Protein 2CTR (pdb70)

Nearest PDB structures (foldseek):
  2ctr-assembly1_A  TM=8.666E-01  e=2.419E-10  Homo sapiens
  2ctp-assembly1_A  TM=8.392E-01  e=1.784E-05  Homo sapiens
  8j07-assembly1_u  TM=8.004E-01  e=1.489E-04  Homo sapiens
  8j07-assembly1_v  TM=8.008E-01  e=2.301E-04  Homo sapiens
  2cug-assembly1_A  TM=6.894E-01  e=6.582E-05  Mus musculus

Structure (mmCIF, N/CA/C/O backbone):
data_2CTR
#
_entry.id   2CTR
#
loop_
_atom_site.group_PDB
_atom_site.id
_atom_site.type_symbol
_atom_site.label_atom_id
_atom_site.label_alt_id
_atom_site.label_comp_id
_atom_site.label_asym_id
_atom_site.label_entity_id
_atom_site.label_seq_id
_atom_site.pdbx_PDB_ins_code
_atom_site.Cartn_x
_atom_site.Cartn_y
_atom_site.Cartn_z
_atom_site.occupancy
_atom_site.B_iso_or_equiv
_atom_site.auth_seq_id
_atom_site.auth_comp_id
_atom_site.auth_asym_id
_atom_site.auth_atom_id
_atom_site.pdbx_PDB_model_num
ATOM 1 N N . GLY A 1 1 ? 17.436 15.731 -9.823 1.00 0.00 1 GLY A N 1
ATOM 2 C CA . GLY A 1 1 ? 16.545 16.265 -8.809 1.00 0.00 1 GLY A CA 1
ATOM 3 C C . GLY A 1 1 ? 16.286 15.279 -7.687 1.00 0.00 1 GLY A C 1
ATOM 4 O O . GLY A 1 1 ? 16.982 14.272 -7.564 1.00 0.00 1 GLY A O 1
ATOM 8 N N . SER A 1 2 ? 15.282 15.570 -6.866 1.00 0.00 2 SER A N 1
ATOM 9 C CA . SER A 1 2 ? 14.936 14.704 -5.745 1.00 0.00 2 SER A CA 1
ATOM 10 C C . SER A 1 2 ? 14.693 13.274 -6.218 1.00 0.00 2 SER A C 1
ATOM 11 O O . SER A 1 2 ? 14.506 13.026 -7.409 1.00 0.00 2 SER A O 1
ATOM 19 N N . SER A 1 3 ? 14.698 12.337 -5.276 1.00 0.00 3 SER A N 1
ATOM 20 C CA . SER A 1 3 ? 14.482 10.931 -5.595 1.00 0.00 3 SER A CA 1
ATOM 21 C C . SER A 1 3 ? 13.245 10.395 -4.879 1.00 0.00 3 SER A C 1
ATOM 22 O O . SER A 1 3 ? 13.216 9.244 -4.445 1.00 0.00 3 SER A O 1
ATOM 30 N N . GLY A 1 4 ? 12.225 11.239 -4.761 1.00 0.00 4 GLY A N 1
ATOM 31 C CA . GLY A 1 4 ? 11.000 10.834 -4.097 1.00 0.00 4 GLY A CA 1
ATOM 32 C C . GLY A 1 4 ? 9.760 11.255 -4.861 1.00 0.00 4 GLY A C 1
ATOM 33 O O . GLY A 1 4 ? 9.032 12.150 -4.432 1.00 0.00 4 GLY A O 1
ATOM 37 N N . SER A 1 5 ? 9.520 10.611 -5.999 1.00 0.00 5 SER A N 1
ATOM 38 C CA . SER A 1 5 ? 8.363 10.928 -6.827 1.00 0.00 5 SER A CA 1
ATOM 39 C C . SER A 1 5 ? 7.105 10.259 -6.282 1.00 0.00 5 SER A C 1
ATOM 40 O O . SER A 1 5 ? 6.826 9.098 -6.583 1.00 0.00 5 SER A O 1
ATOM 48 N N . SER A 1 6 ? 6.349 11.000 -5.479 1.00 0.00 6 SER A N 1
ATOM 49 C CA . SER A 1 6 ? 5.122 10.478 -4.888 1.00 0.00 6 SER A CA 1
ATOM 50 C C . SER A 1 6 ? 3.898 11.178 -5.471 1.00 0.00 6 SER A C 1
ATOM 51 O O . SER A 1 6 ? 4.013 12.004 -6.376 1.00 0.00 6 SER A O 1
ATOM 59 N N . GLY A 1 7 ? 2.724 10.840 -4.946 1.00 0.00 7 GLY A N 1
ATOM 60 C CA . GLY A 1 7 ? 1.495 11.443 -5.426 1.00 0.00 7 GLY A CA 1
ATOM 61 C C . GLY A 1 7 ? 0.280 10.578 -5.155 1.00 0.00 7 GLY A C 1
ATOM 62 O O . GLY A 1 7 ? -0.358 10.702 -4.109 1.00 0.00 7 GLY A O 1
ATOM 66 N N . SER A 1 8 ? -0.043 9.702 -6.100 1.00 0.00 8 SER A N 1
ATOM 67 C CA . SER A 1 8 ? -1.193 8.816 -5.961 1.00 0.00 8 SER A CA 1
ATOM 68 C C . SER A 1 8 ? -0.808 7.537 -5.225 1.00 0.00 8 SER A C 1
ATOM 69 O O . SER A 1 8 ? 0.284 7.002 -5.416 1.00 0.00 8 SER A O 1
ATOM 77 N N . TYR A 1 9 ? -1.713 7.052 -4.382 1.00 0.00 9 TYR A N 1
ATOM 78 C CA . TYR A 1 9 ? -1.469 5.837 -3.614 1.00 0.00 9 TYR A CA 1
ATOM 79 C C . TYR A 1 9 ? -0.870 4.746 -4.496 1.00 0.00 9 TYR A C 1
ATOM 80 O O . TYR A 1 9 ? 0.211 4.227 -4.214 1.00 0.00 9 TYR A O 1
ATOM 98 N N . TYR A 1 10 ? -1.579 4.404 -5.566 1.00 0.00 10 TYR A N 1
ATOM 99 C CA . TYR A 1 10 ? -1.119 3.374 -6.490 1.00 0.00 10 TYR A CA 1
ATOM 100 C C . TYR A 1 10 ? 0.386 3.478 -6.717 1.00 0.00 10 TYR A C 1
ATOM 101 O O . TYR A 1 10 ? 1.069 2.469 -6.895 1.00 0.00 10 TYR A O 1
ATOM 119 N N . ASP A 1 11 ? 0.895 4.705 -6.709 1.00 0.00 11 ASP A N 1
ATOM 120 C CA . ASP A 1 11 ? 2.319 4.942 -6.912 1.00 0.00 11 ASP A CA 1
ATOM 121 C C . ASP A 1 11 ? 3.110 4.620 -5.648 1.00 0.00 11 ASP A C 1
ATOM 122 O O . ASP A 1 11 ? 4.103 3.893 -5.694 1.00 0.00 11 ASP A O 1
ATOM 131 N N . ILE A 1 12 ? 2.664 5.167 -4.522 1.00 0.00 12 ILE A N 1
ATOM 132 C CA . ILE A 1 12 ? 3.330 4.938 -3.246 1.00 0.00 12 ILE A CA 1
ATOM 133 C C . ILE A 1 12 ? 3.397 3.450 -2.920 1.00 0.00 12 ILE A C 1
ATOM 134 O O . ILE A 1 12 ? 4.391 2.965 -2.379 1.00 0.00 12 ILE A O 1
ATOM 150 N N . LEU A 1 13 ? 2.333 2.728 -3.256 1.00 0.00 13 LEU A N 1
ATOM 151 C CA . LEU A 1 13 ? 2.270 1.293 -3.001 1.00 0.00 13 LEU A CA 1
ATOM 152 C C . LEU A 1 13 ? 2.896 0.509 -4.149 1.00 0.00 13 LEU A C 1
ATOM 153 O O . LEU A 1 13 ? 3.534 -0.521 -3.936 1.00 0.00 13 LEU A O 1
ATOM 169 N N . GLY A 1 14 ? 2.710 1.004 -5.369 1.00 0.00 14 GLY A N 1
ATOM 170 C CA . GLY A 1 14 ? 3.264 0.338 -6.533 1.00 0.00 14 GLY A CA 1
ATOM 171 C C . GLY A 1 14 ? 2.305 -0.668 -7.137 1.00 0.00 14 GLY A C 1
ATOM 172 O O . GLY A 1 14 ? 2.725 -1.688 -7.683 1.00 0.00 14 GLY A O 1
ATOM 176 N N . VAL A 1 15 ? 1.010 -0.382 -7.038 1.00 0.00 15 VAL A N 1
ATOM 177 C CA . VAL A 1 15 ? -0.012 -1.270 -7.578 1.00 0.00 15 VAL A CA 1
ATOM 178 C C . VAL A 1 15 ? -0.770 -0.604 -8.721 1.00 0.00 15 VAL A C 1
ATOM 179 O O . VAL A 1 15 ? -0.892 0.619 -8.788 1.00 0.00 15 VAL A O 1
ATOM 192 N N . PRO A 1 16 ? -1.294 -1.426 -9.642 1.00 0.00 16 PRO A N 1
ATOM 193 C CA . PRO A 1 16 ? -2.050 -0.939 -10.799 1.00 0.00 16 PRO A CA 1
ATOM 194 C C . PRO A 1 16 ? -3.405 -0.361 -10.404 1.00 0.00 16 PRO A C 1
ATOM 195 O O . PRO A 1 16 ? -3.893 -0.594 -9.298 1.00 0.00 16 PRO A O 1
ATOM 206 N N . LYS A 1 17 ? -4.008 0.395 -11.315 1.00 0.00 17 LYS A N 1
ATOM 207 C CA . LYS A 1 17 ? -5.308 1.006 -11.064 1.00 0.00 17 LYS A CA 1
ATOM 208 C C . LYS A 1 17 ? -6.389 -0.058 -10.905 1.00 0.00 17 LYS A C 1
ATOM 209 O O . LYS A 1 17 ? -7.418 0.178 -10.273 1.00 0.00 17 LYS A O 1
ATOM 228 N N . SER A 1 18 ? -6.146 -1.232 -11.480 1.00 0.00 18 SER A N 1
ATOM 229 C CA . SER A 1 18 ? -7.100 -2.332 -11.404 1.00 0.00 18 SER A CA 1
ATOM 230 C C . SER A 1 18 ? -6.575 -3.444 -10.500 1.00 0.00 18 SER A C 1
ATOM 231 O O . SER A 1 18 ? -7.044 -4.580 -10.560 1.00 0.00 18 SER A O 1
ATOM 239 N N . ALA A 1 19 ? -5.600 -3.107 -9.663 1.00 0.00 19 ALA A N 1
ATOM 240 C CA . ALA A 1 19 ? -5.012 -4.075 -8.745 1.00 0.00 19 ALA A CA 1
ATOM 241 C C . ALA A 1 19 ? -6.077 -4.700 -7.851 1.00 0.00 19 ALA A C 1
ATOM 242 O O . ALA A 1 19 ? -6.916 -3.999 -7.285 1.00 0.00 19 ALA A O 1
ATOM 249 N N . SER A 1 20 ? -6.039 -6.023 -7.729 1.00 0.00 20 SER A N 1
ATOM 250 C CA . SER A 1 20 ? -7.004 -6.743 -6.906 1.00 0.00 20 SER A CA 1
ATOM 251 C C . SER A 1 20 ? -6.710 -6.542 -5.423 1.00 0.00 20 SER A C 1
ATOM 252 O O . SER A 1 20 ? -5.557 -6.384 -5.024 1.00 0.00 20 SER A O 1
ATOM 260 N N . GLU A 1 21 ? -7.763 -6.550 -4.611 1.00 0.00 21 GLU A N 1
ATOM 261 C CA . GLU A 1 21 ? -7.619 -6.368 -3.172 1.00 0.00 21 GLU A CA 1
ATOM 262 C C . GLU A 1 21 ? -6.401 -7.123 -2.647 1.00 0.00 21 GLU A C 1
ATOM 263 O O . GLU A 1 21 ? -5.630 -6.597 -1.845 1.00 0.00 21 GLU A O 1
ATOM 275 N N . ARG A 1 22 ? -6.236 -8.359 -3.106 1.00 0.00 22 ARG A N 1
ATOM 276 C CA . ARG A 1 22 ? -5.113 -9.188 -2.683 1.00 0.00 22 ARG A CA 1
ATOM 277 C C . ARG A 1 22 ? -3.788 -8.579 -3.133 1.00 0.00 22 ARG A C 1
ATOM 278 O O . ARG A 1 22 ? -2.786 -8.657 -2.422 1.00 0.00 22 ARG A O 1
ATOM 299 N N . GLN A 1 23 ? -3.792 -7.975 -4.316 1.00 0.00 23 GLN A N 1
ATOM 300 C CA . GLN A 1 23 ? -2.590 -7.354 -4.861 1.00 0.00 23 GLN A CA 1
ATOM 301 C C . GLN A 1 23 ? -2.209 -6.112 -4.062 1.00 0.00 23 GLN A C 1
ATOM 302 O O . GLN A 1 23 ? -1.044 -5.923 -3.710 1.00 0.00 23 GLN A O 1
ATOM 316 N N . ILE A 1 24 ? -3.197 -5.270 -3.779 1.00 0.00 24 ILE A N 1
ATOM 317 C CA . ILE A 1 24 ? -2.964 -4.047 -3.021 1.00 0.00 24 ILE A CA 1
ATOM 318 C C . ILE A 1 24 ? -2.309 -4.349 -1.678 1.00 0.00 24 ILE A C 1
ATOM 319 O O . ILE A 1 24 ? -1.186 -3.922 -1.412 1.00 0.00 24 ILE A O 1
ATOM 335 N N . LYS A 1 25 ? -3.019 -5.090 -0.833 1.00 0.00 25 LYS A N 1
ATOM 336 C CA . LYS A 1 25 ? -2.507 -5.454 0.483 1.00 0.00 25 LYS A CA 1
ATOM 337 C C . LYS A 1 25 ? -1.171 -6.180 0.365 1.00 0.00 25 LYS A C 1
ATOM 338 O O . LYS A 1 25 ? -0.272 -5.986 1.184 1.00 0.00 25 LYS A O 1
ATOM 357 N N . LYS A 1 26 ? -1.046 -7.017 -0.659 1.00 0.00 26 LYS A N 1
ATOM 358 C CA . LYS A 1 26 ? 0.181 -7.771 -0.887 1.00 0.00 26 LYS A CA 1
ATOM 359 C C . LYS A 1 26 ? 1.364 -6.833 -1.104 1.00 0.00 26 LYS A C 1
ATOM 360 O O . LYS A 1 26 ? 2.398 -6.962 -0.449 1.00 0.00 26 LYS A O 1
ATOM 379 N N . ALA A 1 27 ? 1.204 -5.889 -2.025 1.00 0.00 27 ALA A N 1
ATOM 380 C CA . ALA A 1 27 ? 2.257 -4.928 -2.325 1.00 0.00 27 ALA A CA 1
ATOM 381 C C . ALA A 1 27 ? 2.572 -4.061 -1.111 1.00 0.00 27 ALA A C 1
ATOM 382 O O . ALA A 1 27 ? 3.728 -3.936 -0.707 1.00 0.00 27 ALA A O 1
ATOM 389 N N . PHE A 1 28 ? 1.535 -3.464 -0.531 1.00 0.00 28 PHE A N 1
ATOM 390 C CA . PHE A 1 28 ? 1.702 -2.607 0.637 1.00 0.00 28 PHE A CA 1
ATOM 391 C C . PHE A 1 28 ? 2.500 -3.320 1.725 1.00 0.00 28 PHE A C 1
ATOM 392 O O . PHE A 1 28 ? 3.597 -2.893 2.086 1.00 0.00 28 PHE A O 1
ATOM 409 N N . HIS A 1 29 ? 1.941 -4.408 2.244 1.00 0.00 29 HIS A N 1
ATOM 410 C CA . HIS A 1 29 ? 2.600 -5.181 3.290 1.00 0.00 29 HIS A CA 1
ATOM 411 C C . HIS A 1 29 ? 4.113 -5.175 3.100 1.00 0.00 29 HIS A C 1
ATOM 412 O O . HIS A 1 29 ? 4.853 -4.655 3.935 1.00 0.00 29 HIS A O 1
ATOM 426 N N . LYS A 1 30 ? 4.568 -5.756 1.995 1.00 0.00 30 LYS A N 1
ATOM 427 C CA . LYS A 1 30 ? 5.993 -5.817 1.693 1.00 0.00 30 LYS A CA 1
ATOM 428 C C . LYS A 1 30 ? 6.657 -4.463 1.923 1.00 0.00 30 LYS A C 1
ATOM 429 O O . LYS A 1 30 ? 7.690 -4.372 2.587 1.00 0.00 30 LYS A O 1
ATOM 448 N N . LEU A 1 31 ? 6.057 -3.414 1.371 1.00 0.00 31 LEU A N 1
ATOM 449 C CA . LEU A 1 31 ? 6.589 -2.064 1.517 1.00 0.00 31 LEU A CA 1
ATOM 450 C C . LEU A 1 31 ? 6.701 -1.680 2.989 1.00 0.00 31 LEU A C 1
ATOM 451 O O . LEU A 1 31 ? 7.797 -1.449 3.499 1.00 0.00 31 LEU A O 1
ATOM 467 N N . ALA A 1 32 ? 5.560 -1.614 3.667 1.00 0.00 32 ALA A N 1
ATOM 468 C CA . ALA A 1 32 ? 5.531 -1.262 5.081 1.00 0.00 32 ALA A CA 1
ATOM 469 C C . ALA A 1 32 ? 6.734 -1.843 5.817 1.00 0.00 32 ALA A C 1
ATOM 470 O O . ALA A 1 32 ? 7.284 -1.214 6.720 1.00 0.00 32 ALA A O 1
ATOM 477 N N . MET A 1 33 ? 7.136 -3.048 5.425 1.00 0.00 33 MET A N 1
ATOM 478 C CA . MET A 1 33 ? 8.274 -3.713 6.048 1.00 0.00 33 MET A CA 1
ATOM 479 C C . MET A 1 33 ? 9.571 -2.971 5.742 1.00 0.00 33 MET A C 1
ATOM 480 O O . MET A 1 33 ? 10.402 -2.762 6.626 1.00 0.00 33 MET A O 1
ATOM 494 N N . LYS A 1 34 ? 9.739 -2.574 4.485 1.00 0.00 34 LYS A N 1
ATOM 495 C CA . LYS A 1 34 ? 10.934 -1.854 4.062 1.00 0.00 34 LYS A CA 1
ATOM 496 C C . LYS A 1 34 ? 10.985 -0.466 4.694 1.00 0.00 34 LYS A C 1
ATOM 497 O O . LYS A 1 34 ? 12.056 0.126 4.828 1.00 0.00 34 LYS A O 1
ATOM 516 N N . TYR A 1 35 ? 9.822 0.046 5.081 1.00 0.00 35 TYR A N 1
ATOM 517 C CA . TYR A 1 35 ? 9.735 1.364 5.697 1.00 0.00 35 TYR A CA 1
ATOM 518 C C . TYR A 1 35 ? 9.208 1.263 7.125 1.00 0.00 35 TYR A C 1
ATOM 519 O O . TYR A 1 35 ? 8.785 2.258 7.715 1.00 0.00 35 TYR A O 1
ATOM 537 N N . HIS A 1 36 ? 9.238 0.054 7.677 1.00 0.00 36 HIS A N 1
ATOM 538 C CA . HIS A 1 36 ? 8.766 -0.178 9.037 1.00 0.00 36 HIS A CA 1
ATOM 539 C C . HIS A 1 36 ? 9.724 0.430 10.056 1.00 0.00 36 HIS A C 1
ATOM 540 O O . HIS A 1 36 ? 10.945 0.349 9.922 1.00 0.00 36 HIS A O 1
ATOM 554 N N . PRO A 1 37 ? 9.160 1.056 11.100 1.00 0.00 37 PRO A N 1
ATOM 555 C CA . PRO A 1 37 ? 9.946 1.690 12.162 1.00 0.00 37 PRO A CA 1
ATOM 556 C C . PRO A 1 37 ? 10.667 0.671 13.037 1.00 0.00 37 PRO A C 1
ATOM 557 O O . PRO A 1 37 ? 11.707 0.969 13.626 1.00 0.00 37 PRO A O 1
ATOM 568 N N . ASP A 1 38 ? 10.109 -0.532 13.119 1.00 0.00 38 ASP A N 1
ATOM 569 C CA . ASP A 1 38 ? 10.701 -1.596 13.921 1.00 0.00 38 ASP A CA 1
ATOM 570 C C . ASP A 1 38 ? 11.975 -2.124 13.270 1.00 0.00 38 ASP A C 1
ATOM 571 O O . ASP A 1 38 ? 12.899 -2.564 13.955 1.00 0.00 38 ASP A O 1
ATOM 580 N N . LYS A 1 39 ? 12.019 -2.078 11.943 1.00 0.00 39 LYS A N 1
ATOM 581 C CA . LYS A 1 39 ? 13.180 -2.550 11.198 1.00 0.00 39 LYS A CA 1
ATOM 582 C C . LYS A 1 39 ? 14.025 -1.379 10.708 1.00 0.00 39 LYS A C 1
ATOM 583 O O . LYS A 1 39 ? 15.212 -1.286 11.017 1.00 0.00 39 LYS A O 1
ATOM 602 N N . ASN A 1 40 ? 13.405 -0.486 9.943 1.00 0.00 40 ASN A N 1
ATOM 603 C CA . ASN A 1 40 ? 14.101 0.680 9.412 1.00 0.00 40 ASN A CA 1
ATOM 604 C C . ASN A 1 40 ? 14.674 1.533 10.540 1.00 0.00 40 ASN A C 1
ATOM 605 O O . ASN A 1 40 ? 13.971 1.878 11.490 1.00 0.00 40 ASN A O 1
ATOM 616 N N . LYS A 1 41 ? 15.954 1.870 10.427 1.00 0.00 41 LYS A N 1
ATOM 617 C CA . LYS A 1 41 ? 16.622 2.684 11.435 1.00 0.00 41 LYS A CA 1
ATOM 618 C C . LYS A 1 41 ? 16.470 4.170 11.124 1.00 0.00 41 LYS A C 1
ATOM 619 O O . LYS A 1 41 ? 16.172 4.972 12.008 1.00 0.00 41 LYS A O 1
ATOM 638 N N . SER A 1 42 ? 16.675 4.529 9.860 1.00 0.00 42 SER A N 1
ATOM 639 C CA . SER A 1 42 ? 16.564 5.918 9.432 1.00 0.00 42 SER A CA 1
ATOM 640 C C . SER A 1 42 ? 15.290 6.554 9.980 1.00 0.00 42 SER A C 1
ATOM 641 O O . SER A 1 42 ? 14.243 5.916 10.087 1.00 0.00 42 SER A O 1
ATOM 649 N N . PRO A 1 43 ? 15.380 7.844 10.336 1.00 0.00 43 PRO A N 1
ATOM 650 C CA . PRO A 1 43 ? 14.244 8.597 10.879 1.00 0.00 43 PRO A CA 1
ATOM 651 C C . PRO A 1 43 ? 13.169 8.860 9.831 1.00 0.00 43 PRO A C 1
ATOM 652 O O . PRO A 1 43 ? 11.987 8.979 10.156 1.00 0.00 43 PRO A O 1
ATOM 663 N N . ASP A 1 44 ? 13.585 8.948 8.572 1.00 0.00 44 ASP A N 1
ATOM 664 C CA . ASP A 1 44 ? 12.656 9.195 7.475 1.00 0.00 44 ASP A CA 1
ATOM 665 C C . ASP A 1 44 ? 11.681 8.033 7.317 1.00 0.00 44 ASP A C 1
ATOM 666 O O . ASP A 1 44 ? 10.511 8.232 6.993 1.00 0.00 44 ASP A O 1
ATOM 675 N N . ALA A 1 45 ? 12.172 6.820 7.547 1.00 0.00 45 ALA A N 1
ATOM 676 C CA . ALA A 1 45 ? 11.343 5.626 7.430 1.00 0.00 45 ALA A CA 1
ATOM 677 C C . ALA A 1 45 ? 9.988 5.831 8.100 1.00 0.00 45 ALA A C 1
ATOM 678 O O . ALA A 1 45 ? 8.945 5.711 7.458 1.00 0.00 45 ALA A O 1
ATOM 685 N N . GLU A 1 46 ? 10.013 6.140 9.392 1.00 0.00 46 GLU A N 1
ATOM 686 C CA . GLU A 1 46 ? 8.785 6.359 10.148 1.00 0.00 46 GLU A CA 1
ATOM 687 C C . GLU A 1 46 ? 7.821 7.252 9.372 1.00 0.00 46 GLU A C 1
ATOM 688 O O . GLU A 1 46 ? 6.633 6.952 9.262 1.00 0.00 46 GLU A O 1
ATOM 700 N N . ALA A 1 47 ? 8.343 8.351 8.837 1.00 0.00 47 ALA A N 1
ATOM 701 C CA . ALA A 1 47 ? 7.530 9.287 8.070 1.00 0.00 47 ALA A CA 1
ATOM 702 C C . ALA A 1 47 ? 7.010 8.642 6.790 1.00 0.00 47 ALA A C 1
ATOM 703 O O . ALA A 1 47 ? 5.813 8.683 6.504 1.00 0.00 47 ALA A O 1
ATOM 710 N N . LYS A 1 48 ? 7.916 8.048 6.022 1.00 0.00 48 LYS A N 1
ATOM 711 C CA . LYS A 1 48 ? 7.550 7.393 4.772 1.00 0.00 48 LYS A CA 1
ATOM 712 C C . LYS A 1 48 ? 6.360 6.461 4.974 1.00 0.00 48 LYS A C 1
ATOM 713 O O . LYS A 1 48 ? 5.365 6.542 4.254 1.00 0.00 48 LYS A O 1
ATOM 732 N N . PHE A 1 49 ? 6.469 5.575 5.959 1.00 0.00 49 PHE A N 1
ATOM 733 C CA . PHE A 1 49 ? 5.401 4.628 6.257 1.00 0.00 49 PHE A CA 1
ATOM 734 C C . PHE A 1 49 ? 4.082 5.354 6.501 1.00 0.00 49 PHE A C 1
ATOM 735 O O . PHE A 1 49 ? 3.005 4.794 6.290 1.00 0.00 49 PHE A O 1
ATOM 752 N N . ARG A 1 50 ? 4.174 6.603 6.945 1.00 0.00 50 ARG A N 1
ATOM 753 C CA . ARG A 1 50 ? 2.988 7.405 7.220 1.00 0.00 50 ARG A CA 1
ATOM 754 C C . ARG A 1 50 ? 2.201 7.668 5.939 1.00 0.00 50 ARG A C 1
ATOM 755 O O . ARG A 1 50 ? 1.019 8.007 5.984 1.00 0.00 50 ARG A O 1
ATOM 776 N N . GLU A 1 51 ? 2.866 7.510 4.799 1.00 0.00 51 GLU A N 1
ATOM 777 C CA . GLU A 1 51 ? 2.229 7.732 3.506 1.00 0.00 51 GLU A CA 1
ATOM 778 C C . GLU A 1 51 ? 1.813 6.408 2.870 1.00 0.00 51 GLU A C 1
ATOM 779 O O . GLU A 1 51 ? 0.820 6.341 2.146 1.00 0.00 51 GLU A O 1
ATOM 791 N N . ILE A 1 52 ? 2.580 5.359 3.147 1.00 0.00 52 ILE A N 1
ATOM 792 C CA . ILE A 1 52 ? 2.292 4.038 2.603 1.00 0.00 52 ILE A CA 1
ATOM 793 C C . ILE A 1 52 ? 1.017 3.460 3.209 1.00 0.00 52 ILE A C 1
ATOM 794 O O . ILE A 1 52 ? 0.164 2.930 2.498 1.00 0.00 52 ILE A O 1
ATOM 810 N N . ALA A 1 53 ? 0.894 3.568 4.528 1.00 0.00 53 ALA A N 1
ATOM 811 C CA . ALA A 1 53 ? -0.278 3.060 5.230 1.00 0.00 53 ALA A CA 1
ATOM 812 C C . ALA A 1 53 ? -1.549 3.750 4.747 1.00 0.00 53 ALA A C 1
ATOM 813 O O . ALA A 1 53 ? -2.414 3.121 4.139 1.00 0.00 53 ALA A O 1
ATOM 820 N N . GLU A 1 54 ? -1.654 5.046 5.024 1.00 0.00 54 GLU A N 1
ATOM 821 C CA . GLU A 1 54 ? -2.821 5.820 4.618 1.00 0.00 54 GLU A CA 1
ATOM 822 C C . GLU A 1 54 ? -3.249 5.458 3.199 1.00 0.00 54 GLU A C 1
ATOM 823 O O . GLU A 1 54 ? -4.439 5.382 2.898 1.00 0.00 54 GLU A O 1
ATOM 835 N N . ALA A 1 55 ? -2.267 5.236 2.331 1.00 0.00 55 ALA A N 1
ATOM 836 C CA . ALA A 1 55 ? -2.541 4.880 0.944 1.00 0.00 55 ALA A CA 1
ATOM 837 C C . ALA A 1 55 ? -3.260 3.538 0.853 1.00 0.00 55 ALA A C 1
ATOM 838 O O . ALA A 1 55 ? -4.170 3.364 0.041 1.00 0.00 55 ALA A O 1
ATOM 845 N N . TYR A 1 56 ? -2.847 2.593 1.689 1.00 0.00 56 TYR A N 1
ATOM 846 C CA . TYR A 1 56 ? -3.450 1.265 1.701 1.00 0.00 56 TYR A CA 1
ATOM 847 C C . TYR A 1 56 ? -4.864 1.315 2.272 1.00 0.00 56 TYR A C 1
ATOM 848 O O . TYR A 1 56 ? -5.817 0.867 1.636 1.00 0.00 56 TYR A O 1
ATOM 866 N N . GLU A 1 57 ? -4.990 1.863 3.476 1.00 0.00 57 GLU A N 1
ATOM 867 C CA . GLU A 1 57 ? -6.287 1.970 4.134 1.00 0.00 57 GLU A CA 1
ATOM 868 C C . GLU A 1 57 ? -7.394 2.222 3.115 1.00 0.00 57 GLU A C 1
ATOM 869 O O . GLU A 1 57 ? -8.436 1.566 3.137 1.00 0.00 57 GLU A O 1
ATOM 881 N N . THR A 1 58 ? -7.162 3.179 2.221 1.00 0.00 58 THR A N 1
ATOM 882 C CA . THR A 1 58 ? -8.139 3.520 1.195 1.00 0.00 58 THR A CA 1
ATOM 883 C C . THR A 1 58 ? -8.295 2.387 0.187 1.00 0.00 58 THR A C 1
ATOM 884 O O . THR A 1 58 ? -9.411 1.970 -0.125 1.00 0.00 58 THR A O 1
ATOM 895 N N . LEU A 1 59 ? -7.171 1.893 -0.320 1.00 0.00 59 LEU A N 1
ATOM 896 C CA . LEU A 1 59 ? -7.183 0.807 -1.293 1.00 0.00 59 LEU A CA 1
ATOM 897 C C . LEU A 1 59 ? -7.336 -0.543 -0.601 1.00 0.00 59 LEU A C 1
ATOM 898 O O . LEU A 1 59 ? -7.142 -1.593 -1.214 1.00 0.00 59 LEU A O 1
ATOM 914 N N . SER A 1 60 ? -7.687 -0.509 0.681 1.00 0.00 60 SER A N 1
ATOM 915 C CA . SER A 1 60 ? -7.864 -1.730 1.458 1.00 0.00 60 SER A CA 1
ATOM 916 C C . SER A 1 60 ? -9.330 -2.154 1.476 1.00 0.00 60 SER A C 1
ATOM 917 O O . SER A 1 60 ? -9.654 -3.318 1.243 1.00 0.00 60 SER A O 1
ATOM 925 N N . ASP A 1 61 ? -10.211 -1.200 1.756 1.00 0.00 61 ASP A N 1
ATOM 926 C CA . ASP A 1 61 ? -11.643 -1.472 1.804 1.00 0.00 61 ASP A CA 1
ATOM 927 C C . ASP A 1 61 ? -12.238 -1.503 0.400 1.00 0.00 61 ASP A C 1
ATOM 928 O O . ASP A 1 61 ? -11.518 -1.405 -0.593 1.00 0.00 61 ASP A O 1
ATOM 937 N N . ALA A 1 62 ? -13.558 -1.641 0.325 1.00 0.00 62 ALA A N 1
ATOM 938 C CA . ALA A 1 62 ? -14.250 -1.684 -0.957 1.00 0.00 62 ALA A CA 1
ATOM 939 C C . ALA A 1 62 ? -14.700 -0.291 -1.385 1.00 0.00 62 ALA A C 1
ATOM 940 O O . ALA A 1 62 ? -14.206 0.255 -2.370 1.00 0.00 62 ALA A O 1
ATOM 947 N N . ASN A 1 63 ? -15.640 0.277 -0.638 1.00 0.00 63 ASN A N 1
ATOM 948 C CA . ASN A 1 63 ? -16.158 1.607 -0.941 1.00 0.00 63 ASN A CA 1
ATOM 949 C C . ASN A 1 63 ? -15.032 2.636 -0.967 1.00 0.00 63 ASN A C 1
ATOM 950 O O . ASN A 1 63 ? -14.963 3.472 -1.868 1.00 0.00 63 ASN A O 1
ATOM 961 N N . ARG A 1 64 ? -14.151 2.567 0.026 1.00 0.00 64 ARG A N 1
ATOM 962 C CA . ARG A 1 64 ? -13.029 3.492 0.117 1.00 0.00 64 ARG A CA 1
ATOM 963 C C . ARG A 1 64 ? -12.216 3.491 -1.174 1.00 0.00 64 ARG A C 1
ATOM 964 O O . ARG A 1 64 ? -11.894 4.547 -1.718 1.00 0.00 64 ARG A O 1
ATOM 985 N N . ARG A 1 65 ? -11.888 2.297 -1.659 1.00 0.00 65 ARG A N 1
ATOM 986 C CA . ARG A 1 65 ? -11.111 2.158 -2.885 1.00 0.00 65 ARG A CA 1
ATOM 987 C C . ARG A 1 65 ? -11.959 2.499 -4.107 1.00 0.00 65 ARG A C 1
ATOM 988 O O . ARG A 1 65 ? -11.451 3.007 -5.107 1.00 0.00 65 ARG A O 1
ATOM 1009 N N . LYS A 1 66 ? -13.254 2.216 -4.020 1.00 0.00 66 LYS A N 1
ATOM 1010 C CA . LYS A 1 66 ? -14.174 2.492 -5.117 1.00 0.00 66 LYS A CA 1
ATOM 1011 C C . LYS A 1 66 ? -14.269 3.991 -5.383 1.00 0.00 66 LYS A C 1
ATOM 1012 O O . LYS A 1 66 ? -14.352 4.422 -6.533 1.00 0.00 66 LYS A O 1
ATOM 1031 N N . GLU A 1 67 ? -14.254 4.780 -4.313 1.00 0.00 67 GLU A N 1
ATOM 1032 C CA . GLU A 1 67 ? -14.338 6.230 -4.433 1.00 0.00 67 GLU A CA 1
ATOM 1033 C C . GLU A 1 67 ? -13.029 6.809 -4.963 1.00 0.00 67 GLU A C 1
ATOM 1034 O O . GLU A 1 67 ? -13.027 7.628 -5.883 1.00 0.00 67 GLU A O 1
ATOM 1046 N N . TYR A 1 68 ? -11.918 6.377 -4.377 1.00 0.00 68 TYR A N 1
ATOM 1047 C CA . TYR A 1 68 ? -10.603 6.853 -4.787 1.00 0.00 68 TYR A CA 1
ATOM 1048 C C . TYR A 1 68 ? -10.317 6.482 -6.239 1.00 0.00 68 TYR A C 1
ATOM 1049 O O . TYR A 1 68 ? -9.328 6.926 -6.822 1.00 0.00 68 TYR A O 1
ATOM 1067 N N . ASP A 1 69 ? -11.191 5.664 -6.816 1.00 0.00 69 ASP A N 1
ATOM 1068 C CA . ASP A 1 69 ? -11.035 5.233 -8.200 1.00 0.00 69 ASP A CA 1
ATOM 1069 C C . ASP A 1 69 ? -12.062 5.913 -9.100 1.00 0.00 69 ASP A C 1
ATOM 1070 O O . ASP A 1 69 ? -11.829 6.103 -10.294 1.00 0.00 69 ASP A O 1
ATOM 1079 N N . THR A 1 70 ? -13.201 6.276 -8.520 1.00 0.00 70 THR A N 1
ATOM 1080 C CA . THR A 1 70 ? -14.265 6.933 -9.269 1.00 0.00 70 THR A CA 1
ATOM 1081 C C . THR A 1 70 ? -14.119 8.449 -9.218 1.00 0.00 70 THR A C 1
ATOM 1082 O O . THR A 1 70 ? -14.633 9.162 -10.080 1.00 0.00 70 THR A O 1
ATOM 1093 N N . LEU A 1 71 ? -13.414 8.937 -8.203 1.00 0.00 71 LEU A N 1
ATOM 1094 C CA . LEU A 1 71 ? -13.198 10.370 -8.040 1.00 0.00 71 LEU A CA 1
ATOM 1095 C C . LEU A 1 71 ? -11.781 10.758 -8.449 1.00 0.00 71 LEU A C 1
ATOM 1096 O O . LEU A 1 71 ? -11.579 11.717 -9.193 1.00 0.00 71 LEU A O 1
ATOM 1112 N N . GLY A 1 72 ? -10.801 10.004 -7.959 1.00 0.00 72 GLY A N 1
ATOM 1113 C CA . GLY A 1 72 ? -9.416 10.283 -8.286 1.00 0.00 72 GLY A CA 1
ATOM 1114 C C . GLY A 1 72 ? -8.594 10.649 -7.066 1.00 0.00 72 GLY A C 1
ATOM 1115 O O . GLY A 1 72 ? -9.104 10.661 -5.946 1.00 0.00 72 GLY A O 1
ATOM 1119 N N . HIS A 1 73 ? -7.316 10.946 -7.282 1.00 0.00 73 HIS A N 1
ATOM 1120 C CA . HIS A 1 73 ? -6.421 11.313 -6.190 1.00 0.00 73 HIS A CA 1
ATOM 1121 C C . HIS A 1 73 ? -6.786 12.682 -5.626 1.00 0.00 73 HIS A C 1
ATOM 1122 O O . HIS A 1 73 ? -7.223 12.796 -4.480 1.00 0.00 73 HIS A O 1
ATOM 1136 N N . SER A 1 74 ? -6.602 13.719 -6.437 1.00 0.00 74 SER A N 1
ATOM 1137 C CA . SER A 1 74 ? -6.908 15.082 -6.016 1.00 0.00 74 SER A CA 1
ATOM 1138 C C . SER A 1 74 ? -8.410 15.268 -5.826 1.00 0.00 74 SER A C 1
ATOM 1139 O O . SER A 1 74 ? -8.848 16.115 -5.048 1.00 0.00 74 SER A O 1
ATOM 1147 N N . ALA A 1 75 ? -9.194 14.470 -6.543 1.00 0.00 75 ALA A N 1
ATOM 1148 C CA . ALA A 1 75 ? -10.647 14.544 -6.453 1.00 0.00 75 ALA A CA 1
ATOM 1149 C C . ALA A 1 75 ? -11.144 13.983 -5.125 1.00 0.00 75 ALA A C 1
ATOM 1150 O O . ALA A 1 75 ? -11.835 14.668 -4.370 1.00 0.00 75 ALA A O 1
ATOM 1157 N N . PHE A 1 76 ? -10.788 12.734 -4.845 1.00 0.00 76 PHE A N 1
ATOM 1158 C CA . PHE A 1 76 ? -11.200 12.080 -3.609 1.00 0.00 76 PHE A CA 1
ATOM 1159 C C . PHE A 1 76 ? -10.638 12.812 -2.394 1.00 0.00 76 PHE A C 1
ATOM 1160 O O . PHE A 1 76 ? -11.219 12.776 -1.308 1.00 0.00 76 PHE A O 1
ATOM 1177 N N . THR A 1 77 ? -9.501 13.475 -2.583 1.00 0.00 77 THR A N 1
ATOM 1178 C CA . THR A 1 77 ? -8.858 14.214 -1.504 1.00 0.00 77 THR A CA 1
ATOM 1179 C C . THR A 1 77 ? -9.292 15.675 -1.503 1.00 0.00 77 THR A C 1
ATOM 1180 O O . THR A 1 77 ? -8.459 16.580 -1.452 1.00 0.00 77 THR A O 1
ATOM 1191 N N . SER A 1 78 ? -10.601 15.899 -1.560 1.00 0.00 78 SER A N 1
ATOM 1192 C CA . SER A 1 78 ? -11.146 17.252 -1.569 1.00 0.00 78 SER A CA 1
ATOM 1193 C C . SER A 1 78 ? -12.178 17.429 -0.459 1.00 0.00 78 SER A C 1
ATOM 1194 O O . SER A 1 78 ? -13.378 17.270 -0.681 1.00 0.00 78 SER A O 1
ATOM 1202 N N . GLY A 1 79 ? -11.702 17.761 0.737 1.00 0.00 79 GLY A N 1
ATOM 1203 C CA . GLY A 1 79 ? -12.595 17.954 1.864 1.00 0.00 79 GLY A CA 1
ATOM 1204 C C . GLY A 1 79 ? -12.346 19.265 2.583 1.00 0.00 79 GLY A C 1
ATOM 1205 O O . GLY A 1 79 ? -12.515 20.340 2.006 1.00 0.00 79 GLY A O 1
ATOM 1209 N N . LYS A 1 80 ? -11.944 19.178 3.846 1.00 0.00 80 LYS A N 1
ATOM 1210 C CA . LYS A 1 80 ? -11.672 20.366 4.646 1.00 0.00 80 LYS A CA 1
ATOM 1211 C C . LYS A 1 80 ? -10.170 20.581 4.808 1.00 0.00 80 LYS A C 1
ATOM 1212 O O . LYS A 1 80 ? -9.581 20.181 5.811 1.00 0.00 80 LYS A O 1
ATOM 1231 N N . GLY A 1 81 ? -9.557 21.216 3.814 1.00 0.00 81 GLY A N 1
ATOM 1232 C CA . GLY A 1 81 ? -8.129 21.473 3.866 1.00 0.00 81 GLY A CA 1
ATOM 1233 C C . GLY A 1 81 ? -7.583 21.982 2.547 1.00 0.00 81 GLY A C 1
ATOM 1234 O O . GLY A 1 81 ? -8.337 22.204 1.601 1.00 0.00 81 GLY A O 1
ATOM 1238 N N . GLN A 1 82 ? -6.268 22.167 2.485 1.00 0.00 82 GLN A N 1
ATOM 1239 C CA . GLN A 1 82 ? -5.622 22.655 1.272 1.00 0.00 82 GLN A CA 1
ATOM 1240 C C . GLN A 1 82 ? -5.530 21.552 0.223 1.00 0.00 82 GLN A C 1
ATOM 1241 O O . GLN A 1 82 ? -4.918 20.510 0.455 1.00 0.00 82 GLN A O 1
ATOM 1255 N N . SER A 1 83 ? -6.144 21.789 -0.932 1.00 0.00 83 SER A N 1
ATOM 1256 C CA . SER A 1 83 ? -6.134 20.814 -2.016 1.00 0.00 83 SER A CA 1
ATOM 1257 C C . SER A 1 83 ? -5.282 21.306 -3.182 1.00 0.00 83 SER A C 1
ATOM 1258 O O . SER A 1 83 ? -4.641 22.352 -3.099 1.00 0.00 83 SER A O 1
ATOM 1266 N N . GLY A 1 84 ? -5.280 20.541 -4.270 1.00 0.00 84 GLY A N 1
ATOM 1267 C CA . GLY A 1 84 ? -4.504 20.914 -5.438 1.00 0.00 84 GLY A CA 1
ATOM 1268 C C . GLY A 1 84 ? -5.376 21.317 -6.610 1.00 0.00 84 GLY A C 1
ATOM 1269 O O . GLY A 1 84 ? -5.664 20.517 -7.501 1.00 0.00 84 GLY A O 1
ATOM 1273 N N . PRO A 1 85 ? -5.815 22.584 -6.618 1.00 0.00 85 PRO A N 1
ATOM 1274 C CA . PRO A 1 85 ? -6.668 23.120 -7.683 1.00 0.00 85 PRO A CA 1
ATOM 1275 C C . PRO A 1 85 ? -5.921 23.267 -9.004 1.00 0.00 85 PRO A C 1
ATOM 1276 O O . PRO A 1 85 ? -6.506 23.643 -10.020 1.00 0.00 85 PRO A O 1
ATOM 1287 N N . SER A 1 86 ? -4.626 22.968 -8.984 1.00 0.00 86 SER A N 1
ATOM 1288 C CA . SER A 1 86 ? -3.799 23.070 -10.180 1.00 0.00 86 SER A CA 1
ATOM 1289 C C . SER A 1 86 ? -4.538 22.529 -11.400 1.00 0.00 86 SER A C 1
ATOM 1290 O O . SER A 1 86 ? -5.135 21.453 -11.351 1.00 0.00 86 SER A O 1
ATOM 1298 N N . SER A 1 87 ? -4.494 23.283 -12.494 1.00 0.00 87 SER A N 1
ATOM 1299 C CA . SER A 1 87 ? -5.163 22.882 -13.726 1.00 0.00 87 SER A CA 1
ATOM 1300 C C . SER A 1 87 ? -4.579 21.578 -14.262 1.00 0.00 87 SER A C 1
ATOM 1301 O O . SER A 1 87 ? -5.301 20.610 -14.492 1.00 0.00 87 SER A O 1
ATOM 1309 N N . GLY A 1 88 ? -3.264 21.563 -14.457 1.00 0.00 88 GLY A N 1
ATOM 1310 C CA . GLY A 1 88 ? -2.603 20.374 -14.965 1.00 0.00 88 GLY A CA 1
ATOM 1311 C C . GLY A 1 88 ? -1.201 20.658 -15.465 1.00 0.00 88 GLY A C 1
ATOM 1312 O O . GLY A 1 88 ? -0.916 20.506 -16.652 1.00 0.00 88 GLY A O 1
ATOM 1316 N N . GLY A 1 1 ? 14.990 15.760 -7.924 1.00 0.00 1 GLY A N 2
ATOM 1317 C CA . GLY A 1 1 ? 15.749 14.712 -7.266 1.00 0.00 1 GLY A CA 2
ATOM 1318 C C . GLY A 1 1 ? 15.238 13.326 -7.605 1.00 0.00 1 GLY A C 2
ATOM 1319 O O . GLY A 1 1 ? 14.253 13.180 -8.329 1.00 0.00 1 GLY A O 2
ATOM 1323 N N . SER A 1 2 ? 15.910 12.305 -7.083 1.00 0.00 2 SER A N 2
ATOM 1324 C CA . SER A 1 2 ? 15.521 10.923 -7.339 1.00 0.00 2 SER A CA 2
ATOM 1325 C C . SER A 1 2 ? 14.844 10.314 -6.115 1.00 0.00 2 SER A C 2
ATOM 1326 O O . SER A 1 2 ? 15.094 9.161 -5.763 1.00 0.00 2 SER A O 2
ATOM 1334 N N . SER A 1 3 ? 13.983 11.096 -5.472 1.00 0.00 3 SER A N 2
ATOM 1335 C CA . SER A 1 3 ? 13.272 10.637 -4.285 1.00 0.00 3 SER A CA 2
ATOM 1336 C C . SER A 1 3 ? 11.961 11.397 -4.109 1.00 0.00 3 SER A C 2
ATOM 1337 O O . SER A 1 3 ? 11.855 12.567 -4.474 1.00 0.00 3 SER A O 2
ATOM 1345 N N . GLY A 1 4 ? 10.963 10.721 -3.547 1.00 0.00 4 GLY A N 2
ATOM 1346 C CA . GLY A 1 4 ? 9.671 11.347 -3.333 1.00 0.00 4 GLY A CA 2
ATOM 1347 C C . GLY A 1 4 ? 8.753 11.206 -4.530 1.00 0.00 4 GLY A C 2
ATOM 1348 O O . GLY A 1 4 ? 8.418 10.094 -4.937 1.00 0.00 4 GLY A O 2
ATOM 1352 N N . SER A 1 5 ? 8.342 12.337 -5.095 1.00 0.00 5 SER A N 2
ATOM 1353 C CA . SER A 1 5 ? 7.452 12.335 -6.250 1.00 0.00 5 SER A CA 2
ATOM 1354 C C . SER A 1 5 ? 6.204 11.502 -5.973 1.00 0.00 5 SER A C 2
ATOM 1355 O O . SER A 1 5 ? 5.694 10.813 -6.856 1.00 0.00 5 SER A O 2
ATOM 1363 N N . SER A 1 6 ? 5.717 11.571 -4.738 1.00 0.00 6 SER A N 2
ATOM 1364 C CA . SER A 1 6 ? 4.531 10.821 -4.341 1.00 0.00 6 SER A CA 2
ATOM 1365 C C . SER A 1 6 ? 3.262 11.619 -4.627 1.00 0.00 6 SER A C 2
ATOM 1366 O O . SER A 1 6 ? 3.070 12.712 -4.096 1.00 0.00 6 SER A O 2
ATOM 1374 N N . GLY A 1 7 ? 2.399 11.063 -5.472 1.00 0.00 7 GLY A N 2
ATOM 1375 C CA . GLY A 1 7 ? 1.160 11.736 -5.816 1.00 0.00 7 GLY A CA 2
ATOM 1376 C C . GLY A 1 7 ? -0.064 10.915 -5.458 1.00 0.00 7 GLY A C 2
ATOM 1377 O O . GLY A 1 7 ? -0.837 11.293 -4.578 1.00 0.00 7 GLY A O 2
ATOM 1381 N N . SER A 1 8 ? -0.240 9.790 -6.143 1.00 0.00 8 SER A N 2
ATOM 1382 C CA . SER A 1 8 ? -1.382 8.916 -5.897 1.00 0.00 8 SER A CA 2
ATOM 1383 C C . SER A 1 8 ? -0.949 7.651 -5.162 1.00 0.00 8 SER A C 2
ATOM 1384 O O . SER A 1 8 ? 0.228 7.289 -5.167 1.00 0.00 8 SER A O 2
ATOM 1392 N N . TYR A 1 9 ? -1.909 6.984 -4.531 1.00 0.00 9 TYR A N 2
ATOM 1393 C CA . TYR A 1 9 ? -1.628 5.760 -3.789 1.00 0.00 9 TYR A CA 2
ATOM 1394 C C . TYR A 1 9 ? -0.967 4.719 -4.686 1.00 0.00 9 TYR A C 2
ATOM 1395 O O . TYR A 1 9 ? 0.150 4.274 -4.422 1.00 0.00 9 TYR A O 2
ATOM 1413 N N . TYR A 1 10 ? -1.665 4.335 -5.749 1.00 0.00 10 TYR A N 2
ATOM 1414 C CA . TYR A 1 10 ? -1.148 3.344 -6.686 1.00 0.00 10 TYR A CA 2
ATOM 1415 C C . TYR A 1 10 ? 0.347 3.542 -6.918 1.00 0.00 10 TYR A C 2
ATOM 1416 O O . TYR A 1 10 ? 1.070 2.593 -7.221 1.00 0.00 10 TYR A O 2
ATOM 1434 N N . ASP A 1 11 ? 0.802 4.781 -6.773 1.00 0.00 11 ASP A N 2
ATOM 1435 C CA . ASP A 1 11 ? 2.211 5.105 -6.965 1.00 0.00 11 ASP A CA 2
ATOM 1436 C C . ASP A 1 11 ? 3.003 4.868 -5.683 1.00 0.00 11 ASP A C 2
ATOM 1437 O O . ASP A 1 11 ? 4.058 4.232 -5.702 1.00 0.00 11 ASP A O 2
ATOM 1446 N N . ILE A 1 12 ? 2.488 5.382 -4.572 1.00 0.00 12 ILE A N 2
ATOM 1447 C CA . ILE A 1 12 ? 3.147 5.226 -3.281 1.00 0.00 12 ILE A CA 2
ATOM 1448 C C . ILE A 1 12 ? 3.318 3.752 -2.926 1.00 0.00 12 ILE A C 2
ATOM 1449 O O . ILE A 1 12 ? 4.359 3.343 -2.412 1.00 0.00 12 ILE A O 2
ATOM 1465 N N . LEU A 1 13 ? 2.290 2.959 -3.206 1.00 0.00 13 LEU A N 2
ATOM 1466 C CA . LEU A 1 13 ? 2.326 1.529 -2.918 1.00 0.00 13 LEU A CA 2
ATOM 1467 C C . LEU A 1 13 ? 3.056 0.770 -4.022 1.00 0.00 13 LEU A C 2
ATOM 1468 O O . LEU A 1 13 ? 3.879 -0.102 -3.749 1.00 0.00 13 LEU A O 2
ATOM 1484 N N . GLY A 1 14 ? 2.749 1.111 -5.270 1.00 0.00 14 GLY A N 2
ATOM 1485 C CA . GLY A 1 14 ? 3.387 0.454 -6.396 1.00 0.00 14 GLY A CA 2
ATOM 1486 C C . GLY A 1 14 ? 2.505 -0.609 -7.022 1.00 0.00 14 GLY A C 2
ATOM 1487 O O . GLY A 1 14 ? 2.990 -1.658 -7.447 1.00 0.00 14 GLY A O 2
ATOM 1491 N N . VAL A 1 15 ? 1.205 -0.339 -7.078 1.00 0.00 15 VAL A N 2
ATOM 1492 C CA . VAL A 1 15 ? 0.253 -1.280 -7.656 1.00 0.00 15 VAL A CA 2
ATOM 1493 C C . VAL A 1 15 ? -0.593 -0.614 -8.735 1.00 0.00 15 VAL A C 2
ATOM 1494 O O . VAL A 1 15 ? -0.837 0.593 -8.711 1.00 0.00 15 VAL A O 2
ATOM 1507 N N . PRO A 1 16 ? -1.052 -1.417 -9.707 1.00 0.00 16 PRO A N 2
ATOM 1508 C CA . PRO A 1 16 ? -1.879 -0.927 -10.814 1.00 0.00 16 PRO A CA 2
ATOM 1509 C C . PRO A 1 16 ? -3.275 -0.517 -10.358 1.00 0.00 16 PRO A C 2
ATOM 1510 O O . PRO A 1 16 ? -3.699 -0.846 -9.250 1.00 0.00 16 PRO A O 2
ATOM 1521 N N . LYS A 1 17 ? -3.986 0.203 -11.219 1.00 0.00 17 LYS A N 2
ATOM 1522 C CA . LYS A 1 17 ? -5.336 0.656 -10.906 1.00 0.00 17 LYS A CA 2
ATOM 1523 C C . LYS A 1 17 ? -6.294 -0.525 -10.791 1.00 0.00 17 LYS A C 2
ATOM 1524 O O . LYS A 1 17 ? -7.272 -0.473 -10.045 1.00 0.00 17 LYS A O 2
ATOM 1543 N N . SER A 1 18 ? -6.006 -1.589 -11.533 1.00 0.00 18 SER A N 2
ATOM 1544 C CA . SER A 1 18 ? -6.844 -2.783 -11.516 1.00 0.00 18 SER A CA 2
ATOM 1545 C C . SER A 1 18 ? -6.318 -3.801 -10.509 1.00 0.00 18 SER A C 2
ATOM 1546 O O . SER A 1 18 ? -6.782 -4.939 -10.461 1.00 0.00 18 SER A O 2
ATOM 1554 N N . ALA A 1 19 ? -5.346 -3.381 -9.706 1.00 0.00 19 ALA A N 2
ATOM 1555 C CA . ALA A 1 19 ? -4.757 -4.255 -8.698 1.00 0.00 19 ALA A CA 2
ATOM 1556 C C . ALA A 1 19 ? -5.835 -4.901 -7.835 1.00 0.00 19 ALA A C 2
ATOM 1557 O O . ALA A 1 19 ? -6.790 -4.243 -7.420 1.00 0.00 19 ALA A O 2
ATOM 1564 N N . SER A 1 20 ? -5.677 -6.194 -7.567 1.00 0.00 20 SER A N 2
ATOM 1565 C CA . SER A 1 20 ? -6.640 -6.930 -6.757 1.00 0.00 20 SER A CA 2
ATOM 1566 C C . SER A 1 20 ? -6.253 -6.888 -5.282 1.00 0.00 20 SER A C 2
ATOM 1567 O O . SER A 1 20 ? -5.105 -6.610 -4.939 1.00 0.00 20 SER A O 2
ATOM 1575 N N . GLU A 1 21 ? -7.221 -7.166 -4.414 1.00 0.00 21 GLU A N 2
ATOM 1576 C CA . GLU A 1 21 ? -6.982 -7.160 -2.976 1.00 0.00 21 GLU A CA 2
ATOM 1577 C C . GLU A 1 21 ? -5.649 -7.823 -2.643 1.00 0.00 21 GLU A C 2
ATOM 1578 O O . GLU A 1 21 ? -4.792 -7.225 -1.991 1.00 0.00 21 GLU A O 2
ATOM 1590 N N . ARG A 1 22 ? -5.482 -9.062 -3.094 1.00 0.00 22 ARG A N 2
ATOM 1591 C CA . ARG A 1 22 ? -4.255 -9.807 -2.843 1.00 0.00 22 ARG A CA 2
ATOM 1592 C C . ARG A 1 22 ? -3.031 -8.996 -3.258 1.00 0.00 22 ARG A C 2
ATOM 1593 O O . ARG A 1 22 ? -2.008 -9.005 -2.574 1.00 0.00 22 ARG A O 2
ATOM 1614 N N . GLN A 1 23 ? -3.145 -8.296 -4.382 1.00 0.00 23 GLN A N 2
ATOM 1615 C CA . GLN A 1 23 ? -2.047 -7.480 -4.888 1.00 0.00 23 GLN A CA 2
ATOM 1616 C C . GLN A 1 23 ? -1.781 -6.293 -3.968 1.00 0.00 23 GLN A C 2
ATOM 1617 O O . GLN A 1 23 ? -0.640 -6.039 -3.581 1.00 0.00 23 GLN A O 2
ATOM 1631 N N . ILE A 1 24 ? -2.841 -5.571 -3.621 1.00 0.00 24 ILE A N 2
ATOM 1632 C CA . ILE A 1 24 ? -2.721 -4.412 -2.745 1.00 0.00 24 ILE A CA 2
ATOM 1633 C C . ILE A 1 24 ? -2.162 -4.807 -1.383 1.00 0.00 24 ILE A C 2
ATOM 1634 O O . ILE A 1 24 ? -1.334 -4.099 -0.809 1.00 0.00 24 ILE A O 2
ATOM 1650 N N . LYS A 1 25 ? -2.617 -5.945 -0.870 1.00 0.00 25 LYS A N 2
ATOM 1651 C CA . LYS A 1 25 ? -2.161 -6.439 0.424 1.00 0.00 25 LYS A CA 2
ATOM 1652 C C . LYS A 1 25 ? -0.674 -6.776 0.384 1.00 0.00 25 LYS A C 2
ATOM 1653 O O . LYS A 1 25 ? 0.105 -6.297 1.209 1.00 0.00 25 LYS A O 2
ATOM 1672 N N . LYS A 1 26 ? -0.285 -7.602 -0.582 1.00 0.00 26 LYS A N 2
ATOM 1673 C CA . LYS A 1 26 ? 1.109 -8.002 -0.732 1.00 0.00 26 LYS A CA 2
ATOM 1674 C C . LYS A 1 26 ? 2.003 -6.786 -0.954 1.00 0.00 26 LYS A C 2
ATOM 1675 O O . LYS A 1 26 ? 3.062 -6.662 -0.339 1.00 0.00 26 LYS A O 2
ATOM 1694 N N . ALA A 1 27 ? 1.568 -5.890 -1.834 1.00 0.00 27 ALA A N 2
ATOM 1695 C CA . ALA A 1 27 ? 2.328 -4.683 -2.134 1.00 0.00 27 ALA A CA 2
ATOM 1696 C C . ALA A 1 27 ? 2.525 -3.834 -0.882 1.00 0.00 27 ALA A C 2
ATOM 1697 O O . ALA A 1 27 ? 3.641 -3.416 -0.572 1.00 0.00 27 ALA A O 2
ATOM 1704 N N . PHE A 1 28 ? 1.434 -3.581 -0.167 1.00 0.00 28 PHE A N 2
ATOM 1705 C CA . PHE A 1 28 ? 1.487 -2.780 1.051 1.00 0.00 28 PHE A CA 2
ATOM 1706 C C . PHE A 1 28 ? 2.274 -3.499 2.142 1.00 0.00 28 PHE A C 2
ATOM 1707 O O . PHE A 1 28 ? 3.336 -3.039 2.563 1.00 0.00 28 PHE A O 2
ATOM 1724 N N . HIS A 1 29 ? 1.746 -4.632 2.595 1.00 0.00 29 HIS A N 2
ATOM 1725 C CA . HIS A 1 29 ? 2.398 -5.416 3.637 1.00 0.00 29 HIS A CA 2
ATOM 1726 C C . HIS A 1 29 ? 3.912 -5.421 3.446 1.00 0.00 29 HIS A C 2
ATOM 1727 O O . HIS A 1 29 ? 4.657 -4.921 4.290 1.00 0.00 29 HIS A O 2
ATOM 1741 N N . LYS A 1 30 ? 4.361 -5.989 2.332 1.00 0.00 30 LYS A N 2
ATOM 1742 C CA . LYS A 1 30 ? 5.786 -6.059 2.029 1.00 0.00 30 LYS A CA 2
ATOM 1743 C C . LYS A 1 30 ? 6.453 -4.703 2.232 1.00 0.00 30 LYS A C 2
ATOM 1744 O O . LYS A 1 30 ? 7.495 -4.603 2.880 1.00 0.00 30 LYS A O 2
ATOM 1763 N N . LEU A 1 31 ? 5.845 -3.660 1.676 1.00 0.00 31 LEU A N 2
ATOM 1764 C CA . LEU A 1 31 ? 6.379 -2.308 1.798 1.00 0.00 31 LEU A CA 2
ATOM 1765 C C . LEU A 1 31 ? 6.542 -1.917 3.264 1.00 0.00 31 LEU A C 2
ATOM 1766 O O . LEU A 1 31 ? 7.654 -1.679 3.733 1.00 0.00 31 LEU A O 2
ATOM 1782 N N . ALA A 1 32 ? 5.425 -1.856 3.982 1.00 0.00 32 ALA A N 2
ATOM 1783 C CA . ALA A 1 32 ? 5.444 -1.498 5.395 1.00 0.00 32 ALA A CA 2
ATOM 1784 C C . ALA A 1 32 ? 6.684 -2.056 6.086 1.00 0.00 32 ALA A C 2
ATOM 1785 O O . ALA A 1 32 ? 7.261 -1.411 6.960 1.00 0.00 32 ALA A O 2
ATOM 1792 N N . MET A 1 33 ? 7.086 -3.259 5.688 1.00 0.00 33 MET A N 2
ATOM 1793 C CA . MET A 1 33 ? 8.258 -3.903 6.269 1.00 0.00 33 MET A CA 2
ATOM 1794 C C . MET A 1 33 ? 9.528 -3.129 5.930 1.00 0.00 33 MET A C 2
ATOM 1795 O O . MET A 1 33 ? 10.342 -2.835 6.806 1.00 0.00 33 MET A O 2
ATOM 1809 N N . LYS A 1 34 ? 9.693 -2.803 4.652 1.00 0.00 34 LYS A N 2
ATOM 1810 C CA . LYS A 1 34 ? 10.863 -2.062 4.196 1.00 0.00 34 LYS A CA 2
ATOM 1811 C C . LYS A 1 34 ? 10.900 -0.668 4.813 1.00 0.00 34 LYS A C 2
ATOM 1812 O O . LYS A 1 34 ? 11.972 -0.109 5.044 1.00 0.00 34 LYS A O 2
ATOM 1831 N N . TYR A 1 35 ? 9.723 -0.113 5.080 1.00 0.00 35 TYR A N 2
ATOM 1832 C CA . TYR A 1 35 ? 9.621 1.216 5.670 1.00 0.00 35 TYR A CA 2
ATOM 1833 C C . TYR A 1 35 ? 9.117 1.137 7.108 1.00 0.00 35 TYR A C 2
ATOM 1834 O O . TYR A 1 35 ? 8.685 2.137 7.683 1.00 0.00 35 TYR A O 2
ATOM 1852 N N . HIS A 1 36 ? 9.176 -0.060 7.684 1.00 0.00 36 HIS A N 2
ATOM 1853 C CA . HIS A 1 36 ? 8.727 -0.271 9.055 1.00 0.00 36 HIS A CA 2
ATOM 1854 C C . HIS A 1 36 ? 9.614 0.484 10.040 1.00 0.00 36 HIS A C 2
ATOM 1855 O O . HIS A 1 36 ? 10.842 0.468 9.945 1.00 0.00 36 HIS A O 2
ATOM 1869 N N . PRO A 1 37 ? 8.981 1.162 11.008 1.00 0.00 37 PRO A N 2
ATOM 1870 C CA . PRO A 1 37 ? 9.693 1.937 12.029 1.00 0.00 37 PRO A CA 2
ATOM 1871 C C . PRO A 1 37 ? 10.447 1.046 13.011 1.00 0.00 37 PRO A C 2
ATOM 1872 O O . PRO A 1 37 ? 11.303 1.518 13.760 1.00 0.00 37 PRO A O 2
ATOM 1883 N N . ASP A 1 38 ? 10.125 -0.242 13.001 1.00 0.00 38 ASP A N 2
ATOM 1884 C CA . ASP A 1 38 ? 10.773 -1.199 13.890 1.00 0.00 38 ASP A CA 2
ATOM 1885 C C . ASP A 1 38 ? 12.039 -1.762 13.252 1.00 0.00 38 ASP A C 2
ATOM 1886 O O . ASP A 1 38 ? 13.094 -1.819 13.885 1.00 0.00 38 ASP A O 2
ATOM 1895 N N . LYS A 1 39 ? 11.927 -2.179 11.996 1.00 0.00 39 LYS A N 2
ATOM 1896 C CA . LYS A 1 39 ? 13.062 -2.738 11.271 1.00 0.00 39 LYS A CA 2
ATOM 1897 C C . LYS A 1 39 ? 13.958 -1.631 10.725 1.00 0.00 39 LYS A C 2
ATOM 1898 O O . LYS A 1 39 ? 15.183 -1.714 10.806 1.00 0.00 39 LYS A O 2
ATOM 1917 N N . ASN A 1 40 ? 13.339 -0.594 10.171 1.00 0.00 40 ASN A N 2
ATOM 1918 C CA . ASN A 1 40 ? 14.081 0.531 9.614 1.00 0.00 40 ASN A CA 2
ATOM 1919 C C . ASN A 1 40 ? 14.646 1.413 10.722 1.00 0.00 40 ASN A C 2
ATOM 1920 O O . ASN A 1 40 ? 13.900 1.985 11.518 1.00 0.00 40 ASN A O 2
ATOM 1931 N N . LYS A 1 41 ? 15.970 1.520 10.769 1.00 0.00 41 LYS A N 2
ATOM 1932 C CA . LYS A 1 41 ? 16.637 2.334 11.778 1.00 0.00 41 LYS A CA 2
ATOM 1933 C C . LYS A 1 41 ? 16.916 3.737 11.249 1.00 0.00 41 LYS A C 2
ATOM 1934 O O . LYS A 1 41 ? 17.999 4.285 11.456 1.00 0.00 41 LYS A O 2
ATOM 1953 N N . SER A 1 42 ? 15.932 4.313 10.566 1.00 0.00 42 SER A N 2
ATOM 1954 C CA . SER A 1 42 ? 16.073 5.652 10.005 1.00 0.00 42 SER A CA 2
ATOM 1955 C C . SER A 1 42 ? 14.856 6.510 10.334 1.00 0.00 42 SER A C 2
ATOM 1956 O O . SER A 1 42 ? 13.746 6.011 10.524 1.00 0.00 42 SER A O 2
ATOM 1964 N N . PRO A 1 43 ? 15.066 7.832 10.405 1.00 0.00 43 PRO A N 2
ATOM 1965 C CA . PRO A 1 43 ? 13.999 8.789 10.711 1.00 0.00 43 PRO A CA 2
ATOM 1966 C C . PRO A 1 43 ? 12.987 8.911 9.576 1.00 0.00 43 PRO A C 2
ATOM 1967 O O . PRO A 1 43 ? 11.779 8.835 9.798 1.00 0.00 43 PRO A O 2
ATOM 1978 N N . ASP A 1 44 ? 13.489 9.102 8.361 1.00 0.00 44 ASP A N 2
ATOM 1979 C CA . ASP A 1 44 ? 12.628 9.233 7.191 1.00 0.00 44 ASP A CA 2
ATOM 1980 C C . ASP A 1 44 ? 11.681 8.043 7.076 1.00 0.00 44 ASP A C 2
ATOM 1981 O O . ASP A 1 44 ? 10.501 8.204 6.764 1.00 0.00 44 ASP A O 2
ATOM 1990 N N . ALA A 1 45 ? 12.206 6.849 7.330 1.00 0.00 45 ALA A N 2
ATOM 1991 C CA . ALA A 1 45 ? 11.407 5.632 7.257 1.00 0.00 45 ALA A CA 2
ATOM 1992 C C . ALA A 1 45 ? 10.044 5.830 7.912 1.00 0.00 45 ALA A C 2
ATOM 1993 O O . ALA A 1 45 ? 9.008 5.571 7.299 1.00 0.00 45 ALA A O 2
ATOM 2000 N N . GLU A 1 46 ? 10.053 6.288 9.159 1.00 0.00 46 GLU A N 2
ATOM 2001 C CA . GLU A 1 46 ? 8.816 6.518 9.897 1.00 0.00 46 GLU A CA 2
ATOM 2002 C C . GLU A 1 46 ? 7.819 7.308 9.053 1.00 0.00 46 GLU A C 2
ATOM 2003 O O . GLU A 1 46 ? 6.640 6.961 8.980 1.00 0.00 46 GLU A O 2
ATOM 2015 N N . ALA A 1 47 ? 8.301 8.371 8.419 1.00 0.00 47 ALA A N 2
ATOM 2016 C CA . ALA A 1 47 ? 7.453 9.210 7.580 1.00 0.00 47 ALA A CA 2
ATOM 2017 C C . ALA A 1 47 ? 6.935 8.433 6.374 1.00 0.00 47 ALA A C 2
ATOM 2018 O O . ALA A 1 47 ? 5.730 8.384 6.124 1.00 0.00 47 ALA A O 2
ATOM 2025 N N . LYS A 1 48 ? 7.852 7.827 5.628 1.00 0.00 48 LYS A N 2
ATOM 2026 C CA . LYS A 1 48 ? 7.489 7.052 4.447 1.00 0.00 48 LYS A CA 2
ATOM 2027 C C . LYS A 1 48 ? 6.264 6.185 4.722 1.00 0.00 48 LYS A C 2
ATOM 2028 O O . LYS A 1 48 ? 5.266 6.259 4.005 1.00 0.00 48 LYS A O 2
ATOM 2047 N N . PHE A 1 49 ? 6.347 5.364 5.764 1.00 0.00 49 PHE A N 2
ATOM 2048 C CA . PHE A 1 49 ? 5.245 4.484 6.133 1.00 0.00 49 PHE A CA 2
ATOM 2049 C C . PHE A 1 49 ? 3.945 5.270 6.278 1.00 0.00 49 PHE A C 2
ATOM 2050 O O . PHE A 1 49 ? 2.876 4.801 5.889 1.00 0.00 49 PHE A O 2
ATOM 2067 N N . ARG A 1 50 ? 4.047 6.469 6.842 1.00 0.00 50 ARG A N 2
ATOM 2068 C CA . ARG A 1 50 ? 2.880 7.321 7.041 1.00 0.00 50 ARG A CA 2
ATOM 2069 C C . ARG A 1 50 ? 2.143 7.550 5.725 1.00 0.00 50 ARG A C 2
ATOM 2070 O O . ARG A 1 50 ? 0.953 7.861 5.715 1.00 0.00 50 ARG A O 2
ATOM 2091 N N . GLU A 1 51 ? 2.861 7.394 4.616 1.00 0.00 51 GLU A N 2
ATOM 2092 C CA . GLU A 1 51 ? 2.275 7.586 3.295 1.00 0.00 51 GLU A CA 2
ATOM 2093 C C . GLU A 1 51 ? 1.845 6.252 2.692 1.00 0.00 51 GLU A C 2
ATOM 2094 O O . GLU A 1 51 ? 0.932 6.197 1.867 1.00 0.00 51 GLU A O 2
ATOM 2106 N N . ILE A 1 52 ? 2.510 5.179 3.108 1.00 0.00 52 ILE A N 2
ATOM 2107 C CA . ILE A 1 52 ? 2.197 3.846 2.610 1.00 0.00 52 ILE A CA 2
ATOM 2108 C C . ILE A 1 52 ? 0.862 3.353 3.159 1.00 0.00 52 ILE A C 2
ATOM 2109 O O . ILE A 1 52 ? 0.050 2.786 2.428 1.00 0.00 52 ILE A O 2
ATOM 2125 N N . ALA A 1 53 ? 0.642 3.574 4.451 1.00 0.00 53 ALA A N 2
ATOM 2126 C CA . ALA A 1 53 ? -0.596 3.157 5.097 1.00 0.00 53 ALA A CA 2
ATOM 2127 C C . ALA A 1 53 ? -1.803 3.841 4.466 1.00 0.00 53 ALA A C 2
ATOM 2128 O O . ALA A 1 53 ? -2.657 3.186 3.870 1.00 0.00 53 ALA A O 2
ATOM 2135 N N . GLU A 1 54 ? -1.867 5.162 4.602 1.00 0.00 54 GLU A N 2
ATOM 2136 C CA . GLU A 1 54 ? -2.972 5.934 4.046 1.00 0.00 54 GLU A CA 2
ATOM 2137 C C . GLU A 1 54 ? -3.294 5.477 2.626 1.00 0.00 54 GLU A C 2
ATOM 2138 O O . GLU A 1 54 ? -4.457 5.438 2.225 1.00 0.00 54 GLU A O 2
ATOM 2150 N N . ALA A 1 55 ? -2.256 5.132 1.871 1.00 0.00 55 ALA A N 2
ATOM 2151 C CA . ALA A 1 55 ? -2.429 4.676 0.498 1.00 0.00 55 ALA A CA 2
ATOM 2152 C C . ALA A 1 55 ? -3.170 3.345 0.450 1.00 0.00 55 ALA A C 2
ATOM 2153 O O . ALA A 1 55 ? -4.009 3.121 -0.423 1.00 0.00 55 ALA A O 2
ATOM 2160 N N . TYR A 1 56 ? -2.856 2.464 1.394 1.00 0.00 56 TYR A N 2
ATOM 2161 C CA . TYR A 1 56 ? -3.491 1.153 1.457 1.00 0.00 56 TYR A CA 2
ATOM 2162 C C . TYR A 1 56 ? -4.900 1.257 2.033 1.00 0.00 56 TYR A C 2
ATOM 2163 O O . TYR A 1 56 ? -5.857 0.739 1.458 1.00 0.00 56 TYR A O 2
ATOM 2181 N N . GLU A 1 57 ? -5.019 1.933 3.171 1.00 0.00 57 GLU A N 2
ATOM 2182 C CA . GLU A 1 57 ? -6.311 2.106 3.825 1.00 0.00 57 GLU A CA 2
ATOM 2183 C C . GLU A 1 57 ? -7.410 2.362 2.799 1.00 0.00 57 GLU A C 2
ATOM 2184 O O . GLU A 1 57 ? -8.484 1.761 2.858 1.00 0.00 57 GLU A O 2
ATOM 2196 N N . THR A 1 58 ? -7.135 3.259 1.857 1.00 0.00 58 THR A N 2
ATOM 2197 C CA . THR A 1 58 ? -8.100 3.597 0.818 1.00 0.00 58 THR A CA 2
ATOM 2198 C C . THR A 1 58 ? -8.287 2.439 -0.156 1.00 0.00 58 THR A C 2
ATOM 2199 O O . THR A 1 58 ? -9.414 2.086 -0.507 1.00 0.00 58 THR A O 2
ATOM 2210 N N . LEU A 1 59 ? -7.177 1.852 -0.590 1.00 0.00 59 LEU A N 2
ATOM 2211 C CA . LEU A 1 59 ? -7.219 0.733 -1.524 1.00 0.00 59 LEU A CA 2
ATOM 2212 C C . LEU A 1 59 ? -7.400 -0.588 -0.783 1.00 0.00 59 LEU A C 2
ATOM 2213 O O . LEU A 1 59 ? -7.219 -1.663 -1.356 1.00 0.00 59 LEU A O 2
ATOM 2229 N N . SER A 1 60 ? -7.762 -0.500 0.493 1.00 0.00 60 SER A N 2
ATOM 2230 C CA . SER A 1 60 ? -7.967 -1.689 1.313 1.00 0.00 60 SER A CA 2
ATOM 2231 C C . SER A 1 60 ? -9.448 -2.048 1.388 1.00 0.00 60 SER A C 2
ATOM 2232 O O . SER A 1 60 ? -9.825 -3.209 1.225 1.00 0.00 60 SER A O 2
ATOM 2240 N N . ASP A 1 61 ? -10.282 -1.044 1.636 1.00 0.00 61 ASP A N 2
ATOM 2241 C CA . ASP A 1 61 ? -11.722 -1.253 1.733 1.00 0.00 61 ASP A CA 2
ATOM 2242 C C . ASP A 1 61 ? -12.365 -1.252 0.349 1.00 0.00 61 ASP A C 2
ATOM 2243 O O . ASP A 1 61 ? -11.674 -1.181 -0.667 1.00 0.00 61 ASP A O 2
ATOM 2252 N N . ALA A 1 62 ? -13.691 -1.331 0.318 1.00 0.00 62 ALA A N 2
ATOM 2253 C CA . ALA A 1 62 ? -14.427 -1.338 -0.940 1.00 0.00 62 ALA A CA 2
ATOM 2254 C C . ALA A 1 62 ? -14.826 0.075 -1.350 1.00 0.00 62 ALA A C 2
ATOM 2255 O O . ALA A 1 62 ? -14.353 0.596 -2.359 1.00 0.00 62 ALA A O 2
ATOM 2262 N N . ASN A 1 63 ? -15.700 0.691 -0.560 1.00 0.00 63 ASN A N 2
ATOM 2263 C CA . ASN A 1 63 ? -16.164 2.044 -0.843 1.00 0.00 63 ASN A CA 2
ATOM 2264 C C . ASN A 1 63 ? -14.992 3.018 -0.912 1.00 0.00 63 ASN A C 2
ATOM 2265 O O . ASN A 1 63 ? -14.898 3.828 -1.834 1.00 0.00 63 ASN A O 2
ATOM 2276 N N . ARG A 1 64 ? -14.100 2.932 0.070 1.00 0.00 64 ARG A N 2
ATOM 2277 C CA . ARG A 1 64 ? -12.934 3.805 0.121 1.00 0.00 64 ARG A CA 2
ATOM 2278 C C . ARG A 1 64 ? -12.191 3.800 -1.212 1.00 0.00 64 ARG A C 2
ATOM 2279 O O . ARG A 1 64 ? -11.837 4.854 -1.741 1.00 0.00 64 ARG A O 2
ATOM 2300 N N . ARG A 1 65 ? -11.959 2.607 -1.749 1.00 0.00 65 ARG A N 2
ATOM 2301 C CA . ARG A 1 65 ? -11.257 2.464 -3.019 1.00 0.00 65 ARG A CA 2
ATOM 2302 C C . ARG A 1 65 ? -12.141 2.907 -4.181 1.00 0.00 65 ARG A C 2
ATOM 2303 O O . ARG A 1 65 ? -11.666 3.517 -5.140 1.00 0.00 65 ARG A O 2
ATOM 2324 N N . LYS A 1 66 ? -13.430 2.596 -4.090 1.00 0.00 66 LYS A N 2
ATOM 2325 C CA . LYS A 1 66 ? -14.381 2.962 -5.132 1.00 0.00 66 LYS A CA 2
ATOM 2326 C C . LYS A 1 66 ? -14.425 4.475 -5.323 1.00 0.00 66 LYS A C 2
ATOM 2327 O O . LYS A 1 66 ? -14.458 4.966 -6.451 1.00 0.00 66 LYS A O 2
ATOM 2346 N N . GLU A 1 67 ? -14.423 5.207 -4.213 1.00 0.00 67 GLU A N 2
ATOM 2347 C CA . GLU A 1 67 ? -14.462 6.664 -4.260 1.00 0.00 67 GLU A CA 2
ATOM 2348 C C . GLU A 1 67 ? -13.124 7.228 -4.728 1.00 0.00 67 GLU A C 2
ATOM 2349 O O . GLU A 1 67 ? -13.076 8.234 -5.437 1.00 0.00 67 GLU A O 2
ATOM 2361 N N . TYR A 1 68 ? -12.040 6.575 -4.327 1.00 0.00 68 TYR A N 2
ATOM 2362 C CA . TYR A 1 68 ? -10.700 7.013 -4.702 1.00 0.00 68 TYR A CA 2
ATOM 2363 C C . TYR A 1 68 ? -10.477 6.856 -6.203 1.00 0.00 68 TYR A C 2
ATOM 2364 O O . TYR A 1 68 ? -9.643 7.544 -6.793 1.00 0.00 68 TYR A O 2
ATOM 2382 N N . ASP A 1 69 ? -11.229 5.948 -6.815 1.00 0.00 69 ASP A N 2
ATOM 2383 C CA . ASP A 1 69 ? -11.116 5.701 -8.248 1.00 0.00 69 ASP A CA 2
ATOM 2384 C C . ASP A 1 69 ? -12.150 6.512 -9.023 1.00 0.00 69 ASP A C 2
ATOM 2385 O O . ASP A 1 69 ? -11.843 7.105 -10.057 1.00 0.00 69 ASP A O 2
ATOM 2394 N N . THR A 1 70 ? -13.379 6.532 -8.515 1.00 0.00 70 THR A N 2
ATOM 2395 C CA . THR A 1 70 ? -14.459 7.268 -9.160 1.00 0.00 70 THR A CA 2
ATOM 2396 C C . THR A 1 70 ? -14.233 8.772 -9.066 1.00 0.00 70 THR A C 2
ATOM 2397 O O . THR A 1 70 ? -14.688 9.534 -9.921 1.00 0.00 70 THR A O 2
ATOM 2408 N N . LEU A 1 71 ? -13.528 9.196 -8.023 1.00 0.00 71 LEU A N 2
ATOM 2409 C CA . LEU A 1 71 ? -13.240 10.611 -7.818 1.00 0.00 71 LEU A CA 2
ATOM 2410 C C . LEU A 1 71 ? -11.816 10.945 -8.249 1.00 0.00 71 LEU A C 2
ATOM 2411 O O . LEU A 1 71 ? -11.592 11.880 -9.018 1.00 0.00 71 LEU A O 2
ATOM 2427 N N . GLY A 1 72 ? -10.855 10.173 -7.751 1.00 0.00 72 GLY A N 2
ATOM 2428 C CA . GLY A 1 72 ? -9.464 10.403 -8.097 1.00 0.00 72 GLY A CA 2
ATOM 2429 C C . GLY A 1 72 ? -8.592 10.627 -6.878 1.00 0.00 72 GLY A C 2
ATOM 2430 O O . GLY A 1 72 ? -8.711 9.915 -5.881 1.00 0.00 72 GLY A O 2
ATOM 2434 N N . HIS A 1 73 ? -7.710 11.618 -6.958 1.00 0.00 73 HIS A N 2
ATOM 2435 C CA . HIS A 1 73 ? -6.813 11.934 -5.852 1.00 0.00 73 HIS A CA 2
ATOM 2436 C C . HIS A 1 73 ? -6.948 13.397 -5.443 1.00 0.00 73 HIS A C 2
ATOM 2437 O O . HIS A 1 73 ? -6.900 13.728 -4.258 1.00 0.00 73 HIS A O 2
ATOM 2451 N N . SER A 1 74 ? -7.116 14.270 -6.432 1.00 0.00 74 SER A N 2
ATOM 2452 C CA . SER A 1 74 ? -7.254 15.699 -6.175 1.00 0.00 74 SER A CA 2
ATOM 2453 C C . SER A 1 74 ? -8.626 16.015 -5.587 1.00 0.00 74 SER A C 2
ATOM 2454 O O . SER A 1 74 ? -8.831 17.077 -4.999 1.00 0.00 74 SER A O 2
ATOM 2462 N N . ALA A 1 75 ? -9.562 15.086 -5.752 1.00 0.00 75 ALA A N 2
ATOM 2463 C CA . ALA A 1 75 ? -10.914 15.264 -5.237 1.00 0.00 75 ALA A CA 2
ATOM 2464 C C . ALA A 1 75 ? -11.143 14.413 -3.992 1.00 0.00 75 ALA A C 2
ATOM 2465 O O . ALA A 1 75 ? -11.313 14.938 -2.892 1.00 0.00 75 ALA A O 2
ATOM 2472 N N . PHE A 1 76 ? -11.148 13.097 -4.174 1.00 0.00 76 PHE A N 2
ATOM 2473 C CA . PHE A 1 76 ? -11.359 12.173 -3.066 1.00 0.00 76 PHE A CA 2
ATOM 2474 C C . PHE A 1 76 ? -10.650 12.663 -1.807 1.00 0.00 76 PHE A C 2
ATOM 2475 O O . PHE A 1 76 ? -11.284 12.920 -0.782 1.00 0.00 76 PHE A O 2
ATOM 2492 N N . THR A 1 77 ? -9.329 12.790 -1.890 1.00 0.00 77 THR A N 2
ATOM 2493 C CA . THR A 1 77 ? -8.533 13.247 -0.758 1.00 0.00 77 THR A CA 2
ATOM 2494 C C . THR A 1 77 ? -7.819 14.555 -1.081 1.00 0.00 77 THR A C 2
ATOM 2495 O O . THR A 1 77 ? -6.607 14.576 -1.293 1.00 0.00 77 THR A O 2
ATOM 2506 N N . SER A 1 78 ? -8.579 15.645 -1.116 1.00 0.00 78 SER A N 2
ATOM 2507 C CA . SER A 1 78 ? -8.019 16.958 -1.415 1.00 0.00 78 SER A CA 2
ATOM 2508 C C . SER A 1 78 ? -7.330 17.548 -0.189 1.00 0.00 78 SER A C 2
ATOM 2509 O O . SER A 1 78 ? -7.982 17.903 0.792 1.00 0.00 78 SER A O 2
ATOM 2517 N N . GLY A 1 79 ? -6.006 17.648 -0.253 1.00 0.00 79 GLY A N 2
ATOM 2518 C CA . GLY A 1 79 ? -5.249 18.195 0.858 1.00 0.00 79 GLY A CA 2
ATOM 2519 C C . GLY A 1 79 ? -4.554 17.121 1.671 1.00 0.00 79 GLY A C 2
ATOM 2520 O O . GLY A 1 79 ? -3.776 16.332 1.135 1.00 0.00 79 GLY A O 2
ATOM 2524 N N . LYS A 1 80 ? -4.835 17.089 2.969 1.00 0.00 80 LYS A N 2
ATOM 2525 C CA . LYS A 1 80 ? -4.231 16.104 3.859 1.00 0.00 80 LYS A CA 2
ATOM 2526 C C . LYS A 1 80 ? -4.983 16.037 5.185 1.00 0.00 80 LYS A C 2
ATOM 2527 O O . LYS A 1 80 ? -5.268 17.062 5.801 1.00 0.00 80 LYS A O 2
ATOM 2546 N N . GLY A 1 81 ? -5.300 14.820 5.619 1.00 0.00 81 GLY A N 2
ATOM 2547 C CA . GLY A 1 81 ? -6.014 14.642 6.870 1.00 0.00 81 GLY A CA 2
ATOM 2548 C C . GLY A 1 81 ? -5.261 15.214 8.054 1.00 0.00 81 GLY A C 2
ATOM 2549 O O . GLY A 1 81 ? -5.593 16.292 8.547 1.00 0.00 81 GLY A O 2
ATOM 2553 N N . GLN A 1 82 ? -4.246 14.489 8.513 1.00 0.00 82 GLN A N 2
ATOM 2554 C CA . GLN A 1 82 ? -3.445 14.930 9.649 1.00 0.00 82 GLN A CA 2
ATOM 2555 C C . GLN A 1 82 ? -2.498 16.055 9.244 1.00 0.00 82 GLN A C 2
ATOM 2556 O O . GLN A 1 82 ? -1.436 15.810 8.672 1.00 0.00 82 GLN A O 2
ATOM 2570 N N . SER A 1 83 ? -2.891 17.289 9.544 1.00 0.00 83 SER A N 2
ATOM 2571 C CA . SER A 1 83 ? -2.078 18.453 9.207 1.00 0.00 83 SER A CA 2
ATOM 2572 C C . SER A 1 83 ? -1.331 18.967 10.434 1.00 0.00 83 SER A C 2
ATOM 2573 O O . SER A 1 83 ? -1.716 18.693 11.570 1.00 0.00 83 SER A O 2
ATOM 2581 N N . GLY A 1 84 ? -0.258 19.715 10.195 1.00 0.00 84 GLY A N 2
ATOM 2582 C CA . GLY A 1 84 ? 0.528 20.256 11.288 1.00 0.00 84 GLY A CA 2
ATOM 2583 C C . GLY A 1 84 ? 1.035 19.178 12.226 1.00 0.00 84 GLY A C 2
ATOM 2584 O O . GLY A 1 84 ? 0.613 19.080 13.378 1.00 0.00 84 GLY A O 2
ATOM 2588 N N . PRO A 1 85 ? 1.962 18.345 11.730 1.00 0.00 85 PRO A N 2
ATOM 2589 C CA . PRO A 1 85 ? 2.547 17.254 12.515 1.00 0.00 85 PRO A CA 2
ATOM 2590 C C . PRO A 1 85 ? 3.458 17.763 13.627 1.00 0.00 85 PRO A C 2
ATOM 2591 O O . PRO A 1 85 ? 3.989 18.871 13.549 1.00 0.00 85 PRO A O 2
ATOM 2602 N N . SER A 1 86 ? 3.635 16.947 14.661 1.00 0.00 86 SER A N 2
ATOM 2603 C CA . SER A 1 86 ? 4.479 17.317 15.791 1.00 0.00 86 SER A CA 2
ATOM 2604 C C . SER A 1 86 ? 5.880 17.697 15.321 1.00 0.00 86 SER A C 2
ATOM 2605 O O . SER A 1 86 ? 6.490 16.991 14.518 1.00 0.00 86 SER A O 2
ATOM 2613 N N . SER A 1 87 ? 6.383 18.818 15.827 1.00 0.00 87 SER A N 2
ATOM 2614 C CA . SER A 1 87 ? 7.710 19.296 15.457 1.00 0.00 87 SER A CA 2
ATOM 2615 C C . SER A 1 87 ? 8.755 18.839 16.471 1.00 0.00 87 SER A C 2
ATOM 2616 O O . SER A 1 87 ? 8.610 19.064 17.672 1.00 0.00 87 SER A O 2
ATOM 2624 N N . GLY A 1 88 ? 9.808 18.195 15.977 1.00 0.00 88 GLY A N 2
ATOM 2625 C CA . GLY A 1 88 ? 10.862 17.716 16.853 1.00 0.00 88 GLY A CA 2
ATOM 2626 C C . GLY A 1 88 ? 11.551 16.481 16.308 1.00 0.00 88 GLY A C 2
ATOM 2627 O O . GLY A 1 88 ? 11.500 16.211 15.109 1.00 0.00 88 GLY A O 2
ATOM 2631 N N . GLY A 1 1 ? 11.365 14.876 -6.309 1.00 0.00 1 GLY A N 3
ATOM 2632 C CA . GLY A 1 1 ? 11.975 15.504 -5.152 1.00 0.00 1 GLY A CA 3
ATOM 2633 C C . GLY A 1 1 ? 12.896 14.563 -4.400 1.00 0.00 1 GLY A C 3
ATOM 2634 O O . GLY A 1 1 ? 12.907 13.359 -4.655 1.00 0.00 1 GLY A O 3
ATOM 2638 N N . SER A 1 2 ? 13.671 15.114 -3.471 1.00 0.00 2 SER A N 3
ATOM 2639 C CA . SER A 1 2 ? 14.604 14.316 -2.683 1.00 0.00 2 SER A CA 3
ATOM 2640 C C . SER A 1 2 ? 13.867 13.232 -1.903 1.00 0.00 2 SER A C 3
ATOM 2641 O O . SER A 1 2 ? 13.158 13.518 -0.939 1.00 0.00 2 SER A O 3
ATOM 2649 N N . SER A 1 3 ? 14.040 11.984 -2.329 1.00 0.00 3 SER A N 3
ATOM 2650 C CA . SER A 1 3 ? 13.389 10.856 -1.674 1.00 0.00 3 SER A CA 3
ATOM 2651 C C . SER A 1 3 ? 11.887 11.091 -1.553 1.00 0.00 3 SER A C 3
ATOM 2652 O O . SER A 1 3 ? 11.297 10.875 -0.495 1.00 0.00 3 SER A O 3
ATOM 2660 N N . GLY A 1 4 ? 11.273 11.536 -2.645 1.00 0.00 4 GLY A N 3
ATOM 2661 C CA . GLY A 1 4 ? 9.845 11.794 -2.641 1.00 0.00 4 GLY A CA 3
ATOM 2662 C C . GLY A 1 4 ? 9.107 10.986 -3.690 1.00 0.00 4 GLY A C 3
ATOM 2663 O O . GLY A 1 4 ? 8.758 9.828 -3.459 1.00 0.00 4 GLY A O 3
ATOM 2667 N N . SER A 1 5 ? 8.867 11.597 -4.845 1.00 0.00 5 SER A N 3
ATOM 2668 C CA . SER A 1 5 ? 8.161 10.929 -5.932 1.00 0.00 5 SER A CA 3
ATOM 2669 C C . SER A 1 5 ? 6.853 10.320 -5.436 1.00 0.00 5 SER A C 3
ATOM 2670 O O . SER A 1 5 ? 6.507 9.192 -5.789 1.00 0.00 5 SER A O 3
ATOM 2678 N N . SER A 1 6 ? 6.130 11.074 -4.614 1.00 0.00 6 SER A N 3
ATOM 2679 C CA . SER A 1 6 ? 4.862 10.609 -4.065 1.00 0.00 6 SER A CA 3
ATOM 2680 C C . SER A 1 6 ? 3.696 11.412 -4.634 1.00 0.00 6 SER A C 3
ATOM 2681 O O . SER A 1 6 ? 3.881 12.510 -5.157 1.00 0.00 6 SER A O 3
ATOM 2689 N N . GLY A 1 7 ? 2.494 10.855 -4.526 1.00 0.00 7 GLY A N 3
ATOM 2690 C CA . GLY A 1 7 ? 1.315 11.532 -5.034 1.00 0.00 7 GLY A CA 3
ATOM 2691 C C . GLY A 1 7 ? 0.062 10.687 -4.910 1.00 0.00 7 GLY A C 3
ATOM 2692 O O . GLY A 1 7 ? -0.770 10.924 -4.035 1.00 0.00 7 GLY A O 3
ATOM 2696 N N . SER A 1 8 ? -0.073 9.699 -5.789 1.00 0.00 8 SER A N 3
ATOM 2697 C CA . SER A 1 8 ? -1.236 8.819 -5.777 1.00 0.00 8 SER A CA 3
ATOM 2698 C C . SER A 1 8 ? -0.918 7.508 -5.065 1.00 0.00 8 SER A C 3
ATOM 2699 O O . SER A 1 8 ? 0.205 7.007 -5.134 1.00 0.00 8 SER A O 3
ATOM 2707 N N . TYR A 1 9 ? -1.914 6.958 -4.379 1.00 0.00 9 TYR A N 3
ATOM 2708 C CA . TYR A 1 9 ? -1.742 5.707 -3.651 1.00 0.00 9 TYR A CA 3
ATOM 2709 C C . TYR A 1 9 ? -1.059 4.658 -4.524 1.00 0.00 9 TYR A C 3
ATOM 2710 O O . TYR A 1 9 ? 0.077 4.261 -4.265 1.00 0.00 9 TYR A O 3
ATOM 2728 N N . TYR A 1 10 ? -1.761 4.214 -5.561 1.00 0.00 10 TYR A N 3
ATOM 2729 C CA . TYR A 1 10 ? -1.226 3.210 -6.473 1.00 0.00 10 TYR A CA 3
ATOM 2730 C C . TYR A 1 10 ? 0.271 3.413 -6.689 1.00 0.00 10 TYR A C 3
ATOM 2731 O O . TYR A 1 10 ? 1.032 2.451 -6.782 1.00 0.00 10 TYR A O 3
ATOM 2749 N N . ASP A 1 11 ? 0.684 4.673 -6.768 1.00 0.00 11 ASP A N 3
ATOM 2750 C CA . ASP A 1 11 ? 2.089 5.006 -6.972 1.00 0.00 11 ASP A CA 3
ATOM 2751 C C . ASP A 1 11 ? 2.894 4.771 -5.697 1.00 0.00 11 ASP A C 3
ATOM 2752 O O . ASP A 1 11 ? 3.973 4.181 -5.733 1.00 0.00 11 ASP A O 3
ATOM 2761 N N . ILE A 1 12 ? 2.361 5.239 -4.573 1.00 0.00 12 ILE A N 3
ATOM 2762 C CA . ILE A 1 12 ? 3.029 5.080 -3.288 1.00 0.00 12 ILE A CA 3
ATOM 2763 C C . ILE A 1 12 ? 3.195 3.606 -2.933 1.00 0.00 12 ILE A C 3
ATOM 2764 O O . ILE A 1 12 ? 4.200 3.207 -2.343 1.00 0.00 12 ILE A O 3
ATOM 2780 N N . LEU A 1 13 ? 2.204 2.800 -3.298 1.00 0.00 13 LEU A N 3
ATOM 2781 C CA . LEU A 1 13 ? 2.240 1.368 -3.020 1.00 0.00 13 LEU A CA 3
ATOM 2782 C C . LEU A 1 13 ? 2.948 0.614 -4.141 1.00 0.00 13 LEU A C 3
ATOM 2783 O O . LEU A 1 13 ? 3.662 -0.357 -3.895 1.00 0.00 13 LEU A O 3
ATOM 2799 N N . GLY A 1 14 ? 2.745 1.069 -5.374 1.00 0.00 14 GLY A N 3
ATOM 2800 C CA . GLY A 1 14 ? 3.372 0.427 -6.514 1.00 0.00 14 GLY A CA 3
ATOM 2801 C C . GLY A 1 14 ? 2.481 -0.620 -7.153 1.00 0.00 14 GLY A C 3
ATOM 2802 O O . GLY A 1 14 ? 2.963 -1.641 -7.643 1.00 0.00 14 GLY A O 3
ATOM 2806 N N . VAL A 1 15 ? 1.176 -0.368 -7.146 1.00 0.00 15 VAL A N 3
ATOM 2807 C CA . VAL A 1 15 ? 0.215 -1.297 -7.728 1.00 0.00 15 VAL A CA 3
ATOM 2808 C C . VAL A 1 15 ? -0.514 -0.665 -8.908 1.00 0.00 15 VAL A C 3
ATOM 2809 O O . VAL A 1 15 ? -0.645 0.555 -9.008 1.00 0.00 15 VAL A O 3
ATOM 2822 N N . PRO A 1 16 ? -1.002 -1.514 -9.825 1.00 0.00 16 PRO A N 3
ATOM 2823 C CA . PRO A 1 16 ? -1.728 -1.062 -11.016 1.00 0.00 16 PRO A CA 3
ATOM 2824 C C . PRO A 1 16 ? -3.099 -0.487 -10.676 1.00 0.00 16 PRO A C 3
ATOM 2825 O O . PRO A 1 16 ? -3.637 -0.735 -9.597 1.00 0.00 16 PRO A O 3
ATOM 2836 N N . LYS A 1 17 ? -3.660 0.281 -11.604 1.00 0.00 17 LYS A N 3
ATOM 2837 C CA . LYS A 1 17 ? -4.970 0.889 -11.404 1.00 0.00 17 LYS A CA 3
ATOM 2838 C C . LYS A 1 17 ? -6.046 -0.179 -11.237 1.00 0.00 17 LYS A C 3
ATOM 2839 O O . LYS A 1 17 ? -7.102 0.076 -10.657 1.00 0.00 17 LYS A O 3
ATOM 2858 N N . SER A 1 18 ? -5.771 -1.375 -11.747 1.00 0.00 18 SER A N 3
ATOM 2859 C CA . SER A 1 18 ? -6.717 -2.480 -11.657 1.00 0.00 18 SER A CA 3
ATOM 2860 C C . SER A 1 18 ? -6.219 -3.544 -10.683 1.00 0.00 18 SER A C 3
ATOM 2861 O O . SER A 1 18 ? -6.679 -4.685 -10.704 1.00 0.00 18 SER A O 3
ATOM 2869 N N . ALA A 1 19 ? -5.274 -3.160 -9.830 1.00 0.00 19 ALA A N 3
ATOM 2870 C CA . ALA A 1 19 ? -4.714 -4.078 -8.847 1.00 0.00 19 ALA A CA 3
ATOM 2871 C C . ALA A 1 19 ? -5.809 -4.693 -7.983 1.00 0.00 19 ALA A C 3
ATOM 2872 O O . ALA A 1 19 ? -6.661 -3.985 -7.446 1.00 0.00 19 ALA A O 3
ATOM 2879 N N . SER A 1 20 ? -5.783 -6.016 -7.855 1.00 0.00 20 SER A N 3
ATOM 2880 C CA . SER A 1 20 ? -6.777 -6.727 -7.060 1.00 0.00 20 SER A CA 3
ATOM 2881 C C . SER A 1 20 ? -6.460 -6.620 -5.571 1.00 0.00 20 SER A C 3
ATOM 2882 O O . SER A 1 20 ? -5.296 -6.561 -5.177 1.00 0.00 20 SER A O 3
ATOM 2890 N N . GLU A 1 21 ? -7.506 -6.595 -4.750 1.00 0.00 21 GLU A N 3
ATOM 2891 C CA . GLU A 1 21 ? -7.339 -6.493 -3.305 1.00 0.00 21 GLU A CA 3
ATOM 2892 C C . GLU A 1 21 ? -6.098 -7.252 -2.846 1.00 0.00 21 GLU A C 3
ATOM 2893 O O . GLU A 1 21 ? -5.265 -6.717 -2.115 1.00 0.00 21 GLU A O 3
ATOM 2905 N N . ARG A 1 22 ? -5.982 -8.503 -3.280 1.00 0.00 22 ARG A N 3
ATOM 2906 C CA . ARG A 1 22 ? -4.844 -9.337 -2.912 1.00 0.00 22 ARG A CA 3
ATOM 2907 C C . ARG A 1 22 ? -3.529 -8.650 -3.267 1.00 0.00 22 ARG A C 3
ATOM 2908 O O . ARG A 1 22 ? -2.582 -8.659 -2.482 1.00 0.00 22 ARG A O 3
ATOM 2929 N N . GLN A 1 23 ? -3.480 -8.055 -4.455 1.00 0.00 23 GLN A N 3
ATOM 2930 C CA . GLN A 1 23 ? -2.280 -7.365 -4.914 1.00 0.00 23 GLN A CA 3
ATOM 2931 C C . GLN A 1 23 ? -1.994 -6.140 -4.051 1.00 0.00 23 GLN A C 3
ATOM 2932 O O . GLN A 1 23 ? -0.865 -5.932 -3.606 1.00 0.00 23 GLN A O 3
ATOM 2946 N N . ILE A 1 24 ? -3.023 -5.331 -3.821 1.00 0.00 24 ILE A N 3
ATOM 2947 C CA . ILE A 1 24 ? -2.882 -4.128 -3.011 1.00 0.00 24 ILE A CA 3
ATOM 2948 C C . ILE A 1 24 ? -2.224 -4.440 -1.671 1.00 0.00 24 ILE A C 3
ATOM 2949 O O . ILE A 1 24 ? -1.152 -3.922 -1.358 1.00 0.00 24 ILE A O 3
ATOM 2965 N N . LYS A 1 25 ? -2.872 -5.293 -0.885 1.00 0.00 25 LYS A N 3
ATOM 2966 C CA . LYS A 1 25 ? -2.349 -5.678 0.421 1.00 0.00 25 LYS A CA 3
ATOM 2967 C C . LYS A 1 25 ? -1.008 -6.391 0.281 1.00 0.00 25 LYS A C 3
ATOM 2968 O O . LYS A 1 25 ? -0.121 -6.237 1.121 1.00 0.00 25 LYS A O 3
ATOM 2987 N N . LYS A 1 26 ? -0.866 -7.170 -0.786 1.00 0.00 26 LYS A N 3
ATOM 2988 C CA . LYS A 1 26 ? 0.368 -7.905 -1.038 1.00 0.00 26 LYS A CA 3
ATOM 2989 C C . LYS A 1 26 ? 1.548 -6.951 -1.194 1.00 0.00 26 LYS A C 3
ATOM 2990 O O . LYS A 1 26 ? 2.619 -7.176 -0.632 1.00 0.00 26 LYS A O 3
ATOM 3009 N N . ALA A 1 27 ? 1.343 -5.883 -1.958 1.00 0.00 27 ALA A N 3
ATOM 3010 C CA . ALA A 1 27 ? 2.388 -4.893 -2.184 1.00 0.00 27 ALA A CA 3
ATOM 3011 C C . ALA A 1 27 ? 2.613 -4.039 -0.941 1.00 0.00 27 ALA A C 3
ATOM 3012 O O . ALA A 1 27 ? 3.752 -3.767 -0.561 1.00 0.00 27 ALA A O 3
ATOM 3019 N N . PHE A 1 28 ? 1.521 -3.618 -0.312 1.00 0.00 28 PHE A N 3
ATOM 3020 C CA . PHE A 1 28 ? 1.600 -2.794 0.888 1.00 0.00 28 PHE A CA 3
ATOM 3021 C C . PHE A 1 28 ? 2.347 -3.523 2.001 1.00 0.00 28 PHE A C 3
ATOM 3022 O O . PHE A 1 28 ? 3.370 -3.045 2.494 1.00 0.00 28 PHE A O 3
ATOM 3039 N N . HIS A 1 29 ? 1.829 -4.683 2.392 1.00 0.00 29 HIS A N 3
ATOM 3040 C CA . HIS A 1 29 ? 2.447 -5.479 3.447 1.00 0.00 29 HIS A CA 3
ATOM 3041 C C . HIS A 1 29 ? 3.966 -5.476 3.311 1.00 0.00 29 HIS A C 3
ATOM 3042 O O . HIS A 1 29 ? 4.681 -5.058 4.222 1.00 0.00 29 HIS A O 3
ATOM 3056 N N . LYS A 1 30 ? 4.454 -5.946 2.168 1.00 0.00 30 LYS A N 3
ATOM 3057 C CA . LYS A 1 30 ? 5.888 -5.998 1.911 1.00 0.00 30 LYS A CA 3
ATOM 3058 C C . LYS A 1 30 ? 6.525 -4.625 2.104 1.00 0.00 30 LYS A C 3
ATOM 3059 O O . LYS A 1 30 ? 7.561 -4.497 2.759 1.00 0.00 30 LYS A O 3
ATOM 3078 N N . LEU A 1 31 ? 5.901 -3.602 1.532 1.00 0.00 31 LEU A N 3
ATOM 3079 C CA . LEU A 1 31 ? 6.406 -2.238 1.643 1.00 0.00 31 LEU A CA 3
ATOM 3080 C C . LEU A 1 31 ? 6.566 -1.834 3.105 1.00 0.00 31 LEU A C 3
ATOM 3081 O O . LEU A 1 31 ? 7.672 -1.550 3.564 1.00 0.00 31 LEU A O 3
ATOM 3097 N N . ALA A 1 32 ? 5.454 -1.812 3.833 1.00 0.00 32 ALA A N 3
ATOM 3098 C CA . ALA A 1 32 ? 5.470 -1.447 5.244 1.00 0.00 32 ALA A CA 3
ATOM 3099 C C . ALA A 1 32 ? 6.707 -2.004 5.940 1.00 0.00 32 ALA A C 3
ATOM 3100 O O . ALA A 1 32 ? 7.301 -1.345 6.793 1.00 0.00 32 ALA A O 3
ATOM 3107 N N . MET A 1 33 ? 7.090 -3.223 5.571 1.00 0.00 33 MET A N 3
ATOM 3108 C CA . MET A 1 33 ? 8.257 -3.868 6.161 1.00 0.00 33 MET A CA 3
ATOM 3109 C C . MET A 1 33 ? 9.539 -3.142 5.763 1.00 0.00 33 MET A C 3
ATOM 3110 O O . MET A 1 33 ? 10.445 -2.970 6.578 1.00 0.00 33 MET A O 3
ATOM 3124 N N . LYS A 1 34 ? 9.607 -2.719 4.506 1.00 0.00 34 LYS A N 3
ATOM 3125 C CA . LYS A 1 34 ? 10.777 -2.011 3.999 1.00 0.00 34 LYS A CA 3
ATOM 3126 C C . LYS A 1 34 ? 10.893 -0.628 4.633 1.00 0.00 34 LYS A C 3
ATOM 3127 O O . LYS A 1 34 ? 11.994 -0.109 4.815 1.00 0.00 34 LYS A O 3
ATOM 3146 N N . TYR A 1 35 ? 9.751 -0.039 4.969 1.00 0.00 35 TYR A N 3
ATOM 3147 C CA . TYR A 1 35 ? 9.725 1.284 5.583 1.00 0.00 35 TYR A CA 3
ATOM 3148 C C . TYR A 1 35 ? 9.204 1.210 7.015 1.00 0.00 35 TYR A C 3
ATOM 3149 O O . TYR A 1 35 ? 8.760 2.211 7.579 1.00 0.00 35 TYR A O 3
ATOM 3167 N N . HIS A 1 36 ? 9.262 0.017 7.598 1.00 0.00 36 HIS A N 3
ATOM 3168 C CA . HIS A 1 36 ? 8.797 -0.189 8.965 1.00 0.00 36 HIS A CA 3
ATOM 3169 C C . HIS A 1 36 ? 9.710 0.519 9.962 1.00 0.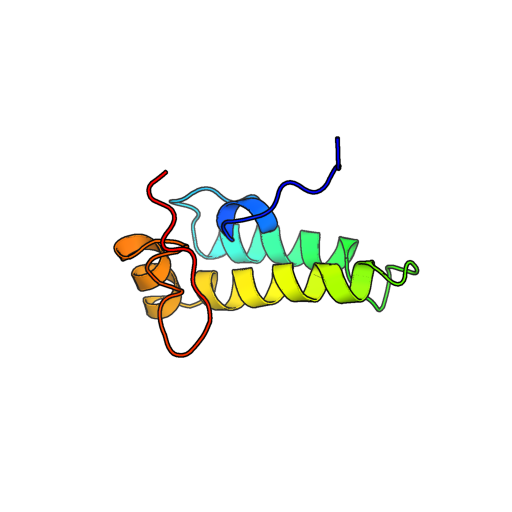00 36 HIS A C 3
ATOM 3170 O O . HIS A 1 36 ? 10.936 0.476 9.857 1.00 0.00 36 HIS A O 3
ATOM 3184 N N . PRO A 1 37 ? 9.100 1.187 10.952 1.00 0.00 37 PRO A N 3
ATOM 3185 C CA . PRO A 1 37 ? 9.839 1.917 11.986 1.00 0.00 37 PRO A CA 3
ATOM 3186 C C . PRO A 1 37 ? 10.578 0.984 12.939 1.00 0.00 37 PRO A C 3
ATOM 3187 O O . PRO A 1 37 ? 11.562 1.375 13.568 1.00 0.00 37 PRO A O 3
ATOM 3198 N N . ASP A 1 38 ? 10.099 -0.251 13.040 1.00 0.00 38 ASP A N 3
ATOM 3199 C CA . ASP A 1 38 ? 10.717 -1.241 13.915 1.00 0.00 38 ASP A CA 3
ATOM 3200 C C . ASP A 1 38 ? 11.941 -1.864 13.252 1.00 0.00 38 ASP A C 3
ATOM 3201 O O . ASP A 1 38 ? 13.000 -1.986 13.868 1.00 0.00 38 ASP A O 3
ATOM 3210 N N . LYS A 1 39 ? 11.789 -2.259 11.993 1.00 0.00 39 LYS A N 3
ATOM 3211 C CA . LYS A 1 39 ? 12.881 -2.870 11.245 1.00 0.00 39 LYS A CA 3
ATOM 3212 C C . LYS A 1 39 ? 13.853 -1.810 10.738 1.00 0.00 39 LYS A C 3
ATOM 3213 O O . LYS A 1 39 ? 15.067 -1.948 10.881 1.00 0.00 39 LYS A O 3
ATOM 3232 N N . ASN A 1 40 ? 13.311 -0.750 10.146 1.00 0.00 40 ASN A N 3
ATOM 3233 C CA . ASN A 1 40 ? 14.131 0.334 9.619 1.00 0.00 40 ASN A CA 3
ATOM 3234 C C . ASN A 1 40 ? 14.788 1.119 10.750 1.00 0.00 40 ASN A C 3
ATOM 3235 O O . ASN A 1 40 ? 15.951 1.510 10.656 1.00 0.00 40 ASN A O 3
ATOM 3246 N N . LYS A 1 41 ? 14.034 1.345 11.821 1.00 0.00 41 LYS A N 3
ATOM 3247 C CA . LYS A 1 41 ? 14.542 2.081 12.973 1.00 0.00 41 LYS A CA 3
ATOM 3248 C C . LYS A 1 41 ? 15.179 3.397 12.540 1.00 0.00 41 LYS A C 3
ATOM 3249 O O . LYS A 1 41 ? 16.297 3.719 12.943 1.00 0.00 41 LYS A O 3
ATOM 3268 N N . SER A 1 42 ? 14.461 4.156 11.717 1.00 0.00 42 SER A N 3
ATOM 3269 C CA . SER A 1 42 ? 14.958 5.436 11.228 1.00 0.00 42 SER A CA 3
ATOM 3270 C C . SER A 1 42 ? 13.870 6.503 11.295 1.00 0.00 42 SER A C 3
ATOM 3271 O O . SER A 1 42 ? 12.676 6.215 11.211 1.00 0.00 42 SER A O 3
ATOM 3279 N N . PRO A 1 43 ? 14.291 7.767 11.449 1.00 0.00 43 PRO A N 3
ATOM 3280 C CA . PRO A 1 43 ? 13.369 8.904 11.530 1.00 0.00 43 PRO A CA 3
ATOM 3281 C C . PRO A 1 43 ? 12.684 9.191 10.198 1.00 0.00 43 PRO A C 3
ATOM 3282 O O . PRO A 1 43 ? 11.474 9.415 10.147 1.00 0.00 43 PRO A O 3
ATOM 3293 N N . ASP A 1 44 ? 13.464 9.183 9.123 1.00 0.00 44 ASP A N 3
ATOM 3294 C CA . ASP A 1 44 ? 12.932 9.441 7.790 1.00 0.00 44 ASP A CA 3
ATOM 3295 C C . ASP A 1 44 ? 12.007 8.311 7.347 1.00 0.00 44 ASP A C 3
ATOM 3296 O O . ASP A 1 44 ? 10.990 8.548 6.695 1.00 0.00 44 ASP A O 3
ATOM 3305 N N . ALA A 1 45 ? 12.368 7.083 7.703 1.00 0.00 45 ALA A N 3
ATOM 3306 C CA . ALA A 1 45 ? 11.571 5.917 7.342 1.00 0.00 45 ALA A CA 3
ATOM 3307 C C . ALA A 1 45 ? 10.148 6.038 7.878 1.00 0.00 45 ALA A C 3
ATOM 3308 O O . ALA A 1 45 ? 9.181 5.822 7.149 1.00 0.00 45 ALA A O 3
ATOM 3315 N N . GLU A 1 46 ? 10.029 6.384 9.156 1.00 0.00 46 GLU A N 3
ATOM 3316 C CA . GLU A 1 46 ? 8.724 6.532 9.788 1.00 0.00 46 GLU A CA 3
ATOM 3317 C C . GLU A 1 46 ? 7.789 7.367 8.918 1.00 0.00 46 GLU A C 3
ATOM 3318 O O . GLU A 1 46 ? 6.632 7.006 8.706 1.00 0.00 46 GLU A O 3
ATOM 3330 N N . ALA A 1 47 ? 8.300 8.487 8.417 1.00 0.00 47 ALA A N 3
ATOM 3331 C CA . ALA A 1 47 ? 7.513 9.374 7.569 1.00 0.00 47 ALA A CA 3
ATOM 3332 C C . ALA A 1 47 ? 7.008 8.643 6.329 1.00 0.00 47 ALA A C 3
ATOM 3333 O O . ALA A 1 47 ? 5.813 8.648 6.036 1.00 0.00 47 ALA A O 3
ATOM 3340 N N . LYS A 1 48 ? 7.927 8.014 5.604 1.00 0.00 48 LYS A N 3
ATOM 3341 C CA . LYS A 1 48 ? 7.577 7.277 4.396 1.00 0.00 48 LYS A CA 3
ATOM 3342 C C . LYS A 1 48 ? 6.396 6.346 4.649 1.00 0.00 48 LYS A C 3
ATOM 3343 O O . LYS A 1 48 ? 5.399 6.380 3.928 1.00 0.00 48 LYS A O 3
ATOM 3362 N N . PHE A 1 49 ? 6.514 5.515 5.680 1.00 0.00 49 PHE A N 3
ATOM 3363 C CA . PHE A 1 49 ? 5.456 4.575 6.030 1.00 0.00 49 PHE A CA 3
ATOM 3364 C C . PHE A 1 49 ? 4.119 5.294 6.185 1.00 0.00 49 PHE A C 3
ATOM 3365 O O . PHE A 1 49 ? 3.067 4.752 5.845 1.00 0.00 49 PHE A O 3
ATOM 3382 N N . ARG A 1 50 ? 4.169 6.517 6.702 1.00 0.00 50 ARG A N 3
ATOM 3383 C CA . ARG A 1 50 ? 2.962 7.310 6.905 1.00 0.00 50 ARG A CA 3
ATOM 3384 C C . ARG A 1 50 ? 2.210 7.501 5.591 1.00 0.00 50 ARG A C 3
ATOM 3385 O O . ARG A 1 50 ? 1.006 7.754 5.586 1.00 0.00 50 ARG A 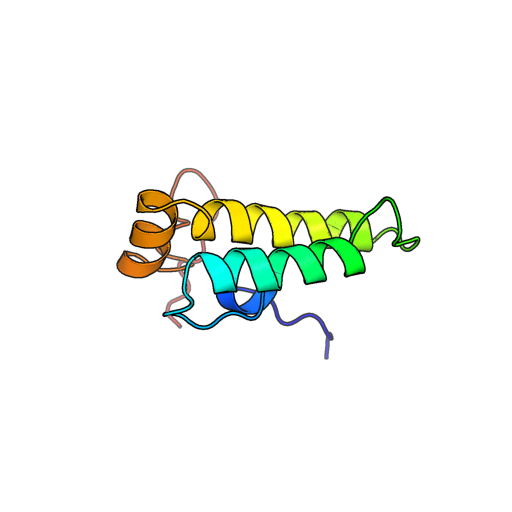O 3
ATOM 3406 N N . GLU A 1 51 ? 2.930 7.379 4.480 1.00 0.00 51 GLU A N 3
ATOM 3407 C CA . GLU A 1 51 ? 2.330 7.540 3.161 1.00 0.00 51 GLU A CA 3
ATOM 3408 C C . GLU A 1 51 ? 1.930 6.188 2.576 1.00 0.00 51 GLU A C 3
ATOM 3409 O O . GLU A 1 51 ? 1.057 6.108 1.711 1.00 0.00 51 GLU A O 3
ATOM 3421 N N . ILE A 1 52 ? 2.574 5.130 3.055 1.00 0.00 52 ILE A N 3
ATOM 3422 C CA . ILE A 1 52 ? 2.285 3.782 2.581 1.00 0.00 52 ILE A CA 3
ATOM 3423 C C . ILE A 1 52 ? 0.965 3.270 3.148 1.00 0.00 52 ILE A C 3
ATOM 3424 O O . ILE A 1 52 ? 0.119 2.760 2.415 1.00 0.00 52 ILE A O 3
ATOM 3440 N N . ALA A 1 53 ? 0.796 3.412 4.459 1.00 0.00 53 ALA A N 3
ATOM 3441 C CA . ALA A 1 53 ? -0.422 2.968 5.125 1.00 0.00 53 ALA A CA 3
ATOM 3442 C C . ALA A 1 53 ? -1.646 3.683 4.563 1.00 0.00 53 ALA A C 3
ATOM 3443 O O . ALA A 1 53 ? -2.507 3.062 3.940 1.00 0.00 53 ALA A O 3
ATOM 3450 N N . GLU A 1 54 ? -1.717 4.991 4.789 1.00 0.00 54 GLU A N 3
ATOM 3451 C CA . GLU A 1 54 ? -2.838 5.789 4.306 1.00 0.00 54 GLU A CA 3
ATOM 3452 C C . GLU A 1 54 ? -3.262 5.343 2.910 1.00 0.00 54 GLU A C 3
ATOM 3453 O O . GLU A 1 54 ? -4.452 5.244 2.613 1.00 0.00 54 GLU A O 3
ATOM 3465 N N . ALA A 1 55 ? -2.279 5.075 2.056 1.00 0.00 55 ALA A N 3
ATOM 3466 C CA . ALA A 1 55 ? -2.550 4.637 0.692 1.00 0.00 55 ALA A CA 3
ATOM 3467 C C . ALA A 1 55 ? -3.331 3.328 0.681 1.00 0.00 55 ALA A C 3
ATOM 3468 O O . ALA A 1 55 ? -4.357 3.212 0.010 1.00 0.00 55 ALA A O 3
ATOM 3475 N N . TYR A 1 56 ? -2.838 2.344 1.425 1.00 0.00 56 TYR A N 3
ATOM 3476 C CA . TYR A 1 56 ? -3.488 1.041 1.497 1.00 0.00 56 TYR A CA 3
ATOM 3477 C C . TYR A 1 56 ? -4.866 1.155 2.142 1.00 0.00 56 TYR A C 3
ATOM 3478 O O . TYR A 1 56 ? -5.867 0.722 1.573 1.00 0.00 56 TYR A O 3
ATOM 3496 N N . GLU A 1 57 ? -4.908 1.742 3.335 1.00 0.00 57 GLU A N 3
ATOM 3497 C CA . GLU A 1 57 ? -6.162 1.913 4.058 1.00 0.00 57 GLU A CA 3
ATOM 3498 C C . GLU A 1 57 ? -7.300 2.254 3.100 1.00 0.00 57 GLU A C 3
ATOM 3499 O O . GLU A 1 57 ? -8.398 1.704 3.200 1.00 0.00 57 GLU A O 3
ATOM 3511 N N . THR A 1 58 ? -7.031 3.166 2.171 1.00 0.00 58 THR A N 3
ATOM 3512 C CA . THR A 1 58 ? -8.031 3.583 1.197 1.00 0.00 58 THR A CA 3
ATOM 3513 C C . THR A 1 58 ? -8.276 2.493 0.160 1.00 0.00 58 THR A C 3
ATOM 3514 O O . THR A 1 58 ? -9.417 2.232 -0.225 1.00 0.00 58 THR A O 3
ATOM 3525 N N . LEU A 1 59 ? -7.199 1.858 -0.289 1.00 0.00 59 LEU A N 3
ATOM 3526 C CA . LEU A 1 59 ? -7.297 0.794 -1.282 1.00 0.00 59 LEU A CA 3
ATOM 3527 C C . LEU A 1 59 ? -7.639 -0.538 -0.622 1.00 0.00 59 LEU A C 3
ATOM 3528 O O . LEU A 1 59 ? -7.763 -1.562 -1.294 1.00 0.00 59 LEU A O 3
ATOM 3544 N N . SER A 1 60 ? -7.791 -0.516 0.698 1.00 0.00 60 SER A N 3
ATOM 3545 C CA . SER A 1 60 ? -8.118 -1.722 1.451 1.00 0.00 60 SER A CA 3
ATOM 3546 C C . SER A 1 60 ? -9.629 -1.900 1.563 1.00 0.00 60 SER A C 3
ATOM 3547 O O . SER A 1 60 ? -10.159 -2.979 1.299 1.00 0.00 60 SER A O 3
ATOM 3555 N N . ASP A 1 61 ? -10.316 -0.833 1.957 1.00 0.00 61 ASP A N 3
ATOM 3556 C CA . ASP A 1 61 ? -11.766 -0.870 2.104 1.00 0.00 61 ASP A CA 3
ATOM 3557 C C . ASP A 1 61 ? -12.452 -0.791 0.743 1.00 0.00 61 ASP A C 3
ATOM 3558 O O . ASP A 1 61 ? -11.868 -0.318 -0.231 1.00 0.00 61 ASP A O 3
ATOM 3567 N N . ALA A 1 62 ? -13.695 -1.260 0.685 1.00 0.00 62 ALA A N 3
ATOM 3568 C CA . ALA A 1 62 ? -14.460 -1.242 -0.555 1.00 0.00 62 ALA A CA 3
ATOM 3569 C C . ALA A 1 62 ? -14.805 0.185 -0.967 1.00 0.00 62 ALA A C 3
ATOM 3570 O O . ALA A 1 62 ? -14.272 0.704 -1.946 1.00 0.00 62 ALA A O 3
ATOM 3577 N N . ASN A 1 63 ? -15.701 0.814 -0.213 1.00 0.00 63 ASN A N 3
ATOM 3578 C CA . ASN A 1 63 ? -16.118 2.181 -0.501 1.00 0.00 63 ASN A CA 3
ATOM 3579 C C . ASN A 1 63 ? -14.907 3.096 -0.666 1.00 0.00 63 ASN A C 3
ATOM 3580 O O . ASN A 1 63 ? -14.813 3.848 -1.636 1.00 0.00 63 ASN A O 3
ATOM 3591 N N . ARG A 1 64 ? -13.984 3.023 0.286 1.00 0.00 64 ARG A N 3
ATOM 3592 C CA . ARG A 1 64 ? -12.779 3.844 0.247 1.00 0.00 64 ARG A CA 3
ATOM 3593 C C . ARG A 1 64 ? -12.072 3.708 -1.098 1.00 0.00 64 ARG A C 3
ATOM 3594 O O . ARG A 1 64 ? -11.796 4.702 -1.770 1.00 0.00 64 ARG A O 3
ATOM 3615 N N . ARG A 1 65 ? -11.781 2.470 -1.485 1.00 0.00 65 ARG A N 3
ATOM 3616 C CA . ARG A 1 65 ? -11.104 2.203 -2.748 1.00 0.00 65 ARG A CA 3
ATOM 3617 C C . ARG A 1 65 ? -12.023 2.498 -3.930 1.00 0.00 65 ARG A C 3
ATOM 3618 O O . ARG A 1 65 ? -11.561 2.803 -5.030 1.00 0.00 65 ARG A O 3
ATOM 3639 N N . LYS A 1 66 ? -13.328 2.406 -3.696 1.00 0.00 66 LYS A N 3
ATOM 3640 C CA . LYS A 1 66 ? -14.313 2.664 -4.739 1.00 0.00 66 LYS A CA 3
ATOM 3641 C C . LYS A 1 66 ? -14.383 4.152 -5.067 1.00 0.00 66 LYS A C 3
ATOM 3642 O O . LYS A 1 66 ? -14.538 4.534 -6.226 1.00 0.00 66 LYS A O 3
ATOM 3661 N N . GLU A 1 67 ? -14.266 4.986 -4.038 1.00 0.00 67 GLU A N 3
ATOM 3662 C CA . GLU A 1 67 ? -14.315 6.432 -4.218 1.00 0.00 67 GLU A CA 3
ATOM 3663 C C . GLU A 1 67 ? -12.992 6.957 -4.766 1.00 0.00 67 GLU A C 3
ATOM 3664 O O . GLU A 1 67 ? -12.970 7.813 -5.652 1.00 0.00 67 GLU A O 3
ATOM 3676 N N . TYR A 1 68 ? -11.891 6.439 -4.234 1.00 0.00 68 TYR A N 3
ATOM 3677 C CA . TYR A 1 68 ? -10.563 6.857 -4.667 1.00 0.00 68 TYR A CA 3
ATOM 3678 C C . TYR A 1 68 ? -10.364 6.584 -6.155 1.00 0.00 68 TYR A C 3
ATOM 3679 O O . TYR A 1 68 ? -9.566 7.247 -6.818 1.00 0.00 68 TYR A O 3
ATOM 3697 N N . ASP A 1 69 ? -11.095 5.604 -6.672 1.00 0.00 69 ASP A N 3
ATOM 3698 C CA . ASP A 1 69 ? -11.002 5.243 -8.082 1.00 0.00 69 ASP A CA 3
ATOM 3699 C C . ASP A 1 69 ? -12.024 6.016 -8.910 1.00 0.00 69 ASP A C 3
ATOM 3700 O O . ASP A 1 69 ? -11.696 6.577 -9.956 1.00 0.00 69 ASP A O 3
ATOM 3709 N N . THR A 1 70 ? -13.266 6.040 -8.436 1.00 0.00 70 THR A N 3
ATOM 3710 C CA . THR A 1 70 ? -14.336 6.742 -9.132 1.00 0.00 70 THR A CA 3
ATOM 3711 C C . THR A 1 70 ? -14.115 8.250 -9.103 1.00 0.00 70 THR A C 3
ATOM 3712 O O . THR A 1 70 ? -14.602 8.976 -9.971 1.00 0.00 70 THR A O 3
ATOM 3723 N N . LEU A 1 71 ? -13.378 8.716 -8.101 1.00 0.00 71 LEU A N 3
ATOM 3724 C CA . LEU A 1 71 ? -13.092 10.139 -7.959 1.00 0.00 71 LEU A CA 3
ATOM 3725 C C . LEU A 1 71 ? -11.644 10.443 -8.329 1.00 0.00 71 LEU A C 3
ATOM 3726 O O . LEU A 1 71 ? -11.369 11.351 -9.111 1.00 0.00 71 LEU A O 3
ATOM 3742 N N . GLY A 1 72 ? -10.719 9.673 -7.761 1.00 0.00 72 GLY A N 3
ATOM 3743 C CA . GLY A 1 72 ? -9.310 9.874 -8.045 1.00 0.00 72 GLY A CA 3
ATOM 3744 C C . GLY A 1 72 ? -8.509 10.201 -6.801 1.00 0.00 72 GLY A C 3
ATOM 3745 O O . GLY A 1 72 ? -8.748 9.635 -5.733 1.00 0.00 72 GLY A O 3
ATOM 3749 N N . HIS A 1 73 ? -7.554 11.115 -6.937 1.00 0.00 73 HIS A N 3
ATOM 3750 C CA . HIS A 1 73 ? -6.713 11.515 -5.814 1.00 0.00 73 HIS A CA 3
ATOM 3751 C C . HIS A 1 73 ? -6.960 12.975 -5.444 1.00 0.00 73 HIS A C 3
ATOM 3752 O O . HIS A 1 73 ? -7.231 13.294 -4.286 1.00 0.00 73 HIS A O 3
ATOM 3766 N N . SER A 1 74 ? -6.865 13.856 -6.434 1.00 0.00 74 SER A N 3
ATOM 3767 C CA . SER A 1 74 ? -7.073 15.282 -6.211 1.00 0.00 74 SER A CA 3
ATOM 3768 C C . SER A 1 74 ? -8.496 15.554 -5.731 1.00 0.00 74 SER A C 3
ATOM 3769 O O . SER A 1 74 ? -8.724 16.430 -4.897 1.00 0.00 74 SER A O 3
ATOM 3777 N N . ALA A 1 75 ? -9.449 14.797 -6.265 1.00 0.00 75 ALA A N 3
ATOM 3778 C CA . ALA A 1 75 ? -10.848 14.955 -5.890 1.00 0.00 75 ALA A CA 3
ATOM 3779 C C . ALA A 1 75 ? -11.162 14.196 -4.605 1.00 0.00 75 ALA A C 3
ATOM 3780 O O . ALA A 1 75 ? -11.520 14.794 -3.590 1.00 0.00 75 ALA A O 3
ATOM 3787 N N . PHE A 1 76 ? -11.025 12.875 -4.655 1.00 0.00 76 PHE A N 3
ATOM 3788 C CA . PHE A 1 76 ? -11.295 12.034 -3.495 1.00 0.00 76 PHE A CA 3
ATOM 3789 C C . PHE A 1 76 ? -10.734 12.664 -2.223 1.00 0.00 76 PHE A C 3
ATOM 3790 O O . PHE A 1 76 ? -11.437 12.801 -1.221 1.00 0.00 76 PHE A O 3
ATOM 3807 N N . THR A 1 77 ? -9.462 13.048 -2.272 1.00 0.00 77 THR A N 3
ATOM 3808 C CA . THR A 1 77 ? -8.805 13.662 -1.125 1.00 0.00 77 THR A CA 3
ATOM 3809 C C . THR A 1 77 ? -8.247 15.035 -1.481 1.00 0.00 77 THR A C 3
ATOM 3810 O O . THR A 1 77 ? -7.051 15.184 -1.732 1.00 0.00 77 THR A O 3
ATOM 3821 N N . SER A 1 78 ? -9.121 16.037 -1.502 1.00 0.00 78 SER A N 3
ATOM 3822 C CA . SER A 1 78 ? -8.716 17.398 -1.831 1.00 0.00 78 SER A CA 3
ATOM 3823 C C . SER A 1 78 ? -8.236 18.138 -0.586 1.00 0.00 78 SER A C 3
ATOM 3824 O O . SER A 1 78 ? -8.951 18.227 0.411 1.00 0.00 78 SER A O 3
ATOM 3832 N N . GLY A 1 79 ? -7.018 18.668 -0.653 1.00 0.00 79 GLY A N 3
ATOM 3833 C CA . GLY A 1 79 ? -6.462 19.393 0.475 1.00 0.00 79 GLY A CA 3
ATOM 3834 C C . GLY A 1 79 ? -5.727 18.486 1.441 1.00 0.00 79 GLY A C 3
ATOM 3835 O O . GLY A 1 79 ? -5.879 18.608 2.657 1.00 0.00 79 GLY A O 3
ATOM 3839 N N . LYS A 1 80 ? -4.927 17.573 0.901 1.00 0.00 80 LYS A N 3
ATOM 3840 C CA . LYS A 1 80 ? -4.165 16.641 1.723 1.00 0.00 80 LYS A CA 3
ATOM 3841 C C . LYS A 1 80 ? -2.804 16.351 1.098 1.00 0.00 80 LYS A C 3
ATOM 3842 O O . LYS A 1 80 ? -2.672 16.288 -0.123 1.00 0.00 80 LYS A O 3
ATOM 3861 N N . GLY A 1 81 ? -1.794 16.175 1.945 1.00 0.00 81 GLY A N 3
ATOM 3862 C CA . GLY A 1 81 ? -0.457 15.893 1.456 1.00 0.00 81 GLY A CA 3
ATOM 3863 C C . GLY A 1 81 ? 0.561 16.912 1.930 1.00 0.00 81 GLY A C 3
ATOM 3864 O O . GLY A 1 81 ? 1.677 16.554 2.306 1.00 0.00 81 GLY A O 3
ATOM 3868 N N . GLN A 1 82 ? 0.176 18.184 1.911 1.00 0.00 82 GLN A N 3
ATOM 3869 C CA . GLN A 1 82 ? 1.065 19.257 2.340 1.00 0.00 82 GLN A CA 3
ATOM 3870 C C . GLN A 1 82 ? 1.714 18.923 3.679 1.00 0.00 82 GLN A C 3
ATOM 3871 O O . GLN A 1 82 ? 2.920 19.097 3.856 1.00 0.00 82 GLN A O 3
ATOM 3885 N N . SER A 1 83 ? 0.907 18.442 4.619 1.00 0.00 83 SER A N 3
ATOM 3886 C CA . SER A 1 83 ? 1.403 18.087 5.944 1.00 0.00 83 SER A CA 3
ATOM 3887 C C . SER A 1 83 ? 2.411 16.945 5.859 1.00 0.00 83 SER A C 3
ATOM 3888 O O . SER A 1 83 ? 2.049 15.802 5.581 1.00 0.00 83 SER A O 3
ATOM 3896 N N . GLY A 1 84 ? 3.679 17.263 6.101 1.00 0.00 84 GLY A N 3
ATOM 3897 C CA . GLY A 1 84 ? 4.720 16.254 6.047 1.00 0.00 84 GLY A CA 3
ATOM 3898 C C . GLY A 1 84 ? 6.038 16.750 6.608 1.00 0.00 84 GLY A C 3
ATOM 3899 O O . GLY A 1 84 ? 6.086 17.699 7.390 1.00 0.00 84 GLY A O 3
ATOM 3903 N N . PRO A 1 85 ? 7.139 16.098 6.206 1.00 0.00 85 PRO A N 3
ATOM 3904 C CA . PRO A 1 85 ? 8.484 16.461 6.663 1.00 0.00 85 PRO A CA 3
ATOM 3905 C C . PRO A 1 85 ? 8.949 17.797 6.094 1.00 0.00 85 PRO A C 3
ATOM 3906 O O . PRO A 1 85 ? 9.586 17.847 5.042 1.00 0.00 85 PRO A O 3
ATOM 3917 N N . SER A 1 86 ? 8.627 18.878 6.797 1.00 0.00 86 SER A N 3
ATOM 3918 C CA . SER A 1 86 ? 9.009 20.216 6.360 1.00 0.00 86 SER A CA 3
ATOM 3919 C C . SER A 1 86 ? 10.078 20.803 7.277 1.00 0.00 86 SER A C 3
ATOM 3920 O O . SER A 1 86 ? 9.890 20.891 8.490 1.00 0.00 86 SER A O 3
ATOM 3928 N N . SER A 1 87 ? 11.200 21.202 6.688 1.00 0.00 87 SER A N 3
ATOM 3929 C CA . SER A 1 87 ? 12.302 21.777 7.451 1.00 0.00 87 SER A CA 3
ATOM 3930 C C . SER A 1 87 ? 12.288 23.300 7.360 1.00 0.00 87 SER A C 3
ATOM 3931 O O . SER A 1 87 ? 12.383 23.994 8.372 1.00 0.00 87 SER A O 3
ATOM 3939 N N . GLY A 1 88 ? 12.170 23.813 6.140 1.00 0.00 88 GLY A N 3
ATOM 3940 C CA . GLY A 1 88 ? 12.147 25.250 5.938 1.00 0.00 88 GLY A CA 3
ATOM 3941 C C . GLY A 1 88 ? 10.750 25.776 5.672 1.00 0.00 88 GLY A C 3
ATOM 3942 O O . GLY A 1 88 ? 10.583 26.895 5.188 1.00 0.00 88 GLY A O 3
ATOM 3946 N N . GLY A 1 1 ? 1.882 19.434 -9.143 1.00 0.00 1 GLY A N 4
ATOM 3947 C CA . GLY A 1 1 ? 1.677 18.466 -8.081 1.00 0.00 1 GLY A CA 4
ATOM 3948 C C . GLY A 1 1 ? 2.114 18.989 -6.727 1.00 0.00 1 GLY A C 4
ATOM 3949 O O . GLY A 1 1 ? 2.907 19.926 -6.643 1.00 0.00 1 GLY A O 4
ATOM 3953 N N . SER A 1 2 ? 1.595 18.383 -5.665 1.00 0.00 2 SER A N 4
ATOM 3954 C CA . SER A 1 2 ? 1.933 18.797 -4.308 1.00 0.00 2 SER A CA 4
ATOM 3955 C C . SER A 1 2 ? 3.224 18.130 -3.842 1.00 0.00 2 SER A C 4
ATOM 3956 O O . SER A 1 2 ? 4.216 18.802 -3.561 1.00 0.00 2 SER A O 4
ATOM 3964 N N . SER A 1 3 ? 3.202 16.803 -3.762 1.00 0.00 3 SER A N 4
ATOM 3965 C CA . SER A 1 3 ? 4.368 16.045 -3.326 1.00 0.00 3 SER A CA 4
ATOM 3966 C C . SER A 1 3 ? 5.057 15.378 -4.513 1.00 0.00 3 SER A C 4
ATOM 3967 O O . SER A 1 3 ? 5.997 14.603 -4.344 1.00 0.00 3 SER A O 4
ATOM 3975 N N . GLY A 1 4 ? 4.580 15.686 -5.715 1.00 0.00 4 GLY A N 4
ATOM 3976 C CA . GLY A 1 4 ? 5.160 15.108 -6.914 1.00 0.00 4 GLY A CA 4
ATOM 3977 C C . GLY A 1 4 ? 5.319 13.604 -6.814 1.00 0.00 4 GLY A C 4
ATOM 3978 O O . GLY A 1 4 ? 4.392 12.854 -7.120 1.00 0.00 4 GLY A O 4
ATOM 3982 N N . SER A 1 5 ? 6.497 13.162 -6.387 1.00 0.00 5 SER A N 4
ATOM 3983 C CA . SER A 1 5 ? 6.776 11.737 -6.253 1.00 0.00 5 SER A CA 4
ATOM 3984 C C . SER A 1 5 ? 5.542 10.985 -5.763 1.00 0.00 5 SER A C 4
ATOM 3985 O O . SER A 1 5 ? 4.892 10.271 -6.527 1.00 0.00 5 SER A O 4
ATOM 3993 N N . SER A 1 6 ? 5.224 11.152 -4.483 1.00 0.00 6 SER A N 4
ATOM 3994 C CA . SER A 1 6 ? 4.071 10.487 -3.889 1.00 0.00 6 SER A CA 4
ATOM 3995 C C . SER A 1 6 ? 2.910 10.427 -4.877 1.00 0.00 6 SER A C 4
ATOM 3996 O O . SER A 1 6 ? 2.489 9.348 -5.293 1.00 0.00 6 SER A O 4
ATOM 4004 N N . GLY A 1 7 ? 2.395 11.596 -5.248 1.00 0.00 7 GLY A N 4
ATOM 4005 C CA . GLY A 1 7 ? 1.288 11.655 -6.184 1.00 0.00 7 GLY A CA 4
ATOM 4006 C C . GLY A 1 7 ? 0.084 10.867 -5.708 1.00 0.00 7 GLY A C 4
ATOM 4007 O O . GLY A 1 7 ? -0.526 11.203 -4.693 1.00 0.00 7 GLY A O 4
ATOM 4011 N N . SER A 1 8 ? -0.261 9.814 -6.443 1.00 0.00 8 SER A N 4
ATOM 4012 C CA . SER A 1 8 ? -1.404 8.979 -6.093 1.00 0.00 8 SER A CA 4
ATOM 4013 C C . SER A 1 8 ? -0.954 7.733 -5.337 1.00 0.00 8 SER A C 4
ATOM 4014 O O . SER A 1 8 ? 0.186 7.287 -5.473 1.00 0.00 8 SER A O 4
ATOM 4022 N N . TYR A 1 9 ? -1.858 7.175 -4.539 1.00 0.00 9 TYR A N 4
ATOM 4023 C CA . TYR A 1 9 ? -1.555 5.982 -3.757 1.00 0.00 9 TYR A CA 4
ATOM 4024 C C . TYR A 1 9 ? -0.946 4.894 -4.638 1.00 0.00 9 TYR A C 4
ATOM 4025 O O . TYR A 1 9 ? 0.120 4.358 -4.334 1.00 0.00 9 TYR A O 4
ATOM 4043 N N . TYR A 1 10 ? -1.631 4.575 -5.730 1.00 0.00 10 TYR A N 4
ATOM 4044 C CA . TYR A 1 10 ? -1.161 3.550 -6.655 1.00 0.00 10 TYR A CA 4
ATOM 4045 C C . TYR A 1 10 ? 0.346 3.659 -6.867 1.00 0.00 10 TYR A C 4
ATOM 4046 O O . TYR A 1 10 ? 1.024 2.660 -7.108 1.00 0.00 10 TYR A O 4
ATOM 4064 N N . ASP A 1 11 ? 0.863 4.879 -6.775 1.00 0.00 11 ASP A N 4
ATOM 4065 C CA . ASP A 1 11 ? 2.290 5.120 -6.956 1.00 0.00 11 ASP A CA 4
ATOM 4066 C C . ASP A 1 11 ? 3.055 4.847 -5.664 1.00 0.00 11 ASP A C 4
ATOM 4067 O O . ASP A 1 11 ? 4.074 4.156 -5.669 1.00 0.00 11 ASP A O 4
ATOM 4076 N N . ILE A 1 12 ? 2.556 5.394 -4.561 1.00 0.00 12 ILE A N 4
ATOM 4077 C CA . ILE A 1 12 ? 3.193 5.209 -3.263 1.00 0.00 12 ILE A CA 4
ATOM 4078 C C . ILE A 1 12 ? 3.291 3.731 -2.904 1.00 0.00 12 ILE A C 4
ATOM 4079 O O . ILE A 1 12 ? 4.340 3.255 -2.466 1.00 0.00 12 ILE A O 4
ATOM 4095 N N . LEU A 1 13 ? 2.194 3.007 -3.095 1.00 0.00 13 LEU A N 4
ATOM 4096 C CA . LEU A 1 13 ? 2.156 1.580 -2.793 1.00 0.00 13 LEU A CA 4
ATOM 4097 C C . LEU A 1 13 ? 2.862 0.775 -3.880 1.00 0.00 13 LEU A C 4
ATOM 4098 O O . LEU A 1 13 ? 3.580 -0.181 -3.591 1.00 0.00 13 LEU A O 4
ATOM 4114 N N . GLY A 1 14 ? 2.653 1.171 -5.132 1.00 0.00 14 GLY A N 4
ATOM 4115 C CA . GLY A 1 14 ? 3.278 0.477 -6.243 1.00 0.00 14 GLY A CA 4
ATOM 4116 C C . GLY A 1 14 ? 2.354 -0.538 -6.886 1.00 0.00 14 GLY A C 4
ATOM 4117 O O . GLY A 1 14 ? 2.795 -1.602 -7.321 1.00 0.00 14 GLY A O 4
ATOM 4121 N N . VAL A 1 15 ? 1.067 -0.210 -6.945 1.00 0.00 15 VAL A N 4
ATOM 4122 C CA . VAL A 1 15 ? 0.078 -1.101 -7.539 1.00 0.00 15 VAL A CA 4
ATOM 4123 C C . VAL A 1 15 ? -0.671 -0.413 -8.675 1.00 0.00 15 VAL A C 4
ATOM 4124 O O . VAL A 1 15 ? -0.822 0.809 -8.701 1.00 0.00 15 VAL A O 4
ATOM 4137 N N . PRO A 1 16 ? -1.153 -1.213 -9.637 1.00 0.00 16 PRO A N 4
ATOM 4138 C CA . PRO A 1 16 ? -1.896 -0.703 -10.793 1.00 0.00 16 PRO A CA 4
ATOM 4139 C C . PRO A 1 16 ? -3.273 -0.172 -10.409 1.00 0.00 16 PRO A C 4
ATOM 4140 O O . PRO A 1 16 ? -3.811 -0.515 -9.357 1.00 0.00 16 PRO A O 4
ATOM 4151 N N . LYS A 1 17 ? -3.839 0.668 -11.270 1.00 0.00 17 LYS A N 4
ATOM 4152 C CA . LYS A 1 17 ? -5.154 1.246 -11.022 1.00 0.00 17 LYS A CA 4
ATOM 4153 C C . LYS A 1 17 ? -6.210 0.154 -10.879 1.00 0.00 17 LYS A C 4
ATOM 4154 O O . LYS A 1 17 ? -7.196 0.322 -10.162 1.00 0.00 17 LYS A O 4
ATOM 4173 N N . SER A 1 18 ? -5.996 -0.964 -11.566 1.00 0.00 18 SER A N 4
ATOM 4174 C CA . SER A 1 18 ? -6.930 -2.082 -11.516 1.00 0.00 18 SER A CA 4
ATOM 4175 C C . SER A 1 18 ? -6.369 -3.223 -10.673 1.00 0.00 18 SER A C 4
ATOM 4176 O O . SER A 1 18 ? -6.772 -4.376 -10.822 1.00 0.00 18 SER A O 4
ATOM 4184 N N . ALA A 1 19 ? -5.435 -2.891 -9.787 1.00 0.00 19 ALA A N 4
ATOM 4185 C CA . ALA A 1 19 ? -4.819 -3.886 -8.918 1.00 0.00 19 ALA A CA 4
ATOM 4186 C C . ALA A 1 19 ? -5.871 -4.634 -8.107 1.00 0.00 19 ALA A C 4
ATOM 4187 O O . ALA A 1 19 ? -6.851 -4.045 -7.650 1.00 0.00 19 ALA A O 4
ATOM 4194 N N . SER A 1 20 ? -5.663 -5.935 -7.933 1.00 0.00 20 SER A N 4
ATOM 4195 C CA . SER A 1 20 ? -6.597 -6.765 -7.181 1.00 0.00 20 SER A CA 4
ATOM 4196 C C . SER A 1 20 ? -6.364 -6.621 -5.680 1.00 0.00 20 SER A C 4
ATOM 4197 O O . SER A 1 20 ? -5.238 -6.406 -5.234 1.00 0.00 20 SER A O 4
ATOM 4205 N N . GLU A 1 21 ? -7.439 -6.741 -4.907 1.00 0.00 21 GLU A N 4
ATOM 4206 C CA . GLU A 1 21 ? -7.352 -6.624 -3.456 1.00 0.00 21 GLU A CA 4
ATOM 4207 C C . GLU A 1 21 ? -6.094 -7.308 -2.929 1.00 0.00 21 GLU A C 4
ATOM 4208 O O . GLU A 1 21 ? -5.349 -6.734 -2.134 1.00 0.00 21 GLU A O 4
ATOM 4220 N N . ARG A 1 22 ? -5.864 -8.537 -3.378 1.00 0.00 22 ARG A N 4
ATOM 4221 C CA . ARG A 1 22 ? -4.697 -9.301 -2.950 1.00 0.00 22 ARG A CA 4
ATOM 4222 C C . ARG A 1 22 ? -3.408 -8.565 -3.302 1.00 0.00 22 ARG A C 4
ATOM 4223 O O . ARG A 1 22 ? -2.451 -8.566 -2.527 1.00 0.00 22 ARG A O 4
ATOM 4244 N N . GLN A 1 23 ? -3.390 -7.938 -4.474 1.00 0.00 23 GLN A N 4
ATOM 4245 C CA . GLN A 1 23 ? -2.218 -7.200 -4.927 1.00 0.00 23 GLN A CA 4
ATOM 4246 C C . GLN A 1 23 ? -1.940 -6.008 -4.017 1.00 0.00 23 GLN A C 4
ATOM 4247 O O . GLN A 1 23 ? -0.790 -5.732 -3.673 1.00 0.00 23 GLN A O 4
ATOM 4261 N N . ILE A 1 24 ? -2.999 -5.304 -3.632 1.00 0.00 24 ILE A N 4
ATOM 4262 C CA . ILE A 1 24 ? -2.869 -4.142 -2.762 1.00 0.00 24 ILE A CA 4
ATOM 4263 C C . ILE A 1 24 ? -2.310 -4.536 -1.399 1.00 0.00 24 ILE A C 4
ATOM 4264 O O . ILE A 1 24 ? -1.250 -4.062 -0.989 1.00 0.00 24 ILE A O 4
ATOM 4280 N N . LYS A 1 25 ? -3.029 -5.408 -0.700 1.00 0.00 25 LYS A N 4
ATOM 4281 C CA . LYS A 1 25 ? -2.605 -5.870 0.616 1.00 0.00 25 LYS A CA 4
ATOM 4282 C C . LYS A 1 25 ? -1.174 -6.394 0.574 1.00 0.00 25 LYS A C 4
ATOM 4283 O O . LYS A 1 25 ? -0.386 -6.155 1.490 1.00 0.00 25 LYS A O 4
ATOM 4302 N N . LYS A 1 26 ? -0.841 -7.109 -0.496 1.00 0.00 26 LYS A N 4
ATOM 4303 C CA . LYS A 1 26 ? 0.497 -7.665 -0.660 1.00 0.00 26 LYS A CA 4
ATOM 4304 C C . LYS A 1 26 ? 1.526 -6.557 -0.854 1.00 0.00 26 LYS A C 4
ATOM 4305 O O . LYS A 1 26 ? 2.566 -6.540 -0.195 1.00 0.00 26 LYS A O 4
ATOM 4324 N N . ALA A 1 27 ? 1.230 -5.632 -1.761 1.00 0.00 27 ALA A N 4
ATOM 4325 C CA . ALA A 1 27 ? 2.129 -4.518 -2.038 1.00 0.00 27 ALA A CA 4
ATOM 4326 C C . ALA A 1 27 ? 2.353 -3.670 -0.791 1.00 0.00 27 ALA A C 4
ATOM 4327 O O . ALA A 1 27 ? 3.463 -3.200 -0.538 1.00 0.00 27 ALA A O 4
ATOM 4334 N N . PHE A 1 28 ? 1.292 -3.477 -0.013 1.00 0.00 28 PHE A N 4
ATOM 4335 C CA . PHE A 1 28 ? 1.374 -2.683 1.207 1.00 0.00 28 PHE A CA 4
ATOM 4336 C C . PHE A 1 28 ? 2.150 -3.428 2.290 1.00 0.00 28 PHE A C 4
ATOM 4337 O O . PHE A 1 28 ? 3.167 -2.943 2.785 1.00 0.00 28 PHE A O 4
ATOM 4354 N N . HIS A 1 29 ? 1.662 -4.610 2.652 1.00 0.00 29 HIS A N 4
ATOM 4355 C CA . HIS A 1 29 ? 2.309 -5.423 3.676 1.00 0.00 29 HIS A CA 4
ATOM 4356 C C . HIS A 1 29 ? 3.820 -5.454 3.470 1.00 0.00 29 HIS A C 4
ATOM 4357 O O . HIS A 1 29 ? 4.583 -4.996 4.322 1.00 0.00 29 HIS A O 4
ATOM 4371 N N . LYS A 1 30 ? 4.247 -5.996 2.335 1.00 0.00 30 LYS A N 4
ATOM 4372 C CA . LYS A 1 30 ? 5.667 -6.086 2.016 1.00 0.00 30 LYS A CA 4
ATOM 4373 C C . LYS A 1 30 ? 6.361 -4.746 2.238 1.00 0.00 30 LYS A C 4
ATOM 4374 O O . LYS A 1 30 ? 7.400 -4.674 2.896 1.00 0.00 30 LYS A O 4
ATOM 4393 N N . LEU A 1 31 ? 5.780 -3.685 1.688 1.00 0.00 31 LEU A N 4
ATOM 4394 C CA . LEU A 1 31 ? 6.341 -2.346 1.827 1.00 0.00 31 LEU A CA 4
ATOM 4395 C C . LEU A 1 31 ? 6.511 -1.977 3.298 1.00 0.00 31 LEU A C 4
ATOM 4396 O O . LEU A 1 31 ? 7.630 -1.811 3.781 1.00 0.00 31 LEU A O 4
ATOM 4412 N N . ALA A 1 32 ? 5.392 -1.853 4.004 1.00 0.00 32 ALA A N 4
ATOM 4413 C CA . ALA A 1 32 ? 5.417 -1.508 5.420 1.00 0.00 32 ALA A CA 4
ATOM 4414 C C . ALA A 1 32 ? 6.638 -2.106 6.109 1.00 0.00 32 ALA A C 4
ATOM 4415 O O . ALA A 1 32 ? 7.239 -1.480 6.981 1.00 0.00 32 ALA A O 4
ATOM 4422 N N . MET A 1 33 ? 7.000 -3.322 5.713 1.00 0.00 33 MET A N 4
ATOM 4423 C CA . MET A 1 33 ? 8.150 -4.004 6.293 1.00 0.00 33 MET A CA 4
ATOM 4424 C C . MET A 1 33 ? 9.446 -3.278 5.944 1.00 0.00 33 MET A C 4
ATOM 4425 O O . MET A 1 33 ? 10.279 -3.021 6.813 1.00 0.00 33 MET A O 4
ATOM 4439 N N . LYS A 1 34 ? 9.610 -2.951 4.666 1.00 0.00 34 LYS A N 4
ATOM 4440 C CA . LYS A 1 34 ? 10.803 -2.254 4.202 1.00 0.00 34 LYS A CA 4
ATOM 4441 C C . LYS A 1 34 ? 10.902 -0.867 4.830 1.00 0.00 34 LYS A C 4
ATOM 4442 O O . LYS A 1 34 ? 11.998 -0.358 5.063 1.00 0.00 34 LYS A O 4
ATOM 4461 N N . TYR A 1 35 ? 9.751 -0.263 5.102 1.00 0.00 35 TYR A N 4
ATOM 4462 C CA . TYR A 1 35 ? 9.708 1.065 5.702 1.00 0.00 35 TYR A CA 4
ATOM 4463 C C . TYR A 1 35 ? 9.178 1.001 7.131 1.00 0.00 35 TYR A C 4
ATOM 4464 O O . TYR A 1 35 ? 8.738 2.007 7.688 1.00 0.00 35 TYR A O 4
ATOM 4482 N N . HIS A 1 36 ? 9.225 -0.190 7.719 1.00 0.00 36 HIS A N 4
ATOM 4483 C CA . HIS A 1 36 ? 8.751 -0.388 9.085 1.00 0.00 36 HIS A CA 4
ATOM 4484 C C . HIS A 1 36 ? 9.655 0.330 10.083 1.00 0.00 36 HIS A C 4
ATOM 4485 O O . HIS A 1 36 ? 10.882 0.260 10.008 1.00 0.00 36 HIS A O 4
ATOM 4499 N N . PRO A 1 37 ? 9.037 1.038 11.039 1.00 0.00 37 PRO A N 4
ATOM 4500 C CA . PRO A 1 37 ? 9.766 1.782 12.070 1.00 0.00 37 PRO A CA 4
ATOM 4501 C C . PRO A 1 37 ? 10.464 0.861 13.066 1.00 0.00 37 PRO A C 4
ATOM 4502 O O . PRO A 1 37 ? 11.498 1.214 13.633 1.00 0.00 37 PRO A O 4
ATOM 4513 N N . ASP A 1 38 ? 9.892 -0.320 13.273 1.00 0.00 38 ASP A N 4
ATOM 4514 C CA . ASP A 1 38 ? 10.460 -1.292 14.199 1.00 0.00 38 ASP A CA 4
ATOM 4515 C C . ASP A 1 38 ? 11.667 -1.991 13.581 1.00 0.00 38 ASP A C 4
ATOM 4516 O O . ASP A 1 38 ? 12.741 -2.048 14.181 1.00 0.00 38 ASP A O 4
ATOM 4525 N N . LYS A 1 39 ? 11.484 -2.523 12.377 1.00 0.00 39 LYS A N 4
ATOM 4526 C CA . LYS A 1 39 ? 12.557 -3.218 11.675 1.00 0.00 39 LYS A CA 4
ATOM 4527 C C . LYS A 1 39 ? 13.577 -2.227 11.122 1.00 0.00 39 LYS A C 4
ATOM 4528 O O . LYS A 1 39 ? 14.784 -2.426 11.255 1.00 0.00 39 LYS A O 4
ATOM 4547 N N . ASN A 1 40 ? 13.083 -1.160 10.504 1.00 0.00 40 ASN A N 4
ATOM 4548 C CA . ASN A 1 40 ? 13.951 -0.138 9.931 1.00 0.00 40 ASN A CA 4
ATOM 4549 C C . ASN A 1 40 ? 14.395 0.859 10.998 1.00 0.00 40 ASN A C 4
ATOM 4550 O O . ASN A 1 40 ? 13.606 1.262 11.853 1.00 0.00 40 ASN A O 4
ATOM 4561 N N . LYS A 1 41 ? 15.662 1.253 10.941 1.00 0.00 41 LYS A N 4
ATOM 4562 C CA . LYS A 1 41 ? 16.212 2.204 11.900 1.00 0.00 41 LYS A CA 4
ATOM 4563 C C . LYS A 1 41 ? 16.671 3.479 11.200 1.00 0.00 41 LYS A C 4
ATOM 4564 O O . LYS A 1 41 ? 17.869 3.720 11.051 1.00 0.00 41 LYS A O 4
ATOM 4583 N N . SER A 1 42 ? 15.710 4.293 10.773 1.00 0.00 42 SER A N 4
ATOM 4584 C CA . SER A 1 42 ? 16.016 5.543 10.087 1.00 0.00 42 SER A CA 4
ATOM 4585 C C . SER A 1 42 ? 14.930 6.583 10.342 1.00 0.00 42 SER A C 4
ATOM 4586 O O . SER A 1 42 ? 13.759 6.260 10.541 1.00 0.00 42 SER A O 4
ATOM 4594 N N . PRO A 1 43 ? 15.326 7.865 10.338 1.00 0.00 43 PRO A N 4
ATOM 4595 C CA . PRO A 1 43 ? 14.403 8.980 10.567 1.00 0.00 43 PRO A CA 4
ATOM 4596 C C . PRO A 1 43 ? 13.430 9.174 9.409 1.00 0.00 43 PRO A C 4
ATOM 4597 O O . PRO A 1 43 ? 12.321 9.676 9.594 1.00 0.00 43 PRO A O 4
ATOM 4608 N N . ASP A 1 44 ? 13.851 8.773 8.214 1.00 0.00 44 ASP A N 4
ATOM 4609 C CA . ASP A 1 44 ? 13.016 8.902 7.026 1.00 0.00 44 ASP A CA 4
ATOM 4610 C C . ASP A 1 44 ? 12.037 7.737 6.921 1.00 0.00 44 ASP A C 4
ATOM 4611 O O . ASP A 1 44 ? 10.920 7.894 6.429 1.00 0.00 44 ASP A O 4
ATOM 4620 N N . ALA A 1 45 ? 12.464 6.568 7.386 1.00 0.00 45 ALA A N 4
ATOM 4621 C CA . ALA A 1 45 ? 11.625 5.377 7.346 1.00 0.00 45 ALA A CA 4
ATOM 4622 C C . ALA A 1 45 ? 10.263 5.643 7.977 1.00 0.00 45 ALA A C 4
ATOM 4623 O O . ALA A 1 45 ? 9.226 5.385 7.367 1.00 0.00 45 ALA A O 4
ATOM 4630 N N . GLU A 1 46 ? 10.274 6.160 9.202 1.00 0.00 46 GLU A N 4
ATOM 4631 C CA . GLU A 1 46 ? 9.038 6.460 9.915 1.00 0.00 46 GLU A CA 4
ATOM 4632 C C . GLU A 1 46 ? 8.078 7.252 9.032 1.00 0.00 46 GLU A C 4
ATOM 4633 O O . GLU A 1 46 ? 6.906 6.902 8.902 1.00 0.00 46 GLU A O 4
ATOM 4645 N N . ALA A 1 47 ? 8.586 8.321 8.428 1.00 0.00 47 ALA A N 4
ATOM 4646 C CA . ALA A 1 47 ? 7.775 9.162 7.556 1.00 0.00 47 ALA A CA 4
ATOM 4647 C C . ALA A 1 47 ? 7.280 8.381 6.344 1.00 0.00 47 ALA A C 4
ATOM 4648 O O . ALA A 1 47 ? 6.098 8.426 6.003 1.00 0.00 47 ALA A O 4
ATOM 4655 N N . LYS A 1 48 ? 8.192 7.664 5.695 1.00 0.00 48 LYS A N 4
ATOM 4656 C CA . LYS A 1 48 ? 7.849 6.871 4.521 1.00 0.00 48 LYS A CA 4
ATOM 4657 C C . LYS A 1 48 ? 6.567 6.078 4.755 1.00 0.00 48 LYS A C 4
ATOM 4658 O O . LYS A 1 48 ? 5.604 6.198 3.998 1.00 0.00 48 LYS A O 4
ATOM 4677 N N . PHE A 1 49 ? 6.562 5.268 5.809 1.00 0.00 49 PHE A N 4
ATOM 4678 C CA . PHE A 1 49 ? 5.399 4.455 6.144 1.00 0.00 49 PHE A CA 4
ATOM 4679 C C . PHE A 1 49 ? 4.143 5.317 6.240 1.00 0.00 49 PHE A C 4
ATOM 4680 O O . PHE A 1 49 ? 3.068 4.920 5.790 1.00 0.00 49 PHE A O 4
ATOM 4697 N N . ARG A 1 50 ? 4.288 6.499 6.831 1.00 0.00 50 ARG A N 4
ATOM 4698 C CA . ARG A 1 50 ? 3.166 7.416 6.989 1.00 0.00 50 ARG A CA 4
ATOM 4699 C C . ARG A 1 50 ? 2.481 7.673 5.650 1.00 0.00 50 ARG A C 4
ATOM 4700 O O . ARG A 1 50 ? 1.316 8.067 5.604 1.00 0.00 50 ARG A O 4
ATOM 4721 N N . GLU A 1 51 ? 3.212 7.446 4.564 1.00 0.00 51 GLU A N 4
ATOM 4722 C CA . GLU A 1 51 ? 2.675 7.655 3.224 1.00 0.00 51 GLU A CA 4
ATOM 4723 C C . GLU A 1 51 ? 2.163 6.344 2.634 1.00 0.00 51 GLU A C 4
ATOM 4724 O O . GLU A 1 51 ? 1.271 6.340 1.784 1.00 0.00 51 GLU A O 4
ATOM 4736 N N . ILE A 1 52 ? 2.733 5.234 3.090 1.00 0.00 52 ILE A N 4
ATOM 4737 C CA . ILE A 1 52 ? 2.334 3.917 2.608 1.00 0.00 52 ILE A CA 4
ATOM 4738 C C . ILE A 1 52 ? 0.999 3.493 3.208 1.00 0.00 52 ILE A C 4
ATOM 4739 O O . ILE A 1 52 ? 0.124 2.987 2.507 1.00 0.00 52 ILE A O 4
ATOM 4755 N N . ALA A 1 53 ? 0.848 3.704 4.512 1.00 0.00 53 ALA A N 4
ATOM 4756 C CA . ALA A 1 53 ? -0.382 3.348 5.207 1.00 0.00 53 ALA A CA 4
ATOM 4757 C C . ALA A 1 53 ? -1.574 4.112 4.640 1.00 0.00 53 ALA A C 4
ATOM 4758 O O . ALA A 1 53 ? -2.483 3.519 4.061 1.00 0.00 53 ALA A O 4
ATOM 4765 N N . GLU A 1 54 ? -1.562 5.430 4.813 1.00 0.00 54 GLU A N 4
ATOM 4766 C CA . GLU A 1 54 ? -2.644 6.274 4.319 1.00 0.00 54 GLU A CA 4
ATOM 4767 C C . GLU A 1 54 ? -3.050 5.867 2.905 1.00 0.00 54 GLU A C 4
ATOM 4768 O O . GLU A 1 54 ? -4.233 5.861 2.565 1.00 0.00 54 GLU A O 4
ATOM 4780 N N . ALA A 1 55 ? -2.060 5.527 2.087 1.00 0.00 55 ALA A N 4
ATOM 4781 C CA . ALA A 1 55 ? -2.313 5.117 0.711 1.00 0.00 55 ALA A CA 4
ATOM 4782 C C . ALA A 1 55 ? -3.086 3.804 0.662 1.00 0.00 55 ALA A C 4
ATOM 4783 O O . ALA A 1 55 ? -4.009 3.645 -0.137 1.00 0.00 55 ALA A O 4
ATOM 4790 N N . TYR A 1 56 ? -2.704 2.866 1.521 1.00 0.00 56 TYR A N 4
ATOM 4791 C CA . TYR A 1 56 ? -3.361 1.565 1.574 1.00 0.00 56 TYR A CA 4
ATOM 4792 C C . TYR A 1 56 ? -4.770 1.688 2.145 1.00 0.00 56 TYR A C 4
ATOM 4793 O O . TYR A 1 56 ? -5.735 1.204 1.554 1.00 0.00 56 TYR A O 4
ATOM 4811 N N . GLU A 1 57 ? -4.879 2.341 3.298 1.00 0.00 57 GLU A N 4
ATOM 4812 C CA . GLU A 1 57 ? -6.170 2.529 3.949 1.00 0.00 57 GLU A CA 4
ATOM 4813 C C . GLU A 1 57 ? -7.280 2.707 2.917 1.00 0.00 57 GLU A C 4
ATOM 4814 O O . GLU A 1 57 ? -8.317 2.045 2.982 1.00 0.00 57 GLU A O 4
ATOM 4826 N N . THR A 1 58 ? -7.055 3.605 1.963 1.00 0.00 58 THR A N 4
ATOM 4827 C CA . THR A 1 58 ? -8.035 3.872 0.918 1.00 0.00 58 THR A CA 4
ATOM 4828 C C . THR A 1 58 ? -8.207 2.664 0.004 1.00 0.00 58 THR A C 4
ATOM 4829 O O . THR A 1 58 ? -9.328 2.225 -0.256 1.00 0.00 58 THR A O 4
ATOM 4840 N N . LEU A 1 59 ? -7.091 2.130 -0.480 1.00 0.00 59 LEU A N 4
ATOM 4841 C CA . LEU A 1 59 ? -7.118 0.971 -1.365 1.00 0.00 59 LEU A CA 4
ATOM 4842 C C . LEU A 1 59 ? -7.233 -0.322 -0.564 1.00 0.00 59 LEU A C 4
ATOM 4843 O O . LEU A 1 59 ? -7.001 -1.412 -1.089 1.00 0.00 59 LEU A O 4
ATOM 4859 N N . SER A 1 60 ? -7.594 -0.195 0.709 1.00 0.00 60 SER A N 4
ATOM 4860 C CA . SER A 1 60 ? -7.739 -1.353 1.582 1.00 0.00 60 SER A CA 4
ATOM 4861 C C . SER A 1 60 ? -9.186 -1.835 1.610 1.00 0.00 60 SER A C 4
ATOM 4862 O O . SER A 1 60 ? -9.466 -3.008 1.362 1.00 0.00 60 SER A O 4
ATOM 4870 N N . ASP A 1 61 ? -10.102 -0.922 1.914 1.00 0.00 61 ASP A N 4
ATOM 4871 C CA . ASP A 1 61 ? -11.521 -1.253 1.974 1.00 0.00 61 ASP A CA 4
ATOM 4872 C C . ASP A 1 61 ? -12.125 -1.308 0.574 1.00 0.00 61 ASP A C 4
ATOM 4873 O O . ASP A 1 61 ? -11.445 -1.047 -0.417 1.00 0.00 61 ASP A O 4
ATOM 4882 N N . ALA A 1 62 ? -13.407 -1.653 0.502 1.00 0.00 62 ALA A N 4
ATOM 4883 C CA . ALA A 1 62 ? -14.103 -1.742 -0.776 1.00 0.00 62 ALA A CA 4
ATOM 4884 C C . ALA A 1 62 ? -14.565 -0.367 -1.247 1.00 0.00 62 ALA A C 4
ATOM 4885 O O . ALA A 1 62 ? -14.072 0.155 -2.245 1.00 0.00 62 ALA A O 4
ATOM 4892 N N . ASN A 1 63 ? -15.515 0.213 -0.521 1.00 0.00 63 ASN A N 4
ATOM 4893 C CA . ASN A 1 63 ? -16.045 1.527 -0.865 1.00 0.00 63 ASN A CA 4
ATOM 4894 C C . ASN A 1 63 ? -14.920 2.548 -1.005 1.00 0.00 63 ASN A C 4
ATOM 4895 O O . ASN A 1 63 ? -14.856 3.286 -1.988 1.00 0.00 63 ASN A O 4
ATOM 4906 N N . ARG A 1 64 ? -14.034 2.583 -0.015 1.00 0.00 64 ARG A N 4
ATOM 4907 C CA . ARG A 1 64 ? -12.912 3.513 -0.026 1.00 0.00 64 ARG A CA 4
ATOM 4908 C C . ARG A 1 64 ? -12.146 3.424 -1.343 1.00 0.00 64 ARG A C 4
ATOM 4909 O O . ARG A 1 64 ? -11.904 4.436 -2.002 1.00 0.00 64 ARG A O 4
ATOM 4930 N N . ARG A 1 65 ? -11.766 2.207 -1.719 1.00 0.00 65 ARG A N 4
ATOM 4931 C CA . ARG A 1 65 ? -11.025 1.987 -2.956 1.00 0.00 65 ARG A CA 4
ATOM 4932 C C . ARG A 1 65 ? -11.920 2.210 -4.172 1.00 0.00 65 ARG A C 4
ATOM 4933 O O . ARG A 1 65 ? -11.442 2.557 -5.252 1.00 0.00 65 ARG A O 4
ATOM 4954 N N . LYS A 1 66 ? -13.220 2.008 -3.989 1.00 0.00 66 LYS A N 4
ATOM 4955 C CA . LYS A 1 66 ? -14.182 2.188 -5.069 1.00 0.00 66 LYS A CA 4
ATOM 4956 C C . LYS A 1 66 ? -14.349 3.665 -5.410 1.00 0.00 66 LYS A C 4
ATOM 4957 O O . LYS A 1 66 ? -14.484 4.030 -6.577 1.00 0.00 66 LYS A O 4
ATOM 4976 N N . GLU A 1 67 ? -14.337 4.510 -4.383 1.00 0.00 67 GLU A N 4
ATOM 4977 C CA . GLU A 1 67 ? -14.486 5.947 -4.575 1.00 0.00 67 GLU A CA 4
ATOM 4978 C C . GLU A 1 67 ? -13.187 6.566 -5.082 1.00 0.00 67 GLU A C 4
ATOM 4979 O O . GLU A 1 67 ? -13.202 7.479 -5.908 1.00 0.00 67 GLU A O 4
ATOM 4991 N N . TYR A 1 68 ? -12.064 6.062 -4.582 1.00 0.00 68 TYR A N 4
ATOM 4992 C CA . TYR A 1 68 ? -10.755 6.567 -4.981 1.00 0.00 68 TYR A CA 4
ATOM 4993 C C . TYR A 1 68 ? -10.516 6.342 -6.471 1.00 0.00 68 TYR A C 4
ATOM 4994 O O . TYR A 1 68 ? -9.675 7.000 -7.083 1.00 0.00 68 TYR A O 4
ATOM 5012 N N . ASP A 1 69 ? -11.263 5.407 -7.049 1.00 0.00 69 ASP A N 4
ATOM 5013 C CA . ASP A 1 69 ? -11.134 5.094 -8.467 1.00 0.00 69 ASP A CA 4
ATOM 5014 C C . ASP A 1 69 ? -12.171 5.855 -9.287 1.00 0.00 69 ASP A C 4
ATOM 5015 O O . ASP A 1 69 ? -11.909 6.260 -10.420 1.00 0.00 69 ASP A O 4
ATOM 5024 N N . THR A 1 70 ? -13.353 6.046 -8.708 1.00 0.00 70 THR A N 4
ATOM 5025 C CA . THR A 1 70 ? -14.430 6.756 -9.385 1.00 0.00 70 THR A CA 4
ATOM 5026 C C . THR A 1 70 ? -14.272 8.265 -9.239 1.00 0.00 70 THR A C 4
ATOM 5027 O O . THR A 1 70 ? -14.818 9.036 -10.029 1.00 0.00 70 THR A O 4
ATOM 5038 N N . LEU A 1 71 ? -13.521 8.680 -8.225 1.00 0.00 71 LEU A N 4
ATOM 5039 C CA . LEU A 1 71 ? -13.289 10.099 -7.975 1.00 0.00 71 LEU A CA 4
ATOM 5040 C C . LEU A 1 71 ? -11.852 10.483 -8.311 1.00 0.00 71 LEU A C 4
ATOM 5041 O O . LEU A 1 71 ? -11.607 11.482 -8.986 1.00 0.00 71 LEU A O 4
ATOM 5057 N N . GLY A 1 72 ? -10.904 9.681 -7.836 1.00 0.00 72 GLY A N 4
ATOM 5058 C CA . GLY A 1 72 ? -9.503 9.953 -8.098 1.00 0.00 72 GLY A CA 4
ATOM 5059 C C . GLY A 1 72 ? -8.730 10.279 -6.835 1.00 0.00 72 GLY A C 4
ATOM 5060 O O . GLY A 1 72 ? -8.956 9.675 -5.786 1.00 0.00 72 GLY A O 4
ATOM 5064 N N . HIS A 1 73 ? -7.813 11.236 -6.935 1.00 0.00 73 HIS A N 4
ATOM 5065 C CA . HIS A 1 73 ? -7.003 11.641 -5.792 1.00 0.00 73 HIS A CA 4
ATOM 5066 C C . HIS A 1 73 ? -7.145 13.137 -5.528 1.00 0.00 73 HIS A C 4
ATOM 5067 O O . HIS A 1 73 ? -6.864 13.612 -4.427 1.00 0.00 73 HIS A O 4
ATOM 5081 N N . SER A 1 74 ? -7.581 13.874 -6.544 1.00 0.00 74 SER A N 4
ATOM 5082 C CA . SER A 1 74 ? -7.756 15.316 -6.423 1.00 0.00 74 SER A CA 4
ATOM 5083 C C . SER A 1 74 ? -9.119 15.650 -5.825 1.00 0.00 74 SER A C 4
ATOM 5084 O O . SER A 1 74 ? -9.303 16.708 -5.223 1.00 0.00 74 SER A O 4
ATOM 5092 N N . ALA A 1 75 ? -10.072 14.740 -5.996 1.00 0.00 75 ALA A N 4
ATOM 5093 C CA . ALA A 1 75 ? -11.418 14.935 -5.472 1.00 0.00 75 ALA A CA 4
ATOM 5094 C C . ALA A 1 75 ? -11.641 14.109 -4.210 1.00 0.00 75 ALA A C 4
ATOM 5095 O O . ALA A 1 75 ? -11.915 14.653 -3.140 1.00 0.00 75 ALA A O 4
ATOM 5102 N N . PHE A 1 76 ? -11.524 12.792 -4.343 1.00 0.00 76 PHE A N 4
ATOM 5103 C CA . PHE A 1 76 ? -11.715 11.890 -3.213 1.00 0.00 76 PHE A CA 4
ATOM 5104 C C . PHE A 1 76 ? -11.081 12.461 -1.947 1.00 0.00 76 PHE A C 4
ATOM 5105 O O . PHE A 1 76 ? -11.759 12.674 -0.941 1.00 0.00 76 PHE A O 4
ATOM 5122 N N . THR A 1 77 ? -9.776 12.708 -2.005 1.00 0.00 77 THR A N 4
ATOM 5123 C CA . THR A 1 77 ? -9.050 13.253 -0.865 1.00 0.00 77 THR A CA 4
ATOM 5124 C C . THR A 1 77 ? -8.751 14.735 -1.061 1.00 0.00 77 THR A C 4
ATOM 5125 O O . THR A 1 77 ? -8.892 15.534 -0.135 1.00 0.00 77 THR A O 4
ATOM 5136 N N . SER A 1 78 ? -8.339 15.096 -2.272 1.00 0.00 78 SER A N 4
ATOM 5137 C CA . SER A 1 78 ? -8.017 16.482 -2.588 1.00 0.00 78 SER A CA 4
ATOM 5138 C C . SER A 1 78 ? -6.960 17.027 -1.631 1.00 0.00 78 SER A C 4
ATOM 5139 O O . SER A 1 78 ? -7.139 18.084 -1.028 1.00 0.00 78 SER A O 4
ATOM 5147 N N . GLY A 1 79 ? -5.859 16.294 -1.497 1.00 0.00 79 GLY A N 4
ATOM 5148 C CA . GLY A 1 79 ? -4.789 16.718 -0.613 1.00 0.00 79 GLY A CA 4
ATOM 5149 C C . GLY A 1 79 ? -3.806 17.648 -1.296 1.00 0.00 79 GLY A C 4
ATOM 5150 O O . GLY A 1 79 ? -2.778 17.208 -1.811 1.00 0.00 79 GLY A O 4
ATOM 5154 N N . LYS A 1 80 ? -4.122 18.939 -1.303 1.00 0.00 80 LYS A N 4
ATOM 5155 C CA . LYS A 1 80 ? -3.259 19.934 -1.928 1.00 0.00 80 LYS A CA 4
ATOM 5156 C C . LYS A 1 80 ? -3.045 21.127 -1.002 1.00 0.00 80 LYS A C 4
ATOM 5157 O O . LYS A 1 80 ? -3.948 21.527 -0.269 1.00 0.00 80 LYS A O 4
ATOM 5176 N N . GLY A 1 81 ? -1.842 21.692 -1.041 1.00 0.00 81 GLY A N 4
ATOM 5177 C CA . GLY A 1 81 ? -1.531 22.834 -0.201 1.00 0.00 81 GLY A CA 4
ATOM 5178 C C . GLY A 1 81 ? -0.123 22.777 0.358 1.00 0.00 81 GLY A C 4
ATOM 5179 O O . GLY A 1 81 ? 0.849 22.952 -0.375 1.00 0.00 81 GLY A O 4
ATOM 5183 N N . GLN A 1 82 ? -0.015 22.533 1.660 1.00 0.00 82 GLN A N 4
ATOM 5184 C CA . GLN A 1 82 ? 1.284 22.456 2.317 1.00 0.00 82 GLN A CA 4
ATOM 5185 C C . GLN A 1 82 ? 2.275 21.661 1.472 1.00 0.00 82 GLN A C 4
ATOM 5186 O O . GLN A 1 82 ? 1.965 20.568 0.998 1.00 0.00 82 GLN A O 4
ATOM 5200 N N . SER A 1 83 ? 3.467 22.219 1.286 1.00 0.00 83 SER A N 4
ATOM 5201 C CA . SER A 1 83 ? 4.502 21.565 0.495 1.00 0.00 83 SER A CA 4
ATOM 5202 C C . SER A 1 83 ? 5.732 21.268 1.347 1.00 0.00 83 SER A C 4
ATOM 5203 O O . SER A 1 83 ? 6.030 21.989 2.299 1.00 0.00 83 SER A O 4
ATOM 5211 N N . GLY A 1 84 ? 6.443 20.200 0.998 1.00 0.00 84 GLY A N 4
ATOM 5212 C CA . GLY A 1 84 ? 7.633 19.825 1.741 1.00 0.00 84 GLY A CA 4
ATOM 5213 C C . GLY A 1 84 ? 8.819 19.556 0.837 1.00 0.00 84 GLY A C 4
ATOM 5214 O O . GLY A 1 84 ? 8.681 19.012 -0.259 1.00 0.00 84 GLY A O 4
ATOM 5218 N N . PRO A 1 85 ? 10.018 19.943 1.297 1.00 0.00 85 PRO A N 4
ATOM 5219 C CA . PRO A 1 85 ? 11.257 19.751 0.537 1.00 0.00 85 PRO A CA 4
ATOM 5220 C C . PRO A 1 85 ? 11.658 18.283 0.443 1.00 0.00 85 PRO A C 4
ATOM 5221 O O . PRO A 1 85 ? 12.653 17.941 -0.195 1.00 0.00 85 PRO A O 4
ATOM 5232 N N . SER A 1 86 ? 10.877 17.418 1.083 1.00 0.00 86 SER A N 4
ATOM 5233 C CA . SER A 1 86 ? 11.152 15.987 1.074 1.00 0.00 86 SER A CA 4
ATOM 5234 C C . SER A 1 86 ? 11.667 15.541 -0.291 1.00 0.00 86 SER A C 4
ATOM 5235 O O . SER A 1 86 ? 11.018 15.760 -1.314 1.00 0.00 86 SER A O 4
ATOM 5243 N N . SER A 1 87 ? 12.840 14.915 -0.299 1.00 0.00 87 SER A N 4
ATOM 5244 C CA . SER A 1 87 ? 13.445 14.441 -1.538 1.00 0.00 87 SER A CA 4
ATOM 5245 C C . SER A 1 87 ? 13.167 12.956 -1.746 1.00 0.00 87 SER A C 4
ATOM 5246 O O . SER A 1 87 ? 12.609 12.553 -2.766 1.00 0.00 87 SER A O 4
ATOM 5254 N N . GLY A 1 88 ? 13.562 12.144 -0.769 1.00 0.00 88 GLY A N 4
ATOM 5255 C CA . GLY A 1 88 ? 13.347 10.712 -0.863 1.00 0.00 88 GLY A CA 4
ATOM 5256 C C . GLY A 1 88 ? 14.177 10.071 -1.958 1.00 0.00 88 GLY A C 4
ATOM 5257 O O . GLY A 1 88 ? 13.869 10.211 -3.141 1.00 0.00 88 GLY A O 4
ATOM 5261 N N . GLY A 1 1 ? 20.199 9.552 -9.339 1.00 0.00 1 GLY A N 5
ATOM 5262 C CA . GLY A 1 1 ? 19.895 8.344 -8.595 1.00 0.00 1 GLY A CA 5
ATOM 5263 C C . GLY A 1 1 ? 18.410 8.181 -8.335 1.00 0.00 1 GLY A C 5
ATOM 5264 O O . GLY A 1 1 ? 17.582 8.593 -9.147 1.00 0.00 1 GLY A O 5
ATOM 5268 N N . SER A 1 2 ? 18.072 7.578 -7.200 1.00 0.00 2 SER A N 5
ATOM 5269 C CA . SER A 1 2 ? 16.677 7.356 -6.838 1.00 0.00 2 SER A CA 5
ATOM 5270 C C . SER A 1 2 ? 15.944 8.683 -6.666 1.00 0.00 2 SER A C 5
ATOM 5271 O O . SER A 1 2 ? 16.485 9.636 -6.105 1.00 0.00 2 SER A O 5
ATOM 5279 N N . SER A 1 3 ? 14.708 8.736 -7.152 1.00 0.00 3 SER A N 5
ATOM 5280 C CA . SER A 1 3 ? 13.900 9.946 -7.057 1.00 0.00 3 SER A CA 5
ATOM 5281 C C . SER A 1 3 ? 12.510 9.629 -6.514 1.00 0.00 3 SER A C 5
ATOM 5282 O O . SER A 1 3 ? 12.116 8.467 -6.424 1.00 0.00 3 SER A O 5
ATOM 5290 N N . GLY A 1 4 ? 11.770 10.674 -6.153 1.00 0.00 4 GLY A N 5
ATOM 5291 C CA . GLY A 1 4 ? 10.432 10.487 -5.623 1.00 0.00 4 GLY A CA 5
ATOM 5292 C C . GLY A 1 4 ? 9.363 10.605 -6.692 1.00 0.00 4 GLY A C 5
ATOM 5293 O O . GLY A 1 4 ? 8.990 9.614 -7.318 1.00 0.00 4 GLY A O 5
ATOM 5297 N N . SER A 1 5 ? 8.869 11.821 -6.900 1.00 0.00 5 SER A N 5
ATOM 5298 C CA . SER A 1 5 ? 7.832 12.065 -7.897 1.00 0.00 5 SER A CA 5
ATOM 5299 C C . SER A 1 5 ? 6.560 11.296 -7.556 1.00 0.00 5 SER A C 5
ATOM 5300 O O . SER A 1 5 ? 5.918 10.716 -8.432 1.00 0.00 5 SER A O 5
ATOM 5308 N N . SER A 1 6 ? 6.201 11.295 -6.276 1.00 0.00 6 SER A N 5
ATOM 5309 C CA . SER A 1 6 ? 5.007 10.595 -5.817 1.00 0.00 6 SER A CA 5
ATOM 5310 C C . SER A 1 6 ? 3.760 11.445 -6.038 1.00 0.00 6 SER A C 5
ATOM 5311 O O . SER A 1 6 ? 3.805 12.671 -5.942 1.00 0.00 6 SER A O 5
ATOM 5319 N N . GLY A 1 7 ? 2.645 10.784 -6.336 1.00 0.00 7 GLY A N 5
ATOM 5320 C CA . GLY A 1 7 ? 1.400 11.493 -6.566 1.00 0.00 7 GLY A CA 5
ATOM 5321 C C . GLY A 1 7 ? 0.201 10.758 -6.004 1.00 0.00 7 GLY A C 5
ATOM 5322 O O . GLY A 1 7 ? -0.333 11.133 -4.960 1.00 0.00 7 GLY A O 5
ATOM 5326 N N . SER A 1 8 ? -0.226 9.707 -6.697 1.00 0.00 8 SER A N 5
ATOM 5327 C CA . SER A 1 8 ? -1.374 8.920 -6.264 1.00 0.00 8 SER A CA 5
ATOM 5328 C C . SER A 1 8 ? -0.924 7.663 -5.525 1.00 0.00 8 SER A C 5
ATOM 5329 O O . SER A 1 8 ? 0.183 7.167 -5.739 1.00 0.00 8 SER A O 5
ATOM 5337 N N . TYR A 1 9 ? -1.789 7.154 -4.655 1.00 0.00 9 TYR A N 5
ATOM 5338 C CA . TYR A 1 9 ? -1.480 5.956 -3.883 1.00 0.00 9 TYR A CA 5
ATOM 5339 C C . TYR A 1 9 ? -0.820 4.897 -4.760 1.00 0.00 9 TYR A C 5
ATOM 5340 O O . TYR A 1 9 ? 0.292 4.448 -4.481 1.00 0.00 9 TYR A O 5
ATOM 5358 N N . TYR A 1 10 ? -1.514 4.502 -5.821 1.00 0.00 10 TYR A N 5
ATOM 5359 C CA . TYR A 1 10 ? -0.997 3.494 -6.740 1.00 0.00 10 TYR A CA 5
ATOM 5360 C C . TYR A 1 10 ? 0.518 3.607 -6.877 1.00 0.00 10 TYR A C 5
ATOM 5361 O O . TYR A 1 10 ? 1.217 2.603 -7.014 1.00 0.00 10 TYR A O 5
ATOM 5379 N N . ASP A 1 11 ? 1.018 4.837 -6.839 1.00 0.00 11 ASP A N 5
ATOM 5380 C CA . ASP A 1 11 ? 2.451 5.084 -6.957 1.00 0.00 11 ASP A CA 5
ATOM 5381 C C . ASP A 1 11 ? 3.163 4.791 -5.640 1.00 0.00 11 ASP A C 5
ATOM 5382 O O . ASP A 1 11 ? 4.160 4.068 -5.610 1.00 0.00 11 ASP A O 5
ATOM 5391 N N . ILE A 1 12 ? 2.646 5.357 -4.555 1.00 0.00 12 ILE A N 5
ATOM 5392 C CA . ILE A 1 12 ? 3.233 5.156 -3.236 1.00 0.00 12 ILE A CA 5
ATOM 5393 C C . ILE A 1 12 ? 3.298 3.674 -2.883 1.00 0.00 12 ILE A C 5
ATOM 5394 O O . ILE A 1 12 ? 4.254 3.215 -2.257 1.00 0.00 12 ILE A O 5
ATOM 5410 N N . LEU A 1 13 ? 2.275 2.930 -3.290 1.00 0.00 13 LEU A N 5
ATOM 5411 C CA . LEU A 1 13 ? 2.216 1.498 -3.018 1.00 0.00 13 LEU A CA 5
ATOM 5412 C C . LEU A 1 13 ? 2.931 0.707 -4.109 1.00 0.00 13 LEU A C 5
ATOM 5413 O O . LEU A 1 13 ? 3.538 -0.329 -3.842 1.00 0.00 13 LEU A O 5
ATOM 5429 N N . GLY A 1 14 ? 2.855 1.204 -5.340 1.00 0.00 14 GLY A N 5
ATOM 5430 C CA . GLY A 1 14 ? 3.501 0.532 -6.452 1.00 0.00 14 GLY A CA 5
ATOM 5431 C C . GLY A 1 14 ? 2.593 -0.476 -7.127 1.00 0.00 14 GLY A C 5
ATOM 5432 O O . GLY A 1 14 ? 3.059 -1.482 -7.663 1.00 0.00 14 GLY A O 5
ATOM 5436 N N . VAL A 1 15 ? 1.291 -0.210 -7.099 1.00 0.00 15 VAL A N 5
ATOM 5437 C CA . VAL A 1 15 ? 0.314 -1.102 -7.712 1.00 0.00 15 VAL A CA 5
ATOM 5438 C C . VAL A 1 15 ? -0.394 -0.424 -8.879 1.00 0.00 15 VAL A C 5
ATOM 5439 O O . VAL A 1 15 ? -0.489 0.801 -8.952 1.00 0.00 15 VAL A O 5
ATOM 5452 N N . PRO A 1 16 ? -0.905 -1.238 -9.815 1.00 0.00 16 PRO A N 5
ATOM 5453 C CA . PRO A 1 16 ? -1.615 -0.738 -10.996 1.00 0.00 16 PRO A CA 5
ATOM 5454 C C . PRO A 1 16 ? -2.969 -0.132 -10.644 1.00 0.00 16 PRO A C 5
ATOM 5455 O O . PRO A 1 16 ? -3.474 -0.313 -9.536 1.00 0.00 16 PRO A O 5
ATOM 5466 N N . LYS A 1 17 ? -3.554 0.589 -11.595 1.00 0.00 17 LYS A N 5
ATOM 5467 C CA . LYS A 1 17 ? -4.851 1.222 -11.388 1.00 0.00 17 LYS A CA 5
ATOM 5468 C C . LYS A 1 17 ? -5.950 0.175 -11.244 1.00 0.00 17 LYS A C 5
ATOM 5469 O O . LYS A 1 17 ? -7.010 0.447 -10.679 1.00 0.00 17 LYS A O 5
ATOM 5488 N N . SER A 1 18 ? -5.690 -1.024 -11.756 1.00 0.00 18 SER A N 5
ATOM 5489 C CA . SER A 1 18 ? -6.659 -2.112 -11.686 1.00 0.00 18 SER A CA 5
ATOM 5490 C C . SER A 1 18 ? -6.189 -3.197 -10.722 1.00 0.00 18 SER A C 5
ATOM 5491 O O . SER A 1 18 ? -6.679 -4.325 -10.754 1.00 0.00 18 SER A O 5
ATOM 5499 N N . ALA A 1 19 ? -5.236 -2.846 -9.866 1.00 0.00 19 ALA A N 5
ATOM 5500 C CA . ALA A 1 19 ? -4.700 -3.788 -8.891 1.00 0.00 19 ALA A CA 5
ATOM 5501 C C . ALA A 1 19 ? -5.813 -4.388 -8.038 1.00 0.00 19 ALA A C 5
ATOM 5502 O O . ALA A 1 19 ? -6.672 -3.669 -7.527 1.00 0.00 19 ALA A O 5
ATOM 5509 N N . SER A 1 20 ? -5.791 -5.708 -7.889 1.00 0.00 20 SER A N 5
ATOM 5510 C CA . SER A 1 20 ? -6.802 -6.405 -7.102 1.00 0.00 20 SER A CA 5
ATOM 5511 C C . SER A 1 20 ? -6.515 -6.272 -5.609 1.00 0.00 20 SER A C 5
ATOM 5512 O O . SER A 1 20 ? -5.361 -6.158 -5.196 1.00 0.00 20 SER A O 5
ATOM 5520 N N . GLU A 1 21 ? -7.574 -6.286 -4.806 1.00 0.00 21 GLU A N 5
ATOM 5521 C CA . GLU A 1 21 ? -7.436 -6.166 -3.359 1.00 0.00 21 GLU A CA 5
ATOM 5522 C C . GLU A 1 21 ? -6.251 -6.985 -2.855 1.00 0.00 21 GLU A C 5
ATOM 5523 O O . GLU A 1 21 ? -5.463 -6.516 -2.034 1.00 0.00 21 GLU A O 5
ATOM 5535 N N . ARG A 1 22 ? -6.133 -8.211 -3.354 1.00 0.00 22 ARG A N 5
ATOM 5536 C CA . ARG A 1 22 ? -5.046 -9.097 -2.953 1.00 0.00 22 ARG A CA 5
ATOM 5537 C C . ARG A 1 22 ? -3.696 -8.528 -3.380 1.00 0.00 22 ARG A C 5
ATOM 5538 O O . ARG A 1 22 ? -2.697 -8.683 -2.678 1.00 0.00 22 ARG A O 5
ATOM 5559 N N . GLN A 1 23 ? -3.675 -7.871 -4.536 1.00 0.00 23 GLN A N 5
ATOM 5560 C CA . GLN A 1 23 ? -2.447 -7.281 -5.056 1.00 0.00 23 GLN A CA 5
ATOM 5561 C C . GLN A 1 23 ? -2.038 -6.064 -4.234 1.00 0.00 23 GLN A C 5
ATOM 5562 O O . GLN A 1 23 ? -0.864 -5.894 -3.902 1.00 0.00 23 GLN A O 5
ATOM 5576 N N . ILE A 1 24 ? -3.012 -5.220 -3.910 1.00 0.00 24 ILE A N 5
ATOM 5577 C CA . ILE A 1 24 ? -2.752 -4.019 -3.126 1.00 0.00 24 ILE A CA 5
ATOM 5578 C C . ILE A 1 24 ? -2.158 -4.368 -1.766 1.00 0.00 24 ILE A C 5
ATOM 5579 O O . ILE A 1 24 ? -1.023 -4.001 -1.458 1.00 0.00 24 ILE A O 5
ATOM 5595 N N . LYS A 1 25 ? -2.931 -5.081 -0.954 1.00 0.00 25 LYS A N 5
ATOM 5596 C CA . LYS A 1 25 ? -2.481 -5.484 0.373 1.00 0.00 25 LYS A CA 5
ATOM 5597 C C . LYS A 1 25 ? -1.176 -6.268 0.291 1.00 0.00 25 LYS A C 5
ATOM 5598 O O . LYS A 1 25 ? -0.352 -6.221 1.205 1.00 0.00 25 LYS A O 5
ATOM 5617 N N . LYS A 1 26 ? -0.992 -6.988 -0.811 1.00 0.00 26 LYS A N 5
ATOM 5618 C CA . LYS A 1 26 ? 0.215 -7.781 -1.014 1.00 0.00 26 LYS A CA 5
ATOM 5619 C C . LYS A 1 26 ? 1.435 -6.881 -1.187 1.00 0.00 26 LYS A C 5
ATOM 5620 O O . LYS A 1 26 ? 2.447 -7.054 -0.509 1.00 0.00 26 LYS A O 5
ATOM 5639 N N . ALA A 1 27 ? 1.330 -5.918 -2.098 1.00 0.00 27 ALA A N 5
ATOM 5640 C CA . ALA A 1 27 ? 2.423 -4.989 -2.356 1.00 0.00 27 ALA A CA 5
ATOM 5641 C C . ALA A 1 27 ? 2.672 -4.086 -1.153 1.00 0.00 27 ALA A C 5
ATOM 5642 O O . ALA A 1 27 ? 3.817 -3.792 -0.811 1.00 0.00 27 ALA A O 5
ATOM 5649 N N . PHE A 1 28 ? 1.592 -3.648 -0.514 1.00 0.00 28 PHE A N 5
ATOM 5650 C CA . PHE A 1 28 ? 1.693 -2.776 0.650 1.00 0.00 28 PHE A CA 5
ATOM 5651 C C . PHE A 1 28 ? 2.389 -3.490 1.805 1.00 0.00 28 PHE A C 5
ATOM 5652 O O . PHE A 1 28 ? 3.417 -3.032 2.304 1.00 0.00 28 PHE A O 5
ATOM 5669 N N . HIS A 1 29 ? 1.820 -4.616 2.226 1.00 0.00 29 HIS A N 5
ATOM 5670 C CA . HIS A 1 29 ? 2.384 -5.394 3.323 1.00 0.00 29 HIS A CA 5
ATOM 5671 C C . HIS A 1 29 ? 3.907 -5.437 3.231 1.00 0.00 29 HIS A C 5
ATOM 5672 O O . HIS A 1 29 ? 4.606 -4.955 4.123 1.00 0.00 29 HIS A O 5
ATOM 5686 N N . LYS A 1 30 ? 4.414 -6.016 2.148 1.00 0.00 30 LYS A N 5
ATOM 5687 C CA . LYS A 1 30 ? 5.853 -6.121 1.939 1.00 0.00 30 LYS A CA 5
ATOM 5688 C C . LYS A 1 30 ? 6.530 -4.768 2.126 1.00 0.00 30 LYS A C 5
ATOM 5689 O O . LYS A 1 30 ? 7.544 -4.660 2.818 1.00 0.00 30 LYS A O 5
ATOM 5708 N N . LEU A 1 31 ? 5.965 -3.738 1.507 1.00 0.00 31 LEU A N 5
ATOM 5709 C CA . LEU A 1 31 ? 6.513 -2.390 1.607 1.00 0.00 31 LEU A CA 5
ATOM 5710 C C . LEU A 1 31 ? 6.619 -1.951 3.064 1.00 0.00 31 LEU A C 5
ATOM 5711 O O . LEU A 1 31 ? 7.714 -1.719 3.575 1.00 0.00 31 LEU A O 5
ATOM 5727 N N . ALA A 1 32 ? 5.473 -1.842 3.728 1.00 0.00 32 ALA A N 5
ATOM 5728 C CA . ALA A 1 32 ? 5.437 -1.436 5.128 1.00 0.00 32 ALA A CA 5
ATOM 5729 C C . ALA A 1 32 ? 6.613 -2.023 5.900 1.00 0.00 32 ALA A C 5
ATOM 5730 O O . ALA A 1 32 ? 7.180 -1.370 6.776 1.00 0.00 32 ALA A O 5
ATOM 5737 N N . MET A 1 33 ? 6.974 -3.258 5.570 1.00 0.00 33 MET A N 5
ATOM 5738 C CA . MET A 1 33 ? 8.084 -3.933 6.234 1.00 0.00 33 MET A CA 5
ATOM 5739 C C . MET A 1 33 ? 9.407 -3.243 5.916 1.00 0.00 33 MET A C 5
ATOM 5740 O O . MET A 1 33 ? 10.246 -3.051 6.797 1.00 0.00 33 MET A O 5
ATOM 5754 N N . LYS A 1 34 ? 9.588 -2.872 4.653 1.00 0.00 34 LYS A N 5
ATOM 5755 C CA . LYS A 1 34 ? 10.809 -2.203 4.219 1.00 0.00 34 LYS A CA 5
ATOM 5756 C C . LYS A 1 34 ? 10.926 -0.821 4.854 1.00 0.00 34 LYS A C 5
ATOM 5757 O O . LYS A 1 34 ? 12.025 -0.364 5.171 1.00 0.00 34 LYS A O 5
ATOM 5776 N N . TYR A 1 35 ? 9.789 -0.161 5.038 1.00 0.00 35 TYR A N 5
ATOM 5777 C CA . TYR A 1 35 ? 9.765 1.170 5.635 1.00 0.00 35 TYR A CA 5
ATOM 5778 C C . TYR A 1 35 ? 9.136 1.133 7.024 1.00 0.00 35 TYR A C 5
ATOM 5779 O O . TYR A 1 35 ? 8.673 2.152 7.536 1.00 0.00 35 TYR A O 5
ATOM 5797 N N . HIS A 1 36 ? 9.124 -0.051 7.630 1.00 0.00 36 HIS A N 5
ATOM 5798 C CA . HIS A 1 36 ? 8.554 -0.222 8.961 1.00 0.00 36 HIS A CA 5
ATOM 5799 C C . HIS A 1 36 ? 9.375 0.528 10.005 1.00 0.00 36 HIS A C 5
ATOM 5800 O O . HIS A 1 36 ? 10.606 0.542 9.969 1.00 0.00 36 HIS A O 5
ATOM 5814 N N . PRO A 1 37 ? 8.680 1.168 10.957 1.00 0.00 37 PRO A N 5
ATOM 5815 C CA . PRO A 1 37 ? 9.325 1.933 12.029 1.00 0.00 37 PRO A CA 5
ATOM 5816 C C . PRO A 1 37 ? 10.052 1.036 13.025 1.00 0.00 37 PRO A C 5
ATOM 5817 O O . PRO A 1 37 ? 11.172 1.334 13.441 1.00 0.00 37 PRO A O 5
ATOM 5828 N N . ASP A 1 38 ? 9.408 -0.063 13.403 1.00 0.00 38 ASP A N 5
ATOM 5829 C CA . ASP A 1 38 ? 9.994 -1.005 14.349 1.00 0.00 38 ASP A CA 5
ATOM 5830 C C . ASP A 1 38 ? 11.271 -1.619 13.784 1.00 0.00 38 ASP A C 5
ATOM 5831 O O . ASP A 1 38 ? 12.330 -1.566 14.411 1.00 0.00 38 ASP A O 5
ATOM 5840 N N . LYS A 1 39 ? 11.165 -2.204 12.596 1.00 0.00 39 LYS A N 5
ATOM 5841 C CA . LYS A 1 39 ? 12.310 -2.830 11.945 1.00 0.00 39 LYS A CA 5
ATOM 5842 C C . LYS A 1 39 ? 13.350 -1.785 11.553 1.00 0.00 39 LYS A C 5
ATOM 5843 O O . LYS A 1 39 ? 14.523 -1.903 11.903 1.00 0.00 39 LYS A O 5
ATOM 5862 N N . ASN A 1 40 ? 12.911 -0.763 10.826 1.00 0.00 40 ASN A N 5
ATOM 5863 C CA . ASN A 1 40 ? 13.805 0.303 10.388 1.00 0.00 40 ASN A CA 5
ATOM 5864 C C . ASN A 1 40 ? 14.211 1.189 11.561 1.00 0.00 40 ASN A C 5
ATOM 5865 O O . ASN A 1 40 ? 13.362 1.742 12.260 1.00 0.00 40 ASN A O 5
ATOM 5876 N N . LYS A 1 41 ? 15.517 1.320 11.772 1.00 0.00 41 LYS A N 5
ATOM 5877 C CA . LYS A 1 41 ? 16.039 2.140 12.859 1.00 0.00 41 LYS A CA 5
ATOM 5878 C C . LYS A 1 41 ? 16.431 3.525 12.355 1.00 0.00 41 LYS A C 5
ATOM 5879 O O . LYS A 1 41 ? 17.432 4.094 12.791 1.00 0.00 41 LYS A O 5
ATOM 5898 N N . SER A 1 42 ? 15.636 4.063 11.436 1.00 0.00 42 SER A N 5
ATOM 5899 C CA . SER A 1 42 ? 15.902 5.381 10.871 1.00 0.00 42 SER A CA 5
ATOM 5900 C C . SER A 1 42 ? 14.688 6.292 11.023 1.00 0.00 42 SER A C 5
ATOM 5901 O O . SER A 1 42 ? 13.544 5.841 11.077 1.00 0.00 42 SER A O 5
ATOM 5909 N N . PRO A 1 43 ? 14.941 7.608 11.094 1.00 0.00 43 PRO A N 5
ATOM 5910 C CA . PRO A 1 43 ? 13.883 8.611 11.240 1.00 0.00 43 PRO A CA 5
ATOM 5911 C C . PRO A 1 43 ? 13.031 8.743 9.981 1.00 0.00 43 PRO A C 5
ATOM 5912 O O . PRO A 1 43 ? 11.803 8.769 10.052 1.00 0.00 43 PRO A O 5
ATOM 5923 N N . ASP A 1 44 ? 13.692 8.825 8.832 1.00 0.00 44 ASP A N 5
ATOM 5924 C CA . ASP A 1 44 ? 12.996 8.952 7.557 1.00 0.00 44 ASP A CA 5
ATOM 5925 C C . ASP A 1 44 ? 12.012 7.803 7.358 1.00 0.00 44 ASP A C 5
ATOM 5926 O O . ASP A 1 44 ? 10.882 8.010 6.917 1.00 0.00 44 ASP A O 5
ATOM 5935 N N . ALA A 1 45 ? 12.450 6.592 7.684 1.00 0.00 45 ALA A N 5
ATOM 5936 C CA . ALA A 1 45 ? 11.609 5.411 7.542 1.00 0.00 45 ALA A CA 5
ATOM 5937 C C . ALA A 1 45 ? 10.222 5.651 8.131 1.00 0.00 45 ALA A C 5
ATOM 5938 O O . ALA A 1 45 ? 9.211 5.470 7.453 1.00 0.00 45 ALA A O 5
ATOM 5945 N N . GLU A 1 46 ? 10.184 6.058 9.396 1.00 0.00 46 GLU A N 5
ATOM 5946 C CA . GLU A 1 46 ? 8.920 6.321 10.075 1.00 0.00 46 GLU A CA 5
ATOM 5947 C C . GLU A 1 46 ? 8.007 7.185 9.210 1.00 0.00 46 GLU A C 5
ATOM 5948 O O . GLU A 1 46 ? 6.811 6.921 9.096 1.00 0.00 46 GLU A O 5
ATOM 5960 N N . ALA A 1 47 ? 8.581 8.219 8.603 1.00 0.00 47 ALA A N 5
ATOM 5961 C CA . ALA A 1 47 ? 7.821 9.121 7.747 1.00 0.00 47 ALA A CA 5
ATOM 5962 C C . ALA A 1 47 ? 7.312 8.400 6.504 1.00 0.00 47 ALA A C 5
ATOM 5963 O O . ALA A 1 47 ? 6.117 8.421 6.207 1.00 0.00 47 ALA A O 5
ATOM 5970 N N . LYS A 1 48 ? 8.225 7.762 5.779 1.00 0.00 48 LYS A N 5
ATOM 5971 C CA . LYS A 1 48 ? 7.869 7.033 4.568 1.00 0.00 48 LYS A CA 5
ATOM 5972 C C . LYS A 1 48 ? 6.635 6.167 4.797 1.00 0.00 48 LYS A C 5
ATOM 5973 O O . LYS A 1 48 ? 5.680 6.212 4.021 1.00 0.00 48 LYS A O 5
ATOM 5992 N N . PHE A 1 49 ? 6.661 5.380 5.867 1.00 0.00 49 PHE A N 5
ATOM 5993 C CA . PHE A 1 49 ? 5.543 4.503 6.198 1.00 0.00 49 PHE A CA 5
ATOM 5994 C C . PHE A 1 49 ? 4.251 5.301 6.343 1.00 0.00 49 PHE A C 5
ATOM 5995 O O . PHE A 1 49 ? 3.159 4.783 6.104 1.00 0.00 49 PHE A O 5
ATOM 6012 N N . ARG A 1 50 ? 4.382 6.563 6.736 1.00 0.00 50 ARG A N 5
ATOM 6013 C CA . ARG A 1 50 ? 3.226 7.433 6.915 1.00 0.00 50 ARG A CA 5
ATOM 6014 C C . ARG A 1 50 ? 2.527 7.688 5.583 1.00 0.00 50 ARG A C 5
ATOM 6015 O O . ARG A 1 50 ? 1.377 8.126 5.548 1.00 0.00 50 ARG A O 5
ATOM 6036 N N . GLU A 1 51 ? 3.229 7.411 4.489 1.00 0.00 51 GLU A N 5
ATOM 6037 C CA . GLU A 1 51 ? 2.676 7.613 3.155 1.00 0.00 51 GLU A CA 5
ATOM 6038 C C . GLU A 1 51 ? 2.215 6.289 2.551 1.00 0.00 51 GLU A C 5
ATOM 6039 O O . GLU A 1 51 ? 1.347 6.262 1.678 1.00 0.00 51 GLU A O 5
ATOM 6051 N N . ILE A 1 52 ? 2.803 5.195 3.022 1.00 0.00 52 ILE A N 5
ATOM 6052 C CA . ILE A 1 52 ? 2.453 3.868 2.530 1.00 0.00 52 ILE A CA 5
ATOM 6053 C C . ILE A 1 52 ? 1.128 3.395 3.118 1.00 0.00 52 ILE A C 5
ATOM 6054 O O . ILE A 1 52 ? 0.265 2.889 2.402 1.00 0.00 52 ILE A O 5
ATOM 6070 N N . ALA A 1 53 ? 0.973 3.567 4.427 1.00 0.00 53 ALA A N 5
ATOM 6071 C CA . ALA A 1 53 ? -0.248 3.161 5.111 1.00 0.00 53 ALA A CA 5
ATOM 6072 C C . ALA A 1 53 ? -1.458 3.914 4.567 1.00 0.00 53 ALA A C 5
ATOM 6073 O O . ALA A 1 53 ? -2.377 3.312 4.013 1.00 0.00 53 ALA A O 5
ATOM 6080 N N . GLU A 1 54 ? -1.451 5.233 4.730 1.00 0.00 54 GLU A N 5
ATOM 6081 C CA . GLU A 1 54 ? -2.549 6.067 4.255 1.00 0.00 54 GLU A CA 5
ATOM 6082 C C . GLU A 1 54 ? -2.951 5.680 2.835 1.00 0.00 54 GLU A C 5
ATOM 6083 O O . GLU A 1 54 ? -4.129 5.719 2.480 1.00 0.00 54 GLU A O 5
ATOM 6095 N N . ALA A 1 55 ? -1.964 5.309 2.027 1.00 0.00 55 ALA A N 5
ATOM 6096 C CA . ALA A 1 55 ? -2.214 4.914 0.646 1.00 0.00 55 ALA A CA 5
ATOM 6097 C C . ALA A 1 55 ? -3.020 3.621 0.583 1.00 0.00 55 ALA A C 5
ATOM 6098 O O . ALA A 1 55 ? -3.936 3.489 -0.229 1.00 0.00 55 ALA A O 5
ATOM 6105 N N . TYR A 1 56 ? -2.673 2.670 1.442 1.00 0.00 56 TYR A N 5
ATOM 6106 C CA . TYR A 1 56 ? -3.362 1.386 1.481 1.00 0.00 56 TYR A CA 5
ATOM 6107 C C . TYR A 1 56 ? -4.736 1.525 2.130 1.00 0.00 56 TYR A C 5
ATOM 6108 O O . TYR A 1 56 ? -5.746 1.107 1.564 1.00 0.00 56 TYR A O 5
ATOM 6126 N N . GLU A 1 57 ? -4.764 2.115 3.320 1.00 0.00 57 GLU A N 5
ATOM 6127 C CA . GLU A 1 57 ? -6.013 2.309 4.047 1.00 0.00 57 GLU A CA 5
ATOM 6128 C C . GLU A 1 57 ? -7.166 2.581 3.084 1.00 0.00 57 GLU A C 5
ATOM 6129 O O . GLU A 1 57 ? -8.281 2.097 3.279 1.00 0.00 57 GLU A O 5
ATOM 6141 N N . THR A 1 58 ? -6.889 3.361 2.044 1.00 0.00 58 THR A N 5
ATOM 6142 C CA . THR A 1 58 ? -7.901 3.700 1.051 1.00 0.00 58 THR A CA 5
ATOM 6143 C C . THR A 1 58 ? -8.127 2.546 0.080 1.00 0.00 58 THR A C 5
ATOM 6144 O O . THR A 1 58 ? -9.261 2.118 -0.138 1.00 0.00 58 THR A O 5
ATOM 6155 N N . LEU A 1 59 ? -7.041 2.046 -0.499 1.00 0.00 59 LEU A N 5
ATOM 6156 C CA . LEU A 1 59 ? -7.121 0.940 -1.447 1.00 0.00 59 LEU A CA 5
ATOM 6157 C C . LEU A 1 59 ? -7.325 -0.386 -0.721 1.00 0.00 59 LEU A C 5
ATOM 6158 O O . LEU A 1 59 ? -7.330 -1.450 -1.340 1.00 0.00 59 LEU A O 5
ATOM 6174 N N . SER A 1 60 ? -7.495 -0.314 0.595 1.00 0.00 60 SER A N 5
ATOM 6175 C CA . SER A 1 60 ? -7.698 -1.509 1.406 1.00 0.00 60 SER A CA 5
ATOM 6176 C C . SER A 1 60 ? -9.185 -1.788 1.599 1.00 0.00 60 SER A C 5
ATOM 6177 O O . SER A 1 60 ? -9.660 -2.893 1.335 1.00 0.00 60 SER A O 5
ATOM 6185 N N . ASP A 1 61 ? -9.915 -0.779 2.061 1.00 0.00 61 ASP A N 5
ATOM 6186 C CA . ASP A 1 61 ? -11.349 -0.913 2.289 1.00 0.00 61 ASP A CA 5
ATOM 6187 C C . ASP A 1 61 ? -12.111 -0.919 0.968 1.00 0.00 61 ASP A C 5
ATOM 6188 O O . ASP A 1 61 ? -11.603 -0.461 -0.055 1.00 0.00 61 ASP A O 5
ATOM 6197 N N . ALA A 1 62 ? -13.333 -1.441 0.997 1.00 0.00 62 ALA A N 5
ATOM 6198 C CA . ALA A 1 62 ? -14.165 -1.506 -0.198 1.00 0.00 62 ALA A CA 5
ATOM 6199 C C . ALA A 1 62 ? -14.667 -0.121 -0.592 1.00 0.00 62 ALA A C 5
ATOM 6200 O O . ALA A 1 62 ? -14.224 0.449 -1.589 1.00 0.00 62 ALA A O 5
ATOM 6207 N N . ASN A 1 63 ? -15.593 0.415 0.196 1.00 0.00 63 ASN A N 5
ATOM 6208 C CA . ASN A 1 63 ? -16.156 1.733 -0.073 1.00 0.00 63 ASN A CA 5
ATOM 6209 C C . ASN A 1 63 ? -15.051 2.756 -0.319 1.00 0.00 63 ASN A C 5
ATOM 6210 O O . ASN A 1 63 ? -15.122 3.547 -1.260 1.00 0.00 63 ASN A O 5
ATOM 6221 N N . ARG A 1 64 ? -14.031 2.734 0.532 1.00 0.00 64 ARG A N 5
ATOM 6222 C CA . ARG A 1 64 ? -12.912 3.660 0.408 1.00 0.00 64 ARG A CA 5
ATOM 6223 C C . ARG A 1 64 ? -12.248 3.529 -0.960 1.00 0.00 64 ARG A C 5
ATOM 6224 O O . ARG A 1 64 ? -12.131 4.506 -1.701 1.00 0.00 64 ARG A O 5
ATOM 6245 N N . ARG A 1 65 ? -11.814 2.316 -1.288 1.00 0.00 65 ARG A N 5
ATOM 6246 C CA . ARG A 1 65 ? -11.160 2.058 -2.565 1.00 0.00 65 ARG A CA 5
ATOM 6247 C C . ARG A 1 65 ? -12.111 2.328 -3.727 1.00 0.00 65 ARG A C 5
ATOM 6248 O O . ARG A 1 65 ? -11.684 2.697 -4.821 1.00 0.00 65 ARG A O 5
ATOM 6269 N N . LYS A 1 66 ? -13.404 2.140 -3.482 1.00 0.00 66 LYS A N 5
ATOM 6270 C CA . LYS A 1 66 ? -14.417 2.363 -4.507 1.00 0.00 66 LYS A CA 5
ATOM 6271 C C . LYS A 1 66 ? -14.505 3.841 -4.873 1.00 0.00 66 LYS A C 5
ATOM 6272 O O . LYS A 1 66 ? -14.459 4.202 -6.048 1.00 0.00 66 LYS A O 5
ATOM 6291 N N . GLU A 1 67 ? -14.629 4.691 -3.858 1.00 0.00 67 GLU A N 5
ATOM 6292 C CA . GLU A 1 67 ? -14.721 6.130 -4.075 1.00 0.00 67 GLU A CA 5
ATOM 6293 C C . GLU A 1 67 ? -13.424 6.676 -4.665 1.00 0.00 67 GLU A C 5
ATOM 6294 O O . GLU A 1 67 ? -13.443 7.562 -5.519 1.00 0.00 67 GLU A O 5
ATOM 6306 N N . TYR A 1 68 ? -12.300 6.142 -4.202 1.00 0.00 68 TYR A N 5
ATOM 6307 C CA . TYR A 1 68 ? -10.993 6.577 -4.680 1.00 0.00 68 TYR A CA 5
ATOM 6308 C C . TYR A 1 68 ? -10.797 6.201 -6.146 1.00 0.00 68 TYR A C 5
ATOM 6309 O O . TYR A 1 68 ? -9.867 6.674 -6.800 1.00 0.00 68 TYR A O 5
ATOM 6327 N N . ASP A 1 69 ? -11.679 5.348 -6.654 1.00 0.00 69 ASP A N 5
ATOM 6328 C CA . ASP A 1 69 ? -11.605 4.909 -8.043 1.00 0.00 69 ASP A CA 5
ATOM 6329 C C . ASP A 1 69 ? -12.644 5.630 -8.896 1.00 0.00 69 ASP A C 5
ATOM 6330 O O . ASP A 1 69 ? -12.375 6.003 -10.039 1.00 0.00 69 ASP A O 5
ATOM 6339 N N . THR A 1 70 ? -13.834 5.822 -8.335 1.00 0.00 70 THR A N 5
ATOM 6340 C CA . THR A 1 70 ? -14.914 6.496 -9.045 1.00 0.00 70 THR A CA 5
ATOM 6341 C C . THR A 1 70 ? -14.702 8.005 -9.063 1.00 0.00 70 THR A C 5
ATOM 6342 O O . THR A 1 70 ? -15.270 8.712 -9.897 1.00 0.00 70 THR A O 5
ATOM 6353 N N . LEU A 1 71 ? -13.882 8.494 -8.139 1.00 0.00 71 LEU A N 5
ATOM 6354 C CA . LEU A 1 71 ? -13.594 9.922 -8.050 1.00 0.00 71 LEU A CA 5
ATOM 6355 C C . LEU A 1 71 ? -12.176 10.222 -8.524 1.00 0.00 71 LEU A C 5
ATOM 6356 O O . LEU A 1 71 ? -11.953 11.155 -9.294 1.00 0.00 71 LEU A O 5
ATOM 6372 N N . GLY A 1 72 ? -11.221 9.422 -8.060 1.00 0.00 72 GLY A N 5
ATOM 6373 C CA . GLY A 1 72 ? -9.836 9.618 -8.449 1.00 0.00 72 GLY A CA 5
ATOM 6374 C C . GLY A 1 72 ? -8.930 9.872 -7.261 1.00 0.00 72 GLY A C 5
ATOM 6375 O O . GLY A 1 72 ? -9.100 9.268 -6.201 1.00 0.00 72 GLY A O 5
ATOM 6379 N N . HIS A 1 73 ? -7.964 10.768 -7.436 1.00 0.00 73 HIS A N 5
ATOM 6380 C CA . HIS A 1 73 ? -7.027 11.101 -6.369 1.00 0.00 73 HIS A CA 5
ATOM 6381 C C . HIS A 1 73 ? -7.185 12.557 -5.941 1.00 0.00 73 HIS A C 5
ATOM 6382 O O . HIS A 1 73 ? -7.267 12.859 -4.751 1.00 0.00 73 HIS A O 5
ATOM 6396 N N . SER A 1 74 ? -7.226 13.455 -6.920 1.00 0.00 74 SER A N 5
ATOM 6397 C CA . SER A 1 74 ? -7.369 14.880 -6.645 1.00 0.00 74 SER A CA 5
ATOM 6398 C C . SER A 1 74 ? -8.779 15.200 -6.157 1.00 0.00 74 SER A C 5
ATOM 6399 O O . SER A 1 74 ? -8.978 16.113 -5.357 1.00 0.00 74 SER A O 5
ATOM 6407 N N . ALA A 1 75 ? -9.754 14.440 -6.646 1.00 0.00 75 ALA A N 5
ATOM 6408 C CA . ALA A 1 75 ? -11.145 14.640 -6.259 1.00 0.00 75 ALA A CA 5
ATOM 6409 C C . ALA A 1 75 ? -11.467 13.900 -4.965 1.00 0.00 75 ALA A C 5
ATOM 6410 O O . ALA A 1 75 ? -12.003 14.482 -4.022 1.00 0.00 75 ALA A O 5
ATOM 6417 N N . PHE A 1 76 ? -11.137 12.613 -4.928 1.00 0.00 76 PHE A N 5
ATOM 6418 C CA . PHE A 1 76 ? -11.393 11.792 -3.750 1.00 0.00 76 PHE A CA 5
ATOM 6419 C C . PHE A 1 76 ? -10.772 12.419 -2.505 1.00 0.00 76 PHE A C 5
ATOM 6420 O O . PHE A 1 76 ? -11.142 12.088 -1.378 1.00 0.00 76 PHE A O 5
ATOM 6437 N N . THR A 1 77 ? -9.824 13.326 -2.717 1.00 0.00 77 THR A N 5
ATOM 6438 C CA . THR A 1 77 ? -9.149 13.998 -1.614 1.00 0.00 77 THR A CA 5
ATOM 6439 C C . THR A 1 77 ? -9.721 15.393 -1.387 1.00 0.00 77 THR A C 5
ATOM 6440 O O . THR A 1 77 ? -8.984 16.377 -1.343 1.00 0.00 77 THR A O 5
ATOM 6451 N N . SER A 1 78 ? -11.040 15.469 -1.242 1.00 0.00 78 SER A N 5
ATOM 6452 C CA . SER A 1 78 ? -11.712 16.745 -1.022 1.00 0.00 78 SER A CA 5
ATOM 6453 C C . SER A 1 78 ? -12.686 16.651 0.149 1.00 0.00 78 SER A C 5
ATOM 6454 O O . SER A 1 78 ? -13.196 15.576 0.462 1.00 0.00 78 SER A O 5
ATOM 6462 N N . GLY A 1 79 ? -12.940 17.787 0.792 1.00 0.00 79 GLY A N 5
ATOM 6463 C CA . GLY A 1 79 ? -13.852 17.812 1.921 1.00 0.00 79 GLY A CA 5
ATOM 6464 C C . GLY A 1 79 ? -13.229 18.432 3.156 1.00 0.00 79 GLY A C 5
ATOM 6465 O O . GLY A 1 79 ? -13.780 19.369 3.735 1.00 0.00 79 GLY A O 5
ATOM 6469 N N . LYS A 1 80 ? -12.077 17.909 3.562 1.00 0.00 80 LYS A N 5
ATOM 6470 C CA . LYS A 1 80 ? -11.378 18.416 4.736 1.00 0.00 80 LYS A CA 5
ATOM 6471 C C . LYS A 1 80 ? -10.709 19.753 4.436 1.00 0.00 80 LYS A C 5
ATOM 6472 O O . LYS A 1 80 ? -10.928 20.739 5.139 1.00 0.00 80 LYS A O 5
ATOM 6491 N N . GLY A 1 81 ? -9.894 19.780 3.386 1.00 0.00 81 GLY A N 5
ATOM 6492 C CA . GLY A 1 81 ? -9.207 21.002 3.010 1.00 0.00 81 GLY A CA 5
ATOM 6493 C C . GLY A 1 81 ? -8.536 20.898 1.655 1.00 0.00 81 GLY A C 5
ATOM 6494 O O . GLY A 1 81 ? -9.209 20.850 0.626 1.00 0.00 81 GLY A O 5
ATOM 6498 N N . GLN A 1 82 ? -7.208 20.864 1.655 1.00 0.00 82 GLN A N 5
ATOM 6499 C CA . GLN A 1 82 ? -6.447 20.767 0.416 1.00 0.00 82 GLN A CA 5
ATOM 6500 C C . GLN A 1 82 ? -5.379 19.682 0.516 1.00 0.00 82 GLN A C 5
ATOM 6501 O O . GLN A 1 82 ? -4.490 19.749 1.365 1.00 0.00 82 GLN A O 5
ATOM 6515 N N . SER A 1 83 ? -5.473 18.684 -0.357 1.00 0.00 83 SER A N 5
ATOM 6516 C CA . SER A 1 83 ? -4.518 17.582 -0.364 1.00 0.00 83 SER A CA 5
ATOM 6517 C C . SER A 1 83 ? -3.469 17.780 -1.454 1.00 0.00 83 SER A C 5
ATOM 6518 O O . SER A 1 83 ? -3.686 18.518 -2.413 1.00 0.00 83 SER A O 5
ATOM 6526 N N . GLY A 1 84 ? -2.329 17.113 -1.298 1.00 0.00 84 GLY A N 5
ATOM 6527 C CA . GLY A 1 84 ? -1.263 17.228 -2.275 1.00 0.00 84 GLY A CA 5
ATOM 6528 C C . GLY A 1 84 ? 0.091 17.452 -1.632 1.00 0.00 84 GLY A C 5
ATOM 6529 O O . GLY A 1 84 ? 0.564 18.582 -1.509 1.00 0.00 84 GLY A O 5
ATOM 6533 N N . PRO A 1 85 ? 0.738 16.356 -1.207 1.00 0.00 85 PRO A N 5
ATOM 6534 C CA . PRO A 1 85 ? 2.054 16.413 -0.564 1.00 0.00 85 PRO A CA 5
ATOM 6535 C C . PRO A 1 85 ? 3.159 16.806 -1.539 1.00 0.00 85 PRO A C 5
ATOM 6536 O O . PRO A 1 85 ? 3.140 16.410 -2.705 1.00 0.00 85 PRO A O 5
ATOM 6547 N N . SER A 1 86 ? 4.120 17.586 -1.055 1.00 0.00 86 SER A N 5
ATOM 6548 C CA . SER A 1 86 ? 5.231 18.035 -1.885 1.00 0.00 86 SER A CA 5
ATOM 6549 C C . SER A 1 86 ? 6.299 16.951 -1.996 1.00 0.00 86 SER A C 5
ATOM 6550 O O . SER A 1 86 ? 7.015 16.669 -1.035 1.00 0.00 86 SER A O 5
ATOM 6558 N N . SER A 1 87 ? 6.400 16.347 -3.175 1.00 0.00 87 SER A N 5
ATOM 6559 C CA . SER A 1 87 ? 7.378 15.291 -3.412 1.00 0.00 87 SER A CA 5
ATOM 6560 C C . SER A 1 87 ? 7.584 14.450 -2.156 1.00 0.00 87 SER A C 5
ATOM 6561 O O . SER A 1 87 ? 8.714 14.136 -1.784 1.00 0.00 87 SER A O 5
ATOM 6569 N N . GLY A 1 88 ? 6.482 14.089 -1.505 1.00 0.00 88 GLY A N 5
ATOM 6570 C CA . GLY A 1 88 ? 6.563 13.289 -0.297 1.00 0.00 88 GLY A CA 5
ATOM 6571 C C . GLY A 1 88 ? 7.656 12.241 -0.368 1.00 0.00 88 GLY A C 5
ATOM 6572 O O . GLY A 1 88 ? 8.764 12.456 0.122 1.00 0.00 88 GLY A O 5
ATOM 6576 N N . GLY A 1 1 ? 8.413 2.136 -14.980 1.00 0.00 1 GLY A N 6
ATOM 6577 C CA . GLY A 1 1 ? 9.851 2.331 -14.983 1.00 0.00 1 GLY A CA 6
ATOM 6578 C C . GLY A 1 1 ? 10.415 2.505 -13.587 1.00 0.00 1 GLY A C 6
ATOM 6579 O O . GLY A 1 1 ? 10.603 1.529 -12.860 1.00 0.00 1 GLY A O 6
ATOM 6583 N N . SER A 1 2 ? 10.688 3.750 -13.212 1.00 0.00 2 SER A N 6
ATOM 6584 C CA . SER A 1 2 ? 11.240 4.048 -11.895 1.00 0.00 2 SER A CA 6
ATOM 6585 C C . SER A 1 2 ? 10.439 5.149 -11.207 1.00 0.00 2 SER A C 6
ATOM 6586 O O . SER A 1 2 ? 9.667 5.863 -11.847 1.00 0.00 2 SER A O 6
ATOM 6594 N N . SER A 1 3 ? 10.629 5.281 -9.898 1.00 0.00 3 SER A N 6
ATOM 6595 C CA . SER A 1 3 ? 9.923 6.292 -9.121 1.00 0.00 3 SER A CA 6
ATOM 6596 C C . SER A 1 3 ? 10.400 7.693 -9.490 1.00 0.00 3 SER A C 6
ATOM 6597 O O . SER A 1 3 ? 11.536 7.880 -9.924 1.00 0.00 3 SER A O 6
ATOM 6605 N N . GLY A 1 4 ? 9.522 8.676 -9.315 1.00 0.00 4 GLY A N 6
ATOM 6606 C CA . GLY A 1 4 ? 9.870 10.048 -9.635 1.00 0.00 4 GLY A CA 6
ATOM 6607 C C . GLY A 1 4 ? 9.295 11.038 -8.642 1.00 0.00 4 GLY A C 6
ATOM 6608 O O . GLY A 1 4 ? 10.037 11.754 -7.968 1.00 0.00 4 GLY A O 6
ATOM 6612 N N . SER A 1 5 ? 7.970 11.082 -8.551 1.00 0.00 5 SER A N 6
ATOM 6613 C CA . SER A 1 5 ? 7.296 11.997 -7.637 1.00 0.00 5 SER A CA 6
ATOM 6614 C C . SER A 1 5 ? 6.041 11.354 -7.053 1.00 0.00 5 SER A C 6
ATOM 6615 O O . SER A 1 5 ? 5.216 10.803 -7.782 1.00 0.00 5 SER A O 6
ATOM 6623 N N . SER A 1 6 ? 5.904 11.431 -5.733 1.00 0.00 6 SER A N 6
ATOM 6624 C CA . SER A 1 6 ? 4.752 10.854 -5.050 1.00 0.00 6 SER A CA 6
ATOM 6625 C C . SER A 1 6 ? 3.462 11.543 -5.483 1.00 0.00 6 SER A C 6
ATOM 6626 O O . SER A 1 6 ? 3.489 12.629 -6.061 1.00 0.00 6 SER A O 6
ATOM 6634 N N . GLY A 1 7 ? 2.332 10.903 -5.199 1.00 0.00 7 GLY A N 6
ATOM 6635 C CA . GLY A 1 7 ? 1.047 11.468 -5.566 1.00 0.00 7 GLY A CA 6
ATOM 6636 C C . GLY A 1 7 ? -0.106 10.534 -5.259 1.00 0.00 7 GLY A C 6
ATOM 6637 O O . GLY A 1 7 ? -0.616 10.513 -4.139 1.00 0.00 7 GLY A O 6
ATOM 6641 N N . SER A 1 8 ? -0.521 9.759 -6.257 1.00 0.00 8 SER A N 6
ATOM 6642 C CA . SER A 1 8 ? -1.625 8.822 -6.089 1.00 0.00 8 SER A CA 6
ATOM 6643 C C . SER A 1 8 ? -1.159 7.554 -5.382 1.00 0.00 8 SER A C 6
ATOM 6644 O O . SER A 1 8 ? -0.058 7.061 -5.628 1.00 0.00 8 SER A O 6
ATOM 6652 N N . TYR A 1 9 ? -2.005 7.030 -4.501 1.00 0.00 9 TYR A N 6
ATOM 6653 C CA . TYR A 1 9 ? -1.679 5.820 -3.755 1.00 0.00 9 TYR A CA 6
ATOM 6654 C C . TYR A 1 9 ? -1.004 4.790 -4.655 1.00 0.00 9 TYR A C 6
ATOM 6655 O O . TYR A 1 9 ? 0.150 4.420 -4.437 1.00 0.00 9 TYR A O 6
ATOM 6673 N N . TYR A 1 10 ? -1.732 4.331 -5.667 1.00 0.00 10 TYR A N 6
ATOM 6674 C CA . TYR A 1 10 ? -1.206 3.342 -6.600 1.00 0.00 10 TYR A CA 6
ATOM 6675 C C . TYR A 1 10 ? 0.288 3.552 -6.831 1.00 0.00 10 TYR A C 6
ATOM 6676 O O . TYR A 1 10 ? 1.037 2.596 -7.031 1.00 0.00 10 TYR A O 6
ATOM 6694 N N . ASP A 1 11 ? 0.713 4.810 -6.802 1.00 0.00 11 ASP A N 6
ATOM 6695 C CA . ASP A 1 11 ? 2.117 5.148 -7.007 1.00 0.00 11 ASP A CA 6
ATOM 6696 C C . ASP A 1 11 ? 2.926 4.901 -5.737 1.00 0.00 11 ASP A C 6
ATOM 6697 O O . ASP A 1 11 ? 3.975 4.258 -5.774 1.00 0.00 11 ASP A O 6
ATOM 6706 N N . ILE A 1 12 ? 2.431 5.416 -4.617 1.00 0.00 12 ILE A N 6
ATOM 6707 C CA . ILE A 1 12 ? 3.108 5.251 -3.337 1.00 0.00 12 ILE A CA 6
ATOM 6708 C C . ILE A 1 12 ? 3.254 3.776 -2.978 1.00 0.00 12 ILE A C 6
ATOM 6709 O O . ILE A 1 12 ? 4.289 3.351 -2.463 1.00 0.00 12 ILE A O 6
ATOM 6725 N N . LEU A 1 13 ? 2.212 3.000 -3.256 1.00 0.00 13 LEU A N 6
ATOM 6726 C CA . LEU A 1 13 ? 2.224 1.571 -2.964 1.00 0.00 13 LEU A CA 6
ATOM 6727 C C . LEU A 1 13 ? 2.973 0.800 -4.047 1.00 0.00 13 LEU A C 6
ATOM 6728 O O . LEU A 1 13 ? 3.715 -0.137 -3.756 1.00 0.00 13 LEU A O 6
ATOM 6744 N N . GLY A 1 14 ? 2.774 1.204 -5.298 1.00 0.00 14 GLY A N 6
ATOM 6745 C CA . GLY A 1 14 ? 3.439 0.543 -6.406 1.00 0.00 14 GLY A CA 6
ATOM 6746 C C . GLY A 1 14 ? 2.569 -0.515 -7.056 1.00 0.00 14 GLY A C 6
ATOM 6747 O O . GLY A 1 14 ? 3.059 -1.567 -7.466 1.00 0.00 14 GLY A O 6
ATOM 6751 N N . VAL A 1 15 ? 1.273 -0.236 -7.150 1.00 0.00 15 VAL A N 6
ATOM 6752 C CA . VAL A 1 15 ? 0.332 -1.172 -7.755 1.00 0.00 15 VAL A CA 6
ATOM 6753 C C . VAL A 1 15 ? -0.412 -0.527 -8.919 1.00 0.00 15 VAL A C 6
ATOM 6754 O O . VAL A 1 15 ? -0.561 0.692 -8.995 1.00 0.00 15 VAL A O 6
ATOM 6767 N N . PRO A 1 16 ? -0.892 -1.365 -9.851 1.00 0.00 16 PRO A N 6
ATOM 6768 C CA . PRO A 1 16 ? -1.630 -0.900 -11.029 1.00 0.00 16 PRO A CA 6
ATOM 6769 C C . PRO A 1 16 ? -3.007 -0.352 -10.671 1.00 0.00 16 PRO A C 6
ATOM 6770 O O . PRO A 1 16 ? -3.538 -0.631 -9.596 1.00 0.00 16 PRO A O 6
ATOM 6781 N N . LYS A 1 17 ? -3.582 0.429 -11.579 1.00 0.00 17 LYS A N 6
ATOM 6782 C CA . LYS A 1 17 ? -4.899 1.015 -11.362 1.00 0.00 17 LYS A CA 6
ATOM 6783 C C . LYS A 1 17 ? -5.959 -0.071 -11.209 1.00 0.00 17 LYS A C 6
ATOM 6784 O O . LYS A 1 17 ? -6.984 0.136 -10.559 1.00 0.00 17 LYS A O 6
ATOM 6803 N N . SER A 1 18 ? -5.706 -1.228 -11.811 1.00 0.00 18 SER A N 6
ATOM 6804 C CA . SER A 1 18 ? -6.640 -2.346 -11.744 1.00 0.00 18 SER A CA 6
ATOM 6805 C C . SER A 1 18 ? -6.193 -3.365 -10.700 1.00 0.00 18 SER A C 6
ATOM 6806 O O . SER A 1 18 ? -6.692 -4.489 -10.661 1.00 0.00 18 SER A O 6
ATOM 6814 N N . ALA A 1 19 ? -5.249 -2.962 -9.856 1.00 0.00 19 ALA A N 6
ATOM 6815 C CA . ALA A 1 19 ? -4.735 -3.839 -8.810 1.00 0.00 19 ALA A CA 6
ATOM 6816 C C . ALA A 1 19 ? -5.870 -4.409 -7.966 1.00 0.00 19 ALA A C 6
ATOM 6817 O O . ALA A 1 19 ? -6.744 -3.675 -7.505 1.00 0.00 19 ALA A O 6
ATOM 6824 N N . SER A 1 20 ? -5.851 -5.724 -7.768 1.00 0.00 20 SER A N 6
ATOM 6825 C CA . SER A 1 20 ? -6.881 -6.393 -6.983 1.00 0.00 20 SER A CA 6
ATOM 6826 C C . SER A 1 20 ? -6.572 -6.303 -5.491 1.00 0.00 20 SER A C 6
ATOM 6827 O O . SER A 1 20 ? -5.412 -6.204 -5.093 1.00 0.00 20 SER A O 6
ATOM 6835 N N . GLU A 1 21 ? -7.619 -6.339 -4.673 1.00 0.00 21 GLU A N 6
ATOM 6836 C CA . GLU A 1 21 ? -7.460 -6.261 -3.226 1.00 0.00 21 GLU A CA 6
ATOM 6837 C C . GLU A 1 21 ? -6.218 -7.024 -2.773 1.00 0.00 21 GLU A C 6
ATOM 6838 O O . GLU A 1 21 ? -5.389 -6.498 -2.031 1.00 0.00 21 GLU A O 6
ATOM 6850 N N . ARG A 1 22 ? -6.100 -8.269 -3.224 1.00 0.00 22 ARG A N 6
ATOM 6851 C CA . ARG A 1 22 ? -4.962 -9.106 -2.864 1.00 0.00 22 ARG A CA 6
ATOM 6852 C C . ARG A 1 22 ? -3.649 -8.444 -3.272 1.00 0.00 22 ARG A C 6
ATOM 6853 O O . ARG A 1 22 ? -2.671 -8.473 -2.526 1.00 0.00 22 ARG A O 6
ATOM 6874 N N . GLN A 1 23 ? -3.636 -7.849 -4.461 1.00 0.00 23 GLN A N 6
ATOM 6875 C CA . GLN A 1 23 ? -2.443 -7.182 -4.967 1.00 0.00 23 GLN A CA 6
ATOM 6876 C C . GLN A 1 23 ? -2.063 -6.000 -4.082 1.00 0.00 23 GLN A C 6
ATOM 6877 O O . GLN A 1 23 ? -0.895 -5.820 -3.738 1.00 0.00 23 GLN A O 6
ATOM 6891 N N . ILE A 1 24 ? -3.057 -5.197 -3.716 1.00 0.00 24 ILE A N 6
ATOM 6892 C CA . ILE A 1 24 ? -2.826 -4.033 -2.869 1.00 0.00 24 ILE A CA 6
ATOM 6893 C C . ILE A 1 24 ? -2.282 -4.444 -1.505 1.00 0.00 24 ILE A C 6
ATOM 6894 O O . ILE A 1 24 ? -1.325 -3.855 -1.003 1.00 0.00 24 ILE A O 6
ATOM 6910 N N . LYS A 1 25 ? -2.897 -5.461 -0.911 1.00 0.00 25 LYS A N 6
ATOM 6911 C CA . LYS A 1 25 ? -2.474 -5.955 0.394 1.00 0.00 25 LYS A CA 6
ATOM 6912 C C . LYS A 1 25 ? -0.997 -6.337 0.378 1.00 0.00 25 LYS A C 6
ATOM 6913 O O . LYS A 1 25 ? -0.201 -5.812 1.158 1.00 0.00 25 LYS A O 6
ATOM 6932 N N . LYS A 1 26 ? -0.636 -7.251 -0.516 1.00 0.00 26 LYS A N 6
ATOM 6933 C CA . LYS A 1 26 ? 0.745 -7.701 -0.636 1.00 0.00 26 LYS A CA 6
ATOM 6934 C C . LYS A 1 26 ? 1.682 -6.523 -0.886 1.00 0.00 26 LYS A C 6
ATOM 6935 O O . LYS A 1 26 ? 2.760 -6.440 -0.299 1.00 0.00 26 LYS A O 6
ATOM 6954 N N . ALA A 1 27 ? 1.261 -5.615 -1.761 1.00 0.00 27 ALA A N 6
ATOM 6955 C CA . ALA A 1 27 ? 2.061 -4.440 -2.086 1.00 0.00 27 ALA A CA 6
ATOM 6956 C C . ALA A 1 27 ? 2.322 -3.594 -0.844 1.00 0.00 27 ALA A C 6
ATOM 6957 O O . ALA A 1 27 ? 3.435 -3.111 -0.633 1.00 0.00 27 ALA A O 6
ATOM 6964 N N . PHE A 1 28 ? 1.290 -3.417 -0.026 1.00 0.00 28 PHE A N 6
ATOM 6965 C CA . PHE A 1 28 ? 1.409 -2.627 1.194 1.00 0.00 28 PHE A CA 6
ATOM 6966 C C . PHE A 1 28 ? 2.239 -3.364 2.241 1.00 0.00 28 PHE A C 6
ATOM 6967 O O . PHE A 1 28 ? 3.250 -2.851 2.722 1.00 0.00 28 PHE A O 6
ATOM 6984 N N . HIS A 1 29 ? 1.804 -4.571 2.590 1.00 0.00 29 HIS A N 6
ATOM 6985 C CA . HIS A 1 29 ? 2.505 -5.380 3.580 1.00 0.00 29 HIS A CA 6
ATOM 6986 C C . HIS A 1 29 ? 4.014 -5.314 3.365 1.00 0.00 29 HIS A C 6
ATOM 6987 O O . HIS A 1 29 ? 4.748 -4.775 4.193 1.00 0.00 29 HIS A O 6
ATOM 7001 N N . LYS A 1 30 ? 4.472 -5.867 2.246 1.00 0.00 30 LYS A N 6
ATOM 7002 C CA . LYS A 1 30 ? 5.893 -5.871 1.920 1.00 0.00 30 LYS A CA 6
ATOM 7003 C C . LYS A 1 30 ? 6.507 -4.492 2.143 1.00 0.00 30 LYS A C 6
ATOM 7004 O O . LYS A 1 30 ? 7.535 -4.359 2.808 1.00 0.00 30 LYS A O 6
ATOM 7023 N N . LEU A 1 31 ? 5.870 -3.469 1.585 1.00 0.00 31 LEU A N 6
ATOM 7024 C CA . LEU A 1 31 ? 6.352 -2.100 1.724 1.00 0.00 31 LEU A CA 6
ATOM 7025 C C . LEU A 1 31 ? 6.554 -1.740 3.193 1.00 0.00 31 LEU A C 6
ATOM 7026 O O . LEU A 1 31 ? 7.675 -1.479 3.629 1.00 0.00 31 LEU A O 6
ATOM 7042 N N . ALA A 1 32 ? 5.462 -1.732 3.950 1.00 0.00 32 ALA A N 6
ATOM 7043 C CA . ALA A 1 32 ? 5.521 -1.409 5.371 1.00 0.00 32 ALA A CA 6
ATOM 7044 C C . ALA A 1 32 ? 6.774 -1.991 6.015 1.00 0.00 32 ALA A C 6
ATOM 7045 O O . ALA A 1 32 ? 7.362 -1.385 6.910 1.00 0.00 32 ALA A O 6
ATOM 7052 N N . MET A 1 33 ? 7.176 -3.171 5.555 1.00 0.00 33 MET A N 6
ATOM 7053 C CA . MET A 1 33 ? 8.361 -3.835 6.087 1.00 0.00 33 MET A CA 6
ATOM 7054 C C . MET A 1 33 ? 9.629 -3.091 5.682 1.00 0.00 33 MET A C 6
ATOM 7055 O O . MET A 1 33 ? 10.548 -2.927 6.485 1.00 0.00 33 MET A O 6
ATOM 7069 N N . LYS A 1 34 ? 9.673 -2.642 4.433 1.00 0.00 34 LYS A N 6
ATOM 7070 C CA . LYS A 1 34 ? 10.828 -1.914 3.921 1.00 0.00 34 LYS A CA 6
ATOM 7071 C C . LYS A 1 34 ? 10.955 -0.551 4.596 1.00 0.00 34 LYS A C 6
ATOM 7072 O O . LYS A 1 34 ? 12.056 -0.019 4.739 1.00 0.00 34 LYS A O 6
ATOM 7091 N N . TYR A 1 35 ? 9.823 0.007 5.009 1.00 0.00 35 TYR A N 6
ATOM 7092 C CA . TYR A 1 35 ? 9.808 1.307 5.668 1.00 0.00 35 TYR A CA 6
ATOM 7093 C C . TYR A 1 35 ? 9.287 1.188 7.097 1.00 0.00 35 TYR A C 6
ATOM 7094 O O . TYR A 1 35 ? 8.832 2.168 7.688 1.00 0.00 35 TYR A O 6
ATOM 7112 N N . HIS A 1 36 ? 9.358 -0.020 7.647 1.00 0.00 36 HIS A N 6
ATOM 7113 C CA . HIS A 1 36 ? 8.895 -0.269 9.008 1.00 0.00 36 HIS A CA 6
ATOM 7114 C C . HIS A 1 36 ? 9.777 0.453 10.022 1.00 0.00 36 HIS A C 6
ATOM 7115 O O . HIS A 1 36 ? 11.004 0.465 9.917 1.00 0.00 36 HIS A O 6
ATOM 7129 N N . PRO A 1 37 ? 9.139 1.071 11.027 1.00 0.00 37 PRO A N 6
ATOM 7130 C CA . PRO A 1 37 ? 9.846 1.807 12.080 1.00 0.00 37 PRO A CA 6
ATOM 7131 C C . PRO A 1 37 ? 10.624 0.883 13.010 1.00 0.00 37 PRO A C 6
ATOM 7132 O O . PRO A 1 37 ? 11.607 1.293 13.628 1.00 0.00 37 PRO A O 6
ATOM 7143 N N . ASP A 1 38 ? 10.179 -0.365 13.106 1.00 0.00 38 ASP A N 6
ATOM 7144 C CA . ASP A 1 38 ? 10.835 -1.348 13.960 1.00 0.00 38 ASP A CA 6
ATOM 7145 C C . ASP A 1 38 ? 12.021 -1.986 13.243 1.00 0.00 38 ASP A C 6
ATOM 7146 O O . ASP A 1 38 ? 13.125 -2.052 13.784 1.00 0.00 38 ASP A O 6
ATOM 7155 N N . LYS A 1 39 ? 11.785 -2.456 12.023 1.00 0.00 39 LYS A N 6
ATOM 7156 C CA . LYS A 1 39 ? 12.833 -3.089 11.231 1.00 0.00 39 LYS A CA 6
ATOM 7157 C C . LYS A 1 39 ? 13.855 -2.060 10.758 1.00 0.00 39 LYS A C 6
ATOM 7158 O O . LYS A 1 39 ? 15.059 -2.304 10.801 1.00 0.00 39 LYS A O 6
ATOM 7177 N N . ASN A 1 40 ? 13.365 -0.909 10.310 1.00 0.00 40 ASN A N 6
ATOM 7178 C CA . ASN A 1 40 ? 14.236 0.157 9.831 1.00 0.00 40 ASN A CA 6
ATOM 7179 C C . ASN A 1 40 ? 14.758 0.997 10.993 1.00 0.00 40 ASN A C 6
ATOM 7180 O O . ASN A 1 40 ? 14.003 1.378 11.887 1.00 0.00 40 ASN A O 6
ATOM 7191 N N . LYS A 1 41 ? 16.056 1.283 10.973 1.00 0.00 41 LYS A N 6
ATOM 7192 C CA . LYS A 1 41 ? 16.680 2.079 12.022 1.00 0.00 41 LYS A CA 6
ATOM 7193 C C . LYS A 1 41 ? 16.899 3.516 11.559 1.00 0.00 41 LYS A C 6
ATOM 7194 O O . LYS A 1 41 ? 17.838 4.182 11.993 1.00 0.00 41 LYS A O 6
ATOM 7213 N N . SER A 1 42 ? 16.025 3.987 10.675 1.00 0.00 42 SER A N 6
ATOM 7214 C CA . SER A 1 42 ? 16.124 5.344 10.150 1.00 0.00 42 SER A CA 6
ATOM 7215 C C . SER A 1 42 ? 14.917 6.177 10.568 1.00 0.00 42 SER A C 6
ATOM 7216 O O . SER A 1 42 ? 13.790 5.688 10.648 1.00 0.00 42 SER A O 6
ATOM 7224 N N . PRO A 1 43 ? 15.156 7.469 10.842 1.00 0.00 43 PRO A N 6
ATOM 7225 C CA . PRO A 1 43 ? 14.101 8.399 11.256 1.00 0.00 43 PRO A CA 6
ATOM 7226 C C . PRO A 1 43 ? 13.132 8.717 10.123 1.00 0.00 43 PRO A C 6
ATOM 7227 O O . PRO A 1 43 ? 11.939 8.916 10.352 1.00 0.00 43 PRO A O 6
ATOM 7238 N N . ASP A 1 44 ? 13.651 8.763 8.901 1.00 0.00 44 ASP A N 6
ATOM 7239 C CA . ASP A 1 44 ? 12.831 9.055 7.731 1.00 0.00 44 ASP A CA 6
ATOM 7240 C C . ASP A 1 44 ? 11.867 7.908 7.443 1.00 0.00 44 ASP A C 6
ATOM 7241 O O . ASP A 1 44 ? 10.735 8.129 7.013 1.00 0.00 44 ASP A O 6
ATOM 7250 N N . ALA A 1 45 ? 12.325 6.684 7.681 1.00 0.00 45 ALA A N 6
ATOM 7251 C CA . ALA A 1 45 ? 11.504 5.502 7.448 1.00 0.00 45 ALA A CA 6
ATOM 7252 C C . ALA A 1 45 ? 10.097 5.693 8.004 1.00 0.00 45 ALA A C 6
ATOM 7253 O O . ALA A 1 45 ? 9.109 5.470 7.306 1.00 0.00 45 ALA A O 6
ATOM 7260 N N . GLU A 1 46 ? 10.016 6.106 9.265 1.00 0.00 46 GLU A N 6
ATOM 7261 C CA . GLU A 1 46 ? 8.729 6.324 9.915 1.00 0.00 46 GLU A CA 6
ATOM 7262 C C . GLU A 1 46 ? 7.805 7.155 9.028 1.00 0.00 46 GLU A C 6
ATOM 7263 O O . GLU A 1 46 ? 6.636 6.818 8.844 1.00 0.00 46 GLU A O 6
ATOM 7275 N N . ALA A 1 47 ? 8.340 8.242 8.482 1.00 0.00 47 ALA A N 6
ATOM 7276 C CA . ALA A 1 47 ? 7.566 9.120 7.613 1.00 0.00 47 ALA A CA 6
ATOM 7277 C C . ALA A 1 47 ? 7.046 8.366 6.393 1.00 0.00 47 ALA A C 6
ATOM 7278 O O . ALA A 1 47 ? 5.853 8.401 6.091 1.00 0.00 47 ALA A O 6
ATOM 7285 N N . LYS A 1 48 ? 7.949 7.687 5.695 1.00 0.00 48 LYS A N 6
ATOM 7286 C CA . LYS A 1 48 ? 7.583 6.924 4.507 1.00 0.00 48 LYS A CA 6
ATOM 7287 C C . LYS A 1 48 ? 6.333 6.088 4.762 1.00 0.00 48 LYS A C 6
ATOM 7288 O O . LYS A 1 48 ? 5.339 6.206 4.045 1.00 0.00 48 LYS A O 6
ATOM 7307 N N . PHE A 1 49 ? 6.389 5.245 5.787 1.00 0.00 49 PHE A N 6
ATOM 7308 C CA . PHE A 1 49 ? 5.261 4.390 6.136 1.00 0.00 49 PHE A CA 6
ATOM 7309 C C . PHE A 1 49 ? 3.974 5.204 6.245 1.00 0.00 49 PHE A C 6
ATOM 7310 O O . PHE A 1 49 ? 2.914 4.772 5.792 1.00 0.00 49 PHE A O 6
ATOM 7327 N N . ARG A 1 50 ? 4.077 6.383 6.850 1.00 0.00 50 ARG A N 6
ATOM 7328 C CA . ARG A 1 50 ? 2.923 7.257 7.020 1.00 0.00 50 ARG A CA 6
ATOM 7329 C C . ARG A 1 50 ? 2.229 7.508 5.684 1.00 0.00 50 ARG A C 6
ATOM 7330 O O . ARG A 1 50 ? 1.033 7.795 5.640 1.00 0.00 50 ARG A O 6
ATOM 7351 N N . GLU A 1 51 ? 2.988 7.397 4.599 1.00 0.00 51 GLU A N 6
ATOM 7352 C CA . GLU A 1 51 ? 2.446 7.614 3.263 1.00 0.00 51 GLU A CA 6
ATOM 7353 C C . GLU A 1 51 ? 1.988 6.297 2.641 1.00 0.00 51 GLU A C 6
ATOM 7354 O O . GLU A 1 51 ? 1.128 6.281 1.760 1.00 0.00 51 GLU A O 6
ATOM 7366 N N . ILE A 1 52 ? 2.569 5.197 3.107 1.00 0.00 52 ILE A N 6
ATOM 7367 C CA . ILE A 1 52 ? 2.221 3.876 2.598 1.00 0.00 52 ILE A CA 6
ATOM 7368 C C . ILE A 1 52 ? 0.867 3.421 3.132 1.00 0.00 52 ILE A C 6
ATOM 7369 O O . ILE A 1 52 ? 0.036 2.903 2.386 1.00 0.00 52 ILE A O 6
ATOM 7385 N N . ALA A 1 53 ? 0.651 3.619 4.428 1.00 0.00 53 ALA A N 6
ATOM 7386 C CA . ALA A 1 53 ? -0.603 3.232 5.062 1.00 0.00 53 ALA A CA 6
ATOM 7387 C C . ALA A 1 53 ? -1.777 4.012 4.477 1.00 0.00 53 ALA A C 6
ATOM 7388 O O . ALA A 1 53 ? -2.670 3.434 3.859 1.00 0.00 53 ALA A O 6
ATOM 7395 N N . GLU A 1 54 ? -1.767 5.326 4.678 1.00 0.00 54 GLU A N 6
ATOM 7396 C CA . GLU A 1 54 ? -2.832 6.183 4.171 1.00 0.00 54 GLU A CA 6
ATOM 7397 C C . GLU A 1 54 ? -3.269 5.742 2.777 1.00 0.00 54 GLU A C 6
ATOM 7398 O O . GLU A 1 54 ? -4.458 5.737 2.460 1.00 0.00 54 GLU A O 6
ATOM 7410 N N . ALA A 1 55 ? -2.297 5.374 1.948 1.00 0.00 55 ALA A N 6
ATOM 7411 C CA . ALA A 1 55 ? -2.580 4.930 0.589 1.00 0.00 55 ALA A CA 6
ATOM 7412 C C . ALA A 1 55 ? -3.309 3.591 0.589 1.00 0.00 55 ALA A C 6
ATOM 7413 O O . ALA A 1 55 ? -4.219 3.369 -0.210 1.00 0.00 55 ALA A O 6
ATOM 7420 N N . TYR A 1 56 ? -2.904 2.702 1.489 1.00 0.00 56 TYR A N 6
ATOM 7421 C CA . TYR A 1 56 ? -3.518 1.384 1.590 1.00 0.00 56 TYR A CA 6
ATOM 7422 C C . TYR A 1 56 ? -4.910 1.476 2.208 1.00 0.00 56 TYR A C 6
ATOM 7423 O O . TYR A 1 56 ? -5.892 1.024 1.620 1.00 0.00 56 TYR A O 6
ATOM 7441 N N . GLU A 1 57 ? -4.985 2.067 3.396 1.00 0.00 57 GLU A N 6
ATOM 7442 C CA . GLU A 1 57 ? -6.256 2.220 4.094 1.00 0.00 57 GLU A CA 6
ATOM 7443 C C . GLU A 1 57 ? -7.385 2.515 3.110 1.00 0.00 57 GLU A C 6
ATOM 7444 O O . GLU A 1 57 ? -8.481 1.966 3.222 1.00 0.00 57 GLU A O 6
ATOM 7456 N N . THR A 1 58 ? -7.108 3.388 2.146 1.00 0.00 58 THR A N 6
ATOM 7457 C CA . THR A 1 58 ? -8.099 3.758 1.143 1.00 0.00 58 THR A CA 6
ATOM 7458 C C . THR A 1 58 ? -8.311 2.633 0.138 1.00 0.00 58 THR A C 6
ATOM 7459 O O . THR A 1 58 ? -9.444 2.326 -0.237 1.00 0.00 58 THR A O 6
ATOM 7470 N N . LEU A 1 59 ? -7.216 2.019 -0.296 1.00 0.00 59 LEU A N 6
ATOM 7471 C CA . LEU A 1 59 ? -7.282 0.926 -1.259 1.00 0.00 59 LEU A CA 6
ATOM 7472 C C . LEU A 1 59 ? -7.399 -0.419 -0.549 1.00 0.00 59 LEU A C 6
ATOM 7473 O O . LEU A 1 59 ? -7.219 -1.473 -1.159 1.00 0.00 59 LEU A O 6
ATOM 7489 N N . SER A 1 60 ? -7.705 -0.375 0.744 1.00 0.00 60 SER A N 6
ATOM 7490 C CA . SER A 1 60 ? -7.845 -1.590 1.538 1.00 0.00 60 SER A CA 6
ATOM 7491 C C . SER A 1 60 ? -9.306 -2.023 1.614 1.00 0.00 60 SER A C 6
ATOM 7492 O O . SER A 1 60 ? -9.635 -3.182 1.360 1.00 0.00 60 SER A O 6
ATOM 7500 N N . ASP A 1 61 ? -10.178 -1.084 1.965 1.00 0.00 61 ASP A N 6
ATOM 7501 C CA . ASP A 1 61 ? -11.604 -1.368 2.073 1.00 0.00 61 ASP A CA 6
ATOM 7502 C C . ASP A 1 61 ? -12.255 -1.418 0.694 1.00 0.00 61 ASP A C 6
ATOM 7503 O O . ASP A 1 61 ? -11.579 -1.295 -0.326 1.00 0.00 61 ASP A O 6
ATOM 7512 N N . ALA A 1 62 ? -13.571 -1.600 0.673 1.00 0.00 62 ALA A N 6
ATOM 7513 C CA . ALA A 1 62 ? -14.313 -1.665 -0.580 1.00 0.00 62 ALA A CA 6
ATOM 7514 C C . ALA A 1 62 ? -14.759 -0.277 -1.026 1.00 0.00 62 ALA A C 6
ATOM 7515 O O . ALA A 1 62 ? -14.292 0.239 -2.040 1.00 0.00 62 ALA A O 6
ATOM 7522 N N . ASN A 1 63 ? -15.668 0.321 -0.263 1.00 0.00 63 ASN A N 6
ATOM 7523 C CA . ASN A 1 63 ? -16.178 1.650 -0.581 1.00 0.00 63 ASN A CA 6
ATOM 7524 C C . ASN A 1 63 ? -15.039 2.658 -0.696 1.00 0.00 63 ASN A C 6
ATOM 7525 O O . ASN A 1 63 ? -14.980 3.438 -1.647 1.00 0.00 63 ASN A O 6
ATOM 7536 N N . ARG A 1 64 ? -14.135 2.635 0.278 1.00 0.00 64 ARG A N 6
ATOM 7537 C CA . ARG A 1 64 ? -12.997 3.546 0.286 1.00 0.00 64 ARG A CA 6
ATOM 7538 C C . ARG A 1 64 ? -12.242 3.485 -1.038 1.00 0.00 64 ARG A C 6
ATOM 7539 O O . ARG A 1 64 ? -11.954 4.515 -1.648 1.00 0.00 64 ARG A O 6
ATOM 7560 N N . ARG A 1 65 ? -11.924 2.271 -1.476 1.00 0.00 65 ARG A N 6
ATOM 7561 C CA . ARG A 1 65 ? -11.200 2.076 -2.727 1.00 0.00 65 ARG A CA 6
ATOM 7562 C C . ARG A 1 65 ? -12.099 2.367 -3.926 1.00 0.00 65 ARG A C 6
ATOM 7563 O O . ARG A 1 65 ? -11.629 2.805 -4.976 1.00 0.00 65 ARG A O 6
ATOM 7584 N N . LYS A 1 66 ? -13.394 2.120 -3.761 1.00 0.00 66 LYS A N 6
ATOM 7585 C CA . LYS A 1 66 ? -14.359 2.356 -4.828 1.00 0.00 66 LYS A CA 6
ATOM 7586 C C . LYS A 1 66 ? -14.510 3.848 -5.106 1.00 0.00 66 LYS A C 6
ATOM 7587 O O . LYS A 1 66 ? -14.865 4.249 -6.214 1.00 0.00 66 LYS A O 6
ATOM 7606 N N . GLU A 1 67 ? -14.236 4.665 -4.094 1.00 0.00 67 GLU A N 6
ATOM 7607 C CA . GLU A 1 67 ? -14.341 6.113 -4.231 1.00 0.00 67 GLU A CA 6
ATOM 7608 C C . GLU A 1 67 ? -13.046 6.702 -4.781 1.00 0.00 67 GLU A C 6
ATOM 7609 O O . GLU A 1 67 ? -13.060 7.471 -5.743 1.00 0.00 67 GLU A O 6
ATOM 7621 N N . TYR A 1 68 ? -11.927 6.337 -4.165 1.00 0.00 68 TYR A N 6
ATOM 7622 C CA . TYR A 1 68 ? -10.623 6.831 -4.590 1.00 0.00 68 TYR A CA 6
ATOM 7623 C C . TYR A 1 68 ? -10.389 6.547 -6.071 1.00 0.00 68 TYR A C 6
ATOM 7624 O O . TYR A 1 68 ? -9.481 7.105 -6.686 1.00 0.00 68 TYR A O 6
ATOM 7642 N N . ASP A 1 69 ? -11.216 5.675 -6.636 1.00 0.00 69 ASP A N 6
ATOM 7643 C CA . ASP A 1 69 ? -11.102 5.316 -8.045 1.00 0.00 69 ASP A CA 6
ATOM 7644 C C . ASP A 1 69 ? -12.097 6.107 -8.890 1.00 0.00 69 ASP A C 6
ATOM 7645 O O . ASP A 1 69 ? -11.736 6.683 -9.917 1.00 0.00 69 ASP A O 6
ATOM 7654 N N . THR A 1 70 ? -13.352 6.129 -8.451 1.00 0.00 70 THR A N 6
ATOM 7655 C CA . THR A 1 70 ? -14.399 6.847 -9.167 1.00 0.00 70 THR A CA 6
ATOM 7656 C C . THR A 1 70 ? -14.195 8.355 -9.073 1.00 0.00 70 THR A C 6
ATOM 7657 O O . THR A 1 70 ? -14.728 9.115 -9.882 1.00 0.00 70 THR A O 6
ATOM 7668 N N . LEU A 1 71 ? -13.419 8.782 -8.083 1.00 0.00 71 LEU A N 6
ATOM 7669 C CA . LEU A 1 71 ? -13.143 10.200 -7.885 1.00 0.00 71 LEU A CA 6
ATOM 7670 C C . LEU A 1 71 ? -11.673 10.511 -8.144 1.00 0.00 71 LEU A C 6
ATOM 7671 O O . LEU A 1 71 ? -11.341 11.514 -8.774 1.00 0.00 71 LEU A O 6
ATOM 7687 N N . GLY A 1 72 ? -10.794 9.641 -7.655 1.00 0.00 72 GLY A N 6
ATOM 7688 C CA . GLY A 1 72 ? -9.369 9.839 -7.846 1.00 0.00 72 GLY A CA 6
ATOM 7689 C C . GLY A 1 72 ? -8.754 10.707 -6.766 1.00 0.00 72 GLY A C 6
ATOM 7690 O O . GLY A 1 72 ? -9.403 11.614 -6.244 1.00 0.00 72 GLY A O 6
ATOM 7694 N N . HIS A 1 73 ? -7.499 10.428 -6.428 1.00 0.00 73 HIS A N 6
ATOM 7695 C CA . HIS A 1 73 ? -6.797 11.190 -5.402 1.00 0.00 73 HIS A CA 6
ATOM 7696 C C . HIS A 1 73 ? -6.941 12.690 -5.645 1.00 0.00 73 HIS A C 6
ATOM 7697 O O . HIS A 1 73 ? -7.020 13.476 -4.701 1.00 0.00 73 HIS A O 6
ATOM 7711 N N . SER A 1 74 ? -6.973 13.078 -6.916 1.00 0.00 74 SER A N 6
ATOM 7712 C CA . SER A 1 74 ? -7.103 14.484 -7.282 1.00 0.00 74 SER A CA 6
ATOM 7713 C C . SER A 1 74 ? -8.399 15.071 -6.733 1.00 0.00 74 SER A C 6
ATOM 7714 O O . SER A 1 74 ? -8.462 16.251 -6.388 1.00 0.00 74 SER A O 6
ATOM 7722 N N . ALA A 1 75 ? -9.432 14.239 -6.655 1.00 0.00 75 ALA A N 6
ATOM 7723 C CA . ALA A 1 75 ? -10.727 14.673 -6.146 1.00 0.00 75 ALA A CA 6
ATOM 7724 C C . ALA A 1 75 ? -11.007 14.073 -4.773 1.00 0.00 75 ALA A C 6
ATOM 7725 O O . ALA A 1 75 ? -11.160 14.795 -3.788 1.00 0.00 75 ALA A O 6
ATOM 7732 N N . PHE A 1 76 ? -11.074 12.747 -4.715 1.00 0.00 76 PHE A N 6
ATOM 7733 C CA . PHE A 1 76 ? -11.338 12.049 -3.462 1.00 0.00 76 PHE A CA 6
ATOM 7734 C C . PHE A 1 76 ? -10.697 12.781 -2.286 1.00 0.00 76 PHE A C 6
ATOM 7735 O O . PHE A 1 76 ? -11.391 13.333 -1.431 1.00 0.00 76 PHE A O 6
ATOM 7752 N N . THR A 1 77 ? -9.368 12.782 -2.250 1.00 0.00 77 THR A N 6
ATOM 7753 C CA . THR A 1 77 ? -8.633 13.444 -1.179 1.00 0.00 77 THR A CA 6
ATOM 7754 C C . THR A 1 77 ? -8.162 14.828 -1.611 1.00 0.00 77 THR A C 6
ATOM 7755 O O . THR A 1 77 ? -7.969 15.715 -0.779 1.00 0.00 77 THR A O 6
ATOM 7766 N N . SER A 1 78 ? -7.979 15.006 -2.915 1.00 0.00 78 SER A N 6
ATOM 7767 C CA . SER A 1 78 ? -7.528 16.283 -3.456 1.00 0.00 78 SER A CA 6
ATOM 7768 C C . SER A 1 78 ? -6.492 16.926 -2.539 1.00 0.00 78 SER A C 6
ATOM 7769 O O . SER A 1 78 ? -6.605 18.098 -2.182 1.00 0.00 78 SER A O 6
ATOM 7777 N N . GLY A 1 79 ? -5.482 16.149 -2.159 1.00 0.00 79 GLY A N 6
ATOM 7778 C CA . GLY A 1 79 ? -4.441 16.659 -1.286 1.00 0.00 79 GLY A CA 6
ATOM 7779 C C . GLY A 1 79 ? -3.351 17.386 -2.048 1.00 0.00 79 GLY A C 6
ATOM 7780 O O . GLY A 1 79 ? -3.274 17.298 -3.274 1.00 0.00 79 GLY A O 6
ATOM 7784 N N . LYS A 1 80 ? -2.506 18.109 -1.321 1.00 0.00 80 LYS A N 6
ATOM 7785 C CA . LYS A 1 80 ? -1.414 18.857 -1.935 1.00 0.00 80 LYS A CA 6
ATOM 7786 C C . LYS A 1 80 ? -0.191 17.967 -2.135 1.00 0.00 80 LYS A C 6
ATOM 7787 O O . LYS A 1 80 ? 0.667 18.254 -2.969 1.00 0.00 80 LYS A O 6
ATOM 7806 N N . GLY A 1 81 ? -0.119 16.885 -1.366 1.00 0.00 81 GLY A N 6
ATOM 7807 C CA . GLY A 1 81 ? 1.001 15.970 -1.477 1.00 0.00 81 GLY A CA 6
ATOM 7808 C C . GLY A 1 81 ? 1.964 16.088 -0.312 1.00 0.00 81 GLY A C 6
ATOM 7809 O O . GLY A 1 81 ? 1.558 16.004 0.847 1.00 0.00 81 GLY A O 6
ATOM 7813 N N . GLN A 1 82 ? 3.242 16.282 -0.620 1.00 0.00 82 GLN A N 6
ATOM 7814 C CA . GLN A 1 82 ? 4.265 16.410 0.412 1.00 0.00 82 GLN A CA 6
ATOM 7815 C C . GLN A 1 82 ? 5.620 16.743 -0.204 1.00 0.00 82 GLN A C 6
ATOM 7816 O O . GLN A 1 82 ? 6.176 15.954 -0.968 1.00 0.00 82 GLN A O 6
ATOM 7830 N N . SER A 1 83 ? 6.146 17.916 0.134 1.00 0.00 83 SER A N 6
ATOM 7831 C CA . SER A 1 83 ? 7.435 18.354 -0.389 1.00 0.00 83 SER A CA 6
ATOM 7832 C C . SER A 1 83 ? 8.582 17.679 0.356 1.00 0.00 83 SER A C 6
ATOM 7833 O O . SER A 1 83 ? 8.598 17.635 1.585 1.00 0.00 83 SER A O 6
ATOM 7841 N N . GLY A 1 84 ? 9.542 17.153 -0.399 1.00 0.00 84 GLY A N 6
ATOM 7842 C CA . GLY A 1 84 ? 10.680 16.486 0.205 1.00 0.00 84 GLY A CA 6
ATOM 7843 C C . GLY A 1 84 ? 11.126 15.270 -0.583 1.00 0.00 84 GLY A C 6
ATOM 7844 O O . GLY A 1 84 ? 10.754 14.137 -0.279 1.00 0.00 84 GLY A O 6
ATOM 7848 N N . PRO A 1 85 ? 11.941 15.500 -1.623 1.00 0.00 85 PRO A N 6
ATOM 7849 C CA . PRO A 1 85 ? 12.454 14.427 -2.479 1.00 0.00 85 PRO A CA 6
ATOM 7850 C C . PRO A 1 85 ? 13.465 13.543 -1.757 1.00 0.00 85 PRO A C 6
ATOM 7851 O O . PRO A 1 85 ? 14.170 13.998 -0.857 1.00 0.00 85 PRO A O 6
ATOM 7862 N N . SER A 1 86 ? 13.530 12.277 -2.158 1.00 0.00 86 SER A N 6
ATOM 7863 C CA . SER A 1 86 ? 14.453 11.328 -1.546 1.00 0.00 86 SER A CA 6
ATOM 7864 C C . SER A 1 86 ? 15.426 10.773 -2.582 1.00 0.00 86 SER A C 6
ATOM 7865 O O . SER A 1 86 ? 16.640 10.784 -2.377 1.00 0.00 86 SER A O 6
ATOM 7873 N N . SER A 1 87 ? 14.884 10.287 -3.694 1.00 0.00 87 SER A N 6
ATOM 7874 C CA . SER A 1 87 ? 15.703 9.723 -4.761 1.00 0.00 87 SER A CA 6
ATOM 7875 C C . SER A 1 87 ? 15.637 10.592 -6.013 1.00 0.00 87 SER A C 6
ATOM 7876 O O . SER A 1 87 ? 14.823 11.511 -6.103 1.00 0.00 87 SER A O 6
ATOM 7884 N N . GLY A 1 88 ? 16.500 10.294 -6.979 1.00 0.00 88 GLY A N 6
ATOM 7885 C CA . GLY A 1 88 ? 16.524 11.056 -8.214 1.00 0.00 88 GLY A CA 6
ATOM 7886 C C . GLY A 1 88 ? 17.909 11.577 -8.546 1.00 0.00 88 GLY A C 6
ATOM 7887 O O . GLY A 1 88 ? 18.913 10.992 -8.142 1.00 0.00 88 GLY A O 6
ATOM 7891 N N . GLY A 1 1 ? 15.591 18.322 -9.842 1.00 0.00 1 GLY A N 7
ATOM 7892 C CA . GLY A 1 1 ? 14.515 17.469 -9.372 1.00 0.00 1 GLY A CA 7
ATOM 7893 C C . GLY A 1 1 ? 15.008 16.365 -8.458 1.00 0.00 1 GLY A C 7
ATOM 7894 O O . GLY A 1 1 ? 14.661 15.198 -8.641 1.00 0.00 1 GLY A O 7
ATOM 7898 N N . SER A 1 2 ? 15.821 16.732 -7.473 1.00 0.00 2 SER A N 7
ATOM 7899 C CA . SER A 1 2 ? 16.367 15.762 -6.531 1.00 0.00 2 SER A CA 7
ATOM 7900 C C . SER A 1 2 ? 15.543 15.728 -5.247 1.00 0.00 2 SER A C 7
ATOM 7901 O O . SER A 1 2 ? 15.837 16.443 -4.289 1.00 0.00 2 SER A O 7
ATOM 7909 N N . SER A 1 3 ? 14.510 14.892 -5.237 1.00 0.00 3 SER A N 7
ATOM 7910 C CA . SER A 1 3 ? 13.640 14.766 -4.074 1.00 0.00 3 SER A CA 7
ATOM 7911 C C . SER A 1 3 ? 12.761 13.524 -4.185 1.00 0.00 3 SER A C 7
ATOM 7912 O O . SER A 1 3 ? 12.748 12.849 -5.212 1.00 0.00 3 SER A O 7
ATOM 7920 N N . GLY A 1 4 ? 12.025 13.231 -3.117 1.00 0.00 4 GLY A N 7
ATOM 7921 C CA . GLY A 1 4 ? 11.152 12.071 -3.114 1.00 0.00 4 GLY A CA 7
ATOM 7922 C C . GLY A 1 4 ? 9.714 12.428 -2.793 1.00 0.00 4 GLY A C 7
ATOM 7923 O O . GLY A 1 4 ? 9.194 12.054 -1.742 1.00 0.00 4 GLY A O 7
ATOM 7927 N N . SER A 1 5 ? 9.070 13.156 -3.700 1.00 0.00 5 SER A N 7
ATOM 7928 C CA . SER A 1 5 ? 7.686 13.569 -3.506 1.00 0.00 5 SER A CA 7
ATOM 7929 C C . SER A 1 5 ? 6.734 12.396 -3.717 1.00 0.00 5 SER A C 7
ATOM 7930 O O . SER A 1 5 ? 7.109 11.375 -4.294 1.00 0.00 5 SER A O 7
ATOM 7938 N N . SER A 1 6 ? 5.500 12.550 -3.247 1.00 0.00 6 SER A N 7
ATOM 7939 C CA . SER A 1 6 ? 4.495 11.503 -3.381 1.00 0.00 6 SER A CA 7
ATOM 7940 C C . SER A 1 6 ? 3.272 12.017 -4.136 1.00 0.00 6 SER A C 7
ATOM 7941 O O . SER A 1 6 ? 2.729 13.072 -3.814 1.00 0.00 6 SER A O 7
ATOM 7949 N N . GLY A 1 7 ? 2.845 11.261 -5.143 1.00 0.00 7 GLY A N 7
ATOM 7950 C CA . GLY A 1 7 ? 1.690 11.655 -5.928 1.00 0.00 7 GLY A CA 7
ATOM 7951 C C . GLY A 1 7 ? 0.432 10.916 -5.520 1.00 0.00 7 GLY A C 7
ATOM 7952 O O . GLY A 1 7 ? -0.262 11.324 -4.588 1.00 0.00 7 GLY A O 7
ATOM 7956 N N . SER A 1 8 ? 0.134 9.825 -6.219 1.00 0.00 8 SER A N 7
ATOM 7957 C CA . SER A 1 8 ? -1.053 9.031 -5.928 1.00 0.00 8 SER A CA 7
ATOM 7958 C C . SER A 1 8 ? -0.681 7.750 -5.187 1.00 0.00 8 SER A C 7
ATOM 7959 O O . SER A 1 8 ? 0.489 7.373 -5.124 1.00 0.00 8 SER A O 7
ATOM 7967 N N . TYR A 1 9 ? -1.686 7.085 -4.627 1.00 0.00 9 TYR A N 7
ATOM 7968 C CA . TYR A 1 9 ? -1.465 5.847 -3.888 1.00 0.00 9 TYR A CA 7
ATOM 7969 C C . TYR A 1 9 ? -0.861 4.775 -4.789 1.00 0.00 9 TYR A C 7
ATOM 7970 O O . TYR A 1 9 ? 0.215 4.246 -4.509 1.00 0.00 9 TYR A O 7
ATOM 7988 N N . TYR A 1 10 ? -1.562 4.459 -5.873 1.00 0.00 10 TYR A N 7
ATOM 7989 C CA . TYR A 1 10 ? -1.097 3.448 -6.816 1.00 0.00 10 TYR A CA 7
ATOM 7990 C C . TYR A 1 10 ? 0.406 3.570 -7.048 1.00 0.00 10 TYR A C 7
ATOM 7991 O O . TYR A 1 10 ? 1.080 2.586 -7.352 1.00 0.00 10 TYR A O 7
ATOM 8009 N N . ASP A 1 11 ? 0.923 4.785 -6.903 1.00 0.00 11 ASP A N 7
ATOM 8010 C CA . ASP A 1 11 ? 2.347 5.038 -7.096 1.00 0.00 11 ASP A CA 7
ATOM 8011 C C . ASP A 1 11 ? 3.124 4.774 -5.810 1.00 0.00 11 ASP A C 7
ATOM 8012 O O . ASP A 1 11 ? 4.166 4.119 -5.827 1.00 0.00 11 ASP A O 7
ATOM 8021 N N . ILE A 1 12 ? 2.610 5.289 -4.698 1.00 0.00 12 ILE A N 7
ATOM 8022 C CA . ILE A 1 12 ? 3.256 5.109 -3.404 1.00 0.00 12 ILE A CA 7
ATOM 8023 C C . ILE A 1 12 ? 3.367 3.631 -3.046 1.00 0.00 12 ILE A C 7
ATOM 8024 O O . ILE A 1 12 ? 4.414 3.167 -2.592 1.00 0.00 12 ILE A O 7
ATOM 8040 N N . LEU A 1 13 ? 2.281 2.895 -3.254 1.00 0.00 13 LEU A N 7
ATOM 8041 C CA . LEU A 1 13 ? 2.256 1.467 -2.955 1.00 0.00 13 LEU A CA 7
ATOM 8042 C C . LEU A 1 13 ? 2.949 0.668 -4.054 1.00 0.00 13 LEU A C 7
ATOM 8043 O O . LEU A 1 13 ? 3.612 -0.333 -3.785 1.00 0.00 13 LEU A O 7
ATOM 8059 N N . GLY A 1 14 ? 2.793 1.120 -5.295 1.00 0.00 14 GLY A N 7
ATOM 8060 C CA . GLY A 1 14 ? 3.412 0.436 -6.417 1.00 0.00 14 GLY A CA 7
ATOM 8061 C C . GLY A 1 14 ? 2.481 -0.566 -7.070 1.00 0.00 14 GLY A C 7
ATOM 8062 O O . GLY A 1 14 ? 2.922 -1.603 -7.565 1.00 0.00 14 GLY A O 7
ATOM 8066 N N . VAL A 1 15 ? 1.188 -0.257 -7.070 1.00 0.00 15 VAL A N 7
ATOM 8067 C CA . VAL A 1 15 ? 0.192 -1.139 -7.667 1.00 0.00 15 VAL A CA 7
ATOM 8068 C C . VAL A 1 15 ? -0.584 -0.426 -8.769 1.00 0.00 15 VAL A C 7
ATOM 8069 O O . VAL A 1 15 ? -0.717 0.798 -8.776 1.00 0.00 15 VAL A O 7
ATOM 8082 N N . PRO A 1 16 ? -1.110 -1.208 -9.724 1.00 0.00 16 PRO A N 7
ATOM 8083 C CA . PRO A 1 16 ? -1.883 -0.673 -10.848 1.00 0.00 16 PRO A CA 7
ATOM 8084 C C . PRO A 1 16 ? -3.238 -0.126 -10.412 1.00 0.00 16 PRO A C 7
ATOM 8085 O O . PRO A 1 16 ? -3.706 -0.406 -9.308 1.00 0.00 16 PRO A O 7
ATOM 8096 N N . LYS A 1 17 ? -3.865 0.654 -11.286 1.00 0.00 17 LYS A N 7
ATOM 8097 C CA . LYS A 1 17 ? -5.168 1.239 -10.993 1.00 0.00 17 LYS A CA 7
ATOM 8098 C C . LYS A 1 17 ? -6.234 0.156 -10.864 1.00 0.00 17 LYS A C 7
ATOM 8099 O O . LYS A 1 17 ? -7.232 0.334 -10.165 1.00 0.00 17 LYS A O 7
ATOM 8118 N N . SER A 1 18 ? -6.016 -0.966 -11.541 1.00 0.00 18 SER A N 7
ATOM 8119 C CA . SER A 1 18 ? -6.960 -2.077 -11.504 1.00 0.00 18 SER A CA 7
ATOM 8120 C C . SER A 1 18 ? -6.428 -3.213 -10.635 1.00 0.00 18 SER A C 7
ATOM 8121 O O . SER A 1 18 ? -6.888 -4.350 -10.730 1.00 0.00 18 SER A O 7
ATOM 8129 N N . ALA A 1 19 ? -5.454 -2.895 -9.788 1.00 0.00 19 ALA A N 7
ATOM 8130 C CA . ALA A 1 19 ? -4.860 -3.887 -8.900 1.00 0.00 19 ALA A CA 7
ATOM 8131 C C . ALA A 1 19 ? -5.927 -4.583 -8.062 1.00 0.00 19 ALA A C 7
ATOM 8132 O O . ALA A 1 19 ? -6.860 -3.946 -7.573 1.00 0.00 19 ALA A O 7
ATOM 8139 N N . SER A 1 20 ? -5.784 -5.895 -7.902 1.00 0.00 20 SER A N 7
ATOM 8140 C CA . SER A 1 20 ? -6.739 -6.679 -7.126 1.00 0.00 20 SER A CA 7
ATOM 8141 C C . SER A 1 20 ? -6.410 -6.619 -5.638 1.00 0.00 20 SER A C 7
ATOM 8142 O O . SER A 1 20 ? -5.245 -6.515 -5.253 1.00 0.00 20 SER A O 7
ATOM 8150 N N . GLU A 1 21 ? -7.444 -6.686 -4.806 1.00 0.00 21 GLU A N 7
ATOM 8151 C CA . GLU A 1 21 ? -7.265 -6.638 -3.360 1.00 0.00 21 GLU A CA 7
ATOM 8152 C C . GLU A 1 21 ? -5.984 -7.357 -2.946 1.00 0.00 21 GLU A C 7
ATOM 8153 O O . GLU A 1 21 ? -5.168 -6.815 -2.202 1.00 0.00 21 GLU A O 7
ATOM 8165 N N . ARG A 1 22 ? -5.816 -8.582 -3.435 1.00 0.00 22 ARG A N 7
ATOM 8166 C CA . ARG A 1 22 ? -4.637 -9.377 -3.115 1.00 0.00 22 ARG A CA 7
ATOM 8167 C C . ARG A 1 22 ? -3.360 -8.625 -3.479 1.00 0.00 22 ARG A C 7
ATOM 8168 O O . ARG A 1 22 ? -2.397 -8.612 -2.713 1.00 0.00 22 ARG A O 7
ATOM 8189 N N . GLN A 1 23 ? -3.360 -8.002 -4.653 1.00 0.00 23 GLN A N 7
ATOM 8190 C CA . GLN A 1 23 ? -2.201 -7.250 -5.119 1.00 0.00 23 GLN A CA 7
ATOM 8191 C C . GLN A 1 23 ? -1.914 -6.068 -4.199 1.00 0.00 23 GLN A C 7
ATOM 8192 O O . GLN A 1 23 ? -0.770 -5.840 -3.805 1.00 0.00 23 GLN A O 7
ATOM 8206 N N . ILE A 1 24 ? -2.959 -5.320 -3.862 1.00 0.00 24 ILE A N 7
ATOM 8207 C CA . ILE A 1 24 ? -2.818 -4.162 -2.988 1.00 0.00 24 ILE A CA 7
ATOM 8208 C C . ILE A 1 24 ? -2.252 -4.563 -1.630 1.00 0.00 24 ILE A C 7
ATOM 8209 O O . ILE A 1 24 ? -1.276 -3.982 -1.156 1.00 0.00 24 ILE A O 7
ATOM 8225 N N . LYS A 1 25 ? -2.869 -5.563 -1.010 1.00 0.00 25 LYS A N 7
ATOM 8226 C CA . LYS A 1 25 ? -2.426 -6.046 0.292 1.00 0.00 25 LYS A CA 7
ATOM 8227 C C . LYS A 1 25 ? -0.996 -6.573 0.219 1.00 0.00 25 LYS A C 7
ATOM 8228 O O . LYS A 1 25 ? -0.160 -6.250 1.063 1.00 0.00 25 LYS A O 7
ATOM 8247 N N . LYS A 1 26 ? -0.721 -7.385 -0.796 1.00 0.00 26 LYS A N 7
ATOM 8248 C CA . LYS A 1 26 ? 0.608 -7.955 -0.982 1.00 0.00 26 LYS A CA 7
ATOM 8249 C C . LYS A 1 26 ? 1.642 -6.859 -1.217 1.00 0.00 26 LYS A C 7
ATOM 8250 O O . LYS A 1 26 ? 2.752 -6.916 -0.689 1.00 0.00 26 LYS A O 7
ATOM 8269 N N . ALA A 1 27 ? 1.270 -5.861 -2.012 1.00 0.00 27 ALA A N 7
ATOM 8270 C CA . ALA A 1 27 ? 2.164 -4.750 -2.314 1.00 0.00 27 ALA A CA 7
ATOM 8271 C C . ALA A 1 27 ? 2.429 -3.906 -1.072 1.00 0.00 27 ALA A C 7
ATOM 8272 O O . ALA A 1 27 ? 3.577 -3.591 -0.756 1.00 0.00 27 ALA A O 7
ATOM 8279 N N . PHE A 1 28 ? 1.360 -3.541 -0.372 1.00 0.00 28 PHE A N 7
ATOM 8280 C CA . PHE A 1 28 ? 1.478 -2.731 0.835 1.00 0.00 28 PHE A CA 7
ATOM 8281 C C . PHE A 1 28 ? 2.305 -3.452 1.896 1.00 0.00 28 PHE A C 7
ATOM 8282 O O . PHE A 1 28 ? 3.390 -3.001 2.265 1.00 0.00 28 PHE A O 7
ATOM 8299 N N . HIS A 1 29 ? 1.784 -4.573 2.383 1.00 0.00 29 HIS A N 7
ATOM 8300 C CA . HIS A 1 29 ? 2.473 -5.358 3.401 1.00 0.00 29 HIS A CA 7
ATOM 8301 C C . HIS A 1 29 ? 3.982 -5.333 3.177 1.00 0.00 29 HIS A C 7
ATOM 8302 O O . HIS A 1 29 ? 4.737 -4.842 4.016 1.00 0.00 29 HIS A O 7
ATOM 8316 N N . LYS A 1 30 ? 4.415 -5.867 2.040 1.00 0.00 30 LYS A N 7
ATOM 8317 C CA . LYS A 1 30 ? 5.833 -5.906 1.703 1.00 0.00 30 LYS A CA 7
ATOM 8318 C C . LYS A 1 30 ? 6.491 -4.555 1.963 1.00 0.00 30 LYS A C 7
ATOM 8319 O O . LYS A 1 30 ? 7.549 -4.478 2.589 1.00 0.00 30 LYS A O 7
ATOM 8338 N N . LEU A 1 31 ? 5.859 -3.491 1.479 1.00 0.00 31 LEU A N 7
ATOM 8339 C CA . LEU A 1 31 ? 6.383 -2.142 1.660 1.00 0.00 31 LEU A CA 7
ATOM 8340 C C . LEU A 1 31 ? 6.505 -1.799 3.141 1.00 0.00 31 LEU A C 7
ATOM 8341 O O . LEU A 1 31 ? 7.604 -1.572 3.647 1.00 0.00 31 LEU A O 7
ATOM 8357 N N . ALA A 1 32 ? 5.370 -1.767 3.832 1.00 0.00 32 ALA A N 7
ATOM 8358 C CA . ALA A 1 32 ? 5.350 -1.456 5.256 1.00 0.00 32 ALA A CA 7
ATOM 8359 C C . ALA A 1 32 ? 6.555 -2.064 5.966 1.00 0.00 32 ALA A C 7
ATOM 8360 O O . ALA A 1 32 ? 7.094 -1.478 6.905 1.00 0.00 32 ALA A O 7
ATOM 8367 N N . MET A 1 33 ? 6.971 -3.242 5.514 1.00 0.00 33 MET A N 7
ATOM 8368 C CA . MET A 1 33 ? 8.112 -3.929 6.107 1.00 0.00 33 MET A CA 7
ATOM 8369 C C . MET A 1 33 ? 9.409 -3.182 5.813 1.00 0.00 33 MET A C 7
ATOM 8370 O O . MET A 1 33 ? 10.259 -3.022 6.690 1.00 0.00 33 MET A O 7
ATOM 8384 N N . LYS A 1 34 ? 9.556 -2.726 4.573 1.00 0.00 34 LYS A N 7
ATOM 8385 C CA . LYS A 1 34 ? 10.748 -1.995 4.162 1.00 0.00 34 LYS A CA 7
ATOM 8386 C C . LYS A 1 34 ? 10.847 -0.660 4.894 1.00 0.00 34 LYS A C 7
ATOM 8387 O O . LYS A 1 34 ? 11.942 -0.191 5.205 1.00 0.00 34 LYS A O 7
ATOM 8406 N N . TYR A 1 35 ? 9.697 -0.054 5.167 1.00 0.00 35 TYR A N 7
ATOM 8407 C CA . TYR A 1 35 ? 9.654 1.228 5.861 1.00 0.00 35 TYR A CA 7
ATOM 8408 C C . TYR A 1 35 ? 9.010 1.081 7.236 1.00 0.00 35 TYR A C 7
ATOM 8409 O O . TYR A 1 35 ? 8.502 2.049 7.803 1.00 0.00 35 TYR A O 7
ATOM 8427 N N . HIS A 1 36 ? 9.036 -0.137 7.768 1.00 0.00 36 HIS A N 7
ATOM 8428 C CA . HIS A 1 36 ? 8.456 -0.412 9.077 1.00 0.00 36 HIS A CA 7
ATOM 8429 C C . HIS A 1 36 ? 9.210 0.334 10.173 1.00 0.00 36 HIS A C 7
ATOM 8430 O O . HIS A 1 36 ? 10.432 0.236 10.297 1.00 0.00 36 HIS A O 7
ATOM 8444 N N . PRO A 1 37 ? 8.469 1.098 10.988 1.00 0.00 37 PRO A N 7
ATOM 8445 C CA . PRO A 1 37 ? 9.047 1.876 12.088 1.00 0.00 37 PRO A CA 7
ATOM 8446 C C . PRO A 1 37 ? 9.554 0.990 13.221 1.00 0.00 37 PRO A C 7
ATOM 8447 O O . PRO A 1 37 ? 10.088 1.482 14.215 1.00 0.00 37 PRO A O 7
ATOM 8458 N N . ASP A 1 38 ? 9.385 -0.318 13.063 1.00 0.00 38 ASP A N 7
ATOM 8459 C CA . ASP A 1 38 ? 9.828 -1.274 14.072 1.00 0.00 38 ASP A CA 7
ATOM 8460 C C . ASP A 1 38 ? 11.186 -1.862 13.705 1.00 0.00 38 ASP A C 7
ATOM 8461 O O . ASP A 1 38 ? 12.051 -2.039 14.563 1.00 0.00 38 ASP A O 7
ATOM 8470 N N . LYS A 1 39 ? 11.368 -2.164 12.423 1.00 0.00 39 LYS A N 7
ATOM 8471 C CA . LYS A 1 39 ? 12.620 -2.733 11.941 1.00 0.00 39 LYS A CA 7
ATOM 8472 C C . LYS A 1 39 ? 13.550 -1.640 11.422 1.00 0.00 39 LYS A C 7
ATOM 8473 O O . LYS A 1 39 ? 14.765 -1.710 11.600 1.00 0.00 39 LYS A O 7
ATOM 8492 N N . ASN A 1 40 ? 12.969 -0.630 10.782 1.00 0.00 40 ASN A N 7
ATOM 8493 C CA . ASN A 1 40 ? 13.746 0.478 10.239 1.00 0.00 40 ASN A CA 7
ATOM 8494 C C . ASN A 1 40 ? 14.183 1.431 11.347 1.00 0.00 40 ASN A C 7
ATOM 8495 O O . ASN A 1 40 ? 13.373 2.183 11.890 1.00 0.00 40 ASN A O 7
ATOM 8506 N N . LYS A 1 41 ? 15.469 1.394 11.678 1.00 0.00 41 LYS A N 7
ATOM 8507 C CA . LYS A 1 41 ? 16.016 2.255 12.720 1.00 0.00 41 LYS A CA 7
ATOM 8508 C C . LYS A 1 41 ? 16.413 3.613 12.152 1.00 0.00 41 LYS A C 7
ATOM 8509 O O . LYS A 1 41 ? 17.493 4.127 12.441 1.00 0.00 41 LYS A O 7
ATOM 8528 N N . SER A 1 42 ? 15.531 4.191 11.342 1.00 0.00 42 SER A N 7
ATOM 8529 C CA . SER A 1 42 ? 15.790 5.489 10.731 1.00 0.00 42 SER A CA 7
ATOM 8530 C C . SER A 1 42 ? 14.577 6.404 10.864 1.00 0.00 42 SER A C 7
ATOM 8531 O O . SER A 1 42 ? 13.429 5.959 10.874 1.00 0.00 42 SER A O 7
ATOM 8539 N N . PRO A 1 43 ? 14.835 7.716 10.969 1.00 0.00 43 PRO A N 7
ATOM 8540 C CA . PRO A 1 43 ? 13.778 8.723 11.102 1.00 0.00 43 PRO A CA 7
ATOM 8541 C C . PRO A 1 43 ? 12.966 8.885 9.822 1.00 0.00 43 PRO A C 7
ATOM 8542 O O . PRO A 1 43 ? 11.742 9.011 9.863 1.00 0.00 43 PRO A O 7
ATOM 8553 N N . ASP A 1 44 ? 13.655 8.881 8.686 1.00 0.00 44 ASP A N 7
ATOM 8554 C CA . ASP A 1 44 ? 12.997 9.026 7.392 1.00 0.00 44 ASP A CA 7
ATOM 8555 C C . ASP A 1 44 ? 11.994 7.900 7.164 1.00 0.00 44 ASP A C 7
ATOM 8556 O O . ASP A 1 44 ? 10.928 8.114 6.587 1.00 0.00 44 ASP A O 7
ATOM 8565 N N . ALA A 1 45 ? 12.343 6.702 7.619 1.00 0.00 45 ALA A N 7
ATOM 8566 C CA . ALA A 1 45 ? 11.472 5.543 7.465 1.00 0.00 45 ALA A CA 7
ATOM 8567 C C . ALA A 1 45 ? 10.087 5.817 8.040 1.00 0.00 45 ALA A C 7
ATOM 8568 O O . ALA A 1 45 ? 9.074 5.554 7.392 1.00 0.00 45 ALA A O 7
ATOM 8575 N N . GLU A 1 46 ? 10.051 6.345 9.259 1.00 0.00 46 GLU A N 7
ATOM 8576 C CA . GLU A 1 46 ? 8.788 6.653 9.920 1.00 0.00 46 GLU A CA 7
ATOM 8577 C C . GLU A 1 46 ? 7.848 7.400 8.978 1.00 0.00 46 GLU A C 7
ATOM 8578 O O . GLU A 1 46 ? 6.687 7.026 8.817 1.00 0.00 46 GLU A O 7
ATOM 8590 N N . ALA A 1 47 ? 8.360 8.460 8.360 1.00 0.00 47 ALA A N 7
ATOM 8591 C CA . ALA A 1 47 ? 7.568 9.259 7.433 1.00 0.00 47 ALA A CA 7
ATOM 8592 C C . ALA A 1 47 ? 7.085 8.418 6.257 1.00 0.00 47 ALA A C 7
ATOM 8593 O O . ALA A 1 47 ? 5.887 8.353 5.977 1.00 0.00 47 ALA A O 7
ATOM 8600 N N . LYS A 1 48 ? 8.023 7.776 5.569 1.00 0.00 48 LYS A N 7
ATOM 8601 C CA . LYS A 1 48 ? 7.694 6.938 4.423 1.00 0.00 48 LYS A CA 7
ATOM 8602 C C . LYS A 1 48 ? 6.427 6.129 4.685 1.00 0.00 48 LYS A C 7
ATOM 8603 O O . LYS A 1 48 ? 5.473 6.182 3.909 1.00 0.00 48 LYS A O 7
ATOM 8622 N N . PHE A 1 49 ? 6.425 5.383 5.785 1.00 0.00 49 PHE A N 7
ATOM 8623 C CA . PHE A 1 49 ? 5.275 4.564 6.150 1.00 0.00 49 PHE A CA 7
ATOM 8624 C C . PHE A 1 49 ? 3.999 5.400 6.180 1.00 0.00 49 PHE A C 7
ATOM 8625 O O . PHE A 1 49 ? 2.924 4.923 5.818 1.00 0.00 49 PHE A O 7
ATOM 8642 N N . ARG A 1 50 ? 4.128 6.649 6.615 1.00 0.00 50 ARG A N 7
ATOM 8643 C CA . ARG A 1 50 ? 2.986 7.551 6.695 1.00 0.00 50 ARG A CA 7
ATOM 8644 C C . ARG A 1 50 ? 2.342 7.737 5.324 1.00 0.00 50 ARG A C 7
ATOM 8645 O O . ARG A 1 50 ? 1.165 8.081 5.222 1.00 0.00 50 ARG A O 7
ATOM 8666 N N . GLU A 1 51 ? 3.123 7.506 4.273 1.00 0.00 51 GLU A N 7
ATOM 8667 C CA . GLU A 1 51 ? 2.629 7.649 2.909 1.00 0.00 51 GLU A CA 7
ATOM 8668 C C . GLU A 1 51 ? 2.143 6.309 2.363 1.00 0.00 51 GLU A C 7
ATOM 8669 O O . GLU A 1 51 ? 1.248 6.260 1.518 1.00 0.00 51 GLU A O 7
ATOM 8681 N N . ILE A 1 52 ? 2.738 5.227 2.852 1.00 0.00 52 ILE A N 7
ATOM 8682 C 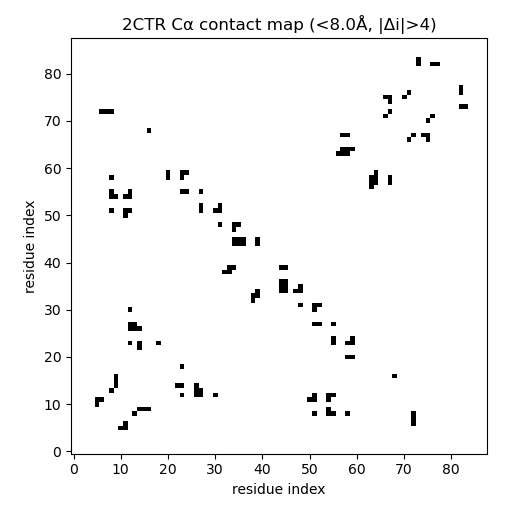CA . ILE A 1 52 ? 2.365 3.887 2.414 1.00 0.00 52 ILE A CA 7
ATOM 8683 C C . ILE A 1 52 ? 1.047 3.450 3.043 1.00 0.00 52 ILE A C 7
ATOM 8684 O O . ILE A 1 52 ? 0.144 2.978 2.353 1.00 0.00 52 ILE A O 7
ATOM 8700 N N . ALA A 1 53 ? 0.942 3.613 4.358 1.00 0.00 53 ALA A N 7
ATOM 8701 C CA . ALA A 1 53 ? -0.268 3.239 5.080 1.00 0.00 53 ALA A CA 7
ATOM 8702 C C . ALA A 1 53 ? -1.492 3.939 4.501 1.00 0.00 53 ALA A C 7
ATOM 8703 O O . ALA A 1 53 ? -2.410 3.291 4.001 1.00 0.00 53 ALA A O 7
ATOM 8710 N N . GLU A 1 54 ? -1.497 5.267 4.572 1.00 0.00 54 GLU A N 7
ATOM 8711 C CA . GLU A 1 54 ? -2.610 6.054 4.054 1.00 0.00 54 GLU A CA 7
ATOM 8712 C C . GLU A 1 54 ? -3.004 5.587 2.656 1.00 0.00 54 GLU A C 7
ATOM 8713 O O . GLU A 1 54 ? -4.187 5.504 2.328 1.00 0.00 54 GLU A O 7
ATOM 8725 N N . ALA A 1 55 ? -2.003 5.283 1.836 1.00 0.00 55 ALA A N 7
ATOM 8726 C CA . ALA A 1 55 ? -2.244 4.823 0.474 1.00 0.00 55 ALA A CA 7
ATOM 8727 C C . ALA A 1 55 ? -2.997 3.497 0.468 1.00 0.00 55 ALA A C 7
ATOM 8728 O O . ALA A 1 55 ? -3.866 3.270 -0.374 1.00 0.00 55 ALA A O 7
ATOM 8735 N N . TYR A 1 56 ? -2.657 2.625 1.411 1.00 0.00 56 TYR A N 7
ATOM 8736 C CA . TYR A 1 56 ? -3.299 1.320 1.511 1.00 0.00 56 TYR A CA 7
ATOM 8737 C C . TYR A 1 56 ? -4.708 1.449 2.082 1.00 0.00 56 TYR A C 7
ATOM 8738 O O . TYR A 1 56 ? -5.674 0.961 1.496 1.00 0.00 56 TYR A O 7
ATOM 8756 N N . GLU A 1 57 ? -4.816 2.110 3.231 1.00 0.00 57 GLU A N 7
ATOM 8757 C CA . GLU A 1 57 ? -6.107 2.303 3.882 1.00 0.00 57 GLU A CA 7
ATOM 8758 C C . GLU A 1 57 ? -7.217 2.474 2.849 1.00 0.00 57 GLU A C 7
ATOM 8759 O O . GLU A 1 57 ? -8.236 1.784 2.896 1.00 0.00 57 GLU A O 7
ATOM 8771 N N . THR A 1 58 ? -7.012 3.399 1.916 1.00 0.00 58 THR A N 7
ATOM 8772 C CA . THR A 1 58 ? -7.995 3.663 0.873 1.00 0.00 58 THR A CA 7
ATOM 8773 C C . THR A 1 58 ? -8.179 2.448 -0.030 1.00 0.00 58 THR A C 7
ATOM 8774 O O . THR A 1 58 ? -9.302 2.000 -0.263 1.00 0.00 58 THR A O 7
ATOM 8785 N N . LEU A 1 59 ? -7.070 1.918 -0.534 1.00 0.00 59 LEU A N 7
ATOM 8786 C CA . LEU A 1 59 ? -7.109 0.753 -1.411 1.00 0.00 59 LEU A CA 7
ATOM 8787 C C . LEU A 1 59 ? -7.360 -0.522 -0.612 1.00 0.00 59 LEU A C 7
ATOM 8788 O O . LEU A 1 59 ? -7.362 -1.622 -1.164 1.00 0.00 59 LEU A O 7
ATOM 8804 N N . SER A 1 60 ? -7.574 -0.365 0.690 1.00 0.00 60 SER A N 7
ATOM 8805 C CA . SER A 1 60 ? -7.825 -1.504 1.566 1.00 0.00 60 SER A CA 7
ATOM 8806 C C . SER A 1 60 ? -9.323 -1.754 1.716 1.00 0.00 60 SER A C 7
ATOM 8807 O O . SER A 1 60 ? -9.811 -2.852 1.444 1.00 0.00 60 SER A O 7
ATOM 8815 N N . ASP A 1 61 ? -10.047 -0.728 2.149 1.00 0.00 61 ASP A N 7
ATOM 8816 C CA . ASP A 1 61 ? -11.490 -0.834 2.334 1.00 0.00 61 ASP A CA 7
ATOM 8817 C C . ASP A 1 61 ? -12.213 -0.822 0.991 1.00 0.00 61 ASP A C 7
ATOM 8818 O O . ASP A 1 61 ? -11.712 -0.272 0.011 1.00 0.00 61 ASP A O 7
ATOM 8827 N N . ALA A 1 62 ? -13.392 -1.433 0.954 1.00 0.00 62 ALA A N 7
ATOM 8828 C CA . ALA A 1 62 ? -14.184 -1.491 -0.268 1.00 0.00 62 ALA A CA 7
ATOM 8829 C C . ALA A 1 62 ? -14.674 -0.105 -0.672 1.00 0.00 62 ALA A C 7
ATOM 8830 O O . ALA A 1 62 ? -14.217 0.461 -1.664 1.00 0.00 62 ALA A O 7
ATOM 8837 N N . ASN A 1 63 ? -15.607 0.437 0.104 1.00 0.00 63 ASN A N 7
ATOM 8838 C CA . ASN A 1 63 ? -16.160 1.758 -0.174 1.00 0.00 63 ASN A CA 7
ATOM 8839 C C . ASN A 1 63 ? -15.047 2.777 -0.397 1.00 0.00 63 ASN A C 7
ATOM 8840 O O . ASN A 1 63 ? -15.092 3.563 -1.344 1.00 0.00 63 ASN A O 7
ATOM 8851 N N . ARG A 1 64 ? -14.049 2.758 0.480 1.00 0.00 64 ARG A N 7
ATOM 8852 C CA . ARG A 1 64 ? -12.925 3.680 0.380 1.00 0.00 64 ARG A CA 7
ATOM 8853 C C . ARG A 1 64 ? -12.255 3.574 -0.987 1.00 0.00 64 ARG A C 7
ATOM 8854 O O . ARG A 1 64 ? -12.147 4.560 -1.715 1.00 0.00 64 ARG A O 7
ATOM 8875 N N . ARG A 1 65 ? -11.806 2.370 -1.328 1.00 0.00 65 ARG A N 7
ATOM 8876 C CA . ARG A 1 65 ? -11.144 2.135 -2.605 1.00 0.00 65 ARG A CA 7
ATOM 8877 C C . ARG A 1 65 ? -12.092 2.417 -3.768 1.00 0.00 65 ARG A C 7
ATOM 8878 O O . ARG A 1 65 ? -11.665 2.836 -4.844 1.00 0.00 65 ARG A O 7
ATOM 8899 N N . LYS A 1 66 ? -13.381 2.183 -3.544 1.00 0.00 66 LYS A N 7
ATOM 8900 C CA . LYS A 1 66 ? -14.390 2.412 -4.571 1.00 0.00 66 LYS A CA 7
ATOM 8901 C C . LYS A 1 66 ? -14.494 3.895 -4.911 1.00 0.00 66 LYS A C 7
ATOM 8902 O O . LYS A 1 66 ? -14.717 4.262 -6.064 1.00 0.00 66 LYS A O 7
ATOM 8921 N N . GLU A 1 67 ? -14.329 4.743 -3.900 1.00 0.00 67 GLU A N 7
ATOM 8922 C CA . GLU A 1 67 ? -14.403 6.186 -4.094 1.00 0.00 67 GLU A CA 7
ATOM 8923 C C . GLU A 1 67 ? -13.106 6.722 -4.693 1.00 0.00 67 GLU A C 7
ATOM 8924 O O . GLU A 1 67 ? -13.125 7.489 -5.656 1.00 0.00 67 GLU A O 7
ATOM 8936 N N . TYR A 1 68 ? -11.982 6.314 -4.115 1.00 0.00 68 TYR A N 7
ATOM 8937 C CA . TYR A 1 68 ? -10.675 6.755 -4.589 1.00 0.00 68 TYR A CA 7
ATOM 8938 C C . TYR A 1 68 ? -10.476 6.389 -6.057 1.00 0.00 68 TYR A C 7
ATOM 8939 O O . TYR A 1 68 ? -9.657 6.990 -6.752 1.00 0.00 68 TYR A O 7
ATOM 8957 N N . ASP A 1 69 ? -11.231 5.399 -6.520 1.00 0.00 69 ASP A N 7
ATOM 8958 C CA . ASP A 1 69 ? -11.140 4.953 -7.906 1.00 0.00 69 ASP A CA 7
ATOM 8959 C C . ASP A 1 69 ? -12.148 5.689 -8.782 1.00 0.00 69 ASP A C 7
ATOM 8960 O O . ASP A 1 69 ? -11.847 6.061 -9.916 1.00 0.00 69 ASP A O 7
ATOM 8969 N N . THR A 1 70 ? -13.348 5.896 -8.248 1.00 0.00 70 THR A N 7
ATOM 8970 C CA . THR A 1 70 ? -14.402 6.585 -8.981 1.00 0.00 70 THR A CA 7
ATOM 8971 C C . THR A 1 70 ? -14.190 8.094 -8.960 1.00 0.00 70 THR A C 7
ATOM 8972 O O . THR A 1 70 ? -14.765 8.824 -9.768 1.00 0.00 70 THR A O 7
ATOM 8983 N N . LEU A 1 71 ? -13.361 8.557 -8.030 1.00 0.00 71 LEU A N 7
ATOM 8984 C CA . LEU A 1 71 ? -13.072 9.982 -7.904 1.00 0.00 71 LEU A CA 7
ATOM 8985 C C . LEU A 1 71 ? -11.647 10.290 -8.350 1.00 0.00 71 LEU A C 7
ATOM 8986 O O . LEU A 1 71 ? -11.419 11.187 -9.160 1.00 0.00 71 LEU A O 7
ATOM 9002 N N . GLY A 1 72 ? -10.689 9.537 -7.817 1.00 0.00 72 GLY A N 7
ATOM 9003 C CA . GLY A 1 72 ? -9.298 9.744 -8.173 1.00 0.00 72 GLY A CA 7
ATOM 9004 C C . GLY A 1 72 ? -8.421 10.001 -6.964 1.00 0.00 72 GLY A C 7
ATOM 9005 O O . GLY A 1 72 ? -8.614 9.397 -5.908 1.00 0.00 72 GLY A O 7
ATOM 9009 N N . HIS A 1 73 ? -7.454 10.900 -7.117 1.00 0.00 73 HIS A N 7
ATOM 9010 C CA . HIS A 1 73 ? -6.543 11.236 -6.028 1.00 0.00 73 HIS A CA 7
ATOM 9011 C C . HIS A 1 73 ? -6.672 12.707 -5.647 1.00 0.00 73 HIS A C 7
ATOM 9012 O O . HIS A 1 73 ? -6.479 13.077 -4.488 1.00 0.00 73 HIS A O 7
ATOM 9026 N N . SER A 1 74 ? -6.997 13.542 -6.628 1.00 0.00 74 SER A N 7
ATOM 9027 C CA . SER A 1 74 ? -7.147 14.974 -6.396 1.00 0.00 74 SER A CA 7
ATOM 9028 C C . SER A 1 74 ? -8.560 15.303 -5.925 1.00 0.00 74 SER A C 7
ATOM 9029 O O . SER A 1 74 ? -8.785 16.315 -5.261 1.00 0.00 74 SER A O 7
ATOM 9037 N N . ALA A 1 75 ? -9.509 14.440 -6.273 1.00 0.00 75 ALA A N 7
ATOM 9038 C CA . ALA A 1 75 ? -10.900 14.637 -5.885 1.00 0.00 75 ALA A CA 7
ATOM 9039 C C . ALA A 1 75 ? -11.193 13.981 -4.540 1.00 0.00 75 ALA A C 7
ATOM 9040 O O . ALA A 1 75 ? -11.572 14.651 -3.580 1.00 0.00 75 ALA A O 7
ATOM 9047 N N . PHE A 1 76 ? -11.015 12.665 -4.478 1.00 0.00 76 PHE A N 7
ATOM 9048 C CA . PHE A 1 76 ? -11.261 11.917 -3.251 1.00 0.00 76 PHE A CA 7
ATOM 9049 C C . PHE A 1 76 ? -10.551 12.566 -2.066 1.00 0.00 76 PHE A C 7
ATOM 9050 O O . PHE A 1 76 ? -11.088 12.623 -0.960 1.00 0.00 76 PHE A O 7
ATOM 9067 N N . THR A 1 77 ? -9.338 13.055 -2.306 1.00 0.00 77 THR A N 7
ATOM 9068 C CA . THR A 1 77 ? -8.553 13.698 -1.261 1.00 0.00 77 THR A CA 7
ATOM 9069 C C . THR A 1 77 ? -7.944 15.005 -1.756 1.00 0.00 77 THR A C 7
ATOM 9070 O O . THR A 1 77 ? -6.759 15.066 -2.080 1.00 0.00 77 THR A O 7
ATOM 9081 N N . SER A 1 78 ? -8.764 16.050 -1.811 1.00 0.00 78 SER A N 7
ATOM 9082 C CA . SER A 1 78 ? -8.307 17.357 -2.269 1.00 0.00 78 SER A CA 7
ATOM 9083 C C . SER A 1 78 ? -7.647 18.132 -1.132 1.00 0.00 78 SER A C 7
ATOM 9084 O O . SER A 1 78 ? -8.080 18.058 0.017 1.00 0.00 78 SER A O 7
ATOM 9092 N N . GLY A 1 79 ? -6.596 18.875 -1.463 1.00 0.00 79 GLY A N 7
ATOM 9093 C CA . GLY A 1 79 ? -5.892 19.653 -0.460 1.00 0.00 79 GLY A CA 7
ATOM 9094 C C . GLY A 1 79 ? -4.561 19.037 -0.078 1.00 0.00 79 GLY A C 7
ATOM 9095 O O . GLY A 1 79 ? -4.481 18.245 0.861 1.00 0.00 79 GLY A O 7
ATOM 9099 N N . LYS A 1 80 ? -3.511 19.400 -0.808 1.00 0.00 80 LYS A N 7
ATOM 9100 C CA . LYS A 1 80 ? -2.176 18.879 -0.541 1.00 0.00 80 LYS A CA 7
ATOM 9101 C C . LYS A 1 80 ? -1.450 19.742 0.486 1.00 0.00 80 LYS A C 7
ATOM 9102 O O . LYS A 1 80 ? -0.383 19.375 0.976 1.00 0.00 80 LYS A O 7
ATOM 9121 N N . GLY A 1 81 ? -2.038 20.890 0.810 1.00 0.00 81 GLY A N 7
ATOM 9122 C CA . GLY A 1 81 ? -1.433 21.785 1.779 1.00 0.00 81 GLY A CA 7
ATOM 9123 C C . GLY A 1 81 ? 0.066 21.913 1.593 1.00 0.00 81 GLY A C 7
ATOM 9124 O O . GLY A 1 81 ? 0.843 21.433 2.418 1.00 0.00 81 GLY A O 7
ATOM 9128 N N . GLN A 1 82 ? 0.473 22.562 0.506 1.00 0.00 82 GLN A N 7
ATOM 9129 C CA . GLN A 1 82 ? 1.889 22.749 0.214 1.00 0.00 82 GLN A CA 7
ATOM 9130 C C . GLN A 1 82 ? 2.138 24.113 -0.420 1.00 0.00 82 GLN A C 7
ATOM 9131 O O . GLN A 1 82 ? 1.241 24.702 -1.022 1.00 0.00 82 GLN A O 7
ATOM 9145 N N . SER A 1 83 ? 3.363 24.610 -0.280 1.00 0.00 83 SER A N 7
ATOM 9146 C CA . SER A 1 83 ? 3.729 25.908 -0.836 1.00 0.00 83 SER A CA 7
ATOM 9147 C C . SER A 1 83 ? 4.661 25.743 -2.033 1.00 0.00 83 SER A C 7
ATOM 9148 O O . SER A 1 83 ? 5.623 24.978 -1.985 1.00 0.00 83 SER A O 7
ATOM 9156 N N . GLY A 1 84 ? 4.366 26.467 -3.109 1.00 0.00 84 GLY A N 7
ATOM 9157 C CA . GLY A 1 84 ? 5.185 26.387 -4.304 1.00 0.00 84 GLY A CA 7
ATOM 9158 C C . GLY A 1 84 ? 4.699 25.325 -5.270 1.00 0.00 84 GLY A C 7
ATOM 9159 O O . GLY A 1 84 ? 4.184 24.280 -4.871 1.00 0.00 84 GLY A O 7
ATOM 9163 N N . PRO A 1 85 ? 4.858 25.589 -6.576 1.00 0.00 85 PRO A N 7
ATOM 9164 C CA . PRO A 1 85 ? 4.437 24.661 -7.629 1.00 0.00 85 PRO A CA 7
ATOM 9165 C C . PRO A 1 85 ? 5.303 23.407 -7.676 1.00 0.00 85 PRO A C 7
ATOM 9166 O O . PRO A 1 85 ? 6.290 23.295 -6.951 1.00 0.00 85 PRO A O 7
ATOM 9177 N N . SER A 1 86 ? 4.926 22.465 -8.536 1.00 0.00 86 SER A N 7
ATOM 9178 C CA . SER A 1 86 ? 5.666 21.217 -8.675 1.00 0.00 86 SER A CA 7
ATOM 9179 C C . SER A 1 86 ? 5.294 20.507 -9.973 1.00 0.00 86 SER A C 7
ATOM 9180 O O . SER A 1 86 ? 4.117 20.385 -10.311 1.00 0.00 86 SER A O 7
ATOM 9188 N N . SER A 1 87 ? 6.307 20.039 -10.696 1.00 0.00 87 SER A N 7
ATOM 9189 C CA . SER A 1 87 ? 6.087 19.344 -11.959 1.00 0.00 87 SER A CA 7
ATOM 9190 C C . SER A 1 87 ? 5.008 18.276 -11.811 1.00 0.00 87 SER A C 7
ATOM 9191 O O . SER A 1 87 ? 4.597 17.943 -10.701 1.00 0.00 87 SER A O 7
ATOM 9199 N N . GLY A 1 88 ? 4.553 17.742 -12.941 1.00 0.00 88 GLY A N 7
ATOM 9200 C CA . GLY A 1 88 ? 3.526 16.717 -12.916 1.00 0.00 88 GLY A CA 7
ATOM 9201 C C . GLY A 1 88 ? 3.198 16.192 -14.300 1.00 0.00 88 GLY A C 7
ATOM 9202 O O . GLY A 1 88 ? 2.366 15.298 -14.450 1.00 0.00 88 GLY A O 7
ATOM 9206 N N . GLY A 1 1 ? 12.730 19.298 -9.552 1.00 0.00 1 GLY A N 8
ATOM 9207 C CA . GLY A 1 1 ? 12.580 18.122 -8.714 1.00 0.00 1 GLY A CA 8
ATOM 9208 C C . GLY A 1 1 ? 12.094 16.915 -9.491 1.00 0.00 1 GLY A C 8
ATOM 9209 O O . GLY A 1 1 ? 10.895 16.760 -9.724 1.00 0.00 1 GLY A O 8
ATOM 9213 N N . SER A 1 2 ? 13.027 16.058 -9.894 1.00 0.00 2 SER A N 8
ATOM 9214 C CA . SER A 1 2 ? 12.687 14.860 -10.654 1.00 0.00 2 SER A CA 8
ATOM 9215 C C . SER A 1 2 ? 12.411 13.685 -9.721 1.00 0.00 2 SER A C 8
ATOM 9216 O O . SER A 1 2 ? 11.360 13.049 -9.801 1.00 0.00 2 SER A O 8
ATOM 9224 N N . SER A 1 3 ? 13.362 13.403 -8.837 1.00 0.00 3 SER A N 8
ATOM 9225 C CA . SER A 1 3 ? 13.224 12.302 -7.891 1.00 0.00 3 SER A CA 8
ATOM 9226 C C . SER A 1 3 ? 12.786 12.814 -6.522 1.00 0.00 3 SER A C 8
ATOM 9227 O O . SER A 1 3 ? 13.187 13.895 -6.094 1.00 0.00 3 SER A O 8
ATOM 9235 N N . GLY A 1 4 ? 11.960 12.027 -5.839 1.00 0.00 4 GLY A N 8
ATOM 9236 C CA . GLY A 1 4 ? 11.481 12.417 -4.526 1.00 0.00 4 GLY A CA 8
ATOM 9237 C C . GLY A 1 4 ? 10.067 12.961 -4.563 1.00 0.00 4 GLY A C 8
ATOM 9238 O O . GLY A 1 4 ? 9.858 14.171 -4.474 1.00 0.00 4 GLY A O 8
ATOM 9242 N N . SER A 1 5 ? 9.093 12.067 -4.695 1.00 0.00 5 SER A N 8
ATOM 9243 C CA . SER A 1 5 ? 7.691 12.465 -4.749 1.00 0.00 5 SER A CA 8
ATOM 9244 C C . SER A 1 5 ? 6.777 11.264 -4.531 1.00 0.00 5 SER A C 8
ATOM 9245 O O . SER A 1 5 ? 7.085 10.150 -4.954 1.00 0.00 5 SER A O 8
ATOM 9253 N N . SER A 1 6 ? 5.649 11.499 -3.867 1.00 0.00 6 SER A N 8
ATOM 9254 C CA . SER A 1 6 ? 4.690 10.436 -3.588 1.00 0.00 6 SER A CA 8
ATOM 9255 C C . SER A 1 6 ? 3.648 10.341 -4.698 1.00 0.00 6 SER A C 8
ATOM 9256 O O . SER A 1 6 ? 3.524 9.313 -5.362 1.00 0.00 6 SER A O 8
ATOM 9264 N N . GLY A 1 7 ? 2.899 11.423 -4.893 1.00 0.00 7 GLY A N 8
ATOM 9265 C CA . GLY A 1 7 ? 1.876 11.442 -5.922 1.00 0.00 7 GLY A CA 8
ATOM 9266 C C . GLY A 1 7 ? 0.602 10.745 -5.487 1.00 0.00 7 GLY A C 8
ATOM 9267 O O . GLY A 1 7 ? 0.031 11.074 -4.447 1.00 0.00 7 GLY A O 8
ATOM 9271 N N . SER A 1 8 ? 0.155 9.780 -6.284 1.00 0.00 8 SER A N 8
ATOM 9272 C CA . SER A 1 8 ? -1.063 9.039 -5.978 1.00 0.00 8 SER A CA 8
ATOM 9273 C C . SER A 1 8 ? -0.737 7.724 -5.278 1.00 0.00 8 SER A C 8
ATOM 9274 O O . SER A 1 8 ? 0.348 7.169 -5.449 1.00 0.00 8 SER A O 8
ATOM 9282 N N . TYR A 1 9 ? -1.685 7.231 -4.488 1.00 0.00 9 TYR A N 8
ATOM 9283 C CA . TYR A 1 9 ? -1.499 5.982 -3.758 1.00 0.00 9 TYR A CA 8
ATOM 9284 C C . TYR A 1 9 ? -0.881 4.914 -4.656 1.00 0.00 9 TYR A C 8
ATOM 9285 O O . TYR A 1 9 ? 0.237 4.456 -4.416 1.00 0.00 9 TYR A O 8
ATOM 9303 N N . TYR A 1 10 ? -1.616 4.523 -5.690 1.00 0.00 10 TYR A N 8
ATOM 9304 C CA . TYR A 1 10 ? -1.143 3.507 -6.624 1.00 0.00 10 TYR A CA 8
ATOM 9305 C C . TYR A 1 10 ? 0.363 3.625 -6.839 1.00 0.00 10 TYR A C 8
ATOM 9306 O O . TYR A 1 10 ? 1.065 2.620 -6.954 1.00 0.00 10 TYR A O 8
ATOM 9324 N N . ASP A 1 11 ? 0.852 4.859 -6.892 1.00 0.00 11 ASP A N 8
ATOM 9325 C CA . ASP A 1 11 ? 2.274 5.110 -7.091 1.00 0.00 11 ASP A CA 8
ATOM 9326 C C . ASP A 1 11 ? 3.053 4.881 -5.800 1.00 0.00 11 ASP A C 8
ATOM 9327 O O . ASP A 1 11 ? 4.131 4.287 -5.811 1.00 0.00 11 ASP A O 8
ATOM 9336 N N . ILE A 1 12 ? 2.500 5.357 -4.689 1.00 0.00 12 ILE A N 8
ATOM 9337 C CA . ILE A 1 12 ? 3.143 5.204 -3.390 1.00 0.00 12 ILE A CA 8
ATOM 9338 C C . ILE A 1 12 ? 3.282 3.733 -3.015 1.00 0.00 12 ILE A C 8
ATOM 9339 O O . ILE A 1 12 ? 4.347 3.288 -2.585 1.00 0.00 12 ILE A O 8
ATOM 9355 N N . LEU A 1 13 ? 2.200 2.981 -3.183 1.00 0.00 13 LEU A N 8
ATOM 9356 C CA . LEU A 1 13 ? 2.201 1.557 -2.864 1.00 0.00 13 LEU A CA 8
ATOM 9357 C C . LEU A 1 13 ? 2.943 0.760 -3.932 1.00 0.00 13 LEU A C 8
ATOM 9358 O O . LEU A 1 13 ? 3.718 -0.143 -3.621 1.00 0.00 13 LEU A O 8
ATOM 9374 N N . GLY A 1 14 ? 2.703 1.104 -5.194 1.00 0.00 14 GLY A N 8
ATOM 9375 C CA . GLY A 1 14 ? 3.358 0.412 -6.289 1.00 0.00 14 GLY A CA 8
ATOM 9376 C C . GLY A 1 14 ? 2.433 -0.556 -6.999 1.00 0.00 14 GLY A C 8
ATOM 9377 O O . GLY A 1 14 ? 2.862 -1.619 -7.448 1.00 0.00 14 GLY A O 8
ATOM 9381 N N . VAL A 1 15 ? 1.159 -0.190 -7.100 1.00 0.00 15 VAL A N 8
ATOM 9382 C CA . VAL A 1 15 ? 0.171 -1.035 -7.760 1.00 0.00 15 VAL A CA 8
ATOM 9383 C C . VAL A 1 15 ? -0.550 -0.275 -8.867 1.00 0.00 15 VAL A C 8
ATOM 9384 O O . VAL A 1 15 ? -0.688 0.948 -8.826 1.00 0.00 15 VAL A O 8
ATOM 9397 N N . PRO A 1 16 ? -1.023 -1.014 -9.881 1.00 0.00 16 PRO A N 8
ATOM 9398 C CA . PRO A 1 16 ? -1.740 -0.431 -11.019 1.00 0.00 16 PRO A CA 8
ATOM 9399 C C . PRO A 1 16 ? -3.118 0.092 -10.629 1.00 0.00 16 PRO A C 8
ATOM 9400 O O . PRO A 1 16 ? -3.672 -0.293 -9.599 1.00 0.00 16 PRO A O 8
ATOM 9411 N N . LYS A 1 17 ? -3.668 0.973 -11.459 1.00 0.00 17 LYS A N 8
ATOM 9412 C CA . LYS A 1 17 ? -4.983 1.548 -11.202 1.00 0.00 17 LYS A CA 8
ATOM 9413 C C . LYS A 1 17 ? -6.050 0.461 -11.139 1.00 0.00 17 LYS A C 8
ATOM 9414 O O . LYS A 1 17 ? -7.069 0.615 -10.465 1.00 0.00 17 LYS A O 8
ATOM 9433 N N . SER A 1 18 ? -5.810 -0.640 -11.844 1.00 0.00 18 SER A N 8
ATOM 9434 C CA . SER A 1 18 ? -6.752 -1.753 -11.869 1.00 0.00 18 SER A CA 8
ATOM 9435 C C . SER A 1 18 ? -6.254 -2.906 -11.003 1.00 0.00 18 SER A C 8
ATOM 9436 O O . SER A 1 18 ? -6.674 -4.050 -11.171 1.00 0.00 18 SER A O 8
ATOM 9444 N N . ALA A 1 19 ? -5.354 -2.596 -10.075 1.00 0.00 19 ALA A N 8
ATOM 9445 C CA . ALA A 1 19 ? -4.799 -3.604 -9.181 1.00 0.00 19 ALA A CA 8
ATOM 9446 C C . ALA A 1 19 ? -5.880 -4.195 -8.282 1.00 0.00 19 ALA A C 8
ATOM 9447 O O . ALA A 1 19 ? -6.744 -3.477 -7.780 1.00 0.00 19 ALA A O 8
ATOM 9454 N N . SER A 1 20 ? -5.826 -5.508 -8.085 1.00 0.00 20 SER A N 8
ATOM 9455 C CA . SER A 1 20 ? -6.804 -6.197 -7.250 1.00 0.00 20 SER A CA 8
ATOM 9456 C C . SER A 1 20 ? -6.358 -6.211 -5.791 1.00 0.00 20 SER A C 8
ATOM 9457 O O . SER A 1 20 ? -5.163 -6.228 -5.496 1.00 0.00 20 SER A O 8
ATOM 9465 N N . GLU A 1 21 ? -7.328 -6.204 -4.882 1.00 0.00 21 GLU A N 8
ATOM 9466 C CA . GLU A 1 21 ? -7.036 -6.216 -3.454 1.00 0.00 21 GLU A CA 8
ATOM 9467 C C . GLU A 1 21 ? -5.778 -7.029 -3.162 1.00 0.00 21 GLU A C 8
ATOM 9468 O O . GLU A 1 21 ? -4.797 -6.505 -2.633 1.00 0.00 21 GLU A O 8
ATOM 9480 N N . ARG A 1 22 ? -5.815 -8.311 -3.510 1.00 0.00 22 ARG A N 8
ATOM 9481 C CA . ARG A 1 22 ? -4.679 -9.197 -3.285 1.00 0.00 22 ARG A CA 8
ATOM 9482 C C . ARG A 1 22 ? -3.365 -8.485 -3.591 1.00 0.00 22 ARG A C 8
ATOM 9483 O O . ARG A 1 22 ? -2.400 -8.591 -2.835 1.00 0.00 22 ARG A O 8
ATOM 9504 N N . GLN A 1 23 ? -3.336 -7.760 -4.705 1.00 0.00 23 GLN A N 8
ATOM 9505 C CA . GLN A 1 23 ? -2.140 -7.032 -5.111 1.00 0.00 23 GLN A CA 8
ATOM 9506 C C . GLN A 1 23 ? -1.855 -5.877 -4.157 1.00 0.00 23 GLN A C 8
ATOM 9507 O O . GLN A 1 23 ? -0.701 -5.599 -3.831 1.00 0.00 23 GLN A O 8
ATOM 9521 N N . ILE A 1 24 ? -2.914 -5.207 -3.714 1.00 0.00 24 ILE A N 8
ATOM 9522 C CA . ILE A 1 24 ? -2.777 -4.083 -2.797 1.00 0.00 24 ILE A CA 8
ATOM 9523 C C . ILE A 1 24 ? -2.236 -4.538 -1.446 1.00 0.00 24 ILE A C 8
ATOM 9524 O O . ILE A 1 24 ? -1.157 -4.123 -1.024 1.00 0.00 24 ILE A O 8
ATOM 9540 N N . LYS A 1 25 ? -2.993 -5.397 -0.771 1.00 0.00 25 LYS A N 8
ATOM 9541 C CA . LYS A 1 25 ? -2.590 -5.913 0.532 1.00 0.00 25 LYS A CA 8
ATOM 9542 C C . LYS A 1 25 ? -1.147 -6.408 0.498 1.00 0.00 25 LYS A C 8
ATOM 9543 O O . LYS A 1 25 ? -0.358 -6.115 1.396 1.00 0.00 25 LYS A O 8
ATOM 9562 N N . LYS A 1 26 ? -0.809 -7.160 -0.544 1.00 0.00 26 LYS A N 8
ATOM 9563 C CA . LYS A 1 26 ? 0.539 -7.694 -0.697 1.00 0.00 26 LYS A CA 8
ATOM 9564 C C . LYS A 1 26 ? 1.542 -6.574 -0.953 1.00 0.00 26 LYS A C 8
ATOM 9565 O O . LYS A 1 26 ? 2.537 -6.445 -0.241 1.00 0.00 26 LYS A O 8
ATOM 9584 N N . ALA A 1 27 ? 1.273 -5.767 -1.974 1.00 0.00 27 ALA A N 8
ATOM 9585 C CA . ALA A 1 27 ? 2.150 -4.656 -2.322 1.00 0.00 27 ALA A CA 8
ATOM 9586 C C . ALA A 1 27 ? 2.409 -3.762 -1.114 1.00 0.00 27 ALA A C 8
ATOM 9587 O O . ALA A 1 27 ? 3.503 -3.221 -0.952 1.00 0.00 27 ALA A O 8
ATOM 9594 N N . PHE A 1 28 ? 1.395 -3.611 -0.268 1.00 0.00 28 PHE A N 8
ATOM 9595 C CA . PHE A 1 28 ? 1.513 -2.780 0.925 1.00 0.00 28 PHE A CA 8
ATOM 9596 C C . PHE A 1 28 ? 2.251 -3.524 2.035 1.00 0.00 28 PHE A C 8
ATOM 9597 O O . PHE A 1 28 ? 3.320 -3.102 2.476 1.00 0.00 28 PHE A O 8
ATOM 9614 N N . HIS A 1 29 ? 1.670 -4.633 2.483 1.00 0.00 29 HIS A N 8
ATOM 9615 C CA . HIS A 1 29 ? 2.272 -5.437 3.541 1.00 0.00 29 HIS A CA 8
ATOM 9616 C C . HIS A 1 29 ? 3.788 -5.500 3.381 1.00 0.00 29 HIS A C 8
ATOM 9617 O O . HIS A 1 29 ? 4.535 -5.147 4.293 1.00 0.00 29 HIS A O 8
ATOM 9631 N N . LYS A 1 30 ? 4.236 -5.953 2.215 1.00 0.00 30 LYS A N 8
ATOM 9632 C CA . LYS A 1 30 ? 5.662 -6.062 1.933 1.00 0.00 30 LYS A CA 8
ATOM 9633 C C . LYS A 1 30 ? 6.361 -4.721 2.131 1.00 0.00 30 LYS A C 8
ATOM 9634 O O . LYS A 1 30 ? 7.473 -4.660 2.658 1.00 0.00 30 LYS A O 8
ATOM 9653 N N . LEU A 1 31 ? 5.702 -3.648 1.708 1.00 0.00 31 LEU A N 8
ATOM 9654 C CA . LEU A 1 31 ? 6.259 -2.306 1.841 1.00 0.00 31 LEU A CA 8
ATOM 9655 C C . LEU A 1 31 ? 6.383 -1.911 3.309 1.00 0.00 31 LEU A C 8
ATOM 9656 O O . LEU A 1 31 ? 7.474 -1.606 3.790 1.00 0.00 31 LEU A O 8
ATOM 9672 N N . ALA A 1 32 ? 5.258 -1.920 4.016 1.00 0.00 32 ALA A N 8
ATOM 9673 C CA . ALA A 1 32 ? 5.242 -1.567 5.430 1.00 0.00 32 ALA A CA 8
ATOM 9674 C C . ALA A 1 32 ? 6.438 -2.168 6.160 1.00 0.00 32 ALA A C 8
ATOM 9675 O O . ALA A 1 32 ? 7.021 -1.536 7.040 1.00 0.00 32 ALA A O 8
ATOM 9682 N N . MET A 1 33 ? 6.798 -3.392 5.789 1.00 0.00 33 MET A N 8
ATOM 9683 C CA . MET A 1 33 ? 7.926 -4.077 6.409 1.00 0.00 33 MET A CA 8
ATOM 9684 C C . MET A 1 33 ? 9.247 -3.438 5.991 1.00 0.00 33 MET A C 8
ATOM 9685 O O . MET A 1 33 ? 10.199 -3.389 6.770 1.00 0.00 33 MET A O 8
ATOM 9699 N N . LYS A 1 34 ? 9.298 -2.950 4.756 1.00 0.00 34 LYS A N 8
ATOM 9700 C CA . LYS A 1 34 ? 10.502 -2.313 4.234 1.00 0.00 34 LYS A CA 8
ATOM 9701 C C . LYS A 1 34 ? 10.721 -0.950 4.884 1.00 0.00 34 LYS A C 8
ATOM 9702 O O . LYS A 1 34 ? 11.858 -0.541 5.120 1.00 0.00 34 LYS A O 8
ATOM 9721 N N . TYR A 1 35 ? 9.628 -0.254 5.171 1.00 0.00 35 TYR A N 8
ATOM 9722 C CA . TYR A 1 35 ? 9.701 1.063 5.792 1.00 0.00 35 TYR A CA 8
ATOM 9723 C C . TYR A 1 35 ? 9.127 1.032 7.205 1.00 0.00 35 TYR A C 8
ATOM 9724 O O . TYR A 1 35 ? 8.796 2.071 7.777 1.00 0.00 35 TYR A O 8
ATOM 9742 N N . HIS A 1 36 ? 9.011 -0.169 7.763 1.00 0.00 36 HIS A N 8
ATOM 9743 C CA . HIS A 1 36 ? 8.478 -0.338 9.110 1.00 0.00 36 HIS A CA 8
ATOM 9744 C C . HIS A 1 36 ? 9.318 0.429 10.127 1.00 0.00 36 HIS A C 8
ATOM 9745 O O . HIS A 1 36 ? 10.548 0.396 10.103 1.00 0.00 36 HIS A O 8
ATOM 9759 N N . PRO A 1 37 ? 8.639 1.136 11.043 1.00 0.00 37 PRO A N 8
ATOM 9760 C CA . PRO A 1 37 ? 9.303 1.925 12.085 1.00 0.00 37 PRO A CA 8
ATOM 9761 C C . PRO A 1 37 ? 9.988 1.048 13.127 1.00 0.00 37 PRO A C 8
ATOM 9762 O O . PRO A 1 37 ? 10.608 1.550 14.065 1.00 0.00 37 PRO A O 8
ATOM 9773 N N . ASP A 1 38 ? 9.873 -0.265 12.957 1.00 0.00 38 ASP A N 8
ATOM 9774 C CA . ASP A 1 38 ? 10.484 -1.212 13.883 1.00 0.00 38 ASP A CA 8
ATOM 9775 C C . ASP A 1 38 ? 11.629 -1.965 13.214 1.00 0.00 38 ASP A C 8
ATOM 9776 O O . ASP A 1 38 ? 12.498 -2.520 13.886 1.00 0.00 38 ASP A O 8
ATOM 9785 N N . LYS A 1 39 ? 11.624 -1.980 11.885 1.00 0.00 39 LYS A N 8
ATOM 9786 C CA . LYS A 1 39 ? 12.663 -2.663 11.123 1.00 0.00 39 LYS A CA 8
ATOM 9787 C C . LYS A 1 39 ? 13.705 -1.673 10.614 1.00 0.00 39 LYS A C 8
ATOM 9788 O O . LYS A 1 39 ? 14.898 -1.973 10.587 1.00 0.00 39 LYS A O 8
ATOM 9807 N N . ASN A 1 40 ? 13.247 -0.492 10.214 1.00 0.00 40 ASN A N 8
ATOM 9808 C CA . ASN A 1 40 ? 14.141 0.543 9.706 1.00 0.00 40 ASN A CA 8
ATOM 9809 C C . ASN A 1 40 ? 14.748 1.347 10.852 1.00 0.00 40 ASN A C 8
ATOM 9810 O O . ASN A 1 40 ? 14.030 1.937 11.660 1.00 0.00 40 ASN A O 8
ATOM 9821 N N . LYS A 1 41 ? 16.075 1.366 10.916 1.00 0.00 41 LYS A N 8
ATOM 9822 C CA . LYS A 1 41 ? 16.780 2.099 11.961 1.00 0.00 41 LYS A CA 8
ATOM 9823 C C . LYS A 1 41 ? 17.071 3.530 11.520 1.00 0.00 41 LYS A C 8
ATOM 9824 O O . LYS A 1 41 ? 18.115 4.092 11.853 1.00 0.00 41 LYS A O 8
ATOM 9843 N N . SER A 1 42 ? 16.141 4.115 10.772 1.00 0.00 42 SER A N 8
ATOM 9844 C CA . SER A 1 42 ? 16.299 5.480 10.285 1.00 0.00 42 SER A CA 8
ATOM 9845 C C . SER A 1 42 ? 15.052 6.309 10.579 1.00 0.00 42 SER A C 8
ATOM 9846 O O . SER A 1 42 ? 13.944 5.788 10.703 1.00 0.00 42 SER A O 8
ATOM 9854 N N . PRO A 1 43 ? 15.237 7.633 10.695 1.00 0.00 43 PRO A N 8
ATOM 9855 C CA . PRO A 1 43 ? 14.140 8.564 10.976 1.00 0.00 43 PRO A CA 8
ATOM 9856 C C . PRO A 1 43 ? 13.181 8.701 9.798 1.00 0.00 43 PRO A C 8
ATOM 9857 O O . PRO A 1 43 ? 11.963 8.639 9.967 1.00 0.00 43 PRO A O 8
ATOM 9868 N N . ASP A 1 44 ? 13.737 8.888 8.607 1.00 0.00 44 ASP A N 8
ATOM 9869 C CA . ASP A 1 44 ? 12.931 9.033 7.400 1.00 0.00 44 ASP A CA 8
ATOM 9870 C C . ASP A 1 44 ? 11.962 7.864 7.251 1.00 0.00 44 ASP A C 8
ATOM 9871 O O . ASP A 1 44 ? 10.827 8.038 6.809 1.00 0.00 44 ASP A O 8
ATOM 9880 N N . ALA A 1 45 ? 12.420 6.672 7.621 1.00 0.00 45 ALA A N 8
ATOM 9881 C CA . ALA A 1 45 ? 11.594 5.474 7.528 1.00 0.00 45 ALA A CA 8
ATOM 9882 C C . ALA A 1 45 ? 10.193 5.730 8.072 1.00 0.00 45 ALA A C 8
ATOM 9883 O O . ALA A 1 45 ? 9.201 5.549 7.366 1.00 0.00 45 ALA A O 8
ATOM 9890 N N . GLU A 1 46 ? 10.119 6.152 9.331 1.00 0.00 46 GLU A N 8
ATOM 9891 C CA . GLU A 1 46 ? 8.838 6.431 9.968 1.00 0.00 46 GLU A CA 8
ATOM 9892 C C . GLU A 1 46 ? 7.942 7.258 9.051 1.00 0.00 46 GLU A C 8
ATOM 9893 O O . GLU A 1 46 ? 6.761 6.957 8.882 1.00 0.00 46 GLU A O 8
ATOM 9905 N N . ALA A 1 47 ? 8.514 8.303 8.461 1.00 0.00 47 ALA A N 8
ATOM 9906 C CA . ALA A 1 47 ? 7.769 9.174 7.560 1.00 0.00 47 ALA A CA 8
ATOM 9907 C C . ALA A 1 47 ? 7.327 8.420 6.310 1.00 0.00 47 ALA A C 8
ATOM 9908 O O . ALA A 1 47 ? 6.175 8.519 5.887 1.00 0.00 47 ALA A O 8
ATOM 9915 N N . LYS A 1 48 ? 8.251 7.668 5.721 1.00 0.00 48 LYS A N 8
ATOM 9916 C CA . LYS A 1 48 ? 7.957 6.897 4.519 1.00 0.00 48 LYS A CA 8
ATOM 9917 C C . LYS A 1 48 ? 6.670 6.096 4.687 1.00 0.00 48 LYS A C 8
ATOM 9918 O O . LYS A 1 48 ? 5.739 6.225 3.892 1.00 0.00 48 LYS A O 8
ATOM 9937 N N . PHE A 1 49 ? 6.624 5.269 5.726 1.00 0.00 49 PHE A N 8
ATOM 9938 C CA . PHE A 1 49 ? 5.450 4.448 5.998 1.00 0.00 49 PHE A CA 8
ATOM 9939 C C . PHE A 1 49 ? 4.201 5.313 6.135 1.00 0.00 49 PHE A C 8
ATOM 9940 O O . PHE A 1 49 ? 3.109 4.915 5.729 1.00 0.00 49 PHE A O 8
ATOM 9957 N N . ARG A 1 50 ? 4.370 6.499 6.711 1.00 0.00 50 ARG A N 8
ATOM 9958 C CA . ARG A 1 50 ? 3.257 7.420 6.905 1.00 0.00 50 ARG A CA 8
ATOM 9959 C C . ARG A 1 50 ? 2.528 7.676 5.589 1.00 0.00 50 ARG A C 8
ATOM 9960 O O . ARG A 1 50 ? 1.363 8.072 5.580 1.00 0.00 50 ARG A O 8
ATOM 9981 N N . GLU A 1 51 ? 3.223 7.446 4.479 1.00 0.00 51 GLU A N 8
ATOM 9982 C CA . GLU A 1 51 ? 2.642 7.653 3.158 1.00 0.00 51 GLU A CA 8
ATOM 9983 C C . GLU A 1 51 ? 2.130 6.338 2.576 1.00 0.00 51 GLU A C 8
ATOM 9984 O O . GLU A 1 51 ? 1.219 6.327 1.747 1.00 0.00 51 GLU A O 8
ATOM 9996 N N . ILE A 1 52 ? 2.722 5.233 3.017 1.00 0.00 52 ILE A N 8
ATOM 9997 C CA . ILE A 1 52 ? 2.326 3.914 2.541 1.00 0.00 52 ILE A CA 8
ATOM 9998 C C . ILE A 1 52 ? 1.008 3.475 3.171 1.00 0.00 52 ILE A C 8
ATOM 9999 O O . ILE A 1 52 ? 0.104 3.006 2.480 1.00 0.00 52 ILE A O 8
ATOM 10015 N N . ALA A 1 53 ? 0.907 3.632 4.487 1.00 0.00 53 ALA A N 8
ATOM 10016 C CA . ALA A 1 53 ? -0.301 3.255 5.210 1.00 0.00 53 ALA A CA 8
ATOM 10017 C C . ALA A 1 53 ? -1.516 4.009 4.679 1.00 0.00 53 ALA A C 8
ATOM 10018 O O . ALA A 1 53 ? -2.448 3.406 4.148 1.00 0.00 53 ALA A O 8
ATOM 10025 N N . GLU A 1 54 ? -1.498 5.330 4.827 1.00 0.00 54 GLU A N 8
ATOM 10026 C CA . GLU A 1 54 ? -2.601 6.165 4.364 1.00 0.00 54 GLU A CA 8
ATOM 10027 C C . GLU A 1 54 ? -3.018 5.778 2.948 1.00 0.00 54 GLU A C 8
ATOM 10028 O O . GLU A 1 54 ? -4.195 5.843 2.596 1.00 0.00 54 GLU A O 8
ATOM 10040 N N . ALA A 1 55 ? -2.043 5.375 2.139 1.00 0.00 55 ALA A N 8
ATOM 10041 C CA . ALA A 1 55 ? -2.308 4.976 0.762 1.00 0.00 55 ALA A CA 8
ATOM 10042 C C . ALA A 1 55 ? -3.072 3.658 0.710 1.00 0.00 55 ALA A C 8
ATOM 10043 O O . ALA A 1 55 ? -3.940 3.466 -0.141 1.00 0.00 55 ALA A O 8
ATOM 10050 N N . TYR A 1 56 ? -2.744 2.752 1.625 1.00 0.00 56 TYR A N 8
ATOM 10051 C CA . TYR A 1 56 ? -3.398 1.450 1.681 1.00 0.00 56 TYR A CA 8
ATOM 10052 C C . TYR A 1 56 ? -4.783 1.563 2.310 1.00 0.00 56 TYR A C 8
ATOM 10053 O O . TYR A 1 56 ? -5.775 1.115 1.736 1.00 0.00 56 TYR A O 8
ATOM 10071 N N . GLU A 1 57 ? -4.841 2.165 3.494 1.00 0.00 57 GLU A N 8
ATOM 10072 C CA . GLU A 1 57 ? -6.104 2.337 4.202 1.00 0.00 57 GLU A CA 8
ATOM 10073 C C . GLU A 1 57 ? -7.249 2.576 3.221 1.00 0.00 57 GLU A C 8
ATOM 10074 O O . GLU A 1 57 ? -8.327 1.994 3.353 1.00 0.00 57 GLU A O 8
ATOM 10086 N N . THR A 1 58 ? -7.008 3.437 2.238 1.00 0.00 58 THR A N 8
ATOM 10087 C CA . THR A 1 58 ? -8.018 3.755 1.236 1.00 0.00 58 THR A CA 8
ATOM 10088 C C . THR A 1 58 ? -8.189 2.610 0.244 1.00 0.00 58 THR A C 8
ATOM 10089 O O . THR A 1 58 ? -9.309 2.181 -0.037 1.00 0.00 58 THR A O 8
ATOM 10100 N N . LEU A 1 59 ? -7.073 2.117 -0.282 1.00 0.00 59 LEU A N 8
ATOM 10101 C CA . LEU A 1 59 ? -7.099 1.020 -1.242 1.00 0.00 59 LEU A CA 8
ATOM 10102 C C . LEU A 1 59 ? -7.257 -0.321 -0.532 1.00 0.00 59 LEU A C 8
ATOM 10103 O O . LEU A 1 59 ? -7.119 -1.380 -1.146 1.00 0.00 59 LEU A O 8
ATOM 10119 N N . SER A 1 60 ? -7.548 -0.269 0.764 1.00 0.00 60 SER A N 8
ATOM 10120 C CA . SER A 1 60 ? -7.723 -1.479 1.558 1.00 0.00 60 SER A CA 8
ATOM 10121 C C . SER A 1 60 ? -9.203 -1.805 1.732 1.00 0.00 60 SER A C 8
ATOM 10122 O O . SER A 1 60 ? -9.620 -2.952 1.571 1.00 0.00 60 SER A O 8
ATOM 10130 N N . ASP A 1 61 ? -9.991 -0.788 2.062 1.00 0.00 61 ASP A N 8
ATOM 10131 C CA . ASP A 1 61 ? -11.425 -0.965 2.258 1.00 0.00 61 ASP A CA 8
ATOM 10132 C C . ASP A 1 61 ? -12.150 -1.053 0.919 1.00 0.00 61 ASP A C 8
ATOM 10133 O O . ASP A 1 61 ? -11.559 -0.817 -0.135 1.00 0.00 61 ASP A O 8
ATOM 10142 N N . ALA A 1 62 ? -13.433 -1.396 0.967 1.00 0.00 62 ALA A N 8
ATOM 10143 C CA . ALA A 1 62 ? -14.238 -1.515 -0.242 1.00 0.00 62 ALA A CA 8
ATOM 10144 C C . ALA A 1 62 ? -14.791 -0.159 -0.669 1.00 0.00 62 ALA A C 8
ATOM 10145 O O . ALA A 1 62 ? -14.380 0.397 -1.686 1.00 0.00 62 ALA A O 8
ATOM 10152 N N . ASN A 1 63 ? -15.727 0.367 0.116 1.00 0.00 63 ASN A N 8
ATOM 10153 C CA . ASN A 1 63 ? -16.337 1.657 -0.182 1.00 0.00 63 ASN A CA 8
ATOM 10154 C C . ASN A 1 63 ? -15.271 2.727 -0.398 1.00 0.00 63 ASN A C 8
ATOM 10155 O O . ASN A 1 63 ? -15.374 3.546 -1.311 1.00 0.00 63 ASN A O 8
ATOM 10166 N N . ARG A 1 64 ? -14.246 2.712 0.449 1.00 0.00 64 ARG A N 8
ATOM 10167 C CA . ARG A 1 64 ? -13.161 3.681 0.352 1.00 0.00 64 ARG A CA 8
ATOM 10168 C C . ARG A 1 64 ? -12.449 3.567 -0.993 1.00 0.00 64 ARG A C 8
ATOM 10169 O O . ARG A 1 64 ? -12.342 4.543 -1.735 1.00 0.00 64 ARG A O 8
ATOM 10190 N N . ARG A 1 65 ? -11.964 2.368 -1.300 1.00 0.00 65 ARG A N 8
ATOM 10191 C CA . ARG A 1 65 ? -11.261 2.127 -2.555 1.00 0.00 65 ARG A CA 8
ATOM 10192 C C . ARG A 1 65 ? -12.184 2.356 -3.748 1.00 0.00 65 ARG A C 8
ATOM 10193 O O . ARG A 1 65 ? -11.740 2.763 -4.822 1.00 0.00 65 ARG A O 8
ATOM 10214 N N . LYS A 1 66 ? -13.472 2.092 -3.553 1.00 0.00 66 LYS A N 8
ATOM 10215 C CA . LYS A 1 66 ? -14.458 2.269 -4.611 1.00 0.00 66 LYS A CA 8
ATOM 10216 C C . LYS A 1 66 ? -14.570 3.737 -5.011 1.00 0.00 66 LYS A C 8
ATOM 10217 O O . LYS A 1 66 ? -14.677 4.061 -6.193 1.00 0.00 66 LYS A O 8
ATOM 10236 N N . GLU A 1 67 ? -14.541 4.620 -4.018 1.00 0.00 67 GLU A N 8
ATOM 10237 C CA . GLU A 1 67 ? -14.638 6.053 -4.268 1.00 0.00 67 GLU A CA 8
ATOM 10238 C C . GLU A 1 67 ? -13.349 6.586 -4.885 1.00 0.00 67 GLU A C 8
ATOM 10239 O O . GLU A 1 67 ? -13.376 7.284 -5.900 1.00 0.00 67 GLU A O 8
ATOM 10251 N N . TYR A 1 68 ? -12.222 6.253 -4.266 1.00 0.00 68 TYR A N 8
ATOM 10252 C CA . TYR A 1 68 ? -10.922 6.700 -4.753 1.00 0.00 68 TYR A CA 8
ATOM 10253 C C . TYR A 1 68 ? -10.706 6.274 -6.202 1.00 0.00 68 TYR A C 8
ATOM 10254 O O . TYR A 1 68 ? -9.993 6.936 -6.955 1.00 0.00 68 TYR A O 8
ATOM 10272 N N . ASP A 1 69 ? -11.328 5.164 -6.583 1.00 0.00 69 ASP A N 8
ATOM 10273 C CA . ASP A 1 69 ? -11.207 4.649 -7.942 1.00 0.00 69 ASP A CA 8
ATOM 10274 C C . ASP A 1 69 ? -12.209 5.327 -8.872 1.00 0.00 69 ASP A C 8
ATOM 10275 O O . ASP A 1 69 ? -11.873 5.706 -9.994 1.00 0.00 69 ASP A O 8
ATOM 10284 N N . THR A 1 70 ? -13.442 5.476 -8.398 1.00 0.00 70 THR A N 8
ATOM 10285 C CA . THR A 1 70 ? -14.493 6.105 -9.187 1.00 0.00 70 THR A CA 8
ATOM 10286 C C . THR A 1 70 ? -14.296 7.616 -9.259 1.00 0.00 70 THR A C 8
ATOM 10287 O O . THR A 1 70 ? -14.844 8.282 -10.139 1.00 0.00 70 THR A O 8
ATOM 10298 N N . LEU A 1 71 ? -13.512 8.150 -8.330 1.00 0.00 71 LEU A N 8
ATOM 10299 C CA . LEU A 1 71 ? -13.242 9.583 -8.289 1.00 0.00 71 LEU A CA 8
ATOM 10300 C C . LEU A 1 71 ? -11.799 9.877 -8.686 1.00 0.00 71 LEU A C 8
ATOM 10301 O O . LEU A 1 71 ? -11.542 10.692 -9.571 1.00 0.00 71 LEU A O 8
ATOM 10317 N N . GLY A 1 72 ? -10.860 9.206 -8.027 1.00 0.00 72 GLY A N 8
ATOM 10318 C CA . GLY A 1 72 ? -9.454 9.407 -8.327 1.00 0.00 72 GLY A CA 8
ATOM 10319 C C . GLY A 1 72 ? -8.634 9.705 -7.087 1.00 0.00 72 GLY A C 8
ATOM 10320 O O . GLY A 1 72 ? -8.940 9.216 -5.999 1.00 0.00 72 GLY A O 8
ATOM 10324 N N . HIS A 1 73 ? -7.587 10.507 -7.251 1.00 0.00 73 HIS A N 8
ATOM 10325 C CA . HIS A 1 73 ? -6.719 10.868 -6.136 1.00 0.00 73 HIS A CA 8
ATOM 10326 C C . HIS A 1 73 ? -7.022 12.281 -5.646 1.00 0.00 73 HIS A C 8
ATOM 10327 O O . HIS A 1 73 ? -7.389 12.482 -4.488 1.00 0.00 73 HIS A O 8
ATOM 10341 N N . SER A 1 74 ? -6.867 13.257 -6.536 1.00 0.00 74 SER A N 8
ATOM 10342 C CA . SER A 1 74 ? -7.120 14.651 -6.192 1.00 0.00 74 SER A CA 8
ATOM 10343 C C . SER A 1 74 ? -8.609 14.893 -5.962 1.00 0.00 74 SER A C 8
ATOM 10344 O O . SER A 1 74 ? -8.995 15.711 -5.128 1.00 0.00 74 SER A O 8
ATOM 10352 N N . ALA A 1 75 ? -9.441 14.173 -6.708 1.00 0.00 75 ALA A N 8
ATOM 10353 C CA . ALA A 1 75 ? -10.887 14.306 -6.585 1.00 0.00 75 ALA A CA 8
ATOM 10354 C C . ALA A 1 75 ? -11.388 13.674 -5.291 1.00 0.00 75 ALA A C 8
ATOM 10355 O O . ALA A 1 75 ? -12.107 14.307 -4.517 1.00 0.00 75 ALA A O 8
ATOM 10362 N N . PHE A 1 76 ? -11.006 12.422 -5.063 1.00 0.00 76 PHE A N 8
ATOM 10363 C CA . PHE A 1 76 ? -11.419 11.704 -3.863 1.00 0.00 76 PHE A CA 8
ATOM 10364 C C . PHE A 1 76 ? -10.860 12.372 -2.610 1.00 0.00 76 PHE A C 8
ATOM 10365 O O . PHE A 1 76 ? -11.258 12.049 -1.490 1.00 0.00 76 PHE A O 8
ATOM 10382 N N . THR A 1 77 ? -9.934 13.305 -2.807 1.00 0.00 77 THR A N 8
ATOM 10383 C CA . THR A 1 77 ? -9.318 14.018 -1.695 1.00 0.00 77 THR A CA 8
ATOM 10384 C C . THR A 1 77 ? -9.817 15.457 -1.620 1.00 0.00 77 THR A C 8
ATOM 10385 O O . THR A 1 77 ? -9.031 16.388 -1.448 1.00 0.00 77 THR A O 8
ATOM 10396 N N . SER A 1 78 ? -11.128 15.631 -1.751 1.00 0.00 78 SER A N 8
ATOM 10397 C CA . SER A 1 78 ? -11.731 16.958 -1.701 1.00 0.00 78 SER A CA 8
ATOM 10398 C C . SER A 1 78 ? -12.005 17.377 -0.260 1.00 0.00 78 SER A C 8
ATOM 10399 O O . SER A 1 78 ? -12.870 16.813 0.408 1.00 0.00 78 SER A O 8
ATOM 10407 N N . GLY A 1 79 ? -11.260 18.372 0.212 1.00 0.00 79 GLY A N 8
ATOM 10408 C CA . GLY A 1 79 ? -11.437 18.850 1.571 1.00 0.00 79 GLY A CA 8
ATOM 10409 C C . GLY A 1 79 ? -10.123 19.211 2.234 1.00 0.00 79 GLY A C 8
ATOM 10410 O O . GLY A 1 79 ? -9.938 20.339 2.692 1.00 0.00 79 GLY A O 8
ATOM 10414 N N . LYS A 1 80 ? -9.206 18.250 2.288 1.00 0.00 80 LYS A N 8
ATOM 10415 C CA . LYS A 1 80 ? -7.901 18.470 2.901 1.00 0.00 80 LYS A CA 8
ATOM 10416 C C . LYS A 1 80 ? -6.882 17.457 2.390 1.00 0.00 80 LYS A C 8
ATOM 10417 O O . LYS A 1 80 ? -7.226 16.313 2.093 1.00 0.00 80 LYS A O 8
ATOM 10436 N N . GLY A 1 81 ? -5.627 17.884 2.293 1.00 0.00 81 GLY A N 8
ATOM 10437 C CA . GLY A 1 81 ? -4.578 17.000 1.819 1.00 0.00 81 GLY A CA 8
ATOM 10438 C C . GLY A 1 81 ? -3.268 17.727 1.586 1.00 0.00 81 GLY A C 8
ATOM 10439 O O . GLY A 1 81 ? -3.121 18.452 0.602 1.00 0.00 81 GLY A O 8
ATOM 10443 N N . GLN A 1 82 ? -2.316 17.535 2.493 1.00 0.00 82 GLN A N 8
ATOM 10444 C CA . GLN A 1 82 ? -1.014 18.181 2.382 1.00 0.00 82 GLN A CA 8
ATOM 10445 C C . GLN A 1 82 ? -0.054 17.332 1.555 1.00 0.00 82 GLN A C 8
ATOM 10446 O O . GLN A 1 82 ? -0.026 16.108 1.682 1.00 0.00 82 GLN A O 8
ATOM 10460 N N . SER A 1 83 ? 0.731 17.990 0.708 1.00 0.00 83 SER A N 8
ATOM 10461 C CA . SER A 1 83 ? 1.690 17.295 -0.142 1.00 0.00 83 SER A CA 8
ATOM 10462 C C . SER A 1 83 ? 2.728 18.266 -0.696 1.00 0.00 83 SER A C 8
ATOM 10463 O O . SER A 1 83 ? 2.535 19.480 -0.670 1.00 0.00 83 SER A O 8
ATOM 10471 N N . GLY A 1 84 ? 3.832 17.719 -1.197 1.00 0.00 84 GLY A N 8
ATOM 10472 C CA . GLY A 1 84 ? 4.886 18.550 -1.750 1.00 0.00 84 GLY A CA 8
ATOM 10473 C C . GLY A 1 84 ? 5.908 18.960 -0.708 1.00 0.00 84 GLY A C 8
ATOM 10474 O O . GLY A 1 84 ? 6.021 20.132 -0.346 1.00 0.00 84 GLY A O 8
ATOM 10478 N N . PRO A 1 85 ? 6.674 17.980 -0.207 1.00 0.00 85 PRO A N 8
ATOM 10479 C CA . PRO A 1 85 ? 7.705 18.221 0.807 1.00 0.00 85 PRO A CA 8
ATOM 10480 C C . PRO A 1 85 ? 8.892 19.001 0.254 1.00 0.00 85 PRO A C 8
ATOM 10481 O O . PRO A 1 85 ? 9.201 18.919 -0.935 1.00 0.00 85 PRO A O 8
ATOM 10492 N N . SER A 1 86 ? 9.556 19.756 1.123 1.00 0.00 86 SER A N 8
ATOM 10493 C CA . SER A 1 86 ? 10.708 20.553 0.720 1.00 0.00 86 SER A CA 8
ATOM 10494 C C . SER A 1 86 ? 12.002 19.761 0.885 1.00 0.00 86 SER A C 8
ATOM 10495 O O . SER A 1 86 ? 12.549 19.668 1.983 1.00 0.00 86 SER A O 8
ATOM 10503 N N . SER A 1 87 ? 12.484 19.191 -0.215 1.00 0.00 87 SER A N 8
ATOM 10504 C CA . SER A 1 87 ? 13.710 18.403 -0.192 1.00 0.00 87 SER A CA 8
ATOM 10505 C C . SER A 1 87 ? 14.933 19.295 -0.388 1.00 0.00 87 SER A C 8
ATOM 10506 O O . SER A 1 87 ? 15.901 19.214 0.366 1.00 0.00 87 SER A O 8
ATOM 10514 N N . GLY A 1 88 ? 14.879 20.146 -1.408 1.00 0.00 88 GLY A N 8
ATOM 10515 C CA . GLY A 1 88 ? 15.987 21.041 -1.686 1.00 0.00 88 GLY A CA 8
ATOM 10516 C C . GLY A 1 88 ? 15.532 22.363 -2.271 1.00 0.00 88 GLY A C 8
ATOM 10517 O O . GLY A 1 88 ? 14.333 22.624 -2.374 1.00 0.00 88 GLY A O 8
ATOM 10521 N N . GLY A 1 1 ? 19.143 6.547 -8.654 1.00 0.00 1 GLY A N 9
ATOM 10522 C CA . GLY A 1 1 ? 18.349 6.439 -7.444 1.00 0.00 1 GLY A CA 9
ATOM 10523 C C . GLY A 1 1 ? 16.915 6.036 -7.727 1.00 0.00 1 GLY A C 9
ATOM 10524 O O . GLY A 1 1 ? 16.614 4.851 -7.872 1.00 0.00 1 GLY A O 9
ATOM 10528 N N . SER A 1 2 ? 16.028 7.023 -7.803 1.00 0.00 2 SER A N 9
ATOM 10529 C CA . SER A 1 2 ? 14.617 6.764 -8.064 1.00 0.00 2 SER A CA 9
ATOM 10530 C C . SER A 1 2 ? 14.079 7.710 -9.133 1.00 0.00 2 SER A C 9
ATOM 10531 O O . SER A 1 2 ? 14.773 8.628 -9.570 1.00 0.00 2 SER A O 9
ATOM 10539 N N . SER A 1 3 ? 12.839 7.479 -9.550 1.00 0.00 3 SER A N 9
ATOM 10540 C CA . SER A 1 3 ? 12.208 8.307 -10.570 1.00 0.00 3 SER A CA 9
ATOM 10541 C C . SER A 1 3 ? 10.910 8.918 -10.049 1.00 0.00 3 SER A C 9
ATOM 10542 O O . SER A 1 3 ? 10.155 8.272 -9.323 1.00 0.00 3 SER A O 9
ATOM 10550 N N . GLY A 1 4 ? 10.658 10.168 -10.426 1.00 0.00 4 GLY A N 9
ATOM 10551 C CA . GLY A 1 4 ? 9.452 10.845 -9.988 1.00 0.00 4 GLY A CA 9
ATOM 10552 C C . GLY A 1 4 ? 9.366 10.960 -8.479 1.00 0.00 4 GLY A C 9
ATOM 10553 O O . GLY A 1 4 ? 10.283 10.552 -7.766 1.00 0.00 4 GLY A O 9
ATOM 10557 N N . SER A 1 5 ? 8.263 11.518 -7.991 1.00 0.00 5 SER A N 9
ATOM 10558 C CA . SER A 1 5 ? 8.064 11.691 -6.557 1.00 0.00 5 SER A CA 9
ATOM 10559 C C . SER A 1 5 ? 6.708 11.140 -6.127 1.00 0.00 5 SER A C 9
ATOM 10560 O O . SER A 1 5 ? 5.839 10.879 -6.959 1.00 0.00 5 SER A O 9
ATOM 10568 N N . SER A 1 6 ? 6.535 10.965 -4.820 1.00 0.00 6 SER A N 9
ATOM 10569 C CA . SER A 1 6 ? 5.287 10.442 -4.278 1.00 0.00 6 SER A CA 9
ATOM 10570 C C . SER A 1 6 ? 4.116 11.356 -4.629 1.00 0.00 6 SER A C 9
ATOM 10571 O O . SER A 1 6 ? 4.233 12.579 -4.577 1.00 0.00 6 SER A O 9
ATOM 10579 N N . GLY A 1 7 ? 2.987 10.751 -4.986 1.00 0.00 7 GLY A N 9
ATOM 10580 C CA . GLY A 1 7 ? 1.812 11.524 -5.341 1.00 0.00 7 GLY A CA 9
ATOM 10581 C C . GLY A 1 7 ? 0.521 10.789 -5.036 1.00 0.00 7 GLY A C 9
ATOM 10582 O O . GLY A 1 7 ? -0.161 11.098 -4.059 1.00 0.00 7 GLY A O 9
ATOM 10586 N N . SER A 1 8 ? 0.185 9.815 -5.875 1.00 0.00 8 SER A N 9
ATOM 10587 C CA . SER A 1 8 ? -1.036 9.037 -5.693 1.00 0.00 8 SER A CA 9
ATOM 10588 C C . SER A 1 8 ? -0.730 7.689 -5.047 1.00 0.00 8 SER A C 9
ATOM 10589 O O . SER A 1 8 ? 0.351 7.131 -5.232 1.00 0.00 8 SER A O 9
ATOM 10597 N N . TYR A 1 9 ? -1.691 7.172 -4.290 1.00 0.00 9 TYR A N 9
ATOM 10598 C CA . TYR A 1 9 ? -1.526 5.891 -3.614 1.00 0.00 9 TYR A CA 9
ATOM 10599 C C . TYR A 1 9 ? -0.926 4.852 -4.556 1.00 0.00 9 TYR A C 9
ATOM 10600 O O . TYR A 1 9 ? 0.166 4.337 -4.317 1.00 0.00 9 TYR A O 9
ATOM 10618 N N . TYR A 1 10 ? -1.649 4.549 -5.628 1.00 0.00 10 TYR A N 9
ATOM 10619 C CA . TYR A 1 10 ? -1.191 3.570 -6.607 1.00 0.00 10 TYR A CA 9
ATOM 10620 C C . TYR A 1 10 ? 0.319 3.661 -6.803 1.00 0.00 10 TYR A C 9
ATOM 10621 O O . TYR A 1 10 ? 0.984 2.658 -7.063 1.00 0.00 10 TYR A O 9
ATOM 10639 N N . ASP A 1 11 ? 0.854 4.870 -6.676 1.00 0.00 11 ASP A N 9
ATOM 10640 C CA . ASP A 1 11 ? 2.286 5.094 -6.837 1.00 0.00 11 ASP A CA 9
ATOM 10641 C C . ASP A 1 11 ? 3.025 4.846 -5.526 1.00 0.00 11 ASP A C 9
ATOM 10642 O O . ASP A 1 11 ? 4.061 4.180 -5.503 1.00 0.00 11 ASP A O 9
ATOM 10651 N N . ILE A 1 12 ? 2.488 5.387 -4.438 1.00 0.00 12 ILE A N 9
ATOM 10652 C CA . ILE A 1 12 ? 3.097 5.224 -3.124 1.00 0.00 12 ILE A CA 9
ATOM 10653 C C . ILE A 1 12 ? 3.278 3.749 -2.781 1.00 0.00 12 ILE A C 9
ATOM 10654 O O . ILE A 1 12 ? 4.286 3.356 -2.192 1.00 0.00 12 ILE A O 9
ATOM 10670 N N . LEU A 1 13 ? 2.297 2.935 -3.155 1.00 0.00 13 LEU A N 9
ATOM 10671 C CA . LEU A 1 13 ? 2.348 1.502 -2.889 1.00 0.00 13 LEU A CA 9
ATOM 10672 C C . LEU A 1 13 ? 3.001 0.756 -4.048 1.00 0.00 13 LEU A C 9
ATOM 10673 O O . LEU A 1 13 ? 3.648 -0.272 -3.853 1.00 0.00 13 LEU A O 9
ATOM 10689 N N . GLY A 1 14 ? 2.829 1.283 -5.257 1.00 0.00 14 GLY A N 9
ATOM 10690 C CA . GLY A 1 14 ? 3.410 0.656 -6.430 1.00 0.00 14 GLY A CA 9
ATOM 10691 C C . GLY A 1 14 ? 2.469 -0.339 -7.081 1.00 0.00 14 GLY A C 9
ATOM 10692 O O . GLY A 1 14 ? 2.908 -1.329 -7.665 1.00 0.00 14 GLY A O 9
ATOM 10696 N N . VAL A 1 15 ? 1.170 -0.076 -6.978 1.00 0.00 15 VAL A N 9
ATOM 10697 C CA . VAL A 1 15 ? 0.164 -0.956 -7.561 1.00 0.00 15 VAL A CA 9
ATOM 10698 C C . VAL A 1 15 ? -0.639 -0.236 -8.639 1.00 0.00 15 VAL A C 9
ATOM 10699 O O . VAL A 1 15 ? -0.801 0.984 -8.615 1.00 0.00 15 VAL A O 9
ATOM 10712 N N . PRO A 1 16 ? -1.154 -1.007 -9.608 1.00 0.00 16 PRO A N 9
ATOM 10713 C CA . PRO A 1 16 ? -1.950 -0.464 -10.712 1.00 0.00 16 PRO A CA 9
ATOM 10714 C C . PRO A 1 16 ? -3.314 0.039 -10.251 1.00 0.00 16 PRO A C 9
ATOM 10715 O O . PRO A 1 16 ? -3.734 -0.220 -9.123 1.00 0.00 16 PRO A O 9
ATOM 10726 N N . LYS A 1 17 ? -4.002 0.758 -11.131 1.00 0.00 17 LYS A N 9
ATOM 10727 C CA . LYS A 1 17 ? -5.320 1.296 -10.816 1.00 0.00 17 LYS A CA 9
ATOM 10728 C C . LYS A 1 17 ? -6.340 0.174 -10.647 1.00 0.00 17 LYS A C 9
ATOM 10729 O O . LYS A 1 17 ? -7.291 0.298 -9.875 1.00 0.00 17 LYS A O 9
ATOM 10748 N N . SER A 1 18 ? -6.134 -0.920 -11.373 1.00 0.00 18 SER A N 9
ATOM 10749 C CA . SER A 1 18 ? -7.037 -2.063 -11.305 1.00 0.00 18 SER A CA 9
ATOM 10750 C C . SER A 1 18 ? -6.464 -3.155 -10.406 1.00 0.00 18 SER A C 9
ATOM 10751 O O . SER A 1 18 ? -6.915 -4.300 -10.438 1.00 0.00 18 SER A O 9
ATOM 10759 N N . ALA A 1 19 ? -5.468 -2.791 -9.605 1.00 0.00 19 ALA A N 9
ATOM 10760 C CA . ALA A 1 19 ? -4.834 -3.737 -8.696 1.00 0.00 19 ALA A CA 9
ATOM 10761 C C . ALA A 1 19 ? -5.869 -4.431 -7.816 1.00 0.00 19 ALA A C 9
ATOM 10762 O O . ALA A 1 19 ? -6.640 -3.776 -7.115 1.00 0.00 19 ALA A O 9
ATOM 10769 N N . SER A 1 20 ? -5.881 -5.759 -7.860 1.00 0.00 20 SER A N 9
ATOM 10770 C CA . SER A 1 20 ? -6.825 -6.542 -7.070 1.00 0.00 20 SER A CA 9
ATOM 10771 C C . SER A 1 20 ? -6.482 -6.469 -5.586 1.00 0.00 20 SER A C 9
ATOM 10772 O O . SER A 1 20 ? -5.316 -6.353 -5.213 1.00 0.00 20 SER A O 9
ATOM 10780 N N . GLU A 1 21 ? -7.509 -6.538 -4.743 1.00 0.00 21 GLU A N 9
ATOM 10781 C CA . GLU A 1 21 ? -7.316 -6.479 -3.299 1.00 0.00 21 GLU A CA 9
ATOM 10782 C C . GLU A 1 21 ? -6.044 -7.216 -2.889 1.00 0.00 21 GLU A C 9
ATOM 10783 O O . GLU A 1 21 ? -5.251 -6.712 -2.095 1.00 0.00 21 GLU A O 9
ATOM 10795 N N . ARG A 1 22 ? -5.858 -8.413 -3.437 1.00 0.00 22 ARG A N 9
ATOM 10796 C CA . ARG A 1 22 ? -4.684 -9.220 -3.128 1.00 0.00 22 ARG A CA 9
ATOM 10797 C C . ARG A 1 22 ? -3.403 -8.488 -3.514 1.00 0.00 22 ARG A C 9
ATOM 10798 O O . ARG A 1 22 ? -2.417 -8.514 -2.779 1.00 0.00 22 ARG A O 9
ATOM 10819 N N . GLN A 1 23 ? -3.426 -7.836 -4.672 1.00 0.00 23 GLN A N 9
ATOM 10820 C CA . GLN A 1 23 ? -2.266 -7.097 -5.156 1.00 0.00 23 GLN A CA 9
ATOM 10821 C C . GLN A 1 23 ? -1.924 -5.945 -4.218 1.00 0.00 23 GLN A C 9
ATOM 10822 O O . GLN A 1 23 ? -0.757 -5.721 -3.894 1.00 0.00 23 GLN A O 9
ATOM 10836 N N . ILE A 1 24 ? -2.948 -5.217 -3.785 1.00 0.00 24 ILE A N 9
ATOM 10837 C CA . ILE A 1 24 ? -2.755 -4.089 -2.883 1.00 0.00 24 ILE A CA 9
ATOM 10838 C C . ILE A 1 24 ? -2.190 -4.546 -1.543 1.00 0.00 24 ILE A C 9
ATOM 10839 O O . ILE A 1 24 ? -1.152 -4.059 -1.094 1.00 0.00 24 ILE A O 9
ATOM 10855 N N . LYS A 1 25 ? -2.879 -5.488 -0.907 1.00 0.00 25 LYS A N 9
ATOM 10856 C CA . LYS A 1 25 ? -2.446 -6.015 0.382 1.00 0.00 25 LYS A CA 9
ATOM 10857 C C . LYS A 1 25 ? -1.004 -6.507 0.311 1.00 0.00 25 LYS A C 9
ATOM 10858 O O . LYS A 1 25 ? -0.189 -6.200 1.181 1.00 0.00 25 LYS A O 9
ATOM 10877 N N . LYS A 1 26 ? -0.694 -7.271 -0.731 1.00 0.00 26 LYS A N 9
ATOM 10878 C CA . LYS A 1 26 ? 0.650 -7.803 -0.918 1.00 0.00 26 LYS A CA 9
ATOM 10879 C C . LYS A 1 26 ? 1.658 -6.677 -1.123 1.00 0.00 26 LYS A C 9
ATOM 10880 O O . LYS A 1 26 ? 2.688 -6.623 -0.451 1.00 0.00 26 LYS A O 9
ATOM 10899 N N . ALA A 1 27 ? 1.353 -5.778 -2.053 1.00 0.00 27 ALA A N 9
ATOM 10900 C CA . ALA A 1 27 ? 2.231 -4.651 -2.343 1.00 0.00 27 ALA A CA 9
ATOM 10901 C C . ALA A 1 27 ? 2.498 -3.826 -1.088 1.00 0.00 27 ALA A C 9
ATOM 10902 O O . ALA A 1 27 ? 3.632 -3.426 -0.826 1.00 0.00 27 ALA A O 9
ATOM 10909 N N . PHE A 1 28 ? 1.446 -3.575 -0.316 1.00 0.00 28 PHE A N 9
ATOM 10910 C CA . PHE A 1 28 ? 1.567 -2.796 0.911 1.00 0.00 28 PHE A CA 9
ATOM 10911 C C . PHE A 1 28 ? 2.358 -3.563 1.967 1.00 0.00 28 PHE A C 9
ATOM 10912 O O . PHE A 1 28 ? 3.358 -3.070 2.490 1.00 0.00 28 PHE A O 9
ATOM 10929 N N . HIS A 1 29 ? 1.902 -4.773 2.275 1.00 0.00 29 HIS A N 9
ATOM 10930 C CA . HIS A 1 29 ? 2.566 -5.610 3.268 1.00 0.00 29 HIS A CA 9
ATOM 10931 C C . HIS A 1 29 ? 4.082 -5.526 3.123 1.00 0.00 29 HIS A C 9
ATOM 10932 O O . HIS A 1 29 ? 4.773 -5.008 4.002 1.00 0.00 29 HIS A O 9
ATOM 10946 N N . LYS A 1 30 ? 4.595 -6.038 2.010 1.00 0.00 30 LYS A N 9
ATOM 10947 C CA . LYS A 1 30 ? 6.029 -6.021 1.749 1.00 0.00 30 LYS A CA 9
ATOM 10948 C C . LYS A 1 30 ? 6.622 -4.649 2.055 1.00 0.00 30 LYS A C 9
ATOM 10949 O O . LYS A 1 30 ? 7.607 -4.537 2.786 1.00 0.00 30 LYS A O 9
ATOM 10968 N N . LEU A 1 31 ? 6.015 -3.609 1.494 1.00 0.00 31 LEU A N 9
ATOM 10969 C CA . LEU A 1 31 ? 6.482 -2.244 1.709 1.00 0.00 31 LEU A CA 9
ATOM 10970 C C . LEU A 1 31 ? 6.631 -1.947 3.197 1.00 0.00 31 LEU A C 9
ATOM 10971 O O . LEU A 1 31 ? 7.733 -1.695 3.683 1.00 0.00 31 LEU A O 9
ATOM 10987 N N . ALA A 1 32 ? 5.514 -1.981 3.917 1.00 0.00 32 ALA A N 9
ATOM 10988 C CA . ALA A 1 32 ? 5.520 -1.720 5.351 1.00 0.00 32 ALA A CA 9
ATOM 10989 C C . ALA A 1 32 ? 6.745 -2.339 6.016 1.00 0.00 32 ALA A C 9
ATOM 10990 O O . ALA A 1 32 ? 7.289 -1.787 6.972 1.00 0.00 32 ALA A O 9
ATOM 10997 N N . MET A 1 33 ? 7.173 -3.488 5.504 1.00 0.00 33 MET A N 9
ATOM 10998 C CA . MET A 1 33 ? 8.335 -4.182 6.049 1.00 0.00 33 MET A CA 9
ATOM 10999 C C . MET A 1 33 ? 9.623 -3.448 5.691 1.00 0.00 33 MET A C 9
ATOM 11000 O O . MET A 1 33 ? 10.536 -3.341 6.510 1.00 0.00 33 MET A O 9
ATOM 11014 N N . LYS A 1 34 ? 9.691 -2.944 4.464 1.00 0.00 34 LYS A N 9
ATOM 11015 C CA . LYS A 1 34 ? 10.867 -2.219 3.997 1.00 0.00 34 LYS A CA 9
ATOM 11016 C C . LYS A 1 34 ? 11.001 -0.881 4.716 1.00 0.00 34 LYS A C 9
ATOM 11017 O O . LYS A 1 34 ? 12.110 -0.393 4.938 1.00 0.00 34 LYS A O 9
ATOM 11036 N N . TYR A 1 35 ? 9.867 -0.292 5.078 1.00 0.00 35 TYR A N 9
ATOM 11037 C CA . TYR A 1 35 ? 9.858 0.991 5.771 1.00 0.00 35 TYR A CA 9
ATOM 11038 C C . TYR A 1 35 ? 9.273 0.849 7.173 1.00 0.00 35 TYR A C 9
ATOM 11039 O O . TYR A 1 35 ? 8.912 1.839 7.810 1.00 0.00 35 TYR A O 9
ATOM 11057 N N . HIS A 1 36 ? 9.183 -0.390 7.647 1.00 0.00 36 HIS A N 9
ATOM 11058 C CA . HIS A 1 36 ? 8.642 -0.663 8.974 1.00 0.00 36 HIS A CA 9
ATOM 11059 C C . HIS A 1 36 ? 9.370 0.156 10.036 1.00 0.00 36 HIS A C 9
ATOM 11060 O O . HIS A 1 36 ? 10.594 0.110 10.159 1.00 0.00 36 HIS A O 9
ATOM 11074 N N . PRO A 1 37 ? 8.601 0.925 10.821 1.00 0.00 37 PRO A N 9
ATOM 11075 C CA . PRO A 1 37 ? 9.151 1.769 11.886 1.00 0.00 37 PRO A CA 9
ATOM 11076 C C . PRO A 1 37 ? 9.694 0.950 13.052 1.00 0.00 37 PRO A C 9
ATOM 11077 O O . PRO A 1 37 ? 10.184 1.503 14.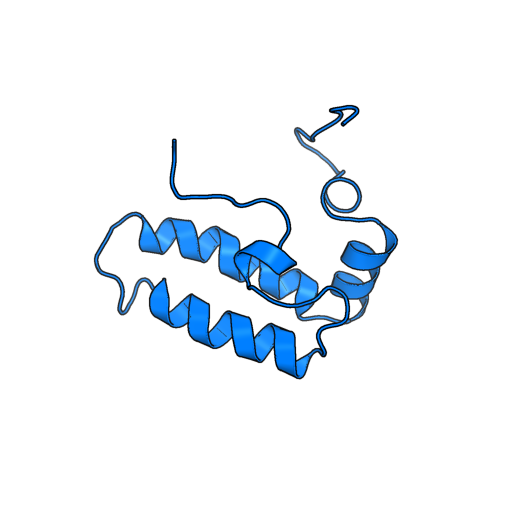036 1.00 0.00 37 PRO A O 9
ATOM 11088 N N . ASP A 1 38 ? 9.603 -0.370 12.935 1.00 0.00 38 ASP A N 9
ATOM 11089 C CA . ASP A 1 38 ? 10.087 -1.266 13.980 1.00 0.00 38 ASP A CA 9
ATOM 11090 C C . ASP A 1 38 ? 11.426 -1.883 13.589 1.00 0.00 38 ASP A C 9
ATOM 11091 O O . ASP A 1 38 ? 12.324 -2.022 14.420 1.00 0.00 38 ASP A O 9
ATOM 11100 N N . LYS A 1 39 ? 11.553 -2.253 12.319 1.00 0.00 39 LYS A N 9
ATOM 11101 C CA . LYS A 1 39 ? 12.783 -2.855 11.817 1.00 0.00 39 LYS A CA 9
ATOM 11102 C C . LYS A 1 39 ? 13.749 -1.785 11.320 1.00 0.00 39 LYS A C 9
ATOM 11103 O O . LYS A 1 39 ? 14.957 -1.878 11.535 1.00 0.00 39 LYS A O 9
ATOM 11122 N N . ASN A 1 40 ? 13.209 -0.770 10.654 1.00 0.00 40 ASN A N 9
ATOM 11123 C CA . ASN A 1 40 ? 14.024 0.318 10.126 1.00 0.00 40 ASN A CA 9
ATOM 11124 C C . ASN A 1 40 ? 14.569 1.187 11.256 1.00 0.00 40 ASN A C 9
ATOM 11125 O O . ASN A 1 40 ? 13.831 1.593 12.154 1.00 0.00 40 ASN A O 9
ATOM 11136 N N . LYS A 1 41 ? 15.867 1.469 11.205 1.00 0.00 41 LYS A N 9
ATOM 11137 C CA . LYS A 1 41 ? 16.512 2.291 12.222 1.00 0.00 41 LYS A CA 9
ATOM 11138 C C . LYS A 1 41 ? 16.835 3.678 11.677 1.00 0.00 41 LYS A C 9
ATOM 11139 O O . LYS A 1 41 ? 17.904 4.227 11.944 1.00 0.00 41 LYS A O 9
ATOM 11158 N N . SER A 1 42 ? 15.904 4.240 10.912 1.00 0.00 42 SER A N 9
ATOM 11159 C CA . SER A 1 42 ? 16.092 5.562 10.327 1.00 0.00 42 SER A CA 9
ATOM 11160 C C . SER A 1 42 ? 14.890 6.457 10.612 1.00 0.00 42 SER A C 9
ATOM 11161 O O . SER A 1 42 ? 13.760 5.993 10.764 1.00 0.00 42 SER A O 9
ATOM 11169 N N . PRO A 1 43 ? 15.138 7.773 10.687 1.00 0.00 43 PRO A N 9
ATOM 11170 C CA . PRO A 1 43 ? 14.090 8.763 10.954 1.00 0.00 43 PRO A CA 9
ATOM 11171 C C . PRO A 1 43 ? 13.123 8.913 9.785 1.00 0.00 43 PRO A C 9
ATOM 11172 O O . PRO A 1 43 ? 11.905 8.899 9.968 1.00 0.00 43 PRO A O 9
ATOM 11183 N N . ASP A 1 44 ? 13.672 9.055 8.583 1.00 0.00 44 ASP A N 9
ATOM 11184 C CA . ASP A 1 44 ? 12.857 9.206 7.383 1.00 0.00 44 ASP A CA 9
ATOM 11185 C C . ASP A 1 44 ? 11.888 8.037 7.234 1.00 0.00 44 ASP A C 9
ATOM 11186 O O . ASP A 1 44 ? 10.745 8.215 6.814 1.00 0.00 44 ASP A O 9
ATOM 11195 N N . ALA A 1 45 ? 12.354 6.841 7.580 1.00 0.00 45 ALA A N 9
ATOM 11196 C CA . ALA A 1 45 ? 11.528 5.644 7.485 1.00 0.00 45 ALA A CA 9
ATOM 11197 C C . ALA A 1 45 ? 10.150 5.877 8.094 1.00 0.00 45 ALA A C 9
ATOM 11198 O O . ALA A 1 45 ? 9.129 5.666 7.441 1.00 0.00 45 ALA A O 9
ATOM 11205 N N . GLU A 1 46 ? 10.129 6.314 9.350 1.00 0.00 46 GLU A N 9
ATOM 11206 C CA . GLU A 1 46 ? 8.874 6.575 10.046 1.00 0.00 46 GLU A CA 9
ATOM 11207 C C . GLU A 1 46 ? 7.928 7.395 9.174 1.00 0.00 46 GLU A C 9
ATOM 11208 O O . GLU A 1 46 ? 6.723 7.145 9.143 1.00 0.00 46 GLU A O 9
ATOM 11220 N N . ALA A 1 47 ? 8.483 8.374 8.468 1.00 0.00 47 ALA A N 9
ATOM 11221 C CA . ALA A 1 47 ? 7.690 9.230 7.594 1.00 0.00 47 ALA A CA 9
ATOM 11222 C C . ALA A 1 47 ? 7.200 8.463 6.371 1.00 0.00 47 ALA A C 9
ATOM 11223 O O . ALA A 1 47 ? 6.005 8.444 6.074 1.00 0.00 47 ALA A O 9
ATOM 11230 N N . LYS A 1 48 ? 8.130 7.830 5.664 1.00 0.00 48 LYS A N 9
ATOM 11231 C CA . LYS A 1 48 ? 7.793 7.060 4.472 1.00 0.00 48 LYS A CA 9
ATOM 11232 C C . LYS A 1 48 ? 6.596 6.151 4.732 1.00 0.00 48 LYS A C 9
ATOM 11233 O O . LYS A 1 48 ? 5.601 6.198 4.009 1.00 0.00 48 LYS A O 9
ATOM 11252 N N . PHE A 1 49 ? 6.699 5.326 5.768 1.00 0.00 49 PHE A N 9
ATOM 11253 C CA . PHE A 1 49 ? 5.625 4.407 6.123 1.00 0.00 49 PHE A CA 9
ATOM 11254 C C . PHE A 1 49 ? 4.315 5.159 6.341 1.00 0.00 49 PHE A C 9
ATOM 11255 O O . PHE A 1 49 ? 3.234 4.635 6.072 1.00 0.00 49 PHE A O 9
ATOM 11272 N N . ARG A 1 50 ? 4.421 6.390 6.830 1.00 0.00 50 ARG A N 9
ATOM 11273 C CA . ARG A 1 50 ? 3.246 7.215 7.086 1.00 0.00 50 ARG A CA 9
ATOM 11274 C C . ARG A 1 50 ? 2.463 7.459 5.799 1.00 0.00 50 ARG A C 9
ATOM 11275 O O . ARG A 1 50 ? 1.274 7.774 5.836 1.00 0.00 50 ARG A O 9
ATOM 11296 N N . GLU A 1 51 ? 3.139 7.312 4.664 1.00 0.00 51 GLU A N 9
ATOM 11297 C CA . GLU A 1 51 ? 2.506 7.519 3.367 1.00 0.00 51 GLU A CA 9
ATOM 11298 C C . GLU A 1 51 ? 2.052 6.192 2.765 1.00 0.00 51 GLU A C 9
ATOM 11299 O O . GLU A 1 51 ? 1.107 6.146 1.978 1.00 0.00 51 GLU A O 9
ATOM 11311 N N . ILE A 1 52 ? 2.734 5.115 3.141 1.00 0.00 52 ILE A N 9
ATOM 11312 C CA . ILE A 1 52 ? 2.401 3.787 2.640 1.00 0.00 52 ILE A CA 9
ATOM 11313 C C . ILE A 1 52 ? 1.086 3.291 3.230 1.00 0.00 52 ILE A C 9
ATOM 11314 O O . ILE A 1 52 ? 0.255 2.717 2.526 1.00 0.00 52 ILE A O 9
ATOM 11330 N N . ALA A 1 53 ? 0.902 3.516 4.527 1.00 0.00 53 ALA A N 9
ATOM 11331 C CA . ALA A 1 53 ? -0.314 3.095 5.211 1.00 0.00 53 ALA A CA 9
ATOM 11332 C C . ALA A 1 53 ? -1.529 3.855 4.689 1.00 0.00 53 ALA A C 9
ATOM 11333 O O . ALA A 1 53 ? -2.452 3.260 4.134 1.00 0.00 53 ALA A O 9
ATOM 11340 N N . GLU A 1 54 ? -1.521 5.171 4.871 1.00 0.00 54 GLU A N 9
ATOM 11341 C CA . GLU A 1 54 ? -2.624 6.011 4.419 1.00 0.00 54 GLU A CA 9
ATOM 11342 C C . GLU A 1 54 ? -3.093 5.591 3.029 1.00 0.00 54 GLU A C 9
ATOM 11343 O O . GLU A 1 54 ? -4.292 5.484 2.773 1.00 0.00 54 GLU A O 9
ATOM 11355 N N . ALA A 1 55 ? -2.138 5.356 2.134 1.00 0.00 55 ALA A N 9
ATOM 11356 C CA . ALA A 1 55 ? -2.452 4.947 0.771 1.00 0.00 55 ALA A CA 9
ATOM 11357 C C . ALA A 1 55 ? -3.183 3.608 0.754 1.00 0.00 55 ALA A C 9
ATOM 11358 O O . ALA A 1 55 ? -4.161 3.433 0.027 1.00 0.00 55 ALA A O 9
ATOM 11365 N N . TYR A 1 56 ? -2.702 2.667 1.559 1.00 0.00 56 TYR A N 9
ATOM 11366 C CA . TYR A 1 56 ? -3.308 1.343 1.634 1.00 0.00 56 TYR A CA 9
ATOM 11367 C C . TYR A 1 56 ? -4.703 1.416 2.247 1.00 0.00 56 TYR A C 9
ATOM 11368 O O . TYR A 1 56 ? -5.679 0.961 1.651 1.00 0.00 56 TYR A O 9
ATOM 11386 N N . GLU A 1 57 ? -4.788 1.994 3.441 1.00 0.00 57 GLU A N 9
ATOM 11387 C CA . GLU A 1 57 ? -6.063 2.127 4.136 1.00 0.00 57 GLU A CA 9
ATOM 11388 C C . GLU A 1 57 ? -7.197 2.384 3.148 1.00 0.00 57 GLU A C 9
ATOM 11389 O O . GLU A 1 57 ? -8.254 1.757 3.220 1.00 0.00 57 GLU A O 9
ATOM 11401 N N . THR A 1 58 ? -6.969 3.312 2.223 1.00 0.00 58 THR A N 9
ATOM 11402 C CA . THR A 1 58 ? -7.970 3.655 1.221 1.00 0.00 58 THR A CA 9
ATOM 11403 C C . THR A 1 58 ? -8.179 2.508 0.239 1.00 0.00 58 THR A C 9
ATOM 11404 O O . THR A 1 58 ? -9.311 2.100 -0.024 1.00 0.00 58 THR A O 9
ATOM 11415 N N . LEU A 1 59 ? -7.081 1.992 -0.303 1.00 0.00 59 LEU A N 9
ATOM 11416 C CA . LEU A 1 59 ? -7.144 0.891 -1.257 1.00 0.00 59 LEU A CA 9
ATOM 11417 C C . LEU A 1 59 ? -7.413 -0.432 -0.546 1.00 0.00 59 LEU A C 9
ATOM 11418 O O . LEU A 1 59 ? -7.458 -1.489 -1.175 1.00 0.00 59 LEU A O 9
ATOM 11434 N N . SER A 1 60 ? -7.592 -0.364 0.769 1.00 0.00 60 SER A N 9
ATOM 11435 C CA . SER A 1 60 ? -7.855 -1.557 1.567 1.00 0.00 60 SER A CA 9
ATOM 11436 C C . SER A 1 60 ? -9.355 -1.816 1.679 1.00 0.00 60 SER A C 9
ATOM 11437 O O . SER A 1 60 ? -9.823 -2.928 1.435 1.00 0.00 60 SER A O 9
ATOM 11445 N N . ASP A 1 61 ? -10.101 -0.781 2.049 1.00 0.00 61 ASP A N 9
ATOM 11446 C CA . ASP A 1 61 ? -11.548 -0.895 2.193 1.00 0.00 61 ASP A CA 9
ATOM 11447 C C . ASP A 1 61 ? -12.228 -0.933 0.828 1.00 0.00 61 ASP A C 9
ATOM 11448 O O . ASP A 1 61 ? -11.608 -0.642 -0.194 1.00 0.00 61 ASP A O 9
ATOM 11457 N N . ALA A 1 62 ? -13.507 -1.295 0.820 1.00 0.00 62 ALA A N 9
ATOM 11458 C CA . ALA A 1 62 ? -14.271 -1.370 -0.419 1.00 0.00 62 ALA A CA 9
ATOM 11459 C C . ALA A 1 62 ? -14.740 0.012 -0.860 1.00 0.00 62 ALA A C 9
ATOM 11460 O O . ALA A 1 62 ? -14.277 0.543 -1.868 1.00 0.00 62 ALA A O 9
ATOM 11467 N N . ASN A 1 63 ? -15.662 0.590 -0.097 1.00 0.00 63 ASN A N 9
ATOM 11468 C CA . ASN A 1 63 ? -16.195 1.911 -0.410 1.00 0.00 63 ASN A CA 9
ATOM 11469 C C . ASN A 1 63 ? -15.067 2.920 -0.606 1.00 0.00 63 ASN A C 9
ATOM 11470 O O . ASN A 1 63 ? -15.082 3.706 -1.554 1.00 0.00 63 ASN A O 9
ATOM 11481 N N . ARG A 1 64 ? -14.091 2.890 0.295 1.00 0.00 64 ARG A N 9
ATOM 11482 C CA . ARG A 1 64 ? -12.956 3.802 0.221 1.00 0.00 64 ARG A CA 9
ATOM 11483 C C . ARG A 1 64 ? -12.234 3.664 -1.116 1.00 0.00 64 ARG A C 9
ATOM 11484 O O . ARG A 1 64 ? -12.074 4.640 -1.850 1.00 0.00 64 ARG A O 9
ATOM 11505 N N . ARG A 1 65 ? -11.799 2.447 -1.425 1.00 0.00 65 ARG A N 9
ATOM 11506 C CA . ARG A 1 65 ? -11.092 2.182 -2.673 1.00 0.00 65 ARG A CA 9
ATOM 11507 C C . ARG A 1 65 ? -12.001 2.423 -3.874 1.00 0.00 65 ARG A C 9
ATOM 11508 O O . ARG A 1 65 ? -11.537 2.784 -4.956 1.00 0.00 65 ARG A O 9
ATOM 11529 N N . LYS A 1 66 ? -13.300 2.221 -3.677 1.00 0.00 66 LYS A N 9
ATOM 11530 C CA . LYS A 1 66 ? -14.276 2.416 -4.743 1.00 0.00 66 LYS A CA 9
ATOM 11531 C C . LYS A 1 66 ? -14.373 3.889 -5.128 1.00 0.00 66 LYS A C 9
ATOM 11532 O O . LYS A 1 66 ? -14.433 4.227 -6.309 1.00 0.00 66 LYS A O 9
ATOM 11551 N N . GLU A 1 67 ? -14.386 4.759 -4.123 1.00 0.00 67 GLU A N 9
ATOM 11552 C CA . GLU A 1 67 ? -14.475 6.196 -4.359 1.00 0.00 67 GLU A CA 9
ATOM 11553 C C . GLU A 1 67 ? -13.191 6.724 -4.991 1.00 0.00 67 GLU A C 9
ATOM 11554 O O . GLU A 1 67 ? -13.227 7.427 -6.001 1.00 0.00 67 GLU A O 9
ATOM 11566 N N . TYR A 1 68 ? -12.058 6.381 -4.389 1.00 0.00 68 TYR A N 9
ATOM 11567 C CA . TYR A 1 68 ? -10.762 6.823 -4.890 1.00 0.00 68 TYR A CA 9
ATOM 11568 C C . TYR A 1 68 ? -10.571 6.407 -6.346 1.00 0.00 68 TYR A C 9
ATOM 11569 O O . TYR A 1 68 ? -9.742 6.972 -7.060 1.00 0.00 68 TYR A O 9
ATOM 11587 N N . ASP A 1 69 ? -11.344 5.417 -6.778 1.00 0.00 69 ASP A N 9
ATOM 11588 C CA . ASP A 1 69 ? -11.262 4.926 -8.149 1.00 0.00 69 ASP A CA 9
ATOM 11589 C C . ASP A 1 69 ? -12.261 5.650 -9.046 1.00 0.00 69 ASP A C 9
ATOM 11590 O O . ASP A 1 69 ? -11.959 5.974 -10.195 1.00 0.00 69 ASP A O 9
ATOM 11599 N N . THR A 1 70 ? -13.453 5.901 -8.514 1.00 0.00 70 THR A N 9
ATOM 11600 C CA . THR A 1 70 ? -14.497 6.585 -9.267 1.00 0.00 70 THR A CA 9
ATOM 11601 C C . THR A 1 70 ? -14.276 8.093 -9.269 1.00 0.00 70 THR A C 9
ATOM 11602 O O . THR A 1 70 ? -14.842 8.812 -10.093 1.00 0.00 70 THR A O 9
ATOM 11613 N N . LEU A 1 71 ? -13.449 8.566 -8.343 1.00 0.00 71 LEU A N 9
ATOM 11614 C CA . LEU A 1 71 ? -13.152 9.990 -8.238 1.00 0.00 71 LEU A CA 9
ATOM 11615 C C . LEU A 1 71 ? -11.705 10.274 -8.627 1.00 0.00 71 LEU A C 9
ATOM 11616 O O . LEU A 1 71 ? -11.429 11.178 -9.416 1.00 0.00 71 LEU A O 9
ATOM 11632 N N . GLY A 1 72 ? -10.783 9.495 -8.070 1.00 0.00 72 GLY A N 9
ATOM 11633 C CA . GLY A 1 72 ? -9.376 9.677 -8.373 1.00 0.00 72 GLY A CA 9
ATOM 11634 C C . GLY A 1 72 ? -8.604 10.263 -7.207 1.00 0.00 72 GLY A C 9
ATOM 11635 O O . GLY A 1 72 ? -9.076 10.250 -6.070 1.00 0.00 72 GLY A O 9
ATOM 11639 N N . HIS A 1 73 ? -7.411 10.778 -7.489 1.00 0.00 73 HIS A N 9
ATOM 11640 C CA . HIS A 1 73 ? -6.571 11.371 -6.454 1.00 0.00 73 HIS A CA 9
ATOM 11641 C C . HIS A 1 73 ? -6.712 12.890 -6.444 1.00 0.00 73 HIS A C 9
ATOM 11642 O O . HIS A 1 73 ? -6.057 13.579 -5.662 1.00 0.00 73 HIS A O 9
ATOM 11656 N N . SER A 1 74 ? -7.570 13.406 -7.318 1.00 0.00 74 SER A N 9
ATOM 11657 C CA . SER A 1 74 ? -7.794 14.843 -7.413 1.00 0.00 74 SER A CA 9
ATOM 11658 C C . SER A 1 74 ? -9.204 15.205 -6.954 1.00 0.00 74 SER A C 9
ATOM 11659 O O . SER A 1 74 ? -9.442 16.303 -6.451 1.00 0.00 74 SER A O 9
ATOM 11667 N N . ALA A 1 75 ? -10.134 14.273 -7.131 1.00 0.00 75 ALA A N 9
ATOM 11668 C CA . ALA A 1 75 ? -11.520 14.492 -6.734 1.00 0.00 75 ALA A CA 9
ATOM 11669 C C . ALA A 1 75 ? -11.783 13.944 -5.336 1.00 0.00 75 ALA A C 9
ATOM 11670 O O . ALA A 1 75 ? -12.355 14.628 -4.488 1.00 0.00 75 ALA A O 9
ATOM 11677 N N . PHE A 1 76 ? -11.362 12.705 -5.102 1.00 0.00 76 PHE A N 9
ATOM 11678 C CA . PHE A 1 76 ? -11.554 12.065 -3.806 1.00 0.00 76 PHE A CA 9
ATOM 11679 C C . PHE A 1 76 ? -10.888 12.872 -2.696 1.00 0.00 76 PHE A C 9
ATOM 11680 O O . PHE A 1 76 ? -11.448 13.041 -1.612 1.00 0.00 76 PHE A O 9
ATOM 11697 N N . THR A 1 77 ? -9.686 13.369 -2.973 1.00 0.00 77 THR A N 9
ATOM 11698 C CA . THR A 1 77 ? -8.942 14.157 -2.000 1.00 0.00 77 THR A CA 9
ATOM 11699 C C . THR A 1 77 ? -9.243 15.644 -2.150 1.00 0.00 77 THR A C 9
ATOM 11700 O O . THR A 1 77 ? -8.382 16.423 -2.561 1.00 0.00 77 THR A O 9
ATOM 11711 N N . SER A 1 78 ? -10.469 16.032 -1.814 1.00 0.00 78 SER A N 9
ATOM 11712 C CA . SER A 1 78 ? -10.884 17.426 -1.914 1.00 0.00 78 SER A CA 9
ATOM 11713 C C . SER A 1 78 ? -11.163 18.011 -0.533 1.00 0.00 78 SER A C 9
ATOM 11714 O O . SER A 1 78 ? -12.295 17.984 -0.053 1.00 0.00 78 SER A O 9
ATOM 11722 N N . GLY A 1 79 ? -10.121 18.539 0.101 1.00 0.00 79 GLY A N 9
ATOM 11723 C CA . GLY A 1 79 ? -10.273 19.123 1.421 1.00 0.00 79 GLY A CA 9
ATOM 11724 C C . GLY A 1 79 ? -8.967 19.662 1.970 1.00 0.00 79 GLY A C 9
ATOM 11725 O O . GLY A 1 79 ? -8.764 20.875 2.032 1.00 0.00 79 GLY A O 9
ATOM 11729 N N . LYS A 1 80 ? -8.079 18.760 2.373 1.00 0.00 80 LYS A N 9
ATOM 11730 C CA . LYS A 1 80 ? -6.786 19.151 2.922 1.00 0.00 80 LYS A CA 9
ATOM 11731 C C . LYS A 1 80 ? -5.668 18.286 2.347 1.00 0.00 80 LYS A C 9
ATOM 11732 O O . LYS A 1 80 ? -5.876 17.116 2.029 1.00 0.00 80 LYS A O 9
ATOM 11751 N N . GLY A 1 81 ? -4.481 18.871 2.218 1.00 0.00 81 GLY A N 9
ATOM 11752 C CA . GLY A 1 81 ? -3.347 18.139 1.683 1.00 0.00 81 GLY A CA 9
ATOM 11753 C C . GLY A 1 81 ? -2.028 18.605 2.267 1.00 0.00 81 GLY A C 9
ATOM 11754 O O . GLY A 1 81 ? -2.004 19.439 3.171 1.00 0.00 81 GLY A O 9
ATOM 11758 N N . GLN A 1 82 ? -0.930 18.063 1.751 1.00 0.00 82 GLN A N 9
ATOM 11759 C CA . GLN A 1 82 ? 0.398 18.427 2.229 1.00 0.00 82 GLN A CA 9
ATOM 11760 C C . GLN A 1 82 ? 1.467 18.045 1.211 1.00 0.00 82 GLN A C 9
ATOM 11761 O O . GLN A 1 82 ? 1.240 17.199 0.346 1.00 0.00 82 GLN A O 9
ATOM 11775 N N . SER A 1 83 ? 2.633 18.674 1.319 1.00 0.00 83 SER A N 9
ATOM 11776 C CA . SER A 1 83 ? 3.736 18.403 0.405 1.00 0.00 83 SER A CA 9
ATOM 11777 C C . SER A 1 83 ? 4.578 17.232 0.902 1.00 0.00 83 SER A C 9
ATOM 11778 O O . SER A 1 83 ? 4.937 16.340 0.134 1.00 0.00 83 SER A O 9
ATOM 11786 N N . GLY A 1 84 ? 4.891 17.242 2.195 1.00 0.00 84 GLY A N 9
ATOM 11787 C CA . GLY A 1 84 ? 5.688 16.177 2.774 1.00 0.00 84 GLY A CA 9
ATOM 11788 C C . GLY A 1 84 ? 7.061 16.071 2.140 1.00 0.00 84 GLY A C 9
ATOM 11789 O O . GLY A 1 84 ? 7.325 16.639 1.080 1.00 0.00 84 GLY A O 9
ATOM 11793 N N . PRO A 1 85 ? 7.965 15.329 2.797 1.00 0.00 85 PRO A N 9
ATOM 11794 C CA . PRO A 1 85 ? 9.334 15.134 2.310 1.00 0.00 85 PRO A CA 9
ATOM 11795 C C . PRO A 1 85 ? 9.385 14.264 1.059 1.00 0.00 85 PRO A C 9
ATOM 11796 O O . PRO A 1 85 ? 9.015 13.091 1.091 1.00 0.00 85 PRO A O 9
ATOM 11807 N N . SER A 1 86 ? 9.848 14.847 -0.043 1.00 0.00 86 SER A N 9
ATOM 11808 C CA . SER A 1 86 ? 9.945 14.125 -1.306 1.00 0.00 86 SER A CA 9
ATOM 11809 C C . SER A 1 86 ? 11.372 13.644 -1.549 1.00 0.00 86 SER A C 9
ATOM 11810 O O . SER A 1 86 ? 12.316 14.433 -1.533 1.00 0.00 86 SER A O 9
ATOM 11818 N N . SER A 1 87 ? 11.521 12.342 -1.772 1.00 0.00 87 SER A N 9
ATOM 11819 C CA . SER A 1 87 ? 12.832 11.753 -2.015 1.00 0.00 87 SER A CA 9
ATOM 11820 C C . SER A 1 87 ? 13.845 12.240 -0.983 1.00 0.00 87 SER A C 9
ATOM 11821 O O . SER A 1 87 ? 14.987 12.555 -1.318 1.00 0.00 87 SER A O 9
ATOM 11829 N N . GLY A 1 88 ? 13.418 12.300 0.275 1.00 0.00 88 GLY A N 9
ATOM 11830 C CA . GLY A 1 88 ? 14.299 12.749 1.337 1.00 0.00 88 GLY A CA 9
ATOM 11831 C C . GLY A 1 88 ? 14.355 14.260 1.443 1.00 0.00 88 GLY A C 9
ATOM 11832 O O . GLY A 1 88 ? 14.811 14.937 0.521 1.00 0.00 88 GLY A O 9
ATOM 11836 N N . GLY A 1 1 ? 14.389 19.652 -9.971 1.00 0.00 1 GLY A N 10
ATOM 11837 C CA . GLY A 1 1 ? 14.082 19.708 -8.554 1.00 0.00 1 GLY A CA 10
ATOM 11838 C C . GLY A 1 1 ? 13.521 18.401 -8.030 1.00 0.00 1 GLY A C 10
ATOM 11839 O O . GLY A 1 1 ? 14.222 17.390 -7.986 1.00 0.00 1 GLY A O 10
ATOM 11843 N N . SER A 1 2 ? 12.253 18.421 -7.630 1.00 0.00 2 SER A N 10
ATOM 11844 C CA . SER A 1 2 ? 11.600 17.229 -7.102 1.00 0.00 2 SER A CA 10
ATOM 11845 C C . SER A 1 2 ? 11.774 16.048 -8.051 1.00 0.00 2 SER A C 10
ATOM 11846 O O . SER A 1 2 ? 11.436 16.131 -9.232 1.00 0.00 2 SER A O 10
ATOM 11854 N N . SER A 1 3 ? 12.304 14.948 -7.526 1.00 0.00 3 SER A N 10
ATOM 11855 C CA . SER A 1 3 ? 12.527 13.749 -8.326 1.00 0.00 3 SER A CA 10
ATOM 11856 C C . SER A 1 3 ? 11.678 12.589 -7.816 1.00 0.00 3 SER A C 10
ATOM 11857 O O . SER A 1 3 ? 12.149 11.749 -7.052 1.00 0.00 3 SER A O 10
ATOM 11865 N N . GLY A 1 4 ? 10.420 12.551 -8.246 1.00 0.00 4 GLY A N 10
ATOM 11866 C CA . GLY A 1 4 ? 9.523 11.491 -7.823 1.00 0.00 4 GLY A CA 10
ATOM 11867 C C . GLY A 1 4 ? 8.678 11.888 -6.629 1.00 0.00 4 GLY A C 10
ATOM 11868 O O . GLY A 1 4 ? 9.073 11.674 -5.482 1.00 0.00 4 GLY A O 10
ATOM 11872 N N . SER A 1 5 ? 7.514 12.470 -6.897 1.00 0.00 5 SER A N 10
ATOM 11873 C CA . SER A 1 5 ? 6.613 12.903 -5.835 1.00 0.00 5 SER A CA 10
ATOM 11874 C C . SER A 1 5 ? 5.674 11.773 -5.424 1.00 0.00 5 SER A C 10
ATOM 11875 O O . SER A 1 5 ? 5.380 10.877 -6.215 1.00 0.00 5 SER A O 10
ATOM 11883 N N . SER A 1 6 ? 5.207 11.823 -4.180 1.00 0.00 6 SER A N 10
ATOM 11884 C CA . SER A 1 6 ? 4.304 10.802 -3.662 1.00 0.00 6 SER A CA 10
ATOM 11885 C C . SER A 1 6 ? 3.308 10.364 -4.731 1.00 0.00 6 SER A C 10
ATOM 11886 O O . SER A 1 6 ? 3.198 9.179 -5.045 1.00 0.00 6 SER A O 10
ATOM 11894 N N . GLY A 1 7 ? 2.583 11.330 -5.286 1.00 0.00 7 GLY A N 10
ATOM 11895 C CA . GLY A 1 7 ? 1.604 11.025 -6.314 1.00 0.00 7 GLY A CA 10
ATOM 11896 C C . GLY A 1 7 ? 0.396 10.292 -5.766 1.00 0.00 7 GLY A C 10
ATOM 11897 O O . GLY A 1 7 ? 0.037 10.458 -4.600 1.00 0.00 7 GLY A O 10
ATOM 11901 N N . SER A 1 8 ? -0.234 9.479 -6.608 1.00 0.00 8 SER A N 10
ATOM 11902 C CA . SER A 1 8 ? -1.412 8.722 -6.202 1.00 0.00 8 SER A CA 10
ATOM 11903 C C . SER A 1 8 ? -1.011 7.435 -5.487 1.00 0.00 8 SER A C 10
ATOM 11904 O O . SER A 1 8 ? 0.075 6.899 -5.710 1.00 0.00 8 SER A O 10
ATOM 11912 N N . TYR A 1 9 ? -1.895 6.945 -4.625 1.00 0.00 9 TYR A N 10
ATOM 11913 C CA . TYR A 1 9 ? -1.634 5.723 -3.874 1.00 0.00 9 TYR A CA 10
ATOM 11914 C C . TYR A 1 9 ? -0.980 4.668 -4.760 1.00 0.00 9 TYR A C 10
ATOM 11915 O O . TYR A 1 9 ? 0.141 4.230 -4.499 1.00 0.00 9 TYR A O 10
ATOM 11933 N N . TYR A 1 10 ? -1.687 4.265 -5.810 1.00 0.00 10 TYR A N 10
ATOM 11934 C CA . TYR A 1 10 ? -1.177 3.261 -6.736 1.00 0.00 10 TYR A CA 10
ATOM 11935 C C . TYR A 1 10 ? 0.328 3.415 -6.932 1.00 0.00 10 TYR A C 10
ATOM 11936 O O . TYR A 1 10 ? 1.047 2.431 -7.105 1.00 0.00 10 TYR A O 10
ATOM 11954 N N . ASP A 1 11 ? 0.797 4.658 -6.905 1.00 0.00 11 ASP A N 10
ATOM 11955 C CA . ASP A 1 11 ? 2.216 4.944 -7.078 1.00 0.00 11 ASP A CA 10
ATOM 11956 C C . ASP A 1 11 ? 2.983 4.695 -5.783 1.00 0.00 11 ASP A C 10
ATOM 11957 O O . ASP A 1 11 ? 4.024 4.038 -5.783 1.00 0.00 11 ASP A O 10
ATOM 11966 N N . ILE A 1 12 ? 2.461 5.226 -4.682 1.00 0.00 12 ILE A N 10
ATOM 11967 C CA . ILE A 1 12 ? 3.097 5.061 -3.380 1.00 0.00 12 ILE A CA 10
ATOM 11968 C C . ILE A 1 12 ? 3.237 3.586 -3.019 1.00 0.00 12 ILE A C 10
ATOM 11969 O O . ILE A 1 12 ? 4.270 3.158 -2.503 1.00 0.00 12 ILE A O 10
ATOM 11985 N N . LEU A 1 13 ? 2.193 2.813 -3.296 1.00 0.00 13 LEU A N 10
ATOM 11986 C CA . LEU A 1 13 ? 2.200 1.384 -3.003 1.00 0.00 13 LEU A CA 10
ATOM 11987 C C . LEU A 1 13 ? 2.917 0.606 -4.102 1.00 0.00 13 LEU A C 10
ATOM 11988 O O . LEU A 1 13 ? 3.573 -0.400 -3.837 1.00 0.00 13 LEU A O 10
ATOM 12004 N N . GLY A 1 14 ? 2.788 1.081 -5.337 1.00 0.00 14 GLY A N 10
ATOM 12005 C CA . GLY A 1 14 ? 3.430 0.419 -6.458 1.00 0.00 14 GLY A CA 10
ATOM 12006 C C . GLY A 1 14 ? 2.540 -0.625 -7.102 1.00 0.00 14 GLY A C 10
ATOM 12007 O O . GLY A 1 14 ? 3.023 -1.646 -7.592 1.00 0.00 14 GLY A O 10
ATOM 12011 N N . VAL A 1 15 ? 1.235 -0.372 -7.099 1.00 0.00 15 VAL A N 10
ATOM 12012 C CA . VAL A 1 15 ? 0.276 -1.299 -7.687 1.00 0.00 15 VAL A CA 10
ATOM 12013 C C . VAL A 1 15 ? -0.479 -0.649 -8.842 1.00 0.00 15 VAL A C 10
ATOM 12014 O O . VAL A 1 15 ? -0.627 0.571 -8.911 1.00 0.00 15 VAL A O 10
ATOM 12027 N N . PRO A 1 16 ? -0.969 -1.482 -9.772 1.00 0.00 16 PRO A N 10
ATOM 12028 C CA . PRO A 1 16 ? -1.718 -1.012 -10.940 1.00 0.00 16 PRO A CA 10
ATOM 12029 C C . PRO A 1 16 ? -3.092 -0.464 -10.567 1.00 0.00 16 PRO A C 10
ATOM 12030 O O . PRO A 1 16 ? -3.598 -0.722 -9.475 1.00 0.00 16 PRO A O 10
ATOM 12041 N N . LYS A 1 17 ? -3.690 0.293 -11.480 1.00 0.00 17 LYS A N 10
ATOM 12042 C CA . LYS A 1 17 ? -5.006 0.876 -11.248 1.00 0.00 17 LYS A CA 10
ATOM 12043 C C . LYS A 1 17 ? -6.065 -0.212 -11.098 1.00 0.00 17 LYS A C 10
ATOM 12044 O O . LYS A 1 17 ? -7.132 0.021 -10.530 1.00 0.00 17 LYS A O 10
ATOM 12063 N N . SER A 1 18 ? -5.762 -1.401 -11.610 1.00 0.00 18 SER A N 10
ATOM 12064 C CA . SER A 1 18 ? -6.688 -2.524 -11.534 1.00 0.00 18 SER A CA 10
ATOM 12065 C C . SER A 1 18 ? -6.165 -3.597 -10.584 1.00 0.00 18 SER A C 10
ATOM 12066 O O . SER A 1 18 ? -6.637 -4.733 -10.593 1.00 0.00 18 SER A O 10
ATOM 12074 N N . ALA A 1 19 ? -5.186 -3.227 -9.765 1.00 0.00 19 ALA A N 10
ATOM 12075 C CA . ALA A 1 19 ? -4.599 -4.156 -8.807 1.00 0.00 19 ALA A CA 10
ATOM 12076 C C . ALA A 1 19 ? -5.674 -4.801 -7.939 1.00 0.00 19 ALA A C 10
ATOM 12077 O O . ALA A 1 19 ? -6.470 -4.110 -7.304 1.00 0.00 19 ALA A O 10
ATOM 12084 N N . SER A 1 20 ? -5.691 -6.130 -7.917 1.00 0.00 20 SER A N 10
ATOM 12085 C CA . SER A 1 20 ? -6.671 -6.869 -7.131 1.00 0.00 20 SER A CA 10
ATOM 12086 C C . SER A 1 20 ? -6.369 -6.755 -5.640 1.00 0.00 20 SER A C 10
ATOM 12087 O O . SER A 1 20 ? -5.212 -6.637 -5.238 1.00 0.00 20 SER A O 10
ATOM 12095 N N . GLU A 1 21 ? -7.419 -6.791 -4.825 1.00 0.00 21 GLU A N 10
ATOM 12096 C CA . GLU A 1 21 ? -7.266 -6.691 -3.378 1.00 0.00 21 GLU A CA 10
ATOM 12097 C C . GLU A 1 21 ? -6.021 -7.440 -2.909 1.00 0.00 21 GLU A C 10
ATOM 12098 O O . GLU A 1 21 ? -5.219 -6.911 -2.140 1.00 0.00 21 GLU A O 10
ATOM 12110 N N . ARG A 1 22 ? -5.868 -8.673 -3.379 1.00 0.00 22 ARG A N 10
ATOM 12111 C CA . ARG A 1 22 ? -4.723 -9.496 -3.007 1.00 0.00 22 ARG A CA 10
ATOM 12112 C C . ARG A 1 22 ? -3.414 -8.806 -3.380 1.00 0.00 22 ARG A C 10
ATOM 12113 O O . ARG A 1 22 ? -2.460 -8.803 -2.603 1.00 0.00 22 ARG A O 10
ATOM 12134 N N . GLN A 1 23 ? -3.378 -8.224 -4.574 1.00 0.00 23 GLN A N 10
ATOM 12135 C CA . GLN A 1 23 ? -2.186 -7.533 -5.050 1.00 0.00 23 GLN A CA 10
ATOM 12136 C C . GLN A 1 23 ? -1.858 -6.338 -4.161 1.00 0.00 23 GLN A C 10
ATOM 12137 O O . GLN A 1 23 ? -0.714 -6.160 -3.740 1.00 0.00 23 GLN A O 10
ATOM 12151 N N . ILE A 1 24 ? -2.868 -5.521 -3.880 1.00 0.00 24 ILE A N 10
ATOM 12152 C CA . ILE A 1 24 ? -2.686 -4.343 -3.041 1.00 0.00 24 ILE A CA 10
ATOM 12153 C C . ILE A 1 24 ? -2.112 -4.722 -1.680 1.00 0.00 24 ILE A C 10
ATOM 12154 O O . ILE A 1 24 ? -1.103 -4.168 -1.243 1.00 0.00 24 ILE A O 10
ATOM 12170 N N . LYS A 1 25 ? -2.760 -5.671 -1.013 1.00 0.00 25 LYS A N 10
ATOM 12171 C CA . LYS A 1 25 ? -2.314 -6.128 0.297 1.00 0.00 25 LYS A CA 10
ATOM 12172 C C . LYS A 1 25 ? -0.860 -6.586 0.248 1.00 0.00 25 LYS A C 10
ATOM 12173 O O . LYS A 1 25 ? -0.049 -6.207 1.093 1.00 0.00 25 LYS A O 10
ATOM 12192 N N . LYS A 1 26 ? -0.535 -7.403 -0.749 1.00 0.00 26 LYS A N 10
ATOM 12193 C CA . LYS A 1 26 ? 0.822 -7.911 -0.911 1.00 0.00 26 LYS A CA 10
ATOM 12194 C C . LYS A 1 26 ? 1.813 -6.767 -1.091 1.00 0.00 26 LYS A C 10
ATOM 12195 O O . LYS A 1 26 ? 2.822 -6.692 -0.390 1.00 0.00 26 LYS A O 10
ATOM 12214 N N . ALA A 1 27 ? 1.519 -5.877 -2.033 1.00 0.00 27 ALA A N 10
ATOM 12215 C CA . ALA A 1 27 ? 2.383 -4.734 -2.301 1.00 0.00 27 ALA A CA 10
ATOM 12216 C C . ALA A 1 27 ? 2.614 -3.911 -1.038 1.00 0.00 27 ALA A C 10
ATOM 12217 O O . ALA A 1 27 ? 3.750 -3.582 -0.698 1.00 0.00 27 ALA A O 10
ATOM 12224 N N . PHE A 1 28 ? 1.528 -3.582 -0.346 1.00 0.00 28 PHE A N 10
ATOM 12225 C CA . PHE A 1 28 ? 1.612 -2.795 0.879 1.00 0.00 28 PHE A CA 10
ATOM 12226 C C . PHE A 1 28 ? 2.417 -3.533 1.945 1.00 0.00 28 PHE A C 10
ATOM 12227 O O . PHE A 1 28 ? 3.364 -2.988 2.513 1.00 0.00 28 PHE A O 10
ATOM 12244 N N . HIS A 1 29 ? 2.033 -4.777 2.212 1.00 0.00 29 HIS A N 10
ATOM 12245 C CA . HIS A 1 29 ? 2.718 -5.591 3.210 1.00 0.00 29 HIS A CA 10
ATOM 12246 C C . HIS A 1 29 ? 4.232 -5.487 3.049 1.00 0.00 29 HIS A C 10
ATOM 12247 O O . HIS A 1 29 ? 4.920 -4.924 3.901 1.00 0.00 29 HIS A O 10
ATOM 12261 N N . LYS A 1 30 ? 4.744 -6.034 1.952 1.00 0.00 30 LYS A N 10
ATOM 12262 C CA . LYS A 1 30 ? 6.176 -6.003 1.679 1.00 0.00 30 LYS A CA 10
ATOM 12263 C C . LYS A 1 30 ? 6.753 -4.618 1.952 1.00 0.00 30 LYS A C 10
ATOM 12264 O O . LYS A 1 30 ? 7.781 -4.482 2.616 1.00 0.00 30 LYS A O 10
ATOM 12283 N N . LEU A 1 31 ? 6.084 -3.592 1.439 1.00 0.00 31 LEU A N 10
ATOM 12284 C CA . LEU A 1 31 ? 6.529 -2.216 1.629 1.00 0.00 31 LEU A CA 10
ATOM 12285 C C . LEU A 1 31 ? 6.661 -1.887 3.112 1.00 0.00 31 LEU A C 10
ATOM 12286 O O . LEU A 1 31 ? 7.756 -1.616 3.603 1.00 0.00 31 LEU A O 10
ATOM 12302 N N . ALA A 1 32 ? 5.537 -1.914 3.822 1.00 0.00 32 ALA A N 10
ATOM 12303 C CA . ALA A 1 32 ? 5.528 -1.623 5.250 1.00 0.00 32 ALA A CA 10
ATOM 12304 C C . ALA A 1 32 ? 6.771 -2.185 5.933 1.00 0.00 32 ALA A C 10
ATOM 12305 O O . ALA A 1 32 ? 7.300 -1.588 6.870 1.00 0.00 32 ALA A O 10
ATOM 12312 N N . MET A 1 33 ? 7.231 -3.338 5.458 1.00 0.00 33 MET A N 10
ATOM 12313 C CA . MET A 1 33 ? 8.412 -3.980 6.023 1.00 0.00 33 MET A CA 10
ATOM 12314 C C . MET A 1 33 ? 9.671 -3.180 5.704 1.00 0.00 33 MET A C 10
ATOM 12315 O O . MET A 1 33 ? 10.523 -2.972 6.569 1.00 0.00 33 MET A O 10
ATOM 12329 N N . LYS A 1 34 ? 9.783 -2.733 4.458 1.00 0.00 34 LYS A N 10
ATOM 12330 C CA . LYS A 1 34 ? 10.937 -1.954 4.024 1.00 0.00 34 LYS A CA 10
ATOM 12331 C C . LYS A 1 34 ? 10.996 -0.616 4.754 1.00 0.00 34 LYS A C 10
ATOM 12332 O O . LYS A 1 34 ? 12.076 -0.076 4.994 1.00 0.00 34 LYS A O 10
ATOM 12351 N N . TYR A 1 35 ? 9.829 -0.088 5.106 1.00 0.00 35 TYR A N 10
ATOM 12352 C CA . TYR A 1 35 ? 9.749 1.187 5.808 1.00 0.00 35 TYR A CA 10
ATOM 12353 C C . TYR A 1 35 ? 9.058 1.023 7.159 1.00 0.00 35 TYR A C 10
ATOM 12354 O O . TYR A 1 35 ? 8.476 1.969 7.690 1.00 0.00 35 TYR A O 10
ATOM 12372 N N . HIS A 1 36 ? 9.127 -0.185 7.708 1.00 0.00 36 HIS A N 10
ATOM 12373 C CA . HIS A 1 36 ? 8.510 -0.474 8.998 1.00 0.00 36 HIS A CA 10
ATOM 12374 C C . HIS A 1 36 ? 9.166 0.339 10.109 1.00 0.00 36 HIS A C 10
ATOM 12375 O O . HIS A 1 36 ? 10.378 0.288 10.316 1.00 0.00 36 HIS A O 10
ATOM 12389 N N . PRO A 1 37 ? 8.347 1.109 10.842 1.00 0.00 37 PRO A N 10
ATOM 12390 C CA . PRO A 1 37 ? 8.826 1.948 11.944 1.00 0.00 37 PRO A CA 10
ATOM 12391 C C . PRO A 1 37 ? 9.285 1.125 13.143 1.00 0.00 37 PRO A C 10
ATOM 12392 O O . PRO A 1 37 ? 9.697 1.674 14.165 1.00 0.00 37 PRO A O 10
ATOM 12403 N N . ASP A 1 38 ? 9.211 -0.195 13.011 1.00 0.00 38 ASP A N 10
ATOM 12404 C CA . ASP A 1 38 ? 9.620 -1.095 14.084 1.00 0.00 38 ASP A CA 10
ATOM 12405 C C . ASP A 1 38 ? 10.966 -1.740 13.768 1.00 0.00 38 ASP A C 10
ATOM 12406 O O . ASP A 1 38 ? 11.774 -1.986 14.663 1.00 0.00 38 ASP A O 10
ATOM 12415 N N . LYS A 1 39 ? 11.199 -2.013 12.488 1.00 0.00 39 LYS A N 10
ATOM 12416 C CA . LYS A 1 39 ? 12.446 -2.630 12.052 1.00 0.00 39 LYS A CA 10
ATOM 12417 C C . LYS A 1 39 ? 13.446 -1.573 11.596 1.00 0.00 39 LYS A C 10
ATOM 12418 O O . LYS A 1 39 ? 14.644 -1.687 11.850 1.00 0.00 39 LYS A O 10
ATOM 12437 N N . ASN A 1 40 ? 12.944 -0.543 10.922 1.00 0.00 40 ASN A N 10
ATOM 12438 C CA . ASN A 1 40 ? 13.794 0.536 10.431 1.00 0.00 40 ASN A CA 10
ATOM 12439 C C . ASN A 1 40 ? 14.301 1.397 11.584 1.00 0.00 40 ASN A C 10
ATOM 12440 O O . ASN A 1 40 ? 13.530 1.813 12.448 1.00 0.00 40 ASN A O 10
ATOM 12451 N N . LYS A 1 41 ? 15.603 1.661 11.590 1.00 0.00 41 LYS A N 10
ATOM 12452 C CA . LYS A 1 41 ? 16.215 2.474 12.634 1.00 0.00 41 LYS A CA 10
ATOM 12453 C C . LYS A 1 41 ? 16.528 3.875 12.120 1.00 0.00 41 LYS A C 10
ATOM 12454 O O . LYS A 1 41 ? 17.595 4.424 12.395 1.00 0.00 41 LYS A O 10
ATOM 12473 N N . SER A 1 42 ? 15.589 4.450 11.374 1.00 0.00 42 SER A N 10
ATOM 12474 C CA . SER A 1 42 ? 15.766 5.787 10.820 1.00 0.00 42 SER A CA 10
ATOM 12475 C C . SER A 1 42 ? 14.485 6.604 10.953 1.00 0.00 42 SER A C 10
ATOM 12476 O O . SER A 1 42 ? 13.374 6.074 10.925 1.00 0.00 42 SER A O 10
ATOM 12484 N N . PRO A 1 43 ? 14.641 7.928 11.102 1.00 0.00 43 PRO A N 10
ATOM 12485 C CA . PRO A 1 43 ? 13.509 8.848 11.243 1.00 0.00 43 PRO A CA 10
ATOM 12486 C C . PRO A 1 43 ? 12.712 8.989 9.950 1.00 0.00 43 PRO A C 10
ATOM 12487 O O . PRO A 1 43 ? 11.485 8.898 9.953 1.00 0.00 43 PRO A O 10
ATOM 12498 N N . ASP A 1 44 ? 13.419 9.210 8.847 1.00 0.00 44 ASP A N 10
ATOM 12499 C CA . ASP A 1 44 ? 12.778 9.362 7.546 1.00 0.00 44 ASP A CA 10
ATOM 12500 C C . ASP A 1 44 ? 11.804 8.217 7.283 1.00 0.00 44 ASP A C 10
ATOM 12501 O O . ASP A 1 44 ? 10.673 8.438 6.852 1.00 0.00 44 ASP A O 10
ATOM 12510 N N . ALA A 1 45 ? 12.253 6.994 7.544 1.00 0.00 45 ALA A N 10
ATOM 12511 C CA . ALA A 1 45 ? 11.421 5.815 7.337 1.00 0.00 45 ALA A CA 10
ATOM 12512 C C . ALA A 1 45 ? 10.036 6.007 7.944 1.00 0.00 45 ALA A C 10
ATOM 12513 O O . ALA A 1 45 ? 9.022 5.785 7.281 1.00 0.00 45 ALA A O 10
ATOM 12520 N N . GLU A 1 46 ? 9.999 6.419 9.207 1.00 0.00 46 GLU A N 10
ATOM 12521 C CA . GLU A 1 46 ? 8.737 6.639 9.903 1.00 0.00 46 GLU A CA 10
ATOM 12522 C C . GLU A 1 46 ? 7.782 7.468 9.048 1.00 0.00 46 GLU A C 10
ATOM 12523 O O . GLU A 1 46 ? 6.582 7.201 9.003 1.00 0.00 46 GLU A O 10
ATOM 12535 N N . ALA A 1 47 ? 8.325 8.475 8.373 1.00 0.00 47 ALA A N 10
ATOM 12536 C CA . ALA A 1 47 ? 7.524 9.343 7.519 1.00 0.00 47 ALA A CA 10
ATOM 12537 C C . ALA A 1 47 ? 7.059 8.605 6.268 1.00 0.00 47 ALA A C 10
ATOM 12538 O O . ALA A 1 47 ? 5.890 8.680 5.888 1.00 0.00 47 ALA A O 10
ATOM 12545 N N . LYS A 1 48 ? 7.981 7.891 5.631 1.00 0.00 48 LYS A N 10
ATOM 12546 C CA . LYS A 1 48 ? 7.666 7.138 4.422 1.00 0.00 48 LYS A CA 10
ATOM 12547 C C . LYS A 1 48 ? 6.440 6.255 4.635 1.00 0.00 48 LYS A C 10
ATOM 12548 O O . LYS A 1 48 ? 5.467 6.335 3.885 1.00 0.00 48 LYS A O 10
ATOM 12567 N N . PHE A 1 49 ? 6.494 5.415 5.663 1.00 0.00 49 PHE A N 10
ATOM 12568 C CA . PHE A 1 49 ? 5.387 4.517 5.975 1.00 0.00 49 PHE A CA 10
ATOM 12569 C C . PHE A 1 49 ? 4.086 5.296 6.143 1.00 0.00 49 PHE A C 10
ATOM 12570 O O . PHE A 1 49 ? 3.001 4.776 5.882 1.00 0.00 49 PHE A O 10
ATOM 12587 N N . ARG A 1 50 ? 4.203 6.546 6.580 1.00 0.00 50 ARG A N 10
ATOM 12588 C CA . ARG A 1 50 ? 3.037 7.396 6.784 1.00 0.00 50 ARG A CA 10
ATOM 12589 C C . ARG A 1 50 ? 2.292 7.622 5.472 1.00 0.00 50 ARG A C 10
ATOM 12590 O O . ARG A 1 50 ? 1.112 7.972 5.470 1.00 0.00 50 ARG A O 10
ATOM 12611 N N . GLU A 1 51 ? 2.989 7.419 4.359 1.00 0.00 51 GLU A N 10
ATOM 12612 C CA . GLU A 1 51 ? 2.393 7.601 3.041 1.00 0.00 51 GLU A CA 10
ATOM 12613 C C . GLU A 1 51 ? 1.944 6.265 2.457 1.00 0.00 51 GLU A C 10
ATOM 12614 O O . GLU A 1 51 ? 1.075 6.217 1.586 1.00 0.00 51 GLU A O 10
ATOM 12626 N N . ILE A 1 52 ? 2.543 5.183 2.942 1.00 0.00 52 ILE A N 10
ATOM 12627 C CA . ILE A 1 52 ? 2.205 3.846 2.469 1.00 0.00 52 ILE A CA 10
ATOM 12628 C C . ILE A 1 52 ? 0.912 3.348 3.107 1.00 0.00 52 ILE A C 10
ATOM 12629 O O . ILE A 1 52 ? 0.004 2.888 2.415 1.00 0.00 52 ILE A O 10
ATOM 12645 N N . ALA A 1 53 ? 0.836 3.445 4.430 1.00 0.00 53 ALA A N 10
ATOM 12646 C CA . ALA A 1 53 ? -0.347 3.008 5.161 1.00 0.00 53 ALA A CA 10
ATOM 12647 C C . ALA A 1 53 ? -1.602 3.700 4.639 1.00 0.00 53 ALA A C 10
ATOM 12648 O O . ALA A 1 53 ? -2.515 3.048 4.133 1.00 0.00 53 ALA A O 10
ATOM 12655 N N . GLU A 1 54 ? -1.639 5.023 4.766 1.00 0.00 54 GLU A N 10
ATOM 12656 C CA . GLU A 1 54 ? -2.784 5.801 4.308 1.00 0.00 54 GLU A CA 10
ATOM 12657 C C . GLU A 1 54 ? -3.166 5.418 2.881 1.00 0.00 54 GLU A C 10
ATOM 12658 O O . GLU A 1 54 ? -4.347 5.326 2.547 1.00 0.00 54 GLU A O 10
ATOM 12670 N N . ALA A 1 55 ? -2.158 5.196 2.044 1.00 0.00 55 ALA A N 10
ATOM 12671 C CA . ALA A 1 55 ? -2.388 4.821 0.654 1.00 0.00 55 ALA A CA 10
ATOM 12672 C C . ALA A 1 55 ? -3.072 3.462 0.558 1.00 0.00 55 ALA A C 10
ATOM 12673 O O . ALA A 1 55 ? -3.873 3.221 -0.346 1.00 0.00 55 ALA A O 10
ATOM 12680 N N . TYR A 1 56 ? -2.751 2.576 1.494 1.00 0.00 56 TYR A N 10
ATOM 12681 C CA . TYR A 1 56 ? -3.332 1.239 1.512 1.00 0.00 56 TYR A CA 10
ATOM 12682 C C . TYR A 1 56 ? -4.733 1.262 2.116 1.00 0.00 56 TYR A C 10
ATOM 12683 O O . TYR A 1 56 ? -5.692 0.794 1.504 1.00 0.00 56 TYR A O 10
ATOM 12701 N N . GLU A 1 57 ? -4.841 1.811 3.322 1.00 0.00 57 GLU A N 10
ATOM 12702 C CA . GLU A 1 57 ? -6.124 1.895 4.010 1.00 0.00 57 GLU A CA 10
ATOM 12703 C C . GLU A 1 57 ? -7.241 2.254 3.035 1.00 0.00 57 GLU A C 10
ATOM 12704 O O . GLU A 1 57 ? -8.365 1.765 3.152 1.00 0.00 57 GLU A O 10
ATOM 12716 N N . THR A 1 58 ? -6.924 3.114 2.072 1.00 0.00 58 THR A N 10
ATOM 12717 C CA . THR A 1 58 ? -7.900 3.541 1.077 1.00 0.00 58 THR A CA 10
ATOM 12718 C C . THR A 1 58 ? -8.126 2.459 0.028 1.00 0.00 58 THR A C 10
ATOM 12719 O O . THR A 1 58 ? -9.258 2.209 -0.389 1.00 0.00 58 THR A O 10
ATOM 12730 N N . LEU A 1 59 ? -7.042 1.818 -0.396 1.00 0.00 59 LEU A N 10
ATOM 12731 C CA . LEU A 1 59 ? -7.122 0.760 -1.397 1.00 0.00 59 LEU A CA 10
ATOM 12732 C C . LEU A 1 59 ? -7.258 -0.608 -0.735 1.00 0.00 59 LEU A C 10
ATOM 12733 O O . LEU A 1 59 ? -7.109 -1.641 -1.387 1.00 0.00 59 LEU A O 10
ATOM 12749 N N . SER A 1 60 ? -7.545 -0.605 0.562 1.00 0.00 60 SER A N 10
ATOM 12750 C CA . SER A 1 60 ? -7.700 -1.846 1.313 1.00 0.00 60 SER A CA 10
ATOM 12751 C C . SER A 1 60 ? -9.176 -2.186 1.501 1.00 0.00 60 SER A C 10
ATOM 12752 O O . SER A 1 60 ? -9.568 -3.351 1.440 1.00 0.00 60 SER A O 10
ATOM 12760 N N . ASP A 1 61 ? -9.988 -1.160 1.730 1.00 0.00 61 ASP A N 10
ATOM 12761 C CA . ASP A 1 61 ? -11.421 -1.348 1.926 1.00 0.00 61 ASP A CA 10
ATOM 12762 C C . ASP A 1 61 ? -12.161 -1.314 0.592 1.00 0.00 61 ASP A C 10
ATOM 12763 O O . ASP A 1 61 ? -11.544 -1.238 -0.470 1.00 0.00 61 ASP A O 10
ATOM 12772 N N . ALA A 1 62 ? -13.487 -1.373 0.655 1.00 0.00 62 ALA A N 10
ATOM 12773 C CA . ALA A 1 62 ? -14.311 -1.348 -0.547 1.00 0.00 62 ALA A CA 10
ATOM 12774 C C . ALA A 1 62 ? -14.758 0.073 -0.876 1.00 0.00 62 ALA A C 10
ATOM 12775 O O . ALA A 1 62 ? -14.363 0.637 -1.896 1.00 0.00 62 ALA A O 10
ATOM 12782 N N . ASN A 1 63 ? -15.585 0.644 -0.007 1.00 0.00 63 ASN A N 10
ATOM 12783 C CA . ASN A 1 63 ? -16.087 1.999 -0.207 1.00 0.00 63 ASN A CA 10
ATOM 12784 C C . ASN A 1 63 ? -14.936 2.992 -0.339 1.00 0.00 63 ASN A C 10
ATOM 12785 O O . ASN A 1 63 ? -14.954 3.866 -1.205 1.00 0.00 63 ASN A O 10
ATOM 12796 N N . ARG A 1 64 ? -13.938 2.850 0.526 1.00 0.00 64 ARG A N 10
ATOM 12797 C CA . ARG A 1 64 ? -12.779 3.734 0.507 1.00 0.00 64 ARG A CA 10
ATOM 12798 C C . ARG A 1 64 ? -12.132 3.753 -0.875 1.00 0.00 64 ARG A C 10
ATOM 12799 O O . ARG A 1 64 ? -11.889 4.818 -1.443 1.00 0.00 64 ARG A O 10
ATOM 12820 N N . ARG A 1 65 ? -11.856 2.568 -1.409 1.00 0.00 65 ARG A N 10
ATOM 12821 C CA . ARG A 1 65 ? -11.236 2.449 -2.724 1.00 0.00 65 ARG A CA 10
ATOM 12822 C C . ARG A 1 65 ? -12.207 2.869 -3.823 1.00 0.00 65 ARG A C 10
ATOM 12823 O O . ARG A 1 65 ? -11.798 3.381 -4.865 1.00 0.00 65 ARG A O 10
ATOM 12844 N N . LYS A 1 66 ? -13.495 2.649 -3.583 1.00 0.00 66 LYS A N 10
ATOM 12845 C CA . LYS A 1 66 ? -14.526 3.005 -4.551 1.00 0.00 66 LYS A CA 10
ATOM 12846 C C . LYS A 1 66 ? -14.598 4.517 -4.738 1.00 0.00 66 LYS A C 10
ATOM 12847 O O . LYS A 1 66 ? -14.853 5.003 -5.839 1.00 0.00 66 LYS A O 10
ATOM 12866 N N . GLU A 1 67 ? -14.370 5.254 -3.655 1.00 0.00 67 GLU A N 10
ATOM 12867 C CA . GLU A 1 67 ? -14.409 6.711 -3.702 1.00 0.00 67 GLU A CA 10
ATOM 12868 C C . GLU A 1 67 ? -13.107 7.272 -4.265 1.00 0.00 67 GLU A C 10
ATOM 12869 O O . GLU A 1 67 ? -13.118 8.163 -5.115 1.00 0.00 67 GLU A O 10
ATOM 12881 N N . TYR A 1 68 ? -11.986 6.745 -3.785 1.00 0.00 68 TYR A N 10
ATOM 12882 C CA . TYR A 1 68 ? -10.675 7.195 -4.238 1.00 0.00 68 TYR A CA 10
ATOM 12883 C C . TYR A 1 68 ? -10.505 6.959 -5.736 1.00 0.00 68 TYR A C 10
ATOM 12884 O O . TYR A 1 68 ? -9.674 7.594 -6.386 1.00 0.00 68 TYR A O 10
ATOM 12902 N N . ASP A 1 69 ? -11.299 6.042 -6.277 1.00 0.00 69 ASP A N 10
ATOM 12903 C CA . ASP A 1 69 ? -11.240 5.722 -7.699 1.00 0.00 69 ASP A CA 10
ATOM 12904 C C . ASP A 1 69 ? -12.325 6.468 -8.470 1.00 0.00 69 ASP A C 10
ATOM 12905 O O . ASP A 1 69 ? -12.065 7.050 -9.523 1.00 0.00 69 ASP A O 10
ATOM 12914 N N . THR A 1 70 ? -13.543 6.446 -7.938 1.00 0.00 70 THR A N 10
ATOM 12915 C CA . THR A 1 70 ? -14.668 7.118 -8.576 1.00 0.00 70 THR A CA 10
ATOM 12916 C C . THR A 1 70 ? -14.471 8.629 -8.587 1.00 0.00 70 THR A C 10
ATOM 12917 O O . THR A 1 70 ? -14.883 9.313 -9.525 1.00 0.00 70 THR A O 10
ATOM 12928 N N . LEU A 1 71 ? -13.840 9.146 -7.538 1.00 0.00 71 LEU A N 10
ATOM 12929 C CA . LEU A 1 71 ? -13.588 10.579 -7.427 1.00 0.00 71 LEU A CA 10
ATOM 12930 C C . LEU A 1 71 ? -12.195 10.928 -7.941 1.00 0.00 71 LEU A C 10
ATOM 12931 O O . LEU A 1 71 ? -12.003 11.950 -8.599 1.00 0.00 71 LEU A O 10
ATOM 12947 N N . GLY A 1 72 ? -11.225 10.070 -7.639 1.00 0.00 72 GLY A N 10
ATOM 12948 C CA . GLY A 1 72 ? -9.863 10.305 -8.080 1.00 0.00 72 GLY A CA 10
ATOM 12949 C C . GLY A 1 72 ? -9.057 11.102 -7.073 1.00 0.00 72 GLY A C 10
ATOM 12950 O O . GLY A 1 72 ? -9.563 12.049 -6.471 1.00 0.00 72 GLY A O 10
ATOM 12954 N N . HIS A 1 73 ? -7.797 10.718 -6.889 1.00 0.00 73 HIS A N 10
ATOM 12955 C CA . HIS A 1 73 ? -6.919 11.403 -5.947 1.00 0.00 73 HIS A CA 10
ATOM 12956 C C . HIS A 1 73 ? -7.095 12.915 -6.042 1.00 0.00 73 HIS A C 10
ATOM 12957 O O . HIS A 1 73 ? -7.201 13.603 -5.027 1.00 0.00 73 HIS A O 10
ATOM 12971 N N . SER A 1 74 ? -7.123 13.427 -7.269 1.00 0.00 74 SER A N 10
ATOM 12972 C CA . SER A 1 74 ? -7.281 14.858 -7.497 1.00 0.00 74 SER A CA 10
ATOM 12973 C C . SER A 1 74 ? -8.483 15.401 -6.731 1.00 0.00 74 SER A C 10
ATOM 12974 O O . SER A 1 74 ? -8.446 16.511 -6.202 1.00 0.00 74 SER A O 10
ATOM 12982 N N . ALA A 1 75 ? -9.549 14.609 -6.677 1.00 0.00 75 ALA A N 10
ATOM 12983 C CA . ALA A 1 75 ? -10.763 15.008 -5.975 1.00 0.00 75 ALA A CA 10
ATOM 12984 C C . ALA A 1 75 ? -10.840 14.356 -4.599 1.00 0.00 75 ALA A C 10
ATOM 12985 O O . ALA A 1 75 ? -10.797 15.038 -3.575 1.00 0.00 75 ALA A O 10
ATOM 12992 N N . PHE A 1 76 ? -10.955 13.033 -4.582 1.00 0.00 76 PHE A N 10
ATOM 12993 C CA . PHE A 1 76 ? -11.040 12.289 -3.330 1.00 0.00 76 PHE A CA 10
ATOM 12994 C C . PHE A 1 76 ? -10.187 12.944 -2.249 1.00 0.00 76 PHE A C 10
ATOM 12995 O O . PHE A 1 76 ? -10.593 13.036 -1.090 1.00 0.00 76 PHE A O 10
ATOM 13012 N N . THR A 1 77 ? -8.999 13.400 -2.636 1.00 0.00 77 THR A N 10
ATOM 13013 C CA . THR A 1 77 ? -8.086 14.045 -1.701 1.00 0.00 77 THR A CA 10
ATOM 13014 C C . THR A 1 77 ? -7.584 15.375 -2.251 1.00 0.00 77 THR A C 10
ATOM 13015 O O . THR A 1 77 ? -6.441 15.483 -2.694 1.00 0.00 77 THR A O 10
ATOM 13026 N N . SER A 1 78 ? -8.447 16.386 -2.221 1.00 0.00 78 SER A N 10
ATOM 13027 C CA . SER A 1 78 ? -8.092 17.709 -2.720 1.00 0.00 78 SER A CA 10
ATOM 13028 C C . SER A 1 78 ? -7.911 18.694 -1.569 1.00 0.00 78 SER A C 10
ATOM 13029 O O . SER A 1 78 ? -8.864 19.336 -1.131 1.00 0.00 78 SER A O 10
ATOM 13037 N N . GLY A 1 79 ? -6.678 18.807 -1.083 1.00 0.00 79 GLY A N 10
ATOM 13038 C CA . GLY A 1 79 ? -6.393 19.714 0.013 1.00 0.00 79 GLY A CA 10
ATOM 13039 C C . GLY A 1 79 ? -5.102 19.371 0.729 1.00 0.00 79 GLY A C 10
ATOM 13040 O O . GLY A 1 79 ? -4.673 18.217 0.734 1.00 0.00 79 GLY A O 10
ATOM 13044 N N . LYS A 1 80 ? -4.479 20.376 1.335 1.00 0.00 80 LYS A N 10
ATOM 13045 C CA . LYS A 1 80 ? -3.228 20.176 2.058 1.00 0.00 80 LYS A CA 10
ATOM 13046 C C . LYS A 1 80 ? -3.085 21.191 3.188 1.00 0.00 80 LYS A C 10
ATOM 13047 O O . LYS A 1 80 ? -3.555 22.323 3.082 1.00 0.00 80 LYS A O 10
ATOM 13066 N N . GLY A 1 81 ? -2.430 20.778 4.269 1.00 0.00 81 GLY A N 10
ATOM 13067 C CA . GLY A 1 81 ? -2.236 21.664 5.402 1.00 0.00 81 GLY A CA 10
ATOM 13068 C C . GLY A 1 81 ? -0.773 21.831 5.763 1.00 0.00 81 GLY A C 10
ATOM 13069 O O . GLY A 1 81 ? 0.088 21.866 4.885 1.00 0.00 81 GLY A O 10
ATOM 13073 N N . GLN A 1 82 ? -0.493 21.936 7.058 1.00 0.00 82 GLN A N 10
ATOM 13074 C CA . GLN A 1 82 ? 0.876 22.103 7.531 1.00 0.00 82 GLN A CA 10
ATOM 13075 C C . GLN A 1 82 ? 1.794 21.045 6.928 1.00 0.00 82 GLN A C 10
ATOM 13076 O O . GLN A 1 82 ? 1.467 19.858 6.920 1.00 0.00 82 GLN A O 10
ATOM 13090 N N . SER A 1 83 ? 2.943 21.483 6.425 1.00 0.00 83 SER A N 10
ATOM 13091 C CA . SER A 1 83 ? 3.907 20.573 5.816 1.00 0.00 83 SER A CA 10
ATOM 13092 C C . SER A 1 83 ? 5.320 21.143 5.899 1.00 0.00 83 SER A C 10
ATOM 13093 O O . SER A 1 83 ? 5.538 22.329 5.653 1.00 0.00 83 SER A O 10
ATOM 13101 N N . GLY A 1 84 ? 6.277 20.288 6.247 1.00 0.00 84 GLY A N 10
ATOM 13102 C CA . GLY A 1 84 ? 7.657 20.724 6.357 1.00 0.00 84 GLY A CA 10
ATOM 13103 C C . GLY A 1 84 ? 8.438 20.504 5.076 1.00 0.00 84 GLY A C 10
ATOM 13104 O O . GLY A 1 84 ? 8.442 21.342 4.175 1.00 0.00 84 GLY A O 10
ATOM 13108 N N . PRO A 1 85 ? 9.120 19.353 4.985 1.00 0.00 85 PRO A N 10
ATOM 13109 C CA . PRO A 1 85 ? 9.922 18.999 3.810 1.00 0.00 85 PRO A CA 10
ATOM 13110 C C . PRO A 1 85 ? 9.060 18.698 2.589 1.00 0.00 85 PRO A C 10
ATOM 13111 O O . PRO A 1 85 ? 8.641 17.560 2.378 1.00 0.00 85 PRO A O 10
ATOM 13122 N N . SER A 1 86 ? 8.799 19.726 1.788 1.00 0.00 86 SER A N 10
ATOM 13123 C CA . SER A 1 86 ? 7.983 19.572 0.588 1.00 0.00 86 SER A CA 10
ATOM 13124 C C . SER A 1 86 ? 8.699 20.142 -0.632 1.00 0.00 86 SER A C 10
ATOM 13125 O O . SER A 1 86 ? 9.096 19.404 -1.534 1.00 0.00 86 SER A O 10
ATOM 13133 N N . SER A 1 87 ? 8.861 21.461 -0.653 1.00 0.00 87 SER A N 10
ATOM 13134 C CA . SER A 1 87 ? 9.526 22.133 -1.764 1.00 0.00 87 SER A CA 10
ATOM 13135 C C . SER A 1 87 ? 11.039 22.139 -1.568 1.00 0.00 87 SER A C 10
ATOM 13136 O O . SER A 1 87 ? 11.540 21.767 -0.508 1.00 0.00 87 SER A O 10
ATOM 13144 N N . GLY A 1 88 ? 11.761 22.564 -2.600 1.00 0.00 88 GLY A N 10
ATOM 13145 C CA . GLY A 1 88 ? 13.210 22.611 -2.522 1.00 0.00 88 GLY A CA 10
ATOM 13146 C C . GLY A 1 88 ? 13.876 21.825 -3.634 1.00 0.00 88 GLY A C 10
ATOM 13147 O O . GLY A 1 88 ? 14.523 22.401 -4.509 1.00 0.00 88 GLY A O 10
ATOM 13151 N N . GLY A 1 1 ? 17.866 14.444 -10.177 1.00 0.00 1 GLY A N 11
ATOM 13152 C CA . GLY A 1 1 ? 17.773 12.997 -10.103 1.00 0.00 1 GLY A CA 11
ATOM 13153 C C . GLY A 1 1 ? 16.366 12.493 -10.357 1.00 0.00 1 GLY A C 11
ATOM 13154 O O . GLY A 1 1 ? 15.841 12.627 -11.463 1.00 0.00 1 GLY A O 11
ATOM 13158 N N . SER A 1 2 ? 15.754 11.910 -9.331 1.00 0.00 2 SER A N 11
ATOM 13159 C CA . SER A 1 2 ? 14.401 11.379 -9.450 1.00 0.00 2 SER A CA 11
ATOM 13160 C C . SER A 1 2 ? 13.433 12.155 -8.562 1.00 0.00 2 SER A C 11
ATOM 13161 O O . SER A 1 2 ? 13.622 12.244 -7.349 1.00 0.00 2 SER A O 11
ATOM 13169 N N . SER A 1 3 ? 12.395 12.714 -9.176 1.00 0.00 3 SER A N 11
ATOM 13170 C CA . SER A 1 3 ? 11.398 13.486 -8.443 1.00 0.00 3 SER A CA 11
ATOM 13171 C C . SER A 1 3 ? 10.638 12.599 -7.462 1.00 0.00 3 SER A C 11
ATOM 13172 O O . SER A 1 3 ? 9.929 11.676 -7.862 1.00 0.00 3 SER A O 11
ATOM 13180 N N . GLY A 1 4 ? 10.792 12.885 -6.172 1.00 0.00 4 GLY A N 11
ATOM 13181 C CA . GLY A 1 4 ? 10.115 12.105 -5.153 1.00 0.00 4 GLY A CA 11
ATOM 13182 C C . GLY A 1 4 ? 8.700 12.587 -4.899 1.00 0.00 4 GLY A C 11
ATOM 13183 O O . GLY A 1 4 ? 8.329 12.869 -3.759 1.00 0.00 4 GLY A O 11
ATOM 13187 N N . SER A 1 5 ? 7.909 12.682 -5.962 1.00 0.00 5 SER A N 11
ATOM 13188 C CA . SER A 1 5 ? 6.529 13.139 -5.849 1.00 0.00 5 SER A CA 11
ATOM 13189 C C . SER A 1 5 ? 5.588 11.966 -5.593 1.00 0.00 5 SER A C 11
ATOM 13190 O O . SER A 1 5 ? 5.144 11.296 -6.525 1.00 0.00 5 SER A O 11
ATOM 13198 N N . SER A 1 6 ? 5.287 11.724 -4.321 1.00 0.00 6 SER A N 11
ATOM 13199 C CA . SER A 1 6 ? 4.402 10.629 -3.939 1.00 0.00 6 SER A CA 11
ATOM 13200 C C . SER A 1 6 ? 3.290 10.447 -4.968 1.00 0.00 6 SER A C 11
ATOM 13201 O O . SER A 1 6 ? 3.081 9.350 -5.485 1.00 0.00 6 SER A O 11
ATOM 13209 N N . GLY A 1 7 ? 2.577 11.531 -5.259 1.00 0.00 7 GLY A N 11
ATOM 13210 C CA . GLY A 1 7 ? 1.495 11.471 -6.223 1.00 0.00 7 GLY A CA 11
ATOM 13211 C C . GLY A 1 7 ? 0.266 10.774 -5.673 1.00 0.00 7 GLY A C 11
ATOM 13212 O O . GLY A 1 7 ? -0.313 11.213 -4.680 1.00 0.00 7 GLY A O 11
ATOM 13216 N N . SER A 1 8 ? -0.134 9.684 -6.321 1.00 0.00 8 SER A N 11
ATOM 13217 C CA . SER A 1 8 ? -1.305 8.928 -5.894 1.00 0.00 8 SER A CA 11
ATOM 13218 C C . SER A 1 8 ? -0.893 7.627 -5.212 1.00 0.00 8 SER A C 11
ATOM 13219 O O . SER A 1 8 ? 0.176 7.081 -5.486 1.00 0.00 8 SER A O 11
ATOM 13227 N N . TYR A 1 9 ? -1.748 7.136 -4.323 1.00 0.00 9 TYR A N 11
ATOM 13228 C CA . TYR A 1 9 ? -1.473 5.900 -3.599 1.00 0.00 9 TYR A CA 11
ATOM 13229 C C . TYR A 1 9 ? -0.844 4.858 -4.519 1.00 0.00 9 TYR A C 11
ATOM 13230 O O . TYR A 1 9 ? 0.284 4.418 -4.297 1.00 0.00 9 TYR A O 11
ATOM 13248 N N . TYR A 1 10 ? -1.581 4.470 -5.554 1.00 0.00 10 TYR A N 11
ATOM 13249 C CA . TYR A 1 10 ? -1.098 3.479 -6.507 1.00 0.00 10 TYR A CA 11
ATOM 13250 C C . TYR A 1 10 ? 0.407 3.616 -6.720 1.00 0.00 10 TYR A C 11
ATOM 13251 O O . TYR A 1 10 ? 1.110 2.624 -6.915 1.00 0.00 10 TYR A O 11
ATOM 13269 N N . ASP A 1 11 ? 0.893 4.851 -6.679 1.00 0.00 11 ASP A N 11
ATOM 13270 C CA . ASP A 1 11 ? 2.315 5.120 -6.865 1.00 0.00 11 ASP A CA 11
ATOM 13271 C C . ASP A 1 11 ? 3.092 4.844 -5.581 1.00 0.00 11 ASP A C 11
ATOM 13272 O O . ASP A 1 11 ? 4.081 4.109 -5.589 1.00 0.00 11 ASP A O 11
ATOM 13281 N N . ILE A 1 12 ? 2.640 5.437 -4.482 1.00 0.00 12 ILE A N 11
ATOM 13282 C CA . ILE A 1 12 ? 3.293 5.255 -3.192 1.00 0.00 12 ILE A CA 11
ATOM 13283 C C . ILE A 1 12 ? 3.428 3.776 -2.848 1.00 0.00 12 ILE A C 11
ATOM 13284 O O . ILE A 1 12 ? 4.468 3.333 -2.359 1.00 0.00 12 ILE A O 11
ATOM 13300 N N . LEU A 1 13 ? 2.371 3.014 -3.109 1.00 0.00 13 LEU A N 11
ATOM 13301 C CA . LEU A 1 13 ? 2.371 1.583 -2.829 1.00 0.00 13 LEU A CA 11
ATOM 13302 C C . LEU A 1 13 ? 3.078 0.811 -3.940 1.00 0.00 13 LEU A C 11
ATOM 13303 O O . LEU A 1 13 ? 3.805 -0.146 -3.679 1.00 0.00 13 LEU A O 11
ATOM 13319 N N . GLY A 1 14 ? 2.859 1.236 -5.181 1.00 0.00 14 GLY A N 11
ATOM 13320 C CA . GLY A 1 14 ? 3.483 0.576 -6.312 1.00 0.00 14 GLY A CA 11
ATOM 13321 C C . GLY A 1 14 ? 2.563 -0.429 -6.976 1.00 0.00 14 GLY A C 11
ATOM 13322 O O . GLY A 1 14 ? 3.021 -1.419 -7.548 1.00 0.00 14 GLY A O 11
ATOM 13326 N N . VAL A 1 15 ? 1.260 -0.177 -6.900 1.00 0.00 15 VAL A N 11
ATOM 13327 C CA . VAL A 1 15 ? 0.273 -1.068 -7.498 1.00 0.00 15 VAL A CA 11
ATOM 13328 C C . VAL A 1 15 ? -0.486 -0.372 -8.623 1.00 0.00 15 VAL A C 11
ATOM 13329 O O . VAL A 1 15 ? -0.630 0.850 -8.644 1.00 0.00 15 VAL A O 11
ATOM 13342 N N . PRO A 1 16 ? -0.983 -1.167 -9.582 1.00 0.00 16 PRO A N 11
ATOM 13343 C CA . PRO A 1 16 ? -1.736 -0.650 -10.728 1.00 0.00 16 PRO A CA 11
ATOM 13344 C C . PRO A 1 16 ? -3.106 -0.112 -10.326 1.00 0.00 16 PRO A C 11
ATOM 13345 O O . PRO A 1 16 ? -3.615 -0.423 -9.250 1.00 0.00 16 PRO A O 11
ATOM 13356 N N . LYS A 1 17 ? -3.698 0.696 -11.199 1.00 0.00 17 LYS A N 11
ATOM 13357 C CA . LYS A 1 17 ? -5.010 1.276 -10.937 1.00 0.00 17 LYS A CA 11
ATOM 13358 C C . LYS A 1 17 ? -6.074 0.188 -10.831 1.00 0.00 17 LYS A C 11
ATOM 13359 O O . LYS A 1 17 ? -7.079 0.355 -10.140 1.00 0.00 17 LYS A O 11
ATOM 13378 N N . SER A 1 18 ? -5.846 -0.926 -11.520 1.00 0.00 18 SER A N 11
ATOM 13379 C CA . SER A 1 18 ? -6.787 -2.040 -11.504 1.00 0.00 18 SER A CA 11
ATOM 13380 C C . SER A 1 18 ? -6.287 -3.160 -10.597 1.00 0.00 18 SER A C 11
ATOM 13381 O O . SER A 1 18 ? -6.754 -4.296 -10.680 1.00 0.00 18 SER A O 11
ATOM 13389 N N . ALA A 1 19 ? -5.334 -2.831 -9.731 1.00 0.00 19 ALA A N 11
ATOM 13390 C CA . ALA A 1 19 ? -4.772 -3.808 -8.807 1.00 0.00 19 ALA A CA 11
ATOM 13391 C C . ALA A 1 19 ? -5.864 -4.463 -7.969 1.00 0.00 19 ALA A C 11
ATOM 13392 O O . ALA A 1 19 ? -6.727 -3.782 -7.415 1.00 0.00 19 ALA A O 11
ATOM 13399 N N . SER A 1 20 ? -5.822 -5.789 -7.882 1.00 0.00 20 SER A N 11
ATOM 13400 C CA . SER A 1 20 ? -6.811 -6.537 -7.115 1.00 0.00 20 SER A CA 11
ATOM 13401 C C . SER A 1 20 ? -6.507 -6.467 -5.621 1.00 0.00 20 SER A C 11
ATOM 13402 O O . SER A 1 20 ? -5.350 -6.356 -5.218 1.00 0.00 20 SER A O 11
ATOM 13410 N N . GLU A 1 21 ? -7.556 -6.532 -4.807 1.00 0.00 21 GLU A N 11
ATOM 13411 C CA . GLU A 1 21 ? -7.401 -6.476 -3.358 1.00 0.00 21 GLU A CA 11
ATOM 13412 C C . GLU A 1 21 ? -6.128 -7.193 -2.918 1.00 0.00 21 GLU A C 11
ATOM 13413 O O . GLU A 1 21 ? -5.366 -6.681 -2.098 1.00 0.00 21 GLU A O 11
ATOM 13425 N N . ARG A 1 22 ? -5.905 -8.382 -3.469 1.00 0.00 22 ARG A N 11
ATOM 13426 C CA . ARG A 1 22 ? -4.727 -9.171 -3.133 1.00 0.00 22 ARG A CA 11
ATOM 13427 C C . ARG A 1 22 ? -3.448 -8.418 -3.490 1.00 0.00 22 ARG A C 11
ATOM 13428 O O . ARG A 1 22 ? -2.496 -8.389 -2.712 1.00 0.00 22 ARG A O 11
ATOM 13449 N N . GLN A 1 23 ? -3.436 -7.811 -4.673 1.00 0.00 23 GLN A N 11
ATOM 13450 C CA . GLN A 1 23 ? -2.275 -7.060 -5.134 1.00 0.00 23 GLN A CA 11
ATOM 13451 C C . GLN A 1 23 ? -1.966 -5.902 -4.190 1.00 0.00 23 GLN A C 11
ATOM 13452 O O . GLN A 1 23 ? -0.806 -5.642 -3.870 1.00 0.00 23 GLN A O 11
ATOM 13466 N N . ILE A 1 24 ? -3.011 -5.210 -3.749 1.00 0.00 24 ILE A N 11
ATOM 13467 C CA . ILE A 1 24 ? -2.851 -4.081 -2.841 1.00 0.00 24 ILE A CA 11
ATOM 13468 C C . ILE A 1 24 ? -2.352 -4.540 -1.475 1.00 0.00 24 ILE A C 11
ATOM 13469 O O . ILE A 1 24 ? -1.378 -4.004 -0.945 1.00 0.00 24 ILE A O 11
ATOM 13485 N N . LYS A 1 25 ? -3.024 -5.537 -0.910 1.00 0.00 25 LYS A N 11
ATOM 13486 C CA . LYS A 1 25 ? -2.648 -6.072 0.393 1.00 0.00 25 LYS A CA 11
ATOM 13487 C C . LYS A 1 25 ? -1.242 -6.662 0.354 1.00 0.00 25 LYS A C 11
ATOM 13488 O O . LYS A 1 25 ? -0.493 -6.573 1.328 1.00 0.00 25 LYS A O 11
ATOM 13507 N N . LYS A 1 26 ? -0.888 -7.262 -0.777 1.00 0.00 26 LYS A N 11
ATOM 13508 C CA . LYS A 1 26 ? 0.430 -7.863 -0.945 1.00 0.00 26 LYS A CA 11
ATOM 13509 C C . LYS A 1 26 ? 1.499 -6.791 -1.124 1.00 0.00 26 LYS A C 11
ATOM 13510 O O . LYS A 1 26 ? 2.530 -6.810 -0.452 1.00 0.00 26 LYS A O 11
ATOM 13529 N N . ALA A 1 27 ? 1.246 -5.855 -2.033 1.00 0.00 27 ALA A N 11
ATOM 13530 C CA . ALA A 1 27 ? 2.185 -4.772 -2.298 1.00 0.00 27 ALA A CA 11
ATOM 13531 C C . ALA A 1 27 ? 2.437 -3.945 -1.042 1.00 0.00 27 ALA A C 11
ATOM 13532 O O . ALA A 1 27 ? 3.581 -3.631 -0.712 1.00 0.00 27 ALA A O 11
ATOM 13539 N N . PHE A 1 28 ? 1.362 -3.595 -0.344 1.00 0.00 28 PHE A N 11
ATOM 13540 C CA . PHE A 1 28 ? 1.467 -2.802 0.875 1.00 0.00 28 PHE A CA 11
ATOM 13541 C C . PHE A 1 28 ? 2.226 -3.566 1.957 1.00 0.00 28 PHE A C 11
ATOM 13542 O O . PHE A 1 28 ? 3.318 -3.168 2.363 1.00 0.00 28 PHE A O 11
ATOM 13559 N N . HIS A 1 29 ? 1.639 -4.665 2.420 1.00 0.00 29 HIS A N 11
ATOM 13560 C CA . HIS A 1 29 ? 2.259 -5.485 3.454 1.00 0.00 29 HIS A CA 11
ATOM 13561 C C . HIS A 1 29 ? 3.775 -5.513 3.289 1.00 0.00 29 HIS A C 11
ATOM 13562 O O . HIS A 1 29 ? 4.516 -5.114 4.188 1.00 0.00 29 HIS A O 11
ATOM 13576 N N . LYS A 1 30 ? 4.232 -5.986 2.135 1.00 0.00 30 LYS A N 11
ATOM 13577 C CA . LYS A 1 30 ? 5.659 -6.066 1.851 1.00 0.00 30 LYS A CA 11
ATOM 13578 C C . LYS A 1 30 ? 6.340 -4.724 2.101 1.00 0.00 30 LYS A C 11
ATOM 13579 O O . LYS A 1 30 ? 7.390 -4.659 2.741 1.00 0.00 30 LYS A O 11
ATOM 13598 N N . LEU A 1 31 ? 5.735 -3.656 1.595 1.00 0.00 31 LEU A N 11
ATOM 13599 C CA . LEU A 1 31 ? 6.281 -2.314 1.765 1.00 0.00 31 LEU A CA 11
ATOM 13600 C C . LEU A 1 31 ? 6.439 -1.974 3.243 1.00 0.00 31 LEU A C 11
ATOM 13601 O O . LEU A 1 31 ? 7.534 -1.652 3.703 1.00 0.00 31 LEU A O 11
ATOM 13617 N N . ALA A 1 32 ? 5.338 -2.049 3.983 1.00 0.00 32 ALA A N 11
ATOM 13618 C CA . ALA A 1 32 ? 5.355 -1.754 5.411 1.00 0.00 32 ALA A CA 11
ATOM 13619 C C . ALA A 1 32 ? 6.612 -2.309 6.071 1.00 0.00 32 ALA A C 11
ATOM 13620 O O . ALA A 1 32 ? 7.182 -1.683 6.965 1.00 0.00 32 ALA A O 11
ATOM 13627 N N . MET A 1 33 ? 7.038 -3.486 5.626 1.00 0.00 33 MET A N 11
ATOM 13628 C CA . MET A 1 33 ? 8.229 -4.125 6.175 1.00 0.00 33 MET A CA 11
ATOM 13629 C C . MET A 1 33 ? 9.493 -3.410 5.709 1.00 0.00 33 MET A C 11
ATOM 13630 O O . MET A 1 33 ? 10.464 -3.291 6.457 1.00 0.00 33 MET A O 11
ATOM 13644 N N . LYS A 1 34 ? 9.475 -2.935 4.468 1.00 0.00 34 LYS A N 11
ATOM 13645 C CA . LYS A 1 34 ? 10.619 -2.231 3.901 1.00 0.00 34 LYS A CA 11
ATOM 13646 C C . LYS A 1 34 ? 10.805 -0.871 4.566 1.00 0.00 34 LYS A C 11
ATOM 13647 O O . LYS A 1 34 ? 11.925 -0.376 4.686 1.00 0.00 34 LYS A O 11
ATOM 13666 N N . TYR A 1 35 ? 9.700 -0.272 4.997 1.00 0.00 35 TYR A N 11
ATOM 13667 C CA . TYR A 1 35 ? 9.741 1.031 5.649 1.00 0.00 35 TYR A CA 11
ATOM 13668 C C . TYR A 1 35 ? 9.122 0.963 7.041 1.00 0.00 35 TYR A C 11
ATOM 13669 O O . TYR A 1 35 ? 8.649 1.968 7.573 1.00 0.00 35 TYR A O 11
ATOM 13687 N N . HIS A 1 36 ? 9.130 -0.230 7.628 1.00 0.00 36 HIS A N 11
ATOM 13688 C CA . HIS A 1 36 ? 8.571 -0.430 8.960 1.00 0.00 36 HIS A CA 11
ATOM 13689 C C . HIS A 1 36 ? 9.308 0.417 9.992 1.00 0.00 36 HIS A C 11
ATOM 13690 O O . HIS A 1 36 ? 10.530 0.350 10.128 1.00 0.00 36 HIS A O 11
ATOM 13704 N N . PRO A 1 37 ? 8.551 1.236 10.737 1.00 0.00 37 PRO A N 11
ATOM 13705 C CA . PRO A 1 37 ? 9.111 2.113 11.769 1.00 0.00 37 PRO A CA 11
ATOM 13706 C C . PRO A 1 37 ? 9.627 1.334 12.974 1.00 0.00 37 PRO A C 11
ATOM 13707 O O . PRO A 1 37 ? 10.216 1.907 13.891 1.00 0.00 37 PRO A O 11
ATOM 13718 N N . ASP A 1 38 ? 9.401 0.025 12.967 1.00 0.00 38 ASP A N 11
ATOM 13719 C CA . ASP A 1 38 ? 9.844 -0.834 14.059 1.00 0.00 38 ASP A CA 11
ATOM 13720 C C . ASP A 1 38 ? 11.165 -1.515 13.714 1.00 0.00 38 ASP A C 11
ATOM 13721 O O . ASP A 1 38 ? 12.089 -1.550 14.526 1.00 0.00 38 ASP A O 11
ATOM 13730 N N . LYS A 1 39 ? 11.247 -2.056 12.503 1.00 0.00 39 LYS A N 11
ATOM 13731 C CA . LYS A 1 39 ? 12.454 -2.736 12.049 1.00 0.00 39 LYS A CA 11
ATOM 13732 C C . LYS A 1 39 ? 13.496 -1.732 11.568 1.00 0.00 39 LYS A C 11
ATOM 13733 O O . LYS A 1 39 ? 14.689 -1.893 11.819 1.00 0.00 39 LYS A O 11
ATOM 13752 N N . ASN A 1 40 ? 13.036 -0.694 10.876 1.00 0.00 40 ASN A N 11
ATOM 13753 C CA . ASN A 1 40 ? 13.930 0.338 10.361 1.00 0.00 40 ASN A CA 11
ATOM 13754 C C . ASN A 1 40 ? 14.351 1.296 11.471 1.00 0.00 40 ASN A C 11
ATOM 13755 O O . ASN A 1 40 ? 13.535 1.700 12.300 1.00 0.00 40 ASN A O 11
ATOM 13766 N N . LYS A 1 41 ? 15.629 1.658 11.480 1.00 0.00 41 LYS A N 11
ATOM 13767 C CA . LYS A 1 41 ? 16.160 2.570 12.485 1.00 0.00 41 LYS A CA 11
ATOM 13768 C C . LYS A 1 41 ? 16.586 3.890 11.851 1.00 0.00 41 LYS A C 11
ATOM 13769 O O . LYS A 1 41 ? 17.706 4.357 12.059 1.00 0.00 41 LYS A O 11
ATOM 13788 N N . SER A 1 42 ? 15.686 4.488 11.077 1.00 0.00 42 SER A N 11
ATOM 13789 C CA . SER A 1 42 ? 15.970 5.754 10.411 1.00 0.00 42 SER A CA 11
ATOM 13790 C C . SER A 1 42 ? 14.763 6.685 10.475 1.00 0.00 42 SER A C 11
ATOM 13791 O O . SER A 1 42 ? 13.617 6.250 10.591 1.00 0.00 42 SER A O 11
ATOM 13799 N N . PRO A 1 43 ? 15.025 7.998 10.397 1.00 0.00 43 PRO A N 11
ATOM 13800 C CA . PRO A 1 43 ? 13.974 9.019 10.443 1.00 0.00 43 PRO A CA 11
ATOM 13801 C C . PRO A 1 43 ? 13.109 9.017 9.188 1.00 0.00 43 PRO A C 11
ATOM 13802 O O . PRO A 1 43 ? 11.881 9.048 9.269 1.00 0.00 43 PRO A O 11
ATOM 13813 N N . ASP A 1 44 ? 13.757 8.981 8.028 1.00 0.00 44 ASP A N 11
ATOM 13814 C CA . ASP A 1 44 ? 13.046 8.974 6.755 1.00 0.00 44 ASP A CA 11
ATOM 13815 C C . ASP A 1 44 ? 12.044 7.825 6.699 1.00 0.00 44 ASP A C 11
ATOM 13816 O O . ASP A 1 44 ? 10.913 7.996 6.243 1.00 0.00 44 ASP A O 11
ATOM 13825 N N . ALA A 1 45 ? 12.466 6.654 7.165 1.00 0.00 45 ALA A N 11
ATOM 13826 C CA . ALA A 1 45 ? 11.606 5.478 7.168 1.00 0.00 45 ALA A CA 11
ATOM 13827 C C . ALA A 1 45 ? 10.258 5.786 7.812 1.00 0.00 45 ALA A C 11
ATOM 13828 O O . ALA A 1 45 ? 9.207 5.482 7.248 1.00 0.00 45 ALA A O 11
ATOM 13835 N N . GLU A 1 46 ? 10.297 6.390 8.996 1.00 0.00 46 GLU A N 11
ATOM 13836 C CA . GLU A 1 46 ? 9.077 6.736 9.716 1.00 0.00 46 GLU A CA 11
ATOM 13837 C C . GLU A 1 46 ? 8.139 7.556 8.834 1.00 0.00 46 GLU A C 11
ATOM 13838 O O . GLU A 1 46 ? 6.928 7.339 8.828 1.00 0.00 46 GLU A O 11
ATOM 13850 N N . ALA A 1 47 ? 8.709 8.500 8.092 1.00 0.00 47 ALA A N 11
ATOM 13851 C CA . ALA A 1 47 ? 7.925 9.352 7.206 1.00 0.00 47 ALA A CA 11
ATOM 13852 C C . ALA A 1 47 ? 7.377 8.558 6.025 1.00 0.00 47 ALA A C 11
ATOM 13853 O O . ALA A 1 47 ? 6.237 8.756 5.606 1.00 0.00 47 ALA A O 11
ATOM 13860 N N . LYS A 1 48 ? 8.197 7.660 5.490 1.00 0.00 48 LYS A N 11
ATOM 13861 C CA . LYS A 1 48 ? 7.796 6.835 4.357 1.00 0.00 48 LYS A CA 11
ATOM 13862 C C . LYS A 1 48 ? 6.534 6.042 4.681 1.00 0.00 48 LYS A C 11
ATOM 13863 O O . LYS A 1 48 ? 5.510 6.185 4.013 1.00 0.00 48 LYS A O 11
ATOM 13882 N N . PHE A 1 49 ? 6.613 5.207 5.712 1.00 0.00 49 PHE A N 11
ATOM 13883 C CA . PHE A 1 49 ? 5.477 4.392 6.125 1.00 0.00 49 PHE A CA 11
ATOM 13884 C C . PHE A 1 49 ? 4.231 5.252 6.314 1.00 0.00 49 PHE A C 11
ATOM 13885 O O . PHE A 1 49 ? 3.124 4.846 5.960 1.00 0.00 49 PHE A O 11
ATOM 13902 N N . ARG A 1 50 ? 4.420 6.442 6.875 1.00 0.00 50 ARG A N 11
ATOM 13903 C CA . ARG A 1 50 ? 3.312 7.359 7.113 1.00 0.00 50 ARG A CA 11
ATOM 13904 C C . ARG A 1 50 ? 2.524 7.605 5.829 1.00 0.00 50 ARG A C 11
ATOM 13905 O O . ARG A 1 50 ? 1.354 7.983 5.871 1.00 0.00 50 ARG A O 11
ATOM 13926 N N . GLU A 1 51 ? 3.176 7.388 4.690 1.00 0.00 51 GLU A N 11
ATOM 13927 C CA . GLU A 1 51 ? 2.536 7.588 3.395 1.00 0.00 51 GLU A CA 11
ATOM 13928 C C . GLU A 1 51 ? 2.044 6.263 2.821 1.00 0.00 51 GLU A C 11
ATOM 13929 O O . GLU A 1 51 ? 1.052 6.220 2.093 1.00 0.00 51 GLU A O 11
ATOM 13941 N N . ILE A 1 52 ? 2.744 5.184 3.155 1.00 0.00 52 ILE A N 11
ATOM 13942 C CA . ILE A 1 52 ? 2.379 3.858 2.673 1.00 0.00 52 ILE A CA 11
ATOM 13943 C C . ILE A 1 52 ? 1.066 3.390 3.293 1.00 0.00 52 ILE A C 11
ATOM 13944 O O . ILE A 1 52 ? 0.199 2.854 2.605 1.00 0.00 52 ILE A O 11
ATOM 13960 N N . ALA A 1 53 ? 0.927 3.599 4.598 1.00 0.00 53 ALA A N 11
ATOM 13961 C CA . ALA A 1 53 ? -0.281 3.203 5.311 1.00 0.00 53 ALA A CA 11
ATOM 13962 C C . ALA A 1 53 ? -1.501 3.945 4.778 1.00 0.00 53 ALA A C 11
ATOM 13963 O O . ALA A 1 53 ? -2.394 3.342 4.183 1.00 0.00 53 ALA A O 11
ATOM 13970 N N . GLU A 1 54 ? -1.533 5.256 4.994 1.00 0.00 54 GLU A N 11
ATOM 13971 C CA . GLU A 1 54 ? -2.646 6.079 4.536 1.00 0.00 54 GLU A CA 11
ATOM 13972 C C . GLU A 1 54 ? -3.051 5.703 3.114 1.00 0.00 54 GLU A C 11
ATOM 13973 O O . GLU A 1 54 ? -4.231 5.726 2.767 1.00 0.00 54 GLU A O 11
ATOM 13985 N N . ALA A 1 55 ? -2.063 5.357 2.295 1.00 0.00 55 ALA A N 11
ATOM 13986 C CA . ALA A 1 55 ? -2.315 4.974 0.912 1.00 0.00 55 ALA A CA 11
ATOM 13987 C C . ALA A 1 55 ? -3.088 3.662 0.837 1.00 0.00 55 ALA A C 11
ATOM 13988 O O . ALA A 1 55 ? -4.006 3.515 0.031 1.00 0.00 55 ALA A O 11
ATOM 13995 N N . TYR A 1 56 ? -2.709 2.709 1.682 1.00 0.00 56 TYR A N 11
ATOM 13996 C CA . TYR A 1 56 ? -3.364 1.407 1.710 1.00 0.00 56 TYR A CA 11
ATOM 13997 C C . TYR A 1 56 ? -4.763 1.514 2.311 1.00 0.00 56 TYR A C 11
ATOM 13998 O O . TYR A 1 56 ? -5.737 1.038 1.729 1.00 0.00 56 TYR A O 11
ATOM 14016 N N . GLU A 1 57 ? -4.852 2.142 3.479 1.00 0.00 57 GLU A N 11
ATOM 14017 C CA . GLU A 1 57 ? -6.131 2.312 4.159 1.00 0.00 57 GLU A CA 11
ATOM 14018 C C . GLU A 1 57 ? -7.256 2.535 3.153 1.00 0.00 57 GLU A C 11
ATOM 14019 O O . GLU A 1 57 ? -8.307 1.896 3.226 1.00 0.00 57 GLU A O 11
ATOM 14031 N N . THR A 1 58 ? -7.030 3.447 2.212 1.00 0.00 58 THR A N 11
ATOM 14032 C CA . THR A 1 58 ? -8.024 3.757 1.193 1.00 0.00 58 THR A CA 11
ATOM 14033 C C . THR A 1 58 ? -8.214 2.585 0.236 1.00 0.00 58 THR A C 11
ATOM 14034 O O . THR A 1 58 ? -9.340 2.158 -0.023 1.00 0.00 58 THR A O 11
ATOM 14045 N N . LEU A 1 59 ? -7.107 2.068 -0.285 1.00 0.00 59 LEU A N 11
ATOM 14046 C CA . LEU A 1 59 ? -7.152 0.943 -1.213 1.00 0.00 59 LEU A CA 11
ATOM 14047 C C . LEU A 1 59 ? -7.300 -0.377 -0.463 1.00 0.00 59 LEU A C 11
ATOM 14048 O O . LEU A 1 59 ? -7.140 -1.452 -1.041 1.00 0.00 59 LEU A O 11
ATOM 14064 N N . SER A 1 60 ? -7.607 -0.287 0.827 1.00 0.00 60 SER A N 11
ATOM 14065 C CA . SER A 1 60 ? -7.775 -1.474 1.657 1.00 0.00 60 SER A CA 11
ATOM 14066 C C . SER A 1 60 ? -9.235 -1.916 1.683 1.00 0.00 60 SER A C 11
ATOM 14067 O O . SER A 1 60 ? -9.547 -3.080 1.431 1.00 0.00 60 SER A O 11
ATOM 14075 N N . ASP A 1 61 ? -10.125 -0.979 1.991 1.00 0.00 61 ASP A N 11
ATOM 14076 C CA . ASP A 1 61 ? -11.553 -1.271 2.050 1.00 0.00 61 ASP A CA 11
ATOM 14077 C C . ASP A 1 61 ? -12.146 -1.367 0.648 1.00 0.00 61 ASP A C 11
ATOM 14078 O O . ASP A 1 61 ? -11.426 -1.298 -0.348 1.00 0.00 61 ASP A O 11
ATOM 14087 N N . ALA A 1 62 ? -13.463 -1.528 0.578 1.00 0.00 62 ALA A N 11
ATOM 14088 C CA . ALA A 1 62 ? -14.153 -1.633 -0.702 1.00 0.00 62 ALA A CA 11
ATOM 14089 C C . ALA A 1 62 ? -14.702 -0.281 -1.142 1.00 0.00 62 ALA A C 11
ATOM 14090 O O . ALA A 1 62 ? -14.267 0.279 -2.147 1.00 0.00 62 ALA A O 11
ATOM 14097 N N . ASN A 1 63 ? -15.662 0.239 -0.383 1.00 0.00 63 ASN A N 11
ATOM 14098 C CA . ASN A 1 63 ? -16.272 1.526 -0.697 1.00 0.00 63 ASN A CA 11
ATOM 14099 C C . ASN A 1 63 ? -15.211 2.616 -0.814 1.00 0.00 63 ASN A C 11
ATOM 14100 O O . ASN A 1 63 ? -15.277 3.467 -1.702 1.00 0.00 63 ASN A O 11
ATOM 14111 N N . ARG A 1 64 ? -14.234 2.583 0.086 1.00 0.00 64 ARG A N 11
ATOM 14112 C CA . ARG A 1 64 ? -13.159 3.569 0.083 1.00 0.00 64 ARG A CA 11
ATOM 14113 C C . ARG A 1 64 ? -12.370 3.509 -1.221 1.00 0.00 64 ARG A C 11
ATOM 14114 O O . ARG A 1 64 ? -12.205 4.519 -1.905 1.00 0.00 64 ARG A O 11
ATOM 14135 N N . ARG A 1 65 ? -11.884 2.319 -1.558 1.00 0.00 65 ARG A N 11
ATOM 14136 C CA . ARG A 1 65 ? -11.110 2.127 -2.779 1.00 0.00 65 ARG A CA 11
ATOM 14137 C C . ARG A 1 65 ? -11.968 2.393 -4.013 1.00 0.00 65 ARG A C 11
ATOM 14138 O O . ARG A 1 65 ? -11.464 2.818 -5.053 1.00 0.00 65 ARG A O 11
ATOM 14159 N N . LYS A 1 66 ? -13.266 2.139 -3.891 1.00 0.00 66 LYS A N 11
ATOM 14160 C CA . LYS A 1 66 ? -14.195 2.351 -4.995 1.00 0.00 66 LYS A CA 11
ATOM 14161 C C . LYS A 1 66 ? -14.290 3.831 -5.350 1.00 0.00 66 LYS A C 11
ATOM 14162 O O . LYS A 1 66 ? -14.254 4.200 -6.523 1.00 0.00 66 LYS A O 11
ATOM 14181 N N . GLU A 1 67 ? -14.410 4.674 -4.328 1.00 0.00 67 GLU A N 11
ATOM 14182 C CA . GLU A 1 67 ? -14.509 6.114 -4.534 1.00 0.00 67 GLU A CA 11
ATOM 14183 C C . GLU A 1 67 ? -13.175 6.689 -5.002 1.00 0.00 67 GLU A C 11
ATOM 14184 O O . GLU A 1 67 ? -13.126 7.489 -5.937 1.00 0.00 67 GLU A O 11
ATOM 14196 N N . TYR A 1 68 ? -12.097 6.278 -4.345 1.00 0.00 68 TYR A N 11
ATOM 14197 C CA . TYR A 1 68 ? -10.763 6.754 -4.691 1.00 0.00 68 TYR A CA 11
ATOM 14198 C C . TYR A 1 68 ? -10.399 6.365 -6.120 1.00 0.00 68 TYR A C 11
ATOM 14199 O O . TYR A 1 68 ? -9.399 6.831 -6.667 1.00 0.00 68 TYR A O 11
ATOM 14217 N N . ASP A 1 69 ? -11.219 5.509 -6.720 1.00 0.00 69 ASP A N 11
ATOM 14218 C CA . ASP A 1 69 ? -10.986 5.058 -8.087 1.00 0.00 69 ASP A CA 11
ATOM 14219 C C . ASP A 1 69 ? -11.958 5.729 -9.054 1.00 0.00 69 ASP A C 11
ATOM 14220 O O . ASP A 1 69 ? -11.596 6.064 -10.182 1.00 0.00 69 ASP A O 11
ATOM 14229 N N . THR A 1 70 ? -13.194 5.921 -8.604 1.00 0.00 70 THR A N 11
ATOM 14230 C CA . THR A 1 70 ? -14.218 6.549 -9.429 1.00 0.00 70 THR A CA 11
ATOM 14231 C C . THR A 1 70 ? -14.072 8.067 -9.427 1.00 0.00 70 THR A C 11
ATOM 14232 O O . THR A 1 70 ? -14.559 8.749 -10.329 1.00 0.00 70 THR A O 11
ATOM 14243 N N . LEU A 1 71 ? -13.397 8.590 -8.408 1.00 0.00 71 LEU A N 11
ATOM 14244 C CA . LEU A 1 71 ? -13.186 10.028 -8.289 1.00 0.00 71 LEU A CA 11
ATOM 14245 C C . LEU A 1 71 ? -11.757 10.402 -8.672 1.00 0.00 71 LEU A C 11
ATOM 14246 O O . LEU A 1 71 ? -11.535 11.327 -9.452 1.00 0.00 71 LEU A O 11
ATOM 14262 N N . GLY A 1 72 ? -10.792 9.674 -8.119 1.00 0.00 72 GLY A N 11
ATOM 14263 C CA . GLY A 1 72 ? -9.397 9.943 -8.417 1.00 0.00 72 GLY A CA 11
ATOM 14264 C C . GLY A 1 72 ? -8.557 10.101 -7.164 1.00 0.00 72 GLY A C 11
ATOM 14265 O O . GLY A 1 72 ? -8.635 9.281 -6.249 1.00 0.00 72 GLY A O 11
ATOM 14269 N N . HIS A 1 73 ? -7.751 11.157 -7.124 1.00 0.00 73 HIS A N 11
ATOM 14270 C CA . HIS A 1 73 ? -6.892 11.419 -5.974 1.00 0.00 73 HIS A CA 11
ATOM 14271 C C . HIS A 1 73 ? -7.131 12.822 -5.426 1.00 0.00 73 HIS A C 11
ATOM 14272 O O . HIS A 1 73 ? -7.363 13.001 -4.231 1.00 0.00 73 HIS A O 11
ATOM 14286 N N . SER A 1 74 ? -7.071 13.815 -6.308 1.00 0.00 74 SER A N 11
ATOM 14287 C CA . SER A 1 74 ? -7.276 15.203 -5.912 1.00 0.00 74 SER A CA 11
ATOM 14288 C C . SER A 1 74 ? -8.738 15.456 -5.558 1.00 0.00 74 SER A C 11
ATOM 14289 O O . SER A 1 74 ? -9.079 16.490 -4.983 1.00 0.00 74 SER A O 11
ATOM 14297 N N . ALA A 1 75 ? -9.598 14.505 -5.905 1.00 0.00 75 ALA A N 11
ATOM 14298 C CA . ALA A 1 75 ? -11.023 14.623 -5.623 1.00 0.00 75 ALA A CA 11
ATOM 14299 C C . ALA A 1 75 ? -11.405 13.820 -4.384 1.00 0.00 75 ALA A C 11
ATOM 14300 O O . ALA A 1 75 ? -11.755 14.387 -3.348 1.00 0.00 75 ALA A O 11
ATOM 14307 N N . PHE A 1 76 ? -11.337 12.498 -4.497 1.00 0.00 76 PHE A N 11
ATOM 14308 C CA . PHE A 1 76 ? -11.678 11.617 -3.385 1.00 0.00 76 PHE A CA 11
ATOM 14309 C C . PHE A 1 76 ? -11.122 12.159 -2.072 1.00 0.00 76 PHE A C 11
ATOM 14310 O O . PHE A 1 76 ? -11.777 12.089 -1.031 1.00 0.00 76 PHE A O 11
ATOM 14327 N N . THR A 1 77 ? -9.909 12.699 -2.127 1.00 0.00 77 THR A N 11
ATOM 14328 C CA . THR A 1 77 ? -9.263 13.252 -0.943 1.00 0.00 77 THR A CA 11
ATOM 14329 C C . THR A 1 77 ? -8.765 14.670 -1.200 1.00 0.00 77 THR A C 11
ATOM 14330 O O . THR A 1 77 ? -7.560 14.909 -1.280 1.00 0.00 77 THR A O 11
ATOM 14341 N N . SER A 1 78 ? -9.699 15.606 -1.327 1.00 0.00 78 SER A N 11
ATOM 14342 C CA . SER A 1 78 ? -9.354 17.001 -1.577 1.00 0.00 78 SER A CA 11
ATOM 14343 C C . SER A 1 78 ? -9.417 17.816 -0.289 1.00 0.00 78 SER A C 11
ATOM 14344 O O . SER A 1 78 ? -10.413 18.480 -0.009 1.00 0.00 78 SER A O 11
ATOM 14352 N N . GLY A 1 79 ? -8.342 17.759 0.493 1.00 0.00 79 GLY A N 11
ATOM 14353 C CA . GLY A 1 79 ? -8.294 18.495 1.743 1.00 0.00 79 GLY A CA 11
ATOM 14354 C C . GLY A 1 79 ? -7.272 19.614 1.717 1.00 0.00 79 GLY A C 11
ATOM 14355 O O . GLY A 1 79 ? -7.371 20.538 0.910 1.00 0.00 79 GLY A O 11
ATOM 14359 N N . LYS A 1 80 ? -6.287 19.533 2.605 1.00 0.00 80 LYS A N 11
ATOM 14360 C CA . LYS A 1 80 ? -5.241 20.547 2.683 1.00 0.00 80 LYS A CA 11
ATOM 14361 C C . LYS A 1 80 ? -4.083 20.206 1.751 1.00 0.00 80 LYS A C 11
ATOM 14362 O O . LYS A 1 80 ? -3.597 21.060 1.011 1.00 0.00 80 LYS A O 11
ATOM 14381 N N . GLY A 1 81 ? -3.646 18.951 1.791 1.00 0.00 81 GLY A N 11
ATOM 14382 C CA . GLY A 1 81 ? -2.549 18.519 0.945 1.00 0.00 81 GLY A CA 11
ATOM 14383 C C . GLY A 1 81 ? -1.194 18.847 1.540 1.00 0.00 81 GLY A C 11
ATOM 14384 O O . GLY A 1 81 ? -0.850 20.017 1.707 1.00 0.00 81 GLY A O 11
ATOM 14388 N N . GLN A 1 82 ? -0.424 17.813 1.861 1.00 0.00 82 GLN A N 11
ATOM 14389 C CA . GLN A 1 82 ? 0.900 17.998 2.443 1.00 0.00 82 GLN A CA 11
ATOM 14390 C C . GLN A 1 82 ? 1.985 17.867 1.380 1.00 0.00 82 GLN A C 11
ATOM 14391 O O . GLN A 1 82 ? 3.038 17.278 1.623 1.00 0.00 82 GLN A O 11
ATOM 14405 N N . SER A 1 83 ? 1.721 18.421 0.201 1.00 0.00 83 SER A N 11
ATOM 14406 C CA . SER A 1 83 ? 2.674 18.363 -0.902 1.00 0.00 83 SER A CA 11
ATOM 14407 C C . SER A 1 83 ? 3.771 19.409 -0.727 1.00 0.00 83 SER A C 11
ATOM 14408 O O . SER A 1 83 ? 3.518 20.610 -0.807 1.00 0.00 83 SER A O 11
ATOM 14416 N N . GLY A 1 84 ? 4.992 18.941 -0.487 1.00 0.00 84 GLY A N 11
ATOM 14417 C CA . GLY A 1 84 ? 6.111 19.848 -0.304 1.00 0.00 84 GLY A CA 11
ATOM 14418 C C . GLY A 1 84 ? 6.595 20.443 -1.612 1.00 0.00 84 GLY A C 11
ATOM 14419 O O . GLY A 1 84 ? 6.557 19.801 -2.662 1.00 0.00 84 GLY A O 11
ATOM 14423 N N . PRO A 1 85 ? 7.061 21.699 -1.559 1.00 0.00 85 PRO A N 11
ATOM 14424 C CA . PRO A 1 85 ? 7.562 22.409 -2.740 1.00 0.00 85 PRO A CA 11
ATOM 14425 C C . PRO A 1 85 ? 8.882 21.836 -3.242 1.00 0.00 85 PRO A C 11
ATOM 14426 O O . PRO A 1 85 ? 9.275 22.069 -4.386 1.00 0.00 85 PRO A O 11
ATOM 14437 N N . SER A 1 86 ? 9.563 21.087 -2.382 1.00 0.00 86 SER A N 11
ATOM 14438 C CA . SER A 1 86 ? 10.842 20.484 -2.738 1.00 0.00 86 SER A CA 11
ATOM 14439 C C . SER A 1 86 ? 10.692 19.565 -3.947 1.00 0.00 86 SER A C 11
ATOM 14440 O O . SER A 1 86 ? 11.319 19.779 -4.984 1.00 0.00 86 SER A O 11
ATOM 14448 N N . SER A 1 87 ? 9.855 18.542 -3.804 1.00 0.00 87 SER A N 11
ATOM 14449 C CA . SER A 1 87 ? 9.624 17.588 -4.882 1.00 0.00 87 SER A CA 11
ATOM 14450 C C . SER A 1 87 ? 9.362 18.310 -6.200 1.00 0.00 87 SER A C 11
ATOM 14451 O O . SER A 1 87 ? 9.040 19.498 -6.217 1.00 0.00 87 SER A O 11
ATOM 14459 N N . GLY A 1 88 ? 9.502 17.583 -7.305 1.00 0.00 88 GLY A N 11
ATOM 14460 C CA . GLY A 1 88 ? 9.277 18.170 -8.613 1.00 0.00 88 GLY A CA 11
ATOM 14461 C C . GLY A 1 88 ? 10.494 18.907 -9.135 1.00 0.00 88 GLY A C 11
ATOM 14462 O O . GLY A 1 88 ? 11.300 18.342 -9.874 1.00 0.00 88 GLY A O 11
ATOM 14466 N N . GLY A 1 1 ? 19.173 13.922 -12.237 1.00 0.00 1 GLY A N 12
ATOM 14467 C CA . GLY A 1 1 ? 17.946 13.567 -11.549 1.00 0.00 1 GLY A CA 12
ATOM 14468 C C . GLY A 1 1 ? 17.369 12.252 -12.033 1.00 0.00 1 GLY A C 12
ATOM 14469 O O . GLY A 1 1 ? 17.852 11.181 -11.664 1.00 0.00 1 GLY A O 12
ATOM 14473 N N . SER A 1 2 ? 16.332 12.330 -12.860 1.00 0.00 2 SER A N 12
ATOM 14474 C CA . SER A 1 2 ? 15.685 11.136 -13.391 1.00 0.00 2 SER A CA 12
ATOM 14475 C C . SER A 1 2 ? 15.330 10.166 -12.268 1.00 0.00 2 SER A C 12
ATOM 14476 O O . SER A 1 2 ? 15.552 8.960 -12.382 1.00 0.00 2 SER A O 12
ATOM 14484 N N . SER A 1 3 ? 14.779 10.701 -11.184 1.00 0.00 3 SER A N 12
ATOM 14485 C CA . SER A 1 3 ? 14.397 9.884 -10.038 1.00 0.00 3 SER A CA 12
ATOM 14486 C C . SER A 1 3 ? 12.894 9.625 -10.033 1.00 0.00 3 SER A C 12
ATOM 14487 O O . SER A 1 3 ? 12.134 10.296 -10.729 1.00 0.00 3 SER A O 12
ATOM 14495 N N . GLY A 1 4 ? 12.472 8.644 -9.241 1.00 0.00 4 GLY A N 12
ATOM 14496 C CA . GLY A 1 4 ? 11.061 8.311 -9.159 1.00 0.00 4 GLY A CA 12
ATOM 14497 C C . GLY A 1 4 ? 10.217 9.479 -8.690 1.00 0.00 4 GLY A C 12
ATOM 14498 O O . GLY A 1 4 ? 10.731 10.574 -8.463 1.00 0.00 4 GLY A O 12
ATOM 14502 N N . SER A 1 5 ? 8.916 9.246 -8.545 1.00 0.00 5 SER A N 12
ATOM 14503 C CA . SER A 1 5 ? 7.997 10.289 -8.105 1.00 0.00 5 SER A CA 12
ATOM 14504 C C . SER A 1 5 ? 6.993 9.739 -7.097 1.00 0.00 5 SER A C 12
ATOM 14505 O O . SER A 1 5 ? 6.968 8.540 -6.820 1.00 0.00 5 SER A O 12
ATOM 14513 N N . SER A 1 6 ? 6.167 10.625 -6.550 1.00 0.00 6 SER A N 12
ATOM 14514 C CA . SER A 1 6 ? 5.163 10.231 -5.569 1.00 0.00 6 SER A CA 12
ATOM 14515 C C . SER A 1 6 ? 3.904 11.082 -5.707 1.00 0.00 6 SER A C 12
ATOM 14516 O O . SER A 1 6 ? 3.929 12.154 -6.310 1.00 0.00 6 SER A O 12
ATOM 14524 N N . GLY A 1 7 ? 2.804 10.596 -5.141 1.00 0.00 7 GLY A N 12
ATOM 14525 C CA . GLY A 1 7 ? 1.550 11.323 -5.212 1.00 0.00 7 GLY A CA 12
ATOM 14526 C C . GLY A 1 7 ? 0.351 10.443 -4.918 1.00 0.00 7 GLY A C 12
ATOM 14527 O O . GLY A 1 7 ? -0.104 10.363 -3.777 1.00 0.00 7 GLY A O 12
ATOM 14531 N N . SER A 1 8 ? -0.163 9.782 -5.950 1.00 0.00 8 SER A N 12
ATOM 14532 C CA . SER A 1 8 ? -1.320 8.907 -5.797 1.00 0.00 8 SER A CA 12
ATOM 14533 C C . SER A 1 8 ? -0.932 7.611 -5.092 1.00 0.00 8 SER A C 12
ATOM 14534 O O . SER A 1 8 ? 0.136 7.051 -5.341 1.00 0.00 8 SER A O 12
ATOM 14542 N N . TYR A 1 9 ? -1.807 7.141 -4.210 1.00 0.00 9 TYR A N 12
ATOM 14543 C CA . TYR A 1 9 ? -1.556 5.912 -3.465 1.00 0.00 9 TYR A CA 12
ATOM 14544 C C . TYR A 1 9 ? -0.938 4.846 -4.365 1.00 0.00 9 TYR A C 12
ATOM 14545 O O . TYR A 1 9 ? 0.177 4.384 -4.124 1.00 0.00 9 TYR A O 12
ATOM 14563 N N . TYR A 1 10 ? -1.672 4.461 -5.404 1.00 0.00 10 TYR A N 12
ATOM 14564 C CA . TYR A 1 10 ? -1.198 3.4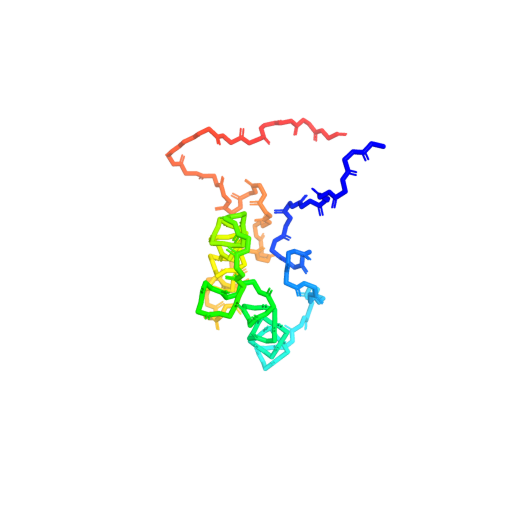49 -6.340 1.00 0.00 10 TYR A CA 12
ATOM 14565 C C . TYR A 1 10 ? 0.296 3.608 -6.605 1.00 0.00 10 TYR A C 12
ATOM 14566 O O . TYR A 1 10 ? 1.017 2.624 -6.769 1.00 0.00 10 TYR A O 12
ATOM 14584 N N . ASP A 1 11 ? 0.752 4.855 -6.647 1.00 0.00 11 ASP A N 12
ATOM 14585 C CA . ASP A 1 11 ? 2.160 5.146 -6.891 1.00 0.00 11 ASP A CA 12
ATOM 14586 C C . ASP A 1 11 ? 2.997 4.865 -5.646 1.00 0.00 11 ASP A C 12
ATOM 14587 O O . ASP A 1 11 ? 4.019 4.182 -5.715 1.00 0.00 11 ASP A O 12
ATOM 14596 N N . ILE A 1 12 ? 2.556 5.397 -4.511 1.00 0.00 12 ILE A N 12
ATOM 14597 C CA . ILE A 1 12 ? 3.264 5.204 -3.252 1.00 0.00 12 ILE A CA 12
ATOM 14598 C C . ILE A 1 12 ? 3.414 3.721 -2.927 1.00 0.00 12 ILE A C 12
ATOM 14599 O O . ILE A 1 12 ? 4.468 3.278 -2.470 1.00 0.00 12 ILE A O 12
ATOM 14615 N N . LEU A 1 13 ? 2.353 2.959 -3.168 1.00 0.00 13 LEU A N 12
ATOM 14616 C CA . LEU A 1 13 ? 2.366 1.524 -2.903 1.00 0.00 13 LEU A CA 12
ATOM 14617 C C . LEU A 1 13 ? 3.033 0.766 -4.046 1.00 0.00 13 LEU A C 12
ATOM 14618 O O . LEU A 1 13 ? 3.827 -0.146 -3.820 1.00 0.00 13 LEU A O 12
ATOM 14634 N N . GLY A 1 14 ? 2.706 1.151 -5.276 1.00 0.00 14 GLY A N 12
ATOM 14635 C CA . GLY A 1 14 ? 3.284 0.498 -6.436 1.00 0.00 14 GLY A CA 12
ATOM 14636 C C . GLY A 1 14 ? 2.345 -0.516 -7.059 1.00 0.00 14 GLY A C 12
ATOM 14637 O O . GLY A 1 14 ? 2.783 -1.546 -7.571 1.00 0.00 14 GLY A O 12
ATOM 14641 N N . VAL A 1 15 ? 1.048 -0.226 -7.013 1.00 0.00 15 VAL A N 12
ATOM 14642 C CA . VAL A 1 15 ? 0.044 -1.121 -7.576 1.00 0.00 15 VAL A CA 12
ATOM 14643 C C . VAL A 1 15 ? -0.712 -0.450 -8.717 1.00 0.00 15 VAL A C 12
ATOM 14644 O O . VAL A 1 15 ? -0.823 0.774 -8.786 1.00 0.00 15 VAL A O 12
ATOM 14657 N N . PRO A 1 16 ? -1.246 -1.269 -9.635 1.00 0.00 16 PRO A N 12
ATOM 14658 C CA . PRO A 1 16 ? -2.003 -0.777 -10.790 1.00 0.00 16 PRO A CA 12
ATOM 14659 C C . PRO A 1 16 ? -3.351 -0.185 -10.391 1.00 0.00 16 PRO A C 12
ATOM 14660 O O . PRO A 1 16 ? -3.880 -0.486 -9.321 1.00 0.00 16 PRO A O 12
ATOM 14671 N N . LYS A 1 17 ? -3.902 0.657 -11.259 1.00 0.00 17 LYS A N 12
ATOM 14672 C CA . LYS A 1 17 ? -5.189 1.290 -10.998 1.00 0.00 17 LYS A CA 12
ATOM 14673 C C . LYS A 1 17 ? -6.284 0.244 -10.820 1.00 0.00 17 LYS A C 12
ATOM 14674 O O . LYS A 1 17 ? -7.285 0.488 -10.146 1.00 0.00 17 LYS A O 12
ATOM 14693 N N . SER A 1 18 ? -6.087 -0.922 -11.426 1.00 0.00 18 SER A N 12
ATOM 14694 C CA . SER A 1 18 ? -7.059 -2.005 -11.336 1.00 0.00 18 SER A CA 12
ATOM 14695 C C . SER A 1 18 ? -6.535 -3.134 -10.453 1.00 0.00 18 SER A C 12
ATOM 14696 O O . SER A 1 18 ? -7.027 -4.260 -10.509 1.00 0.00 18 SER A O 12
ATOM 14704 N N . ALA A 1 19 ? -5.532 -2.822 -9.638 1.00 0.00 19 ALA A N 12
ATOM 14705 C CA . ALA A 1 19 ? -4.941 -3.808 -8.742 1.00 0.00 19 ALA A CA 12
ATOM 14706 C C . ALA A 1 19 ? -6.008 -4.476 -7.881 1.00 0.00 19 ALA A C 12
ATOM 14707 O O . ALA A 1 19 ? -6.907 -3.812 -7.364 1.00 0.00 19 ALA A O 12
ATOM 14714 N N . SER A 1 20 ? -5.903 -5.792 -7.731 1.00 0.00 20 SER A N 12
ATOM 14715 C CA . SER A 1 20 ? -6.862 -6.551 -6.937 1.00 0.00 20 SER A CA 12
ATOM 14716 C C . SER A 1 20 ? -6.561 -6.414 -5.447 1.00 0.00 20 SER A C 12
ATOM 14717 O O . SER A 1 20 ? -5.412 -6.227 -5.050 1.00 0.00 20 SER A O 12
ATOM 14725 N N . GLU A 1 21 ? -7.605 -6.508 -4.629 1.00 0.00 21 GLU A N 12
ATOM 14726 C CA . GLU A 1 21 ? -7.453 -6.394 -3.183 1.00 0.00 21 GLU A CA 12
ATOM 14727 C C . GLU A 1 21 ? -6.203 -7.128 -2.707 1.00 0.00 21 GLU A C 12
ATOM 14728 O O . GLU A 1 21 ? -5.527 -6.687 -1.778 1.00 0.00 21 GLU A O 12
ATOM 14740 N N . ARG A 1 22 ? -5.903 -8.252 -3.351 1.00 0.00 22 ARG A N 12
ATOM 14741 C CA . ARG A 1 22 ? -4.736 -9.049 -2.993 1.00 0.00 22 ARG A CA 12
ATOM 14742 C C . ARG A 1 22 ? -3.451 -8.368 -3.454 1.00 0.00 22 ARG A C 12
ATOM 14743 O O . ARG A 1 22 ? -2.427 -8.431 -2.774 1.00 0.00 22 ARG A O 12
ATOM 14764 N N . GLN A 1 23 ? -3.513 -7.720 -4.612 1.00 0.00 23 GLN A N 12
ATOM 14765 C CA . GLN A 1 23 ? -2.354 -7.029 -5.164 1.00 0.00 23 GLN A CA 12
ATOM 14766 C C . GLN A 1 23 ? -1.997 -5.807 -4.323 1.00 0.00 23 GLN A C 12
ATOM 14767 O O . GLN A 1 23 ? -0.822 -5.477 -4.158 1.00 0.00 23 GLN A O 12
ATOM 14781 N N . ILE A 1 24 ? -3.018 -5.140 -3.796 1.00 0.00 24 ILE A N 12
ATOM 14782 C CA . ILE A 1 24 ? -2.811 -3.955 -2.972 1.00 0.00 24 ILE A CA 12
ATOM 14783 C C . ILE A 1 24 ? -2.164 -4.318 -1.640 1.00 0.00 24 ILE A C 12
ATOM 14784 O O . ILE A 1 24 ? -1.088 -3.822 -1.303 1.00 0.00 24 ILE A O 12
ATOM 14800 N N . LYS A 1 25 ? -2.825 -5.189 -0.885 1.00 0.00 25 LYS A N 12
ATOM 14801 C CA . LYS A 1 25 ? -2.314 -5.622 0.410 1.00 0.00 25 LYS A CA 12
ATOM 14802 C C . LYS A 1 25 ? -0.960 -6.309 0.259 1.00 0.00 25 LYS A C 12
ATOM 14803 O O . LYS A 1 25 ? -0.111 -6.234 1.147 1.00 0.00 25 LYS A O 12
ATOM 14822 N N . LYS A 1 26 ? -0.764 -6.977 -0.873 1.00 0.00 26 LYS A N 12
ATOM 14823 C CA . LYS A 1 26 ? 0.487 -7.675 -1.143 1.00 0.00 26 LYS A CA 12
ATOM 14824 C C . LYS A 1 26 ? 1.630 -6.685 -1.344 1.00 0.00 26 LYS A C 12
ATOM 14825 O O . LYS A 1 26 ? 2.674 -6.789 -0.701 1.00 0.00 26 LYS A O 12
ATOM 14844 N N . ALA A 1 27 ? 1.424 -5.724 -2.238 1.00 0.00 27 ALA A N 12
ATOM 14845 C CA . ALA A 1 27 ? 2.436 -4.714 -2.521 1.00 0.00 27 ALA A CA 12
ATOM 14846 C C . ALA A 1 27 ? 2.734 -3.874 -1.283 1.00 0.00 27 ALA A C 12
ATOM 14847 O O . ALA A 1 27 ? 3.881 -3.502 -1.034 1.00 0.00 27 ALA A O 12
ATOM 14854 N N . PHE A 1 28 ? 1.694 -3.579 -0.510 1.00 0.00 28 PHE A N 12
ATOM 14855 C CA . PHE A 1 28 ? 1.844 -2.781 0.701 1.00 0.00 28 PHE A CA 12
ATOM 14856 C C . PHE A 1 28 ? 2.559 -3.576 1.790 1.00 0.00 28 PHE A C 12
ATOM 14857 O O . PHE A 1 28 ? 3.559 -3.124 2.350 1.00 0.00 28 PHE A O 12
ATOM 14874 N N . HIS A 1 29 ? 2.039 -4.763 2.087 1.00 0.00 29 HIS A N 12
ATOM 14875 C CA . HIS A 1 29 ? 2.627 -5.621 3.109 1.00 0.00 29 HIS A CA 12
ATOM 14876 C C . HIS A 1 29 ? 4.151 -5.596 3.029 1.00 0.00 29 HIS A C 12
ATOM 14877 O O . HIS A 1 29 ? 4.826 -5.189 3.975 1.00 0.00 29 HIS A O 12
ATOM 14891 N N . LYS A 1 30 ? 4.686 -6.033 1.894 1.00 0.00 30 LYS A N 12
ATOM 14892 C CA . LYS A 1 30 ? 6.130 -6.060 1.690 1.00 0.00 30 LYS A CA 12
ATOM 14893 C C . LYS A 1 30 ? 6.747 -4.696 1.983 1.00 0.00 30 LYS A C 12
ATOM 14894 O O . LYS A 1 30 ? 7.751 -4.597 2.690 1.00 0.00 30 LYS A O 12
ATOM 14913 N N . LEU A 1 31 ? 6.140 -3.648 1.438 1.00 0.00 31 LEU A N 12
ATOM 14914 C CA . LEU A 1 31 ? 6.629 -2.289 1.642 1.00 0.00 31 LEU A CA 12
ATOM 14915 C C . LEU A 1 31 ? 6.734 -1.966 3.129 1.00 0.00 31 LEU A C 12
ATOM 14916 O O . LEU A 1 31 ? 7.826 -1.745 3.651 1.00 0.00 31 LEU A O 12
ATOM 14932 N N . ALA A 1 32 ? 5.591 -1.942 3.807 1.00 0.00 32 ALA A N 12
ATOM 14933 C CA . ALA A 1 32 ? 5.555 -1.651 5.234 1.00 0.00 32 ALA A CA 12
ATOM 14934 C C . ALA A 1 32 ? 6.791 -2.200 5.938 1.00 0.00 32 ALA A C 12
ATOM 14935 O O . ALA A 1 32 ? 7.334 -1.567 6.843 1.00 0.00 32 ALA A O 12
ATOM 14942 N N . MET A 1 33 ? 7.231 -3.381 5.517 1.00 0.00 33 MET A N 12
ATOM 14943 C CA . MET A 1 33 ? 8.404 -4.015 6.107 1.00 0.00 33 MET A CA 12
ATOM 14944 C C . MET A 1 33 ? 9.665 -3.210 5.807 1.00 0.00 33 MET A C 12
ATOM 14945 O O . MET A 1 33 ? 10.451 -2.910 6.705 1.00 0.00 33 MET A O 12
ATOM 14959 N N . LYS A 1 34 ? 9.852 -2.865 4.537 1.00 0.00 34 LYS A N 12
ATOM 14960 C CA . LYS A 1 34 ? 11.017 -2.095 4.117 1.00 0.00 34 LYS A CA 12
ATOM 14961 C C . LYS A 1 34 ? 11.027 -0.720 4.778 1.00 0.00 34 LYS A C 12
ATOM 14962 O O . LYS A 1 34 ? 12.089 -0.155 5.041 1.00 0.00 34 LYS A O 12
ATOM 14981 N N . TYR A 1 35 ? 9.839 -0.188 5.044 1.00 0.00 35 TYR A N 12
ATOM 14982 C CA . TYR A 1 35 ? 9.712 1.121 5.673 1.00 0.00 35 TYR A CA 12
ATOM 14983 C C . TYR A 1 35 ? 9.093 1.000 7.062 1.00 0.00 35 TYR A C 12
ATOM 14984 O O . TYR A 1 35 ? 8.535 1.961 7.592 1.00 0.00 35 TYR A O 12
ATOM 15002 N N . HIS A 1 36 ? 9.198 -0.189 7.648 1.00 0.00 36 HIS A N 12
ATOM 15003 C CA . HIS A 1 36 ? 8.650 -0.437 8.977 1.00 0.00 36 HIS A CA 12
ATOM 15004 C C . HIS A 1 36 ? 9.408 0.360 10.035 1.00 0.00 36 HIS A C 12
ATOM 15005 O O . HIS A 1 36 ? 10.630 0.269 10.158 1.00 0.00 36 HIS A O 12
ATOM 15019 N N . PRO A 1 37 ? 8.668 1.160 10.816 1.00 0.00 37 PRO A N 12
ATOM 15020 C CA . PRO A 1 37 ? 9.250 1.989 11.876 1.00 0.00 37 PRO A CA 12
ATOM 15021 C C . PRO A 1 37 ? 9.763 1.157 13.047 1.00 0.00 37 PRO A C 12
ATOM 15022 O O . PRO A 1 37 ? 10.256 1.698 14.036 1.00 0.00 37 PRO A O 12
ATOM 15033 N N . ASP A 1 38 ? 9.644 -0.161 12.927 1.00 0.00 38 ASP A N 12
ATOM 15034 C CA . ASP A 1 38 ? 10.097 -1.068 13.975 1.00 0.00 38 ASP A CA 12
ATOM 15035 C C . ASP A 1 38 ? 11.420 -1.724 13.591 1.00 0.00 38 ASP A C 12
ATOM 15036 O O . ASP A 1 38 ? 12.317 -1.871 14.421 1.00 0.00 38 ASP A O 12
ATOM 15045 N N . LYS A 1 39 ? 11.534 -2.118 12.327 1.00 0.00 39 LYS A N 12
ATOM 15046 C CA . LYS A 1 39 ? 12.747 -2.758 11.831 1.00 0.00 39 LYS A CA 12
ATOM 15047 C C . LYS A 1 39 ? 13.723 -1.723 11.281 1.00 0.00 39 LYS A C 12
ATOM 15048 O O . LYS A 1 39 ? 14.937 -1.866 11.421 1.00 0.00 39 LYS A O 12
ATOM 15067 N N . ASN A 1 40 ? 13.184 -0.681 10.657 1.00 0.00 40 ASN A N 12
ATOM 15068 C CA . ASN A 1 40 ? 14.008 0.378 10.087 1.00 0.00 40 ASN A CA 12
ATOM 15069 C C . ASN A 1 40 ? 14.485 1.340 11.172 1.00 0.00 40 ASN A C 12
ATOM 15070 O O . ASN A 1 40 ? 13.680 1.998 11.831 1.00 0.00 40 ASN A O 12
ATOM 15081 N N . LYS A 1 41 ? 15.799 1.416 11.351 1.00 0.00 41 LYS A N 12
ATOM 15082 C CA . LYS A 1 41 ? 16.385 2.297 12.353 1.00 0.00 41 LYS A CA 12
ATOM 15083 C C . LYS A 1 41 ? 16.693 3.668 11.759 1.00 0.00 41 LYS A C 12
ATOM 15084 O O . LYS A 1 41 ? 17.797 4.189 11.917 1.00 0.00 41 LYS A O 12
ATOM 15103 N N . SER A 1 42 ? 15.710 4.247 11.078 1.00 0.00 42 SER A N 12
ATOM 15104 C CA . SER A 1 42 ? 15.878 5.557 10.458 1.00 0.00 42 SER A CA 12
ATOM 15105 C C . SER A 1 42 ? 14.656 6.436 10.707 1.00 0.00 42 SER A C 12
ATOM 15106 O O . SER A 1 42 ? 13.515 5.973 10.703 1.00 0.00 42 SER A O 12
ATOM 15114 N N . PRO A 1 43 ? 14.899 7.736 10.930 1.00 0.00 43 PRO A N 12
ATOM 15115 C CA . PRO A 1 43 ? 13.832 8.708 11.185 1.00 0.00 43 PRO A CA 12
ATOM 15116 C C . PRO A 1 43 ? 12.986 8.978 9.946 1.00 0.00 43 PRO A C 12
ATOM 15117 O O . PRO A 1 43 ? 11.785 9.232 10.046 1.00 0.00 43 PRO A O 12
ATOM 15128 N N . ASP A 1 44 ? 13.618 8.923 8.779 1.00 0.00 44 ASP A N 12
ATOM 15129 C CA . ASP A 1 44 ? 12.923 9.160 7.520 1.00 0.00 44 ASP A CA 12
ATOM 15130 C C . ASP A 1 44 ? 11.944 8.029 7.218 1.00 0.00 44 ASP A C 12
ATOM 15131 O O . ASP A 1 44 ? 10.866 8.258 6.672 1.00 0.00 44 ASP A O 12
ATOM 15140 N N . ALA A 1 45 ? 12.329 6.809 7.577 1.00 0.00 45 ALA A N 12
ATOM 15141 C CA . ALA A 1 45 ? 11.486 5.643 7.346 1.00 0.00 45 ALA A CA 12
ATOM 15142 C C . ALA A 1 45 ? 10.104 5.833 7.963 1.00 0.00 45 ALA A C 12
ATOM 15143 O O . ALA A 1 45 ? 9.087 5.606 7.310 1.00 0.00 45 ALA A O 12
ATOM 15150 N N . GLU A 1 46 ? 10.077 6.250 9.225 1.00 0.00 46 GLU A N 12
ATOM 15151 C CA . GLU A 1 46 ? 8.820 6.469 9.930 1.00 0.00 46 GLU A CA 12
ATOM 15152 C C . GLU A 1 46 ? 7.874 7.333 9.100 1.00 0.00 46 GLU A C 12
ATOM 15153 O O . GLU A 1 46 ? 6.661 7.125 9.105 1.00 0.00 46 GLU A O 12
ATOM 15165 N N . ALA A 1 47 ? 8.439 8.303 8.388 1.00 0.00 47 ALA A N 12
ATOM 15166 C CA . ALA A 1 47 ? 7.648 9.197 7.552 1.00 0.00 47 ALA A CA 12
ATOM 15167 C C . ALA A 1 47 ? 7.108 8.468 6.326 1.00 0.00 47 ALA A C 12
ATOM 15168 O O . ALA A 1 47 ? 5.909 8.499 6.050 1.00 0.00 47 ALA A O 12
ATOM 15175 N N . LYS A 1 48 ? 8.002 7.813 5.592 1.00 0.00 48 LYS A N 12
ATOM 15176 C CA . LYS A 1 48 ? 7.616 7.075 4.395 1.00 0.00 48 LYS A CA 12
ATOM 15177 C C . LYS A 1 48 ? 6.410 6.184 4.671 1.00 0.00 48 LYS A C 12
ATOM 15178 O O . LYS A 1 48 ? 5.409 6.237 3.955 1.00 0.00 48 LYS A O 12
ATOM 15197 N N . PHE A 1 49 ? 6.510 5.365 5.713 1.00 0.00 49 PHE A N 12
ATOM 15198 C CA . PHE A 1 49 ? 5.427 4.462 6.083 1.00 0.00 49 PHE A CA 12
ATOM 15199 C C . PHE A 1 49 ? 4.119 5.227 6.266 1.00 0.00 49 PHE A C 12
ATOM 15200 O O . PHE A 1 49 ? 3.040 4.712 5.975 1.00 0.00 49 PHE A O 12
ATOM 15217 N N . ARG A 1 50 ? 4.225 6.460 6.752 1.00 0.00 50 ARG A N 12
ATOM 15218 C CA . ARG A 1 50 ? 3.052 7.296 6.976 1.00 0.00 50 ARG A CA 12
ATOM 15219 C C . ARG A 1 50 ? 2.281 7.511 5.676 1.00 0.00 50 ARG A C 12
ATOM 15220 O O . ARG A 1 50 ? 1.091 7.824 5.694 1.00 0.00 50 ARG A O 12
ATOM 15241 N N . GLU A 1 51 ? 2.969 7.342 4.551 1.00 0.00 51 GLU A N 12
ATOM 15242 C CA . GLU A 1 51 ? 2.349 7.518 3.244 1.00 0.00 51 GLU A CA 12
ATOM 15243 C C . GLU A 1 51 ? 1.915 6.176 2.661 1.00 0.00 51 GLU A C 12
ATOM 15244 O O . GLU A 1 51 ? 0.941 6.099 1.911 1.00 0.00 51 GLU A O 12
ATOM 15256 N N . ILE A 1 52 ? 2.644 5.123 3.011 1.00 0.00 52 ILE A N 12
ATOM 15257 C CA . ILE A 1 52 ? 2.335 3.784 2.524 1.00 0.00 52 ILE A CA 12
ATOM 15258 C C . ILE A 1 52 ? 1.046 3.257 3.145 1.00 0.00 52 ILE A C 12
ATOM 15259 O O . ILE A 1 52 ? 0.179 2.730 2.449 1.00 0.00 52 ILE A O 12
ATOM 15275 N N . ALA A 1 53 ? 0.926 3.405 4.461 1.00 0.00 53 ALA A N 12
ATOM 15276 C CA . ALA A 1 53 ? -0.259 2.948 5.176 1.00 0.00 53 ALA A CA 12
ATOM 15277 C C . ALA A 1 53 ? -1.506 3.687 4.701 1.00 0.00 53 ALA A C 12
ATOM 15278 O O . ALA A 1 53 ? -2.411 3.086 4.122 1.00 0.00 53 ALA A O 12
ATOM 15285 N N . GLU A 1 54 ? -1.546 4.992 4.950 1.00 0.00 54 GLU A N 12
ATOM 15286 C CA . GLU A 1 54 ? -2.683 5.811 4.549 1.00 0.00 54 GLU A CA 12
ATOM 15287 C C . GLU A 1 54 ? -3.156 5.436 3.147 1.00 0.00 54 GLU A C 12
ATOM 15288 O O . GLU A 1 54 ? -4.355 5.317 2.896 1.00 0.00 54 GLU A O 12
ATOM 15300 N N . ALA A 1 55 ? -2.205 5.253 2.238 1.00 0.00 55 ALA A N 12
ATOM 15301 C CA . ALA A 1 55 ? -2.523 4.891 0.862 1.00 0.00 55 ALA A CA 12
ATOM 15302 C C . ALA A 1 55 ? -3.311 3.587 0.806 1.00 0.00 55 ALA A C 12
ATOM 15303 O O . ALA A 1 55 ? -4.324 3.492 0.112 1.00 0.00 55 ALA A O 12
ATOM 15310 N N . TYR A 1 56 ? -2.841 2.585 1.540 1.00 0.00 56 TYR A N 12
ATOM 15311 C CA . TYR A 1 56 ? -3.500 1.285 1.571 1.00 0.00 56 TYR A CA 12
ATOM 15312 C C . TYR A 1 56 ? -4.870 1.385 2.236 1.00 0.00 56 TYR A C 12
ATOM 15313 O O . TYR A 1 56 ? -5.861 0.872 1.718 1.00 0.00 56 TYR A O 12
ATOM 15331 N N . GLU A 1 57 ? -4.915 2.049 3.386 1.00 0.00 57 GLU A N 12
ATOM 15332 C CA . GLU A 1 57 ? -6.162 2.217 4.123 1.00 0.00 57 GLU A CA 12
ATOM 15333 C C . GLU A 1 57 ? -7.325 2.481 3.170 1.00 0.00 57 GLU A C 12
ATOM 15334 O O . GLU A 1 57 ? -8.427 1.966 3.359 1.00 0.00 57 GLU A O 12
ATOM 15346 N N . THR A 1 58 ? -7.071 3.290 2.146 1.00 0.00 58 THR A N 12
ATOM 15347 C CA . THR A 1 58 ? -8.095 3.625 1.165 1.00 0.00 58 THR A CA 12
ATOM 15348 C C . THR A 1 58 ? -8.310 2.480 0.181 1.00 0.00 58 THR A C 12
ATOM 15349 O O . THR A 1 58 ? -9.443 2.067 -0.067 1.00 0.00 58 THR A O 12
ATOM 15360 N N . LEU A 1 59 ? -7.217 1.972 -0.375 1.00 0.00 59 LEU A N 12
ATOM 15361 C CA . LEU A 1 59 ? -7.286 0.873 -1.332 1.00 0.00 59 LEU A CA 12
ATOM 15362 C C . LEU A 1 59 ? -7.582 -0.447 -0.626 1.00 0.00 59 LEU A C 12
ATOM 15363 O O . LEU A 1 59 ? -7.706 -1.491 -1.266 1.00 0.00 59 LEU A O 12
ATOM 15379 N N . SER A 1 60 ? -7.696 -0.391 0.697 1.00 0.00 60 SER A N 12
ATOM 15380 C CA . SER A 1 60 ? -7.976 -1.582 1.491 1.00 0.00 60 SER A CA 12
ATOM 15381 C C . SER A 1 60 ? -9.478 -1.835 1.578 1.00 0.00 60 SER A C 12
ATOM 15382 O O . SER A 1 60 ? -9.959 -2.911 1.221 1.00 0.00 60 SER A O 12
ATOM 15390 N N . ASP A 1 61 ? -10.213 -0.837 2.056 1.00 0.00 61 ASP A N 12
ATOM 15391 C CA . ASP A 1 61 ? -11.661 -0.950 2.190 1.00 0.00 61 ASP A CA 12
ATOM 15392 C C . ASP A 1 61 ? -12.339 -0.890 0.825 1.00 0.00 61 ASP A C 12
ATOM 15393 O O . ASP A 1 61 ? -11.802 -0.314 -0.121 1.00 0.00 61 ASP A O 12
ATOM 15402 N N . ALA A 1 62 ? -13.522 -1.489 0.731 1.00 0.00 62 ALA A N 12
ATOM 15403 C CA . ALA A 1 62 ? -14.274 -1.502 -0.518 1.00 0.00 62 ALA A CA 12
ATOM 15404 C C . ALA A 1 62 ? -14.748 -0.101 -0.888 1.00 0.00 62 ALA A C 12
ATOM 15405 O O . ALA A 1 62 ? -14.253 0.501 -1.840 1.00 0.00 62 ALA A O 12
ATOM 15412 N N . ASN A 1 63 ? -15.712 0.412 -0.130 1.00 0.00 63 ASN A N 12
ATOM 15413 C CA . ASN A 1 63 ? -16.254 1.742 -0.380 1.00 0.00 63 ASN A CA 12
ATOM 15414 C C . ASN A 1 63 ? -15.134 2.771 -0.510 1.00 0.00 63 ASN A C 12
ATOM 15415 O O . ASN A 1 63 ? -15.127 3.581 -1.437 1.00 0.00 63 ASN A O 12
ATOM 15426 N N . ARG A 1 64 ? -14.190 2.730 0.424 1.00 0.00 64 ARG A N 12
ATOM 15427 C CA . ARG A 1 64 ? -13.066 3.659 0.415 1.00 0.00 64 ARG A CA 12
ATOM 15428 C C . ARG A 1 64 ? -12.351 3.632 -0.933 1.00 0.00 64 ARG A C 12
ATOM 15429 O O . ARG A 1 64 ? -12.201 4.664 -1.587 1.00 0.00 64 ARG A O 12
ATOM 15450 N N . ARG A 1 65 ? -11.911 2.446 -1.340 1.00 0.00 65 ARG A N 12
ATOM 15451 C CA . ARG A 1 65 ? -11.210 2.286 -2.609 1.00 0.00 65 ARG A CA 12
ATOM 15452 C C . ARG A 1 65 ? -12.147 2.547 -3.784 1.00 0.00 65 ARG A C 12
ATOM 15453 O O . ARG A 1 65 ? -11.710 2.948 -4.863 1.00 0.00 65 ARG A O 12
ATOM 15474 N N . LYS A 1 66 ? -13.437 2.316 -3.569 1.00 0.00 66 LYS A N 12
ATOM 15475 C CA . LYS A 1 66 ? -14.437 2.527 -4.609 1.00 0.00 66 LYS A CA 12
ATOM 15476 C C . LYS A 1 66 ? -14.452 3.983 -5.062 1.00 0.00 66 LYS A C 12
ATOM 15477 O O . LYS A 1 66 ? -14.480 4.269 -6.259 1.00 0.00 66 LYS A O 12
ATOM 15496 N N . GLU A 1 67 ? -14.432 4.898 -4.099 1.00 0.00 67 GLU A N 12
ATOM 15497 C CA . GLU A 1 67 ? -14.443 6.325 -4.401 1.00 0.00 67 GLU A CA 12
ATOM 15498 C C . GLU A 1 67 ? -13.081 6.782 -4.917 1.00 0.00 67 GLU A C 12
ATOM 15499 O O . GLU A 1 67 ? -12.994 7.532 -5.890 1.00 0.00 67 GLU A O 12
ATOM 15511 N N . TYR A 1 68 ? -12.022 6.325 -4.259 1.00 0.00 68 TYR A N 12
ATOM 15512 C CA . TYR A 1 68 ? -10.665 6.688 -4.649 1.00 0.00 68 TYR A CA 12
ATOM 15513 C C . TYR A 1 68 ? -10.366 6.232 -6.073 1.00 0.00 68 TYR A C 12
ATOM 15514 O O . TYR A 1 68 ? -9.352 6.611 -6.659 1.00 0.00 68 TYR A O 12
ATOM 15532 N N . ASP A 1 69 ? -11.257 5.415 -6.625 1.00 0.00 69 ASP A N 12
ATOM 15533 C CA . ASP A 1 69 ? -11.091 4.907 -7.981 1.00 0.00 69 ASP A CA 12
ATOM 15534 C C . ASP A 1 69 ? -12.055 5.597 -8.941 1.00 0.00 69 ASP A C 12
ATOM 15535 O O . ASP A 1 69 ? -11.672 6.002 -10.040 1.00 0.00 69 ASP A O 12
ATOM 15544 N N . THR A 1 70 ? -13.310 5.727 -8.521 1.00 0.00 70 THR A N 12
ATOM 15545 C CA . THR A 1 70 ? -14.329 6.366 -9.343 1.00 0.00 70 THR A CA 12
ATOM 15546 C C . THR A 1 70 ? -14.132 7.877 -9.389 1.00 0.00 70 THR A C 12
ATOM 15547 O O . THR A 1 70 ? -14.623 8.550 -10.297 1.00 0.00 70 THR A O 12
ATOM 15558 N N . LEU A 1 71 ? -13.410 8.405 -8.407 1.00 0.00 71 LEU A N 12
ATOM 15559 C CA . LEU A 1 71 ? -13.147 9.838 -8.336 1.00 0.00 71 LEU A CA 12
ATOM 15560 C C . LEU A 1 71 ? -11.697 10.144 -8.700 1.00 0.00 71 LEU A C 12
ATOM 15561 O O . LEU A 1 71 ? -11.416 11.101 -9.419 1.00 0.00 71 LEU A O 12
ATOM 15577 N N . GLY A 1 72 ? -10.780 9.321 -8.200 1.00 0.00 72 GLY A N 12
ATOM 15578 C CA . GLY A 1 72 ? -9.371 9.519 -8.485 1.00 0.00 72 GLY A CA 12
ATOM 15579 C C . GLY A 1 72 ? -8.566 9.832 -7.240 1.00 0.00 72 GLY A C 12
ATOM 15580 O O . GLY A 1 72 ? -8.842 9.301 -6.164 1.00 0.00 72 GLY A O 12
ATOM 15584 N N . HIS A 1 73 ? -7.565 10.695 -7.385 1.00 0.00 73 HIS A N 12
ATOM 15585 C CA . HIS A 1 73 ? -6.716 11.076 -6.263 1.00 0.00 73 HIS A CA 12
ATOM 15586 C C . HIS A 1 73 ? -6.971 12.525 -5.856 1.00 0.00 73 HIS A C 12
ATOM 15587 O O . HIS A 1 73 ? -7.380 12.800 -4.728 1.00 0.00 73 HIS A O 12
ATOM 15601 N N . SER A 1 74 ? -6.727 13.446 -6.782 1.00 0.00 74 SER A N 12
ATOM 15602 C CA . SER A 1 74 ? -6.926 14.867 -6.519 1.00 0.00 74 SER A CA 12
ATOM 15603 C C . SER A 1 74 ? -8.394 15.165 -6.232 1.00 0.00 74 SER A C 12
ATOM 15604 O O . SER A 1 74 ? -8.718 16.097 -5.496 1.00 0.00 74 SER A O 12
ATOM 15612 N N . ALA A 1 75 ? -9.279 14.367 -6.821 1.00 0.00 75 ALA A N 12
ATOM 15613 C CA . ALA A 1 75 ? -10.714 14.544 -6.628 1.00 0.00 75 ALA A CA 12
ATOM 15614 C C . ALA A 1 75 ? -11.169 13.933 -5.307 1.00 0.00 75 ALA A C 12
ATOM 15615 O O . ALA A 1 75 ? -11.794 14.604 -4.485 1.00 0.00 75 ALA A O 12
ATOM 15622 N N . PHE A 1 76 ? -10.854 12.658 -5.110 1.00 0.00 76 PHE A N 12
ATOM 15623 C CA . PHE A 1 76 ? -11.232 11.957 -3.888 1.00 0.00 76 PHE A CA 12
ATOM 15624 C C . PHE A 1 76 ? -10.622 12.630 -2.663 1.00 0.00 76 PHE A C 12
ATOM 15625 O O . PHE A 1 76 ? -11.114 12.476 -1.544 1.00 0.00 76 PHE A O 12
ATOM 15642 N N . THR A 1 77 ? -9.545 13.378 -2.881 1.00 0.00 77 THR A N 12
ATOM 15643 C CA . THR A 1 77 ? -8.865 14.074 -1.796 1.00 0.00 77 THR A CA 12
ATOM 15644 C C . THR A 1 77 ? -9.285 15.538 -1.733 1.00 0.00 77 THR A C 12
ATOM 15645 O O . THR A 1 77 ? -8.481 16.411 -1.404 1.00 0.00 77 THR A O 12
ATOM 15656 N N . SER A 1 78 ? -10.549 15.800 -2.049 1.00 0.00 78 SER A N 12
ATOM 15657 C CA . SER A 1 78 ? -11.075 17.160 -2.031 1.00 0.00 78 SER A CA 12
ATOM 15658 C C . SER A 1 78 ? -11.206 17.673 -0.600 1.00 0.00 78 SER A C 12
ATOM 15659 O O . SER A 1 78 ? -11.886 17.069 0.228 1.00 0.00 78 SER A O 12
ATOM 15667 N N . GLY A 1 79 ? -10.548 18.793 -0.318 1.00 0.00 79 GLY A N 12
ATOM 15668 C CA . GLY A 1 79 ? -10.602 19.370 1.013 1.00 0.00 79 GLY A CA 12
ATOM 15669 C C . GLY A 1 79 ? -9.327 19.137 1.798 1.00 0.00 79 GLY A C 12
ATOM 15670 O O . GLY A 1 79 ? -9.359 18.985 3.020 1.00 0.00 79 GLY A O 12
ATOM 15674 N N . LYS A 1 80 ? -8.199 19.106 1.097 1.00 0.00 80 LYS A N 12
ATOM 15675 C CA . LYS A 1 80 ? -6.906 18.889 1.734 1.00 0.00 80 LYS A CA 12
ATOM 15676 C C . LYS A 1 80 ? -5.858 19.850 1.182 1.00 0.00 80 LYS A C 12
ATOM 15677 O O . LYS A 1 80 ? -6.006 20.378 0.080 1.00 0.00 80 LYS A O 12
ATOM 15696 N N . GLY A 1 81 ? -4.799 20.073 1.954 1.00 0.00 81 GLY A N 12
ATOM 15697 C CA . GLY A 1 81 ? -3.742 20.969 1.524 1.00 0.00 81 GLY A CA 12
ATOM 15698 C C . GLY A 1 81 ? -2.362 20.453 1.882 1.00 0.00 81 GLY A C 12
ATOM 15699 O O . GLY A 1 81 ? -2.225 19.359 2.429 1.00 0.00 81 GLY A O 12
ATOM 15703 N N . GLN A 1 82 ? -1.339 21.241 1.571 1.00 0.00 82 GLN A N 12
ATOM 15704 C CA . GLN A 1 82 ? 0.037 20.856 1.862 1.00 0.00 82 GLN A CA 12
ATOM 15705 C C . GLN A 1 82 ? 0.613 21.703 2.992 1.00 0.00 82 GLN A C 12
ATOM 15706 O O . GLN A 1 82 ? 0.459 22.924 3.006 1.00 0.00 82 GLN A O 12
ATOM 15720 N N . SER A 1 83 ? 1.275 21.046 3.939 1.00 0.00 83 SER A N 12
ATOM 15721 C CA . SER A 1 83 ? 1.870 21.739 5.076 1.00 0.00 83 SER A CA 12
ATOM 15722 C C . SER A 1 83 ? 3.389 21.599 5.063 1.00 0.00 83 SER A C 12
ATOM 15723 O O . SER A 1 83 ? 4.115 22.569 5.281 1.00 0.00 83 SER A O 12
ATOM 15731 N N . GLY A 1 84 ? 3.864 20.384 4.805 1.00 0.00 84 GLY A N 12
ATOM 15732 C CA . GLY A 1 84 ? 5.294 20.139 4.768 1.00 0.00 84 GLY A CA 12
ATOM 15733 C C . GLY A 1 84 ? 6.050 21.225 4.030 1.00 0.00 84 GLY A C 12
ATOM 15734 O O . GLY A 1 84 ? 5.531 21.855 3.107 1.00 0.00 84 GLY A O 12
ATOM 15738 N N . PRO A 1 85 ? 7.305 21.460 4.438 1.00 0.00 85 PRO A N 12
ATOM 15739 C CA . PRO A 1 85 ? 8.160 22.480 3.822 1.00 0.00 85 PRO A CA 12
ATOM 15740 C C . PRO A 1 85 ? 8.587 22.102 2.408 1.00 0.00 85 PRO A C 12
ATOM 15741 O O . PRO A 1 85 ? 8.878 22.969 1.584 1.00 0.00 85 PRO A O 12
ATOM 15752 N N . SER A 1 86 ? 8.621 20.802 2.132 1.00 0.00 86 SER A N 12
ATOM 15753 C CA . SER A 1 86 ? 9.014 20.309 0.817 1.00 0.00 86 SER A CA 12
ATOM 15754 C C . SER A 1 86 ? 7.789 19.984 -0.031 1.00 0.00 86 SER A C 12
ATOM 15755 O O . SER A 1 86 ? 6.836 19.367 0.446 1.00 0.00 86 SER A O 12
ATOM 15763 N N . SER A 1 87 ? 7.820 20.405 -1.291 1.00 0.00 87 SER A N 12
ATOM 15764 C CA . SER A 1 87 ? 6.711 20.162 -2.206 1.00 0.00 87 SER A CA 12
ATOM 15765 C C . SER A 1 87 ? 7.195 19.466 -3.475 1.00 0.00 87 SER A C 12
ATOM 15766 O O . SER A 1 87 ? 8.306 19.709 -3.944 1.00 0.00 87 SER A O 12
ATOM 15774 N N . GLY A 1 88 ? 6.351 18.598 -4.025 1.00 0.00 88 GLY A N 12
ATOM 15775 C CA . GLY A 1 88 ? 6.710 17.880 -5.234 1.00 0.00 88 GLY A CA 12
ATOM 15776 C C . GLY A 1 88 ? 6.584 16.377 -5.074 1.00 0.00 88 GLY A C 12
ATOM 15777 O O . GLY A 1 88 ? 5.626 15.888 -4.476 1.00 0.00 88 GLY A O 12
ATOM 15781 N N . GLY A 1 1 ? 14.276 4.157 -5.694 1.00 0.00 1 GLY A N 13
ATOM 15782 C CA . GLY A 1 1 ? 14.096 5.520 -5.230 1.00 0.00 1 GLY A CA 13
ATOM 15783 C C . GLY A 1 1 ? 14.816 6.529 -6.103 1.00 0.00 1 GLY A C 13
ATOM 15784 O O . GLY A 1 1 ? 16.045 6.548 -6.157 1.00 0.00 1 GLY A O 13
ATOM 15788 N N . SER A 1 2 ? 14.048 7.370 -6.789 1.00 0.00 2 SER A N 13
ATOM 15789 C CA . SER A 1 2 ? 14.620 8.383 -7.668 1.00 0.00 2 SER A CA 13
ATOM 15790 C C . SER A 1 2 ? 13.982 9.746 -7.414 1.00 0.00 2 SER A C 13
ATOM 15791 O O . SER A 1 2 ? 12.992 9.854 -6.690 1.00 0.00 2 SER A O 13
ATOM 15799 N N . SER A 1 3 ? 14.556 10.783 -8.015 1.00 0.00 3 SER A N 13
ATOM 15800 C CA . SER A 1 3 ? 14.047 12.139 -7.852 1.00 0.00 3 SER A CA 13
ATOM 15801 C C . SER A 1 3 ? 12.609 12.244 -8.352 1.00 0.00 3 SER A C 13
ATOM 15802 O O . SER A 1 3 ? 12.319 11.939 -9.508 1.00 0.00 3 SER A O 13
ATOM 15810 N N . GLY A 1 4 ? 11.713 12.678 -7.472 1.00 0.00 4 GLY A N 13
ATOM 15811 C CA . GLY A 1 4 ? 10.316 12.815 -7.841 1.00 0.00 4 GLY A CA 13
ATOM 15812 C C . GLY A 1 4 ? 9.445 13.227 -6.671 1.00 0.00 4 GLY A C 13
ATOM 15813 O O . GLY A 1 4 ? 9.718 14.225 -6.006 1.00 0.00 4 GLY A O 13
ATOM 15817 N N . SER A 1 5 ? 8.391 12.456 -6.421 1.00 0.00 5 SER A N 13
ATOM 15818 C CA . SER A 1 5 ? 7.473 12.749 -5.327 1.00 0.00 5 SER A CA 13
ATOM 15819 C C . SER A 1 5 ? 6.509 11.588 -5.100 1.00 0.00 5 SER A C 13
ATOM 15820 O O . SER A 1 5 ? 6.494 10.621 -5.863 1.00 0.00 5 SER A O 13
ATOM 15828 N N . SER A 1 6 ? 5.705 11.691 -4.047 1.00 0.00 6 SER A N 13
ATOM 15829 C CA . SER A 1 6 ? 4.741 10.648 -3.717 1.00 0.00 6 SER A CA 13
ATOM 15830 C C . SER A 1 6 ? 3.676 10.529 -4.803 1.00 0.00 6 SER A C 13
ATOM 15831 O O . SER A 1 6 ? 3.659 9.565 -5.568 1.00 0.00 6 SER A O 13
ATOM 15839 N N . GLY A 1 7 ? 2.789 11.517 -4.865 1.00 0.00 7 GLY A N 13
ATOM 15840 C CA . GLY A 1 7 ? 1.733 11.505 -5.860 1.00 0.00 7 GLY A CA 13
ATOM 15841 C C . GLY A 1 7 ? 0.482 10.803 -5.370 1.00 0.00 7 GLY A C 13
ATOM 15842 O O . GLY A 1 7 ? -0.083 11.173 -4.341 1.00 0.00 7 GLY A O 13
ATOM 15846 N N . SER A 1 8 ? 0.047 9.787 -6.109 1.00 0.00 8 SER A N 13
ATOM 15847 C CA . SER A 1 8 ? -1.148 9.035 -5.747 1.00 0.00 8 SER A CA 13
ATOM 15848 C C . SER A 1 8 ? -0.778 7.732 -5.045 1.00 0.00 8 SER A C 13
ATOM 15849 O O . SER A 1 8 ? 0.367 7.285 -5.105 1.00 0.00 8 SER A O 13
ATOM 15857 N N . TYR A 1 9 ? -1.756 7.128 -4.380 1.00 0.00 9 TYR A N 13
ATOM 15858 C CA . TYR A 1 9 ? -1.534 5.878 -3.663 1.00 0.00 9 TYR A CA 13
ATOM 15859 C C . TYR A 1 9 ? -0.927 4.823 -4.583 1.00 0.00 9 TYR A C 13
ATOM 15860 O O . TYR A 1 9 ? 0.164 4.313 -4.326 1.00 0.00 9 TYR A O 13
ATOM 15878 N N . TYR A 1 10 ? -1.641 4.502 -5.656 1.00 0.00 10 TYR A N 13
ATOM 15879 C CA . TYR A 1 10 ? -1.174 3.507 -6.615 1.00 0.00 10 TYR A CA 13
ATOM 15880 C C . TYR A 1 10 ? 0.315 3.681 -6.899 1.00 0.00 10 TYR A C 13
ATOM 15881 O O . TYR A 1 10 ? 1.004 2.728 -7.263 1.00 0.00 10 TYR A O 13
ATOM 15899 N N . ASP A 1 11 ? 0.804 4.904 -6.729 1.00 0.00 11 ASP A N 13
ATOM 15900 C CA . ASP A 1 11 ? 2.211 5.205 -6.966 1.00 0.00 11 ASP A CA 13
ATOM 15901 C C . ASP A 1 11 ? 3.039 4.954 -5.709 1.00 0.00 11 ASP A C 13
ATOM 15902 O O . ASP A 1 11 ? 4.150 4.428 -5.780 1.00 0.00 11 ASP A O 13
ATOM 15911 N N . ILE A 1 12 ? 2.490 5.334 -4.560 1.00 0.00 12 ILE A N 13
ATOM 15912 C CA . ILE A 1 12 ? 3.178 5.150 -3.288 1.00 0.00 12 ILE A CA 13
ATOM 15913 C C . ILE A 1 12 ? 3.310 3.670 -2.943 1.00 0.00 12 ILE A C 13
ATOM 15914 O O . ILE A 1 12 ? 4.385 3.203 -2.565 1.00 0.00 12 ILE A O 13
ATOM 15930 N N . LEU A 1 13 ? 2.211 2.937 -3.079 1.00 0.00 13 LEU A N 13
ATOM 15931 C CA . LEU A 1 13 ? 2.204 1.508 -2.784 1.00 0.00 13 LEU A CA 13
ATOM 15932 C C . LEU A 1 13 ? 2.903 0.721 -3.887 1.00 0.00 13 LEU A C 13
ATOM 15933 O O . LEU A 1 13 ? 3.546 -0.296 -3.626 1.00 0.00 13 LEU A O 13
ATOM 15949 N N . GLY A 1 14 ? 2.775 1.199 -5.121 1.00 0.00 14 GLY A N 13
ATOM 15950 C CA . GLY A 1 14 ? 3.402 0.529 -6.245 1.00 0.00 14 GLY A CA 13
ATOM 15951 C C . GLY A 1 14 ? 2.484 -0.482 -6.903 1.00 0.00 14 GLY A C 13
ATOM 15952 O O . GLY A 1 14 ? 2.930 -1.540 -7.347 1.00 0.00 14 GLY A O 13
ATOM 15956 N N . VAL A 1 15 ? 1.197 -0.158 -6.965 1.00 0.00 15 VAL A N 13
ATOM 15957 C CA . VAL A 1 15 ? 0.213 -1.046 -7.573 1.00 0.00 15 VAL A CA 13
ATOM 15958 C C . VAL A 1 15 ? -0.541 -0.344 -8.697 1.00 0.00 15 VAL A C 13
ATOM 15959 O O . VAL A 1 15 ? -0.692 0.878 -8.708 1.00 0.00 15 VAL A O 13
ATOM 15972 N N . PRO A 1 16 ? -1.027 -1.133 -9.666 1.00 0.00 16 PRO A N 13
ATOM 15973 C CA . PRO A 1 16 ? -1.774 -0.609 -10.813 1.00 0.00 16 PRO A CA 13
ATOM 15974 C C . PRO A 1 16 ? -3.150 -0.083 -10.417 1.00 0.00 16 PRO A C 13
ATOM 15975 O O . PRO A 1 16 ? -3.715 -0.494 -9.404 1.00 0.00 16 PRO A O 13
ATOM 15986 N N . LYS A 1 17 ? -3.684 0.827 -11.224 1.00 0.00 17 LYS A N 13
ATOM 15987 C CA . LYS A 1 17 ? -4.995 1.409 -10.959 1.00 0.00 17 LYS A CA 13
ATOM 15988 C C . LYS A 1 17 ? -6.070 0.328 -10.909 1.00 0.00 17 LYS A C 13
ATOM 15989 O O . LYS A 1 17 ? -7.133 0.523 -10.320 1.00 0.00 17 LYS A O 13
ATOM 16008 N N . SER A 1 18 ? -5.785 -0.812 -11.530 1.00 0.00 18 SER A N 13
ATOM 16009 C CA . SER A 1 18 ? -6.729 -1.924 -11.558 1.00 0.00 18 SER A CA 13
ATOM 16010 C C . SER A 1 18 ? -6.233 -3.079 -10.693 1.00 0.00 18 SER A C 13
ATOM 16011 O O . SER A 1 18 ? -6.683 -4.215 -10.839 1.00 0.00 18 SER A O 13
ATOM 16019 N N . ALA A 1 19 ? -5.303 -2.779 -9.792 1.00 0.00 19 ALA A N 13
ATOM 16020 C CA . ALA A 1 19 ? -4.747 -3.791 -8.903 1.00 0.00 19 ALA A CA 13
ATOM 16021 C C . ALA A 1 19 ? -5.843 -4.462 -8.082 1.00 0.00 19 ALA A C 13
ATOM 16022 O O . ALA A 1 19 ? -6.747 -3.798 -7.576 1.00 0.00 19 ALA A O 13
ATOM 16029 N N . SER A 1 20 ? -5.756 -5.782 -7.954 1.00 0.00 20 SER A N 13
ATOM 16030 C CA . SER A 1 20 ? -6.743 -6.544 -7.198 1.00 0.00 20 SER A CA 13
ATOM 16031 C C . SER A 1 20 ? -6.436 -6.499 -5.704 1.00 0.00 20 SER A C 13
ATOM 16032 O O . SER A 1 20 ? -5.281 -6.367 -5.301 1.00 0.00 20 SER A O 13
ATOM 16040 N N . GLU A 1 21 ? -7.480 -6.610 -4.888 1.00 0.00 21 GLU A N 13
ATOM 16041 C CA . GLU A 1 21 ? -7.322 -6.580 -3.439 1.00 0.00 21 GLU A CA 13
ATOM 16042 C C . GLU A 1 21 ? -6.015 -7.247 -3.020 1.00 0.00 21 GLU A C 13
ATOM 16043 O O . GLU A 1 21 ? -5.216 -6.665 -2.286 1.00 0.00 21 GLU A O 13
ATOM 16055 N N . ARG A 1 22 ? -5.804 -8.471 -3.492 1.00 0.00 22 ARG A N 13
ATOM 16056 C CA . ARG A 1 22 ? -4.595 -9.219 -3.166 1.00 0.00 22 ARG A CA 13
ATOM 16057 C C . ARG A 1 22 ? -3.348 -8.419 -3.529 1.00 0.00 22 ARG A C 13
ATOM 16058 O O . ARG A 1 22 ? -2.399 -8.344 -2.749 1.00 0.00 22 ARG A O 13
ATOM 16079 N N . GLN A 1 23 ? -3.357 -7.825 -4.718 1.00 0.00 23 GLN A N 13
ATOM 16080 C CA . GLN A 1 23 ? -2.225 -7.033 -5.184 1.00 0.00 23 GLN A CA 13
ATOM 16081 C C . GLN A 1 23 ? -1.943 -5.874 -4.233 1.00 0.00 23 GLN A C 13
ATOM 16082 O O . GLN A 1 23 ? -0.789 -5.596 -3.904 1.00 0.00 23 GLN A O 13
ATOM 16096 N N . ILE A 1 24 ? -3.003 -5.203 -3.796 1.00 0.00 24 ILE A N 13
ATOM 16097 C CA . ILE A 1 24 ? -2.868 -4.075 -2.882 1.00 0.00 24 ILE A CA 13
ATOM 16098 C C . ILE A 1 24 ? -2.313 -4.523 -1.534 1.00 0.00 24 ILE A C 13
ATOM 16099 O O . ILE A 1 24 ? -1.312 -3.991 -1.055 1.00 0.00 24 ILE A O 13
ATOM 16115 N N . LYS A 1 25 ? -2.969 -5.506 -0.928 1.00 0.00 25 LYS A N 13
ATOM 16116 C CA . LYS A 1 25 ? -2.541 -6.030 0.364 1.00 0.00 25 LYS A CA 13
ATOM 16117 C C . LYS A 1 25 ? -1.103 -6.534 0.297 1.00 0.00 25 LYS A C 13
ATOM 16118 O O . LYS A 1 25 ? -0.288 -6.235 1.169 1.00 0.00 25 LYS A O 13
ATOM 16137 N N . LYS A 1 26 ? -0.798 -7.301 -0.745 1.00 0.00 26 LYS A N 13
ATOM 16138 C CA . LYS A 1 26 ? 0.542 -7.845 -0.928 1.00 0.00 26 LYS A CA 13
ATOM 16139 C C . LYS A 1 26 ? 1.552 -6.730 -1.181 1.00 0.00 26 LYS A C 13
ATOM 16140 O O . LYS A 1 26 ? 2.644 -6.728 -0.612 1.00 0.00 26 LYS A O 13
ATOM 16159 N N . ALA A 1 27 ? 1.180 -5.784 -2.037 1.00 0.00 27 ALA A N 13
ATOM 16160 C CA . ALA A 1 27 ? 2.052 -4.662 -2.362 1.00 0.00 27 ALA A CA 13
ATOM 16161 C C . ALA A 1 27 ? 2.321 -3.801 -1.133 1.00 0.00 27 ALA A C 13
ATOM 16162 O O . ALA A 1 27 ? 3.419 -3.272 -0.961 1.00 0.00 27 ALA A O 13
ATOM 16169 N N . PHE A 1 28 ? 1.311 -3.664 -0.280 1.00 0.00 28 PHE A N 13
ATOM 16170 C CA . PHE A 1 28 ? 1.438 -2.865 0.933 1.00 0.00 28 PHE A CA 13
ATOM 16171 C C . PHE A 1 28 ? 2.250 -3.607 1.991 1.00 0.00 28 PHE A C 13
ATOM 16172 O O . PHE A 1 28 ? 3.252 -3.096 2.492 1.00 0.00 28 PHE A O 13
ATOM 16189 N N . HIS A 1 29 ? 1.809 -4.816 2.326 1.00 0.00 29 HIS A N 13
ATOM 16190 C CA . HIS A 1 29 ? 2.495 -5.630 3.323 1.00 0.00 29 HIS A CA 13
ATOM 16191 C C . HIS A 1 29 ? 4.006 -5.575 3.124 1.00 0.00 29 HIS A C 13
ATOM 16192 O O . HIS A 1 29 ? 4.736 -5.056 3.969 1.00 0.00 29 HIS A O 13
ATOM 16206 N N . LYS A 1 30 ? 4.470 -6.115 2.002 1.00 0.00 30 LYS A N 13
ATOM 16207 C CA . LYS A 1 30 ? 5.895 -6.128 1.690 1.00 0.00 30 LYS A CA 13
ATOM 16208 C C . LYS A 1 30 ? 6.527 -4.770 1.978 1.00 0.00 30 LYS A C 13
ATOM 16209 O O . LYS A 1 30 ? 7.550 -4.681 2.658 1.00 0.00 30 LYS A O 13
ATOM 16228 N N . LEU A 1 31 ? 5.911 -3.714 1.458 1.00 0.00 31 LEU A N 13
ATOM 16229 C CA . LEU A 1 31 ? 6.412 -2.359 1.660 1.00 0.00 31 LEU A CA 13
ATOM 16230 C C . LEU A 1 31 ? 6.561 -2.049 3.146 1.00 0.00 31 LEU A C 13
ATOM 16231 O O . LEU A 1 31 ? 7.664 -1.798 3.630 1.00 0.00 31 LEU A O 13
ATOM 16247 N N . ALA A 1 32 ? 5.443 -2.071 3.864 1.00 0.00 32 ALA A N 13
ATOM 16248 C CA . ALA A 1 32 ? 5.449 -1.797 5.296 1.00 0.00 32 ALA A CA 13
ATOM 16249 C C . ALA A 1 32 ? 6.687 -2.386 5.962 1.00 0.00 32 ALA A C 13
ATOM 16250 O O . ALA A 1 32 ? 7.228 -1.812 6.906 1.00 0.00 32 ALA A O 13
ATOM 16257 N N . MET A 1 33 ? 7.131 -3.536 5.465 1.00 0.00 33 MET A N 13
ATOM 16258 C CA . MET A 1 33 ? 8.307 -4.202 6.013 1.00 0.00 33 MET A CA 13
ATOM 16259 C C . MET A 1 33 ? 9.572 -3.403 5.716 1.00 0.00 33 MET A C 13
ATOM 16260 O O . MET A 1 33 ? 10.386 -3.157 6.607 1.00 0.00 33 MET A O 13
ATOM 16274 N N . LYS A 1 34 ? 9.731 -3.001 4.460 1.00 0.00 34 LYS A N 13
ATOM 16275 C CA . LYS A 1 34 ? 10.897 -2.228 4.046 1.00 0.00 34 LYS A CA 13
ATOM 16276 C C . LYS A 1 34 ? 10.929 -0.873 4.746 1.00 0.00 34 LYS A C 13
ATOM 16277 O O . LYS A 1 34 ? 11.999 -0.337 5.033 1.00 0.00 34 LYS A O 13
ATOM 16296 N N . TYR A 1 35 ? 9.750 -0.326 5.020 1.00 0.00 35 TYR A N 13
ATOM 16297 C CA . TYR A 1 35 ? 9.643 0.966 5.686 1.00 0.00 35 TYR A CA 13
ATOM 16298 C C . TYR A 1 35 ? 9.026 0.815 7.073 1.00 0.00 35 TYR A C 13
ATOM 16299 O O . TYR A 1 35 ? 8.490 1.772 7.634 1.00 0.00 35 TYR A O 13
ATOM 16317 N N . HIS A 1 36 ? 9.105 -0.393 7.620 1.00 0.00 36 HIS A N 13
ATOM 16318 C CA . HIS A 1 36 ? 8.556 -0.671 8.943 1.00 0.00 36 HIS A CA 13
ATOM 16319 C C . HIS A 1 36 ? 9.268 0.153 10.011 1.00 0.00 36 HIS A C 13
ATOM 16320 O O . HIS A 1 36 ? 10.482 0.061 10.193 1.00 0.00 36 HIS A O 13
ATOM 16334 N N . PRO A 1 37 ? 8.497 0.978 10.735 1.00 0.00 37 PRO A N 13
ATOM 16335 C CA . PRO A 1 37 ? 9.033 1.834 11.797 1.00 0.00 37 PRO A CA 13
ATOM 16336 C C . PRO A 1 37 ? 9.487 1.034 13.013 1.00 0.00 37 PRO A C 13
ATOM 16337 O O . PRO A 1 37 ? 9.954 1.600 14.001 1.00 0.00 37 PRO A O 13
ATOM 16348 N N . ASP A 1 38 ? 9.347 -0.285 12.933 1.00 0.00 38 ASP A N 13
ATOM 16349 C CA . ASP A 1 38 ? 9.745 -1.163 14.027 1.00 0.00 38 ASP A CA 13
ATOM 16350 C C . ASP A 1 38 ? 11.097 -1.809 13.741 1.00 0.00 38 ASP A C 13
ATOM 16351 O O . ASP A 1 38 ? 11.883 -2.061 14.655 1.00 0.00 38 ASP A O 13
ATOM 16360 N N . LYS A 1 39 ? 11.362 -2.076 12.467 1.00 0.00 39 LYS A N 13
ATOM 16361 C CA . LYS A 1 39 ? 12.619 -2.692 12.059 1.00 0.00 39 LYS A CA 13
ATOM 16362 C C . LYS A 1 39 ? 13.599 -1.642 11.547 1.00 0.00 39 LYS A C 13
ATOM 16363 O O . LYS A 1 39 ? 14.796 -1.707 11.826 1.00 0.00 39 LYS A O 13
ATOM 16382 N N . ASN A 1 40 ? 13.084 -0.673 10.798 1.00 0.00 40 ASN A N 13
ATOM 16383 C CA . ASN A 1 40 ? 13.914 0.393 10.249 1.00 0.00 40 ASN A CA 13
ATOM 16384 C C . ASN A 1 40 ? 14.415 1.318 11.354 1.00 0.00 40 ASN A C 13
ATOM 16385 O O . ASN A 1 40 ? 13.638 1.785 12.187 1.00 0.00 40 ASN A O 13
ATOM 16396 N N . LYS A 1 41 ? 15.717 1.579 11.355 1.00 0.00 41 LYS A N 13
ATOM 16397 C CA . LYS A 1 41 ? 16.323 2.449 12.355 1.00 0.00 41 LYS A CA 13
ATOM 16398 C C . LYS A 1 41 ? 16.711 3.792 11.745 1.00 0.00 41 LYS A C 13
ATOM 16399 O O . LYS A 1 41 ? 17.868 4.206 11.816 1.00 0.00 41 LYS A O 13
ATOM 16418 N N . SER A 1 42 ? 15.736 4.469 11.148 1.00 0.00 42 SER A N 13
ATOM 16419 C CA . SER A 1 42 ? 15.976 5.765 10.523 1.00 0.00 42 SER A CA 13
ATOM 16420 C C . SER A 1 42 ? 14.764 6.678 10.682 1.00 0.00 42 SER A C 13
ATOM 16421 O O . SER A 1 42 ? 13.614 6.239 10.634 1.00 0.00 42 SER A O 13
ATOM 16429 N N . PRO A 1 43 ? 15.025 7.979 10.875 1.00 0.00 43 PRO A N 13
ATOM 16430 C CA . PRO A 1 43 ? 13.970 8.982 11.045 1.00 0.00 43 PRO A CA 13
ATOM 16431 C C . PRO A 1 43 ? 13.193 9.229 9.756 1.00 0.00 43 PRO A C 13
ATOM 16432 O O . PRO A 1 43 ? 12.094 9.784 9.779 1.00 0.00 43 PRO A O 13
ATOM 16443 N N . ASP A 1 44 ? 13.769 8.813 8.634 1.00 0.00 44 ASP A N 13
ATOM 16444 C CA . ASP A 1 44 ? 13.130 8.988 7.335 1.00 0.00 44 ASP A CA 13
ATOM 16445 C C . ASP A 1 44 ? 12.093 7.896 7.088 1.00 0.00 44 ASP A C 13
ATOM 16446 O O . ASP A 1 44 ? 11.059 8.138 6.466 1.00 0.00 44 ASP A O 13
ATOM 16455 N N . ALA A 1 45 ? 12.378 6.695 7.580 1.00 0.00 45 ALA A N 13
ATOM 16456 C CA . ALA A 1 45 ? 11.471 5.566 7.413 1.00 0.00 45 ALA A CA 13
ATOM 16457 C C . ALA A 1 45 ? 10.102 5.869 8.015 1.00 0.00 45 ALA A C 13
ATOM 16458 O O . ALA A 1 45 ? 9.071 5.580 7.410 1.00 0.00 45 ALA A O 13
ATOM 16465 N N . GLU A 1 46 ? 10.102 6.452 9.210 1.00 0.00 46 GLU A N 13
ATOM 16466 C CA . GLU A 1 46 ? 8.860 6.792 9.893 1.00 0.00 46 GLU A CA 13
ATOM 16467 C C . GLU A 1 46 ? 7.922 7.561 8.967 1.00 0.00 46 GLU A C 13
ATOM 16468 O O . GLU A 1 46 ? 6.716 7.321 8.948 1.00 0.00 46 GLU A O 13
ATOM 16480 N N . ALA A 1 47 ? 8.487 8.488 8.199 1.00 0.00 47 ALA A N 13
ATOM 16481 C CA . ALA A 1 47 ? 7.703 9.292 7.270 1.00 0.00 47 ALA A CA 13
ATOM 16482 C C . ALA A 1 47 ? 7.219 8.453 6.092 1.00 0.00 47 ALA A C 13
ATOM 16483 O O . ALA A 1 47 ? 6.057 8.535 5.694 1.00 0.00 47 ALA A O 13
ATOM 16490 N N . LYS A 1 48 ? 8.117 7.646 5.537 1.00 0.00 48 LYS A N 13
ATOM 16491 C CA . LYS A 1 48 ? 7.783 6.791 4.405 1.00 0.00 48 LYS A CA 13
ATOM 16492 C C . LYS A 1 48 ? 6.515 5.989 4.684 1.00 0.00 48 LYS A C 13
ATOM 16493 O O . LYS A 1 48 ? 5.547 6.055 3.927 1.00 0.00 48 LYS A O 13
ATOM 16512 N N . PHE A 1 49 ? 6.528 5.233 5.777 1.00 0.00 49 PHE A N 13
ATOM 16513 C CA . PHE A 1 49 ? 5.380 4.419 6.157 1.00 0.00 49 PHE A CA 13
ATOM 16514 C C . PHE A 1 49 ? 4.127 5.279 6.301 1.00 0.00 49 PHE A C 13
ATOM 16515 O O . PHE A 1 49 ? 3.013 4.818 6.051 1.00 0.00 49 PHE A O 13
ATOM 16532 N N . ARG A 1 50 ? 4.319 6.530 6.706 1.00 0.00 50 ARG A N 13
ATOM 16533 C CA . ARG A 1 50 ? 3.206 7.454 6.886 1.00 0.00 50 ARG A CA 13
ATOM 16534 C C . ARG A 1 50 ? 2.484 7.698 5.564 1.00 0.00 50 ARG A C 13
ATOM 16535 O O . ARG A 1 50 ? 1.331 8.129 5.546 1.00 0.00 50 ARG A O 13
ATOM 16556 N N . GLU A 1 51 ? 3.171 7.420 4.460 1.00 0.00 51 GLU A N 13
ATOM 16557 C CA . GLU A 1 51 ? 2.594 7.612 3.134 1.00 0.00 51 GLU A CA 13
ATOM 16558 C C . GLU A 1 51 ? 2.066 6.294 2.575 1.00 0.00 51 GLU A C 13
ATOM 16559 O O . GLU A 1 51 ? 1.086 6.272 1.830 1.00 0.00 51 GLU A O 13
ATOM 16571 N N . ILE A 1 52 ? 2.722 5.198 2.941 1.00 0.00 52 ILE A N 13
ATOM 16572 C CA . ILE A 1 52 ? 2.319 3.876 2.477 1.00 0.00 52 ILE A CA 13
ATOM 16573 C C . ILE A 1 52 ? 0.999 3.450 3.111 1.00 0.00 52 ILE A C 13
ATOM 16574 O O . ILE A 1 52 ? 0.088 2.990 2.424 1.00 0.00 52 ILE A O 13
ATOM 16590 N N . ALA A 1 53 ? 0.904 3.607 4.427 1.00 0.00 53 ALA A N 13
ATOM 16591 C CA . ALA A 1 53 ? -0.306 3.242 5.155 1.00 0.00 53 ALA A CA 13
ATOM 16592 C C . ALA A 1 53 ? -1.512 4.020 4.640 1.00 0.00 53 ALA A C 13
ATOM 16593 O O . ALA A 1 53 ? -2.434 3.444 4.064 1.00 0.00 53 ALA A O 13
ATOM 16600 N N . GLU A 1 54 ? -1.498 5.333 4.851 1.00 0.00 54 GLU A N 13
ATOM 16601 C CA . GLU A 1 54 ? -2.593 6.189 4.409 1.00 0.00 54 GLU A CA 13
ATOM 16602 C C . GLU A 1 54 ? -3.033 5.822 2.995 1.00 0.00 54 GLU A C 13
ATOM 16603 O O . GLU A 1 54 ? -4.220 5.860 2.673 1.00 0.00 54 GLU A O 13
ATOM 16615 N N . ALA A 1 55 ? -2.067 5.467 2.154 1.00 0.00 55 ALA A N 13
ATOM 16616 C CA . ALA A 1 55 ? -2.354 5.092 0.775 1.00 0.00 55 ALA A CA 13
ATOM 16617 C C . ALA A 1 55 ? -3.097 3.762 0.711 1.00 0.00 55 ALA A C 13
ATOM 16618 O O . ALA A 1 55 ? -4.062 3.614 -0.039 1.00 0.00 55 ALA A O 13
ATOM 16625 N N . TYR A 1 56 ? -2.642 2.796 1.502 1.00 0.00 56 TYR A N 13
ATOM 16626 C CA . TYR A 1 56 ? -3.262 1.477 1.533 1.00 0.00 56 TYR A CA 13
ATOM 16627 C C . TYR A 1 56 ? -4.656 1.545 2.149 1.00 0.00 56 TYR A C 13
ATOM 16628 O O . TYR A 1 56 ? -5.629 1.075 1.561 1.00 0.00 56 TYR A O 13
ATOM 16646 N N . GLU A 1 57 ? -4.742 2.134 3.338 1.00 0.00 57 GLU A N 13
ATOM 16647 C CA . GLU A 1 57 ? -6.017 2.263 4.034 1.00 0.00 57 GLU A CA 13
ATOM 16648 C C . GLU A 1 57 ? -7.156 2.497 3.046 1.00 0.00 57 GLU A C 13
ATOM 16649 O O . GLU A 1 57 ? -8.182 1.818 3.091 1.00 0.00 57 GLU A O 13
ATOM 16661 N N . THR A 1 58 ? -6.968 3.464 2.153 1.00 0.00 58 THR A N 13
ATOM 16662 C CA . THR A 1 58 ? -7.979 3.789 1.155 1.00 0.00 58 THR A CA 13
ATOM 16663 C C . THR A 1 58 ? -8.160 2.646 0.163 1.00 0.00 58 THR A C 13
ATOM 16664 O O . THR A 1 58 ? -9.284 2.299 -0.202 1.00 0.00 58 THR A O 13
ATOM 16675 N N . LEU A 1 59 ? -7.047 2.064 -0.271 1.00 0.00 59 LEU A N 13
ATOM 16676 C CA . LEU A 1 59 ? -7.083 0.958 -1.221 1.00 0.00 59 LEU A CA 13
ATOM 16677 C C . LEU A 1 59 ? -7.263 -0.374 -0.500 1.00 0.00 59 LEU A C 13
ATOM 16678 O O . LEU A 1 59 ? -7.156 -1.440 -1.107 1.00 0.00 59 LEU A O 13
ATOM 16694 N N . SER A 1 60 ? -7.539 -0.306 0.798 1.00 0.00 60 SER A N 13
ATOM 16695 C CA . SER A 1 60 ? -7.732 -1.507 1.603 1.00 0.00 60 SER A CA 13
ATOM 16696 C C . SER A 1 60 ? -9.217 -1.798 1.795 1.00 0.00 60 SER A C 13
ATOM 16697 O O . SER A 1 60 ? -9.643 -2.953 1.772 1.00 0.00 60 SER A O 13
ATOM 16705 N N . ASP A 1 61 ? -10.001 -0.743 1.985 1.00 0.00 61 ASP A N 13
ATOM 16706 C CA . ASP A 1 61 ? -11.440 -0.884 2.181 1.00 0.00 61 ASP A CA 13
ATOM 16707 C C . ASP A 1 61 ? -12.170 -0.910 0.841 1.00 0.00 61 ASP A C 13
ATOM 16708 O O . ASP A 1 61 ? -11.597 -0.578 -0.196 1.00 0.00 61 ASP A O 13
ATOM 16717 N N . ALA A 1 62 ? -13.437 -1.309 0.872 1.00 0.00 62 ALA A N 13
ATOM 16718 C CA . ALA A 1 62 ? -14.246 -1.378 -0.338 1.00 0.00 62 ALA A CA 13
ATOM 16719 C C . ALA A 1 62 ? -14.717 0.008 -0.764 1.00 0.00 62 ALA A C 13
ATOM 16720 O O . ALA A 1 62 ? -14.242 0.558 -1.756 1.00 0.00 62 ALA A O 13
ATOM 16727 N N . ASN A 1 63 ? -15.655 0.567 -0.006 1.00 0.00 63 ASN A N 13
ATOM 16728 C CA . ASN A 1 63 ? -16.192 1.890 -0.306 1.00 0.00 63 ASN A CA 13
ATOM 16729 C C . ASN A 1 63 ? -15.067 2.898 -0.517 1.00 0.00 63 ASN A C 13
ATOM 16730 O O . ASN A 1 63 ? -15.079 3.664 -1.481 1.00 0.00 63 ASN A O 13
ATOM 16741 N N . ARG A 1 64 ? -14.096 2.892 0.390 1.00 0.00 64 ARG A N 13
ATOM 16742 C CA . ARG A 1 64 ? -12.964 3.806 0.304 1.00 0.00 64 ARG A CA 13
ATOM 16743 C C . ARG A 1 64 ? -12.250 3.663 -1.037 1.00 0.00 64 ARG A C 13
ATOM 16744 O O . ARG A 1 64 ? -12.086 4.638 -1.771 1.00 0.00 64 ARG A O 13
ATOM 16765 N N . ARG A 1 65 ? -11.829 2.442 -1.350 1.00 0.00 65 ARG A N 13
ATOM 16766 C CA . ARG A 1 65 ? -11.131 2.172 -2.602 1.00 0.00 65 ARG A CA 13
ATOM 16767 C C . ARG A 1 65 ? -12.043 2.429 -3.798 1.00 0.00 65 ARG A C 13
ATOM 16768 O O . ARG A 1 65 ? -11.578 2.779 -4.883 1.00 0.00 65 ARG A O 13
ATOM 16789 N N . LYS A 1 66 ? -13.344 2.252 -3.593 1.00 0.00 66 LYS A N 13
ATOM 16790 C CA . LYS A 1 66 ? -14.322 2.465 -4.653 1.00 0.00 66 LYS A CA 13
ATOM 16791 C C . LYS A 1 66 ? -14.432 3.946 -5.002 1.00 0.00 66 LYS A C 13
ATOM 16792 O O . LYS A 1 66 ? -14.491 4.312 -6.176 1.00 0.00 66 LYS A O 13
ATOM 16811 N N . GLU A 1 67 ? -14.459 4.791 -3.977 1.00 0.00 67 GLU A N 13
ATOM 16812 C CA . GLU A 1 67 ? -14.561 6.232 -4.178 1.00 0.00 67 GLU A CA 13
ATOM 16813 C C . GLU A 1 67 ? -13.250 6.801 -4.711 1.00 0.00 67 GLU A C 13
ATOM 16814 O O . GLU A 1 67 ? -13.244 7.608 -5.641 1.00 0.00 67 GLU A O 13
ATOM 16826 N N . TYR A 1 68 ? -12.142 6.376 -4.115 1.00 0.00 68 TYR A N 13
ATOM 16827 C CA . TYR A 1 68 ? -10.824 6.846 -4.527 1.00 0.00 68 TYR A CA 13
ATOM 16828 C C . TYR A 1 68 ? -10.549 6.486 -5.984 1.00 0.00 68 TYR A C 13
ATOM 16829 O O . TYR A 1 68 ? -9.829 7.197 -6.685 1.00 0.00 68 TYR A O 13
ATOM 16847 N N . ASP A 1 69 ? -11.129 5.378 -6.433 1.00 0.00 69 ASP A N 13
ATOM 16848 C CA . ASP A 1 69 ? -10.948 4.923 -7.806 1.00 0.00 69 ASP A CA 13
ATOM 16849 C C . ASP A 1 69 ? -11.975 5.568 -8.732 1.00 0.00 69 ASP A C 13
ATOM 16850 O O . ASP A 1 69 ? -11.643 6.020 -9.828 1.00 0.00 69 ASP A O 13
ATOM 16859 N N . THR A 1 70 ? -13.226 5.607 -8.283 1.00 0.00 70 THR A N 13
ATOM 16860 C CA . THR A 1 70 ? -14.303 6.195 -9.071 1.00 0.00 70 THR A CA 13
ATOM 16861 C C . THR A 1 70 ? -14.135 7.705 -9.190 1.00 0.00 70 THR A C 13
ATOM 16862 O O . THR A 1 70 ? -14.580 8.315 -10.164 1.00 0.00 70 THR A O 13
ATOM 16873 N N . LEU A 1 71 ? -13.492 8.305 -8.195 1.00 0.00 71 LEU A N 13
ATOM 16874 C CA . LEU A 1 71 ? -13.265 9.746 -8.188 1.00 0.00 71 LEU A CA 13
ATOM 16875 C C . LEU A 1 71 ? -11.818 10.071 -8.544 1.00 0.00 71 LEU A C 13
ATOM 16876 O O . LEU A 1 71 ? -11.551 10.960 -9.351 1.00 0.00 71 LEU A O 13
ATOM 16892 N N . GLY A 1 72 ? -10.886 9.342 -7.937 1.00 0.00 72 GLY A N 13
ATOM 16893 C CA . GLY A 1 72 ? -9.478 9.566 -8.204 1.00 0.00 72 GLY A CA 13
ATOM 16894 C C . GLY A 1 72 ? -8.700 9.926 -6.954 1.00 0.00 72 GLY A C 13
ATOM 16895 O O . GLY A 1 72 ? -9.102 9.579 -5.843 1.00 0.00 72 GLY A O 13
ATOM 16899 N N . HIS A 1 73 ? -7.583 10.624 -7.133 1.00 0.00 73 HIS A N 13
ATOM 16900 C CA . HIS A 1 73 ? -6.747 11.030 -6.010 1.00 0.00 73 HIS A CA 13
ATOM 16901 C C . HIS A 1 73 ? -7.128 12.426 -5.526 1.00 0.00 73 HIS A C 13
ATOM 16902 O O . HIS A 1 73 ? -7.385 12.633 -4.340 1.00 0.00 73 HIS A O 13
ATOM 16916 N N . SER A 1 74 ? -7.163 13.379 -6.451 1.00 0.00 74 SER A N 13
ATOM 16917 C CA . SER A 1 74 ? -7.508 14.756 -6.117 1.00 0.00 74 SER A CA 13
ATOM 16918 C C . SER A 1 74 ? -9.017 14.912 -5.949 1.00 0.00 74 SER A C 13
ATOM 16919 O O . SER A 1 74 ? -9.483 15.616 -5.054 1.00 0.00 74 SER A O 13
ATOM 16927 N N . ALA A 1 75 ? -9.774 14.249 -6.817 1.00 0.00 75 ALA A N 13
ATOM 16928 C CA . ALA A 1 75 ? -11.230 14.312 -6.764 1.00 0.00 75 ALA A CA 13
ATOM 16929 C C . ALA A 1 75 ? -11.760 13.679 -5.482 1.00 0.00 75 ALA A C 13
ATOM 16930 O O . ALA A 1 75 ? -12.707 14.180 -4.875 1.00 0.00 75 ALA A O 13
ATOM 16937 N N . PHE A 1 76 ? -11.145 12.573 -5.075 1.00 0.00 76 PHE A N 13
ATOM 16938 C CA . PHE A 1 76 ? -11.556 11.870 -3.865 1.00 0.00 76 PHE A CA 13
ATOM 16939 C C . PHE A 1 76 ? -11.156 12.654 -2.618 1.00 0.00 76 PHE A C 13
ATOM 16940 O O . PHE A 1 76 ? -11.906 12.718 -1.643 1.00 0.00 76 PHE A O 13
ATOM 16957 N N . THR A 1 77 ? -9.968 13.248 -2.656 1.00 0.00 77 THR A N 13
ATOM 16958 C CA . THR A 1 77 ? -9.466 14.025 -1.530 1.00 0.00 77 THR A CA 13
ATOM 16959 C C . THR A 1 77 ? -9.995 15.454 -1.569 1.00 0.00 77 THR A C 13
ATOM 16960 O O . THR A 1 77 ? -9.228 16.413 -1.478 1.00 0.00 77 THR A O 13
ATOM 16971 N N . SER A 1 78 ? -11.310 15.590 -1.704 1.00 0.00 78 SER A N 13
ATOM 16972 C CA . SER A 1 78 ? -11.942 16.903 -1.758 1.00 0.00 78 SER A CA 13
ATOM 16973 C C . SER A 1 78 ? -12.338 17.373 -0.362 1.00 0.00 78 SER A C 13
ATOM 16974 O O . SER A 1 78 ? -13.070 16.689 0.351 1.00 0.00 78 SER A O 13
ATOM 16982 N N . GLY A 1 79 ? -11.847 18.548 0.022 1.00 0.00 79 GLY A N 13
ATOM 16983 C CA . GLY A 1 79 ? -12.159 19.091 1.331 1.00 0.00 79 GLY A CA 13
ATOM 16984 C C . GLY A 1 79 ? -11.048 18.859 2.335 1.00 0.00 79 GLY A C 13
ATOM 16985 O O . GLY A 1 79 ? -11.293 18.386 3.445 1.00 0.00 79 GLY A O 13
ATOM 16989 N N . LYS A 1 80 ? -9.822 19.190 1.945 1.00 0.00 80 LYS A N 13
ATOM 16990 C CA . LYS A 1 80 ? -8.667 19.015 2.819 1.00 0.00 80 LYS A CA 13
ATOM 16991 C C . LYS A 1 80 ? -8.107 20.365 3.257 1.00 0.00 80 LYS A C 13
ATOM 16992 O O . LYS A 1 80 ? -7.371 21.013 2.514 1.00 0.00 80 LYS A O 13
ATOM 17011 N N . GLY A 1 81 ? -8.460 20.782 4.469 1.00 0.00 81 GLY A N 13
ATOM 17012 C CA . GLY A 1 81 ? -7.982 22.051 4.985 1.00 0.00 81 GLY A CA 13
ATOM 17013 C C . GLY A 1 81 ? -6.548 21.977 5.469 1.00 0.00 81 GLY A C 13
ATOM 17014 O O . GLY A 1 81 ? -5.733 22.842 5.148 1.00 0.00 81 GLY A O 13
ATOM 17018 N N . GLN A 1 82 ? -6.239 20.942 6.244 1.00 0.00 82 GLN A N 13
ATOM 17019 C CA . GLN A 1 82 ? -4.893 20.761 6.774 1.00 0.00 82 GLN A CA 13
ATOM 17020 C C . GLN A 1 82 ? -3.906 20.436 5.657 1.00 0.00 82 GLN A C 13
ATOM 17021 O O . GLN A 1 82 ? -4.305 20.120 4.537 1.00 0.00 82 GLN A O 13
ATOM 17035 N N . SER A 1 83 ? -2.617 20.517 5.971 1.00 0.00 83 SER A N 13
ATOM 17036 C CA . SER A 1 83 ? -1.573 20.236 4.992 1.00 0.00 83 SER A CA 13
ATOM 17037 C C . SER A 1 83 ? -0.445 19.424 5.620 1.00 0.00 83 SER A C 13
ATOM 17038 O O . SER A 1 83 ? -0.285 19.401 6.840 1.00 0.00 83 SER A O 13
ATOM 17046 N N . GLY A 1 84 ? 0.338 18.758 4.776 1.00 0.00 84 GLY A N 13
ATOM 17047 C CA . GLY A 1 84 ? 1.442 17.954 5.265 1.00 0.00 84 GLY A CA 13
ATOM 17048 C C . GLY A 1 84 ? 2.711 18.163 4.464 1.00 0.00 84 GLY A C 13
ATOM 17049 O O . GLY A 1 84 ? 3.026 17.401 3.549 1.00 0.00 84 GLY A O 13
ATOM 17053 N N . PRO A 1 85 ? 3.465 19.218 4.805 1.00 0.00 85 PRO A N 13
ATOM 17054 C CA . PRO A 1 85 ? 4.719 19.551 4.122 1.00 0.00 85 PRO A CA 13
ATOM 17055 C C . PRO A 1 85 ? 5.824 18.542 4.417 1.00 0.00 85 PRO A C 13
ATOM 17056 O O . PRO A 1 85 ? 5.745 17.786 5.384 1.00 0.00 85 PRO A O 13
ATOM 17067 N N . SER A 1 86 ? 6.854 18.538 3.576 1.00 0.00 86 SER A N 13
ATOM 17068 C CA . SER A 1 86 ? 7.974 17.620 3.745 1.00 0.00 86 SER A CA 13
ATOM 17069 C C . SER A 1 86 ? 9.277 18.385 3.955 1.00 0.00 86 SER A C 13
ATOM 17070 O O . SER A 1 86 ? 9.784 19.032 3.038 1.00 0.00 86 SER A O 13
ATOM 17078 N N . SER A 1 87 ? 9.814 18.307 5.168 1.00 0.00 87 SER A N 13
ATOM 17079 C CA . SER A 1 87 ? 11.055 18.995 5.501 1.00 0.00 87 SER A CA 13
ATOM 17080 C C . SER A 1 87 ? 12.005 18.068 6.254 1.00 0.00 87 SER A C 13
ATOM 17081 O O . SER A 1 87 ? 12.047 18.070 7.484 1.00 0.00 87 SER A O 13
ATOM 17089 N N . GLY A 1 88 ? 12.767 17.276 5.505 1.00 0.00 88 GLY A N 13
ATOM 17090 C CA . GLY A 1 88 ? 13.706 16.355 6.118 1.00 0.00 88 GLY A CA 13
ATOM 17091 C C . GLY A 1 88 ? 15.078 16.970 6.314 1.00 0.00 88 GLY A C 13
ATOM 17092 O O . GLY A 1 88 ? 16.081 16.427 5.851 1.00 0.00 88 GLY A O 13
ATOM 17096 N N . GLY A 1 1 ? 11.544 12.225 -16.273 1.00 0.00 1 GLY A N 14
ATOM 17097 C CA . GLY A 1 1 ? 10.293 11.735 -16.820 1.00 0.00 1 GLY A CA 14
ATOM 17098 C C . GLY A 1 1 ? 9.854 10.430 -16.185 1.00 0.00 1 GLY A C 14
ATOM 17099 O O . GLY A 1 1 ? 10.562 9.426 -16.263 1.00 0.00 1 GLY A O 14
ATOM 17103 N N . SER A 1 2 ? 8.685 10.444 -15.554 1.00 0.00 2 SER A N 14
ATOM 17104 C CA . SER A 1 2 ? 8.155 9.254 -14.898 1.00 0.00 2 SER A CA 14
ATOM 17105 C C . SER A 1 2 ? 9.261 8.502 -14.163 1.00 0.00 2 SER A C 14
ATOM 17106 O O . SER A 1 2 ? 9.373 7.281 -14.268 1.00 0.00 2 SER A O 14
ATOM 17114 N N . SER A 1 3 ? 10.075 9.242 -13.417 1.00 0.00 3 SER A N 14
ATOM 17115 C CA . SER A 1 3 ? 11.174 8.647 -12.665 1.00 0.00 3 SER A CA 14
ATOM 17116 C C . SER A 1 3 ? 10.656 7.912 -11.433 1.00 0.00 3 SER A C 14
ATOM 17117 O O . SER A 1 3 ? 11.077 6.794 -11.140 1.00 0.00 3 SER A O 14
ATOM 17125 N N . GLY A 1 4 ? 9.737 8.551 -10.714 1.00 0.00 4 GLY A N 14
ATOM 17126 C CA . GLY A 1 4 ? 9.175 7.944 -9.521 1.00 0.00 4 GLY A CA 14
ATOM 17127 C C . GLY A 1 4 ? 8.761 8.973 -8.488 1.00 0.00 4 GLY A C 14
ATOM 17128 O O . GLY A 1 4 ? 9.291 8.995 -7.377 1.00 0.00 4 GLY A O 14
ATOM 17132 N N . SER A 1 5 ? 7.813 9.829 -8.854 1.00 0.00 5 SER A N 14
ATOM 17133 C CA . SER A 1 5 ? 7.332 10.869 -7.952 1.00 0.00 5 SER A CA 14
ATOM 17134 C C . SER A 1 5 ? 6.195 10.347 -7.078 1.00 0.00 5 SER A C 14
ATOM 17135 O O . SER A 1 5 ? 5.363 9.560 -7.528 1.00 0.00 5 SER A O 14
ATOM 17143 N N . SER A 1 6 ? 6.168 10.792 -5.826 1.00 0.00 6 SER A N 14
ATOM 17144 C CA . SER A 1 6 ? 5.137 10.367 -4.886 1.00 0.00 6 SER A CA 14
ATOM 17145 C C . SER A 1 6 ? 3.958 11.336 -4.900 1.00 0.00 6 SER A C 14
ATOM 17146 O O . SER A 1 6 ? 4.057 12.459 -4.409 1.00 0.00 6 SER A O 14
ATOM 17154 N N . GLY A 1 7 ? 2.841 10.890 -5.468 1.00 0.00 7 GLY A N 14
ATOM 17155 C CA . GLY A 1 7 ? 1.658 11.729 -5.536 1.00 0.00 7 GLY A CA 14
ATOM 17156 C C . GLY A 1 7 ? 0.388 10.966 -5.216 1.00 0.00 7 GLY A C 14
ATOM 17157 O O . GLY A 1 7 ? -0.343 11.323 -4.292 1.00 0.00 7 GLY A O 14
ATOM 17161 N N . SER A 1 8 ? 0.122 9.914 -5.983 1.00 0.00 8 SER A N 14
ATOM 17162 C CA . SER A 1 8 ? -1.073 9.102 -5.780 1.00 0.00 8 SER A CA 14
ATOM 17163 C C . SER A 1 8 ? -0.723 7.783 -5.097 1.00 0.00 8 SER A C 14
ATOM 17164 O O . SER A 1 8 ? 0.409 7.308 -5.182 1.00 0.00 8 SER A O 14
ATOM 17172 N N . TYR A 1 9 ? -1.704 7.197 -4.420 1.00 0.00 9 TYR A N 14
ATOM 17173 C CA . TYR A 1 9 ? -1.501 5.934 -3.720 1.00 0.00 9 TYR A CA 14
ATOM 17174 C C . TYR A 1 9 ? -0.871 4.895 -4.642 1.00 0.00 9 TYR A C 14
ATOM 17175 O O . TYR A 1 9 ? 0.236 4.418 -4.393 1.00 0.00 9 TYR A O 14
ATOM 17193 N N . TYR A 1 10 ? -1.585 4.550 -5.708 1.00 0.00 10 TYR A N 14
ATOM 17194 C CA . TYR A 1 10 ? -1.098 3.566 -6.668 1.00 0.00 10 TYR A CA 14
ATOM 17195 C C . TYR A 1 10 ? 0.409 3.698 -6.866 1.00 0.00 10 TYR A C 14
ATOM 17196 O O . TYR A 1 10 ? 1.102 2.713 -7.119 1.00 0.00 10 TYR A O 14
ATOM 17214 N N . ASP A 1 11 ? 0.909 4.923 -6.749 1.00 0.00 11 ASP A N 14
ATOM 17215 C CA . ASP A 1 11 ? 2.334 5.186 -6.914 1.00 0.00 11 ASP A CA 14
ATOM 17216 C C . ASP A 1 11 ? 3.094 4.886 -5.626 1.00 0.00 11 ASP A C 14
ATOM 17217 O O . ASP A 1 11 ? 4.132 4.224 -5.647 1.00 0.00 11 ASP A O 14
ATOM 17226 N N . ILE A 1 12 ? 2.572 5.378 -4.508 1.00 0.00 12 ILE A N 14
ATOM 17227 C CA . ILE A 1 12 ? 3.201 5.162 -3.211 1.00 0.00 12 ILE A CA 14
ATOM 17228 C C . ILE A 1 12 ? 3.305 3.675 -2.892 1.00 0.00 12 ILE A C 14
ATOM 17229 O O . ILE A 1 12 ? 4.326 3.207 -2.386 1.00 0.00 12 ILE A O 14
ATOM 17245 N N . LEU A 1 13 ? 2.243 2.935 -3.191 1.00 0.00 13 LEU A N 14
ATOM 17246 C CA . LEU A 1 13 ? 2.214 1.499 -2.937 1.00 0.00 13 LEU A CA 14
ATOM 17247 C C . LEU A 1 13 ? 2.920 0.735 -4.053 1.00 0.00 13 LEU A C 14
ATOM 17248 O O . LEU A 1 13 ? 3.603 -0.257 -3.805 1.00 0.00 13 LEU A O 14
ATOM 17264 N N . GLY A 1 14 ? 2.750 1.206 -5.285 1.00 0.00 14 GLY A N 14
ATOM 17265 C CA . GLY A 1 14 ? 3.378 0.556 -6.421 1.00 0.00 14 GLY A CA 14
ATOM 17266 C C . GLY A 1 14 ? 2.463 -0.449 -7.093 1.00 0.00 14 GLY A C 14
ATOM 17267 O O . GLY A 1 14 ? 2.922 -1.463 -7.619 1.00 0.00 14 GLY A O 14
ATOM 17271 N N . VAL A 1 15 ? 1.164 -0.169 -7.074 1.00 0.00 15 VAL A N 14
ATOM 17272 C CA . VAL A 1 15 ? 0.182 -1.057 -7.686 1.00 0.00 15 VAL A CA 14
ATOM 17273 C C . VAL A 1 15 ? -0.639 -0.324 -8.741 1.00 0.00 15 VAL A C 14
ATOM 17274 O O . VAL A 1 15 ? -0.836 0.890 -8.678 1.00 0.00 15 VAL A O 14
ATOM 17287 N N . PRO A 1 16 ? -1.132 -1.077 -9.735 1.00 0.00 16 PRO A N 14
ATOM 17288 C CA . PRO A 1 16 ? -1.942 -0.521 -10.823 1.00 0.00 16 PRO A CA 14
ATOM 17289 C C . PRO A 1 16 ? -3.319 -0.071 -10.350 1.00 0.00 16 PRO A C 14
ATOM 17290 O O . PRO A 1 16 ? -3.713 -0.334 -9.213 1.00 0.00 16 PRO A O 14
ATOM 17301 N N . LYS A 1 17 ? -4.050 0.607 -11.228 1.00 0.00 17 LYS A N 14
ATOM 17302 C CA . LYS A 1 17 ? -5.385 1.092 -10.901 1.00 0.00 17 LYS A CA 14
ATOM 17303 C C . LYS A 1 17 ? -6.372 -0.066 -10.788 1.00 0.00 17 LYS A C 14
ATOM 17304 O O . LYS A 1 17 ? -7.345 0.007 -10.037 1.00 0.00 17 LYS A O 14
ATOM 17323 N N . SER A 1 18 ? -6.114 -1.132 -11.538 1.00 0.00 18 SER A N 14
ATOM 17324 C CA . SER A 1 18 ? -6.982 -2.305 -11.523 1.00 0.00 18 SER A CA 14
ATOM 17325 C C . SER A 1 18 ? -6.485 -3.335 -10.514 1.00 0.00 18 SER A C 14
ATOM 17326 O O . SER A 1 18 ? -7.026 -4.436 -10.418 1.00 0.00 18 SER A O 14
ATOM 17334 N N . ALA A 1 19 ? -5.451 -2.968 -9.763 1.00 0.00 19 ALA A N 14
ATOM 17335 C CA . ALA A 1 19 ? -4.882 -3.859 -8.760 1.00 0.00 19 ALA A CA 14
ATOM 17336 C C . ALA A 1 19 ? -5.973 -4.481 -7.895 1.00 0.00 19 ALA A C 14
ATOM 17337 O O . ALA A 1 19 ? -6.853 -3.783 -7.392 1.00 0.00 19 ALA A O 14
ATOM 17344 N N . SER A 1 20 ? -5.910 -5.798 -7.727 1.00 0.00 20 SER A N 14
ATOM 17345 C CA . SER A 1 20 ? -6.896 -6.515 -6.927 1.00 0.00 20 SER A CA 14
ATOM 17346 C C . SER A 1 20 ? -6.542 -6.452 -5.444 1.00 0.00 20 SER A C 14
ATOM 17347 O O . SER A 1 20 ? -5.377 -6.293 -5.080 1.00 0.00 20 SER A O 14
ATOM 17355 N N . GLU A 1 21 ? -7.556 -6.578 -4.594 1.00 0.00 21 GLU A N 14
ATOM 17356 C CA . GLU A 1 21 ? -7.352 -6.534 -3.151 1.00 0.00 21 GLU A CA 14
ATOM 17357 C C . GLU A 1 21 ? -6.067 -7.259 -2.761 1.00 0.00 21 GLU A C 14
ATOM 17358 O O . GLU A 1 21 ? -5.248 -6.732 -2.009 1.00 0.00 21 GLU A O 14
ATOM 17370 N N . ARG A 1 22 ? -5.899 -8.472 -3.278 1.00 0.00 22 ARG A N 14
ATOM 17371 C CA . ARG A 1 22 ? -4.716 -9.271 -2.983 1.00 0.00 22 ARG A CA 14
ATOM 17372 C C . ARG A 1 22 ? -3.445 -8.537 -3.402 1.00 0.00 22 ARG A C 14
ATOM 17373 O O . ARG A 1 22 ? -2.430 -8.589 -2.709 1.00 0.00 22 ARG A O 14
ATOM 17394 N N . GLN A 1 23 ? -3.511 -7.853 -4.540 1.00 0.00 23 GLN A N 14
ATOM 17395 C CA . GLN A 1 23 ? -2.366 -7.109 -5.051 1.00 0.00 23 GLN A CA 14
ATOM 17396 C C . GLN A 1 23 ? -2.019 -5.944 -4.131 1.00 0.00 23 GLN A C 14
ATOM 17397 O O . GLN A 1 23 ? -0.855 -5.739 -3.785 1.00 0.00 23 GLN A O 14
ATOM 17411 N N . ILE A 1 24 ? -3.035 -5.184 -3.737 1.00 0.00 24 ILE A N 14
ATOM 17412 C CA . ILE A 1 24 ? -2.837 -4.040 -2.857 1.00 0.00 24 ILE A CA 14
ATOM 17413 C C . ILE A 1 24 ? -2.281 -4.476 -1.505 1.00 0.00 24 ILE A C 14
ATOM 17414 O O . ILE A 1 24 ? -1.257 -3.967 -1.048 1.00 0.00 24 ILE A O 14
ATOM 17430 N N . LYS A 1 25 ? -2.962 -5.424 -0.870 1.00 0.00 25 LYS A N 14
ATOM 17431 C CA . LYS A 1 25 ? -2.537 -5.933 0.428 1.00 0.00 25 LYS A CA 14
ATOM 17432 C C . LYS A 1 25 ? -1.094 -6.425 0.373 1.00 0.00 25 LYS A C 14
ATOM 17433 O O . LYS A 1 25 ? -0.290 -6.123 1.256 1.00 0.00 25 LYS A O 14
ATOM 17452 N N . LYS A 1 26 ? -0.771 -7.183 -0.669 1.00 0.00 26 LYS A N 14
ATOM 17453 C CA . LYS A 1 26 ? 0.576 -7.714 -0.841 1.00 0.00 26 LYS A CA 14
ATOM 17454 C C . LYS A 1 26 ? 1.580 -6.589 -1.067 1.00 0.00 26 LYS A C 14
ATOM 17455 O O . LYS A 1 26 ? 2.670 -6.593 -0.495 1.00 0.00 26 LYS A O 14
ATOM 17474 N N . ALA A 1 27 ? 1.205 -5.625 -1.902 1.00 0.00 27 ALA A N 14
ATOM 17475 C CA . ALA A 1 27 ? 2.072 -4.492 -2.200 1.00 0.00 27 ALA A CA 14
ATOM 17476 C C . ALA A 1 27 ? 2.341 -3.663 -0.948 1.00 0.00 27 ALA A C 14
ATOM 17477 O O . ALA A 1 27 ? 3.464 -3.212 -0.720 1.00 0.00 27 ALA A O 14
ATOM 17484 N N . PHE A 1 28 ? 1.305 -3.467 -0.140 1.00 0.00 28 PHE A N 14
ATOM 17485 C CA . PHE A 1 28 ? 1.430 -2.691 1.088 1.00 0.00 28 PHE A CA 14
ATOM 17486 C C . PHE A 1 28 ? 2.237 -3.454 2.134 1.00 0.00 28 PHE A C 14
ATOM 17487 O O . PHE A 1 28 ? 3.235 -2.951 2.653 1.00 0.00 28 PHE A O 14
ATOM 17504 N N . HIS A 1 29 ? 1.798 -4.671 2.440 1.00 0.00 29 HIS A N 14
ATOM 17505 C CA . HIS A 1 29 ? 2.480 -5.504 3.424 1.00 0.00 29 HIS A CA 14
ATOM 17506 C C . HIS A 1 29 ? 3.989 -5.481 3.203 1.00 0.00 29 HIS A C 14
ATOM 17507 O O . HIS A 1 29 ? 4.742 -4.979 4.038 1.00 0.00 29 HIS A O 14
ATOM 17521 N N . LYS A 1 30 ? 4.425 -6.030 2.074 1.00 0.00 30 LYS A N 14
ATOM 17522 C CA . LYS A 1 30 ? 5.845 -6.073 1.742 1.00 0.00 30 LYS A CA 14
ATOM 17523 C C . LYS A 1 30 ? 6.504 -4.721 1.996 1.00 0.00 30 LYS A C 14
ATOM 17524 O O . LYS A 1 30 ? 7.557 -4.641 2.631 1.00 0.00 30 LYS A O 14
ATOM 17543 N N . LEU A 1 31 ? 5.878 -3.660 1.498 1.00 0.00 31 LEU A N 14
ATOM 17544 C CA . LEU A 1 31 ? 6.403 -2.310 1.672 1.00 0.00 31 LEU A CA 14
ATOM 17545 C C . LEU A 1 31 ? 6.594 -1.987 3.151 1.00 0.00 31 LEU A C 14
ATOM 17546 O O . LEU A 1 31 ? 7.714 -1.759 3.607 1.00 0.00 31 LEU A O 14
ATOM 17562 N N . ALA A 1 32 ? 5.492 -1.970 3.894 1.00 0.00 32 ALA A N 14
ATOM 17563 C CA . ALA A 1 32 ? 5.538 -1.679 5.322 1.00 0.00 32 ALA A CA 14
ATOM 17564 C C . ALA A 1 32 ? 6.781 -2.284 5.966 1.00 0.00 32 ALA A C 14
ATOM 17565 O O . ALA A 1 32 ? 7.355 -1.709 6.890 1.00 0.00 32 ALA A O 14
ATOM 17572 N N . MET A 1 33 ? 7.190 -3.449 5.472 1.00 0.00 33 MET A N 14
ATOM 17573 C CA . MET A 1 33 ? 8.365 -4.132 6.000 1.00 0.00 33 MET A CA 14
ATOM 17574 C C . MET A 1 33 ? 9.639 -3.364 5.661 1.00 0.00 33 MET A C 14
ATOM 17575 O O . MET A 1 33 ? 10.513 -3.185 6.508 1.00 0.00 33 MET A O 14
ATOM 17589 N N . LYS A 1 34 ? 9.737 -2.912 4.415 1.00 0.00 34 LYS A N 14
ATOM 17590 C CA . LYS A 1 34 ? 10.903 -2.162 3.962 1.00 0.00 34 LYS A CA 14
ATOM 17591 C C . LYS A 1 34 ? 11.007 -0.826 4.692 1.00 0.00 34 LYS A C 14
ATOM 17592 O O . LYS A 1 34 ? 12.105 -0.359 4.997 1.00 0.00 34 LYS A O 14
ATOM 17611 N N . TYR A 1 35 ? 9.859 -0.218 4.969 1.00 0.00 35 TYR A N 14
ATOM 17612 C CA . TYR A 1 35 ? 9.822 1.065 5.661 1.00 0.00 35 TYR A CA 14
ATOM 17613 C C . TYR A 1 35 ? 9.266 0.906 7.073 1.00 0.00 35 TYR A C 14
ATOM 17614 O O . TYR A 1 35 ? 8.849 1.879 7.702 1.00 0.00 35 TYR A O 14
ATOM 17632 N N . HIS A 1 36 ? 9.263 -0.329 7.565 1.00 0.00 36 HIS A N 14
ATOM 17633 C CA . HIS A 1 36 ? 8.759 -0.618 8.903 1.00 0.00 36 HIS A CA 14
ATOM 17634 C C . HIS A 1 36 ? 9.527 0.176 9.956 1.00 0.00 36 HIS A C 14
ATOM 17635 O O . HIS A 1 36 ? 10.743 0.045 10.102 1.00 0.00 36 HIS A O 14
ATOM 17649 N N . PRO A 1 37 ? 8.804 1.020 10.706 1.00 0.00 37 PRO A N 14
ATOM 17650 C CA . PRO A 1 37 ? 9.397 1.851 11.758 1.00 0.00 37 PRO A CA 14
ATOM 17651 C C . PRO A 1 37 ? 9.860 1.028 12.955 1.00 0.00 37 PRO A C 14
ATOM 17652 O O . PRO A 1 37 ? 10.441 1.562 13.901 1.00 0.00 37 PRO A O 14
ATOM 17663 N N . ASP A 1 38 ? 9.600 -0.274 12.908 1.00 0.00 38 ASP A N 14
ATOM 17664 C CA . ASP A 1 38 ? 9.992 -1.171 13.989 1.00 0.00 38 ASP A CA 14
ATOM 17665 C C . ASP A 1 38 ? 11.319 -1.855 13.674 1.00 0.00 38 ASP A C 14
ATOM 17666 O O . ASP A 1 38 ? 12.154 -2.050 14.557 1.00 0.00 38 ASP A O 14
ATOM 17675 N N . LYS A 1 39 ? 11.506 -2.218 12.409 1.00 0.00 39 LYS A N 14
ATOM 17676 C CA . LYS A 1 39 ? 12.730 -2.879 11.976 1.00 0.00 39 LYS A CA 14
ATOM 17677 C C . LYS A 1 39 ? 13.732 -1.867 11.429 1.00 0.00 39 LYS A C 14
ATOM 17678 O O . LYS A 1 39 ? 14.940 -2.015 11.610 1.00 0.00 39 LYS A O 14
ATOM 17697 N N . ASN A 1 40 ? 13.221 -0.837 10.762 1.00 0.00 40 ASN A N 14
ATOM 17698 C CA . ASN A 1 40 ? 14.071 0.201 10.190 1.00 0.00 40 ASN A CA 14
ATOM 17699 C C . ASN A 1 40 ? 14.600 1.131 11.277 1.00 0.00 40 ASN A C 14
ATOM 17700 O O . ASN A 1 40 ? 13.829 1.758 12.004 1.00 0.00 40 ASN A O 14
ATOM 17711 N N . LYS A 1 41 ? 15.922 1.216 11.384 1.00 0.00 41 LYS A N 14
ATOM 17712 C CA . LYS A 1 41 ? 16.557 2.070 12.380 1.00 0.00 41 LYS A CA 14
ATOM 17713 C C . LYS A 1 41 ? 16.864 3.447 11.800 1.00 0.00 41 LYS A C 14
ATOM 17714 O O . LYS A 1 41 ? 17.970 3.964 11.957 1.00 0.00 41 LYS A O 14
ATOM 17733 N N . SER A 1 42 ? 15.878 4.036 11.131 1.00 0.00 42 SER A N 14
ATOM 17734 C CA . SER A 1 42 ? 16.044 5.352 10.526 1.00 0.00 42 SER A CA 14
ATOM 17735 C C . SER A 1 42 ? 14.854 6.251 10.845 1.00 0.00 42 SER A C 14
ATOM 17736 O O . SER A 1 42 ? 13.706 5.809 10.900 1.00 0.00 42 SER A O 14
ATOM 17744 N N . PRO A 1 43 ? 15.133 7.545 11.062 1.00 0.00 43 PRO A N 14
ATOM 17745 C CA . PRO A 1 43 ? 14.099 8.535 11.380 1.00 0.00 43 PRO A CA 14
ATOM 17746 C C . PRO A 1 43 ? 13.192 8.829 10.190 1.00 0.00 43 PRO A C 14
ATOM 17747 O O . PRO A 1 43 ? 11.985 9.010 10.347 1.00 0.00 43 PRO A O 14
ATOM 17758 N N . ASP A 1 44 ? 13.781 8.874 9.000 1.00 0.00 44 ASP A N 14
ATOM 17759 C CA . ASP A 1 44 ? 13.026 9.144 7.782 1.00 0.00 44 ASP A CA 14
ATOM 17760 C C . ASP A 1 44 ? 12.049 8.010 7.487 1.00 0.00 44 ASP A C 14
ATOM 17761 O O . ASP A 1 44 ? 10.914 8.248 7.072 1.00 0.00 44 ASP A O 14
ATOM 17770 N N . ALA A 1 45 ? 12.497 6.778 7.702 1.00 0.00 45 ALA A N 14
ATOM 17771 C CA . ALA A 1 45 ? 11.662 5.608 7.459 1.00 0.00 45 ALA A CA 14
ATOM 17772 C C . ALA A 1 45 ? 10.247 5.825 7.985 1.00 0.00 45 ALA A C 14
ATOM 17773 O O . ALA A 1 45 ? 9.269 5.521 7.303 1.00 0.00 45 ALA A O 14
ATOM 17780 N N . GLU A 1 46 ? 10.147 6.351 9.202 1.00 0.00 46 GLU A N 14
ATOM 17781 C CA . GLU A 1 46 ? 8.851 6.606 9.819 1.00 0.00 46 GLU A CA 14
ATOM 17782 C C . GLU A 1 46 ? 7.977 7.468 8.912 1.00 0.00 46 GLU A C 14
ATOM 17783 O O . GLU A 1 46 ? 6.777 7.231 8.781 1.00 0.00 46 GLU A O 14
ATOM 17795 N N . ALA A 1 47 ? 8.589 8.470 8.288 1.00 0.00 47 ALA A N 14
ATOM 17796 C CA . ALA A 1 47 ? 7.868 9.366 7.393 1.00 0.00 47 ALA A CA 14
ATOM 17797 C C . ALA A 1 47 ? 7.331 8.615 6.179 1.00 0.00 47 ALA A C 14
ATOM 17798 O O . ALA A 1 47 ? 6.177 8.791 5.788 1.00 0.00 47 ALA A O 14
ATOM 17805 N N . LYS A 1 48 ? 8.176 7.778 5.586 1.00 0.00 48 LYS A N 14
ATOM 17806 C CA . LYS A 1 48 ? 7.787 6.999 4.417 1.00 0.00 48 LYS A CA 14
ATOM 17807 C C . LYS A 1 48 ? 6.556 6.148 4.714 1.00 0.00 48 LYS A C 14
ATOM 17808 O O . LYS A 1 48 ? 5.558 6.209 3.996 1.00 0.00 48 LYS A O 14
ATOM 17827 N N . PHE A 1 49 ? 6.634 5.356 5.779 1.00 0.00 49 PHE A N 14
ATOM 17828 C CA . PHE A 1 49 ? 5.526 4.493 6.172 1.00 0.00 49 PHE A CA 14
ATOM 17829 C C . PHE A 1 49 ? 4.242 5.300 6.343 1.00 0.00 49 PHE A C 14
ATOM 17830 O O . PHE A 1 49 ? 3.144 4.796 6.109 1.00 0.00 49 PHE A O 14
ATOM 17847 N N . ARG A 1 50 ? 4.390 6.556 6.754 1.00 0.00 50 ARG A N 14
ATOM 17848 C CA . ARG A 1 50 ? 3.243 7.432 6.959 1.00 0.00 50 ARG A CA 14
ATOM 17849 C C . ARG A 1 50 ? 2.495 7.663 5.649 1.00 0.00 50 ARG A C 14
ATOM 17850 O O . ARG A 1 50 ? 1.320 8.029 5.652 1.00 0.00 50 ARG A O 14
ATOM 17871 N N . GLU A 1 51 ? 3.184 7.447 4.533 1.00 0.00 51 GLU A N 14
ATOM 17872 C CA . GLU A 1 51 ? 2.584 7.633 3.217 1.00 0.00 51 GLU A CA 14
ATOM 17873 C C . GLU A 1 51 ? 2.067 6.309 2.663 1.00 0.00 51 GLU A C 14
ATOM 17874 O O . GLU A 1 51 ? 1.132 6.282 1.862 1.00 0.00 51 GLU A O 14
ATOM 17886 N N . ILE A 1 52 ? 2.682 5.213 3.095 1.00 0.00 52 ILE A N 14
ATOM 17887 C CA . ILE A 1 52 ? 2.283 3.886 2.643 1.00 0.00 52 ILE A CA 14
ATOM 17888 C C . ILE A 1 52 ? 0.959 3.465 3.271 1.00 0.00 52 ILE A C 14
ATOM 17889 O O . ILE A 1 52 ? 0.06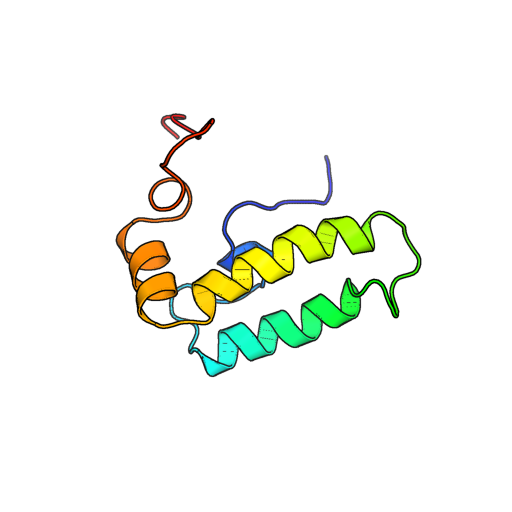1 2.980 2.584 1.00 0.00 52 ILE A O 14
ATOM 17905 N N . ALA A 1 53 ? 0.845 3.657 4.581 1.00 0.00 53 ALA A N 14
ATOM 17906 C CA . ALA A 1 53 ? -0.371 3.301 5.302 1.00 0.00 53 ALA A CA 14
ATOM 17907 C C . ALA A 1 53 ? -1.586 4.011 4.713 1.00 0.00 53 ALA A C 14
ATOM 17908 O O . ALA A 1 53 ? -2.495 3.370 4.186 1.00 0.00 53 ALA A O 14
ATOM 17915 N N . GLU A 1 54 ? -1.594 5.337 4.808 1.00 0.00 54 GLU A N 14
ATOM 17916 C CA . GLU A 1 54 ? -2.699 6.133 4.285 1.00 0.00 54 GLU A CA 14
ATOM 17917 C C . GLU A 1 54 ? -3.086 5.671 2.883 1.00 0.00 54 GLU A C 14
ATOM 17918 O O . GLU A 1 54 ? -4.265 5.635 2.534 1.00 0.00 54 GLU A O 14
ATOM 17930 N N . ALA A 1 55 ? -2.084 5.320 2.084 1.00 0.00 55 ALA A N 14
ATOM 17931 C CA . ALA A 1 55 ? -2.318 4.859 0.722 1.00 0.00 55 ALA A CA 14
ATOM 17932 C C . ALA A 1 55 ? -3.107 3.554 0.711 1.00 0.00 55 ALA A C 14
ATOM 17933 O O . ALA A 1 55 ? -4.072 3.407 -0.040 1.00 0.00 55 ALA A O 14
ATOM 17940 N N . TYR A 1 56 ? -2.691 2.610 1.547 1.00 0.00 56 TYR A N 14
ATOM 17941 C CA . TYR A 1 56 ? -3.357 1.316 1.632 1.00 0.00 56 TYR A CA 14
ATOM 17942 C C . TYR A 1 56 ? -4.749 1.458 2.242 1.00 0.00 56 TYR A C 14
ATOM 17943 O O . TYR A 1 56 ? -5.741 1.025 1.657 1.00 0.00 56 TYR A O 14
ATOM 17961 N N . GLU A 1 57 ? -4.811 2.069 3.420 1.00 0.00 57 GLU A N 14
ATOM 17962 C CA . GLU A 1 57 ? -6.080 2.269 4.110 1.00 0.00 57 GLU A CA 14
ATOM 17963 C C . GLU A 1 57 ? -7.208 2.518 3.113 1.00 0.00 57 GLU A C 14
ATOM 17964 O O . GLU A 1 57 ? -8.297 1.957 3.237 1.00 0.00 57 GLU A O 14
ATOM 17976 N N . THR A 1 58 ? -6.939 3.366 2.124 1.00 0.00 58 THR A N 14
ATOM 17977 C CA . THR A 1 58 ? -7.930 3.692 1.107 1.00 0.00 58 THR A CA 14
ATOM 17978 C C . THR A 1 58 ? -8.138 2.525 0.148 1.00 0.00 58 THR A C 14
ATOM 17979 O O . THR A 1 58 ? -9.271 2.138 -0.139 1.00 0.00 58 THR A O 14
ATOM 17990 N N . LEU A 1 59 ? -7.037 1.968 -0.346 1.00 0.00 59 LEU A N 14
ATOM 17991 C CA . LEU A 1 59 ? -7.099 0.844 -1.273 1.00 0.00 59 LEU A CA 14
ATOM 17992 C C . LEU A 1 59 ? -7.260 -0.474 -0.522 1.00 0.00 59 LEU A C 14
ATOM 17993 O O . LEU A 1 59 ? -7.119 -1.551 -1.101 1.00 0.00 59 LEU A O 14
ATOM 18009 N N . SER A 1 60 ? -7.558 -0.380 0.770 1.00 0.00 60 SER A N 14
ATOM 18010 C CA . SER A 1 60 ? -7.737 -1.564 1.601 1.00 0.00 60 SER A CA 14
ATOM 18011 C C . SER A 1 60 ? -9.200 -1.995 1.625 1.00 0.00 60 SER A C 14
ATOM 18012 O O . SER A 1 60 ? -9.524 -3.147 1.334 1.00 0.00 60 SER A O 14
ATOM 18020 N N . ASP A 1 61 ? -10.079 -1.062 1.973 1.00 0.00 61 ASP A N 14
ATOM 18021 C CA . ASP A 1 61 ? -11.509 -1.344 2.034 1.00 0.00 61 ASP A CA 14
ATOM 18022 C C . ASP A 1 61 ? -12.112 -1.402 0.634 1.00 0.00 61 ASP A C 14
ATOM 18023 O O . ASP A 1 61 ? -11.397 -1.315 -0.364 1.00 0.00 61 ASP A O 14
ATOM 18032 N N . ALA A 1 62 ? -13.431 -1.550 0.569 1.00 0.00 62 ALA A N 14
ATOM 180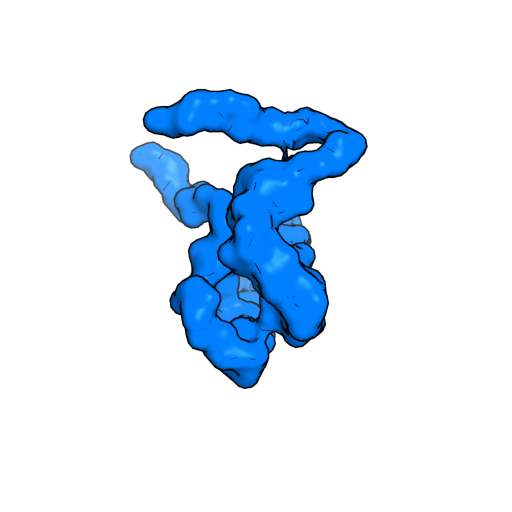33 C CA . ALA A 1 62 ? -14.129 -1.619 -0.709 1.00 0.00 62 ALA A CA 14
ATOM 18034 C C . ALA A 1 62 ? -14.685 -0.255 -1.105 1.00 0.00 62 ALA A C 14
ATOM 18035 O O . ALA A 1 62 ? -14.261 0.333 -2.099 1.00 0.00 62 ALA A O 14
ATOM 18042 N N . ASN A 1 63 ? -15.636 0.242 -0.322 1.00 0.00 63 ASN A N 14
ATOM 18043 C CA . ASN A 1 63 ? -16.250 1.537 -0.592 1.00 0.00 63 ASN A CA 14
ATOM 18044 C C . ASN A 1 63 ? -15.190 2.627 -0.715 1.00 0.00 63 ASN A C 14
ATOM 18045 O O . ASN A 1 63 ? -15.273 3.492 -1.587 1.00 0.00 63 ASN A O 14
ATOM 18056 N N . ARG A 1 64 ? -14.194 2.578 0.163 1.00 0.00 64 ARG A N 14
ATOM 18057 C CA . ARG A 1 64 ? -13.118 3.561 0.153 1.00 0.00 64 ARG A CA 14
ATOM 18058 C C . ARG A 1 64 ? -12.342 3.505 -1.160 1.00 0.00 64 ARG A C 14
ATOM 18059 O O . ARG A 1 64 ? -12.196 4.514 -1.849 1.00 0.00 64 ARG A O 14
ATOM 18080 N N . ARG A 1 65 ? -11.847 2.318 -1.498 1.00 0.00 65 ARG A N 14
ATOM 18081 C CA . ARG A 1 65 ? -11.085 2.131 -2.727 1.00 0.00 65 ARG A CA 14
ATOM 18082 C C . ARG A 1 65 ? -11.949 2.419 -3.952 1.00 0.00 65 ARG A C 14
ATOM 18083 O O . ARG A 1 65 ? -11.450 2.862 -4.986 1.00 0.00 65 ARG A O 14
ATOM 18104 N N . LYS A 1 66 ? -13.247 2.164 -3.827 1.00 0.00 66 LYS A N 14
ATOM 18105 C CA . LYS A 1 66 ? -14.181 2.396 -4.922 1.00 0.00 66 LYS A CA 14
ATOM 18106 C C . LYS A 1 66 ? -14.278 3.882 -5.249 1.00 0.00 66 LYS A C 14
ATOM 18107 O O . LYS A 1 66 ? -14.194 4.277 -6.411 1.00 0.00 66 LYS A O 14
ATOM 18126 N N . GLU A 1 67 ? -14.455 4.701 -4.216 1.00 0.00 67 GLU A N 14
ATOM 18127 C CA . GLU A 1 67 ? -14.562 6.144 -4.396 1.00 0.00 67 GLU A CA 14
ATOM 18128 C C . GLU A 1 67 ? -13.253 6.725 -4.922 1.00 0.00 67 GLU A C 14
ATOM 18129 O O . GLU A 1 67 ? -13.245 7.495 -5.883 1.00 0.00 67 GLU A O 14
ATOM 18141 N N . TYR A 1 68 ? -12.149 6.352 -4.286 1.00 0.00 68 TYR A N 14
ATOM 18142 C CA . TYR A 1 68 ? -10.834 6.838 -4.687 1.00 0.00 68 TYR A CA 14
ATOM 18143 C C . TYR A 1 68 ? -10.556 6.511 -6.151 1.00 0.00 68 TYR A C 14
ATOM 18144 O O . TYR A 1 68 ? -9.619 7.040 -6.750 1.00 0.00 68 TYR A O 14
ATOM 18162 N N . ASP A 1 69 ? -11.377 5.637 -6.722 1.00 0.00 69 ASP A N 14
ATOM 18163 C CA . ASP A 1 69 ? -11.222 5.240 -8.116 1.00 0.00 69 ASP A CA 14
ATOM 18164 C C . ASP A 1 69 ? -12.215 5.981 -9.006 1.00 0.00 69 ASP A C 14
ATOM 18165 O O . ASP A 1 69 ? -11.862 6.463 -10.082 1.00 0.00 69 ASP A O 14
ATOM 18174 N N . THR A 1 70 ? -13.461 6.067 -8.549 1.00 0.00 70 THR A N 14
ATOM 18175 C CA . THR A 1 70 ? -14.506 6.747 -9.304 1.00 0.00 70 THR A CA 14
ATOM 18176 C C . THR A 1 70 ? -14.346 8.261 -9.225 1.00 0.00 70 THR A C 14
ATOM 18177 O O . THR A 1 70 ? -14.938 9.000 -10.012 1.00 0.00 70 THR A O 14
ATOM 18188 N N . LEU A 1 71 ? -13.541 8.716 -8.271 1.00 0.00 71 LEU A N 14
ATOM 18189 C CA . LEU A 1 71 ? -13.302 10.144 -8.089 1.00 0.00 71 LEU A CA 14
ATOM 18190 C C . LEU A 1 71 ? -11.871 10.509 -8.474 1.00 0.00 71 LEU A C 14
ATOM 18191 O O . LEU A 1 71 ? -11.634 11.522 -9.131 1.00 0.00 71 LEU A O 14
ATOM 18207 N N . GLY A 1 72 ? -10.921 9.676 -8.061 1.00 0.00 72 GLY A N 14
ATOM 18208 C CA . GLY A 1 72 ? -9.527 9.927 -8.374 1.00 0.00 72 GLY A CA 14
ATOM 18209 C C . GLY A 1 72 ? -8.754 10.464 -7.185 1.00 0.00 72 GLY A C 14
ATOM 18210 O O . GLY A 1 72 ? -9.308 10.628 -6.098 1.00 0.00 72 GLY A O 14
ATOM 18214 N N . HIS A 1 73 ? -7.470 10.738 -7.391 1.00 0.00 73 HIS A N 14
ATOM 18215 C CA . HIS A 1 73 ? -6.619 11.259 -6.327 1.00 0.00 73 HIS A CA 14
ATOM 18216 C C . HIS A 1 73 ? -6.692 12.782 -6.270 1.00 0.00 73 HIS A C 14
ATOM 18217 O O . HIS A 1 73 ? -6.069 13.411 -5.414 1.00 0.00 73 HIS A O 14
ATOM 18231 N N . SER A 1 74 ? -7.457 13.368 -7.185 1.00 0.00 74 SER A N 14
ATOM 18232 C CA . SER A 1 74 ? -7.608 14.817 -7.241 1.00 0.00 74 SER A CA 14
ATOM 18233 C C . SER A 1 74 ? -8.962 15.244 -6.684 1.00 0.00 74 SER A C 14
ATOM 18234 O O . SER A 1 74 ? -9.126 16.371 -6.217 1.00 0.00 74 SER A O 14
ATOM 18242 N N . ALA A 1 75 ? -9.930 14.335 -6.737 1.00 0.00 75 ALA A N 14
ATOM 18243 C CA . ALA A 1 75 ? -11.270 14.616 -6.236 1.00 0.00 75 ALA A CA 14
ATOM 18244 C C . ALA A 1 75 ? -11.480 14.000 -4.857 1.00 0.00 75 ALA A C 14
ATOM 18245 O O . ALA A 1 75 ? -11.827 14.695 -3.902 1.00 0.00 75 ALA A O 14
ATOM 18252 N N . PHE A 1 76 ? -11.270 12.691 -4.760 1.00 0.00 76 PHE A N 14
ATOM 18253 C CA . PHE A 1 76 ? -11.439 11.981 -3.498 1.00 0.00 76 PHE A CA 14
ATOM 18254 C C . PHE A 1 76 ? -10.719 12.707 -2.365 1.00 0.00 76 PHE A C 14
ATOM 18255 O O . PHE A 1 76 ? -11.107 12.605 -1.200 1.00 0.00 76 PHE A O 14
ATOM 18272 N N . THR A 1 77 ? -9.668 13.443 -2.714 1.00 0.00 77 THR A N 14
ATOM 18273 C CA . THR A 1 77 ? -8.893 14.185 -1.729 1.00 0.00 77 THR A CA 14
ATOM 18274 C C . THR A 1 77 ? -9.377 15.626 -1.620 1.00 0.00 77 THR A C 14
ATOM 18275 O O . THR A 1 77 ? -8.580 16.563 -1.656 1.00 0.00 77 THR A O 14
ATOM 18286 N N . SER A 1 78 ? -10.689 15.796 -1.488 1.00 0.00 78 SER A N 14
ATOM 18287 C CA . SER A 1 78 ? -11.280 17.125 -1.377 1.00 0.00 78 SER A CA 14
ATOM 18288 C C . SER A 1 78 ? -11.233 17.622 0.065 1.00 0.00 78 SER A C 14
ATOM 18289 O O . SER A 1 78 ? -11.977 17.147 0.921 1.00 0.00 78 SER A O 14
ATOM 18297 N N . GLY A 1 79 ? -10.351 18.583 0.324 1.00 0.00 79 GLY A N 14
ATOM 18298 C CA . GLY A 1 79 ? -10.222 19.130 1.662 1.00 0.00 79 GLY A CA 14
ATOM 18299 C C . GLY A 1 79 ? -8.778 19.215 2.117 1.00 0.00 79 GLY A C 14
ATOM 18300 O O . GLY A 1 79 ? -8.165 20.281 2.067 1.00 0.00 79 GLY A O 14
ATOM 18304 N N . LYS A 1 80 ? -8.233 18.088 2.564 1.00 0.00 80 LYS A N 14
ATOM 18305 C CA . LYS A 1 80 ? -6.853 18.039 3.031 1.00 0.00 80 LYS A CA 14
ATOM 18306 C C . LYS A 1 80 ? -6.038 17.040 2.214 1.00 0.00 80 LYS A C 14
ATOM 18307 O O . LYS A 1 80 ? -6.186 15.829 2.371 1.00 0.00 80 LYS A O 14
ATOM 18326 N N . GLY A 1 81 ? -5.177 17.558 1.343 1.00 0.00 81 GLY A N 14
ATOM 18327 C CA . GLY A 1 81 ? -4.351 16.697 0.517 1.00 0.00 81 GLY A CA 14
ATOM 18328 C C . GLY A 1 81 ? -2.870 16.968 0.697 1.00 0.00 81 GLY A C 14
ATOM 18329 O O . GLY A 1 81 ? -2.453 17.513 1.718 1.00 0.00 81 GLY A O 14
ATOM 18333 N N . GLN A 1 82 ? -2.075 16.584 -0.296 1.00 0.00 82 GLN A N 14
ATOM 18334 C CA . GLN A 1 82 ? -0.632 16.786 -0.241 1.00 0.00 82 GLN A CA 14
ATOM 18335 C C . GLN A 1 82 ? -0.132 17.485 -1.501 1.00 0.00 82 GLN A C 14
ATOM 18336 O O . GLN A 1 82 ? -0.560 17.168 -2.610 1.00 0.00 82 GLN A O 14
ATOM 18350 N N . SER A 1 83 ? 0.777 18.438 -1.321 1.00 0.00 83 SER A N 14
ATOM 18351 C CA . SER A 1 83 ? 1.333 19.185 -2.444 1.00 0.00 83 SER A CA 14
ATOM 18352 C C . SER A 1 83 ? 1.463 18.296 -3.677 1.00 0.00 83 SER A C 14
ATOM 18353 O O . SER A 1 83 ? 1.778 17.112 -3.572 1.00 0.00 83 SER A O 14
ATOM 18361 N N . GLY A 1 84 ? 1.217 18.879 -4.847 1.00 0.00 84 GLY A N 14
ATOM 18362 C CA . GLY A 1 84 ? 1.311 18.126 -6.084 1.00 0.00 84 GLY A CA 14
ATOM 18363 C C . GLY A 1 84 ? 1.455 19.022 -7.298 1.00 0.00 84 GLY A C 14
ATOM 18364 O O . GLY A 1 84 ? 0.515 19.217 -8.068 1.00 0.00 84 GLY A O 14
ATOM 18368 N N . PRO A 1 85 ? 2.658 19.587 -7.482 1.00 0.00 85 PRO A N 14
ATOM 18369 C CA . PRO A 1 85 ? 2.951 20.477 -8.609 1.00 0.00 85 PRO A CA 14
ATOM 18370 C C . PRO A 1 85 ? 2.987 19.735 -9.940 1.00 0.00 85 PRO A C 14
ATOM 18371 O O . PRO A 1 85 ? 3.198 20.338 -10.992 1.00 0.00 85 PRO A O 14
ATOM 18382 N N . SER A 1 86 ? 2.779 18.423 -9.887 1.00 0.00 86 SER A N 14
ATOM 18383 C CA . SER A 1 86 ? 2.791 17.598 -11.089 1.00 0.00 86 SER A CA 14
ATOM 18384 C C . SER A 1 86 ? 1.701 18.038 -12.062 1.00 0.00 86 SER A C 14
ATOM 18385 O O . SER A 1 86 ? 0.525 18.103 -11.704 1.00 0.00 86 SER A O 14
ATOM 18393 N N . SER A 1 87 ? 2.101 18.339 -13.293 1.00 0.00 87 SER A N 14
ATOM 18394 C CA . SER A 1 87 ? 1.160 18.777 -14.317 1.00 0.00 87 SER A CA 14
ATOM 18395 C C . SER A 1 87 ? 0.246 17.632 -14.740 1.00 0.00 87 SER A C 14
ATOM 18396 O O . SER A 1 87 ? 0.686 16.493 -14.888 1.00 0.00 87 SER A O 14
ATOM 18404 N N . GLY A 1 88 ? -1.033 17.943 -14.932 1.00 0.00 88 GLY A N 14
ATOM 18405 C CA . GLY A 1 88 ? -1.990 16.930 -15.336 1.00 0.00 88 GLY A CA 14
ATOM 18406 C C . GLY A 1 88 ? -2.590 17.210 -16.700 1.00 0.00 88 GLY A C 14
ATOM 18407 O O . GLY A 1 88 ? -2.121 18.089 -17.422 1.00 0.00 88 GLY A O 14
ATOM 18411 N N . GLY A 1 1 ? 18.323 8.937 -14.573 1.00 0.00 1 GLY A N 15
ATOM 18412 C CA . GLY A 1 1 ? 18.801 7.973 -13.600 1.00 0.00 1 GLY A CA 15
ATOM 18413 C C . GLY A 1 1 ? 17.770 7.665 -12.533 1.00 0.00 1 GLY A C 15
ATOM 18414 O O . GLY A 1 1 ? 17.009 6.705 -12.655 1.00 0.00 1 GLY A O 15
ATOM 18418 N N . SER A 1 2 ? 17.744 8.480 -11.484 1.00 0.00 2 SER A N 15
ATOM 18419 C CA . SER A 1 2 ? 16.802 8.287 -10.388 1.00 0.00 2 SER A CA 15
ATOM 18420 C C . SER A 1 2 ? 15.470 8.966 -10.691 1.00 0.00 2 SER A C 15
ATOM 18421 O O . SER A 1 2 ? 15.276 10.142 -10.384 1.00 0.00 2 SER A O 15
ATOM 18429 N N . SER A 1 3 ? 14.554 8.216 -11.296 1.00 0.00 3 SER A N 15
ATOM 18430 C CA . SER A 1 3 ? 13.241 8.745 -11.645 1.00 0.00 3 SER A CA 15
ATOM 18431 C C . SER A 1 3 ? 12.152 8.104 -10.789 1.00 0.00 3 SER A C 15
ATOM 18432 O O . SER A 1 3 ? 12.254 6.939 -10.405 1.00 0.00 3 SER A O 15
ATOM 18440 N N . GLY A 1 4 ? 11.109 8.874 -10.494 1.00 0.00 4 GLY A N 15
ATOM 18441 C CA . GLY A 1 4 ? 10.016 8.366 -9.686 1.00 0.00 4 GLY A CA 15
ATOM 18442 C C . GLY A 1 4 ? 9.471 9.406 -8.728 1.00 0.00 4 GLY A C 15
ATOM 18443 O O . GLY A 1 4 ? 9.983 9.569 -7.620 1.00 0.00 4 GLY A O 15
ATOM 18447 N N . SER A 1 5 ? 8.430 10.114 -9.155 1.00 0.00 5 SER A N 15
ATOM 18448 C CA . SER A 1 5 ? 7.819 11.148 -8.328 1.00 0.00 5 SER A CA 15
ATOM 18449 C C . SER A 1 5 ? 6.543 10.633 -7.669 1.00 0.00 5 SER A C 15
ATOM 18450 O O . SER A 1 5 ? 5.744 9.938 -8.296 1.00 0.00 5 SER A O 15
ATOM 18458 N N . SER A 1 6 ? 6.360 10.979 -6.398 1.00 0.00 6 SER A N 15
ATOM 18459 C CA . SER A 1 6 ? 5.184 10.549 -5.651 1.00 0.00 6 SER A CA 15
ATOM 18460 C C . SER A 1 6 ? 3.978 11.420 -5.988 1.00 0.00 6 SER A C 15
ATOM 18461 O O . SER A 1 6 ? 4.121 12.520 -6.519 1.00 0.00 6 SER A O 15
ATOM 18469 N N . GLY A 1 7 ? 2.787 10.917 -5.674 1.00 0.00 7 GLY A N 15
ATOM 18470 C CA . GLY A 1 7 ? 1.572 11.661 -5.951 1.00 0.00 7 GLY A CA 15
ATOM 18471 C C . GLY A 1 7 ? 0.327 10.929 -5.491 1.00 0.00 7 GLY A C 15
ATOM 18472 O O . GLY A 1 7 ? -0.280 11.296 -4.485 1.00 0.00 7 GLY A O 15
ATOM 18476 N N . SER A 1 8 ? -0.055 9.893 -6.230 1.00 0.00 8 SER A N 15
ATOM 18477 C CA . SER A 1 8 ? -1.240 9.111 -5.895 1.00 0.00 8 SER A CA 15
ATOM 18478 C C . SER A 1 8 ? -0.856 7.829 -5.163 1.00 0.00 8 SER A C 15
ATOM 18479 O O . SER A 1 8 ? 0.277 7.358 -5.265 1.00 0.00 8 SER A O 15
ATOM 18487 N N . TYR A 1 9 ? -1.807 7.270 -4.423 1.00 0.00 9 TYR A N 15
ATOM 18488 C CA . TYR A 1 9 ? -1.569 6.044 -3.671 1.00 0.00 9 TYR A CA 15
ATOM 18489 C C . TYR A 1 9 ? -0.961 4.966 -4.564 1.00 0.00 9 TYR A C 15
ATOM 18490 O O . TYR A 1 9 ? 0.144 4.485 -4.311 1.00 0.00 9 TYR A O 15
ATOM 18508 N N . TYR A 1 10 ? -1.691 4.592 -5.609 1.00 0.00 10 TYR A N 15
ATOM 18509 C CA . TYR A 1 10 ? -1.227 3.571 -6.539 1.00 0.00 10 TYR A CA 15
ATOM 18510 C C . TYR A 1 10 ? 0.269 3.713 -6.803 1.00 0.00 10 TYR A C 15
ATOM 18511 O O . TYR A 1 10 ? 0.971 2.724 -7.016 1.00 0.00 10 TYR A O 15
ATOM 18529 N N . ASP A 1 11 ? 0.750 4.952 -6.787 1.00 0.00 11 ASP A N 15
ATOM 18530 C CA . ASP A 1 11 ? 2.163 5.226 -7.023 1.00 0.00 11 ASP A CA 15
ATOM 18531 C C . ASP A 1 11 ? 2.983 4.973 -5.762 1.00 0.00 11 ASP A C 15
ATOM 18532 O O . ASP A 1 11 ? 4.049 4.357 -5.816 1.00 0.00 11 ASP A O 15
ATOM 18541 N N . ILE A 1 12 ? 2.481 5.452 -4.629 1.00 0.00 12 ILE A N 15
ATOM 18542 C CA . ILE A 1 12 ? 3.167 5.277 -3.355 1.00 0.00 12 ILE A CA 15
ATOM 18543 C C . ILE A 1 12 ? 3.309 3.799 -3.005 1.00 0.00 12 ILE A C 15
ATOM 18544 O O . ILE A 1 12 ? 4.358 3.359 -2.534 1.00 0.00 12 ILE A O 15
ATOM 18560 N N . LEU A 1 13 ? 2.247 3.037 -3.241 1.00 0.00 13 LEU A N 15
ATOM 18561 C CA . LEU A 1 13 ? 2.252 1.607 -2.953 1.00 0.00 13 LEU A CA 15
ATOM 18562 C C . LEU A 1 13 ? 2.910 0.826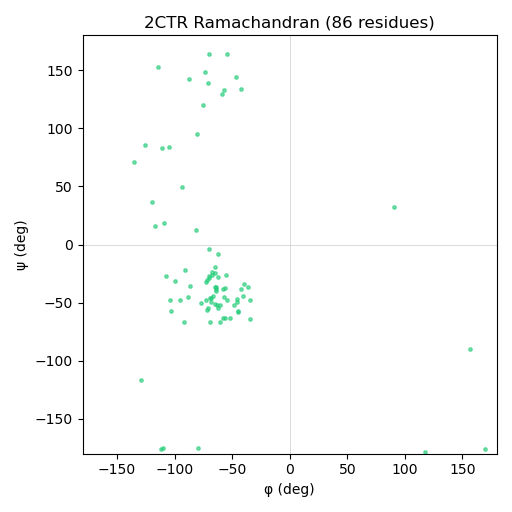 -4.086 1.00 0.00 13 LEU A C 15
ATOM 18563 O O . LEU A 1 13 ? 3.602 -0.164 -3.851 1.00 0.00 13 LEU A O 15
ATOM 18579 N N . GLY A 1 14 ? 2.690 1.279 -5.316 1.00 0.00 14 GLY A N 15
ATOM 18580 C CA . GLY A 1 14 ? 3.270 0.612 -6.467 1.00 0.00 14 GLY A CA 15
ATOM 18581 C C . GLY A 1 14 ? 2.338 -0.420 -7.070 1.00 0.00 14 GLY A C 15
ATOM 18582 O O . GLY A 1 14 ? 2.779 -1.474 -7.527 1.00 0.00 14 GLY A O 15
ATOM 18586 N N . VAL A 1 15 ? 1.043 -0.117 -7.069 1.00 0.00 15 VAL A N 15
ATOM 18587 C CA . VAL A 1 15 ? 0.045 -1.027 -7.620 1.00 0.00 15 VAL A CA 15
ATOM 18588 C C . VAL A 1 15 ? -0.735 -0.367 -8.751 1.00 0.00 15 VAL A C 15
ATOM 18589 O O . VAL A 1 15 ? -0.879 0.854 -8.810 1.00 0.00 15 VAL A O 15
ATOM 18602 N N . PRO A 1 16 ? -1.253 -1.193 -9.672 1.00 0.00 16 PRO A N 15
ATOM 18603 C CA . PRO A 1 16 ? -2.029 -0.712 -10.819 1.00 0.00 16 PRO A CA 15
ATOM 18604 C C . PRO A 1 16 ? -3.390 -0.160 -10.408 1.00 0.00 16 PRO A C 15
ATOM 18605 O O . PRO A 1 16 ? -3.895 -0.467 -9.328 1.00 0.00 16 PRO A O 15
ATOM 18616 N N . LYS A 1 17 ? -3.978 0.656 -11.275 1.00 0.00 17 LYS A N 15
ATOM 18617 C CA . LYS A 1 17 ? -5.282 1.251 -11.003 1.00 0.00 17 LYS A CA 15
ATOM 18618 C C . LYS A 1 17 ? -6.345 0.172 -10.822 1.00 0.00 17 LYS A C 15
ATOM 18619 O O . LYS A 1 17 ? -7.370 0.399 -10.180 1.00 0.00 17 LYS A O 15
ATOM 18638 N N . SER A 1 18 ? -6.092 -1.003 -11.390 1.00 0.00 18 SER A N 15
ATOM 18639 C CA . SER A 1 18 ? -7.029 -2.116 -11.292 1.00 0.00 18 SER A CA 15
ATOM 18640 C C . SER A 1 18 ? -6.475 -3.214 -10.389 1.00 0.00 18 SER A C 15
ATOM 18641 O O . SER A 1 18 ? -6.917 -4.362 -10.446 1.00 0.00 18 SER A O 15
ATOM 18649 N N . ALA A 1 19 ? -5.503 -2.854 -9.557 1.00 0.00 19 ALA A N 15
ATOM 18650 C CA . ALA A 1 19 ? -4.890 -3.807 -8.641 1.00 0.00 19 ALA A CA 15
ATOM 18651 C C . ALA A 1 19 ? -5.935 -4.447 -7.733 1.00 0.00 19 ALA A C 15
ATOM 18652 O O . ALA A 1 19 ? -6.736 -3.753 -7.108 1.00 0.00 19 ALA A O 15
ATOM 18659 N N . SER A 1 20 ? -5.921 -5.774 -7.667 1.00 0.00 20 SER A N 15
ATOM 18660 C CA . SER A 1 20 ? -6.870 -6.509 -6.839 1.00 0.00 20 SER A CA 15
ATOM 18661 C C . SER A 1 20 ? -6.480 -6.433 -5.367 1.00 0.00 20 SER A C 15
ATOM 18662 O O . SER A 1 20 ? -5.309 -6.251 -5.033 1.00 0.00 20 SER A O 15
ATOM 18670 N N . GLU A 1 21 ? -7.470 -6.573 -4.490 1.00 0.00 21 GLU A N 15
ATOM 18671 C CA . GLU A 1 21 ? -7.230 -6.519 -3.053 1.00 0.00 21 GLU A CA 15
ATOM 18672 C C . GLU A 1 21 ? -5.904 -7.186 -2.697 1.00 0.00 21 GLU A C 15
ATOM 18673 O O . GLU A 1 21 ? -5.057 -6.592 -2.030 1.00 0.00 21 GLU A O 15
ATOM 18685 N N . ARG A 1 22 ? -5.733 -8.425 -3.147 1.00 0.00 22 ARG A N 15
ATOM 18686 C CA . ARG A 1 22 ? -4.512 -9.174 -2.875 1.00 0.00 22 ARG A CA 15
ATOM 18687 C C . ARG A 1 22 ? -3.283 -8.395 -3.332 1.00 0.00 22 ARG A C 15
ATOM 18688 O O . ARG A 1 22 ? -2.269 -8.353 -2.635 1.00 0.00 22 ARG A O 15
ATOM 18709 N N . GLN A 1 23 ? -3.381 -7.780 -4.506 1.00 0.00 23 GLN A N 15
ATOM 18710 C CA . GLN A 1 23 ? -2.276 -7.003 -5.055 1.00 0.00 23 GLN A CA 15
ATOM 18711 C C . GLN A 1 23 ? -1.947 -5.814 -4.158 1.00 0.00 23 GLN A C 15
ATOM 18712 O O . GLN A 1 23 ? -0.779 -5.523 -3.900 1.00 0.00 23 GLN A O 15
ATOM 18726 N N . ILE A 1 24 ? -2.985 -5.130 -3.688 1.00 0.00 24 ILE A N 15
ATOM 18727 C CA . ILE A 1 24 ? -2.806 -3.973 -2.819 1.00 0.00 24 ILE A CA 15
ATOM 18728 C C . ILE A 1 24 ? -2.247 -4.386 -1.462 1.00 0.00 24 ILE A C 15
ATOM 18729 O O . ILE A 1 24 ? -1.338 -3.747 -0.931 1.00 0.00 24 ILE A O 15
ATOM 18745 N N . LYS A 1 25 ? -2.796 -5.460 -0.904 1.00 0.00 25 LYS A N 15
ATOM 18746 C CA . LYS A 1 25 ? -2.352 -5.961 0.391 1.00 0.00 25 LYS A CA 15
ATOM 18747 C C . LYS A 1 25 ? -0.919 -6.478 0.311 1.00 0.00 25 LYS A C 15
ATOM 18748 O O . LYS A 1 25 ? -0.128 -6.291 1.236 1.00 0.00 25 LYS A O 15
ATOM 18767 N N . LYS A 1 26 ? -0.589 -7.127 -0.800 1.00 0.00 26 LYS A N 15
ATOM 18768 C CA . LYS A 1 26 ? 0.749 -7.669 -1.002 1.00 0.00 26 LYS A CA 15
ATOM 18769 C C . LYS A 1 26 ? 1.762 -6.549 -1.222 1.00 0.00 26 LYS A C 15
ATOM 18770 O O . LYS A 1 26 ? 2.825 -6.531 -0.603 1.00 0.00 26 LYS A O 15
ATOM 18789 N N . ALA A 1 27 ? 1.423 -5.616 -2.106 1.00 0.00 27 ALA A N 15
ATOM 18790 C CA . ALA A 1 27 ? 2.300 -4.492 -2.405 1.00 0.00 27 ALA A CA 15
ATOM 18791 C C . ALA A 1 27 ? 2.574 -3.662 -1.155 1.00 0.00 27 ALA A C 15
ATOM 18792 O O . ALA A 1 27 ? 3.704 -3.236 -0.915 1.00 0.00 27 ALA A O 15
ATOM 18799 N N . PHE A 1 28 ? 1.533 -3.436 -0.360 1.00 0.00 28 PHE A N 15
ATOM 18800 C CA . PHE A 1 28 ? 1.662 -2.656 0.865 1.00 0.00 28 PHE A CA 15
ATOM 18801 C C . PHE A 1 28 ? 2.439 -3.432 1.925 1.00 0.00 28 PHE A C 15
ATOM 18802 O O . PHE A 1 28 ? 3.431 -2.943 2.465 1.00 0.00 28 PHE A O 15
ATOM 18819 N N . HIS A 1 29 ? 1.979 -4.644 2.218 1.00 0.00 29 HIS A N 15
ATOM 18820 C CA . HIS A 1 29 ? 2.630 -5.489 3.213 1.00 0.00 29 HIS A CA 15
ATOM 18821 C C . HIS A 1 29 ? 4.147 -5.440 3.059 1.00 0.00 29 HIS A C 15
ATOM 18822 O O . HIS A 1 29 ? 4.851 -4.897 3.910 1.00 0.00 29 HIS A O 15
ATOM 18836 N N . LYS A 1 30 ? 4.645 -6.011 1.967 1.00 0.00 30 LYS A N 15
ATOM 18837 C CA . LYS A 1 30 ? 6.078 -6.032 1.700 1.00 0.00 30 LYS A CA 15
ATOM 18838 C C . LYS A 1 30 ? 6.709 -4.678 2.005 1.00 0.00 30 LYS A C 15
ATOM 18839 O O . LYS A 1 30 ? 7.703 -4.593 2.727 1.00 0.00 30 LYS A O 15
ATOM 18858 N N . LEU A 1 31 ? 6.124 -3.620 1.453 1.00 0.00 31 LEU A N 15
ATOM 18859 C CA . LEU A 1 31 ? 6.628 -2.268 1.668 1.00 0.00 31 LEU A CA 15
ATOM 18860 C C . LEU A 1 31 ? 6.739 -1.958 3.158 1.00 0.00 31 LEU A C 15
ATOM 18861 O O . LEU A 1 31 ? 7.834 -1.748 3.678 1.00 0.00 31 LEU A O 15
ATOM 18877 N N . ALA A 1 32 ? 5.597 -1.934 3.838 1.00 0.00 32 ALA A N 15
ATOM 18878 C CA . ALA A 1 32 ? 5.567 -1.655 5.268 1.00 0.00 32 ALA A CA 15
ATOM 18879 C C . ALA A 1 32 ? 6.776 -2.260 5.972 1.00 0.00 32 ALA A C 15
ATOM 18880 O O . ALA A 1 32 ? 7.293 -1.694 6.935 1.00 0.00 32 ALA A O 15
ATOM 18887 N N . MET A 1 33 ? 7.222 -3.414 5.486 1.00 0.00 33 MET A N 15
ATOM 18888 C CA . MET A 1 33 ? 8.372 -4.096 6.069 1.00 0.00 33 MET A CA 15
ATOM 18889 C C . MET A 1 33 ? 9.662 -3.341 5.766 1.00 0.00 33 MET A C 15
ATOM 18890 O O . MET A 1 33 ? 10.488 -3.121 6.652 1.00 0.00 33 MET A O 15
ATOM 18904 N N . LYS A 1 34 ? 9.830 -2.946 4.508 1.00 0.00 34 LYS A N 15
ATOM 18905 C CA . LYS A 1 34 ? 11.020 -2.215 4.088 1.00 0.00 34 LYS A CA 15
ATOM 18906 C C . LYS A 1 34 ? 11.101 -0.861 4.785 1.00 0.00 34 LYS A C 15
ATOM 18907 O O . LYS A 1 34 ? 12.190 -0.336 5.016 1.00 0.00 34 LYS A O 15
ATOM 18926 N N . TYR A 1 35 ? 9.943 -0.303 5.120 1.00 0.00 35 TYR A N 15
ATOM 18927 C CA . TYR A 1 35 ? 9.884 0.990 5.791 1.00 0.00 35 TYR A CA 15
ATOM 18928 C C . TYR A 1 35 ? 9.199 0.869 7.148 1.00 0.00 35 TYR A C 15
ATOM 18929 O O . TYR A 1 35 ? 8.651 1.841 7.670 1.00 0.00 35 TYR A O 15
ATOM 18947 N N . HIS A 1 36 ? 9.233 -0.332 7.716 1.00 0.00 36 HIS A N 15
ATOM 18948 C CA . HIS A 1 36 ? 8.617 -0.582 9.014 1.00 0.00 36 HIS A CA 15
ATOM 18949 C C . HIS A 1 36 ? 9.326 0.203 10.113 1.00 0.00 36 HIS A C 15
ATOM 18950 O O . HIS A 1 36 ? 10.527 0.055 10.339 1.00 0.00 36 HIS A O 15
ATOM 18964 N N . PRO A 1 37 ? 8.568 1.060 10.813 1.00 0.00 37 PRO A N 15
ATOM 18965 C CA . PRO A 1 37 ? 9.103 1.885 11.900 1.00 0.00 37 PRO A CA 15
ATOM 18966 C C . PRO A 1 37 ? 9.475 1.059 13.127 1.00 0.00 37 PRO A C 15
ATOM 18967 O O . PRO A 1 37 ? 9.901 1.602 14.146 1.00 0.00 37 PRO A O 15
ATOM 18978 N N . ASP A 1 38 ? 9.311 -0.255 13.021 1.00 0.00 38 ASP A N 15
ATOM 18979 C CA . ASP A 1 38 ? 9.631 -1.156 14.122 1.00 0.00 38 ASP A CA 15
ATOM 18980 C C . ASP A 1 38 ? 10.877 -1.978 13.806 1.00 0.00 38 ASP A C 15
ATOM 18981 O O . ASP A 1 38 ? 11.631 -2.352 14.705 1.00 0.00 38 ASP A O 15
ATOM 18990 N N . LYS A 1 39 ? 11.086 -2.257 12.524 1.00 0.00 39 LYS A N 15
ATOM 18991 C CA . LYS A 1 39 ? 12.240 -3.035 12.088 1.00 0.00 39 LYS A CA 15
ATOM 18992 C C . LYS A 1 39 ? 13.342 -2.123 11.559 1.00 0.00 39 LYS A C 15
ATOM 18993 O O . LYS A 1 39 ? 14.525 -2.362 11.796 1.00 0.00 39 LYS A O 15
ATOM 19012 N N . ASN A 1 40 ? 12.945 -1.076 10.843 1.00 0.00 40 ASN A N 15
ATOM 19013 C CA . ASN A 1 40 ? 13.900 -0.128 10.281 1.00 0.00 40 ASN A CA 15
ATOM 19014 C C . ASN A 1 40 ? 14.504 0.748 11.374 1.00 0.00 40 ASN A C 15
ATOM 19015 O O . ASN A 1 40 ? 15.688 1.085 11.333 1.00 0.00 40 ASN A O 15
ATOM 19026 N N . LYS A 1 41 ? 13.684 1.113 12.354 1.00 0.00 41 LYS A N 15
ATOM 19027 C CA . LYS A 1 41 ? 14.136 1.948 13.460 1.00 0.00 41 LYS A CA 15
ATOM 19028 C C . LYS A 1 41 ? 14.910 3.158 12.948 1.00 0.00 41 LYS A C 15
ATOM 19029 O O . LYS A 1 41 ? 15.942 3.529 13.507 1.00 0.00 41 LYS A O 15
ATOM 19048 N N . SER A 1 42 ? 14.404 3.771 11.882 1.00 0.00 42 SER A N 15
ATOM 19049 C CA . SER A 1 42 ? 15.049 4.938 11.293 1.00 0.00 42 SER A CA 15
ATOM 19050 C C . SER A 1 42 ? 14.094 6.127 11.259 1.00 0.00 42 SER A C 15
ATOM 19051 O O . SER A 1 42 ? 12.873 5.975 11.222 1.00 0.00 42 SER A O 15
ATOM 19059 N N . PRO A 1 43 ? 14.663 7.342 11.272 1.00 0.00 43 PRO A N 15
ATOM 19060 C CA . PRO A 1 43 ? 13.881 8.582 11.243 1.00 0.00 43 PRO A CA 15
ATOM 19061 C C . PRO A 1 43 ? 13.201 8.807 9.897 1.00 0.00 43 PRO A C 15
ATOM 19062 O O . PRO A 1 43 ? 12.082 9.315 9.833 1.00 0.00 43 PRO A O 15
ATOM 19073 N N . ASP A 1 44 ? 13.884 8.425 8.823 1.00 0.00 44 ASP A N 15
ATOM 19074 C CA . ASP A 1 44 ? 13.344 8.583 7.477 1.00 0.00 44 ASP A CA 15
ATOM 19075 C C . ASP A 1 44 ? 12.246 7.559 7.208 1.00 0.00 44 ASP A C 15
ATOM 19076 O O . ASP A 1 44 ? 11.265 7.852 6.526 1.00 0.00 44 ASP A O 15
ATOM 19085 N N . ALA A 1 45 ? 12.420 6.357 7.748 1.00 0.00 45 ALA A N 15
ATOM 19086 C CA . ALA A 1 45 ? 11.443 5.290 7.567 1.00 0.00 45 ALA A CA 15
ATOM 19087 C C . ALA A 1 45 ? 10.072 5.706 8.088 1.00 0.00 45 ALA A C 15
ATOM 19088 O O . ALA A 1 45 ? 9.063 5.546 7.403 1.00 0.00 45 ALA A O 15
ATOM 19095 N N . GLU A 1 46 ? 10.044 6.240 9.305 1.00 0.00 46 GLU A N 15
ATOM 19096 C CA . GLU A 1 46 ? 8.795 6.678 9.918 1.00 0.00 46 GLU A CA 15
ATOM 19097 C C . GLU A 1 46 ? 7.946 7.464 8.923 1.00 0.00 46 GLU A C 15
ATOM 19098 O O . GLU A 1 46 ? 6.747 7.225 8.789 1.00 0.00 46 GLU A O 15
ATOM 19110 N N . ALA A 1 47 ? 8.579 8.403 8.226 1.00 0.00 47 ALA A N 15
ATOM 19111 C CA . ALA A 1 47 ? 7.884 9.223 7.242 1.00 0.00 47 ALA A CA 15
ATOM 19112 C C . ALA A 1 47 ? 7.386 8.377 6.076 1.00 0.00 47 ALA A C 15
ATOM 19113 O O . ALA A 1 47 ? 6.223 8.467 5.681 1.00 0.00 47 ALA A O 15
ATOM 19120 N N . LYS A 1 48 ? 8.273 7.554 5.527 1.00 0.00 48 LYS A N 15
ATOM 19121 C CA . LYS A 1 48 ? 7.924 6.690 4.405 1.00 0.00 48 LYS A CA 15
ATOM 19122 C C . LYS A 1 48 ? 6.621 5.945 4.677 1.00 0.00 48 LYS A C 15
ATOM 19123 O O . LYS A 1 48 ? 5.634 6.120 3.962 1.00 0.00 48 LYS A O 15
ATOM 19142 N N . PHE A 1 49 ? 6.624 5.115 5.714 1.00 0.00 49 PHE A N 15
ATOM 19143 C CA . PHE A 1 49 ? 5.442 4.344 6.080 1.00 0.00 49 PHE A CA 15
ATOM 19144 C C . PHE A 1 49 ? 4.224 5.252 6.225 1.00 0.00 49 PHE A C 15
ATOM 19145 O O . PHE A 1 49 ? 3.106 4.867 5.883 1.00 0.00 49 PHE A O 15
ATOM 19162 N N . ARG A 1 50 ? 4.450 6.458 6.736 1.00 0.00 50 ARG A N 15
ATOM 19163 C CA . ARG A 1 50 ? 3.372 7.420 6.929 1.00 0.00 50 ARG A CA 15
ATOM 19164 C C . ARG A 1 50 ? 2.647 7.695 5.615 1.00 0.00 50 ARG A C 15
ATOM 19165 O O . ARG A 1 50 ? 1.500 8.141 5.610 1.00 0.00 50 ARG A O 15
ATOM 19186 N N . GLU A 1 51 ? 3.325 7.425 4.503 1.00 0.00 51 GLU A N 15
ATOM 19187 C CA . GLU A 1 51 ? 2.744 7.644 3.184 1.00 0.00 51 GLU A CA 15
ATOM 19188 C C . GLU A 1 51 ? 2.232 6.335 2.590 1.00 0.00 51 GLU A C 15
ATOM 19189 O O . GLU A 1 51 ? 1.266 6.324 1.827 1.00 0.00 51 GLU A O 15
ATOM 19201 N N . ILE A 1 52 ? 2.885 5.235 2.946 1.00 0.00 52 ILE A N 15
ATOM 19202 C CA . ILE A 1 52 ? 2.496 3.921 2.450 1.00 0.00 52 ILE A CA 15
ATOM 19203 C C . ILE A 1 52 ? 1.200 3.450 3.100 1.00 0.00 52 ILE A C 15
ATOM 19204 O O . ILE A 1 52 ? 0.310 2.928 2.429 1.00 0.00 52 ILE A O 15
ATOM 19220 N N . ALA A 1 53 ? 1.100 3.639 4.412 1.00 0.00 53 ALA A N 15
ATOM 19221 C CA . ALA A 1 53 ? -0.089 3.237 5.153 1.00 0.00 53 ALA A CA 15
ATOM 19222 C C . ALA A 1 53 ? -1.328 3.963 4.640 1.00 0.00 53 ALA A C 15
ATOM 19223 O O . ALA A 1 53 ? -2.246 3.341 4.105 1.00 0.00 53 ALA A O 15
ATOM 19230 N N . GLU A 1 54 ? -1.347 5.282 4.807 1.00 0.00 54 GLU A N 15
ATOM 19231 C CA . GLU A 1 54 ? -2.475 6.091 4.361 1.00 0.00 54 GLU A CA 15
ATOM 19232 C C . GLU A 1 54 ? -2.908 5.692 2.953 1.00 0.00 54 GLU A C 15
ATOM 19233 O O . GLU A 1 54 ? -4.098 5.684 2.637 1.00 0.00 54 GLU A O 15
ATOM 19245 N N . ALA A 1 55 ? -1.934 5.362 2.112 1.00 0.00 55 ALA A N 15
ATOM 19246 C CA . ALA A 1 55 ? -2.214 4.960 0.739 1.00 0.00 55 ALA A CA 15
ATOM 19247 C C . ALA A 1 55 ? -2.980 3.642 0.697 1.00 0.00 55 ALA A C 15
ATOM 19248 O O . ALA A 1 55 ? -3.882 3.463 -0.121 1.00 0.00 55 ALA A O 15
ATOM 19255 N N . TYR A 1 56 ? -2.614 2.723 1.584 1.00 0.00 56 TYR A N 15
ATOM 19256 C CA . TYR A 1 56 ? -3.265 1.420 1.646 1.00 0.00 56 TYR A CA 15
ATOM 19257 C C . TYR A 1 56 ? -4.652 1.533 2.271 1.00 0.00 56 TYR A C 15
ATOM 19258 O O . TYR A 1 56 ? -5.638 1.053 1.711 1.00 0.00 56 TYR A O 15
ATOM 19276 N N . GLU A 1 57 ? -4.719 2.172 3.435 1.00 0.00 57 GLU A N 15
ATOM 19277 C CA . GLU A 1 57 ? -5.985 2.349 4.137 1.00 0.00 57 GLU A CA 15
ATOM 19278 C C . GLU A 1 57 ? -7.120 2.616 3.152 1.00 0.00 57 GLU A C 15
ATOM 19279 O O . GLU A 1 57 ? -8.179 1.991 3.223 1.00 0.00 57 GLU A O 15
ATOM 19291 N N . THR A 1 58 ? -6.892 3.549 2.234 1.00 0.00 58 THR A N 15
ATOM 19292 C CA . THR A 1 58 ? -7.895 3.901 1.236 1.00 0.00 58 THR A CA 15
ATOM 19293 C C . THR A 1 58 ? -8.155 2.739 0.284 1.00 0.00 58 THR A C 15
ATOM 19294 O O . THR A 1 58 ? -9.303 2.367 0.041 1.00 0.00 58 THR A O 15
ATOM 19305 N N . LEU A 1 59 ? -7.082 2.168 -0.252 1.00 0.00 59 LEU A N 15
ATOM 19306 C CA . LEU A 1 59 ? -7.194 1.046 -1.177 1.00 0.00 59 LEU A CA 15
ATOM 19307 C C . LEU A 1 59 ? -7.353 -0.269 -0.422 1.00 0.00 59 LEU A C 15
ATOM 19308 O O . LEU A 1 59 ? -7.238 -1.348 -1.003 1.00 0.00 59 LEU A O 15
ATOM 19324 N N . SER A 1 60 ? -7.622 -0.172 0.876 1.00 0.00 60 SER A N 15
ATOM 19325 C CA . SER A 1 60 ? -7.796 -1.354 1.712 1.00 0.00 60 SER A CA 15
ATOM 19326 C C . SER A 1 60 ? -9.263 -1.769 1.766 1.00 0.00 60 SER A C 15
ATOM 19327 O O . SER A 1 60 ? -9.604 -2.920 1.490 1.00 0.00 60 SER A O 15
ATOM 19335 N N . ASP A 1 61 ? -10.126 -0.825 2.123 1.00 0.00 61 ASP A N 15
ATOM 19336 C CA . ASP A 1 61 ? -11.557 -1.091 2.212 1.00 0.00 61 ASP A CA 15
ATOM 19337 C C . ASP A 1 61 ? -12.176 -1.210 0.823 1.00 0.00 61 ASP A C 15
ATOM 19338 O O . ASP A 1 61 ? -11.471 -1.178 -0.186 1.00 0.00 61 ASP A O 15
ATOM 19347 N N . ALA A 1 62 ? -13.496 -1.350 0.779 1.00 0.00 62 ALA A N 15
ATOM 19348 C CA . ALA A 1 62 ? -14.210 -1.474 -0.486 1.00 0.00 62 ALA A CA 15
ATOM 19349 C C . ALA A 1 62 ? -14.729 -0.120 -0.958 1.00 0.00 62 ALA A C 15
ATOM 19350 O O . ALA A 1 62 ? -14.292 0.400 -1.984 1.00 0.00 62 ALA A O 15
ATOM 19357 N N . ASN A 1 63 ? -15.665 0.445 -0.203 1.00 0.00 63 ASN A N 15
ATOM 19358 C CA . ASN A 1 63 ? -16.246 1.739 -0.545 1.00 0.00 63 ASN A CA 15
ATOM 19359 C C . ASN A 1 63 ? -15.158 2.797 -0.709 1.00 0.00 63 ASN A C 15
ATOM 19360 O O . ASN A 1 63 ? -15.186 3.589 -1.650 1.00 0.00 63 ASN A O 15
ATOM 19371 N N . ARG A 1 64 ? -14.202 2.801 0.214 1.00 0.00 64 ARG A N 15
ATOM 19372 C CA . ARG A 1 64 ? -13.106 3.762 0.173 1.00 0.00 64 ARG A CA 15
ATOM 19373 C C . ARG A 1 64 ? -12.341 3.657 -1.143 1.00 0.00 64 ARG A C 15
ATOM 19374 O O . ARG A 1 64 ? -12.177 4.647 -1.857 1.00 0.00 64 ARG A O 15
ATOM 19395 N N . ARG A 1 65 ? -11.873 2.453 -1.456 1.00 0.00 65 ARG A N 15
ATOM 19396 C CA . ARG A 1 65 ? -11.124 2.220 -2.684 1.00 0.00 65 ARG A CA 15
ATOM 19397 C C . ARG A 1 65 ? -12.002 2.457 -3.910 1.00 0.00 65 ARG A C 15
ATOM 19398 O O . ARG A 1 65 ? -11.514 2.843 -4.972 1.00 0.00 65 ARG A O 15
ATOM 19419 N N . LYS A 1 66 ? -13.301 2.223 -3.755 1.00 0.00 66 LYS A N 15
ATOM 19420 C CA . LYS A 1 66 ? -14.248 2.410 -4.847 1.00 0.00 66 LYS A CA 15
ATOM 19421 C C . LYS A 1 66 ? -14.350 3.883 -5.232 1.00 0.00 66 LYS A C 15
ATOM 19422 O O . LYS A 1 66 ? -14.256 4.234 -6.407 1.00 0.00 66 LYS A O 15
ATOM 19441 N N . GLU A 1 67 ? -14.541 4.739 -4.233 1.00 0.00 67 GLU A N 15
ATOM 19442 C CA . GLU A 1 67 ? -14.655 6.174 -4.468 1.00 0.00 67 GLU A CA 15
ATOM 19443 C C . GLU A 1 67 ? -13.332 6.750 -4.965 1.00 0.00 67 GLU A C 15
ATOM 19444 O O . GLU A 1 67 ? -13.311 7.645 -5.811 1.00 0.00 67 GLU A O 15
ATOM 19456 N N . TYR A 1 68 ? -12.231 6.231 -4.434 1.00 0.00 68 TYR A N 15
ATOM 19457 C CA . TYR A 1 68 ? -10.904 6.695 -4.820 1.00 0.00 68 TYR A CA 15
ATOM 19458 C C . TYR A 1 68 ? -10.640 6.422 -6.298 1.00 0.00 68 TYR A C 15
ATOM 19459 O O . TYR A 1 68 ? -9.941 7.183 -6.967 1.00 0.00 68 TYR A O 15
ATOM 19477 N N . ASP A 1 69 ? -11.205 5.329 -6.801 1.00 0.00 69 ASP A N 15
ATOM 19478 C CA . ASP A 1 69 ? -11.033 4.954 -8.200 1.00 0.00 69 ASP A CA 15
ATOM 19479 C C . ASP A 1 69 ? -12.061 5.657 -9.081 1.00 0.00 69 ASP A C 15
ATOM 19480 O O . ASP A 1 69 ? -11.726 6.195 -10.137 1.00 0.00 69 ASP A O 15
ATOM 19489 N N . THR A 1 70 ? -13.315 5.649 -8.640 1.00 0.00 70 THR A N 15
ATOM 19490 C CA . THR A 1 70 ? -14.393 6.284 -9.389 1.00 0.00 70 THR A CA 15
ATOM 19491 C C . THR A 1 70 ? -14.205 7.795 -9.448 1.00 0.00 70 THR A C 15
ATOM 19492 O O . THR A 1 70 ? -14.628 8.446 -10.405 1.00 0.00 70 THR A O 15
ATOM 19503 N N . LEU A 1 71 ? -13.568 8.348 -8.422 1.00 0.00 71 LEU A N 15
ATOM 19504 C CA . LEU A 1 71 ? -13.323 9.785 -8.359 1.00 0.00 71 LEU A CA 15
ATOM 19505 C C . LEU A 1 71 ? -11.877 10.108 -8.720 1.00 0.00 71 LEU A C 15
ATOM 19506 O O . LEU A 1 71 ? -11.613 10.956 -9.572 1.00 0.00 71 LEU A O 15
ATOM 19522 N N . GLY A 1 72 ? -10.942 9.423 -8.068 1.00 0.00 72 GLY A N 15
ATOM 19523 C CA . GLY A 1 72 ? -9.534 9.649 -8.337 1.00 0.00 72 GLY A CA 15
ATOM 19524 C C . GLY A 1 72 ? -8.753 9.994 -7.084 1.00 0.00 72 GLY A C 15
ATOM 19525 O O . GLY A 1 72 ? -8.963 9.396 -6.028 1.00 0.00 72 GLY A O 15
ATOM 19529 N N . HIS A 1 73 ? -7.847 10.960 -7.200 1.00 0.00 73 HIS A N 15
ATOM 19530 C CA . HIS A 1 73 ? -7.031 11.383 -6.067 1.00 0.00 73 HIS A CA 15
ATOM 19531 C C . HIS A 1 73 ? -7.369 12.813 -5.658 1.00 0.00 73 HIS A C 15
ATOM 19532 O O . HIS A 1 73 ? -7.507 13.114 -4.473 1.00 0.00 73 HIS A O 15
ATOM 19546 N N . SER A 1 74 ? -7.500 13.691 -6.648 1.00 0.00 74 SER A N 15
ATOM 19547 C CA . SER A 1 74 ? -7.816 15.091 -6.390 1.00 0.00 74 SER A CA 15
ATOM 19548 C C . SER A 1 74 ? -9.286 15.256 -6.018 1.00 0.00 74 SER A C 15
ATOM 19549 O O . SER A 1 74 ? -9.629 16.034 -5.128 1.00 0.00 74 SER A O 15
ATOM 19557 N N . ALA A 1 75 ? -10.151 14.517 -6.705 1.00 0.00 75 ALA A N 15
ATOM 19558 C CA . ALA A 1 75 ? -11.584 14.578 -6.446 1.00 0.00 75 ALA A CA 15
ATOM 19559 C C . ALA A 1 75 ? -11.947 13.805 -5.183 1.00 0.00 75 ALA A C 15
ATOM 19560 O O . ALA A 1 75 ? -12.637 14.321 -4.303 1.00 0.00 75 ALA A O 15
ATOM 19567 N N . PHE A 1 76 ? -11.480 12.564 -5.100 1.00 0.00 76 PHE A N 15
ATOM 19568 C CA . PHE A 1 76 ? -11.757 11.718 -3.944 1.00 0.00 76 PHE A CA 15
ATOM 19569 C C . PHE A 1 76 ? -11.384 12.430 -2.647 1.00 0.00 76 PHE A C 15
ATOM 19570 O O . PHE A 1 76 ? -12.033 12.248 -1.616 1.00 0.00 76 PHE A O 15
ATOM 19587 N N . THR A 1 77 ? -10.332 13.241 -2.706 1.00 0.00 77 THR A N 15
ATOM 19588 C CA . THR A 1 77 ? -9.870 13.979 -1.537 1.00 0.00 77 THR A CA 15
ATOM 19589 C C . THR A 1 77 ? -10.646 15.281 -1.367 1.00 0.00 77 THR A C 15
ATOM 19590 O O . THR A 1 77 ? -10.056 16.349 -1.202 1.00 0.00 77 THR A O 15
ATOM 19601 N N . SER A 1 78 ? -11.971 15.184 -1.406 1.00 0.00 78 SER A N 15
ATOM 19602 C CA . SER A 1 78 ? -12.827 16.355 -1.260 1.00 0.00 78 SER A CA 15
ATOM 19603 C C . SER A 1 78 ? -13.335 16.481 0.174 1.00 0.00 78 SER A C 15
ATOM 19604 O O . SER A 1 78 ? -14.088 15.634 0.653 1.00 0.00 78 SER A O 15
ATOM 19612 N N . GLY A 1 79 ? -12.916 17.544 0.852 1.00 0.00 79 GLY A N 15
ATOM 19613 C CA . GLY A 1 79 ? -13.338 17.762 2.224 1.00 0.00 79 GLY A CA 15
ATOM 19614 C C . GLY A 1 79 ? -12.368 18.634 2.997 1.00 0.00 79 GLY A C 15
ATOM 19615 O O . GLY A 1 79 ? -12.780 19.531 3.734 1.00 0.00 79 GLY A O 15
ATOM 19619 N N . LYS A 1 80 ? -11.077 18.371 2.831 1.00 0.00 80 LYS A N 15
ATOM 19620 C CA . LYS A 1 80 ? -10.045 19.138 3.518 1.00 0.00 80 LYS A CA 15
ATOM 19621 C C . LYS A 1 80 ? -9.051 19.727 2.523 1.00 0.00 80 LYS A C 15
ATOM 19622 O O . LYS A 1 80 ? -8.111 19.056 2.098 1.00 0.00 80 LYS A O 15
ATOM 19641 N N . GLY A 1 81 ? -9.264 20.987 2.156 1.00 0.00 81 GLY A N 15
ATOM 19642 C CA . GLY A 1 81 ? -8.377 21.646 1.214 1.00 0.00 81 GLY A CA 15
ATOM 19643 C C . GLY A 1 81 ? -6.968 21.793 1.751 1.00 0.00 81 GLY A C 15
ATOM 19644 O O . GLY A 1 81 ? -6.449 20.890 2.407 1.00 0.00 81 GLY A O 15
ATOM 19648 N N . GLN A 1 82 ? -6.346 22.934 1.471 1.00 0.00 82 GLN A N 15
ATOM 19649 C CA . GLN A 1 82 ? -4.986 23.195 1.929 1.00 0.00 82 GLN A CA 15
ATOM 19650 C C . GLN A 1 82 ? -4.023 22.132 1.409 1.00 0.00 82 GLN A C 15
ATOM 19651 O O . GLN A 1 82 ? -3.136 21.678 2.131 1.00 0.00 82 GLN A O 15
ATOM 19665 N N . SER A 1 83 ? -4.206 21.740 0.152 1.00 0.00 83 SER A N 15
ATOM 19666 C CA . SER A 1 83 ? -3.356 20.727 -0.463 1.00 0.00 83 SER A CA 15
ATOM 19667 C C . SER A 1 83 ? -2.535 21.326 -1.601 1.00 0.00 83 SER A C 15
ATOM 19668 O O . SER A 1 83 ? -1.317 21.163 -1.656 1.00 0.00 83 SER A O 15
ATOM 19676 N N . GLY A 1 84 ? -3.213 22.019 -2.511 1.00 0.00 84 GLY A N 15
ATOM 19677 C CA . GLY A 1 84 ? -2.532 22.632 -3.636 1.00 0.00 84 GLY A CA 15
ATOM 19678 C C . GLY A 1 84 ? -2.453 21.710 -4.837 1.00 0.00 84 GLY A C 15
ATOM 19679 O O . GLY A 1 84 ? -1.382 21.227 -5.206 1.00 0.00 84 GLY A O 15
ATOM 19683 N N . PRO A 1 85 ? -3.608 21.453 -5.468 1.00 0.00 85 PRO A N 15
ATOM 19684 C CA . PRO A 1 85 ? -3.691 20.580 -6.643 1.00 0.00 85 PRO A CA 15
ATOM 19685 C C . PRO A 1 85 ? -3.044 21.204 -7.875 1.00 0.00 85 PRO A C 15
ATOM 19686 O O . PRO A 1 85 ? -2.979 22.426 -8.002 1.00 0.00 85 PRO A O 15
ATOM 19697 N N . SER A 1 86 ? -2.566 20.355 -8.780 1.00 0.00 86 SER A N 15
ATOM 19698 C CA . SER A 1 86 ? -1.920 20.823 -10.000 1.00 0.00 86 SER A CA 15
ATOM 19699 C C . SER A 1 86 ? -2.670 20.331 -11.235 1.00 0.00 86 SER A C 15
ATOM 19700 O O . SER A 1 86 ? -3.246 19.243 -11.232 1.00 0.00 86 SER A O 15
ATOM 19708 N N . SER A 1 87 ? -2.658 21.141 -12.289 1.00 0.00 87 SER A N 15
ATOM 19709 C CA . SER A 1 87 ? -3.340 20.791 -13.529 1.00 0.00 87 SER A CA 15
ATOM 19710 C C . SER A 1 87 ? -2.689 19.575 -14.182 1.00 0.00 87 SER A C 15
ATOM 19711 O O . SER A 1 87 ? -3.373 18.647 -14.611 1.00 0.00 87 SER A O 15
ATOM 19719 N N . GLY A 1 88 ? -1.361 19.589 -14.254 1.00 0.00 88 GLY A N 15
ATOM 19720 C CA . GLY A 1 88 ? -0.639 18.484 -14.856 1.00 0.00 88 GLY A CA 15
ATOM 19721 C C . GLY A 1 88 ? 0.861 18.608 -14.682 1.00 0.00 88 GLY A C 15
ATOM 19722 O O . GLY A 1 88 ? 1.631 18.110 -15.503 1.00 0.00 88 GLY A O 15
ATOM 19726 N N . GLY A 1 1 ? 11.756 18.132 -13.403 1.00 0.00 1 GLY A N 16
ATOM 19727 C CA . GLY A 1 1 ? 11.339 17.133 -12.436 1.00 0.00 1 GLY A CA 16
ATOM 19728 C C . GLY A 1 1 ? 10.300 16.182 -12.998 1.00 0.00 1 GLY A C 16
ATOM 19729 O O . GLY A 1 1 ? 9.842 16.349 -14.128 1.00 0.00 1 GLY A O 16
ATOM 19733 N N . SER A 1 2 ? 9.929 15.181 -12.207 1.00 0.00 2 SER A N 16
ATOM 19734 C CA . SER A 1 2 ? 8.942 14.196 -12.633 1.00 0.00 2 SER A CA 16
ATOM 19735 C C . SER A 1 2 ? 7.581 14.483 -12.006 1.00 0.00 2 SER A C 16
ATOM 19736 O O . SER A 1 2 ? 6.879 13.569 -11.573 1.00 0.00 2 SER A O 16
ATOM 19744 N N . SER A 1 3 ? 7.216 15.761 -11.959 1.00 0.00 3 SER A N 16
ATOM 19745 C CA . SER A 1 3 ? 5.942 16.171 -11.382 1.00 0.00 3 SER A CA 16
ATOM 19746 C C . SER A 1 3 ? 5.684 15.446 -10.064 1.00 0.00 3 SER A C 16
ATOM 19747 O O . SER A 1 3 ? 4.560 15.037 -9.777 1.00 0.00 3 SER A O 16
ATOM 19755 N N . GLY A 1 4 ? 6.736 15.289 -9.266 1.00 0.00 4 GLY A N 16
ATOM 19756 C CA . GLY A 1 4 ? 6.604 14.613 -7.989 1.00 0.00 4 GLY A CA 16
ATOM 19757 C C . GLY A 1 4 ? 6.882 13.126 -8.088 1.00 0.00 4 GLY A C 16
ATOM 19758 O O . GLY A 1 4 ? 6.269 12.426 -8.894 1.00 0.00 4 GLY A O 16
ATOM 19762 N N . SER A 1 5 ? 7.810 12.643 -7.268 1.00 0.00 5 SER A N 16
ATOM 19763 C CA . SER A 1 5 ? 8.172 11.230 -7.271 1.00 0.00 5 SER A CA 16
ATOM 19764 C C . SER A 1 5 ? 6.963 10.360 -6.942 1.00 0.00 5 SER A C 16
ATOM 19765 O O . SER A 1 5 ? 6.586 9.482 -7.719 1.00 0.00 5 SER A O 16
ATOM 19773 N N . SER A 1 6 ? 6.360 10.609 -5.784 1.00 0.00 6 SER A N 16
ATOM 19774 C CA . SER A 1 6 ? 5.196 9.846 -5.348 1.00 0.00 6 SER A CA 16
ATOM 19775 C C . SER A 1 6 ? 3.994 10.761 -5.138 1.00 0.00 6 SER A C 16
ATOM 19776 O O . SER A 1 6 ? 4.044 11.696 -4.340 1.00 0.00 6 SER A O 16
ATOM 19784 N N . GLY A 1 7 ? 2.913 10.484 -5.861 1.00 0.00 7 GLY A N 16
ATOM 19785 C CA . GLY A 1 7 ? 1.713 11.291 -5.740 1.00 0.00 7 GLY A CA 16
ATOM 19786 C C . GLY A 1 7 ? 0.504 10.474 -5.327 1.00 0.00 7 GLY A C 16
ATOM 19787 O O . GLY A 1 7 ? 0.073 10.528 -4.175 1.00 0.00 7 GLY A O 16
ATOM 19791 N N . SER A 1 8 ? -0.045 9.715 -6.270 1.00 0.00 8 SER A N 16
ATOM 19792 C CA . SER A 1 8 ? -1.215 8.888 -6.000 1.00 0.00 8 SER A CA 16
ATOM 19793 C C . SER A 1 8 ? -0.812 7.583 -5.319 1.00 0.00 8 SER A C 16
ATOM 19794 O O . SER A 1 8 ? 0.249 7.025 -5.600 1.00 0.00 8 SER A O 16
ATOM 19802 N N . TYR A 1 9 ? -1.667 7.103 -4.423 1.00 0.00 9 TYR A N 16
ATOM 19803 C CA . TYR A 1 9 ? -1.401 5.866 -3.699 1.00 0.00 9 TYR A CA 16
ATOM 19804 C C . TYR A 1 9 ? -0.791 4.815 -4.622 1.00 0.00 9 TYR A C 16
ATOM 19805 O O . TYR A 1 9 ? 0.324 4.346 -4.395 1.00 0.00 9 TYR A O 16
ATOM 19823 N N . TYR A 1 10 ? -1.531 4.452 -5.663 1.00 0.00 10 TYR A N 16
ATOM 19824 C CA . TYR A 1 10 ? -1.065 3.455 -6.621 1.00 0.00 10 TYR A CA 16
ATOM 19825 C C . TYR A 1 10 ? 0.444 3.556 -6.821 1.00 0.00 10 TYR A C 16
ATOM 19826 O O . TYR A 1 10 ? 1.128 2.545 -6.986 1.00 0.00 10 TYR A O 16
ATOM 19844 N N . ASP A 1 11 ? 0.956 4.781 -6.805 1.00 0.00 11 ASP A N 16
ATOM 19845 C CA . ASP A 1 11 ? 2.384 5.015 -6.983 1.00 0.00 11 ASP A CA 16
ATOM 19846 C C . ASP A 1 11 ? 3.145 4.739 -5.690 1.00 0.00 11 ASP A C 16
ATOM 19847 O O . ASP A 1 11 ? 4.165 4.049 -5.694 1.00 0.00 11 ASP A O 16
ATOM 19856 N N . ILE A 1 12 ? 2.644 5.284 -4.587 1.00 0.00 12 ILE A N 16
ATOM 19857 C CA . ILE A 1 12 ? 3.277 5.096 -3.287 1.00 0.00 12 ILE A CA 16
ATOM 19858 C C . ILE A 1 12 ? 3.401 3.615 -2.945 1.00 0.00 12 ILE A C 16
ATOM 19859 O O . ILE A 1 12 ? 4.421 3.173 -2.414 1.00 0.00 12 ILE A O 16
ATOM 19875 N N . LEU A 1 13 ? 2.358 2.853 -3.254 1.00 0.00 13 LEU A N 16
ATOM 19876 C CA . LEU A 1 13 ? 2.350 1.420 -2.982 1.00 0.00 13 LEU A CA 16
ATOM 19877 C C . LEU A 1 13 ? 3.049 0.649 -4.097 1.00 0.00 13 LEU A C 16
ATOM 19878 O O . LEU A 1 13 ? 3.783 -0.304 -3.842 1.00 0.00 13 LEU A O 16
ATOM 19894 N N . GLY A 1 14 ? 2.816 1.072 -5.337 1.00 0.00 14 GLY A N 16
ATOM 19895 C CA . GLY A 1 14 ? 3.432 0.412 -6.473 1.00 0.00 14 GLY A CA 16
ATOM 19896 C C . GLY A 1 14 ? 2.493 -0.561 -7.158 1.00 0.00 14 GLY A C 16
ATOM 19897 O O . GLY A 1 14 ? 2.926 -1.581 -7.693 1.00 0.00 14 GLY A O 16
ATOM 19901 N N . VAL A 1 15 ? 1.201 -0.245 -7.141 1.00 0.00 15 VAL A N 16
ATOM 19902 C CA . VAL A 1 15 ? 0.197 -1.099 -7.764 1.00 0.00 15 VAL A CA 16
ATOM 19903 C C . VAL A 1 15 ? -0.528 -0.365 -8.886 1.00 0.00 15 VAL A C 16
ATOM 19904 O O . VAL A 1 15 ? -0.650 0.861 -8.882 1.00 0.00 15 VAL A O 16
ATOM 19917 N N . PRO A 1 16 ? -1.024 -1.129 -9.870 1.00 0.00 16 PRO A N 16
ATOM 19918 C CA . PRO A 1 16 ? -1.748 -0.572 -11.017 1.00 0.00 16 PRO A CA 16
ATOM 19919 C C . PRO A 1 16 ? -3.114 -0.019 -10.627 1.00 0.00 16 PRO A C 16
ATOM 19920 O O . PRO A 1 16 ? -3.667 -0.377 -9.587 1.00 0.00 16 PRO A O 16
ATOM 19931 N N . LYS A 1 17 ? -3.654 0.857 -11.467 1.00 0.00 17 LYS A N 16
ATOM 19932 C CA . LYS A 1 17 ? -4.957 1.460 -11.212 1.00 0.00 17 LYS A CA 16
ATOM 19933 C C . LYS A 1 17 ? -6.043 0.393 -11.129 1.00 0.00 17 LYS A C 16
ATOM 19934 O O . LYS A 1 17 ? -7.042 0.563 -10.430 1.00 0.00 17 LYS A O 16
ATOM 19953 N N . SER A 1 18 ? -5.841 -0.708 -11.847 1.00 0.00 18 SER A N 16
ATOM 19954 C CA . SER A 1 18 ? -6.805 -1.802 -11.856 1.00 0.00 18 SER A CA 16
ATOM 19955 C C . SER A 1 18 ? -6.363 -2.923 -10.921 1.00 0.00 18 SER A C 16
ATOM 19956 O O . SER A 1 18 ? -6.850 -4.050 -11.012 1.00 0.00 18 SER A O 16
ATOM 19964 N N . ALA A 1 19 ? -5.437 -2.606 -10.023 1.00 0.00 19 ALA A N 16
ATOM 19965 C CA . ALA A 1 19 ? -4.930 -3.584 -9.069 1.00 0.00 19 ALA A CA 16
ATOM 19966 C C . ALA A 1 19 ? -6.051 -4.126 -8.189 1.00 0.00 19 ALA A C 16
ATOM 19967 O O . ALA A 1 19 ? -6.951 -3.387 -7.789 1.00 0.00 19 ALA A O 16
ATOM 19974 N N . SER A 1 20 ? -5.992 -5.420 -7.892 1.00 0.00 20 SER A N 16
ATOM 19975 C CA . SER A 1 20 ? -7.005 -6.061 -7.063 1.00 0.00 20 SER A CA 16
ATOM 19976 C C . SER A 1 20 ? -6.683 -5.891 -5.582 1.00 0.00 20 SER A C 16
ATOM 19977 O O . SER A 1 20 ? -5.537 -5.636 -5.211 1.00 0.00 20 SER A O 16
ATOM 19985 N N . GLU A 1 21 ? -7.702 -6.034 -4.740 1.00 0.00 21 GLU A N 16
ATOM 19986 C CA . GLU A 1 21 ? -7.527 -5.895 -3.299 1.00 0.00 21 GLU A CA 16
ATOM 19987 C C . GLU A 1 21 ? -6.344 -6.726 -2.812 1.00 0.00 21 GLU A C 16
ATOM 19988 O O . GLU A 1 21 ? -5.520 -6.253 -2.029 1.00 0.00 21 GLU A O 16
ATOM 20000 N N . ARG A 1 22 ? -6.268 -7.968 -3.280 1.00 0.00 22 ARG A N 16
ATOM 20001 C CA . ARG A 1 22 ? -5.188 -8.866 -2.891 1.00 0.00 22 ARG A CA 16
ATOM 20002 C C . ARG A 1 22 ? -3.842 -8.346 -3.387 1.00 0.00 22 ARG A C 16
ATOM 20003 O O . ARG A 1 22 ? -2.804 -8.603 -2.779 1.00 0.00 22 ARG A O 16
ATOM 20024 N N . GLN A 1 23 ? -3.870 -7.613 -4.496 1.00 0.00 23 GLN A N 16
ATOM 20025 C CA . GLN A 1 23 ? -2.652 -7.058 -5.074 1.00 0.00 23 GLN A CA 16
ATOM 20026 C C . GLN A 1 23 ? -2.183 -5.838 -4.287 1.00 0.00 23 GLN A C 16
ATOM 20027 O O . GLN A 1 23 ? -0.983 -5.591 -4.164 1.00 0.00 23 GLN A O 16
ATOM 20041 N N . ILE A 1 24 ? -3.136 -5.080 -3.757 1.00 0.00 24 ILE A N 16
ATOM 20042 C CA . ILE A 1 24 ? -2.820 -3.887 -2.982 1.00 0.00 24 ILE A CA 16
ATOM 20043 C C . ILE A 1 24 ? -2.217 -4.254 -1.630 1.00 0.00 24 ILE A C 16
ATOM 20044 O O . ILE A 1 24 ? -1.109 -3.832 -1.297 1.00 0.00 24 ILE A O 16
ATOM 20060 N N . LYS A 1 25 ? -2.952 -5.044 -0.855 1.00 0.00 25 LYS A N 16
ATOM 20061 C CA . LYS A 1 25 ? -2.490 -5.471 0.460 1.00 0.00 25 LYS A CA 16
ATOM 20062 C C . LYS A 1 25 ? -1.117 -6.130 0.367 1.00 0.00 25 LYS A C 16
ATOM 20063 O O . LYS A 1 25 ? -0.237 -5.874 1.189 1.00 0.00 25 LYS A O 16
ATOM 20082 N N . LYS A 1 26 ? -0.940 -6.977 -0.641 1.00 0.00 26 LYS A N 16
ATOM 20083 C CA . LYS A 1 26 ? 0.327 -7.671 -0.844 1.00 0.00 26 LYS A CA 16
ATOM 20084 C C . LYS A 1 26 ? 1.449 -6.680 -1.134 1.00 0.00 26 LYS A C 16
ATOM 20085 O O . LYS A 1 26 ? 2.492 -6.701 -0.482 1.00 0.00 26 LYS A O 16
ATOM 20104 N N . ALA A 1 27 ? 1.227 -5.812 -2.116 1.00 0.00 27 ALA A N 16
ATOM 20105 C CA . ALA A 1 27 ? 2.218 -4.811 -2.489 1.00 0.00 27 ALA A CA 16
ATOM 20106 C C . ALA A 1 27 ? 2.541 -3.893 -1.315 1.00 0.00 27 ALA A C 16
ATOM 20107 O O . ALA A 1 27 ? 3.686 -3.477 -1.136 1.00 0.00 27 ALA A O 16
ATOM 20114 N N . PHE A 1 28 ? 1.525 -3.581 -0.517 1.00 0.00 28 PHE A N 16
ATOM 20115 C CA . PHE A 1 28 ? 1.701 -2.710 0.640 1.00 0.00 28 PHE A CA 16
ATOM 20116 C C . PHE A 1 28 ? 2.485 -3.420 1.740 1.00 0.00 28 PHE A C 16
ATOM 20117 O O . PHE A 1 28 ? 3.448 -2.876 2.281 1.00 0.00 28 PHE A O 16
ATOM 20134 N N . HIS A 1 29 ? 2.065 -4.638 2.066 1.00 0.00 29 HIS A N 16
ATOM 20135 C CA . HIS A 1 29 ? 2.727 -5.424 3.101 1.00 0.00 29 HIS A CA 16
ATOM 20136 C C . HIS A 1 29 ? 4.243 -5.370 2.939 1.00 0.00 29 HIS A C 16
ATOM 20137 O O . HIS A 1 29 ? 4.954 -4.866 3.808 1.00 0.00 29 HIS A O 16
ATOM 20151 N N . LYS A 1 30 ? 4.732 -5.892 1.819 1.00 0.00 30 LYS A N 16
ATOM 20152 C CA . LYS A 1 30 ? 6.163 -5.904 1.541 1.00 0.00 30 LYS A CA 16
ATOM 20153 C C . LYS A 1 30 ? 6.782 -4.538 1.817 1.00 0.00 30 LYS A C 16
ATOM 20154 O O . LYS A 1 30 ? 7.863 -4.441 2.400 1.00 0.00 30 LYS A O 16
ATOM 20173 N N . LEU A 1 31 ? 6.091 -3.484 1.397 1.00 0.00 31 LEU A N 16
ATOM 20174 C CA . LEU A 1 31 ? 6.572 -2.122 1.601 1.00 0.00 31 LEU A CA 16
ATOM 20175 C C . LEU A 1 31 ? 6.679 -1.799 3.088 1.00 0.00 31 LEU A C 16
ATOM 20176 O O . LEU A 1 31 ? 7.767 -1.536 3.600 1.00 0.00 31 LEU A O 16
ATOM 20192 N N . ALA A 1 32 ? 5.542 -1.823 3.777 1.00 0.00 32 ALA A N 16
ATOM 20193 C CA . ALA A 1 32 ? 5.509 -1.537 5.206 1.00 0.00 32 ALA A CA 16
ATOM 20194 C C . ALA A 1 32 ? 6.718 -2.138 5.914 1.00 0.00 32 ALA A C 16
ATOM 20195 O O . ALA A 1 32 ? 7.239 -1.562 6.869 1.00 0.00 32 ALA A O 16
ATOM 20202 N N . MET A 1 33 ? 7.160 -3.298 5.440 1.00 0.00 33 MET A N 16
ATOM 20203 C CA . MET A 1 33 ? 8.310 -3.975 6.029 1.00 0.00 33 MET A CA 16
ATOM 20204 C C . MET A 1 33 ? 9.600 -3.220 5.725 1.00 0.00 33 MET A C 16
ATOM 20205 O O . MET A 1 33 ? 10.469 -3.084 6.587 1.00 0.00 33 MET A O 16
ATOM 20219 N N . LYS A 1 34 ? 9.720 -2.732 4.495 1.00 0.00 34 LYS A N 16
ATOM 20220 C CA . LYS A 1 34 ? 10.903 -1.990 4.078 1.00 0.00 34 LYS A CA 16
ATOM 20221 C C . LYS A 1 34 ? 10.975 -0.639 4.783 1.00 0.00 34 LYS A C 16
ATOM 20222 O O . LYS A 1 34 ? 12.058 -0.085 4.973 1.00 0.00 34 LYS A O 16
ATOM 20241 N N . TYR A 1 35 ? 9.817 -0.116 5.169 1.00 0.00 35 TYR A N 16
ATOM 20242 C CA . TYR A 1 35 ? 9.749 1.170 5.853 1.00 0.00 35 TYR A CA 16
ATOM 20243 C C . TYR A 1 35 ? 9.079 1.028 7.216 1.00 0.00 35 TYR A C 16
ATOM 20244 O O . TYR A 1 35 ? 8.532 1.990 7.755 1.00 0.00 35 TYR A O 16
ATOM 20262 N N . HIS A 1 36 ? 9.128 -0.180 7.769 1.00 0.00 36 HIS A N 16
ATOM 20263 C CA . HIS A 1 36 ? 8.528 -0.450 9.070 1.00 0.00 36 HIS A CA 16
ATOM 20264 C C . HIS A 1 36 ? 9.262 0.306 10.174 1.00 0.00 36 HIS A C 16
ATOM 20265 O O . HIS A 1 36 ? 10.476 0.187 10.340 1.00 0.00 36 HIS A O 16
ATOM 20279 N N . PRO A 1 37 ? 8.509 1.102 10.948 1.00 0.00 37 PRO A N 16
ATOM 20280 C CA . PRO A 1 37 ? 9.067 1.893 12.049 1.00 0.00 37 PRO A CA 16
ATOM 20281 C C . PRO A 1 37 ? 9.520 1.023 13.216 1.00 0.00 37 PRO A C 16
ATOM 20282 O O . PRO A 1 37 ? 9.999 1.529 14.231 1.00 0.00 37 PRO A O 16
ATOM 20293 N N . ASP A 1 38 ? 9.366 -0.288 13.065 1.00 0.00 38 ASP A N 16
ATOM 20294 C CA . ASP A 1 38 ? 9.761 -1.229 14.107 1.00 0.00 38 ASP A CA 16
ATOM 20295 C C . ASP A 1 38 ? 11.062 -1.935 13.737 1.00 0.00 38 ASP A C 16
ATOM 20296 O O . ASP A 1 38 ? 11.945 -2.113 14.576 1.00 0.00 38 ASP A O 16
ATOM 20305 N N . LYS A 1 39 ? 11.172 -2.337 12.475 1.00 0.00 39 LYS A N 16
ATOM 20306 C CA . LYS A 1 39 ? 12.364 -3.023 11.992 1.00 0.00 39 LYS A CA 16
ATOM 20307 C C . LYS A 1 39 ? 13.399 -2.025 11.482 1.00 0.00 39 LYS A C 16
ATOM 20308 O O . LYS A 1 39 ? 14.601 -2.225 11.645 1.00 0.00 39 LYS A O 16
ATOM 20327 N N . ASN A 1 40 ? 12.921 -0.949 10.865 1.00 0.00 40 ASN A N 16
ATOM 20328 C CA . ASN A 1 40 ? 13.805 0.082 10.332 1.00 0.00 40 ASN A CA 16
ATOM 20329 C C . ASN A 1 40 ? 14.284 1.014 11.440 1.00 0.00 40 ASN A C 16
ATOM 20330 O O . ASN A 1 40 ? 13.508 1.800 11.985 1.00 0.00 40 ASN A O 16
ATOM 20341 N N . LYS A 1 41 ? 15.568 0.922 11.770 1.00 0.00 41 LYS A N 16
ATOM 20342 C CA . LYS A 1 41 ? 16.153 1.757 12.811 1.00 0.00 41 LYS A CA 16
ATOM 20343 C C . LYS A 1 41 ? 16.517 3.134 12.265 1.00 0.00 41 LYS A C 16
ATOM 20344 O O . LYS A 1 41 ? 17.589 3.664 12.555 1.00 0.00 41 LYS A O 16
ATOM 20363 N N . SER A 1 42 ? 15.616 3.708 11.473 1.00 0.00 42 SER A N 16
ATOM 20364 C CA . SER A 1 42 ? 15.843 5.023 10.884 1.00 0.00 42 SER A CA 16
ATOM 20365 C C . SER A 1 42 ? 14.628 5.924 11.081 1.00 0.00 42 SER A C 16
ATOM 20366 O O . SER A 1 42 ? 13.481 5.479 11.041 1.00 0.00 42 SER A O 16
ATOM 20374 N N . PRO A 1 43 ? 14.885 7.222 11.300 1.00 0.00 43 PRO A N 16
ATOM 20375 C CA . PRO A 1 43 ? 13.826 8.214 11.508 1.00 0.00 43 PRO A CA 16
ATOM 20376 C C . PRO A 1 43 ? 13.028 8.485 10.237 1.00 0.00 43 PRO A C 16
ATOM 20377 O O . PRO A 1 43 ? 11.798 8.520 10.260 1.00 0.00 43 PRO A O 16
ATOM 20388 N N . ASP A 1 44 ? 13.736 8.677 9.129 1.00 0.00 44 ASP A N 16
ATOM 20389 C CA . ASP A 1 44 ? 13.094 8.944 7.848 1.00 0.00 44 ASP A CA 16
ATOM 20390 C C . ASP A 1 44 ? 12.004 7.915 7.561 1.00 0.00 44 ASP A C 16
ATOM 20391 O O . ASP A 1 44 ? 10.894 8.267 7.165 1.00 0.00 44 ASP A O 16
ATOM 20400 N N . ALA A 1 45 ? 12.331 6.643 7.764 1.00 0.00 45 ALA A N 16
ATOM 20401 C CA . ALA A 1 45 ? 11.379 5.564 7.529 1.00 0.00 45 ALA A CA 16
ATOM 20402 C C . ALA A 1 45 ? 10.004 5.912 8.089 1.00 0.00 45 ALA A C 16
ATOM 20403 O O . ALA A 1 45 ? 8.991 5.757 7.410 1.00 0.00 45 ALA A O 16
ATOM 20410 N N . GLU A 1 46 ? 9.979 6.382 9.332 1.00 0.00 46 GLU A N 16
ATOM 20411 C CA . GLU A 1 46 ? 8.727 6.751 9.983 1.00 0.00 46 GLU A CA 16
ATOM 20412 C C . GLU A 1 46 ? 7.857 7.591 9.053 1.00 0.00 46 GLU A C 16
ATOM 20413 O O . GLU A 1 46 ? 6.654 7.360 8.934 1.00 0.00 46 GLU A O 16
ATOM 20425 N N . ALA A 1 47 ? 8.475 8.568 8.397 1.00 0.00 47 ALA A N 16
ATOM 20426 C CA . ALA A 1 47 ? 7.758 9.442 7.476 1.00 0.00 47 ALA A CA 16
ATOM 20427 C C . ALA A 1 47 ? 7.283 8.675 6.247 1.00 0.00 47 ALA A C 16
ATOM 20428 O O . ALA A 1 47 ? 6.144 8.829 5.808 1.00 0.00 47 ALA A O 16
ATOM 20435 N N . LYS A 1 48 ? 8.164 7.847 5.696 1.00 0.00 48 LYS A N 16
ATOM 20436 C CA . LYS A 1 48 ? 7.836 7.054 4.517 1.00 0.00 48 LYS A CA 16
ATOM 20437 C C . LYS A 1 48 ? 6.576 6.227 4.751 1.00 0.00 48 LYS A C 16
ATOM 20438 O O . LYS A 1 48 ? 5.598 6.345 4.013 1.00 0.00 48 LYS A O 16
ATOM 20457 N N . PHE A 1 49 ? 6.605 5.391 5.784 1.00 0.00 49 PHE A N 16
ATOM 20458 C CA . PHE A 1 49 ? 5.465 4.545 6.116 1.00 0.00 49 PHE A CA 16
ATOM 20459 C C . PHE A 1 49 ? 4.183 5.368 6.201 1.00 0.00 49 PHE A C 16
ATOM 20460 O O . PHE A 1 49 ? 3.120 4.928 5.762 1.00 0.00 49 PHE A O 16
ATOM 20477 N N . ARG A 1 50 ? 4.292 6.565 6.768 1.00 0.00 50 ARG A N 16
ATOM 20478 C CA . ARG A 1 50 ? 3.142 7.450 6.912 1.00 0.00 50 ARG A CA 16
ATOM 20479 C C . ARG A 1 50 ? 2.435 7.644 5.574 1.00 0.00 50 ARG A C 16
ATOM 20480 O O . ARG A 1 50 ? 1.248 7.968 5.531 1.00 0.00 50 ARG A O 16
ATOM 20501 N N . GLU A 1 51 ? 3.172 7.444 4.486 1.00 0.00 51 GLU A N 16
ATOM 20502 C CA . GLU A 1 51 ? 2.614 7.598 3.148 1.00 0.00 51 GLU A CA 16
ATOM 20503 C C . GLU A 1 51 ? 2.185 6.249 2.578 1.00 0.00 51 GLU A C 16
ATOM 20504 O O . GLU A 1 51 ? 1.259 6.171 1.770 1.00 0.00 51 GLU A O 16
ATOM 20516 N N . ILE A 1 52 ? 2.865 5.191 3.004 1.00 0.00 52 ILE A N 16
ATOM 20517 C CA . ILE A 1 52 ? 2.554 3.845 2.537 1.00 0.00 52 ILE A CA 16
ATOM 20518 C C . ILE A 1 52 ? 1.231 3.354 3.116 1.00 0.00 52 ILE A C 16
ATOM 20519 O O . ILE A 1 52 ? 0.381 2.834 2.394 1.00 0.00 52 ILE A O 16
ATOM 20535 N N . ALA A 1 53 ? 1.064 3.525 4.423 1.00 0.00 53 ALA A N 16
ATOM 20536 C CA . ALA A 1 53 ? -0.157 3.104 5.099 1.00 0.00 53 ALA A CA 16
ATOM 20537 C C . ALA A 1 53 ? -1.375 3.823 4.530 1.00 0.00 53 ALA A C 16
ATOM 20538 O O . ALA A 1 53 ? -2.242 3.202 3.916 1.00 0.00 53 ALA A O 16
ATOM 20545 N N . GLU A 1 54 ? -1.435 5.134 4.741 1.00 0.00 54 GLU A N 16
ATOM 20546 C CA . GLU A 1 54 ? -2.549 5.936 4.250 1.00 0.00 54 GLU A CA 16
ATOM 20547 C C . GLU A 1 54 ? -2.954 5.502 2.844 1.00 0.00 54 GLU A C 16
ATOM 20548 O O . GLU A 1 54 ? -4.140 5.400 2.532 1.00 0.00 54 GLU A O 16
ATOM 20560 N N . ALA A 1 55 ? -1.959 5.249 2.000 1.00 0.00 55 ALA A N 16
ATOM 20561 C CA . ALA A 1 55 ? -2.211 4.824 0.628 1.00 0.00 55 ALA A CA 16
ATOM 20562 C C . ALA A 1 55 ? -3.038 3.543 0.593 1.00 0.00 55 ALA A C 16
ATOM 20563 O O . ALA A 1 55 ? -4.002 3.436 -0.166 1.00 0.00 55 ALA A O 16
ATOM 20570 N N . TYR A 1 56 ? -2.654 2.574 1.416 1.00 0.00 56 TYR A N 16
ATOM 20571 C CA . TYR A 1 56 ? -3.358 1.299 1.477 1.00 0.00 56 TYR A CA 16
ATOM 20572 C C . TYR A 1 56 ? -4.720 1.460 2.146 1.00 0.00 56 TYR A C 16
ATOM 20573 O O . TYR A 1 56 ? -5.745 1.062 1.594 1.00 0.00 56 TYR A O 16
ATOM 20591 N N . GLU A 1 57 ? -4.720 2.046 3.339 1.00 0.00 57 GLU A N 16
ATOM 20592 C CA . GLU A 1 57 ? -5.955 2.259 4.085 1.00 0.00 57 GLU A CA 16
ATOM 20593 C C . GLU A 1 57 ? -7.116 2.555 3.140 1.00 0.00 57 GLU A C 16
ATOM 20594 O O . GLU A 1 57 ? -8.224 2.048 3.321 1.00 0.00 57 GLU A O 16
ATOM 20606 N N . THR A 1 58 ? -6.855 3.381 2.132 1.00 0.00 58 THR A N 16
ATOM 20607 C CA . THR A 1 58 ? -7.878 3.747 1.160 1.00 0.00 58 THR A CA 16
ATOM 20608 C C . THR A 1 58 ? -8.152 2.601 0.193 1.00 0.00 58 THR A C 16
ATOM 20609 O O . THR A 1 58 ? -9.306 2.248 -0.056 1.00 0.00 58 THR A O 16
ATOM 20620 N N . LEU A 1 59 ? -7.086 2.022 -0.349 1.00 0.00 59 LEU A N 16
ATOM 20621 C CA . LEU A 1 59 ? -7.213 0.913 -1.289 1.00 0.00 59 LEU A CA 16
ATOM 20622 C C . LEU A 1 59 ? -7.355 -0.413 -0.550 1.00 0.00 59 LEU A C 16
ATOM 20623 O O . LEU A 1 59 ? -7.271 -1.483 -1.153 1.00 0.00 59 LEU A O 16
ATOM 20639 N N . SER A 1 60 ? -7.575 -0.336 0.759 1.00 0.00 60 SER A N 16
ATOM 20640 C CA . SER A 1 60 ? -7.728 -1.530 1.580 1.00 0.00 60 SER A CA 16
ATOM 20641 C C . SER A 1 60 ? -9.193 -1.947 1.665 1.00 0.00 60 SER A C 16
ATOM 20642 O O . SER A 1 60 ? -9.561 -3.050 1.261 1.00 0.00 60 SER A O 16
ATOM 20650 N N . ASP A 1 61 ? -10.025 -1.057 2.194 1.00 0.00 61 ASP A N 16
ATOM 20651 C CA . ASP A 1 61 ? -11.451 -1.330 2.332 1.00 0.00 61 ASP A CA 16
ATOM 20652 C C . ASP A 1 61 ? -12.132 -1.363 0.968 1.00 0.00 61 ASP A C 16
ATOM 20653 O O . ASP A 1 61 ? -11.481 -1.218 -0.066 1.00 0.00 61 ASP A O 16
ATOM 20662 N N . ALA A 1 62 ? -13.447 -1.555 0.973 1.00 0.00 62 ALA A N 16
ATOM 20663 C CA . ALA A 1 62 ? -14.217 -1.606 -0.264 1.00 0.00 62 ALA A CA 16
ATOM 20664 C C . ALA A 1 62 ? -14.736 -0.224 -0.645 1.00 0.00 62 ALA A C 16
ATOM 20665 O O . ALA A 1 62 ? -14.338 0.339 -1.664 1.00 0.00 62 ALA A O 16
ATOM 20672 N N . ASN A 1 63 ? -15.627 0.317 0.180 1.00 0.00 63 ASN A N 16
ATOM 20673 C CA . ASN A 1 63 ? -16.201 1.633 -0.073 1.00 0.00 63 ASN A CA 16
ATOM 20674 C C . ASN A 1 63 ? -15.105 2.682 -0.237 1.00 0.00 63 ASN A C 16
ATOM 20675 O O . ASN A 1 63 ? -15.175 3.534 -1.124 1.00 0.00 63 ASN A O 16
ATOM 20686 N N . ARG A 1 64 ? -14.094 2.614 0.622 1.00 0.00 64 ARG A N 16
ATOM 20687 C CA . ARG A 1 64 ? -12.984 3.557 0.573 1.00 0.00 64 ARG A CA 16
ATOM 20688 C C . ARG A 1 64 ? -12.293 3.513 -0.787 1.00 0.00 64 ARG A C 16
ATOM 20689 O O . ARG A 1 64 ? -12.173 4.533 -1.467 1.00 0.00 64 ARG A O 16
ATOM 20710 N N . ARG A 1 65 ? -11.840 2.326 -1.177 1.00 0.00 65 ARG A N 16
ATOM 20711 C CA . ARG A 1 65 ? -11.160 2.150 -2.455 1.00 0.00 65 ARG A CA 16
ATOM 20712 C C . ARG A 1 65 ? -12.095 2.470 -3.617 1.00 0.00 65 ARG A C 16
ATOM 20713 O O . ARG A 1 65 ? -11.667 2.992 -4.647 1.00 0.00 65 ARG A O 16
ATOM 20734 N N . LYS A 1 66 ? -13.374 2.154 -3.445 1.00 0.00 66 LYS A N 16
ATOM 20735 C CA . LYS A 1 66 ? -14.371 2.408 -4.479 1.00 0.00 66 LYS A CA 16
ATOM 20736 C C . LYS A 1 66 ? -14.460 3.898 -4.794 1.00 0.00 66 LYS A C 16
ATOM 20737 O O . LYS A 1 66 ? -14.609 4.288 -5.951 1.00 0.00 66 LYS A O 16
ATOM 20756 N N . GLU A 1 67 ? -14.366 4.724 -3.757 1.00 0.00 67 GLU A N 16
ATOM 20757 C CA . GLU A 1 67 ? -14.436 6.171 -3.925 1.00 0.00 67 GLU A CA 16
ATOM 20758 C C . GLU A 1 67 ? -13.160 6.706 -4.567 1.00 0.00 67 GLU A C 16
ATOM 20759 O O . GLU A 1 67 ? -13.210 7.453 -5.544 1.00 0.00 67 GLU A O 16
ATOM 20771 N N . TYR A 1 68 ? -12.017 6.319 -4.011 1.00 0.00 68 TYR A N 16
ATOM 20772 C CA . TYR A 1 68 ? -10.727 6.761 -4.526 1.00 0.00 68 TYR A CA 16
ATOM 20773 C C . TYR A 1 68 ? -10.549 6.342 -5.982 1.00 0.00 68 TYR A C 16
ATOM 20774 O O . TYR A 1 68 ? -9.731 6.907 -6.707 1.00 0.00 68 TYR A O 16
ATOM 20792 N N . ASP A 1 69 ? -11.323 5.347 -6.403 1.00 0.00 69 ASP A N 16
ATOM 20793 C CA . ASP A 1 69 ? -11.254 4.851 -7.773 1.00 0.00 69 ASP A CA 16
ATOM 20794 C C . ASP A 1 69 ? -12.355 5.467 -8.630 1.00 0.00 69 ASP A C 16
ATOM 20795 O O . ASP A 1 69 ? -12.132 5.817 -9.789 1.00 0.00 69 ASP A O 16
ATOM 20804 N N . THR A 1 70 ? -13.546 5.596 -8.052 1.00 0.00 70 THR A N 16
ATOM 20805 C CA . THR A 1 70 ? -14.682 6.167 -8.763 1.00 0.00 70 THR A CA 16
ATOM 20806 C C . THR A 1 70 ? -14.561 7.683 -8.866 1.00 0.00 70 THR A C 16
ATOM 20807 O O . THR A 1 70 ? -15.180 8.309 -9.728 1.00 0.00 70 THR A O 16
ATOM 20818 N N . LEU A 1 71 ? -13.760 8.269 -7.983 1.00 0.00 71 LEU A N 16
ATOM 20819 C CA . LEU A 1 71 ? -13.557 9.714 -7.975 1.00 0.00 71 LEU A CA 16
ATOM 20820 C C . LEU A 1 71 ? -12.162 10.070 -8.477 1.00 0.00 71 LEU A C 16
ATOM 20821 O O . LEU A 1 71 ? -11.990 11.016 -9.245 1.00 0.00 71 LEU A O 16
ATOM 20837 N N . GLY A 1 72 ? -11.167 9.304 -8.040 1.00 0.00 72 GLY A N 16
ATOM 20838 C CA . GLY A 1 72 ? -9.800 9.553 -8.457 1.00 0.00 72 GLY A CA 16
ATOM 20839 C C . GLY A 1 72 ? -9.013 10.337 -7.426 1.00 0.00 72 GLY A C 16
ATOM 20840 O O . GLY A 1 72 ? -9.512 11.312 -6.863 1.00 0.00 72 GLY A O 16
ATOM 20844 N N . HIS A 1 73 ? -7.778 9.912 -7.177 1.00 0.00 73 HIS A N 16
ATOM 20845 C CA . HIS A 1 73 ? -6.920 10.581 -6.205 1.00 0.00 73 HIS A CA 16
ATOM 20846 C C . HIS A 1 73 ? -7.133 12.091 -6.242 1.00 0.00 73 HIS A C 16
ATOM 20847 O O . HIS A 1 73 ? -7.285 12.732 -5.202 1.00 0.00 73 HIS A O 16
ATOM 20861 N N . SER A 1 74 ? -7.143 12.654 -7.446 1.00 0.00 74 SER A N 16
ATOM 20862 C CA . SER A 1 74 ? -7.332 14.089 -7.618 1.00 0.00 74 SER A CA 16
ATOM 20863 C C . SER A 1 74 ? -8.615 14.554 -6.934 1.00 0.00 74 SER A C 16
ATOM 20864 O O . SER A 1 74 ? -8.587 15.417 -6.058 1.00 0.00 74 SER A O 16
ATOM 20872 N N . ALA A 1 75 ? -9.739 13.974 -7.343 1.00 0.00 75 ALA A N 16
ATOM 20873 C CA . ALA A 1 75 ? -11.032 14.325 -6.771 1.00 0.00 75 ALA A CA 16
ATOM 20874 C C . ALA A 1 75 ? -11.178 13.766 -5.359 1.00 0.00 75 ALA A C 16
ATOM 20875 O O . ALA A 1 75 ? -11.329 14.517 -4.396 1.00 0.00 75 ALA A O 16
ATOM 20882 N N . PHE A 1 76 ? -11.132 12.443 -5.245 1.00 0.00 76 PHE A N 16
ATOM 20883 C CA . PHE A 1 76 ? -11.261 11.782 -3.951 1.00 0.00 76 PHE A CA 16
ATOM 20884 C C . PHE A 1 76 ? -10.614 12.615 -2.849 1.00 0.00 76 PHE A C 16
ATOM 20885 O O . PHE A 1 76 ? -11.130 12.700 -1.734 1.00 0.00 76 PHE A O 16
ATOM 20902 N N . THR A 1 77 ? -9.479 13.229 -3.168 1.00 0.00 77 THR A N 16
ATOM 20903 C CA . THR A 1 77 ? -8.759 14.054 -2.206 1.00 0.00 77 THR A CA 16
ATOM 20904 C C . THR A 1 77 ? -9.310 15.475 -2.179 1.00 0.00 77 THR A C 16
ATOM 20905 O O . THR A 1 77 ? -8.555 16.445 -2.249 1.00 0.00 77 THR A O 16
ATOM 20916 N N . SER A 1 78 ? -10.630 15.591 -2.077 1.00 0.00 78 SER A N 16
ATOM 20917 C CA . SER A 1 78 ? -11.283 16.895 -2.044 1.00 0.00 78 SER A CA 16
ATOM 20918 C C . SER A 1 78 ? -11.602 17.306 -0.610 1.00 0.00 78 SER A C 16
ATOM 20919 O O . SER A 1 78 ? -12.136 16.518 0.170 1.00 0.00 78 SER A O 16
ATOM 20927 N N . GLY A 1 79 ? -11.270 18.548 -0.269 1.00 0.00 79 GLY A N 16
ATOM 20928 C CA . GLY A 1 79 ? -11.529 19.044 1.070 1.00 0.00 79 GLY A CA 16
ATOM 20929 C C . GLY A 1 79 ? -10.292 19.021 1.945 1.00 0.00 79 GLY A C 16
ATOM 20930 O O . GLY A 1 79 ? -10.022 19.973 2.678 1.00 0.00 79 GLY A O 16
ATOM 20934 N N . LYS A 1 80 ? -9.537 17.930 1.872 1.00 0.00 80 LYS A N 16
ATOM 20935 C CA . LYS A 1 80 ? -8.321 17.786 2.664 1.00 0.00 80 LYS A CA 16
ATOM 20936 C C . LYS A 1 80 ? -7.102 17.611 1.763 1.00 0.00 80 LYS A C 16
ATOM 20937 O O . LYS A 1 80 ? -6.661 16.490 1.511 1.00 0.00 80 LYS A O 16
ATOM 20956 N N . GLY A 1 81 ? -6.563 18.726 1.281 1.00 0.00 81 GLY A N 16
ATOM 20957 C CA . GLY A 1 81 ? -5.399 18.673 0.415 1.00 0.00 81 GLY A CA 16
ATOM 20958 C C . GLY A 1 81 ? -4.162 19.252 1.070 1.00 0.00 81 GLY A C 16
ATOM 20959 O O . GLY A 1 81 ? -3.398 19.979 0.435 1.00 0.00 81 GLY A O 16
ATOM 20963 N N . GLN A 1 82 ? -3.964 18.931 2.345 1.00 0.00 82 GLN A N 16
ATOM 20964 C CA . GLN A 1 82 ? -2.811 19.427 3.087 1.00 0.00 82 GLN A CA 16
ATOM 20965 C C . GLN A 1 82 ? -1.845 18.293 3.413 1.00 0.00 82 GLN A C 16
ATOM 20966 O O . GLN A 1 82 ? -1.910 17.699 4.490 1.00 0.00 82 GLN A O 16
ATOM 20980 N N . SER A 1 83 ? -0.950 17.996 2.476 1.00 0.00 83 SER A N 16
ATOM 20981 C CA . SER A 1 83 ? 0.028 16.930 2.663 1.00 0.00 83 SER A CA 16
ATOM 20982 C C . SER A 1 83 ? 1.281 17.191 1.833 1.00 0.00 83 SER A C 16
ATOM 20983 O O . SER A 1 83 ? 1.205 17.698 0.715 1.00 0.00 83 SER A O 16
ATOM 20991 N N . GLY A 1 84 ? 2.436 16.840 2.390 1.00 0.00 84 GLY A N 16
ATOM 20992 C CA . GLY A 1 84 ? 3.690 17.043 1.689 1.00 0.00 84 GLY A CA 16
ATOM 20993 C C . GLY A 1 84 ? 4.320 15.740 1.239 1.00 0.00 84 GLY A C 16
ATOM 20994 O O . GLY A 1 84 ? 4.250 14.721 1.926 1.00 0.00 84 GLY A O 16
ATOM 20998 N N . PRO A 1 85 ? 4.952 15.762 0.056 1.00 0.00 85 PRO A N 16
ATOM 20999 C CA . PRO A 1 85 ? 5.609 14.581 -0.513 1.00 0.00 85 PRO A CA 16
ATOM 21000 C C . PRO A 1 85 ? 6.862 14.186 0.260 1.00 0.00 85 PRO A C 16
ATOM 21001 O O . PRO A 1 85 ? 7.035 13.024 0.628 1.00 0.00 85 PRO A O 16
ATOM 21012 N N . SER A 1 86 ? 7.733 15.159 0.504 1.00 0.00 86 SER A N 16
ATOM 21013 C CA . SER A 1 86 ? 8.973 14.912 1.231 1.00 0.00 86 SER A CA 16
ATOM 21014 C C . SER A 1 86 ? 9.660 16.224 1.596 1.00 0.00 86 SER A C 16
ATOM 21015 O O . SER A 1 86 ? 9.431 17.254 0.963 1.00 0.00 86 SER A O 16
ATOM 21023 N N . SER A 1 87 ? 10.505 16.177 2.621 1.00 0.00 87 SER A N 16
ATOM 21024 C CA . SER A 1 87 ? 11.224 17.362 3.074 1.00 0.00 87 SER A CA 16
ATOM 21025 C C . SER A 1 87 ? 12.681 17.029 3.382 1.00 0.00 87 SER A C 16
ATOM 21026 O O . SER A 1 87 ? 12.970 16.147 4.189 1.00 0.00 87 SER A O 16
ATOM 21034 N N . GLY A 1 88 ? 13.595 17.743 2.732 1.00 0.00 88 GLY A N 16
ATOM 21035 C CA . GLY A 1 88 ? 15.010 17.509 2.949 1.00 0.00 88 GLY A CA 16
ATOM 21036 C C . GLY A 1 88 ? 15.859 18.709 2.577 1.00 0.00 88 GLY A C 16
ATOM 21037 O O . GLY A 1 88 ? 15.617 19.820 3.048 1.00 0.00 88 GLY A O 16
ATOM 21041 N N . GLY A 1 1 ? 11.304 9.195 -1.765 1.00 0.00 1 GLY A N 17
ATOM 21042 C CA . GLY A 1 1 ? 11.087 9.311 -3.195 1.00 0.00 1 GLY A CA 17
ATOM 21043 C C . GLY A 1 1 ? 12.385 9.384 -3.975 1.00 0.00 1 GLY A C 17
ATOM 21044 O O . GLY A 1 1 ? 12.990 10.450 -4.087 1.00 0.00 1 GLY A O 17
ATOM 21048 N N . SER A 1 2 ? 12.814 8.248 -4.515 1.00 0.00 2 SER A N 17
ATOM 21049 C CA . SER A 1 2 ? 14.052 8.186 -5.283 1.00 0.00 2 SER A CA 17
ATOM 21050 C C . SER A 1 2 ? 13.768 8.283 -6.779 1.00 0.00 2 SER A C 17
ATOM 21051 O O . SER A 1 2 ? 14.406 9.055 -7.494 1.00 0.00 2 SER A O 17
ATOM 21059 N N . SER A 1 3 ? 12.805 7.494 -7.245 1.00 0.00 3 SER A N 17
ATOM 21060 C CA . SER A 1 3 ? 12.437 7.488 -8.656 1.00 0.00 3 SER A CA 17
ATOM 21061 C C . SER A 1 3 ? 10.935 7.689 -8.827 1.00 0.00 3 SER A C 17
ATOM 21062 O O . SER A 1 3 ? 10.133 6.857 -8.405 1.00 0.00 3 SER A O 17
ATOM 21070 N N . GLY A 1 4 ? 10.560 8.802 -9.451 1.00 0.00 4 GLY A N 17
ATOM 21071 C CA . GLY A 1 4 ? 9.155 9.094 -9.668 1.00 0.00 4 GLY A CA 17
ATOM 21072 C C . GLY A 1 4 ? 8.630 10.151 -8.717 1.00 0.00 4 GLY A C 17
ATOM 21073 O O . GLY A 1 4 ? 9.090 10.258 -7.580 1.00 0.00 4 GLY A O 17
ATOM 21077 N N . SER A 1 5 ? 7.664 10.937 -9.183 1.00 0.00 5 SER A N 17
ATOM 21078 C CA . SER A 1 5 ? 7.079 11.995 -8.368 1.00 0.00 5 SER A CA 17
ATOM 21079 C C . SER A 1 5 ? 5.797 11.515 -7.693 1.00 0.00 5 SER A C 17
ATOM 21080 O O . SER A 1 5 ? 4.796 11.246 -8.357 1.00 0.00 5 SER A O 17
ATOM 21088 N N . SER A 1 6 ? 5.837 11.410 -6.369 1.00 0.00 6 SER A N 17
ATOM 21089 C CA . SER A 1 6 ? 4.682 10.959 -5.602 1.00 0.00 6 SER A CA 17
ATOM 21090 C C . SER A 1 6 ? 3.453 11.805 -5.924 1.00 0.00 6 SER A C 17
ATOM 21091 O O . SER A 1 6 ? 3.567 12.979 -6.271 1.00 0.00 6 SER A O 17
ATOM 21099 N N . GLY A 1 7 ? 2.277 11.196 -5.807 1.00 0.00 7 GLY A N 17
ATOM 21100 C CA . GLY A 1 7 ? 1.043 11.906 -6.089 1.00 0.00 7 GLY A CA 17
ATOM 21101 C C . GLY A 1 7 ? -0.187 11.101 -5.719 1.00 0.00 7 GLY A C 17
ATOM 21102 O O . GLY A 1 7 ? -1.100 11.612 -5.070 1.00 0.00 7 GLY A O 17
ATOM 21106 N N . SER A 1 8 ? -0.213 9.839 -6.134 1.00 0.00 8 SER A N 17
ATOM 21107 C CA . SER A 1 8 ? -1.343 8.963 -5.847 1.00 0.00 8 SER A CA 17
ATOM 21108 C C . SER A 1 8 ? -0.887 7.718 -5.092 1.00 0.00 8 SER A C 17
ATOM 21109 O O . SER A 1 8 ? 0.299 7.387 -5.076 1.00 0.00 8 SER A O 17
ATOM 21117 N N . TYR A 1 9 ? -1.837 7.031 -4.468 1.00 0.00 9 TYR A N 17
ATOM 21118 C CA . TYR A 1 9 ? -1.535 5.824 -3.709 1.00 0.00 9 TYR A CA 17
ATOM 21119 C C . TYR A 1 9 ? -0.948 4.744 -4.613 1.00 0.00 9 TYR A C 17
ATOM 21120 O O . TYR A 1 9 ? 0.119 4.198 -4.335 1.00 0.00 9 TYR A O 17
ATOM 21138 N N . TYR A 1 10 ? -1.654 4.442 -5.697 1.00 0.00 10 TYR A N 17
ATOM 21139 C CA . TYR A 1 10 ? -1.206 3.427 -6.643 1.00 0.00 10 TYR A CA 17
ATOM 21140 C C . TYR A 1 10 ? 0.280 3.586 -6.949 1.00 0.00 10 TYR A C 17
ATOM 21141 O O . TYR A 1 10 ? 0.951 2.629 -7.336 1.00 0.00 10 TYR A O 17
ATOM 21159 N N . ASP A 1 11 ? 0.788 4.800 -6.771 1.00 0.00 11 ASP A N 17
ATOM 21160 C CA . ASP A 1 11 ? 2.195 5.086 -7.026 1.00 0.00 11 ASP A CA 17
ATOM 21161 C C . ASP A 1 11 ? 3.033 4.848 -5.773 1.00 0.00 11 ASP A C 17
ATOM 21162 O O . ASP A 1 11 ? 4.077 4.198 -5.827 1.00 0.00 11 ASP A O 17
ATOM 21171 N N . ILE A 1 12 ? 2.568 5.380 -4.647 1.00 0.00 12 ILE A N 17
ATOM 21172 C CA . ILE A 1 12 ? 3.275 5.225 -3.382 1.00 0.00 12 ILE A CA 17
ATOM 21173 C C . ILE A 1 12 ? 3.462 3.753 -3.033 1.00 0.00 12 ILE A C 17
ATOM 21174 O O . ILE A 1 12 ? 4.508 3.352 -2.521 1.00 0.00 12 ILE A O 17
ATOM 21190 N N . LEU A 1 13 ? 2.441 2.950 -3.314 1.00 0.00 13 LEU A N 17
ATOM 21191 C CA . LEU A 1 13 ? 2.493 1.520 -3.032 1.00 0.00 13 LEU A CA 17
ATOM 21192 C C . LEU A 1 13 ? 3.140 0.760 -4.185 1.00 0.00 13 LEU A C 17
ATOM 21193 O O . LEU A 1 13 ? 3.957 -0.136 -3.971 1.00 0.00 13 LEU A O 17
ATOM 21209 N N . GLY A 1 14 ? 2.772 1.125 -5.409 1.00 0.00 14 GLY A N 17
ATOM 21210 C CA . GLY A 1 14 ? 3.328 0.470 -6.578 1.00 0.00 14 GLY A CA 17
ATOM 21211 C C . GLY A 1 14 ? 2.376 -0.543 -7.183 1.00 0.00 14 GLY A C 17
ATOM 21212 O O . GLY A 1 14 ? 2.802 -1.583 -7.687 1.00 0.00 14 GLY A O 17
ATOM 21216 N N . VAL A 1 15 ? 1.082 -0.241 -7.132 1.00 0.00 15 VAL A N 17
ATOM 21217 C CA . VAL A 1 15 ? 0.067 -1.133 -7.679 1.00 0.00 15 VAL A CA 17
ATOM 21218 C C . VAL A 1 15 ? -0.696 -0.466 -8.817 1.00 0.00 15 VAL A C 17
ATOM 21219 O O . VAL A 1 15 ? -0.786 0.759 -8.903 1.00 0.00 15 VAL A O 17
ATOM 21232 N N . PRO A 1 16 ? -1.259 -1.289 -9.714 1.00 0.00 16 PRO A N 17
ATOM 21233 C CA . PRO A 1 16 ? -2.026 -0.800 -10.864 1.00 0.00 16 PRO A CA 17
ATOM 21234 C C . PRO A 1 16 ? -3.356 -0.179 -10.453 1.00 0.00 16 PRO A C 17
ATOM 21235 O O . PRO A 1 16 ? -3.861 -0.434 -9.359 1.00 0.00 16 PRO A O 17
ATOM 21246 N N . LYS A 1 17 ? -3.921 0.638 -11.336 1.00 0.00 17 LYS A N 17
ATOM 21247 C CA . LYS A 1 17 ? -5.194 1.296 -11.066 1.00 0.00 17 LYS A CA 17
ATOM 21248 C C . LYS A 1 17 ? -6.309 0.270 -10.890 1.00 0.00 17 LYS A C 17
ATOM 21249 O O . LYS A 1 17 ? -7.306 0.532 -10.217 1.00 0.00 17 LYS A O 17
ATOM 21268 N N . SER A 1 18 ? -6.134 -0.898 -11.499 1.00 0.00 18 SER A N 17
ATOM 21269 C CA . SER A 1 18 ? -7.127 -1.962 -11.411 1.00 0.00 18 SER A CA 17
ATOM 21270 C C . SER A 1 18 ? -6.628 -3.100 -10.526 1.00 0.00 18 SER A C 17
ATOM 21271 O O . SER A 1 18 ? -7.114 -4.227 -10.611 1.00 0.00 18 SER A O 17
ATOM 21279 N N . ALA A 1 19 ? -5.653 -2.795 -9.675 1.00 0.00 19 ALA A N 17
ATOM 21280 C CA . ALA A 1 19 ? -5.088 -3.790 -8.772 1.00 0.00 19 ALA A CA 17
ATOM 21281 C C . ALA A 1 19 ? -6.171 -4.420 -7.903 1.00 0.00 19 ALA A C 17
ATOM 21282 O O . ALA A 1 19 ? -7.195 -3.797 -7.621 1.00 0.00 19 ALA A O 17
ATOM 21289 N N . SER A 1 20 ? -5.939 -5.659 -7.481 1.00 0.00 20 SER A N 17
ATOM 21290 C CA . SER A 1 20 ? -6.898 -6.375 -6.648 1.00 0.00 20 SER A CA 17
ATOM 21291 C C . SER A 1 20 ? -6.439 -6.401 -5.193 1.00 0.00 20 SER A C 17
ATOM 21292 O O . SER A 1 20 ? -5.250 -6.273 -4.904 1.00 0.00 20 SER A O 17
ATOM 21300 N N . GLU A 1 21 ? -7.392 -6.569 -4.281 1.00 0.00 21 GLU A N 17
ATOM 21301 C CA . GLU A 1 21 ? -7.087 -6.611 -2.856 1.00 0.00 21 GLU A CA 17
ATOM 21302 C C . GLU A 1 21 ? -5.817 -7.418 -2.596 1.00 0.00 21 GLU A C 17
ATOM 21303 O O . GLU A 1 21 ? -4.967 -7.016 -1.801 1.00 0.00 21 GLU A O 17
ATOM 21315 N N . ARG A 1 22 ? -5.698 -8.557 -3.270 1.00 0.00 22 ARG A N 17
ATOM 21316 C CA . ARG A 1 22 ? -4.535 -9.421 -3.110 1.00 0.00 22 ARG A CA 17
ATOM 21317 C C . ARG A 1 22 ? -3.256 -8.688 -3.502 1.00 0.00 22 ARG A C 17
ATOM 21318 O O . ARG A 1 22 ? -2.211 -8.867 -2.877 1.00 0.00 22 ARG A O 17
ATOM 21339 N N . GLN A 1 23 ? -3.347 -7.863 -4.541 1.00 0.00 23 GLN A N 17
ATOM 21340 C CA . GLN A 1 23 ? -2.196 -7.104 -5.016 1.00 0.00 23 GLN A CA 17
ATOM 21341 C C . GLN A 1 23 ? -1.905 -5.922 -4.097 1.00 0.00 23 GLN A C 17
ATOM 21342 O O . GLN A 1 23 ? -0.753 -5.660 -3.752 1.00 0.00 23 GLN A O 17
ATOM 21356 N N . ILE A 1 24 ? -2.958 -5.212 -3.704 1.00 0.00 24 ILE A N 17
ATOM 21357 C CA . ILE A 1 24 ? -2.815 -4.059 -2.824 1.00 0.00 24 ILE A CA 17
ATOM 21358 C C . ILE A 1 24 ? -2.263 -4.471 -1.463 1.00 0.00 24 ILE A C 17
ATOM 21359 O O . ILE A 1 24 ? -1.453 -3.760 -0.868 1.00 0.00 24 ILE A O 17
ATOM 21375 N N . LYS A 1 25 ? -2.707 -5.624 -0.976 1.00 0.00 25 LYS A N 17
ATOM 21376 C CA . LYS A 1 25 ? -2.256 -6.134 0.314 1.00 0.00 25 LYS A CA 17
ATOM 21377 C C . LYS A 1 25 ? -0.824 -6.652 0.224 1.00 0.00 25 LYS A C 17
ATOM 21378 O O . LYS A 1 25 ? -0.074 -6.604 1.199 1.00 0.00 25 LYS A O 17
ATOM 21397 N N . LYS A 1 26 ? -0.451 -7.145 -0.952 1.00 0.00 26 LYS A N 17
ATOM 21398 C CA . LYS A 1 26 ? 0.892 -7.669 -1.171 1.00 0.00 26 LYS A CA 17
ATOM 21399 C C . LYS A 1 26 ? 1.897 -6.535 -1.344 1.00 0.00 26 LYS A C 17
ATOM 21400 O O . LYS A 1 26 ? 2.933 -6.506 -0.681 1.00 0.00 26 LYS A O 17
ATOM 21419 N N . ALA A 1 27 ? 1.582 -5.603 -2.238 1.00 0.00 27 ALA A N 17
ATOM 21420 C CA . ALA A 1 27 ? 2.457 -4.466 -2.495 1.00 0.00 27 ALA A CA 17
ATOM 21421 C C . ALA A 1 27 ? 2.683 -3.650 -1.227 1.00 0.00 27 ALA A C 17
ATOM 21422 O O . ALA A 1 27 ? 3.778 -3.137 -0.994 1.00 0.00 27 ALA A O 17
ATOM 21429 N N . PHE A 1 28 ? 1.642 -3.533 -0.410 1.00 0.00 28 PHE A N 17
ATOM 21430 C CA . PHE A 1 28 ? 1.727 -2.777 0.834 1.00 0.00 28 PHE A CA 17
ATOM 21431 C C . PHE A 1 28 ? 2.504 -3.556 1.892 1.00 0.00 28 PHE A C 17
ATOM 21432 O O . PHE A 1 28 ? 3.517 -3.084 2.407 1.00 0.00 28 PHE A O 17
ATOM 21449 N N . HIS A 1 29 ? 2.020 -4.753 2.210 1.00 0.00 29 HIS A N 17
ATOM 21450 C CA . HIS A 1 29 ? 2.669 -5.599 3.206 1.00 0.00 29 HIS A CA 17
ATOM 21451 C C . HIS A 1 29 ? 4.184 -5.578 3.032 1.00 0.00 29 HIS A C 17
ATOM 21452 O O . HIS A 1 29 ? 4.918 -5.179 3.937 1.00 0.00 29 HIS A O 17
ATOM 21466 N N . LYS A 1 30 ? 4.647 -6.012 1.865 1.00 0.00 30 LYS A N 17
ATOM 21467 C CA . LYS A 1 30 ? 6.075 -6.044 1.571 1.00 0.00 30 LYS A CA 17
ATOM 21468 C C . LYS A 1 30 ? 6.726 -4.702 1.892 1.00 0.00 30 LYS A C 17
ATOM 21469 O O . LYS A 1 30 ? 7.748 -4.645 2.578 1.00 0.00 30 LYS A O 17
ATOM 21488 N N . LEU A 1 31 ? 6.129 -3.625 1.395 1.00 0.00 31 LEU A N 17
ATOM 21489 C CA . LEU A 1 31 ? 6.650 -2.283 1.630 1.00 0.00 31 LEU A CA 17
ATOM 21490 C C . LEU A 1 31 ? 6.770 -2.000 3.124 1.00 0.00 31 LEU A C 17
ATOM 21491 O O . LEU A 1 31 ? 7.867 -1.792 3.641 1.00 0.00 31 LEU A O 17
ATOM 21507 N N . ALA A 1 32 ? 5.633 -1.996 3.813 1.00 0.00 32 ALA A N 17
ATOM 21508 C CA . ALA A 1 32 ? 5.611 -1.743 5.248 1.00 0.00 32 ALA A CA 17
ATOM 21509 C C . ALA A 1 32 ? 6.856 -2.307 5.925 1.00 0.00 32 ALA A C 17
ATOM 21510 O O . ALA A 1 32 ? 7.380 -1.720 6.871 1.00 0.00 32 ALA A O 17
ATOM 21517 N N . MET A 1 33 ? 7.323 -3.450 5.434 1.00 0.00 33 MET A N 17
ATOM 21518 C CA . MET A 1 33 ? 8.507 -4.094 5.992 1.00 0.00 33 MET A CA 17
ATOM 21519 C C . MET A 1 33 ? 9.760 -3.274 5.698 1.00 0.00 33 MET A C 17
ATOM 21520 O O . MET A 1 33 ? 10.567 -3.014 6.590 1.00 0.00 33 MET A O 17
ATOM 21534 N N . LYS A 1 34 ? 9.917 -2.871 4.442 1.00 0.00 34 LYS A N 17
ATOM 21535 C CA . LYS A 1 34 ? 11.071 -2.080 4.030 1.00 0.00 34 LYS A CA 17
ATOM 21536 C C . LYS A 1 34 ? 11.102 -0.742 4.761 1.00 0.00 34 LYS A C 17
ATOM 21537 O O . LYS A 1 34 ? 12.172 -0.219 5.073 1.00 0.00 34 LYS A O 17
ATOM 21556 N N . TYR A 1 35 ? 9.923 -0.194 5.033 1.00 0.00 35 TYR A N 17
ATOM 21557 C CA . TYR A 1 35 ? 9.816 1.084 5.727 1.00 0.00 35 TYR A CA 17
ATOM 21558 C C . TYR A 1 35 ? 9.143 0.912 7.085 1.00 0.00 35 TYR A C 17
ATOM 21559 O O . TYR A 1 35 ? 8.551 1.850 7.621 1.00 0.00 35 TYR A O 17
ATOM 21577 N N . HIS A 1 36 ? 9.237 -0.293 7.636 1.00 0.00 36 HIS A N 17
ATOM 21578 C CA . HIS A 1 36 ? 8.638 -0.590 8.933 1.00 0.00 36 HIS A CA 17
ATOM 21579 C C . HIS A 1 36 ? 9.290 0.240 10.035 1.00 0.00 36 HIS A C 17
ATOM 21580 O O . HIS A 1 36 ? 10.497 0.167 10.269 1.00 0.00 36 HIS A O 17
ATOM 21594 N N . PRO A 1 37 ? 8.475 1.049 10.728 1.00 0.00 37 PRO A N 17
ATOM 21595 C CA . PRO A 1 37 ? 8.951 1.908 11.816 1.00 0.00 37 PRO A CA 17
ATOM 21596 C C . PRO A 1 37 ? 9.364 1.109 13.047 1.00 0.00 37 PRO A C 17
ATOM 21597 O O . PRO A 1 37 ? 9.837 1.673 14.034 1.00 0.00 37 PRO A O 17
ATOM 21608 N N . ASP A 1 38 ? 9.184 -0.205 12.981 1.00 0.00 38 ASP A N 17
ATOM 21609 C CA . ASP A 1 38 ? 9.540 -1.082 14.091 1.00 0.00 38 ASP A CA 17
ATOM 21610 C C . ASP A 1 38 ? 10.848 -1.815 13.806 1.00 0.00 38 ASP A C 17
ATOM 21611 O O . ASP A 1 38 ? 11.645 -2.058 14.712 1.00 0.00 38 ASP A O 17
ATOM 21620 N N . LYS A 1 39 ? 11.061 -2.164 12.543 1.00 0.00 39 LYS A N 17
ATOM 21621 C CA . LYS A 1 39 ? 12.272 -2.869 12.137 1.00 0.00 39 LYS A CA 17
ATOM 21622 C C . LYS A 1 39 ? 13.354 -1.885 11.704 1.00 0.00 39 LYS A C 17
ATOM 21623 O O . LYS A 1 39 ? 14.536 -2.088 11.980 1.00 0.00 39 LYS A O 17
ATOM 21642 N N . ASN A 1 40 ? 12.942 -0.819 11.026 1.00 0.00 40 ASN A N 17
ATOM 21643 C CA . ASN A 1 40 ? 13.878 0.196 10.556 1.00 0.00 40 ASN A CA 17
ATOM 21644 C C . ASN A 1 40 ? 14.351 1.075 11.710 1.00 0.00 40 ASN A C 17
ATOM 21645 O O . ASN A 1 40 ? 13.544 1.605 12.473 1.00 0.00 40 ASN A O 17
ATOM 21656 N N . LYS A 1 41 ? 15.666 1.226 11.830 1.00 0.00 41 LYS A N 17
ATOM 21657 C CA . LYS A 1 41 ? 16.249 2.042 12.888 1.00 0.00 41 LYS A CA 17
ATOM 21658 C C . LYS A 1 41 ? 16.593 3.436 12.374 1.00 0.00 41 LYS A C 17
ATOM 21659 O O . LYS A 1 41 ? 17.639 3.992 12.710 1.00 0.00 41 LYS A O 17
ATOM 21678 N N . SER A 1 42 ? 15.706 3.996 11.557 1.00 0.00 42 SER A N 17
ATOM 21679 C CA . SER A 1 42 ? 15.918 5.325 10.994 1.00 0.00 42 SER A CA 17
ATOM 21680 C C . SER A 1 42 ? 14.652 6.169 11.104 1.00 0.00 42 SER A C 17
ATOM 21681 O O . SER A 1 42 ? 13.531 5.670 11.000 1.00 0.00 42 SER A O 17
ATOM 21689 N N . PRO A 1 43 ? 14.833 7.481 11.319 1.00 0.00 43 PRO A N 17
ATOM 21690 C CA . PRO A 1 43 ? 13.718 8.423 11.447 1.00 0.00 43 PRO A CA 17
ATOM 21691 C C . PRO A 1 43 ? 12.988 8.641 10.126 1.00 0.00 43 PRO A C 17
ATOM 21692 O O . PRO A 1 43 ? 11.759 8.614 10.073 1.00 0.00 43 PRO A O 17
ATOM 21703 N N . ASP A 1 44 ? 13.754 8.857 9.062 1.00 0.00 44 ASP A N 17
ATOM 21704 C CA . ASP A 1 44 ? 13.180 9.078 7.740 1.00 0.00 44 ASP A CA 17
ATOM 21705 C C . ASP A 1 44 ? 12.145 8.007 7.410 1.00 0.00 44 ASP A C 17
ATOM 21706 O O . ASP A 1 44 ? 11.079 8.304 6.872 1.00 0.00 44 ASP A O 17
ATOM 21715 N N . ALA A 1 45 ? 12.467 6.759 7.737 1.00 0.00 45 ALA A N 17
ATOM 21716 C CA . ALA A 1 45 ? 11.565 5.644 7.477 1.00 0.00 45 ALA A CA 17
ATOM 21717 C C . ALA A 1 45 ? 10.176 5.919 8.041 1.00 0.00 45 ALA A C 17
ATOM 21718 O O . ALA A 1 45 ? 9.170 5.727 7.359 1.00 0.00 45 ALA A O 17
ATOM 21725 N N . GLU A 1 46 ? 10.128 6.368 9.292 1.00 0.00 46 GLU A N 17
ATOM 21726 C CA . GLU A 1 46 ? 8.860 6.667 9.947 1.00 0.00 46 GLU A CA 17
ATOM 21727 C C . GLU A 1 46 ? 7.942 7.459 9.020 1.00 0.00 46 GLU A C 17
ATOM 21728 O O . GLU A 1 46 ? 6.749 7.172 8.918 1.00 0.00 46 GLU A O 17
ATOM 21740 N N . ALA A 1 47 ? 8.506 8.456 8.347 1.00 0.00 47 ALA A N 17
ATOM 21741 C CA . ALA A 1 47 ? 7.740 9.287 7.428 1.00 0.00 47 ALA A CA 17
ATOM 21742 C C . ALA A 1 47 ? 7.295 8.490 6.207 1.00 0.00 47 ALA A C 17
ATOM 21743 O O . ALA A 1 47 ? 6.170 8.640 5.730 1.00 0.00 47 ALA A O 17
ATOM 21750 N N . LYS A 1 48 ? 8.185 7.641 5.704 1.00 0.00 48 LYS A N 17
ATOM 21751 C CA . LYS A 1 48 ? 7.885 6.819 4.538 1.00 0.00 48 LYS A CA 17
ATOM 21752 C C . LYS A 1 48 ? 6.609 6.012 4.755 1.00 0.00 48 LYS A C 17
ATOM 21753 O O . LYS A 1 48 ? 5.656 6.118 3.982 1.00 0.00 48 LYS A O 17
ATOM 21772 N N . PHE A 1 49 ? 6.596 5.207 5.812 1.00 0.00 49 PHE A N 17
ATOM 21773 C CA . PHE A 1 49 ? 5.436 4.382 6.132 1.00 0.00 49 PHE A CA 17
ATOM 21774 C C . PHE A 1 49 ? 4.181 5.239 6.268 1.00 0.00 49 PHE A C 17
ATOM 21775 O O . PHE A 1 49 ? 3.074 4.790 5.968 1.00 0.00 49 PHE A O 17
ATOM 21792 N N . ARG A 1 50 ? 4.362 6.475 6.723 1.00 0.00 50 ARG A N 17
ATOM 21793 C CA . ARG A 1 50 ? 3.245 7.395 6.901 1.00 0.00 50 ARG A CA 17
ATOM 21794 C C . ARG A 1 50 ? 2.514 7.625 5.581 1.00 0.00 50 ARG A C 17
ATOM 21795 O O . ARG A 1 50 ? 1.349 8.019 5.567 1.00 0.00 50 ARG A O 17
ATOM 21816 N N . GLU A 1 51 ? 3.208 7.376 4.475 1.00 0.00 51 GLU A N 17
ATOM 21817 C CA . GLU A 1 51 ? 2.625 7.558 3.151 1.00 0.00 51 GLU A CA 17
ATOM 21818 C C . GLU A 1 51 ? 2.148 6.226 2.579 1.00 0.00 51 GLU A C 17
ATOM 21819 O O . GLU A 1 51 ? 1.183 6.176 1.816 1.00 0.00 51 GLU A O 17
ATOM 21831 N N . ILE A 1 52 ? 2.832 5.150 2.953 1.00 0.00 52 ILE A N 17
ATOM 21832 C CA . ILE A 1 52 ? 2.479 3.818 2.477 1.00 0.00 52 ILE A CA 17
ATOM 21833 C C . ILE A 1 52 ? 1.180 3.334 3.113 1.00 0.00 52 ILE A C 17
ATOM 21834 O O . ILE A 1 52 ? 0.297 2.816 2.429 1.00 0.00 52 ILE A O 17
ATOM 21850 N N . ALA A 1 53 ? 1.069 3.508 4.426 1.00 0.00 53 ALA A N 17
ATOM 21851 C CA . ALA A 1 53 ? -0.123 3.093 5.154 1.00 0.00 53 ALA A CA 17
ATOM 21852 C C . ALA A 1 53 ? -1.361 3.819 4.639 1.00 0.00 53 ALA A C 17
ATOM 21853 O O . ALA A 1 53 ? -2.306 3.192 4.161 1.00 0.00 53 ALA A O 17
ATOM 21860 N N . GLU A 1 54 ? -1.350 5.145 4.740 1.00 0.00 54 GLU A N 17
ATOM 21861 C CA . GLU A 1 54 ? -2.473 5.955 4.285 1.00 0.00 54 GLU A CA 17
ATOM 21862 C C . GLU A 1 54 ? -2.898 5.554 2.875 1.00 0.00 54 GLU A C 17
ATOM 21863 O O . GLU A 1 54 ? -4.077 5.613 2.530 1.00 0.00 54 GLU A O 17
ATOM 21875 N N . ALA A 1 55 ? -1.926 5.147 2.065 1.00 0.00 55 ALA A N 17
ATOM 21876 C CA . ALA A 1 55 ? -2.198 4.735 0.693 1.00 0.00 55 ALA A CA 17
ATOM 21877 C C . ALA A 1 55 ? -2.990 3.432 0.658 1.00 0.00 55 ALA A C 17
ATOM 21878 O O . ALA A 1 55 ? -3.869 3.251 -0.185 1.00 0.00 55 ALA A O 17
ATOM 21885 N N . TYR A 1 56 ? -2.673 2.528 1.578 1.00 0.00 56 TYR A N 17
ATOM 21886 C CA . TYR A 1 56 ? -3.353 1.240 1.650 1.00 0.00 56 TYR A CA 17
ATOM 21887 C C . TYR A 1 56 ? -4.737 1.389 2.275 1.00 0.00 56 TYR A C 17
ATOM 21888 O O . TYR A 1 56 ? -5.723 0.867 1.756 1.00 0.00 56 TYR A O 17
ATOM 21906 N N . GLU A 1 57 ? -4.799 2.105 3.393 1.00 0.00 57 GLU A N 17
ATOM 21907 C CA . GLU A 1 57 ? -6.062 2.323 4.090 1.00 0.00 57 GLU A CA 17
ATOM 21908 C C . GLU A 1 57 ? -7.199 2.546 3.098 1.00 0.00 57 GLU A C 17
ATOM 21909 O O . GLU A 1 57 ? -8.251 1.911 3.187 1.00 0.00 57 GLU A O 17
ATOM 21921 N N . THR A 1 58 ? -6.982 3.455 2.151 1.00 0.00 58 THR A N 17
ATOM 21922 C CA . THR A 1 58 ? -7.988 3.764 1.143 1.00 0.00 58 THR A CA 17
ATOM 21923 C C . THR A 1 58 ? -8.219 2.578 0.214 1.00 0.00 58 THR A C 17
ATOM 21924 O O . THR A 1 58 ? -9.358 2.177 -0.026 1.00 0.00 58 THR A O 17
ATOM 21935 N N . LEU A 1 59 ? -7.131 2.020 -0.306 1.00 0.00 59 LEU A N 17
ATOM 21936 C CA . LEU A 1 59 ? -7.215 0.877 -1.209 1.00 0.00 59 LEU A CA 17
ATOM 21937 C C . LEU A 1 59 ? -7.481 -0.410 -0.435 1.00 0.00 59 LEU A C 17
ATOM 21938 O O . LEU A 1 59 ? -7.477 -1.501 -1.005 1.00 0.00 59 LEU A O 17
ATOM 21954 N N . SER A 1 60 ? -7.715 -0.275 0.866 1.00 0.00 60 SER A N 17
ATOM 21955 C CA . SER A 1 60 ? -7.982 -1.427 1.719 1.00 0.00 60 SER A CA 17
ATOM 21956 C C . SER A 1 60 ? -9.483 -1.664 1.857 1.00 0.00 60 SER A C 17
ATOM 21957 O O . SER A 1 60 ? -9.963 -2.786 1.695 1.00 0.00 60 SER A O 17
ATOM 21965 N N . ASP A 1 61 ? -10.218 -0.600 2.159 1.00 0.00 61 ASP A N 17
ATOM 21966 C CA . ASP A 1 61 ? -11.665 -0.690 2.319 1.00 0.00 61 ASP A CA 17
ATOM 21967 C C . ASP A 1 61 ? -12.358 -0.757 0.962 1.00 0.00 61 ASP A C 17
ATOM 21968 O O . ASP A 1 61 ? -11.777 -0.398 -0.061 1.00 0.00 61 ASP A O 17
ATOM 21977 N N . ALA A 1 62 ? -13.604 -1.221 0.963 1.00 0.00 62 ALA A N 17
ATOM 21978 C CA . ALA A 1 62 ? -14.377 -1.334 -0.268 1.00 0.00 62 ALA A CA 17
ATOM 21979 C C . ALA A 1 62 ? -14.835 0.036 -0.757 1.00 0.00 62 ALA A C 17
ATOM 21980 O O . ALA A 1 62 ? -14.331 0.549 -1.755 1.00 0.00 62 ALA A O 17
ATOM 21987 N N . ASN A 1 63 ? -15.794 0.622 -0.048 1.00 0.00 63 ASN A N 17
ATOM 21988 C CA . ASN A 1 63 ? -16.321 1.932 -0.411 1.00 0.00 63 ASN A CA 17
ATOM 21989 C C . ASN A 1 63 ? -15.189 2.927 -0.650 1.00 0.00 63 ASN A C 17
ATOM 21990 O O . ASN A 1 63 ? -15.198 3.669 -1.632 1.00 0.00 63 ASN A O 17
ATOM 22001 N N . ARG A 1 64 ? -14.215 2.934 0.254 1.00 0.00 64 ARG A N 17
ATOM 22002 C CA . ARG A 1 64 ? -13.075 3.837 0.142 1.00 0.00 64 ARG A CA 17
ATOM 22003 C C . ARG A 1 64 ? -12.338 3.622 -1.177 1.00 0.00 64 ARG A C 17
ATOM 22004 O O . ARG A 1 64 ? -12.166 4.553 -1.963 1.00 0.00 64 ARG A O 17
ATOM 22025 N N . ARG A 1 65 ? -11.905 2.387 -1.411 1.00 0.00 65 ARG A N 17
ATOM 22026 C CA . ARG A 1 65 ? -11.185 2.050 -2.633 1.00 0.00 65 ARG A CA 17
ATOM 22027 C C . ARG A 1 65 ? -12.054 2.297 -3.863 1.00 0.00 65 ARG A C 17
ATOM 22028 O O . ARG A 1 65 ? -11.549 2.610 -4.941 1.00 0.00 65 ARG A O 17
ATOM 22049 N N . LYS A 1 66 ? -13.364 2.153 -3.693 1.00 0.00 66 LYS A N 17
ATOM 22050 C CA . LYS A 1 66 ? -14.305 2.361 -4.787 1.00 0.00 66 LYS A CA 17
ATOM 22051 C C . LYS A 1 66 ? -14.374 3.835 -5.173 1.00 0.00 66 LYS A C 17
ATOM 22052 O O . LYS A 1 66 ? -14.289 4.181 -6.351 1.00 0.00 66 LYS A O 17
ATOM 22071 N N . GLU A 1 67 ? -14.527 4.698 -4.173 1.00 0.00 67 GLU A N 17
ATOM 22072 C CA . GLU A 1 67 ? -14.606 6.134 -4.410 1.00 0.00 67 GLU A CA 17
ATOM 22073 C C . GLU A 1 67 ? -13.275 6.675 -4.924 1.00 0.00 67 GLU A C 17
ATOM 22074 O O . GLU A 1 67 ? -13.227 7.390 -5.925 1.00 0.00 67 GLU A O 17
ATOM 22086 N N . TYR A 1 68 ? -12.195 6.329 -4.231 1.00 0.00 68 TYR A N 17
ATOM 22087 C CA . TYR A 1 68 ? -10.863 6.782 -4.614 1.00 0.00 68 TYR A CA 17
ATOM 22088 C C . TYR A 1 68 ? -10.553 6.399 -6.058 1.00 0.00 68 TYR A C 17
ATOM 22089 O O . TYR A 1 68 ? -9.627 6.934 -6.668 1.00 0.00 68 TYR A O 17
ATOM 22107 N N . ASP A 1 69 ? -11.334 5.471 -6.598 1.00 0.00 69 ASP A N 17
ATOM 22108 C CA . ASP A 1 69 ? -11.145 5.016 -7.971 1.00 0.00 69 ASP A CA 17
ATOM 22109 C C . ASP A 1 69 ? -12.122 5.713 -8.913 1.00 0.00 69 ASP A C 17
ATOM 22110 O O . ASP A 1 69 ? -11.748 6.148 -10.003 1.00 0.00 69 ASP A O 17
ATOM 22119 N N . THR A 1 70 ? -13.377 5.814 -8.487 1.00 0.00 70 THR A N 17
ATOM 22120 C CA . THR A 1 70 ? -14.408 6.456 -9.293 1.00 0.00 70 THR A CA 17
ATOM 22121 C C . THR A 1 70 ? -14.240 7.971 -9.297 1.00 0.00 70 THR A C 17
ATOM 22122 O O . THR A 1 70 ? -14.793 8.665 -10.151 1.00 0.00 70 THR A O 17
ATOM 22133 N N . LEU A 1 71 ? -13.473 8.479 -8.339 1.00 0.00 71 LEU A N 17
ATOM 22134 C CA . LEU A 1 71 ? -13.231 9.913 -8.232 1.00 0.00 71 LEU A CA 17
ATOM 22135 C C . LEU A 1 71 ? -11.781 10.247 -8.568 1.00 0.00 71 LEU A C 17
ATOM 22136 O O . LEU A 1 71 ? -11.509 11.119 -9.392 1.00 0.00 71 LEU A O 17
ATOM 22152 N N . GLY A 1 72 ? -10.853 9.545 -7.925 1.00 0.00 72 GLY A N 17
ATOM 22153 C CA . GLY A 1 72 ? -9.442 9.780 -8.170 1.00 0.00 72 GLY A CA 17
ATOM 22154 C C . GLY A 1 72 ? -8.697 10.197 -6.918 1.00 0.00 72 GLY A C 17
ATOM 22155 O O . GLY A 1 72 ? -9.032 9.764 -5.815 1.00 0.00 72 GLY A O 17
ATOM 22159 N N . HIS A 1 73 ? -7.682 11.039 -7.087 1.00 0.00 73 HIS A N 17
ATOM 22160 C CA . HIS A 1 73 ? -6.887 11.513 -5.960 1.00 0.00 73 HIS A CA 17
ATOM 22161 C C . HIS A 1 73 ? -7.125 13.000 -5.714 1.00 0.00 73 HIS A C 17
ATOM 22162 O O . HIS A 1 73 ? -7.187 13.447 -4.569 1.00 0.00 73 HIS A O 17
ATOM 22176 N N . SER A 1 74 ? -7.258 13.760 -6.797 1.00 0.00 74 SER A N 17
ATOM 22177 C CA . SER A 1 74 ? -7.485 15.197 -6.698 1.00 0.00 74 SER A CA 17
ATOM 22178 C C . SER A 1 74 ? -8.946 15.495 -6.375 1.00 0.00 74 SER A C 17
ATOM 22179 O O . SER A 1 74 ? -9.267 16.537 -5.804 1.00 0.00 74 SER A O 17
ATOM 22187 N N . ALA A 1 75 ? -9.828 14.571 -6.743 1.00 0.00 75 ALA A N 17
ATOM 22188 C CA . ALA A 1 75 ? -11.254 14.733 -6.491 1.00 0.00 75 ALA A CA 17
ATOM 22189 C C . ALA A 1 75 ? -11.656 14.084 -5.171 1.00 0.00 75 ALA A C 17
ATOM 22190 O O . ALA A 1 75 ? -12.088 14.763 -4.240 1.00 0.00 75 ALA A O 17
ATOM 22197 N N . PHE A 1 76 ? -11.510 12.765 -5.098 1.00 0.00 76 PHE A N 17
ATOM 22198 C CA . PHE A 1 76 ? -11.859 12.023 -3.892 1.00 0.00 76 PHE A CA 17
ATOM 22199 C C . PHE A 1 76 ? -11.521 12.828 -2.641 1.00 0.00 76 PHE A C 17
ATOM 22200 O O . PHE A 1 76 ? -12.410 13.317 -1.943 1.00 0.00 76 PHE A O 17
ATOM 22217 N N . THR A 1 77 ? -10.228 12.962 -2.362 1.00 0.00 77 THR A N 17
ATOM 22218 C CA . THR A 1 77 ? -9.770 13.706 -1.195 1.00 0.00 77 THR A CA 17
ATOM 22219 C C . THR A 1 77 ? -9.363 15.126 -1.573 1.00 0.00 77 THR A C 17
ATOM 22220 O O . THR A 1 77 ? -8.270 15.579 -1.236 1.00 0.00 77 THR A O 17
ATOM 22231 N N . SER A 1 78 ? -10.250 15.824 -2.275 1.00 0.00 78 SER A N 17
ATOM 22232 C CA . SER A 1 78 ? -9.982 17.192 -2.701 1.00 0.00 78 SER A CA 17
ATOM 22233 C C . SER A 1 78 ? -9.602 18.067 -1.511 1.00 0.00 78 SER A C 17
ATOM 22234 O O . SER A 1 78 ? -10.160 17.932 -0.423 1.00 0.00 78 SER A O 17
ATOM 22242 N N . GLY A 1 79 ? -8.647 18.967 -1.726 1.00 0.00 79 GLY A N 17
ATOM 22243 C CA . GLY A 1 79 ? -8.207 19.852 -0.663 1.00 0.00 79 GLY A CA 17
ATOM 22244 C C . GLY A 1 79 ? -6.902 20.549 -0.992 1.00 0.00 79 GLY A C 17
ATOM 22245 O O . GLY A 1 79 ? -6.593 20.789 -2.159 1.00 0.00 79 GLY A O 17
ATOM 22249 N N . LYS A 1 80 ? -6.132 20.877 0.041 1.00 0.00 80 LYS A N 17
ATOM 22250 C CA . LYS A 1 80 ? -4.852 21.551 -0.142 1.00 0.00 80 LYS A CA 17
ATOM 22251 C C . LYS A 1 80 ? -4.062 21.582 1.162 1.00 0.00 80 LYS A C 17
ATOM 22252 O O . LYS A 1 80 ? -4.581 21.982 2.204 1.00 0.00 80 LYS A O 17
ATOM 22271 N N . GLY A 1 81 ? -2.804 21.159 1.097 1.00 0.00 81 GLY A N 17
ATOM 22272 C CA . GLY A 1 81 ? -1.962 21.148 2.280 1.00 0.00 81 GLY A CA 17
ATOM 22273 C C . GLY A 1 81 ? -0.533 21.552 1.978 1.00 0.00 81 GLY A C 17
ATOM 22274 O O . GLY A 1 81 ? -0.145 21.662 0.815 1.00 0.00 81 GLY A O 17
ATOM 22278 N N . GLN A 1 82 ? 0.252 21.774 3.028 1.00 0.00 82 GLN A N 17
ATOM 22279 C CA . GLN A 1 82 ? 1.646 22.170 2.868 1.00 0.00 82 GLN A CA 17
ATOM 22280 C C . GLN A 1 82 ? 2.575 21.183 3.567 1.00 0.00 82 GLN A C 17
ATOM 22281 O O . GLN A 1 82 ? 2.967 21.391 4.715 1.00 0.00 82 GLN A O 17
ATOM 22295 N N . SER A 1 83 ? 2.924 20.109 2.866 1.00 0.00 83 SER A N 17
ATOM 22296 C CA . SER A 1 83 ? 3.805 19.087 3.421 1.00 0.00 83 SER A CA 17
ATOM 22297 C C . SER A 1 83 ? 5.029 18.885 2.533 1.00 0.00 83 SER A C 17
ATOM 22298 O O . SER A 1 83 ? 5.029 18.040 1.639 1.00 0.00 83 SER A O 17
ATOM 22306 N N . GLY A 1 84 ? 6.073 19.668 2.788 1.00 0.00 84 GLY A N 17
ATOM 22307 C CA . GLY A 1 84 ? 7.290 19.561 2.005 1.00 0.00 84 GLY A CA 17
ATOM 22308 C C . GLY A 1 84 ? 7.109 20.052 0.583 1.00 0.00 84 GLY A C 17
ATOM 22309 O O . GLY A 1 84 ? 6.044 19.903 -0.018 1.00 0.00 84 GLY A O 17
ATOM 22313 N N . PRO A 1 85 ? 8.167 20.656 0.022 1.00 0.00 85 PRO A N 17
ATOM 22314 C CA . PRO A 1 85 ? 8.145 21.185 -1.345 1.00 0.00 85 PRO A CA 17
ATOM 22315 C C . PRO A 1 85 ? 8.096 20.079 -2.394 1.00 0.00 85 PRO A C 17
ATOM 22316 O O . PRO A 1 85 ? 8.928 19.172 -2.393 1.00 0.00 85 PRO A O 17
ATOM 22327 N N . SER A 1 86 ? 7.116 20.160 -3.288 1.00 0.00 86 SER A N 17
ATOM 22328 C CA . SER A 1 86 ? 6.957 19.164 -4.341 1.00 0.00 86 SER A CA 17
ATOM 22329 C C . SER A 1 86 ? 7.878 19.466 -5.519 1.00 0.00 86 SER A C 17
ATOM 22330 O O . SER A 1 86 ? 7.485 19.337 -6.678 1.00 0.00 86 SER A O 17
ATOM 22338 N N . SER A 1 87 ? 9.107 19.870 -5.213 1.00 0.00 87 SER A N 17
ATOM 22339 C CA . SER A 1 87 ? 10.084 20.196 -6.245 1.00 0.00 87 SER A CA 17
ATOM 22340 C C . SER A 1 87 ? 9.482 21.133 -7.287 1.00 0.00 87 SER A C 17
ATOM 22341 O O . SER A 1 87 ? 9.712 20.977 -8.486 1.00 0.00 87 SER A O 17
ATOM 22349 N N . GLY A 1 88 ? 8.708 22.108 -6.821 1.00 0.00 88 GLY A N 17
ATOM 22350 C CA . GLY A 1 88 ? 8.083 23.057 -7.724 1.00 0.00 88 GLY A CA 17
ATOM 22351 C C . GLY A 1 88 ? 8.029 24.457 -7.147 1.00 0.00 88 GLY A C 17
ATOM 22352 O O . GLY A 1 88 ? 8.948 25.253 -7.343 1.00 0.00 88 GLY A O 17
ATOM 22356 N N . GLY A 1 1 ? 6.161 19.499 -16.783 1.00 0.00 1 GLY A N 18
ATOM 22357 C CA . GLY A 1 1 ? 5.776 19.981 -15.469 1.00 0.00 1 GLY A CA 18
ATOM 22358 C C . GLY A 1 1 ? 4.971 18.960 -14.690 1.00 0.00 1 GLY A C 18
ATOM 22359 O O . GLY A 1 1 ? 4.039 18.358 -15.222 1.00 0.00 1 GLY A O 18
ATOM 22363 N N . SER A 1 2 ? 5.333 18.764 -13.426 1.00 0.00 2 SER A N 18
ATOM 22364 C CA . SER A 1 2 ? 4.641 17.804 -12.573 1.00 0.00 2 SER A CA 18
ATOM 22365 C C . SER A 1 2 ? 4.431 18.374 -11.174 1.00 0.00 2 SER A C 18
ATOM 22366 O O . SER A 1 2 ? 4.805 19.512 -10.892 1.00 0.00 2 SER A O 18
ATOM 22374 N N . SER A 1 3 ? 3.829 17.573 -10.300 1.00 0.00 3 SER A N 18
ATOM 22375 C CA . SER A 1 3 ? 3.565 17.997 -8.930 1.00 0.00 3 SER A CA 18
ATOM 22376 C C . SER A 1 3 ? 3.367 16.792 -8.016 1.00 0.00 3 SER A C 18
ATOM 22377 O O . SER A 1 3 ? 3.278 15.655 -8.479 1.00 0.00 3 SER A O 18
ATOM 22385 N N . GLY A 1 4 ? 3.300 17.049 -6.713 1.00 0.00 4 GLY A N 18
ATOM 22386 C CA . GLY A 1 4 ? 3.114 15.976 -5.754 1.00 0.00 4 GLY A CA 18
ATOM 22387 C C . GLY A 1 4 ? 4.313 15.051 -5.679 1.00 0.00 4 GLY A C 18
ATOM 22388 O O . GLY A 1 4 ? 4.408 14.085 -6.435 1.00 0.00 4 GLY A O 18
ATOM 22392 N N . SER A 1 5 ? 5.231 15.348 -4.765 1.00 0.00 5 SER A N 18
ATOM 22393 C CA . SER A 1 5 ? 6.433 14.539 -4.598 1.00 0.00 5 SER A CA 18
ATOM 22394 C C . SER A 1 5 ? 6.108 13.053 -4.718 1.00 0.00 5 SER A C 18
ATOM 22395 O O . SER A 1 5 ? 6.752 12.325 -5.473 1.00 0.00 5 SER A O 18
ATOM 22403 N N . SER A 1 6 ? 5.104 12.610 -3.968 1.00 0.00 6 SER A N 18
ATOM 22404 C CA . SER A 1 6 ? 4.695 11.211 -3.986 1.00 0.00 6 SER A CA 18
ATOM 22405 C C . SER A 1 6 ? 3.735 10.941 -5.141 1.00 0.00 6 SER A C 18
ATOM 22406 O O . SER A 1 6 ? 3.917 9.995 -5.906 1.00 0.00 6 SER A O 18
ATOM 22414 N N . GLY A 1 7 ? 2.710 11.780 -5.258 1.00 0.00 7 GLY A N 18
ATOM 22415 C CA . GLY A 1 7 ? 1.736 11.616 -6.321 1.00 0.00 7 GLY A CA 18
ATOM 22416 C C . GLY A 1 7 ? 0.454 10.966 -5.837 1.00 0.00 7 GLY A C 18
ATOM 22417 O O . GLY A 1 7 ? -0.274 11.541 -5.029 1.00 0.00 7 GLY A O 18
ATOM 22421 N N . SER A 1 8 ? 0.177 9.765 -6.334 1.00 0.00 8 SER A N 18
ATOM 22422 C CA . SER A 1 8 ? -1.028 9.039 -5.952 1.00 0.00 8 SER A CA 18
ATOM 22423 C C . SER A 1 8 ? -0.675 7.758 -5.202 1.00 0.00 8 SER A C 18
ATOM 22424 O O . SER A 1 8 ? 0.461 7.287 -5.254 1.00 0.00 8 SER A O 18
ATOM 22432 N N . TYR A 1 9 ? -1.658 7.198 -4.506 1.00 0.00 9 TYR A N 18
ATOM 22433 C CA . TYR A 1 9 ? -1.453 5.973 -3.743 1.00 0.00 9 TYR A CA 18
ATOM 22434 C C . TYR A 1 9 ? -0.903 4.862 -4.633 1.00 0.00 9 TYR A C 18
ATOM 22435 O O . TYR A 1 9 ? 0.168 4.315 -4.371 1.00 0.00 9 TYR A O 18
ATOM 22453 N N . TYR A 1 10 ? -1.644 4.536 -5.686 1.00 0.00 10 TYR A N 18
ATOM 22454 C CA . TYR A 1 10 ? -1.233 3.490 -6.615 1.00 0.00 10 TYR A CA 18
ATOM 22455 C C . TYR A 1 10 ? 0.261 3.580 -6.910 1.00 0.00 10 TYR A C 18
ATOM 22456 O O . TYR A 1 10 ? 0.918 2.569 -7.158 1.00 0.00 10 TYR A O 18
ATOM 22474 N N . ASP A 1 11 ? 0.790 4.798 -6.882 1.00 0.00 11 ASP A N 18
ATOM 22475 C CA . ASP A 1 11 ? 2.207 5.022 -7.145 1.00 0.00 11 ASP A CA 18
ATOM 22476 C C . ASP A 1 11 ? 3.045 4.715 -5.908 1.00 0.00 11 ASP A C 18
ATOM 22477 O O . ASP A 1 11 ? 4.062 4.026 -5.991 1.00 0.00 11 ASP A O 18
ATOM 22486 N N . ILE A 1 12 ? 2.611 5.231 -4.763 1.00 0.00 12 ILE A N 18
ATOM 22487 C CA . ILE A 1 12 ? 3.321 5.011 -3.509 1.00 0.00 12 ILE A CA 18
ATOM 22488 C C . ILE A 1 12 ? 3.386 3.527 -3.167 1.00 0.00 12 ILE A C 18
ATOM 22489 O O . ILE A 1 12 ? 4.439 3.011 -2.791 1.00 0.00 12 ILE A O 18
ATOM 22505 N N . LEU A 1 13 ? 2.255 2.844 -3.302 1.00 0.00 13 LEU A N 18
ATOM 22506 C CA . LEU A 1 13 ? 2.182 1.417 -3.009 1.00 0.00 13 LEU A CA 18
ATOM 22507 C C . LEU A 1 13 ? 2.800 0.598 -4.138 1.00 0.00 13 LEU A C 18
ATOM 22508 O O . LEU A 1 13 ? 3.393 -0.454 -3.903 1.00 0.00 13 LEU A O 18
ATOM 22524 N N . GLY A 1 14 ? 2.657 1.089 -5.365 1.00 0.00 14 GLY A N 18
ATOM 22525 C CA . GLY A 1 14 ? 3.208 0.391 -6.512 1.00 0.00 14 GLY A CA 18
ATOM 22526 C C . GLY A 1 14 ? 2.232 -0.604 -7.108 1.00 0.00 14 GLY A C 18
ATOM 22527 O O . GLY A 1 14 ? 2.631 -1.668 -7.583 1.00 0.00 14 GLY A O 18
ATOM 22531 N N . VAL A 1 15 ? 0.948 -0.260 -7.083 1.00 0.00 15 VAL A N 18
ATOM 22532 C CA . VAL A 1 15 ? -0.088 -1.131 -7.624 1.00 0.00 15 VAL A CA 18
ATOM 22533 C C . VAL A 1 15 ? -0.864 -0.436 -8.737 1.00 0.00 15 VAL A C 18
ATOM 22534 O O . VAL A 1 15 ? -0.926 0.791 -8.812 1.00 0.00 15 VAL A O 18
ATOM 22547 N N . PRO A 1 16 ? -1.472 -1.237 -9.624 1.00 0.00 16 PRO A N 18
ATOM 22548 C CA . PRO A 1 16 ? -2.257 -0.721 -10.750 1.00 0.00 16 PRO A CA 18
ATOM 22549 C C . PRO A 1 16 ? -3.560 -0.070 -10.297 1.00 0.00 16 PRO A C 18
ATOM 22550 O O . PRO A 1 16 ? -4.045 -0.327 -9.196 1.00 0.00 16 PRO A O 18
ATOM 22561 N N . LYS A 1 17 ? -4.123 0.774 -11.155 1.00 0.00 17 LYS A N 18
ATOM 22562 C CA . LYS A 1 17 ? -5.371 1.462 -10.845 1.00 0.00 17 LYS A CA 18
ATOM 22563 C C . LYS A 1 17 ? -6.497 0.462 -10.604 1.00 0.00 17 LYS A C 18
ATOM 22564 O O . LYS A 1 17 ? -7.462 0.757 -9.899 1.00 0.00 17 LYS A O 18
ATOM 22583 N N . SER A 1 18 ? -6.367 -0.723 -11.193 1.00 0.00 18 SER A N 18
ATOM 22584 C CA . SER A 1 18 ? -7.376 -1.765 -11.044 1.00 0.00 18 SER A CA 18
ATOM 22585 C C . SER A 1 18 ? -6.838 -2.926 -10.213 1.00 0.00 18 SER A C 18
ATOM 22586 O O . SER A 1 18 ? -7.311 -4.056 -10.326 1.00 0.00 18 SER A O 18
ATOM 22594 N N . ALA A 1 19 ? -5.845 -2.637 -9.377 1.00 0.00 19 ALA A N 18
ATOM 22595 C CA . ALA A 1 19 ? -5.244 -3.655 -8.525 1.00 0.00 19 ALA A CA 18
ATOM 22596 C C . ALA A 1 19 ? -6.277 -4.263 -7.582 1.00 0.00 19 ALA A C 18
ATOM 22597 O O . ALA A 1 19 ? -7.115 -3.554 -7.025 1.00 0.00 19 ALA A O 18
ATOM 22604 N N . SER A 1 20 ? -6.211 -5.579 -7.408 1.00 0.00 20 SER A N 18
ATOM 22605 C CA . SER A 1 20 ? -7.144 -6.282 -6.536 1.00 0.00 20 SER A CA 18
ATOM 22606 C C . SER A 1 20 ? -6.677 -6.229 -5.085 1.00 0.00 20 SER A C 18
ATOM 22607 O O . SER A 1 20 ? -5.494 -6.027 -4.810 1.00 0.00 20 SER A O 18
ATOM 22615 N N . GLU A 1 21 ? -7.614 -6.411 -4.160 1.00 0.00 21 GLU A N 18
ATOM 22616 C CA . GLU A 1 21 ? -7.298 -6.384 -2.737 1.00 0.00 21 GLU A CA 18
ATOM 22617 C C . GLU A 1 21 ? -6.019 -7.163 -2.448 1.00 0.00 21 GLU A C 18
ATOM 22618 O O . GLU A 1 21 ? -5.192 -6.742 -1.640 1.00 0.00 21 GLU A O 18
ATOM 22630 N N . ARG A 1 22 ? -5.864 -8.303 -3.114 1.00 0.00 22 ARG A N 18
ATOM 22631 C CA . ARG A 1 22 ? -4.688 -9.143 -2.928 1.00 0.00 22 ARG A CA 18
ATOM 22632 C C . ARG A 1 22 ? -3.420 -8.403 -3.344 1.00 0.00 22 ARG A C 18
ATOM 22633 O O . ARG A 1 22 ? -2.415 -8.427 -2.634 1.00 0.00 22 ARG A O 18
ATOM 22654 N N . GLN A 1 23 ? -3.476 -7.747 -4.499 1.00 0.00 23 GLN A N 18
ATOM 22655 C CA . GLN A 1 23 ? -2.332 -7.001 -5.010 1.00 0.00 23 GLN A CA 18
ATOM 22656 C C . GLN A 1 23 ? -1.997 -5.826 -4.097 1.00 0.00 23 GLN A C 18
ATOM 22657 O O . GLN A 1 23 ? -0.827 -5.530 -3.855 1.00 0.00 23 GLN A O 18
ATOM 22671 N N . ILE A 1 24 ? -3.031 -5.160 -3.595 1.00 0.00 24 ILE A N 18
ATOM 22672 C CA . ILE A 1 24 ? -2.846 -4.017 -2.709 1.00 0.00 24 ILE A CA 18
ATOM 22673 C C . ILE A 1 24 ? -2.259 -4.450 -1.369 1.00 0.00 24 ILE A C 18
ATOM 22674 O O . ILE A 1 24 ? -1.249 -3.910 -0.918 1.00 0.00 24 ILE A O 18
ATOM 22690 N N . LYS A 1 25 ? -2.898 -5.429 -0.738 1.00 0.00 25 LYS A N 18
ATOM 22691 C CA . LYS A 1 25 ? -2.439 -5.938 0.549 1.00 0.00 25 LYS A CA 18
ATOM 22692 C C . LYS A 1 25 ? -0.998 -6.429 0.457 1.00 0.00 25 LYS A C 18
ATOM 22693 O O . LYS A 1 25 ? -0.175 -6.136 1.324 1.00 0.00 25 LYS A O 18
ATOM 22712 N N . LYS A 1 26 ? -0.698 -7.176 -0.601 1.00 0.00 26 LYS A N 18
ATOM 22713 C CA . LYS A 1 26 ? 0.644 -7.705 -0.808 1.00 0.00 26 LYS A CA 18
ATOM 22714 C C . LYS A 1 26 ? 1.629 -6.583 -1.121 1.00 0.00 26 LYS A C 18
ATOM 22715 O O . LYS A 1 26 ? 2.679 -6.472 -0.489 1.00 0.00 26 LYS A O 18
ATOM 22734 N N . ALA A 1 27 ? 1.282 -5.753 -2.099 1.00 0.00 27 ALA A N 18
ATOM 22735 C CA . ALA A 1 27 ? 2.134 -4.638 -2.493 1.00 0.00 27 ALA A CA 18
ATOM 22736 C C . ALA A 1 27 ? 2.465 -3.751 -1.297 1.00 0.00 27 ALA A C 18
ATOM 22737 O O . ALA A 1 27 ? 3.590 -3.269 -1.161 1.00 0.00 27 ALA A O 18
ATOM 22744 N N . PHE A 1 28 ? 1.478 -3.538 -0.433 1.00 0.00 28 PHE A N 18
ATOM 22745 C CA . PHE A 1 28 ? 1.664 -2.707 0.751 1.00 0.00 28 PHE A CA 18
ATOM 22746 C C . PHE A 1 28 ? 2.457 -3.453 1.820 1.00 0.00 28 PHE A C 18
ATOM 22747 O O . PHE A 1 28 ? 3.451 -2.946 2.339 1.00 0.00 28 PHE A O 18
ATOM 22764 N N . HIS A 1 29 ? 2.008 -4.662 2.145 1.00 0.00 29 HIS A N 18
ATOM 22765 C CA . HIS A 1 29 ? 2.675 -5.479 3.152 1.00 0.00 29 HIS A CA 18
ATOM 22766 C C . HIS A 1 29 ? 4.190 -5.420 2.984 1.00 0.00 29 HIS A C 18
ATOM 22767 O O . HIS A 1 29 ? 4.910 -4.996 3.889 1.00 0.00 29 HIS A O 18
ATOM 22781 N N . LYS A 1 30 ? 4.668 -5.848 1.821 1.00 0.00 30 LYS A N 18
ATOM 22782 C CA . LYS A 1 30 ? 6.098 -5.844 1.533 1.00 0.00 30 LYS A CA 18
ATOM 22783 C C . LYS A 1 30 ? 6.705 -4.473 1.814 1.00 0.00 30 LYS A C 18
ATOM 22784 O O . LYS A 1 30 ? 7.772 -4.368 2.420 1.00 0.00 30 LYS A O 18
ATOM 22803 N N . LEU A 1 31 ? 6.020 -3.425 1.370 1.00 0.00 31 LEU A N 18
ATOM 22804 C CA . LEU A 1 31 ? 6.491 -2.060 1.575 1.00 0.00 31 LEU A CA 18
ATOM 22805 C C . LEU A 1 31 ? 6.627 -1.748 3.062 1.00 0.00 31 LEU A C 18
ATOM 22806 O O . LEU A 1 31 ? 7.729 -1.524 3.561 1.00 0.00 31 LEU A O 18
ATOM 22822 N N . ALA A 1 32 ? 5.499 -1.738 3.765 1.00 0.00 32 ALA A N 18
ATOM 22823 C CA . ALA A 1 32 ? 5.493 -1.459 5.196 1.00 0.00 32 ALA A CA 18
ATOM 22824 C C . ALA A 1 32 ? 6.722 -2.051 5.876 1.00 0.00 32 ALA A C 18
ATOM 22825 O O . ALA A 1 32 ? 7.290 -1.449 6.787 1.00 0.00 32 ALA A O 18
ATOM 22832 N N . MET A 1 33 ? 7.127 -3.235 5.429 1.00 0.00 33 MET A N 18
ATOM 22833 C CA . MET A 1 33 ? 8.290 -3.909 5.995 1.00 0.00 33 MET A CA 18
ATOM 22834 C C . MET A 1 33 ? 9.572 -3.154 5.660 1.00 0.00 33 MET A C 18
ATOM 22835 O O . MET A 1 33 ? 10.437 -2.967 6.517 1.00 0.00 33 MET A O 18
ATOM 22849 N N . LYS A 1 34 ? 9.689 -2.721 4.410 1.00 0.00 34 LYS A N 18
ATOM 22850 C CA . LYS A 1 34 ? 10.865 -1.984 3.961 1.00 0.00 34 LYS A CA 18
ATOM 22851 C C . LYS A 1 34 ? 10.979 -0.647 4.686 1.00 0.00 34 LYS A C 18
ATOM 22852 O O . LYS A 1 34 ? 12.078 -0.205 5.023 1.00 0.00 34 LYS A O 18
ATOM 22871 N N . TYR A 1 35 ? 9.839 -0.009 4.924 1.00 0.00 35 TYR A N 18
ATOM 22872 C CA . TYR A 1 35 ? 9.811 1.278 5.609 1.00 0.00 35 TYR A CA 18
ATOM 22873 C C . TYR A 1 35 ? 9.212 1.140 7.005 1.00 0.00 35 TYR A C 18
ATOM 22874 O O . TYR A 1 35 ? 8.718 2.110 7.580 1.00 0.00 35 TYR A O 18
ATOM 22892 N N . HIS A 1 36 ? 9.262 -0.074 7.545 1.00 0.00 36 HIS A N 18
ATOM 22893 C CA . HIS A 1 36 ? 8.726 -0.341 8.875 1.00 0.00 36 HIS A CA 18
ATOM 22894 C C . HIS A 1 36 ? 9.524 0.403 9.942 1.00 0.00 36 HIS A C 18
ATOM 22895 O O . HIS A 1 36 ? 10.753 0.459 9.906 1.00 0.00 36 HIS A O 18
ATOM 22909 N N . PRO A 1 37 ? 8.810 0.989 10.915 1.00 0.00 37 PRO A N 18
ATOM 22910 C CA . PRO A 1 37 ? 9.431 1.740 12.010 1.00 0.00 37 PRO A CA 18
ATOM 22911 C C . PRO A 1 37 ? 10.189 0.837 12.976 1.00 0.00 37 PRO A C 18
ATOM 22912 O O . PRO A 1 37 ? 11.117 1.277 13.654 1.00 0.00 37 PRO A O 18
ATOM 22923 N N . ASP A 1 38 ? 9.788 -0.428 13.033 1.00 0.00 38 ASP A N 18
ATOM 22924 C CA . ASP A 1 38 ? 10.430 -1.395 13.916 1.00 0.00 38 ASP A CA 18
ATOM 22925 C C . ASP A 1 38 ? 11.666 -1.997 13.255 1.00 0.00 38 ASP A C 18
ATOM 22926 O O . ASP A 1 38 ? 12.752 -2.006 13.835 1.00 0.00 38 ASP A O 18
ATOM 22935 N N . LYS A 1 39 ? 11.494 -2.500 12.037 1.00 0.00 39 LYS A N 18
ATOM 22936 C CA . LYS A 1 39 ? 12.594 -3.104 11.295 1.00 0.00 39 LYS A CA 18
ATOM 22937 C C . LYS A 1 39 ? 13.634 -2.055 10.914 1.00 0.00 39 LYS A C 18
ATOM 22938 O O . LYS A 1 39 ? 14.836 -2.300 11.001 1.00 0.00 39 LYS A O 18
ATOM 22957 N N . ASN A 1 40 ? 13.161 -0.887 10.491 1.00 0.00 40 ASN A N 18
ATOM 22958 C CA . ASN A 1 40 ? 14.051 0.200 10.097 1.00 0.00 40 ASN A CA 18
ATOM 22959 C C . ASN A 1 40 ? 14.474 1.023 11.310 1.00 0.00 40 ASN A C 18
ATOM 22960 O O . ASN A 1 40 ? 13.635 1.524 12.058 1.00 0.00 40 ASN A O 18
ATOM 22971 N N . LYS A 1 41 ? 15.783 1.159 11.498 1.00 0.00 41 LYS A N 18
ATOM 22972 C CA . LYS A 1 41 ? 16.320 1.923 12.618 1.00 0.00 41 LYS A CA 18
ATOM 22973 C C . LYS A 1 41 ? 16.556 3.377 12.222 1.00 0.00 41 LYS A C 18
ATOM 22974 O O . LYS A 1 41 ? 17.270 4.109 12.907 1.00 0.00 41 LYS A O 18
ATOM 22993 N N . SER A 1 42 ? 15.952 3.788 11.112 1.00 0.00 42 SER A N 18
ATOM 22994 C CA . SER A 1 42 ? 16.099 5.154 10.623 1.00 0.00 42 SER A CA 18
ATOM 22995 C C . SER A 1 42 ? 14.872 5.991 10.972 1.00 0.00 42 SER A C 18
ATOM 22996 O O . SER A 1 42 ? 13.745 5.497 11.019 1.00 0.00 42 SER A O 18
ATOM 23004 N N . PRO A 1 43 ? 15.094 7.290 11.223 1.00 0.00 43 PRO A N 18
ATOM 23005 C CA . PRO A 1 43 ? 14.019 8.224 11.572 1.00 0.00 43 PRO A CA 18
ATOM 23006 C C . PRO A 1 43 ? 13.095 8.510 10.394 1.00 0.00 43 PRO A C 18
ATOM 23007 O O . PRO A 1 43 ? 11.872 8.492 10.534 1.00 0.00 43 PRO A O 18
ATOM 23018 N N . ASP A 1 44 ? 13.686 8.772 9.234 1.00 0.00 44 ASP A N 18
ATOM 23019 C CA . ASP A 1 44 ? 12.915 9.060 8.030 1.00 0.00 44 ASP A CA 18
ATOM 23020 C C . ASP A 1 44 ? 11.968 7.910 7.703 1.00 0.00 44 ASP A C 18
ATOM 23021 O O . ASP A 1 44 ? 10.849 8.126 7.239 1.00 0.00 44 ASP A O 18
ATOM 23030 N N . ALA A 1 45 ? 12.426 6.686 7.947 1.00 0.00 45 ALA A N 18
ATOM 23031 C CA . ALA A 1 45 ? 11.620 5.502 7.679 1.00 0.00 45 ALA A CA 18
ATOM 23032 C C . ALA A 1 45 ? 10.198 5.676 8.201 1.00 0.00 45 ALA A C 18
ATOM 23033 O O . ALA A 1 45 ? 9.232 5.555 7.448 1.00 0.00 45 ALA A O 18
ATOM 23040 N N . GLU A 1 46 ? 10.078 5.960 9.494 1.00 0.00 46 GLU A N 18
ATOM 23041 C CA . GLU A 1 46 ? 8.772 6.148 10.115 1.00 0.00 46 GLU A CA 18
ATOM 23042 C C . GLU A 1 46 ? 7.900 7.078 9.277 1.00 0.00 46 GLU A C 18
ATOM 23043 O O . GLU A 1 46 ? 6.703 6.842 9.111 1.00 0.00 46 GLU A O 18
ATOM 23055 N N . ALA A 1 47 ? 8.508 8.136 8.750 1.00 0.00 47 ALA A N 18
ATOM 23056 C CA . ALA A 1 47 ? 7.788 9.100 7.928 1.00 0.00 47 ALA A CA 18
ATOM 23057 C C . ALA A 1 47 ? 7.269 8.452 6.649 1.00 0.00 47 ALA A C 18
ATOM 23058 O O . ALA A 1 47 ? 6.083 8.544 6.331 1.00 0.00 47 ALA A O 18
ATOM 23065 N N . LYS A 1 48 ? 8.164 7.796 5.918 1.00 0.00 48 LYS A N 18
ATOM 23066 C CA . LYS A 1 48 ? 7.797 7.131 4.674 1.00 0.00 48 LYS A CA 18
ATOM 23067 C C . LYS A 1 48 ? 6.541 6.286 4.858 1.00 0.00 48 LYS A C 18
ATOM 23068 O O . LYS A 1 48 ? 5.565 6.437 4.122 1.00 0.00 48 LYS A O 18
ATOM 23087 N N . PHE A 1 49 ? 6.570 5.397 5.846 1.00 0.00 49 PHE A N 18
ATOM 23088 C CA . PHE A 1 49 ? 5.433 4.529 6.127 1.00 0.00 49 PHE A CA 18
ATOM 23089 C C . PHE A 1 49 ? 4.163 5.347 6.341 1.00 0.00 49 PHE A C 18
ATOM 23090 O O . PHE A 1 49 ? 3.063 4.902 6.014 1.00 0.00 49 PHE A O 18
ATOM 23107 N N . ARG A 1 50 ? 4.325 6.546 6.891 1.00 0.00 50 ARG A N 18
ATOM 23108 C CA . ARG A 1 50 ? 3.192 7.426 7.150 1.00 0.00 50 ARG A CA 18
ATOM 23109 C C . ARG A 1 50 ? 2.441 7.740 5.859 1.00 0.00 50 ARG A C 18
ATOM 23110 O O . ARG A 1 50 ? 1.271 8.119 5.888 1.00 0.00 50 ARG A O 18
ATOM 23131 N N . GLU A 1 51 ? 3.124 7.581 4.730 1.00 0.00 51 GLU A N 18
ATOM 23132 C CA . GLU A 1 51 ? 2.521 7.849 3.430 1.00 0.00 51 GLU A CA 18
ATOM 23133 C C . GLU A 1 51 ? 2.009 6.561 2.791 1.00 0.00 51 GLU A C 18
ATOM 23134 O O . GLU A 1 51 ? 1.022 6.571 2.054 1.00 0.00 51 GLU A O 18
ATOM 23146 N N . ILE A 1 52 ? 2.686 5.455 3.080 1.00 0.00 52 ILE A N 18
ATOM 23147 C CA . ILE A 1 52 ? 2.299 4.159 2.535 1.00 0.00 52 ILE A CA 18
ATOM 23148 C C . ILE A 1 52 ? 1.000 3.665 3.162 1.00 0.00 52 ILE A C 18
ATOM 23149 O O . ILE A 1 52 ? 0.074 3.261 2.459 1.00 0.00 52 ILE A O 18
ATOM 23165 N N . ALA A 1 53 ? 0.938 3.701 4.489 1.00 0.00 53 ALA A N 18
ATOM 23166 C CA . ALA A 1 53 ? -0.249 3.261 5.211 1.00 0.00 53 ALA A CA 18
ATOM 23167 C C . ALA A 1 53 ? -1.494 3.987 4.714 1.00 0.00 53 ALA A C 18
ATOM 23168 O O . ALA A 1 53 ? -2.439 3.360 4.236 1.00 0.00 53 ALA A O 18
ATOM 23175 N N . GLU A 1 54 ? -1.488 5.311 4.831 1.00 0.00 54 GLU A N 18
ATOM 23176 C CA . GLU A 1 54 ? -2.619 6.121 4.394 1.00 0.00 54 GLU A CA 18
ATOM 23177 C C . GLU A 1 54 ? -3.061 5.726 2.988 1.00 0.00 54 GLU A C 18
ATOM 23178 O O . GLU A 1 54 ? -4.255 5.653 2.698 1.00 0.00 54 GLU A O 18
ATOM 23190 N N . ALA A 1 55 ? -2.088 5.474 2.118 1.00 0.00 55 ALA A N 18
ATOM 23191 C CA . ALA A 1 55 ? -2.375 5.085 0.743 1.00 0.00 55 ALA A CA 18
ATOM 23192 C C . ALA A 1 55 ? -3.148 3.771 0.693 1.00 0.00 55 ALA A C 18
ATOM 23193 O O . ALA A 1 55 ? -4.108 3.632 -0.065 1.00 0.00 55 ALA A O 18
ATOM 23200 N N . TYR A 1 56 ? -2.723 2.810 1.505 1.00 0.00 56 TYR A N 18
ATOM 23201 C CA . TYR A 1 56 ? -3.373 1.506 1.552 1.00 0.00 56 TYR A CA 18
ATOM 23202 C C . TYR A 1 56 ? -4.776 1.617 2.140 1.00 0.00 56 TYR A C 18
ATOM 23203 O O . TYR A 1 56 ? -5.751 1.172 1.535 1.00 0.00 56 TYR A O 18
ATOM 23221 N N . GLU A 1 57 ? -4.869 2.215 3.324 1.00 0.00 57 GLU A N 18
ATOM 23222 C CA . GLU A 1 57 ? -6.152 2.385 3.995 1.00 0.00 57 GLU A CA 18
ATOM 23223 C C . GLU A 1 57 ? -7.268 2.623 2.982 1.00 0.00 57 GLU A C 18
ATOM 23224 O O . GLU A 1 57 ? -8.320 1.985 3.037 1.00 0.00 57 GLU A O 18
ATOM 23236 N N . THR A 1 58 ? -7.032 3.547 2.056 1.00 0.00 58 THR A N 18
ATOM 23237 C CA . THR A 1 58 ? -8.016 3.872 1.031 1.00 0.00 58 THR A CA 18
ATOM 23238 C C . THR A 1 58 ? -8.201 2.713 0.059 1.00 0.00 58 THR A C 18
ATOM 23239 O O . THR A 1 58 ? -9.323 2.395 -0.339 1.00 0.00 58 THR A O 18
ATOM 23250 N N . LEU A 1 59 ? -7.094 2.084 -0.321 1.00 0.00 59 LEU A N 18
ATOM 23251 C CA . LEU A 1 59 ? -7.134 0.957 -1.247 1.00 0.00 59 LEU A CA 18
ATOM 23252 C C . LEU A 1 59 ? -7.257 -0.363 -0.494 1.00 0.00 59 LEU A C 18
ATOM 23253 O O . LEU A 1 59 ? -7.050 -1.435 -1.062 1.00 0.00 59 LEU A O 18
ATOM 23269 N N . SER A 1 60 ? -7.599 -0.278 0.788 1.00 0.00 60 SER A N 18
ATOM 23270 C CA . SER A 1 60 ? -7.748 -1.466 1.620 1.00 0.00 60 SER A CA 18
ATOM 23271 C C . SER A 1 60 ? -9.203 -1.924 1.655 1.00 0.00 60 SER A C 18
ATOM 23272 O O . SER A 1 60 ? -9.503 -3.094 1.413 1.00 0.00 60 SER A O 18
ATOM 23280 N N . ASP A 1 61 ? -10.102 -0.995 1.960 1.00 0.00 61 ASP A N 18
ATOM 23281 C CA . ASP A 1 61 ? -11.526 -1.302 2.026 1.00 0.00 61 ASP A CA 18
ATOM 23282 C C . ASP A 1 61 ? -12.126 -1.406 0.627 1.00 0.00 61 ASP A C 18
ATOM 23283 O O . ASP A 1 61 ? -11.412 -1.331 -0.372 1.00 0.00 61 ASP A O 18
ATOM 23292 N N . ALA A 1 62 ? -13.442 -1.580 0.565 1.00 0.00 62 ALA A N 18
ATOM 23293 C CA . ALA A 1 62 ? -14.138 -1.694 -0.711 1.00 0.00 62 ALA A CA 18
ATOM 23294 C C . ALA A 1 62 ? -14.657 -0.337 -1.176 1.00 0.00 62 ALA A C 18
ATOM 23295 O O . ALA A 1 62 ? -14.201 0.200 -2.184 1.00 0.00 62 ALA A O 18
ATOM 23302 N N . ASN A 1 63 ? -15.613 0.211 -0.433 1.00 0.00 63 ASN A N 18
ATOM 23303 C CA . ASN A 1 63 ? -16.196 1.505 -0.771 1.00 0.00 63 ASN A CA 18
ATOM 23304 C C . ASN A 1 63 ? -15.113 2.574 -0.891 1.00 0.00 63 ASN A C 18
ATOM 23305 O O . ASN A 1 63 ? -15.105 3.359 -1.839 1.00 0.00 63 ASN A O 18
ATOM 23316 N N . ARG A 1 64 ? -14.202 2.597 0.076 1.00 0.00 64 ARG A N 18
ATOM 23317 C CA . ARG A 1 64 ? -13.116 3.569 0.080 1.00 0.00 64 ARG A CA 18
ATOM 23318 C C . ARG A 1 64 ? -12.323 3.503 -1.223 1.00 0.00 64 ARG A C 18
ATOM 23319 O O . ARG A 1 64 ? -12.135 4.515 -1.898 1.00 0.00 64 ARG A O 18
ATOM 23340 N N . ARG A 1 65 ? -11.861 2.306 -1.568 1.00 0.00 65 ARG A N 18
ATOM 23341 C CA . ARG A 1 65 ? -11.087 2.108 -2.788 1.00 0.00 65 ARG A CA 18
ATOM 23342 C C . ARG A 1 65 ? -11.934 2.403 -4.022 1.00 0.00 65 ARG A C 18
ATOM 23343 O O . ARG A 1 65 ? -11.436 2.926 -5.020 1.00 0.00 65 ARG A O 18
ATOM 23364 N N . LYS A 1 66 ? -13.217 2.065 -3.948 1.00 0.00 66 LYS A N 18
ATOM 23365 C CA . LYS A 1 66 ? -14.134 2.294 -5.058 1.00 0.00 66 LYS A CA 18
ATOM 23366 C C . LYS A 1 66 ? -14.270 3.784 -5.353 1.00 0.00 66 LYS A C 18
ATOM 23367 O O . LYS A 1 66 ? -14.326 4.193 -6.512 1.00 0.00 66 LYS A O 18
ATOM 23386 N N . GLU A 1 67 ? -14.322 4.589 -4.297 1.00 0.00 67 GLU A N 18
ATOM 23387 C CA . GLU A 1 67 ? -14.451 6.034 -4.444 1.00 0.00 67 GLU A CA 18
ATOM 23388 C C . GLU A 1 67 ? -13.137 6.653 -4.913 1.00 0.00 67 GLU A C 18
ATOM 23389 O O . GLU A 1 67 ? -13.119 7.483 -5.822 1.00 0.00 67 GLU A O 18
ATOM 23401 N N . TYR A 1 68 ? -12.040 6.242 -4.287 1.00 0.00 68 TYR A N 18
ATOM 23402 C CA . TYR A 1 68 ? -10.722 6.757 -4.637 1.00 0.00 68 TYR A CA 18
ATOM 23403 C C . TYR A 1 68 ? -10.353 6.381 -6.069 1.00 0.00 68 TYR A C 18
ATOM 23404 O O . TYR A 1 68 ? -9.396 6.911 -6.635 1.00 0.00 68 TYR A O 18
ATOM 23422 N N . ASP A 1 69 ? -11.119 5.464 -6.649 1.00 0.00 69 ASP A N 18
ATOM 23423 C CA . ASP A 1 69 ? -10.875 5.017 -8.015 1.00 0.00 69 ASP A CA 18
ATOM 23424 C C . ASP A 1 69 ? -11.921 5.588 -8.968 1.00 0.00 69 ASP A C 18
ATOM 23425 O O . ASP A 1 69 ? -11.621 5.904 -10.120 1.00 0.00 69 ASP A O 18
ATOM 23434 N N . THR A 1 70 ? -13.151 5.716 -8.481 1.00 0.00 70 THR A N 18
ATOM 23435 C CA . THR A 1 70 ? -14.242 6.246 -9.289 1.00 0.00 70 THR A CA 18
ATOM 23436 C C . THR A 1 70 ? -14.190 7.768 -9.354 1.00 0.00 70 THR A C 18
ATOM 23437 O O . THR A 1 70 ? -14.718 8.379 -10.284 1.00 0.00 70 THR A O 18
ATOM 23448 N N . LEU A 1 71 ? -13.549 8.376 -8.361 1.00 0.00 71 LEU A N 18
ATOM 23449 C CA . LEU A 1 71 ? -13.427 9.828 -8.306 1.00 0.00 71 LEU A CA 18
ATOM 23450 C C . LEU A 1 71 ? -12.026 10.273 -8.714 1.00 0.00 71 LEU A C 18
ATOM 23451 O O . LEU A 1 71 ? -11.864 11.174 -9.536 1.00 0.00 71 LEU A O 18
ATOM 23467 N N . GLY A 1 72 ? -11.015 9.632 -8.135 1.00 0.00 72 GLY A N 18
ATOM 23468 C CA . GLY A 1 72 ? -9.641 9.974 -8.453 1.00 0.00 72 GLY A CA 18
ATOM 23469 C C . GLY A 1 72 ? -8.864 10.444 -7.239 1.00 0.00 72 GLY A C 18
ATOM 23470 O O . GLY A 1 72 ? -9.446 10.716 -6.188 1.00 0.00 72 GLY A O 18
ATOM 23474 N N . HIS A 1 73 ? -7.546 10.539 -7.381 1.00 0.00 73 HIS A N 18
ATOM 23475 C CA . HIS A 1 73 ? -6.689 10.978 -6.286 1.00 0.00 73 HIS A CA 18
ATOM 23476 C C . HIS A 1 73 ? -6.971 12.434 -5.926 1.00 0.00 73 HIS A C 18
ATOM 23477 O O . HIS A 1 73 ? -7.153 12.770 -4.756 1.00 0.00 73 HIS A O 18
ATOM 23491 N N . SER A 1 74 ? -7.004 13.294 -6.939 1.00 0.00 74 SER A N 18
ATOM 23492 C CA . SER A 1 74 ? -7.259 14.714 -6.729 1.00 0.00 74 SER A CA 18
ATOM 23493 C C . SER A 1 74 ? -8.737 14.964 -6.445 1.00 0.00 74 SER A C 18
ATOM 23494 O O . SER A 1 74 ? -9.096 15.921 -5.759 1.00 0.00 74 SER A O 18
ATOM 23502 N N . ALA A 1 75 ? -9.591 14.096 -6.978 1.00 0.00 75 ALA A N 18
ATOM 23503 C CA . ALA A 1 75 ? -11.030 14.220 -6.781 1.00 0.00 75 ALA A CA 18
ATOM 23504 C C . ALA A 1 75 ? -11.443 13.701 -5.408 1.00 0.00 75 ALA A C 18
ATOM 23505 O O . ALA A 1 75 ? -11.963 14.450 -4.580 1.00 0.00 75 ALA A O 18
ATOM 23512 N N . PHE A 1 76 ? -11.210 12.414 -5.173 1.00 0.00 76 PHE A N 18
ATOM 23513 C CA . PHE A 1 76 ? -11.559 11.794 -3.900 1.00 0.00 76 PHE A CA 18
ATOM 23514 C C . PHE A 1 76 ? -11.079 12.646 -2.729 1.00 0.00 76 PHE A C 18
ATOM 23515 O O . PHE A 1 76 ? -11.778 12.795 -1.726 1.00 0.00 76 PHE A O 18
ATOM 23532 N N . THR A 1 77 ? -9.880 13.204 -2.864 1.00 0.00 77 THR A N 18
ATOM 23533 C CA . THR A 1 77 ? -9.304 14.041 -1.818 1.00 0.00 77 THR A CA 18
ATOM 23534 C C . THR A 1 77 ? -9.828 15.469 -1.906 1.00 0.00 77 THR A C 18
ATOM 23535 O O . THR A 1 77 ? -9.056 16.427 -1.868 1.00 0.00 77 THR A O 18
ATOM 23546 N N . SER A 1 78 ? -11.145 15.606 -2.024 1.00 0.00 78 SER A N 18
ATOM 23547 C CA . SER A 1 78 ? -11.772 16.919 -2.120 1.00 0.00 78 SER A CA 18
ATOM 23548 C C . SER A 1 78 ? -12.867 17.077 -1.069 1.00 0.00 78 SER A C 18
ATOM 23549 O O . SER A 1 78 ? -13.914 17.666 -1.332 1.00 0.00 78 SER A O 18
ATOM 23557 N N . GLY A 1 79 ? -12.615 16.545 0.123 1.00 0.00 79 GLY A N 18
ATOM 23558 C CA . GLY A 1 79 ? -13.588 16.636 1.196 1.00 0.00 79 GLY A CA 18
ATOM 23559 C C . GLY A 1 79 ? -13.082 17.453 2.369 1.00 0.00 79 GLY A C 18
ATOM 23560 O O . GLY A 1 79 ? -11.909 17.823 2.418 1.00 0.00 79 GLY A O 18
ATOM 23564 N N . LYS A 1 80 ? -13.969 17.737 3.316 1.00 0.00 80 LYS A N 18
ATOM 23565 C CA . LYS A 1 80 ? -13.608 18.516 4.495 1.00 0.00 80 LYS A CA 18
ATOM 23566 C C . LYS A 1 80 ? -14.313 17.981 5.737 1.00 0.00 80 LYS A C 18
ATOM 23567 O O . LYS A 1 80 ? -15.312 17.270 5.638 1.00 0.00 80 LYS A O 18
ATOM 23586 N N . GLY A 1 81 ? -13.786 18.329 6.907 1.00 0.00 81 GLY A N 18
ATOM 23587 C CA . GLY A 1 81 ? -14.378 17.876 8.152 1.00 0.00 81 GLY A CA 18
ATOM 23588 C C . GLY A 1 81 ? -13.763 18.547 9.365 1.00 0.00 81 GLY A C 18
ATOM 23589 O O . GLY A 1 81 ? -13.969 19.738 9.594 1.00 0.00 81 GLY A O 18
ATOM 23593 N N . GLN A 1 82 ? -13.008 17.779 10.144 1.00 0.00 82 GLN A N 18
ATOM 23594 C CA . GLN A 1 82 ? -12.363 18.306 11.341 1.00 0.00 82 GLN A CA 18
ATOM 23595 C C . GLN A 1 82 ? -11.099 19.081 10.982 1.00 0.00 82 GLN A C 18
ATOM 23596 O O . GLN A 1 82 ? -10.118 18.504 10.514 1.00 0.00 82 GLN A O 18
ATOM 23610 N N . SER A 1 83 ? -11.131 20.391 11.205 1.00 0.00 83 SER A N 18
ATOM 23611 C CA . SER A 1 83 ? -9.989 21.245 10.901 1.00 0.00 83 SER A CA 18
ATOM 23612 C C . SER A 1 83 ? -9.064 21.366 12.109 1.00 0.00 83 SER A C 18
ATOM 23613 O O . SER A 1 83 ? -9.520 21.424 13.251 1.00 0.00 83 SER A O 18
ATOM 23621 N N . GLY A 1 84 ? -7.761 21.404 11.848 1.00 0.00 84 GLY A N 18
ATOM 23622 C CA . GLY A 1 84 ? -6.792 21.517 12.922 1.00 0.00 84 GLY A CA 18
ATOM 23623 C C . GLY A 1 84 ? -6.031 20.227 13.155 1.00 0.00 84 GLY A C 18
ATOM 23624 O O . GLY A 1 84 ? -6.489 19.330 13.861 1.00 0.00 84 GLY A O 18
ATOM 23628 N N . PRO A 1 85 ? -4.838 20.122 12.549 1.00 0.00 85 PRO A N 18
ATOM 23629 C CA . PRO A 1 85 ? -3.987 18.936 12.678 1.00 0.00 85 PRO A CA 18
ATOM 23630 C C . PRO A 1 85 ? -3.398 18.794 14.077 1.00 0.00 85 PRO A C 18
ATOM 23631 O O . PRO A 1 85 ? -3.238 17.684 14.584 1.00 0.00 85 PRO A O 18
ATOM 23642 N N . SER A 1 86 ? -3.078 19.926 14.697 1.00 0.00 86 SER A N 18
ATOM 23643 C CA . SER A 1 86 ? -2.504 19.927 16.038 1.00 0.00 86 SER A CA 18
ATOM 23644 C C . SER A 1 86 ? -3.070 21.073 16.870 1.00 0.00 86 SER A C 18
ATOM 23645 O O . SER A 1 86 ? -2.710 22.234 16.675 1.00 0.00 86 SER A O 18
ATOM 23653 N N . SER A 1 87 ? -3.960 20.738 17.799 1.00 0.00 87 SER A N 18
ATOM 23654 C CA . SER A 1 87 ? -4.580 21.739 18.660 1.00 0.00 87 SER A CA 18
ATOM 23655 C C . SER A 1 87 ? -3.602 22.218 19.728 1.00 0.00 87 SER A C 18
ATOM 23656 O O . SER A 1 87 ? -3.439 21.581 20.768 1.00 0.00 87 SER A O 18
ATOM 23664 N N . GLY A 1 88 ? -2.951 23.347 19.462 1.00 0.00 88 GLY A N 18
ATOM 23665 C CA . GLY A 1 88 ? -1.996 23.893 20.409 1.00 0.00 88 GLY A CA 18
ATOM 23666 C C . GLY A 1 88 ? -2.669 24.623 21.554 1.00 0.00 88 GLY A C 18
ATOM 23667 O O . GLY A 1 88 ? -2.113 25.573 22.106 1.00 0.00 88 GLY A O 18
ATOM 23671 N N . GLY A 1 1 ? 19.278 9.813 -11.623 1.00 0.00 1 GLY A N 19
ATOM 23672 C CA . GLY A 1 1 ? 18.338 8.708 -11.588 1.00 0.00 1 GLY A CA 19
ATOM 23673 C C . GLY A 1 1 ? 18.122 8.176 -10.185 1.00 0.00 1 GLY A C 19
ATOM 23674 O O . GLY A 1 1 ? 18.546 8.792 -9.208 1.00 0.00 1 GLY A O 19
ATOM 23678 N N . SER A 1 2 ? 17.459 7.028 -10.085 1.00 0.00 2 SER A N 19
ATOM 23679 C CA . SER A 1 2 ? 17.182 6.416 -8.791 1.00 0.00 2 SER A CA 19
ATOM 23680 C C . SER A 1 2 ? 16.345 7.345 -7.918 1.00 0.00 2 SER A C 19
ATOM 23681 O O . SER A 1 2 ? 16.602 7.490 -6.723 1.00 0.00 2 SER A O 19
ATOM 23689 N N . SER A 1 3 ? 15.343 7.974 -8.524 1.00 0.00 3 SER A N 19
ATOM 23690 C CA . SER A 1 3 ? 14.470 8.893 -7.803 1.00 0.00 3 SER A CA 19
ATOM 23691 C C . SER A 1 3 ? 13.427 8.130 -6.994 1.00 0.00 3 SER A C 19
ATOM 23692 O O . SER A 1 3 ? 13.190 6.945 -7.225 1.00 0.00 3 SER A O 19
ATOM 23700 N N . GLY A 1 4 ? 12.805 8.819 -6.041 1.00 0.00 4 GLY A N 19
ATOM 23701 C CA . GLY A 1 4 ? 11.795 8.191 -5.211 1.00 0.00 4 GLY A CA 19
ATOM 23702 C C . GLY A 1 4 ? 10.604 9.095 -4.963 1.00 0.00 4 GLY A C 19
ATOM 23703 O O . GLY A 1 4 ? 10.179 9.275 -3.821 1.00 0.00 4 GLY A O 19
ATOM 23707 N N . SER A 1 5 ? 10.064 9.667 -6.034 1.00 0.00 5 SER A N 19
ATOM 23708 C CA . SER A 1 5 ? 8.918 10.562 -5.927 1.00 0.00 5 SER A CA 19
ATOM 23709 C C . SER A 1 5 ? 7.676 9.803 -5.470 1.00 0.00 5 SER A C 19
ATOM 23710 O O . SER A 1 5 ? 7.630 8.574 -5.528 1.00 0.00 5 SER A O 19
ATOM 23718 N N . SER A 1 6 ? 6.670 10.544 -5.016 1.00 0.00 6 SER A N 19
ATOM 23719 C CA . SER A 1 6 ? 5.428 9.942 -4.545 1.00 0.00 6 SER A CA 19
ATOM 23720 C C . SER A 1 6 ? 4.247 10.879 -4.779 1.00 0.00 6 SER A C 19
ATOM 23721 O O . SER A 1 6 ? 4.280 12.046 -4.391 1.00 0.00 6 SER A O 19
ATOM 23729 N N . GLY A 1 7 ? 3.204 10.358 -5.418 1.00 0.00 7 GLY A N 19
ATOM 23730 C CA . GLY A 1 7 ? 2.027 11.160 -5.694 1.00 0.00 7 GLY A CA 19
ATOM 23731 C C . GLY A 1 7 ? 0.746 10.484 -5.246 1.00 0.00 7 GLY A C 19
ATOM 23732 O O . GLY A 1 7 ? 0.210 10.797 -4.183 1.00 0.00 7 GLY A O 19
ATOM 23736 N N . SER A 1 8 ? 0.254 9.555 -6.058 1.00 0.00 8 SER A N 19
ATOM 23737 C CA . SER A 1 8 ? -0.975 8.836 -5.742 1.00 0.00 8 SER A CA 19
ATOM 23738 C C . SER A 1 8 ? -0.667 7.500 -5.073 1.00 0.00 8 SER A C 19
ATOM 23739 O O . SER A 1 8 ? 0.419 6.945 -5.241 1.00 0.00 8 SER A O 19
ATOM 23747 N N . TYR A 1 9 ? -1.630 6.990 -4.314 1.00 0.00 9 TYR A N 19
ATOM 23748 C CA . TYR A 1 9 ? -1.462 5.720 -3.617 1.00 0.00 9 TYR A CA 19
ATOM 23749 C C . TYR A 1 9 ? -0.876 4.662 -4.546 1.00 0.00 9 TYR A C 19
ATOM 23750 O O . TYR A 1 9 ? 0.225 4.159 -4.318 1.00 0.00 9 TYR A O 19
ATOM 23768 N N . TYR A 1 10 ? -1.619 4.329 -5.596 1.00 0.00 10 TYR A N 19
ATOM 23769 C CA . TYR A 1 10 ? -1.175 3.330 -6.561 1.00 0.00 10 TYR A CA 19
ATOM 23770 C C . TYR A 1 10 ? 0.326 3.442 -6.810 1.00 0.00 10 TYR A C 19
ATOM 23771 O O . TYR A 1 10 ? 1.008 2.439 -7.020 1.00 0.00 10 TYR A O 19
ATOM 23789 N N . ASP A 1 11 ? 0.833 4.670 -6.784 1.00 0.00 11 ASP A N 19
ATOM 23790 C CA . ASP A 1 11 ? 2.254 4.915 -7.005 1.00 0.00 11 ASP A CA 19
ATOM 23791 C C . ASP A 1 11 ? 3.054 4.662 -5.731 1.00 0.00 11 ASP A C 19
ATOM 23792 O O . ASP A 1 11 ? 4.091 3.999 -5.759 1.00 0.00 11 ASP A O 19
ATOM 23801 N N . ILE A 1 12 ? 2.565 5.196 -4.616 1.00 0.00 12 ILE A N 19
ATOM 23802 C CA . ILE A 1 12 ? 3.235 5.028 -3.332 1.00 0.00 12 ILE A CA 19
ATOM 23803 C C . ILE A 1 12 ? 3.414 3.552 -2.995 1.00 0.00 12 ILE A C 19
ATOM 23804 O O . ILE A 1 12 ? 4.441 3.149 -2.446 1.00 0.00 12 ILE A O 19
ATOM 23820 N N . LEU A 1 13 ? 2.410 2.748 -3.328 1.00 0.00 13 LEU A N 19
ATOM 23821 C CA . LEU A 1 13 ? 2.458 1.314 -3.062 1.00 0.00 13 LEU A CA 19
ATOM 23822 C C . LEU A 1 13 ? 3.073 0.563 -4.238 1.00 0.00 13 LEU A C 19
ATOM 23823 O O . LEU A 1 13 ? 3.817 -0.400 -4.052 1.00 0.00 13 LEU A O 19
ATOM 23839 N N . GLY A 1 14 ? 2.759 1.011 -5.450 1.00 0.00 14 GLY A N 19
ATOM 23840 C CA . GLY A 1 14 ? 3.291 0.370 -6.638 1.00 0.00 14 GLY A CA 19
ATOM 23841 C C . GLY A 1 14 ? 2.321 -0.625 -7.244 1.00 0.00 14 GLY A C 19
ATOM 23842 O O . GLY A 1 14 ? 2.733 -1.594 -7.883 1.00 0.00 14 GLY A O 19
ATOM 23846 N N . VAL A 1 15 ? 1.029 -0.387 -7.043 1.00 0.00 15 VAL A N 19
ATOM 23847 C CA . VAL A 1 15 ? -0.002 -1.271 -7.573 1.00 0.00 15 VAL A CA 19
ATOM 23848 C C . VAL A 1 15 ? -0.824 -0.571 -8.651 1.00 0.00 15 VAL A C 19
ATOM 23849 O O . VAL A 1 15 ? -0.961 0.652 -8.665 1.00 0.00 15 VAL A O 19
ATOM 23862 N N . PRO A 1 16 ? -1.385 -1.365 -9.575 1.00 0.00 16 PRO A N 19
ATOM 23863 C CA . PRO A 1 16 ? -2.204 -0.843 -10.674 1.00 0.00 16 PRO A CA 19
ATOM 23864 C C . PRO A 1 16 ? -3.542 -0.296 -10.190 1.00 0.00 16 PRO A C 19
ATOM 23865 O O . PRO A 1 16 ? -4.012 -0.644 -9.106 1.00 0.00 16 PRO A O 19
ATOM 23876 N N . LYS A 1 17 ? -4.153 0.562 -10.999 1.00 0.00 17 LYS A N 19
ATOM 23877 C CA . LYS A 1 17 ? -5.439 1.157 -10.655 1.00 0.00 17 LYS A CA 19
ATOM 23878 C C . LYS A 1 17 ? -6.501 0.080 -10.458 1.00 0.00 17 LYS A C 19
ATOM 23879 O O . LYS A 1 17 ? -7.427 0.247 -9.664 1.00 0.00 17 LYS A O 19
ATOM 23898 N N . SER A 1 18 ? -6.360 -1.024 -11.184 1.00 0.00 18 SER A N 19
ATOM 23899 C CA . SER A 1 18 ? -7.309 -2.127 -11.090 1.00 0.00 18 SER A CA 19
ATOM 23900 C C . SER A 1 18 ? -6.745 -3.257 -10.234 1.00 0.00 18 SER A C 19
ATOM 23901 O O . SER A 1 18 ? -7.210 -4.394 -10.303 1.00 0.00 18 SER A O 19
ATOM 23909 N N . ALA A 1 19 ? -5.738 -2.935 -9.428 1.00 0.00 19 ALA A N 19
ATOM 23910 C CA . ALA A 1 19 ? -5.111 -3.922 -8.557 1.00 0.00 19 ALA A CA 19
ATOM 23911 C C . ALA A 1 19 ? -6.143 -4.599 -7.662 1.00 0.00 19 ALA A C 19
ATOM 23912 O O . ALA A 1 19 ? -7.043 -3.946 -7.133 1.00 0.00 19 ALA A O 19
ATOM 23919 N N . SER A 1 20 ? -6.008 -5.911 -7.497 1.00 0.00 20 SER A N 19
ATOM 23920 C CA . SER A 1 20 ? -6.931 -6.677 -6.669 1.00 0.00 20 SER A CA 19
ATOM 23921 C C . SER A 1 20 ? -6.511 -6.633 -5.203 1.00 0.00 20 SER A C 19
ATOM 23922 O O . SER A 1 20 ? -5.323 -6.562 -4.889 1.00 0.00 20 SER A O 19
ATOM 23930 N N . GLU A 1 21 ? -7.495 -6.675 -4.310 1.00 0.00 21 GLU A N 19
ATOM 23931 C CA . GLU A 1 21 ? -7.228 -6.640 -2.877 1.00 0.00 21 GLU A CA 19
ATOM 23932 C C . GLU A 1 21 ? -5.944 -7.394 -2.544 1.00 0.00 21 GLU A C 19
ATOM 23933 O O . GLU A 1 21 ? -5.134 -6.937 -1.738 1.00 0.00 21 GLU A O 19
ATOM 23945 N N . ARG A 1 22 ? -5.765 -8.552 -3.172 1.00 0.00 22 ARG A N 19
ATOM 23946 C CA . ARG A 1 22 ? -4.582 -9.372 -2.941 1.00 0.00 22 ARG A CA 19
ATOM 23947 C C . ARG A 1 22 ? -3.313 -8.614 -3.324 1.00 0.00 22 ARG A C 19
ATOM 23948 O O . ARG A 1 22 ? -2.333 -8.611 -2.579 1.00 0.00 22 ARG A O 19
ATOM 23969 N N . GLN A 1 23 ? -3.341 -7.974 -4.488 1.00 0.00 23 GLN A N 19
ATOM 23970 C CA . GLN A 1 23 ? -2.193 -7.214 -4.969 1.00 0.00 23 GLN A CA 19
ATOM 23971 C C . GLN A 1 23 ? -1.911 -6.021 -4.062 1.00 0.00 23 GLN A C 19
ATOM 23972 O O . GLN A 1 23 ? -0.761 -5.752 -3.713 1.00 0.00 23 GLN A O 19
ATOM 23986 N N . ILE A 1 24 ? -2.967 -5.309 -3.684 1.00 0.00 24 ILE A N 19
ATOM 23987 C CA . ILE A 1 24 ? -2.833 -4.145 -2.817 1.00 0.00 24 ILE A CA 19
ATOM 23988 C C . ILE A 1 24 ? -2.132 -4.509 -1.513 1.00 0.00 24 ILE A C 19
ATOM 23989 O O . ILE A 1 24 ? -1.098 -3.935 -1.169 1.00 0.00 24 ILE A O 19
ATOM 24005 N N . LYS A 1 25 ? -2.700 -5.468 -0.790 1.00 0.00 25 LYS A N 19
ATOM 24006 C CA . LYS A 1 25 ? -2.129 -5.913 0.476 1.00 0.00 25 LYS A CA 19
ATOM 24007 C C . LYS A 1 25 ? -0.762 -6.553 0.261 1.00 0.00 25 LYS A C 19
ATOM 24008 O O . LYS A 1 25 ? 0.124 -6.450 1.109 1.00 0.00 25 LYS A O 19
ATOM 24027 N N . LYS A 1 26 ? -0.596 -7.214 -0.880 1.00 0.00 26 LYS A N 19
ATOM 24028 C CA . LYS A 1 26 ? 0.665 -7.869 -1.209 1.00 0.00 26 LYS A CA 19
ATOM 24029 C C . LYS A 1 26 ? 1.791 -6.849 -1.337 1.00 0.00 26 LYS A C 19
ATOM 24030 O O . LYS A 1 26 ? 2.841 -6.987 -0.710 1.00 0.00 26 LYS A O 19
ATOM 24049 N N . ALA A 1 27 ? 1.565 -5.823 -2.151 1.00 0.00 27 ALA A N 19
ATOM 24050 C CA . ALA A 1 27 ? 2.559 -4.778 -2.358 1.00 0.00 27 ALA A CA 19
ATOM 24051 C C . ALA A 1 27 ? 2.794 -3.982 -1.079 1.00 0.00 27 ALA A C 19
ATOM 24052 O O . ALA A 1 27 ? 3.934 -3.700 -0.711 1.00 0.00 27 ALA A O 19
ATOM 24059 N N . PHE A 1 28 ? 1.707 -3.622 -0.404 1.00 0.00 28 PHE A N 19
ATOM 24060 C CA . PHE A 1 28 ? 1.795 -2.857 0.835 1.00 0.00 28 PHE A CA 19
ATOM 24061 C C . PHE A 1 28 ? 2.605 -3.612 1.884 1.00 0.00 28 PHE A C 19
ATOM 24062 O O . PHE A 1 28 ? 3.668 -3.158 2.309 1.00 0.00 28 PHE A O 19
ATOM 24079 N N . HIS A 1 29 ? 2.095 -4.768 2.299 1.00 0.00 29 HIS A N 19
ATOM 24080 C CA . HIS A 1 29 ? 2.771 -5.587 3.299 1.00 0.00 29 HIS A CA 19
ATOM 24081 C C . HIS A 1 29 ? 4.284 -5.531 3.114 1.00 0.00 29 HIS A C 19
ATOM 24082 O O . HIS A 1 29 ? 5.004 -4.999 3.959 1.00 0.00 29 HIS A O 19
ATOM 24096 N N . LYS A 1 30 ? 4.760 -6.085 2.004 1.00 0.00 30 LYS A N 19
ATOM 24097 C CA . LYS A 1 30 ? 6.188 -6.098 1.707 1.00 0.00 30 LYS A CA 19
ATOM 24098 C C . LYS A 1 30 ? 6.818 -4.741 2.003 1.00 0.00 30 LYS A C 19
ATOM 24099 O O . LYS A 1 30 ? 7.822 -4.653 2.711 1.00 0.00 30 LYS A O 19
ATOM 24118 N N . LEU A 1 31 ? 6.223 -3.686 1.458 1.00 0.00 31 LEU A N 19
ATOM 24119 C CA . LEU A 1 31 ? 6.725 -2.332 1.665 1.00 0.00 31 LEU A CA 19
ATOM 24120 C C . LEU A 1 31 ? 6.817 -2.007 3.152 1.00 0.00 31 LEU A C 19
ATOM 24121 O O . LEU A 1 31 ? 7.902 -1.766 3.680 1.00 0.00 31 LEU A O 19
ATOM 24137 N N . ALA A 1 32 ? 5.670 -2.004 3.824 1.00 0.00 32 ALA A N 19
ATOM 24138 C CA . ALA A 1 32 ? 5.620 -1.713 5.251 1.00 0.00 32 ALA A CA 19
ATOM 24139 C C . ALA A 1 32 ? 6.856 -2.252 5.964 1.00 0.00 32 ALA A C 19
ATOM 24140 O O . ALA A 1 32 ? 7.353 -1.642 6.910 1.00 0.00 32 ALA A O 19
ATOM 24147 N N . MET A 1 33 ? 7.345 -3.399 5.504 1.00 0.00 33 MET A N 19
ATOM 24148 C CA . MET A 1 33 ? 8.523 -4.019 6.099 1.00 0.00 33 MET A CA 19
ATOM 24149 C C . MET A 1 33 ? 9.773 -3.191 5.821 1.00 0.00 33 MET A C 19
ATOM 24150 O O . MET A 1 33 ? 10.567 -2.923 6.723 1.00 0.00 33 MET A O 19
ATOM 24164 N N . LYS A 1 34 ? 9.943 -2.787 4.566 1.00 0.00 34 LYS A N 19
ATOM 24165 C CA . LYS A 1 34 ? 11.096 -1.988 4.168 1.00 0.00 34 LYS A CA 19
ATOM 24166 C C . LYS A 1 34 ? 11.082 -0.630 4.862 1.00 0.00 34 LYS A C 19
ATOM 24167 O O . LYS A 1 34 ? 12.127 -0.112 5.256 1.00 0.00 34 LYS A O 19
ATOM 24186 N N . TYR A 1 35 ? 9.892 -0.058 5.009 1.00 0.00 35 TYR A N 19
ATOM 24187 C CA . TYR A 1 35 ? 9.742 1.241 5.654 1.00 0.00 35 TYR A CA 19
ATOM 24188 C C . TYR A 1 35 ? 9.195 1.086 7.070 1.00 0.00 35 TYR A C 19
ATOM 24189 O O . TYR A 1 35 ? 8.801 2.064 7.706 1.00 0.00 35 TYR A O 19
ATOM 24207 N N . HIS A 1 36 ? 9.174 -0.151 7.557 1.00 0.00 36 HIS A N 19
ATOM 24208 C CA . HIS A 1 36 ? 8.676 -0.436 8.898 1.00 0.00 36 HIS A CA 19
ATOM 24209 C C . HIS A 1 36 ? 9.400 0.415 9.938 1.00 0.00 36 HIS A C 19
ATOM 24210 O O . HIS A 1 36 ? 10.629 0.472 9.983 1.00 0.00 36 HIS A O 19
ATOM 24224 N N . PRO A 1 37 ? 8.621 1.094 10.794 1.00 0.00 37 PRO A N 19
ATOM 24225 C CA . PRO A 1 37 ? 9.166 1.954 11.848 1.00 0.00 37 PRO A CA 19
ATOM 24226 C C . PRO A 1 37 ? 9.850 1.155 12.952 1.00 0.00 37 PRO A C 19
ATOM 24227 O O . PRO A 1 37 ? 10.502 1.723 13.829 1.00 0.00 37 PRO A O 19
ATOM 24238 N N . ASP A 1 38 ? 9.699 -0.164 12.902 1.00 0.00 38 ASP A N 19
ATOM 24239 C CA . ASP A 1 38 ? 10.305 -1.041 13.897 1.00 0.00 38 ASP A CA 19
ATOM 24240 C C . ASP A 1 38 ? 11.626 -1.609 13.389 1.00 0.00 38 ASP A C 19
ATOM 24241 O O . ASP A 1 38 ? 12.500 -1.975 14.175 1.00 0.00 38 ASP A O 19
ATOM 24250 N N . LYS A 1 39 ? 11.766 -1.679 12.070 1.00 0.00 39 LYS A N 19
ATOM 24251 C CA . LYS A 1 39 ? 12.980 -2.202 11.455 1.00 0.00 39 LYS A CA 19
ATOM 24252 C C . LYS A 1 39 ? 13.902 -1.067 11.020 1.00 0.00 39 LYS A C 19
ATOM 24253 O O . LYS A 1 39 ? 15.094 -1.073 11.324 1.00 0.00 39 LYS A O 19
ATOM 24272 N N . ASN A 1 40 ? 13.341 -0.095 10.308 1.00 0.00 40 ASN A N 19
ATOM 24273 C CA . ASN A 1 40 ? 14.113 1.047 9.833 1.00 0.00 40 ASN A CA 19
ATOM 24274 C C . ASN A 1 40 ? 14.448 1.994 10.982 1.00 0.00 40 ASN A C 19
ATOM 24275 O O . ASN A 1 40 ? 13.582 2.712 11.482 1.00 0.00 40 ASN A O 19
ATOM 24286 N N . LYS A 1 41 ? 15.711 1.989 11.396 1.00 0.00 41 LYS A N 19
ATOM 24287 C CA . LYS A 1 41 ? 16.163 2.848 12.484 1.00 0.00 41 LYS A CA 19
ATOM 24288 C C . LYS A 1 41 ? 16.471 4.253 11.977 1.00 0.00 41 LYS A C 19
ATOM 24289 O O . LYS A 1 41 ? 17.536 4.803 12.254 1.00 0.00 41 LYS A O 19
ATOM 24308 N N . SER A 1 42 ? 15.530 4.828 11.234 1.00 0.00 42 SER A N 19
ATOM 24309 C CA . SER A 1 42 ? 15.703 6.169 10.686 1.00 0.00 42 SER A CA 19
ATOM 24310 C C . SER A 1 42 ? 14.436 6.999 10.874 1.00 0.00 42 SER A C 19
ATOM 24311 O O . SER A 1 42 ? 13.325 6.475 10.945 1.00 0.00 42 SER A O 19
ATOM 24319 N N . PRO A 1 43 ? 14.608 8.327 10.957 1.00 0.00 43 PRO A N 19
ATOM 24320 C CA . PRO A 1 43 ? 13.491 9.259 11.137 1.00 0.00 43 PRO A CA 19
ATOM 24321 C C . PRO A 1 43 ? 12.607 9.352 9.898 1.00 0.00 43 PRO A C 19
ATOM 24322 O O . PRO A 1 43 ? 11.387 9.474 10.002 1.00 0.00 43 PRO A O 19
ATOM 24333 N N . ASP A 1 44 ? 13.231 9.292 8.726 1.00 0.00 44 ASP A N 19
ATOM 24334 C CA . ASP A 1 44 ? 12.501 9.367 7.466 1.00 0.00 44 ASP A CA 19
ATOM 24335 C C . ASP A 1 44 ? 11.588 8.157 7.294 1.00 0.00 44 ASP A C 19
ATOM 24336 O O . ASP A 1 44 ? 10.456 8.282 6.827 1.00 0.00 44 ASP A O 19
ATOM 24345 N N . ALA A 1 45 ? 12.088 6.986 7.674 1.00 0.00 45 ALA A N 19
ATOM 24346 C CA . ALA A 1 45 ? 11.317 5.754 7.563 1.00 0.00 45 ALA A CA 19
ATOM 24347 C C . ALA A 1 45 ? 9.910 5.934 8.123 1.00 0.00 45 ALA A C 19
ATOM 24348 O O . ALA A 1 45 ? 8.922 5.666 7.440 1.00 0.00 45 ALA A O 19
ATOM 24355 N N . GLU A 1 46 ? 9.828 6.388 9.369 1.00 0.00 46 GLU A N 19
ATOM 24356 C CA . GLU A 1 46 ? 8.541 6.602 10.021 1.00 0.00 46 GLU A CA 19
ATOM 24357 C C . GLU A 1 46 ? 7.586 7.358 9.102 1.00 0.00 46 GLU A C 19
ATOM 24358 O O . GLU A 1 46 ? 6.449 6.937 8.889 1.00 0.00 46 GLU A O 19
ATOM 24370 N N . ALA A 1 47 ? 8.056 8.478 8.562 1.00 0.00 47 ALA A N 19
ATOM 24371 C CA . ALA A 1 47 ? 7.245 9.293 7.666 1.00 0.00 47 ALA A CA 19
ATOM 24372 C C . ALA A 1 47 ? 6.822 8.500 6.434 1.00 0.00 47 ALA A C 19
ATOM 24373 O O . ALA A 1 47 ? 5.650 8.496 6.058 1.00 0.00 47 ALA A O 19
ATOM 24380 N N . LYS A 1 48 ? 7.784 7.829 5.809 1.00 0.00 48 LYS A N 19
ATOM 24381 C CA . LYS A 1 48 ? 7.512 7.031 4.620 1.00 0.00 48 LYS A CA 19
ATOM 24382 C C . LYS A 1 48 ? 6.282 6.152 4.824 1.00 0.00 48 LYS A C 19
ATOM 24383 O O . LYS A 1 48 ? 5.305 6.251 4.081 1.00 0.00 48 LYS A O 19
ATOM 24402 N N . PHE A 1 49 ? 6.336 5.292 5.836 1.00 0.00 49 PHE A N 19
ATOM 24403 C CA . PHE A 1 49 ? 5.226 4.396 6.138 1.00 0.00 49 PHE A CA 19
ATOM 24404 C C . PHE A 1 49 ? 3.916 5.169 6.244 1.00 0.00 49 PHE A C 19
ATOM 24405 O O . PHE A 1 49 ? 2.862 4.685 5.831 1.00 0.00 49 PHE A O 19
ATOM 24422 N N . ARG A 1 50 ? 3.990 6.375 6.799 1.00 0.00 50 ARG A N 19
ATOM 24423 C CA . ARG A 1 50 ? 2.809 7.215 6.961 1.00 0.00 50 ARG A CA 19
ATOM 24424 C C . ARG A 1 50 ? 2.076 7.383 5.633 1.00 0.00 50 ARG A C 19
ATOM 24425 O O . ARG A 1 50 ? 0.871 7.633 5.607 1.00 0.00 50 ARG A O 19
ATOM 24446 N N . GLU A 1 51 ? 2.811 7.244 4.535 1.00 0.00 51 GLU A N 19
ATOM 24447 C CA . GLU A 1 51 ? 2.229 7.381 3.205 1.00 0.00 51 GLU A CA 19
ATOM 24448 C C . GLU A 1 51 ? 1.885 6.016 2.617 1.00 0.00 51 GLU A C 19
ATOM 24449 O O . GLU A 1 51 ? 0.970 5.891 1.803 1.00 0.00 51 GLU A O 19
ATOM 24461 N N . ILE A 1 52 ? 2.626 4.995 3.035 1.00 0.00 52 ILE A N 19
ATOM 24462 C CA . ILE A 1 52 ? 2.400 3.639 2.551 1.00 0.00 52 ILE A CA 19
ATOM 24463 C C . ILE A 1 52 ? 1.108 3.061 3.119 1.00 0.00 52 ILE A C 19
ATOM 24464 O O . ILE A 1 52 ? 0.324 2.441 2.401 1.00 0.00 52 ILE A O 19
ATOM 24480 N N . ALA A 1 53 ? 0.891 3.270 4.414 1.00 0.00 53 ALA A N 19
ATOM 24481 C CA . ALA A 1 53 ? -0.308 2.774 5.078 1.00 0.00 53 ALA A CA 19
ATOM 24482 C C . ALA A 1 53 ? -1.566 3.383 4.467 1.00 0.00 53 ALA A C 19
ATOM 24483 O O . ALA A 1 53 ? -2.357 2.688 3.832 1.00 0.00 53 ALA A O 19
ATOM 24490 N N . GLU A 1 54 ? -1.743 4.686 4.666 1.00 0.00 54 GLU A N 19
ATOM 24491 C CA . GLU A 1 54 ? -2.907 5.387 4.136 1.00 0.00 54 GLU A CA 19
ATOM 24492 C C . GLU A 1 54 ? -3.262 4.876 2.743 1.00 0.00 54 GLU A C 19
ATOM 24493 O O . GLU A 1 54 ? -4.422 4.583 2.455 1.00 0.00 54 GLU A O 19
ATOM 24505 N N . ALA A 1 55 ? -2.254 4.772 1.883 1.00 0.00 55 ALA A N 19
ATOM 24506 C CA . ALA A 1 55 ? -2.459 4.295 0.520 1.00 0.00 55 ALA A CA 19
ATOM 24507 C C . ALA A 1 55 ? -3.140 2.930 0.513 1.00 0.00 55 ALA A C 19
ATOM 24508 O O . ALA A 1 55 ? -4.015 2.666 -0.311 1.00 0.00 55 ALA A O 19
ATOM 24515 N N . TYR A 1 56 ? -2.731 2.066 1.435 1.00 0.00 56 TYR A N 19
ATOM 24516 C CA . TYR A 1 56 ? -3.299 0.726 1.533 1.00 0.00 56 TYR A CA 19
ATOM 24517 C C . TYR A 1 56 ? -4.697 0.771 2.142 1.00 0.00 56 TYR A C 19
ATOM 24518 O O . TYR A 1 56 ? -5.631 0.159 1.624 1.00 0.00 56 TYR A O 19
ATOM 24536 N N . GLU A 1 57 ? -4.832 1.500 3.245 1.00 0.00 57 GLU A N 19
ATOM 24537 C CA . GLU A 1 57 ? -6.116 1.625 3.926 1.00 0.00 57 GLU A CA 19
ATOM 24538 C C . GLU A 1 57 ? -7.220 1.995 2.940 1.00 0.00 57 GLU A C 19
ATOM 24539 O O . GLU A 1 57 ? -8.283 1.373 2.917 1.00 0.00 57 GLU A O 19
ATOM 24551 N N . THR A 1 58 ? -6.962 3.014 2.127 1.00 0.00 58 THR A N 19
ATOM 24552 C CA . THR A 1 58 ? -7.933 3.470 1.140 1.00 0.00 58 THR A CA 19
ATOM 24553 C C . THR A 1 58 ? -8.196 2.397 0.090 1.00 0.00 58 THR A C 19
ATOM 24554 O O . THR A 1 58 ? -9.340 2.001 -0.135 1.00 0.00 58 THR A O 19
ATOM 24565 N N . LEU A 1 59 ? -7.130 1.928 -0.549 1.00 0.00 59 LEU A N 19
ATOM 24566 C CA . LEU A 1 59 ? -7.245 0.898 -1.576 1.00 0.00 59 LEU A CA 19
ATOM 24567 C C . LEU A 1 59 ? -7.633 -0.443 -0.961 1.00 0.00 59 LEU A C 19
ATOM 24568 O O . LEU A 1 59 ? -7.932 -1.400 -1.674 1.00 0.00 59 LEU A O 19
ATOM 24584 N N . SER A 1 60 ? -7.628 -0.503 0.367 1.00 0.00 60 SER A N 19
ATOM 24585 C CA . SER A 1 60 ? -7.978 -1.726 1.078 1.00 0.00 60 SER A CA 19
ATOM 24586 C C . SER A 1 60 ? -9.492 -1.868 1.204 1.00 0.00 60 SER A C 19
ATOM 24587 O O . SER A 1 60 ? -10.068 -2.877 0.799 1.00 0.00 60 SER A O 19
ATOM 24595 N N . ASP A 1 61 ? -10.130 -0.848 1.768 1.00 0.00 61 ASP A N 19
ATOM 24596 C CA . ASP A 1 61 ? -11.577 -0.856 1.948 1.00 0.00 61 ASP A CA 19
ATOM 24597 C C . ASP A 1 61 ? -12.292 -0.838 0.600 1.00 0.00 61 ASP A C 19
ATOM 24598 O O . ASP A 1 61 ? -11.656 -0.739 -0.449 1.00 0.00 61 ASP A O 19
ATOM 24607 N N . ALA A 1 62 ? -13.616 -0.935 0.637 1.00 0.00 62 ALA A N 19
ATOM 24608 C CA . ALA A 1 62 ? -14.418 -0.929 -0.580 1.00 0.00 62 ALA A CA 19
ATOM 24609 C C . ALA A 1 62 ? -14.778 0.494 -0.993 1.00 0.00 62 ALA A C 19
ATOM 24610 O O . ALA A 1 62 ? -14.267 1.010 -1.987 1.00 0.00 62 ALA A O 19
ATOM 24617 N N . ASN A 1 63 ? -15.661 1.122 -0.225 1.00 0.00 63 ASN A N 19
ATOM 24618 C CA . ASN A 1 63 ? -16.090 2.486 -0.512 1.00 0.00 63 ASN A CA 19
ATOM 24619 C C . ASN A 1 63 ? -14.889 3.416 -0.656 1.00 0.00 63 ASN A C 19
ATOM 24620 O O . ASN A 1 63 ? -14.910 4.355 -1.452 1.00 0.00 63 ASN A O 19
ATOM 24631 N N . ARG A 1 64 ? -13.844 3.147 0.119 1.00 0.00 64 ARG A N 19
ATOM 24632 C CA . ARG A 1 64 ? -12.634 3.959 0.078 1.00 0.00 64 ARG A CA 19
ATOM 24633 C C . ARG A 1 64 ? -11.881 3.748 -1.232 1.00 0.00 64 ARG A C 19
ATOM 24634 O O . ARG A 1 64 ? -11.566 4.704 -1.940 1.00 0.00 64 ARG A O 19
ATOM 24655 N N . ARG A 1 65 ? -11.594 2.489 -1.547 1.00 0.00 65 ARG A N 19
ATOM 24656 C CA . ARG A 1 65 ? -10.877 2.152 -2.770 1.00 0.00 65 ARG A CA 19
ATOM 24657 C C . ARG A 1 65 ? -11.696 2.525 -4.002 1.00 0.00 65 ARG A C 19
ATOM 24658 O O . ARG A 1 65 ? -11.144 2.842 -5.056 1.00 0.00 65 ARG A O 19
ATOM 24679 N N . LYS A 1 66 ? -13.017 2.486 -3.862 1.00 0.00 66 LYS A N 19
ATOM 24680 C CA . LYS A 1 66 ? -13.914 2.820 -4.961 1.00 0.00 66 LYS A CA 19
ATOM 24681 C C . LYS A 1 66 ? -13.996 4.331 -5.156 1.00 0.00 66 LYS A C 19
ATOM 24682 O O . LYS A 1 66 ? -13.673 4.846 -6.226 1.00 0.00 66 LYS A O 19
ATOM 24701 N N . GLU A 1 67 ? -14.428 5.035 -4.114 1.00 0.00 67 GLU A N 19
ATOM 24702 C CA . GLU A 1 67 ? -14.551 6.487 -4.173 1.00 0.00 67 GLU A CA 19
ATOM 24703 C C . GLU A 1 67 ? -13.254 7.124 -4.662 1.00 0.00 67 GLU A C 19
ATOM 24704 O O . GLU A 1 67 ? -13.269 8.169 -5.312 1.00 0.00 67 GLU A O 19
ATOM 24716 N N . TYR A 1 68 ? -12.132 6.486 -4.345 1.00 0.00 68 TYR A N 19
ATOM 24717 C CA . TYR A 1 68 ? -10.826 6.991 -4.749 1.00 0.00 68 TYR A CA 19
ATOM 24718 C C . TYR A 1 68 ? -10.577 6.732 -6.232 1.00 0.00 68 TYR A C 19
ATOM 24719 O O . TYR A 1 68 ? -9.768 7.411 -6.865 1.00 0.00 68 TYR A O 19
ATOM 24737 N N . ASP A 1 69 ? -11.278 5.746 -6.779 1.00 0.00 69 ASP A N 19
ATOM 24738 C CA . ASP A 1 69 ? -11.135 5.397 -8.188 1.00 0.00 69 ASP A CA 19
ATOM 24739 C C . ASP A 1 69 ? -12.203 6.089 -9.030 1.00 0.00 69 ASP A C 19
ATOM 24740 O O . ASP A 1 69 ? -12.008 6.335 -10.221 1.00 0.00 69 ASP A O 19
ATOM 24749 N N . THR A 1 70 ? -13.333 6.401 -8.404 1.00 0.00 70 THR A N 19
ATOM 24750 C CA . THR A 1 70 ? -14.433 7.062 -9.095 1.00 0.00 70 THR A CA 19
ATOM 24751 C C . THR A 1 70 ? -14.241 8.574 -9.113 1.00 0.00 70 THR A C 19
ATOM 24752 O O . THR A 1 70 ? -14.554 9.239 -10.101 1.00 0.00 70 THR A O 19
ATOM 24763 N N . LEU A 1 71 ? -13.723 9.113 -8.014 1.00 0.00 71 LEU A N 19
ATOM 24764 C CA . LEU A 1 71 ? -13.487 10.549 -7.904 1.00 0.00 71 LEU A CA 19
ATOM 24765 C C . LEU A 1 71 ? -12.076 10.906 -8.360 1.00 0.00 71 LEU A C 19
ATOM 24766 O O . LEU A 1 71 ? -11.868 11.910 -9.039 1.00 0.00 71 LEU A O 19
ATOM 24782 N N . GLY A 1 72 ? -11.110 10.074 -7.983 1.00 0.00 72 GLY A N 19
ATOM 24783 C CA . GLY A 1 72 ? -9.731 10.318 -8.364 1.00 0.00 72 GLY A CA 19
ATOM 24784 C C . GLY A 1 72 ? -8.825 10.520 -7.166 1.00 0.00 72 GLY A C 19
ATOM 24785 O O . GLY A 1 72 ? -9.238 10.311 -6.024 1.00 0.00 72 GLY A O 19
ATOM 24789 N N . HIS A 1 73 ? -7.585 10.925 -7.424 1.00 0.00 73 HIS A N 19
ATOM 24790 C CA . HIS A 1 73 ? -6.618 11.153 -6.357 1.00 0.00 73 HIS A CA 19
ATOM 24791 C C . HIS A 1 73 ? -6.743 12.570 -5.803 1.00 0.00 73 HIS A C 19
ATOM 24792 O O . HIS A 1 73 ? -6.695 12.780 -4.591 1.00 0.00 73 HIS A O 19
ATOM 24806 N N . SER A 1 74 ? -6.904 13.538 -6.700 1.00 0.00 74 SER A N 19
ATOM 24807 C CA . SER A 1 74 ? -7.032 14.935 -6.302 1.00 0.00 74 SER A CA 19
ATOM 24808 C C . SER A 1 74 ? -8.466 15.254 -5.891 1.00 0.00 74 SER A C 19
ATOM 24809 O O . SER A 1 74 ? -8.703 16.085 -5.015 1.00 0.00 74 SER A O 19
ATOM 24817 N N . ALA A 1 75 ? -9.420 14.587 -6.532 1.00 0.00 75 ALA A N 19
ATOM 24818 C CA . ALA A 1 75 ? -10.832 14.796 -6.234 1.00 0.00 75 ALA A CA 19
ATOM 24819 C C . ALA A 1 75 ? -11.204 14.189 -4.886 1.00 0.00 75 ALA A C 19
ATOM 24820 O O . ALA A 1 75 ? -11.675 14.887 -3.988 1.00 0.00 75 ALA A O 19
ATOM 24827 N N . PHE A 1 76 ? -10.990 12.884 -4.751 1.00 0.00 76 PHE A N 19
ATOM 24828 C CA . PHE A 1 76 ? -11.305 12.182 -3.512 1.00 0.00 76 PHE A CA 19
ATOM 24829 C C . PHE A 1 76 ? -10.623 12.848 -2.321 1.00 0.00 76 PHE A C 19
ATOM 24830 O O . PHE A 1 76 ? -11.107 12.775 -1.191 1.00 0.00 76 PHE A O 19
ATOM 24847 N N . THR A 1 77 ? -9.493 13.498 -2.581 1.00 0.00 77 THR A N 19
ATOM 24848 C CA . THR A 1 77 ? -8.741 14.176 -1.532 1.00 0.00 77 THR A CA 19
ATOM 24849 C C . THR A 1 77 ? -9.193 15.624 -1.380 1.00 0.00 77 THR A C 19
ATOM 24850 O O . THR A 1 77 ? -8.375 16.544 -1.393 1.00 0.00 77 THR A O 19
ATOM 24861 N N . SER A 1 78 ? -10.500 15.820 -1.237 1.00 0.00 78 SER A N 19
ATOM 24862 C CA . SER A 1 78 ? -11.060 17.157 -1.085 1.00 0.00 78 SER A CA 19
ATOM 24863 C C . SER A 1 78 ? -11.504 17.401 0.354 1.00 0.00 78 SER A C 19
ATOM 24864 O O . SER A 1 78 ? -12.677 17.242 0.690 1.00 0.00 78 SER A O 19
ATOM 24872 N N . GLY A 1 79 ? -10.555 17.788 1.202 1.00 0.00 79 GLY A N 19
ATOM 24873 C CA . GLY A 1 79 ? -10.866 18.047 2.595 1.00 0.00 79 GLY A CA 19
ATOM 24874 C C . GLY A 1 79 ? -9.813 17.497 3.537 1.00 0.00 79 GLY A C 19
ATOM 24875 O O . GLY A 1 79 ? -9.145 18.253 4.243 1.00 0.00 79 GLY A O 19
ATOM 24879 N N . LYS A 1 80 ? -9.664 16.177 3.549 1.00 0.00 80 LYS A N 19
ATOM 24880 C CA . LYS A 1 80 ? -8.685 15.525 4.411 1.00 0.00 80 LYS A CA 19
ATOM 24881 C C . LYS A 1 80 ? -7.619 14.814 3.583 1.00 0.00 80 LYS A C 19
ATOM 24882 O O . LYS A 1 80 ? -7.707 13.610 3.343 1.00 0.00 80 LYS A O 19
ATOM 24901 N N . GLY A 1 81 ? -6.612 15.566 3.150 1.00 0.00 81 GLY A N 19
ATOM 24902 C CA . GLY A 1 81 ? -5.544 14.989 2.354 1.00 0.00 81 GLY A CA 19
ATOM 24903 C C . GLY A 1 81 ? -4.172 15.443 2.811 1.00 0.00 81 GLY A C 19
ATOM 24904 O O . GLY A 1 81 ? -4.013 15.929 3.930 1.00 0.00 81 GLY A O 19
ATOM 24908 N N . GLN A 1 82 ? -3.178 15.283 1.942 1.00 0.00 82 GLN A N 19
ATOM 24909 C CA . GLN A 1 82 ? -1.812 15.678 2.264 1.00 0.00 82 GLN A CA 19
ATOM 24910 C C . GLN A 1 82 ? -0.993 15.889 0.995 1.00 0.00 82 GLN A C 19
ATOM 24911 O O . GLN A 1 82 ? -1.291 15.312 -0.051 1.00 0.00 82 GLN A O 19
ATOM 24925 N N . SER A 1 83 ? 0.040 16.720 1.094 1.00 0.00 83 SER A N 19
ATOM 24926 C CA . SER A 1 83 ? 0.899 17.011 -0.047 1.00 0.00 83 SER A CA 19
ATOM 24927 C C . SER A 1 83 ? 2.071 16.035 -0.107 1.00 0.00 83 SER A C 19
ATOM 24928 O O . SER A 1 83 ? 2.349 15.445 -1.150 1.00 0.00 83 SER A O 19
ATOM 24936 N N . GLY A 1 84 ? 2.755 15.871 1.021 1.00 0.00 84 GLY A N 19
ATOM 24937 C CA . GLY A 1 84 ? 3.889 14.967 1.076 1.00 0.00 84 GLY A CA 19
ATOM 24938 C C . GLY A 1 84 ? 4.983 15.348 0.099 1.00 0.00 84 GLY A C 19
ATOM 24939 O O . GLY A 1 84 ? 5.112 14.767 -0.979 1.00 0.00 84 GLY A O 19
ATOM 24943 N N . PRO A 1 85 ? 5.794 16.348 0.474 1.00 0.00 85 PRO A N 19
ATOM 24944 C CA . PRO A 1 85 ? 6.897 16.829 -0.364 1.00 0.00 85 PRO A CA 19
ATOM 24945 C C . PRO A 1 85 ? 8.031 15.816 -0.468 1.00 0.00 85 PRO A C 19
ATOM 24946 O O . PRO A 1 85 ? 8.129 14.894 0.341 1.00 0.00 85 PRO A O 19
ATOM 24957 N N . SER A 1 86 ? 8.888 15.994 -1.469 1.00 0.00 86 SER A N 19
ATOM 24958 C CA . SER A 1 86 ? 10.015 15.092 -1.680 1.00 0.00 86 SER A CA 19
ATOM 24959 C C . SER A 1 86 ? 11.189 15.830 -2.316 1.00 0.00 86 SER A C 19
ATOM 24960 O O . SER A 1 86 ? 11.002 16.702 -3.165 1.00 0.00 86 SER A O 19
ATOM 24968 N N . SER A 1 87 ? 12.399 15.474 -1.899 1.00 0.00 87 SER A N 19
ATOM 24969 C CA . SER A 1 87 ? 13.605 16.104 -2.424 1.00 0.00 87 SER A CA 19
ATOM 24970 C C . SER A 1 87 ? 14.090 15.386 -3.679 1.00 0.00 87 SER A C 19
ATOM 24971 O O . SER A 1 87 ? 14.040 14.160 -3.766 1.00 0.00 87 SER A O 19
ATOM 24979 N N . GLY A 1 88 ? 14.562 16.160 -4.652 1.00 0.00 88 GLY A N 19
ATOM 24980 C CA . GLY A 1 88 ? 15.050 15.582 -5.890 1.00 0.00 88 GLY A CA 19
ATOM 24981 C C . GLY A 1 88 ? 15.791 16.588 -6.748 1.00 0.00 88 GLY A C 19
ATOM 24982 O O . GLY A 1 88 ? 15.542 17.791 -6.661 1.00 0.00 88 GLY A O 19
ATOM 24986 N N . GLY A 1 1 ? 17.503 12.781 -7.491 1.00 0.00 1 GLY A N 20
ATOM 24987 C CA . GLY A 1 1 ? 17.529 13.577 -8.704 1.00 0.00 1 GLY A CA 20
ATOM 24988 C C . GLY A 1 1 ? 16.147 14.038 -9.124 1.00 0.00 1 GLY A C 20
ATOM 24989 O O . GLY A 1 1 ? 15.872 15.237 -9.166 1.00 0.00 1 GLY A O 20
ATOM 24993 N N . SER A 1 2 ? 15.276 13.084 -9.438 1.00 0.00 2 SER A N 20
ATOM 24994 C CA . SER A 1 2 ? 13.917 13.399 -9.863 1.00 0.00 2 SER A CA 20
ATOM 24995 C C . SER A 1 2 ? 13.014 13.641 -8.657 1.00 0.00 2 SER A C 20
ATOM 24996 O O . SER A 1 2 ? 13.169 13.007 -7.614 1.00 0.00 2 SER A O 20
ATOM 25004 N N . SER A 1 3 ? 12.070 14.564 -8.809 1.00 0.00 3 SER A N 20
ATOM 25005 C CA . SER A 1 3 ? 11.143 14.894 -7.733 1.00 0.00 3 SER A CA 20
ATOM 25006 C C . SER A 1 3 ? 10.593 13.629 -7.082 1.00 0.00 3 SER A C 20
ATOM 25007 O O . SER A 1 3 ? 10.279 12.653 -7.763 1.00 0.00 3 SER A O 20
ATOM 25015 N N . GLY A 1 4 ? 10.479 13.653 -5.758 1.00 0.00 4 GLY A N 20
ATOM 25016 C CA . GLY A 1 4 ? 9.968 12.503 -5.036 1.00 0.00 4 GLY A CA 20
ATOM 25017 C C . GLY A 1 4 ? 8.557 12.719 -4.526 1.00 0.00 4 GLY A C 20
ATOM 25018 O O . GLY A 1 4 ? 8.291 12.572 -3.333 1.00 0.00 4 GLY A O 20
ATOM 25022 N N . SER A 1 5 ? 7.649 13.070 -5.431 1.00 0.00 5 SER A N 20
ATOM 25023 C CA . SER A 1 5 ? 6.259 13.313 -5.065 1.00 0.00 5 SER A CA 20
ATOM 25024 C C . SER A 1 5 ? 5.519 11.998 -4.840 1.00 0.00 5 SER A C 20
ATOM 25025 O O . SER A 1 5 ? 5.907 10.956 -5.369 1.00 0.00 5 SER A O 20
ATOM 25033 N N . SER A 1 6 ? 4.451 12.054 -4.051 1.00 0.00 6 SER A N 20
ATOM 25034 C CA . SER A 1 6 ? 3.658 10.868 -3.752 1.00 0.00 6 SER A CA 20
ATOM 25035 C C . SER A 1 6 ? 2.701 10.551 -4.897 1.00 0.00 6 SER A C 20
ATOM 25036 O O . SER A 1 6 ? 2.593 9.405 -5.332 1.00 0.00 6 SER A O 20
ATOM 25044 N N . GLY A 1 7 ? 2.008 11.576 -5.383 1.00 0.00 7 GLY A N 20
ATOM 25045 C CA . GLY A 1 7 ? 1.069 11.388 -6.473 1.00 0.00 7 GLY A CA 20
ATOM 25046 C C . GLY A 1 7 ? -0.172 10.630 -6.045 1.00 0.00 7 GLY A C 20
ATOM 25047 O O . GLY A 1 7 ? -1.057 11.190 -5.398 1.00 0.00 7 GLY A O 20
ATOM 25051 N N . SER A 1 8 ? -0.238 9.353 -6.407 1.00 0.00 8 SER A N 20
ATOM 25052 C CA . SER A 1 8 ? -1.382 8.518 -6.061 1.00 0.00 8 SER A CA 20
ATOM 25053 C C . SER A 1 8 ? -0.937 7.275 -5.297 1.00 0.00 8 SER A C 20
ATOM 25054 O O . SER A 1 8 ? 0.207 6.835 -5.417 1.00 0.00 8 SER A O 20
ATOM 25062 N N . TYR A 1 9 ? -1.848 6.714 -4.511 1.00 0.00 9 TYR A N 20
ATOM 25063 C CA . TYR A 1 9 ? -1.550 5.523 -3.724 1.00 0.00 9 TYR A CA 20
ATOM 25064 C C . TYR A 1 9 ? -0.923 4.438 -4.594 1.00 0.00 9 TYR A C 20
ATOM 25065 O O . TYR A 1 9 ? 0.211 4.018 -4.362 1.00 0.00 9 TYR A O 20
ATOM 25083 N N . TYR A 1 10 ? -1.669 3.989 -5.597 1.00 0.00 10 TYR A N 20
ATOM 25084 C CA . TYR A 1 10 ? -1.189 2.951 -6.502 1.00 0.00 10 TYR A CA 20
ATOM 25085 C C . TYR A 1 10 ? 0.303 3.115 -6.775 1.00 0.00 10 TYR A C 20
ATOM 25086 O O . TYR A 1 10 ? 1.035 2.132 -6.897 1.00 0.00 10 TYR A O 20
ATOM 25104 N N . ASP A 1 11 ? 0.748 4.363 -6.867 1.00 0.00 11 ASP A N 20
ATOM 25105 C CA . ASP A 1 11 ? 2.153 4.657 -7.124 1.00 0.00 11 ASP A CA 20
ATOM 25106 C C . ASP A 1 11 ? 2.983 4.494 -5.854 1.00 0.00 11 ASP A C 20
ATOM 25107 O O . ASP A 1 11 ? 4.078 3.932 -5.884 1.00 0.00 11 ASP A O 20
ATOM 25116 N N . ILE A 1 12 ? 2.454 4.990 -4.740 1.00 0.00 12 ILE A N 20
ATOM 25117 C CA . ILE A 1 12 ? 3.146 4.899 -3.460 1.00 0.00 12 ILE A CA 20
ATOM 25118 C C . ILE A 1 12 ? 3.356 3.445 -3.051 1.00 0.00 12 ILE A C 20
ATOM 25119 O O . ILE A 1 12 ? 4.455 3.052 -2.658 1.00 0.00 12 ILE A O 20
ATOM 25135 N N . LEU A 1 13 ? 2.296 2.650 -3.148 1.00 0.00 13 LEU A N 20
ATOM 25136 C CA . LEU A 1 13 ? 2.364 1.238 -2.790 1.00 0.00 13 LEU A CA 20
ATOM 25137 C C . LEU A 1 13 ? 3.084 0.436 -3.869 1.00 0.00 13 LEU A C 20
ATOM 25138 O O . LEU A 1 13 ? 3.814 -0.508 -3.572 1.00 0.00 13 LEU A O 20
ATOM 25154 N N . GLY A 1 14 ? 2.874 0.822 -5.125 1.00 0.00 14 GLY A N 20
ATOM 25155 C CA . GLY A 1 14 ? 3.512 0.130 -6.229 1.00 0.00 14 GLY A CA 20
ATOM 25156 C C . GLY A 1 14 ? 2.602 -0.899 -6.872 1.00 0.00 14 GLY A C 20
ATOM 25157 O O . GLY A 1 14 ? 3.064 -1.937 -7.345 1.00 0.00 14 GLY A O 20
ATOM 25161 N N . VAL A 1 15 ? 1.305 -0.610 -6.889 1.00 0.00 15 VAL A N 20
ATOM 25162 C CA . VAL A 1 15 ? 0.327 -1.518 -7.477 1.00 0.00 15 VAL A CA 20
ATOM 25163 C C . VAL A 1 15 ? -0.370 -0.876 -8.671 1.00 0.00 15 VAL A C 20
ATOM 25164 O O . VAL A 1 15 ? -0.476 0.346 -8.776 1.00 0.00 15 VAL A O 20
ATOM 25177 N N . PRO A 1 16 ? -0.859 -1.718 -9.594 1.00 0.00 16 PRO A N 20
ATOM 25178 C CA . PRO A 1 16 ? -1.557 -1.255 -10.797 1.00 0.00 16 PRO A CA 20
ATOM 25179 C C . PRO A 1 16 ? -2.922 -0.653 -10.480 1.00 0.00 16 PRO A C 20
ATOM 25180 O O . PRO A 1 16 ? -3.520 -0.953 -9.447 1.00 0.00 16 PRO A O 20
ATOM 25191 N N . LYS A 1 17 ? -3.411 0.197 -11.377 1.00 0.00 17 LYS A N 20
ATOM 25192 C CA . LYS A 1 17 ? -4.707 0.840 -11.194 1.00 0.00 17 LYS A CA 20
ATOM 25193 C C . LYS A 1 17 ? -5.807 -0.199 -11.001 1.00 0.00 17 LYS A C 20
ATOM 25194 O O . LYS A 1 17 ? -6.764 0.027 -10.260 1.00 0.00 17 LYS A O 20
ATOM 25213 N N . SER A 1 18 ? -5.663 -1.339 -11.669 1.00 0.00 18 SER A N 20
ATOM 25214 C CA . SER A 1 18 ? -6.646 -2.411 -11.572 1.00 0.00 18 SER A CA 20
ATOM 25215 C C . SER A 1 18 ? -6.162 -3.508 -10.628 1.00 0.00 18 SER A C 20
ATOM 25216 O O . SER A 1 18 ? -6.609 -4.652 -10.706 1.00 0.00 18 SER A O 20
ATOM 25224 N N . ALA A 1 19 ? -5.246 -3.149 -9.735 1.00 0.00 19 ALA A N 20
ATOM 25225 C CA . ALA A 1 19 ? -4.702 -4.100 -8.774 1.00 0.00 19 ALA A CA 20
ATOM 25226 C C . ALA A 1 19 ? -5.808 -4.712 -7.921 1.00 0.00 19 ALA A C 20
ATOM 25227 O O . ALA A 1 19 ? -6.757 -4.029 -7.536 1.00 0.00 19 ALA A O 20
ATOM 25234 N N . SER A 1 20 ? -5.679 -6.002 -7.630 1.00 0.00 20 SER A N 20
ATOM 25235 C CA . SER A 1 20 ? -6.670 -6.707 -6.826 1.00 0.00 20 SER A CA 20
ATOM 25236 C C . SER A 1 20 ? -6.303 -6.661 -5.346 1.00 0.00 20 SER A C 20
ATOM 25237 O O . SER A 1 20 ? -5.125 -6.627 -4.990 1.00 0.00 20 SER A O 20
ATOM 25245 N N . GLU A 1 21 ? -7.319 -6.659 -4.490 1.00 0.00 21 GLU A N 20
ATOM 25246 C CA . GLU A 1 21 ? -7.103 -6.616 -3.048 1.00 0.00 21 GLU A CA 20
ATOM 25247 C C . GLU A 1 21 ? -5.866 -7.421 -2.659 1.00 0.00 21 GLU A C 20
ATOM 25248 O O . GLU A 1 21 ? -5.149 -7.064 -1.724 1.00 0.00 21 GLU A O 20
ATOM 25260 N N . ARG A 1 22 ? -5.623 -8.508 -3.383 1.00 0.00 22 ARG A N 20
ATOM 25261 C CA . ARG A 1 22 ? -4.475 -9.365 -3.113 1.00 0.00 22 ARG A CA 20
ATOM 25262 C C . ARG A 1 22 ? -3.169 -8.634 -3.413 1.00 0.00 22 ARG A C 20
ATOM 25263 O O . ARG A 1 22 ? -2.254 -8.617 -2.590 1.00 0.00 22 ARG A O 20
ATOM 25284 N N . GLN A 1 23 ? -3.091 -8.033 -4.596 1.00 0.00 23 GLN A N 20
ATOM 25285 C CA . GLN A 1 23 ? -1.898 -7.302 -5.004 1.00 0.00 23 GLN A CA 20
ATOM 25286 C C . GLN A 1 23 ? -1.676 -6.082 -4.116 1.00 0.00 23 GLN A C 20
ATOM 25287 O O . GLN A 1 23 ? -0.541 -5.750 -3.774 1.00 0.00 23 GLN A O 20
ATOM 25301 N N . ILE A 1 24 ? -2.767 -5.419 -3.747 1.00 0.00 24 ILE A N 20
ATOM 25302 C CA . ILE A 1 24 ? -2.691 -4.237 -2.898 1.00 0.00 24 ILE A CA 20
ATOM 25303 C C . ILE A 1 24 ? -2.034 -4.562 -1.560 1.00 0.00 24 ILE A C 20
ATOM 25304 O O . ILE A 1 24 ? -1.034 -3.950 -1.182 1.00 0.00 24 ILE A O 20
ATOM 25320 N N . LYS A 1 25 ? -2.600 -5.530 -0.849 1.00 0.00 25 LYS A N 20
ATOM 25321 C CA . LYS A 1 25 ? -2.069 -5.940 0.446 1.00 0.00 25 LYS A CA 20
ATOM 25322 C C . LYS A 1 25 ? -0.702 -6.598 0.289 1.00 0.00 25 LYS A C 20
ATOM 25323 O O . LYS A 1 25 ? 0.156 -6.487 1.165 1.00 0.00 25 LYS A O 20
ATOM 25342 N N . LYS A 1 26 ? -0.505 -7.282 -0.832 1.00 0.00 26 LYS A N 20
ATOM 25343 C CA . LYS A 1 26 ? 0.759 -7.956 -1.106 1.00 0.00 26 LYS A CA 20
ATOM 25344 C C . LYS A 1 26 ? 1.889 -6.945 -1.276 1.00 0.00 26 LYS A C 20
ATOM 25345 O O . LYS A 1 26 ? 2.948 -7.076 -0.665 1.00 0.00 26 LYS A O 20
ATOM 25364 N N . ALA A 1 27 ? 1.654 -5.938 -2.110 1.00 0.00 27 ALA A N 20
ATOM 25365 C CA . ALA A 1 27 ? 2.651 -4.903 -2.358 1.00 0.00 27 ALA A CA 20
ATOM 25366 C C . ALA A 1 27 ? 2.908 -4.077 -1.102 1.00 0.00 27 ALA A C 20
ATOM 25367 O O . ALA A 1 27 ? 4.055 -3.783 -0.765 1.00 0.00 27 ALA A O 20
ATOM 25374 N N . PHE A 1 28 ? 1.834 -3.706 -0.413 1.00 0.00 28 PHE A N 20
ATOM 25375 C CA . PHE A 1 28 ? 1.944 -2.912 0.805 1.00 0.00 28 PHE A CA 20
ATOM 25376 C C . PHE A 1 28 ? 2.715 -3.671 1.881 1.00 0.00 28 PHE A C 20
ATOM 25377 O O . PHE A 1 28 ? 3.795 -3.253 2.299 1.00 0.00 28 PHE A O 20
ATOM 25394 N N . HIS A 1 29 ? 2.151 -4.790 2.326 1.00 0.00 29 HIS A N 20
ATOM 25395 C CA . HIS A 1 29 ? 2.784 -5.608 3.354 1.00 0.00 29 HIS A CA 20
ATOM 25396 C C . HIS A 1 29 ? 4.301 -5.613 3.187 1.00 0.00 29 HIS A C 20
ATOM 25397 O O . HIS A 1 29 ? 5.037 -5.219 4.092 1.00 0.00 29 HIS A O 20
ATOM 25411 N N . LYS A 1 30 ? 4.761 -6.062 2.024 1.00 0.00 30 LYS A N 20
ATOM 25412 C CA . LYS A 1 30 ? 6.190 -6.119 1.737 1.00 0.00 30 LYS A CA 20
ATOM 25413 C C . LYS A 1 30 ? 6.849 -4.767 1.990 1.00 0.00 30 LYS A C 20
ATOM 25414 O O . LYS A 1 30 ? 7.900 -4.687 2.628 1.00 0.00 30 LYS A O 20
ATOM 25433 N N . LEU A 1 31 ? 6.226 -3.706 1.489 1.00 0.00 31 LEU A N 20
ATOM 25434 C CA . LEU A 1 31 ? 6.752 -2.357 1.662 1.00 0.00 31 LEU A CA 20
ATOM 25435 C C . LEU A 1 31 ? 6.875 -2.006 3.141 1.00 0.00 31 LEU A C 20
ATOM 25436 O O . LEU A 1 31 ? 7.967 -1.727 3.635 1.00 0.00 31 LEU A O 20
ATOM 25452 N N . ALA A 1 32 ? 5.747 -2.025 3.844 1.00 0.00 32 ALA A N 20
ATOM 25453 C CA . ALA A 1 32 ? 5.728 -1.713 5.268 1.00 0.00 32 ALA A CA 20
ATOM 25454 C C . ALA A 1 32 ? 6.985 -2.230 5.959 1.00 0.00 32 ALA A C 20
ATOM 25455 O O . ALA A 1 32 ? 7.489 -1.609 6.895 1.00 0.00 32 ALA A O 20
ATOM 25462 N N . MET A 1 33 ? 7.485 -3.370 5.493 1.00 0.00 33 MET A N 20
ATOM 25463 C CA . MET A 1 33 ? 8.684 -3.969 6.068 1.00 0.00 33 MET A CA 20
ATOM 25464 C C . MET A 1 33 ? 9.915 -3.124 5.759 1.00 0.00 33 MET A C 20
ATOM 25465 O O . MET A 1 33 ? 10.735 -2.858 6.639 1.00 0.00 33 MET A O 20
ATOM 25479 N N . LYS A 1 34 ? 10.041 -2.705 4.504 1.00 0.00 34 LYS A N 20
ATOM 25480 C CA . LYS A 1 34 ? 11.172 -1.890 4.079 1.00 0.00 34 LYS A CA 20
ATOM 25481 C C . LYS A 1 34 ? 11.125 -0.512 4.731 1.00 0.00 34 LYS A C 20
ATOM 25482 O O . LYS A 1 34 ? 12.160 0.123 4.939 1.00 0.00 34 LYS A O 20
ATOM 25501 N N . TYR A 1 35 ? 9.920 -0.056 5.054 1.00 0.00 35 TYR A N 20
ATOM 25502 C CA . TYR A 1 35 ? 9.739 1.247 5.682 1.00 0.00 35 TYR A CA 20
ATOM 25503 C C . TYR A 1 35 ? 9.109 1.103 7.064 1.00 0.00 35 TYR A C 20
ATOM 25504 O O . TYR A 1 35 ? 8.480 2.032 7.572 1.00 0.00 35 TYR A O 20
ATOM 25522 N N . HIS A 1 36 ? 9.283 -0.069 7.667 1.00 0.00 36 HIS A N 20
ATOM 25523 C CA . HIS A 1 36 ? 8.733 -0.336 8.991 1.00 0.00 36 HIS A CA 20
ATOM 25524 C C . HIS A 1 36 ? 9.416 0.527 10.048 1.00 0.00 36 HIS A C 20
ATOM 25525 O O . HIS A 1 36 ? 10.635 0.495 10.217 1.00 0.00 36 HIS A O 20
ATOM 25539 N N . PRO A 1 37 ? 8.614 1.319 10.775 1.00 0.00 37 PRO A N 20
ATOM 25540 C CA . PRO A 1 37 ? 9.120 2.205 11.827 1.00 0.00 37 PRO A CA 20
ATOM 25541 C C . PRO A 1 37 ? 9.625 1.434 13.042 1.00 0.00 37 PRO A C 20
ATOM 25542 O O . PRO A 1 37 ? 10.091 2.027 14.016 1.00 0.00 37 PRO A O 20
ATOM 25553 N N . ASP A 1 38 ? 9.529 0.111 12.979 1.00 0.00 38 ASP A N 20
ATOM 25554 C CA . ASP A 1 38 ? 9.978 -0.741 14.074 1.00 0.00 38 ASP A CA 20
ATOM 25555 C C . ASP A 1 38 ? 11.295 -1.427 13.724 1.00 0.00 38 ASP A C 20
ATOM 25556 O O . ASP A 1 38 ? 12.132 -1.668 14.594 1.00 0.00 38 ASP A O 20
ATOM 25565 N N . LYS A 1 39 ? 11.471 -1.741 12.445 1.00 0.00 39 LYS A N 20
ATOM 25566 C CA . LYS A 1 39 ? 12.686 -2.399 11.978 1.00 0.00 39 LYS A CA 20
ATOM 25567 C C . LYS A 1 39 ? 13.678 -1.382 11.425 1.00 0.00 39 LYS A C 20
ATOM 25568 O O . LYS A 1 39 ? 14.884 -1.496 11.640 1.00 0.00 39 LYS A O 20
ATOM 25587 N N . ASN A 1 40 ? 13.162 -0.386 10.712 1.00 0.00 40 ASN A N 20
ATOM 25588 C CA . ASN A 1 40 ? 14.003 0.653 10.129 1.00 0.00 40 ASN A CA 20
ATOM 25589 C C . ASN A 1 40 ? 14.460 1.645 11.194 1.00 0.00 40 ASN A C 20
ATOM 25590 O O . ASN A 1 40 ? 13.648 2.352 11.791 1.00 0.00 40 ASN A O 20
ATOM 25601 N N . LYS A 1 41 ? 15.767 1.692 11.429 1.00 0.00 41 LYS A N 20
ATOM 25602 C CA . LYS A 1 41 ? 16.335 2.597 12.420 1.00 0.00 41 LYS A CA 20
ATOM 25603 C C . LYS A 1 41 ? 16.611 3.968 11.811 1.00 0.00 41 LYS A C 20
ATOM 25604 O O . LYS A 1 41 ? 17.649 4.576 12.070 1.00 0.00 41 LYS A O 20
ATOM 25623 N N . SER A 1 42 ? 15.673 4.450 11.001 1.00 0.00 42 SER A N 20
ATOM 25624 C CA . SER A 1 42 ? 15.817 5.748 10.353 1.00 0.00 42 SER A CA 20
ATOM 25625 C C . SER A 1 42 ? 14.579 6.610 10.583 1.00 0.00 42 SER A C 20
ATOM 25626 O O . SER A 1 42 ? 13.446 6.126 10.588 1.00 0.00 42 SER A O 20
ATOM 25634 N N . PRO A 1 43 ? 14.798 7.919 10.778 1.00 0.00 43 PRO A N 20
ATOM 25635 C CA . PRO A 1 43 ? 13.713 8.877 11.012 1.00 0.00 43 PRO A CA 20
ATOM 25636 C C . PRO A 1 43 ? 12.862 9.105 9.767 1.00 0.00 43 PRO A C 20
ATOM 25637 O O . PRO A 1 43 ? 11.695 9.484 9.862 1.00 0.00 43 PRO A O 20
ATOM 25648 N N . ASP A 1 44 ? 13.454 8.870 8.601 1.00 0.00 44 ASP A N 20
ATOM 25649 C CA . ASP A 1 44 ? 12.750 9.048 7.337 1.00 0.00 44 ASP A CA 20
ATOM 25650 C C . ASP A 1 44 ? 11.740 7.927 7.114 1.00 0.00 44 ASP A C 20
ATOM 25651 O O . ASP A 1 44 ? 10.668 8.146 6.551 1.00 0.00 44 ASP A O 20
ATOM 25660 N N . ALA A 1 45 ? 12.091 6.725 7.560 1.00 0.00 45 ALA A N 20
ATOM 25661 C CA . ALA A 1 45 ? 11.215 5.569 7.410 1.00 0.00 45 ALA A CA 20
ATOM 25662 C C . ALA A 1 45 ? 9.842 5.839 8.016 1.00 0.00 45 ALA A C 20
ATOM 25663 O O . ALA A 1 45 ? 8.818 5.457 7.450 1.00 0.00 45 ALA A O 20
ATOM 25670 N N . GLU A 1 46 ? 9.828 6.498 9.171 1.00 0.00 46 GLU A N 20
ATOM 25671 C CA . GLU A 1 46 ? 8.580 6.816 9.853 1.00 0.00 46 GLU A CA 20
ATOM 25672 C C . GLU A 1 46 ? 7.649 7.612 8.942 1.00 0.00 46 GLU A C 20
ATOM 25673 O O . GLU A 1 46 ? 6.444 7.367 8.902 1.00 0.00 46 GLU A O 20
ATOM 25685 N N . ALA A 1 47 ? 8.218 8.565 8.212 1.00 0.00 47 ALA A N 20
ATOM 25686 C CA . ALA A 1 47 ? 7.441 9.396 7.301 1.00 0.00 47 ALA A CA 20
ATOM 25687 C C . ALA A 1 47 ? 6.952 8.588 6.104 1.00 0.00 47 ALA A C 20
ATOM 25688 O O . ALA A 1 47 ? 5.767 8.610 5.769 1.00 0.00 47 ALA A O 20
ATOM 25695 N N . LYS A 1 48 ? 7.871 7.875 5.461 1.00 0.00 48 LYS A N 20
ATOM 25696 C CA . LYS A 1 48 ? 7.534 7.059 4.301 1.00 0.00 48 LYS A CA 20
ATOM 25697 C C . LYS A 1 48 ? 6.334 6.164 4.596 1.00 0.00 48 LYS A C 20
ATOM 25698 O O . LYS A 1 48 ? 5.334 6.194 3.878 1.00 0.00 48 LYS A O 20
ATOM 25717 N N . PHE A 1 49 ? 6.439 5.370 5.656 1.00 0.00 49 PHE A N 20
ATOM 25718 C CA . PHE A 1 49 ? 5.363 4.468 6.046 1.00 0.00 49 PHE A CA 20
ATOM 25719 C C . PHE A 1 49 ? 4.041 5.220 6.173 1.00 0.00 49 PHE A C 20
ATOM 25720 O O . PHE A 1 49 ? 2.983 4.702 5.819 1.00 0.00 49 PHE A O 20
ATOM 25737 N N . ARG A 1 50 ? 4.112 6.446 6.682 1.00 0.00 50 ARG A N 20
ATOM 25738 C CA . ARG A 1 50 ? 2.922 7.270 6.858 1.00 0.00 50 ARG A CA 20
ATOM 25739 C C . ARG A 1 50 ? 2.172 7.430 5.539 1.00 0.00 50 ARG A C 20
ATOM 25740 O O . ARG A 1 50 ? 0.978 7.726 5.526 1.00 0.00 50 ARG A O 20
ATOM 25761 N N . GLU A 1 51 ? 2.882 7.234 4.433 1.00 0.00 51 GLU A N 20
ATOM 25762 C CA . GLU A 1 51 ? 2.282 7.359 3.109 1.00 0.00 51 GLU A CA 20
ATOM 25763 C C . GLU A 1 51 ? 1.886 5.991 2.560 1.00 0.00 51 GLU A C 20
ATOM 25764 O O . GLU A 1 51 ? 0.913 5.867 1.817 1.00 0.00 51 GLU A O 20
ATOM 25776 N N . ILE A 1 52 ? 2.648 4.967 2.932 1.00 0.00 52 ILE A N 20
ATOM 25777 C CA . ILE A 1 52 ? 2.376 3.609 2.478 1.00 0.00 52 ILE A CA 20
ATOM 25778 C C . ILE A 1 52 ? 1.070 3.084 3.065 1.00 0.00 52 ILE A C 20
ATOM 25779 O O . ILE A 1 52 ? 0.259 2.484 2.361 1.00 0.00 52 ILE A O 20
ATOM 25795 N N . ALA A 1 53 ? 0.874 3.316 4.359 1.00 0.00 53 ALA A N 20
ATOM 25796 C CA . ALA A 1 53 ? -0.335 2.870 5.040 1.00 0.00 53 ALA A CA 20
ATOM 25797 C C . ALA A 1 53 ? -1.570 3.565 4.478 1.00 0.00 53 ALA A C 20
ATOM 25798 O O . ALA A 1 53 ? -2.420 2.930 3.854 1.00 0.00 53 ALA A O 20
ATOM 25805 N N . GLU A 1 54 ? -1.663 4.872 4.704 1.00 0.00 54 GLU A N 20
ATOM 25806 C CA . GLU A 1 54 ? -2.796 5.651 4.220 1.00 0.00 54 GLU A CA 20
ATOM 25807 C C . GLU A 1 54 ? -3.198 5.213 2.815 1.00 0.00 54 GLU A C 20
ATOM 25808 O O . GLU A 1 54 ? -4.383 5.125 2.496 1.00 0.00 54 GLU A O 20
ATOM 25820 N N . ALA A 1 55 ? -2.201 4.940 1.979 1.00 0.00 55 ALA A N 20
ATOM 25821 C CA . ALA A 1 55 ? -2.450 4.510 0.608 1.00 0.00 55 ALA A CA 20
ATOM 25822 C C . ALA A 1 55 ? -3.237 3.204 0.577 1.00 0.00 55 ALA A C 20
ATOM 25823 O O . ALA A 1 55 ? -4.193 3.062 -0.186 1.00 0.00 55 ALA A O 20
ATOM 25830 N N . TYR A 1 56 ? -2.829 2.253 1.410 1.00 0.00 56 TYR A N 20
ATOM 25831 C CA . TYR A 1 56 ? -3.494 0.957 1.475 1.00 0.00 56 TYR A CA 20
ATOM 25832 C C . TYR A 1 56 ? -4.888 1.091 2.080 1.00 0.00 56 TYR A C 20
ATOM 25833 O O . TYR A 1 56 ? -5.885 0.731 1.454 1.00 0.00 56 TYR A O 20
ATOM 25851 N N . GLU A 1 57 ? -4.949 1.611 3.302 1.00 0.00 57 GLU A N 20
ATOM 25852 C CA . GLU A 1 57 ? -6.220 1.792 3.992 1.00 0.00 57 GLU A CA 20
ATOM 25853 C C . GLU A 1 57 ? -7.329 2.149 3.006 1.00 0.00 57 GLU A C 20
ATOM 25854 O O . GLU A 1 57 ? -8.404 1.548 3.018 1.00 0.00 57 GLU A O 20
ATOM 25866 N N . THR A 1 58 ? -7.060 3.131 2.151 1.00 0.00 58 THR A N 20
ATOM 25867 C CA . THR A 1 58 ? -8.033 3.569 1.159 1.00 0.00 58 THR A CA 20
ATOM 25868 C C . THR A 1 58 ? -8.288 2.483 0.121 1.00 0.00 58 THR A C 20
ATOM 25869 O O . THR A 1 58 ? -9.436 2.151 -0.177 1.00 0.00 58 THR A O 20
ATOM 25880 N N . LEU A 1 59 ? -7.211 1.931 -0.427 1.00 0.00 59 LEU A N 20
ATOM 25881 C CA . LEU A 1 59 ? -7.317 0.880 -1.433 1.00 0.00 59 LEU A CA 20
ATOM 25882 C C . LEU A 1 59 ? -7.632 -0.464 -0.785 1.00 0.00 59 LEU A C 20
ATOM 25883 O O . LEU A 1 59 ? -7.649 -1.498 -1.453 1.00 0.00 59 LEU A O 20
ATOM 25899 N N . SER A 1 60 ? -7.884 -0.442 0.520 1.00 0.00 60 SER A N 20
ATOM 25900 C CA . SER A 1 60 ? -8.197 -1.659 1.260 1.00 0.00 60 SER A CA 20
ATOM 25901 C C . SER A 1 60 ? -9.706 -1.856 1.367 1.00 0.00 60 SER A C 20
ATOM 25902 O O . SER A 1 60 ? -10.221 -2.943 1.108 1.00 0.00 60 SER A O 20
ATOM 25910 N N . ASP A 1 61 ? -10.408 -0.796 1.752 1.00 0.00 61 ASP A N 20
ATOM 25911 C CA . ASP A 1 61 ? -11.859 -0.850 1.893 1.00 0.00 61 ASP A CA 20
ATOM 25912 C C . ASP A 1 61 ? -12.542 -0.739 0.534 1.00 0.00 61 ASP A C 20
ATOM 25913 O O . ASP A 1 61 ? -11.965 -0.220 -0.421 1.00 0.00 61 ASP A O 20
ATOM 25922 N N . ALA A 1 62 ? -13.774 -1.232 0.454 1.00 0.00 62 ALA A N 20
ATOM 25923 C CA . ALA A 1 62 ? -14.536 -1.187 -0.787 1.00 0.00 62 ALA A CA 20
ATOM 25924 C C . ALA A 1 62 ? -15.015 0.229 -1.087 1.00 0.00 62 ALA A C 20
ATOM 25925 O O . ALA A 1 62 ? -14.577 0.852 -2.053 1.00 0.00 62 ALA A O 20
ATOM 25932 N N . ASN A 1 63 ? -15.918 0.732 -0.252 1.00 0.00 63 ASN A N 20
ATOM 25933 C CA . ASN A 1 63 ? -16.458 2.076 -0.428 1.00 0.00 63 ASN A CA 20
ATOM 25934 C C . ASN A 1 63 ? -15.336 3.099 -0.572 1.00 0.00 63 ASN A C 20
ATOM 25935 O O . ASN A 1 63 ? -15.374 3.959 -1.452 1.00 0.00 63 ASN A O 20
ATOM 25946 N N . ARG A 1 64 ? -14.336 2.998 0.299 1.00 0.00 64 ARG A N 20
ATOM 25947 C CA . ARG A 1 64 ? -13.203 3.915 0.270 1.00 0.00 64 ARG A CA 20
ATOM 25948 C C . ARG A 1 64 ? -12.539 3.916 -1.104 1.00 0.00 64 ARG A C 20
ATOM 25949 O O . ARG A 1 64 ? -12.429 4.958 -1.750 1.00 0.00 64 ARG A O 20
ATOM 25970 N N . ARG A 1 65 ? -12.100 2.741 -1.544 1.00 0.00 65 ARG A N 20
ATOM 25971 C CA . ARG A 1 65 ? -11.446 2.607 -2.840 1.00 0.00 65 ARG A CA 20
ATOM 25972 C C . ARG A 1 65 ? -12.396 2.992 -3.971 1.00 0.00 65 ARG A C 20
ATOM 25973 O O . ARG A 1 65 ? -11.973 3.525 -4.997 1.00 0.00 65 ARG A O 20
ATOM 25994 N N . LYS A 1 66 ? -13.681 2.718 -3.776 1.00 0.00 66 LYS A N 20
ATOM 25995 C CA . LYS A 1 66 ? -14.692 3.036 -4.778 1.00 0.00 66 LYS A CA 20
ATOM 25996 C C . LYS A 1 66 ? -14.744 4.537 -5.041 1.00 0.00 66 LYS A C 20
ATOM 25997 O O . LYS A 1 66 ? -14.934 4.971 -6.177 1.00 0.00 66 LYS A O 20
ATOM 26016 N N . GLU A 1 67 ? -14.573 5.325 -3.984 1.00 0.00 67 GLU A N 20
ATOM 26017 C CA . GLU A 1 67 ? -14.600 6.778 -4.103 1.00 0.00 67 GLU A CA 20
ATOM 26018 C C . GLU A 1 67 ? -13.267 7.306 -4.626 1.00 0.00 67 GLU A C 20
ATOM 26019 O O . GLU A 1 67 ? -13.230 8.171 -5.502 1.00 0.00 67 GLU A O 20
ATOM 26031 N N . TYR A 1 68 ? -12.175 6.781 -4.082 1.00 0.00 68 TYR A N 20
ATOM 26032 C CA . TYR A 1 68 ? -10.840 7.201 -4.490 1.00 0.00 68 TYR A CA 20
ATOM 26033 C C . TYR A 1 68 ? -10.599 6.894 -5.965 1.00 0.00 68 TYR A C 20
ATOM 26034 O O . TYR A 1 68 ? -9.707 7.465 -6.593 1.00 0.00 68 TYR A O 20
ATOM 26052 N N . ASP A 1 69 ? -11.402 5.988 -6.512 1.00 0.00 69 ASP A N 20
ATOM 26053 C CA . ASP A 1 69 ? -11.280 5.605 -7.914 1.00 0.00 69 ASP A CA 20
ATOM 26054 C C . ASP A 1 69 ? -12.253 6.397 -8.781 1.00 0.00 69 ASP A C 20
ATOM 26055 O O . ASP A 1 69 ? -11.915 6.819 -9.888 1.00 0.00 69 ASP A O 20
ATOM 26064 N N . THR A 1 70 ? -13.465 6.596 -8.272 1.00 0.00 70 THR A N 20
ATOM 26065 C CA . THR A 1 70 ? -14.488 7.336 -9.000 1.00 0.00 70 THR A CA 20
ATOM 26066 C C . THR A 1 70 ? -14.239 8.837 -8.925 1.00 0.00 70 THR A C 20
ATOM 26067 O O . THR A 1 70 ? -14.695 9.596 -9.782 1.00 0.00 70 THR A O 20
ATOM 26078 N N . LEU A 1 71 ? -13.512 9.262 -7.897 1.00 0.00 71 LEU A N 20
ATOM 26079 C CA . LEU A 1 71 ? -13.201 10.675 -7.711 1.00 0.00 71 LEU A CA 20
ATOM 26080 C C . LEU A 1 71 ? -11.757 10.970 -8.103 1.00 0.00 71 LEU A C 20
ATOM 26081 O O . LEU A 1 71 ? -11.489 11.874 -8.894 1.00 0.00 71 LEU A O 20
ATOM 26097 N N . GLY A 1 72 ? -10.828 10.199 -7.544 1.00 0.00 72 GLY A N 20
ATOM 26098 C CA . GLY A 1 72 ? -9.422 10.393 -7.849 1.00 0.00 72 GLY A CA 20
ATOM 26099 C C . GLY A 1 72 ? -8.587 10.627 -6.606 1.00 0.00 72 GLY A C 20
ATOM 26100 O O . GLY A 1 72 ? -8.888 10.094 -5.537 1.00 0.00 72 GLY A O 20
ATOM 26104 N N . HIS A 1 73 ? -7.533 11.425 -6.744 1.00 0.00 73 HIS A N 20
ATOM 26105 C CA . HIS A 1 73 ? -6.650 11.727 -5.623 1.00 0.00 73 HIS A CA 20
ATOM 26106 C C . HIS A 1 73 ? -6.753 13.198 -5.232 1.00 0.00 73 HIS A C 20
ATOM 26107 O O . HIS A 1 73 ? -6.461 13.570 -4.096 1.00 0.00 73 HIS A O 20
ATOM 26121 N N . SER A 1 74 ? -7.169 14.030 -6.181 1.00 0.00 74 SER A N 20
ATOM 26122 C CA . SER A 1 74 ? -7.306 15.461 -5.937 1.00 0.00 74 SER A CA 20
ATOM 26123 C C . SER A 1 74 ? -8.748 15.817 -5.585 1.00 0.00 74 SER A C 20
ATOM 26124 O O . SER A 1 74 ? -9.006 16.810 -4.906 1.00 0.00 74 SER A O 20
ATOM 26132 N N . ALA A 1 75 ? -9.684 14.998 -6.054 1.00 0.00 75 ALA A N 20
ATOM 26133 C CA . ALA A 1 75 ? -11.099 15.223 -5.788 1.00 0.00 75 ALA A CA 20
ATOM 26134 C C . ALA A 1 75 ? -11.541 14.500 -4.521 1.00 0.00 75 ALA A C 20
ATOM 26135 O O . ALA A 1 75 ? -12.173 15.092 -3.645 1.00 0.00 75 ALA A O 20
ATOM 26142 N N . PHE A 1 76 ? -11.206 13.217 -4.429 1.00 0.00 76 PHE A N 20
ATOM 26143 C CA . PHE A 1 76 ? -11.571 12.413 -3.269 1.00 0.00 76 PHE A CA 20
ATOM 26144 C C . PHE A 1 76 ? -11.138 13.096 -1.975 1.00 0.00 76 PHE A C 20
ATOM 26145 O O . PHE A 1 76 ? -11.970 13.477 -1.151 1.00 0.00 76 PHE A O 20
ATOM 26162 N N . THR A 1 77 ? -9.828 13.249 -1.803 1.00 0.00 77 THR A N 20
ATOM 26163 C CA . THR A 1 77 ? -9.283 13.885 -0.611 1.00 0.00 77 THR A CA 20
ATOM 26164 C C . THR A 1 77 ? -8.788 15.294 -0.916 1.00 0.00 77 THR A C 20
ATOM 26165 O O . THR A 1 77 ? -7.584 15.547 -0.940 1.00 0.00 77 THR A O 20
ATOM 26176 N N . SER A 1 78 ? -9.725 16.208 -1.147 1.00 0.00 78 SER A N 20
ATOM 26177 C CA . SER A 1 78 ? -9.384 17.592 -1.454 1.00 0.00 78 SER A CA 20
ATOM 26178 C C . SER A 1 78 ? -9.360 18.439 -0.186 1.00 0.00 78 SER A C 20
ATOM 26179 O O . SER A 1 78 ? -9.881 18.036 0.854 1.00 0.00 78 SER A O 20
ATOM 26187 N N . GLY A 1 79 ? -8.752 19.618 -0.280 1.00 0.00 79 GLY A N 20
ATOM 26188 C CA . GLY A 1 79 ? -8.672 20.505 0.866 1.00 0.00 79 GLY A CA 20
ATOM 26189 C C . GLY A 1 79 ? -7.348 20.391 1.596 1.00 0.00 79 GLY A C 20
ATOM 26190 O O . GLY A 1 79 ? -6.790 21.391 2.047 1.00 0.00 79 GLY A O 20
ATOM 26194 N N . LYS A 1 80 ? -6.844 19.167 1.715 1.00 0.00 80 LYS A N 20
ATOM 26195 C CA . LYS A 1 80 ? -5.578 18.924 2.395 1.00 0.00 80 LYS A CA 20
ATOM 26196 C C . LYS A 1 80 ? -4.412 19.502 1.599 1.00 0.00 80 LYS A C 20
ATOM 26197 O O . LYS A 1 80 ? -3.658 20.334 2.100 1.00 0.00 80 LYS A O 20
ATOM 26216 N N . GLY A 1 81 ? -4.272 19.055 0.355 1.00 0.00 81 GLY A N 20
ATOM 26217 C CA . GLY A 1 81 ? -3.197 19.540 -0.491 1.00 0.00 81 GLY A CA 20
ATOM 26218 C C . GLY A 1 81 ? -1.863 18.903 -0.154 1.00 0.00 81 GLY A C 20
ATOM 26219 O O . GLY A 1 81 ? -1.778 17.691 0.038 1.00 0.00 81 GLY A O 20
ATOM 26223 N N . GLN A 1 82 ? -0.819 19.723 -0.085 1.00 0.00 82 GLN A N 20
ATOM 26224 C CA . GLN A 1 82 ? 0.518 19.232 0.228 1.00 0.00 82 GLN A CA 20
ATOM 26225 C C . GLN A 1 82 ? 1.390 20.349 0.792 1.00 0.00 82 GLN A C 20
ATOM 26226 O O . GLN A 1 82 ? 1.219 21.518 0.446 1.00 0.00 82 GLN A O 20
ATOM 26240 N N . SER A 1 83 ? 2.325 19.981 1.662 1.00 0.00 83 SER A N 20
ATOM 26241 C CA . SER A 1 83 ? 3.221 20.953 2.277 1.00 0.00 83 SER A CA 20
ATOM 26242 C C . SER A 1 83 ? 4.193 21.523 1.249 1.00 0.00 83 SER A C 20
ATOM 26243 O O . SER A 1 83 ? 4.151 22.711 0.931 1.00 0.00 83 SER A O 20
ATOM 26251 N N . GLY A 1 84 ? 5.068 20.666 0.731 1.00 0.00 84 GLY A N 20
ATOM 26252 C CA . GLY A 1 84 ? 6.038 21.102 -0.256 1.00 0.00 84 GLY A CA 20
ATOM 26253 C C . GLY A 1 84 ? 7.360 20.372 -0.131 1.00 0.00 84 GLY A C 20
ATOM 26254 O O . GLY A 1 84 ? 8.303 20.853 0.498 1.00 0.00 84 GLY A O 20
ATOM 26258 N N . PRO A 1 85 ? 7.442 19.180 -0.740 1.00 0.00 85 PRO A N 20
ATOM 26259 C CA . PRO A 1 85 ? 8.654 18.356 -0.708 1.00 0.00 85 PRO A CA 20
ATOM 26260 C C . PRO A 1 85 ? 9.789 18.961 -1.526 1.00 0.00 85 PRO A C 20
ATOM 26261 O O . PRO A 1 85 ? 9.635 20.024 -2.128 1.00 0.00 85 PRO A O 20
ATOM 26272 N N . SER A 1 86 ? 10.930 18.279 -1.543 1.00 0.00 86 SER A N 20
ATOM 26273 C CA . SER A 1 86 ? 12.092 18.752 -2.285 1.00 0.00 86 SER A CA 20
ATOM 26274 C C . SER A 1 86 ? 11.982 18.382 -3.761 1.00 0.00 86 SER A C 20
ATOM 26275 O O . SER A 1 86 ? 11.449 17.329 -4.111 1.00 0.00 86 SER A O 20
ATOM 26283 N N . SER A 1 87 ? 12.490 19.257 -4.624 1.00 0.00 87 SER A N 20
ATOM 26284 C CA . SER A 1 87 ? 12.446 19.025 -6.063 1.00 0.00 87 SER A CA 20
ATOM 26285 C C . SER A 1 87 ? 13.815 19.263 -6.694 1.00 0.00 87 SER A C 20
ATOM 26286 O O . SER A 1 87 ? 14.643 19.992 -6.150 1.00 0.00 87 SER A O 20
ATOM 26294 N N . GLY A 1 88 ? 14.045 18.642 -7.846 1.00 0.00 88 GLY A N 20
ATOM 26295 C CA . GLY A 1 88 ? 15.313 18.798 -8.533 1.00 0.00 88 GLY A CA 20
ATOM 26296 C C . GLY A 1 88 ? 16.321 17.737 -8.137 1.00 0.00 88 GLY A C 20
ATOM 26297 O O . GLY A 1 88 ? 17.530 17.960 -8.213 1.00 0.00 88 GLY A O 20
#

Radius of gyration: 13.72 Å; Cα contacts (8 Å, |Δi|>4): 80; chains: 1; bounding box: 33×32×29 Å

InterPro domains:
  IPR001623 DnaJ domain [PF00226] (26-87)
  IPR001623 DnaJ domain [PR00625] (28-46)
  IPR001623 DnaJ domain [PR00625] (46-61)
  IPR001623 DnaJ domain [PR00625] (62-82)
  IPR001623 DnaJ domain [PR00625] (82-101)
  IPR001623 DnaJ domain [PS50076] (26-90)
  IPR001623 DnaJ domain [SM00271] (25-82)
  IPR001623 DnaJ domain [cd06257] (27-79)
  IPR018253 DnaJ domain, conserved site [PS00636] (67-86)
  IPR036869 Chaperone J-domain superfamily [G3DSA:1.10.287.110] (23-136)
  IPR036869 Chaperone J-domain superfamily [SSF46565] (22-125)
  IPR051948 Hsp70 co-chaperone J-domain-containing protein [PTHR44360] (3-222)

Foldseek 3Di:
DADDDLFALCVLLVHDPPGDLCRLCVSLVVVCVVLVPVNDPDPVSVVSNVSSVVSSVQVNDDVSVVQCSVQPDCGSDHPPDDDDDDGD

Solvent-accessible surface area: 6410 Å² total; per-residue (Å²): 126,119,124,50,107,78,34,31,26,10,87,31,6,58,10,70,123,99,2,54,94,125,71,3,70,109,16,19,96,150,42,6,89,143,49,41,64,112,116,41,192,54,119,83,0,121,64,68,60,196,54,2,22,88,0,43,86,8,1,30,80,76,85,129,66,140,67,5,68,99,94,24,73,59,48,64,55,75,67,212,65,195,56,43,128,94,130,118

Sequence (88 aa):
GSSGSSGSYYDILGVPKSASERQIKKAFHKLAMKYHPDKNKSPDAEAKFREIAEAYETLSDANRRKEYDTLGHSAFTSGKGQSGPSSGGSSGSSGSYYDILGVPKSASERQIKKAFHKLAMKYHPDKNKSPDAEAKFREIAEAYETLSDANRRKEYDTLGHSAFTSGKGQSGPSSGGSSGSSGSYYDILGVPKSASERQIKKAFHKLAMKYHPDKNKSPDAEAKFREIAEAYETLSDANRRKEYDTLGHSAFTSGKGQSGPSSGGSSGSSGSYYDILGVPKSASERQIKKAFHKLAMKYHPDKNKSPDAEAKFREIAEAYETLSDANRRKEYDTLGHSAFTSGKGQSGPSSGGSSGSSGSYYDILGVPKSASERQIKKAFHKLAMKYHPDKNKSPDAEAKFREIAEAYETLSDANRRKEYDTLGHSAFTSGKGQSGPSSGGSSGSSGSYYDILGVPKSASERQIKKAFHKLAMKYHPDKNKSPDAEAKFREIAEAYETLSDANRRKEYDTLGHSAFTSGKGQSGPSSGGSSGSSGSYYDILGVPKSASERQIKKAFHKLAMKYHPDKNKSPDAEAKFREIAEAYETLSDANRRKEYDTLGHSAFTSGKGQSGPSSGGSSGSSGSYYDILGVPKSASERQIKKAFHKLAMKYHPDKNKSPDAEAKFREIAEAYETLSDANRRKEYDTLGHSAFTSGKGQSGPSSGGSSGSSGSYYDILGVPKSASERQIKKAFHKLAMKYHPDKNKSPDAEAKFREIAEAYETLSDANRRKEYDTLGHSAFTSGKGQSGPSSGGSSGSSGSYYDILGVPKSASERQIKKAFHKLAMKYHPDKNKSPDAEAKFREIAEAYETLSDANRRKEYDTLGHSAFTSGKGQSGPSSGGSSGSSGSYYDILGVPKSASERQIKKAFHKLAMKYHPDKNKSPDAEAKFREIAEAYETLSDANRRKEYDTLGHSAFTSGKGQSGPSSGGSSGSSGSYYDILGVPKSASERQIKKAFHKLAMKYHPDKNKSPDAEAKFREIAEAYETLSDANRRKEYDTLGHSAFTSGKGQSGPSSGGSSGSSGSYYDILGVPKSASERQIKKAFHKLAMKYHPDKNKSPDAEAKFREIAEAYETLSDANRRKEYDTLGHSAFTSGKGQSGPSSGGSSGSSGSYYDILGVPKSASERQIKKAFHKLAMKYHPDKNKSPDAEAKFREIAEAYETLSDANRRKEYDTLGHSAFTSGKGQSGPSSGGSSGSSGSYYDILGVPKSASERQIKKAFHKLAMKYHPDKNKSPDAEAKFREIAEAYETLSDANRRKEYDTLGHSAFTSGKGQSGPSSGGSSGSSGSYYDILGVPKSASERQIKKAFHKLAMKYHPDKNKSPDAEAKFREIAEAYETLSDANRRKEYDTLGHSAFTSGKGQSGPSSGGSSGSSGSYYDILGVPKSASERQIKKAFHKLAMKYHPDKNKSPDAEAKFREIAEAYETLSDANRRKEYDTLGHSAFTSGKGQSGPSSGGSSGSSGSYYDILGVPKSASERQIKKAFHKLAMKYHPDKNKSPDAEAKFREIAEAYETLSDANRRKEYDTLGHSAFTSGKGQSGPSSGGSSGSSGSYYDILGVPKSASERQIKKAFHKLAMKYHPDKNKSPDAEAKFREIAEAYETLSDANRRKEYDTLGHSAFTSGKGQSGPSSGGSSGSSGSYYDILGVPKSASERQIKKAFHKLAMKYHPDKNKSPDAEAKFREIAEAYETLSDANRRKEYDTLGHSAFTSGKGQSGPSSG

CATH classification: 1.10.287.110

Secondary structure (DSSP, 8-state):
--S----SHIIIII--TT--HHHHHHHHHHHHHHT-TTT--SHHHHHHHHHHHHHHHHHHSSHHHHHHHHT-HHHHT-SSS-------

GO terms:
  GO:0005515 protein binding (F, IPI)
  GO:0005789 endoplasmic reticulum membrane (C, TAS)
  GO:0005783 endoplasmic reticulum (C, IDA)
  GO:0051787 misfolded protein binding (F, IDA)
  GO:0070062 extracellular exosome (C, HDA)
  GO:0036503 ERAD pathway (P, IMP)

Organism: Homo sapiens (NCBI:txid9606)